Protein AF-0000000066041985 (afdb_homodimer)

Organism: Streptomyces clavuligerus (NCBI:txid1901)

Secondary structure (DSSP, 8-state):
--------------------SSB----SS--TT--GGGGS-EEEEEEEEE-TTT--EEEEEEEEEEETTS-HHHHHHIIIII--S-TTSTTS--BHHHHHHHHHHHHHHHHHHTT-BSSHHHHHHHHHHHHHHHHTTSEEE-HHHHHHTTSSS-----SEEEE---SSHHHHHHHHHHHHHHHHTT-EEEEEGGGSPPTTSBPTTSSB---HHHHHHHHHHHHHH-EETTTTEEPPEEEEEETTSTTHHHHHHHHHHHHHHHHHHHHTT---STT-SSGGGSSS-SSEEEEEE-HHHHHHHHHT-EEEEE-TTT--EEEEEEHHHHHHHHHHHHHHHS--EEEEHHHHHHT-S-GGG----EE-TTS--EESSSEEE-EEEEEGGGGEEE-SSS-EEE-HHHHHHHHHHHHHHHHHHHHH---SSHHHHHHHHHH---EEEEE-HHHHHHHTT--TTSHHHHHHHHHHHHHHHHHHHHHHHHHHHHH---TTHHHHHHHHHHHHHHHHHHHHTPPP-STTHHHHHHHHHHHHHHHHHHHHHH--S-S--B-B---HHHHHHTT-SS-TTPPPS-SEEEEEPTTS-EEEEE-THHHHHHHHTT--HHHHHHHHHHHHHHSS-TT-TT--GGGGGGG-BSSSSSB--HHHHHHHHHHHGGG-SS-B--EEEE-TT--HHHHHHHHHHHHHHT--EEEEEETT-S--S---STTSTTTHHHHTGGGGS-----------------PPPSS--EEEEEEEETTEEEEEEEEE-TTSSEEEEEEEESS--HHHHHHHHHHHHHHHHHHHTT--HHHHHHHHTT---SS-EEEEETTEEEESSHHHHHHHHHHHHHS-HHHHHHTT---HHHHHHHHHHS-SS----------SSTTS------------------------SHHHHHHHHH-----PPBPTTT-PBPEEETTEEE-TTT--EE---/---------------------SB----SS--TT--GGGGS-EEEEEEEEE-TTT--EEEEEEEEEEETTS-HHHHHHIIIII--S-TTSTTS--BHHHHHHHHHHHHHHHHHHTT-BSSHHHHHHHHHHHHHHHHTTSEEE-HHHHHHTTSSS-----SEEEE---SSHHHHHHHHHHHHHHHHTT-EEEEE-TTSPPTTSBPTTSSB---HHHHHHHHHHHHHH-EETTTTEEPPEEEEEETTSTTHHHHHHHHHHHHHHHHHHHHTT---STT-SSGGGSSS-SSEEEEEE-HHHHHHHHHT-EEEEE-TTT--EEEEEEHHHHHHHHHHHHHHHS--EEEEHHHHHHT-S-GGG----EE-TTS--EESSSEEE-EEEEEGGGGEEE-SSS-EEE-HHHHHHHHHHHHHHHHHHHHH---SSHHHHHHHHHH---EEEEE-HHHHHHHTT--TTSHHHHHHHHHHHHHHHHHHHHHHHHHHHHH---TTHHHHHHHHHHHHHHHHHHHHTPPP-STTHHHHHHHHHHHHHHHHHHHHHH--S-S--B-B---HHHHHHTT-SS-TTPPPS-SEEEEEPTTS-EEEEE-THHHHHHHHTT--HHHHHHHHHHHHHHSS-TT-TT--GGGGGGG-BSSSSSB--HHHHHHHHHHHGGG-SS-B--EEEE-TT--HHHHHHHHHHHHHHT--EEEEEETT-S--S---STTTTTTTTTTTGGGGSTT---------------PPPSS--EEEEEEEETTEEEEEEEEE-TTSSEEEEEEEESS--HHHHHHHHHHHHHHHHHHHTT--HHHHHHHHTT---SS-EEEEETTEEEESSHHHHHHHHHHHHHS-HHHHHHTT---HHHHHHHHHHS-SS----------SGGGS------------------------SHHHHHHHHH-----PPBPTTT-PBPEEETTEEE-TTT--EE---

Radius of gyration: 41.11 Å; Cα contacts (8 Å, |Δi|>4): 3952; chains: 2; bounding box: 99×155×157 Å

pLDDT: mean 83.38, std 21.24, range [18.97, 98.88]

Nearest PDB structures (foldseek):
  5d1y-assembly1_A  TM=8.605E-01  e=2.138E-34  Homo sapiens
  3k8t-assembly1_A-2  TM=8.482E-01  e=7.968E-34  Saccharomyces cerevisiae
  6l3r-assembly2_E  TM=8.520E-01  e=1.618E-33  Homo sapiens
  5tus-assembly3_A  TM=8.478E-01  e=5.734E-33  Homo sapiens
  6l7l-assembly1_A  TM=8.584E-01  e=3.203E-32  Homo sapiens

Sequence (1922 aa):
MTETTSGPARGSRTKGTKATKGLRIERVHTTPGVHPYDEVVWERRDVVMTNWRDGSVNFEQRGVEFPDFWSVNAVNIVTSKYFRGAVGTPQRETGLKQLIDRIVKTYRKAGEEYKYFASPADAEIFEHELAYALLHQIFSFNSPVWFNVGTPQPQQVSACFILSVDDSMESILDWYKEEGMIFKGGSGAGLNLSRIRSSKELLSSGGNASGPVSFMRGADASAGTIKSGGATRRAAKMVILDVDHPDIEGFIETKVKEEEKIRALRDAGFDMDLGGDDITSVQYQNANNSVRVNDEFMRAVESGSAFGLRARMTGEIIEQVDAKALFRKMAQAAWACADPGIQYDDTINRWHTCPESGRINGSNPCSEYMHLDNTSCNLASLNLMKFLTDDGEGNQSFDVERFAKVVELVITAMDISICFADFPTQKIGENTRAFRQLGIGYANLGALLMATGHAYDSDGGRAIAGAISSLMTGTSYRRSAELAAVVGPYDGYARNAAPHNQVMRQHADANDTAVRMDDLDTPIWAAATETWQDVLRLGEKNGFRNAQASVIAPTGTIGLAMSCDTTGLEPDLALVKFKKLVGGGSMQIVNGTVPQALRRLGYQAEQIEAIVEHIAEHGNVLDAPGLKTEHYKVFDCAMGERSISAMGHVRMMAAIQPWISGALSKTVNMPESATVEEVEEIYFEAWKMGVKALAIYRDNCKVGQPLSAKTKEKEQDGIAEKTEDTIRAAVEKVIEYRPVRKRLPKGRPGITTSFTVGGAEGYMTANSYPDDGLGEVFLKMSKQGSTLAGMMDAFSIAVSVGLQYGVPLETYVSKFTNMRFEPAGMTDDPDVRMAQSIVDNIFRRLALDFLPFETRSALGIHSAEERQRHLDTGSYEQVIEEDELDVEGLAQSAPRQQIPAVPAAPAEIPAPKQAHTSAELVEMQLGISADAPLCFSCGTKMQRAGSCYICEGCGSTSGCSMTETTSGPARGSRTKGTKATKGLRIERVHTTPGVHPYDEVVWERRDVVMTNWRDGSVNFEQRGVEFPDFWSVNAVNIVTSKYFRGAVGTPQRETGLKQLIDRIVKTYRKAGEEYKYFASPADAEIFEHELAYALLHQIFSFNSPVWFNVGTPQPQQVSACFILSVDDSMESILDWYKEEGMIFKGGSGAGLNLSRIRSSKELLSSGGNASGPVSFMRGADASAGTIKSGGATRRAAKMVILDVDHPDIEGFIETKVKEEEKIRALRDAGFDMDLGGDDITSVQYQNANNSVRVNDEFMRAVESGSAFGLRARMTGEIIEQVDAKALFRKMAQAAWACADPGIQYDDTINRWHTCPESGRINGSNPCSEYMHLDNTSCNLASLNLMKFLTDDGEGNQSFDVERFAKVVELVITAMDISICFADFPTQKIGENTRAFRQLGIGYANLGALLMATGHAYDSDGGRAIAGAISSLMTGTSYRRSAELAAVVGPYDGYARNAAPHNQVMRQHADANDTAVRMDDLDTPIWAAATETWQDVLRLGEKNGFRNAQASVIAPTGTIGLAMSCDTTGLEPDLALVKFKKLVGGGSMQIVNGTVPQALRRLGYQAEQIEAIVEHIAEHGNVLDAPGLKTEHYKVFDCAMGERSISAMGHVRMMAAIQPWISGALSKTVNMPESATVEEVEEIYFEAWKMGVKALAIYRDNCKVGQPLSAKTKEKEQDGIAEKTEDTIRAAVEKVIEYRPVRKRLPKGRPGITTSFTVGGAEGYMTANSYPDDGLGEVFLKMSKQGSTLAGMMDAFSIAVSVGLQYGVPLETYVSKFTNMRFEPAGMTDDPDVRMAQSIVDNIFRRLALDFLPFETRSALGIHSAEERQRHLDTGSYEQVIEEDELDVEGLAQSAPRQQIPAVPAAPAEIPAPKQAHTSAELVEMQLGISADAPLCFSCGTKMQRAGSCYICEGCGSTSGCS

Foldseek 3Di:
DDPPPPPDPDPDPPDPPPQQQADAADAQPDDPPDFLVNVFDKDFAWAWFAFPVVRHTLDTDGGAIATPPFANLLCLQCQQQQFDDDHPDPNTHRYPCVLLCLLLVLLLVLCVVLQHHSDVVRSVSLSRVSSNCVNQLQKDWDRLSSHAGNDPDAFAQFAEAEAEAAQDPVRLVVVLVLQLLQQQSQHEYEYEQANHWAQVDADPVGHGDPGDVNSVQVSFLSQQVRQGPVDNFGYQYEYEYECLAPCNLVLLCQVVVLLVVLVVVLLLVAQCAFLGPCVSVTTDLRAAYEYEYEPVLLVQLVVQHKDFRAGNVPRDGPDIDGSVVSLLSNLVSCLQALDHWYFYQVLQQLLALQPLVHGFRIATRLQFGIDDHLEGEIEMAGEQVVQWDDPPQQDIAGNQVSLLSVLLSVLSSLQSSLSRHDDSDPSHNVVCQQAVAYAYYYWQLQLVCLLLLHFLLDLQSLLQLQLSLLSSLLSSLLSQLVSCSRSNAHNSCVVRVVSNLVSLVLSLVVLVPRDDDDDHNVVSSVNSNVSSVSSNVSCVVRNGRHSFGHTFALCQSSCSSSVHQHGGNAHHQFQWWWGADRPGAIDIAGDPSNLSSCSNVPDDPVLSVQQRVVCSQQRANVPGPPDDPVSRSSRAHCDFPRHQDLVSQLVSLLSHASSHSGAYRDEREAEQPDDSVVSSVSVSVSVVSSHRIYIYDYFPSGQHDNDDPVVPPVPPPPPPPPPPDPPDDPDDCPSPSDQDFADADPDFDWDWDWKAFLRWIWIKIFTAHPVADTQFIQIGTPDDDPVVRVVSRVVRVVVNRCVRSPNDLLVQLLVQAPDADPPWAAMPAQFDGTGRYPSNVVSLVVCVVGPDPVSCVVSVRAGNVQVVCCVVPVHSDDDPDPPPPPVPPPPDDDDPPCPDDDDDDDPDDPDDPRAPTRQSVCCVSRVRPRSFHADSSNRHGWDDRRCWTADSSNGHIDSSD/DDPPVPPDDPPPPPDPPPQQLADAADAQPDDPPDFLVNVFAKDFAWAWFAFPVVRHTLDTDGGAIATPPFANLLCLQCQQQQWDDDHPDPNTHRYPCVLLCLLLVLLLVLCVVLRRHSDVVRSVSLSRRSSNCVNQLQKDWDRLSSHAGNDPDAFAQFAEAEAEAAQDPVRLVVVLVLQLLQQQSQHEYEYEQANHWAQVDADPVGHGDPGDVNSVQVSFLSQQVRHGPVDNFGYQYEYEYECLAPCNLVLLCQVVVLLVVLVVVLLLVAQCAFLGPCVSVTTDLRAAYEYEYEPVLLVQLVVQHKDFRAGNVPRDGPDIDGSVVSLLSNLVSCLQALDHWYFYQVLQQLLALQPLVHGFRIATRLQFGIHDHLEGEIEMAGEQVVQWDDPPQQDIAGNQVSLLSVLLSVLSSLQSSLSRHDDSDPSHNVVCQQAVAYAYYYWQLQLVCLLLLHFLLDLQSLLQLQLSLLSSLLSSLLSQLSSCSRSRAHNSCVVRVVSNLVSLVLSLVVLVPRDDDDDHNVVSSVNSNVSSVSSNVSCVVRNGNHSFGHTFALCQSSCSSSVHQHGGNAHHQFQKWWGADRPGAIDIAGDPSNLSNCSNVPDDPVLSVQQRVVCSQQRANVPGPPDDPVSRSSRAHCDFPRHQDLVSQLVSLLSHASSHSGAYRDEREAEQPDDSVVSSVSVSVSVVSSHRIYIYDYFPSGQHDNDDPVVPPVPPPPPPPPPPDPPPDPDDCPSPSDQDFADADPDFDWDWDWKAFLRWIWIKIFTAHPVADTQFIQIGTPDDPPVVRVVSRVVRVVVNRCVRSPNDLLVQLLVQAPDADPPWAAMPAQFDGTGRYPSNVVSLVVCVVGPDPVSCVVSVRAGNVQVVCCVVPVHSDDPPDPPPPPVPPPPDDDPPPCPDDDDDDDPDDPDDPRAPTRQSVCCVSRVRPRSFHADSSNRHGWDDRRCWTADSSNGHIDSSD

Structure (mmCIF, N/CA/C/O backbone):
data_AF-0000000066041985-model_v1
#
loop_
_entity.id
_entity.type
_entity.pdbx_description
1 polymer 'Vitamin B12-dependent ribonucleotide reductase'
#
loop_
_atom_site.group_PDB
_atom_site.id
_atom_site.type_symbol
_atom_site.label_atom_id
_atom_site.label_alt_id
_atom_site.label_comp_id
_atom_site.label_asym_id
_atom_site.label_entity_id
_atom_site.label_seq_id
_atom_site.pdbx_PDB_ins_code
_atom_site.Cartn_x
_atom_site.Cartn_y
_atom_site.Cartn_z
_atom_site.occupancy
_atom_site.B_iso_or_equiv
_atom_site.auth_seq_id
_atom_site.auth_comp_id
_atom_site.auth_asym_id
_atom_site.auth_atom_id
_atom_site.pdbx_PDB_model_num
ATOM 1 N N . MET A 1 1 ? 45.812 -94.812 27.578 1 25.88 1 MET A N 1
ATOM 2 C CA . MET A 1 1 ? 46.562 -93.75 27.016 1 25.88 1 MET A CA 1
ATOM 3 C C . MET A 1 1 ? 45.688 -92.938 26.031 1 25.88 1 MET A C 1
ATOM 5 O O . MET A 1 1 ? 45.406 -93.375 24.922 1 25.88 1 MET A O 1
ATOM 9 N N . THR A 1 2 ? 44.656 -92.125 26.547 1 24.53 2 THR A N 1
ATOM 10 C CA . THR A 1 2 ? 43.281 -91.688 26.266 1 24.53 2 THR A CA 1
ATOM 11 C C . THR A 1 2 ? 43.281 -90.5 25.312 1 24.53 2 THR A C 1
ATOM 13 O O . THR A 1 2 ? 43.906 -89.5 25.578 1 24.53 2 THR A O 1
ATOM 16 N N . GLU A 1 3 ? 43.25 -90.812 23.969 1 24.3 3 GLU A N 1
ATOM 17 C CA . GLU A 1 3 ? 43.344 -90.062 22.734 1 24.3 3 GLU A CA 1
ATOM 18 C C . GLU A 1 3 ? 42.312 -88.938 22.688 1 24.3 3 GLU A C 1
ATOM 20 O O . GLU A 1 3 ? 41.125 -89.25 22.609 1 24.3 3 GLU A O 1
ATOM 25 N N . THR A 1 4 ? 42.5 -87.938 23.531 1 25.27 4 THR A N 1
ATOM 26 C CA . THR A 1 4 ? 41.562 -86.812 23.859 1 25.27 4 THR A CA 1
ATOM 27 C C . THR A 1 4 ? 41.25 -86 22.625 1 25.27 4 THR A C 1
ATOM 29 O O . THR A 1 4 ? 42.125 -85.438 21.984 1 25.27 4 THR A O 1
ATOM 32 N N . THR A 1 5 ? 40.188 -86.375 21.828 1 24.75 5 THR A N 1
ATOM 33 C CA . THR A 1 5 ? 39.656 -85.938 20.531 1 24.75 5 THR A CA 1
ATOM 34 C C . THR A 1 5 ? 39.281 -84.5 20.578 1 24.75 5 THR A C 1
ATOM 36 O O . THR A 1 5 ? 38.5 -84.062 21.406 1 24.75 5 THR A O 1
ATOM 39 N N . SER A 1 6 ? 40.281 -83.562 20.406 1 26.12 6 SER A N 1
ATOM 40 C CA . SER A 1 6 ? 40.25 -82.125 20.547 1 26.12 6 SER A CA 1
ATOM 41 C C . SER A 1 6 ? 39.25 -81.438 19.594 1 26.12 6 SER A C 1
ATOM 43 O O . SER A 1 6 ? 39.375 -81.625 18.375 1 26.12 6 SER A O 1
ATOM 45 N N . GLY A 1 7 ? 37.906 -81.5 19.891 1 25.25 7 GLY A N 1
ATOM 46 C CA . GLY A 1 7 ? 36.781 -81.188 19.047 1 25.25 7 GLY A CA 1
ATOM 47 C C . GLY A 1 7 ? 36.812 -79.75 18.547 1 25.25 7 GLY A C 1
ATOM 48 O O . GLY A 1 7 ? 37.406 -78.875 19.172 1 25.25 7 GLY A O 1
ATOM 49 N N . PRO A 1 8 ? 36.812 -79.5 17.219 1 23.41 8 PRO A N 1
ATOM 50 C CA . PRO A 1 8 ? 37.062 -78.25 16.516 1 23.41 8 PRO A CA 1
ATOM 51 C C . PRO A 1 8 ? 36.125 -77.125 16.953 1 23.41 8 PRO A C 1
ATOM 53 O O . PRO A 1 8 ? 34.938 -77.375 17.25 1 23.41 8 PRO A O 1
ATOM 56 N N . ALA A 1 9 ? 36.562 -76.125 17.75 1 24.44 9 ALA A N 1
ATOM 57 C CA . ALA A 1 9 ? 35.812 -75 18.344 1 24.44 9 ALA A CA 1
ATOM 58 C C . ALA A 1 9 ? 35 -74.312 17.281 1 24.44 9 ALA A C 1
ATOM 60 O O . ALA A 1 9 ? 35.5 -73.938 16.219 1 24.44 9 ALA A O 1
ATOM 61 N N . ARG A 1 10 ? 33.688 -74.5 17.25 1 25.53 10 ARG A N 1
ATOM 62 C CA . ARG A 1 10 ? 32.625 -73.938 16.422 1 25.53 10 ARG A CA 1
ATOM 63 C C . ARG A 1 10 ? 32.75 -72.438 16.312 1 25.53 10 ARG A C 1
ATOM 65 O O . ARG A 1 10 ? 32.969 -71.75 17.312 1 25.53 10 ARG A O 1
ATOM 72 N N . GLY A 1 11 ? 33.219 -71.938 15.164 1 22.83 11 GLY A N 1
ATOM 73 C CA . GLY A 1 11 ? 33.438 -70.562 14.727 1 22.83 11 GLY A CA 1
ATOM 74 C C . GLY A 1 11 ? 32.344 -69.625 15.117 1 22.83 11 GLY A C 1
ATOM 75 O O . GLY A 1 11 ? 31.172 -70 15.172 1 22.83 11 GLY A O 1
ATOM 76 N N . SER A 1 12 ? 32.656 -68.75 16.125 1 25.27 12 SER A N 1
ATOM 77 C CA . SER A 1 12 ? 31.859 -67.688 16.734 1 25.27 12 SER A CA 1
ATOM 78 C C . SER A 1 12 ? 31.141 -66.875 15.672 1 25.27 12 SER A C 1
ATOM 80 O O . SER A 1 12 ? 31.781 -66.375 14.742 1 25.27 12 SER A O 1
ATOM 82 N N . ARG A 1 13 ? 29.922 -67.25 15.344 1 28.88 13 ARG A N 1
ATOM 83 C CA . ARG A 1 13 ? 29 -66.5 14.492 1 28.88 13 ARG A CA 1
ATOM 84 C C . ARG A 1 13 ? 28.969 -65 14.914 1 28.88 13 ARG A C 1
ATOM 86 O O . ARG A 1 13 ? 28.547 -64.688 16.031 1 28.88 13 ARG A O 1
ATOM 93 N N . THR A 1 14 ? 30.031 -64.375 14.57 1 25.62 14 THR A N 1
ATOM 94 C CA . THR A 1 14 ? 30.125 -62.938 14.789 1 25.62 14 THR A CA 1
ATOM 95 C C . THR A 1 14 ? 28.766 -62.281 14.578 1 25.62 14 THR A C 1
ATOM 97 O O . THR A 1 14 ? 27.984 -62.688 13.727 1 25.62 14 THR A O 1
ATOM 100 N N . LYS A 1 15 ? 28.344 -61.531 15.609 1 31.03 15 LYS A N 1
ATOM 101 C CA . LYS A 1 15 ? 27.156 -60.688 15.805 1 31.03 15 LYS A CA 1
ATOM 102 C C . LYS A 1 15 ? 26.859 -59.875 14.547 1 31.03 15 LYS A C 1
ATOM 104 O O . LYS A 1 15 ? 27.734 -59.219 13.984 1 31.03 15 LYS A O 1
ATOM 109 N N . GLY A 1 16 ? 26 -60.375 13.711 1 25.14 16 GLY A N 1
ATOM 110 C CA . GLY A 1 16 ? 25.5 -59.75 12.508 1 25.14 16 GLY A CA 1
ATOM 111 C C . GLY A 1 16 ? 25.453 -58.25 12.602 1 25.14 16 GLY A C 1
ATOM 112 O O . GLY A 1 16 ? 25.266 -57.688 13.695 1 25.14 16 GLY A O 1
ATOM 113 N N . THR A 1 17 ? 26.359 -57.531 11.82 1 29.48 17 THR A N 1
ATOM 114 C CA . THR A 1 17 ? 26.375 -56.062 11.719 1 29.48 17 THR A CA 1
ATOM 115 C C . THR A 1 17 ? 24.969 -55.5 11.914 1 29.48 17 THR A C 1
ATOM 117 O O . THR A 1 17 ? 24 -56 11.352 1 29.48 17 THR A O 1
ATOM 120 N N . LYS A 1 18 ? 24.781 -54.906 13.039 1 37.28 18 LYS A N 1
ATOM 121 C CA . LYS A 1 18 ? 23.594 -54.094 13.305 1 37.28 18 LYS A CA 1
ATOM 122 C C . LYS A 1 18 ? 23.031 -53.469 12.023 1 37.28 18 LYS A C 1
ATOM 124 O O . LYS A 1 18 ? 23.766 -52.812 11.281 1 37.28 18 LYS A O 1
ATOM 129 N N . ALA A 1 19 ? 22.078 -54.094 11.281 1 40.88 19 ALA A N 1
ATOM 130 C CA . ALA A 1 19 ? 21.328 -53.625 10.125 1 40.88 19 ALA A CA 1
ATOM 131 C C . ALA A 1 19 ? 21.312 -52.094 10.094 1 40.88 19 ALA A C 1
ATOM 133 O O . ALA A 1 19 ? 20.781 -51.438 11.008 1 40.88 19 ALA A O 1
ATOM 134 N N . THR A 1 20 ? 22.344 -51.312 9.57 1 49.66 20 THR A N 1
ATOM 135 C CA . THR A 1 20 ? 22.531 -49.844 9.531 1 49.66 20 THR A CA 1
ATOM 136 C C . THR A 1 20 ? 21.25 -49.156 9.078 1 49.66 20 THR A C 1
ATOM 138 O O . THR A 1 20 ? 20.641 -49.562 8.086 1 49.66 20 THR A O 1
ATOM 141 N N . LYS A 1 21 ? 20.484 -48.344 9.867 1 74.25 21 LYS A N 1
ATOM 142 C CA . LYS A 1 21 ? 19.266 -47.562 9.961 1 74.25 21 LYS A CA 1
ATOM 143 C C . LYS A 1 21 ? 19.281 -46.375 8.977 1 74.25 21 LYS A C 1
ATOM 145 O O . LYS A 1 21 ? 19.969 -45.375 9.211 1 74.25 21 LYS A O 1
ATOM 150 N N . GLY A 1 22 ? 19.25 -46.562 7.57 1 89.56 22 GLY A N 1
ATOM 151 C CA . GLY A 1 22 ? 19.141 -45.594 6.508 1 89.56 22 GLY A CA 1
ATOM 152 C C . GLY A 1 22 ? 18.547 -46.156 5.227 1 89.56 22 GLY A C 1
ATOM 153 O O . GLY A 1 22 ? 18.297 -47.344 5.133 1 89.56 22 GLY A O 1
ATOM 154 N N . LEU A 1 23 ? 18.406 -45.312 4.281 1 95.06 23 LEU A N 1
ATOM 155 C CA . LEU A 1 23 ? 17.812 -45.688 3.002 1 95.06 23 LEU A CA 1
ATOM 156 C C . LEU A 1 23 ? 18.859 -46.281 2.061 1 95.06 23 LEU A C 1
ATOM 158 O O . LEU A 1 23 ? 19.938 -45.688 1.9 1 95.06 23 LEU A O 1
ATOM 162 N N . ARG A 1 24 ? 18.594 -47.375 1.548 1 94.38 24 ARG A N 1
ATOM 163 C CA . ARG A 1 24 ? 19.375 -47.875 0.428 1 94.38 24 ARG A CA 1
ATOM 164 C C . ARG A 1 24 ? 18.953 -47.219 -0.88 1 94.38 24 ARG A C 1
ATOM 166 O O . ARG A 1 24 ? 17.766 -47.156 -1.184 1 94.38 24 ARG A O 1
ATOM 173 N N . ILE A 1 25 ? 19.922 -46.656 -1.63 1 95.44 25 ILE A N 1
ATOM 174 C CA . ILE A 1 25 ? 19.625 -45.938 -2.871 1 95.44 25 ILE A CA 1
ATOM 175 C C . ILE A 1 25 ? 20.062 -46.812 -4.066 1 95.44 25 ILE A C 1
ATOM 177 O O . ILE A 1 25 ? 21.203 -47.281 -4.117 1 95.44 25 ILE A O 1
ATOM 181 N N . GLU A 1 26 ? 19.156 -47 -4.953 1 91.38 26 GLU A N 1
ATOM 182 C CA . GLU A 1 26 ? 19.453 -47.781 -6.16 1 91.38 26 GLU A CA 1
ATOM 183 C C . GLU A 1 26 ? 19.922 -46.875 -7.293 1 91.38 26 GLU A C 1
ATOM 185 O O . GLU A 1 26 ? 19.469 -45.75 -7.422 1 91.38 26 GLU A O 1
ATOM 190 N N . ARG A 1 27 ? 20.828 -47.406 -8.102 1 94.94 27 ARG A N 1
ATOM 191 C CA . ARG A 1 27 ? 21.25 -46.688 -9.297 1 94.94 27 ARG A CA 1
ATOM 192 C C . ARG A 1 27 ? 20.234 -46.844 -10.43 1 94.94 27 ARG A C 1
ATOM 194 O O . ARG A 1 27 ? 19.797 -47.969 -10.711 1 94.94 27 ARG A O 1
ATOM 201 N N . VAL A 1 28 ? 19.875 -45.812 -11.062 1 95.94 28 VAL A N 1
ATOM 202 C CA . VAL A 1 28 ? 18.859 -45.781 -12.117 1 95.94 28 VAL A CA 1
ATOM 203 C C . VAL A 1 28 ? 19.516 -45.5 -13.461 1 95.94 28 VAL A C 1
ATOM 205 O O . VAL A 1 28 ? 19.375 -46.25 -14.422 1 95.94 28 VAL A O 1
ATOM 208 N N . HIS A 1 29 ? 20.297 -44.375 -13.586 1 97.19 29 HIS A N 1
ATOM 209 C CA . HIS A 1 29 ? 20.828 -43.906 -14.859 1 97.19 29 HIS A CA 1
ATOM 210 C C . HIS A 1 29 ? 22.359 -44.031 -14.898 1 97.19 29 HIS A C 1
ATOM 212 O O . HIS A 1 29 ? 22.938 -44.156 -15.969 1 97.19 29 HIS A O 1
ATOM 218 N N . THR A 1 30 ? 22.938 -44.031 -13.719 1 96.94 30 THR A N 1
ATOM 219 C CA . THR A 1 30 ? 24.359 -43.781 -13.648 1 96.94 30 THR A CA 1
ATOM 220 C C . THR A 1 30 ? 25.156 -45.094 -13.586 1 96.94 30 THR A C 1
ATOM 222 O O . THR A 1 30 ? 24.578 -46.156 -13.344 1 96.94 30 THR A O 1
ATOM 225 N N . THR A 1 31 ? 26.422 -44.938 -13.867 1 95.31 31 THR A N 1
ATOM 226 C CA . THR A 1 31 ? 27.359 -46.062 -13.852 1 95.31 31 THR A CA 1
ATOM 227 C C . THR A 1 31 ? 28.375 -45.875 -12.719 1 95.31 31 THR A C 1
ATOM 229 O O . THR A 1 31 ? 28.938 -44.812 -12.531 1 95.31 31 THR A O 1
ATOM 232 N N . PRO A 1 32 ? 28.578 -47.031 -12.008 1 93.81 32 PRO A N 1
ATOM 233 C CA . PRO A 1 32 ? 29.562 -46.938 -10.93 1 93.81 32 PRO A CA 1
ATOM 234 C C . PRO A 1 32 ? 30.938 -46.438 -11.422 1 93.81 32 PRO A C 1
ATOM 236 O O . PRO A 1 32 ? 31.438 -46.938 -12.438 1 93.81 32 PRO A O 1
ATOM 239 N N . GLY A 1 33 ? 31.5 -45.5 -10.781 1 92.12 33 GLY A N 1
ATOM 240 C CA . GLY A 1 33 ? 32.844 -45 -11.078 1 92.12 33 GLY A CA 1
ATOM 241 C C . GLY A 1 33 ? 32.844 -43.906 -12.125 1 92.12 33 GLY A C 1
ATOM 242 O O . GLY A 1 33 ? 33.906 -43.312 -12.398 1 92.12 33 GLY A O 1
ATOM 243 N N . VAL A 1 34 ? 31.734 -43.594 -12.695 1 95.5 34 VAL A N 1
ATOM 244 C CA . VAL A 1 34 ? 31.656 -42.531 -13.719 1 95.5 34 VAL A CA 1
ATOM 245 C C . VAL A 1 34 ? 30.766 -41.406 -13.242 1 95.5 34 VAL A C 1
ATOM 247 O O . VAL A 1 34 ? 29.594 -41.625 -12.906 1 95.5 34 VAL A O 1
ATOM 250 N N . HIS A 1 35 ? 31.375 -40.281 -13.211 1 95.62 35 HIS A N 1
ATOM 251 C CA . HIS A 1 35 ? 30.562 -39.156 -12.844 1 95.62 35 HIS A CA 1
ATOM 252 C C . HIS A 1 35 ? 29.641 -38.719 -13.992 1 95.62 35 HIS A C 1
ATOM 254 O O . HIS A 1 35 ? 30.047 -38.781 -15.156 1 95.62 35 HIS A O 1
ATOM 260 N N . PRO A 1 36 ? 28.375 -38.281 -13.711 1 96.81 36 PRO A N 1
ATOM 261 C CA . PRO A 1 36 ? 27.438 -37.906 -14.766 1 96.81 36 PRO A CA 1
ATOM 262 C C . PRO A 1 36 ? 27.984 -36.844 -15.711 1 96.81 36 PRO A C 1
ATOM 264 O O . PRO A 1 36 ? 27.641 -36.844 -16.906 1 96.81 36 PRO A O 1
ATOM 267 N N . TYR A 1 37 ? 28.875 -35.969 -15.242 1 96.94 37 TYR A N 1
ATOM 268 C CA . TYR A 1 37 ? 29.438 -34.906 -16.047 1 96.94 37 TYR A CA 1
ATOM 269 C C . TYR A 1 37 ? 30.344 -35.469 -17.156 1 96.94 37 TYR A C 1
ATOM 271 O O . TYR A 1 37 ? 30.578 -34.812 -18.156 1 96.94 37 TYR A O 1
ATOM 279 N N . ASP A 1 38 ? 30.828 -36.594 -16.922 1 96.75 38 ASP A N 1
ATOM 280 C CA . ASP A 1 38 ? 31.828 -37.188 -17.828 1 96.75 38 ASP A CA 1
ATOM 281 C C . ASP A 1 38 ? 31.156 -37.938 -18.984 1 96.75 38 ASP A C 1
ATOM 283 O O . ASP A 1 38 ? 31.828 -38.344 -19.922 1 96.75 38 ASP A O 1
ATOM 287 N N . GLU A 1 39 ? 29.922 -38 -18.906 1 95.81 39 GLU A N 1
ATOM 288 C CA . GLU A 1 39 ? 29.203 -38.781 -19.922 1 95.81 39 GLU A CA 1
ATOM 289 C C . GLU A 1 39 ? 28.547 -37.844 -20.953 1 95.81 39 GLU A C 1
ATOM 291 O O . GLU A 1 39 ? 27.781 -38.312 -21.797 1 95.81 39 GLU A O 1
ATOM 296 N N . VAL A 1 40 ? 28.844 -36.562 -20.875 1 96.81 40 VAL A N 1
ATOM 297 C CA . VAL A 1 40 ? 28.219 -35.625 -21.812 1 96.81 40 VAL A CA 1
ATOM 298 C C . VAL A 1 40 ? 29.297 -34.781 -22.469 1 96.81 40 VAL A C 1
ATOM 300 O O . VAL A 1 40 ? 30.422 -34.688 -21.984 1 96.81 40 VAL A O 1
ATOM 303 N N . VAL A 1 41 ? 28.969 -34.188 -23.594 1 97.56 41 VAL A N 1
ATOM 304 C CA . VAL A 1 41 ? 29.859 -33.281 -24.297 1 97.56 41 VAL A CA 1
ATOM 305 C C . VAL A 1 41 ? 29.531 -31.828 -23.938 1 97.56 41 VAL A C 1
ATOM 307 O O . VAL A 1 41 ? 28.391 -31.391 -24.109 1 97.56 41 VAL A O 1
ATOM 310 N N . TRP A 1 42 ? 30.547 -31.188 -23.391 1 97.44 42 TRP A N 1
ATOM 311 C CA . TRP A 1 42 ? 30.359 -29.812 -22.938 1 97.44 42 TRP A CA 1
ATOM 312 C C . TRP A 1 42 ? 30.766 -28.828 -24.016 1 97.44 42 TRP A C 1
ATOM 314 O O . TRP A 1 42 ? 31.75 -29.047 -24.734 1 97.44 42 TRP A O 1
ATOM 324 N N . GLU A 1 43 ? 30.016 -27.781 -24.156 1 96.69 43 GLU A N 1
ATOM 325 C CA . GLU A 1 43 ? 30.328 -26.719 -25.109 1 96.69 43 GLU A CA 1
ATOM 326 C C . GLU A 1 43 ? 30.172 -25.344 -24.469 1 96.69 43 GLU A C 1
ATOM 328 O O . GLU A 1 43 ? 29.406 -25.172 -23.516 1 96.69 43 GLU A O 1
ATOM 333 N N . ARG A 1 44 ? 30.938 -24.422 -24.984 1 96.5 44 ARG A N 1
ATOM 334 C CA . ARG A 1 44 ? 30.797 -23.016 -24.578 1 96.5 44 ARG A CA 1
ATOM 335 C C . ARG A 1 44 ? 29.891 -22.266 -25.531 1 96.5 44 ARG A C 1
ATOM 337 O O . ARG A 1 44 ? 29.938 -22.469 -26.734 1 96.5 44 ARG A O 1
ATOM 344 N N . ARG A 1 45 ? 29.031 -21.516 -24.938 1 94.5 45 ARG A N 1
ATOM 345 C CA . ARG A 1 45 ? 28.047 -20.766 -25.703 1 94.5 45 ARG A CA 1
ATOM 346 C C . ARG A 1 45 ? 27.969 -19.328 -25.219 1 94.5 45 ARG A C 1
ATOM 348 O O . ARG A 1 45 ? 28.266 -19.031 -24.047 1 94.5 45 ARG A O 1
ATOM 355 N N . ASP A 1 46 ? 27.5 -18.406 -26.141 1 92.75 46 ASP A N 1
ATOM 356 C CA . ASP A 1 46 ? 27.266 -17 -25.797 1 92.75 46 ASP A CA 1
ATOM 357 C C . ASP A 1 46 ? 25.781 -16.719 -25.625 1 92.75 46 ASP A C 1
ATOM 359 O O . ASP A 1 46 ? 24.969 -17.141 -26.438 1 92.75 46 ASP A O 1
ATOM 363 N N . VAL A 1 47 ? 25.484 -16.141 -24.5 1 92 47 VAL A N 1
ATOM 364 C CA . VAL A 1 47 ? 24.109 -15.742 -24.219 1 92 47 VAL A CA 1
ATOM 365 C C . VAL A 1 47 ? 23.969 -14.234 -24.406 1 92 47 VAL A C 1
ATOM 367 O O . VAL A 1 47 ? 24.578 -13.453 -23.688 1 92 47 VAL A O 1
ATOM 370 N N . VAL A 1 48 ? 23.234 -13.836 -25.422 1 86.69 48 VAL A N 1
ATOM 371 C CA . VAL A 1 48 ? 22.938 -12.438 -25.703 1 86.69 48 VAL A CA 1
ATOM 372 C C . VAL A 1 48 ? 21.422 -12.258 -25.875 1 86.69 48 VAL A C 1
ATOM 374 O O . VAL A 1 48 ? 20.828 -12.797 -26.812 1 86.69 48 VAL A O 1
ATOM 377 N N . MET A 1 49 ? 20.859 -11.625 -24.906 1 82.44 49 MET A N 1
ATOM 378 C CA . MET A 1 49 ? 19.422 -11.359 -24.969 1 82.44 49 MET A CA 1
ATOM 379 C C . MET A 1 49 ? 19.156 -9.891 -25.312 1 82.44 49 MET A C 1
ATOM 381 O O . MET A 1 49 ? 19.641 -8.992 -24.625 1 82.44 49 MET A O 1
ATOM 385 N N . THR A 1 50 ? 18.422 -9.617 -26.297 1 73.88 50 THR A N 1
ATOM 386 C CA . THR A 1 50 ? 18.188 -8.266 -26.781 1 73.88 50 THR A CA 1
ATOM 387 C C . THR A 1 50 ? 16.703 -7.906 -26.656 1 73.88 50 THR A C 1
ATOM 389 O O . THR A 1 50 ? 15.836 -8.773 -26.766 1 73.88 50 THR A O 1
ATOM 392 N N . ASN A 1 51 ? 16.531 -6.688 -26.203 1 71.06 51 ASN A N 1
ATOM 393 C CA . ASN A 1 51 ? 15.172 -6.145 -26.25 1 71.06 51 ASN A CA 1
ATOM 394 C C . ASN A 1 51 ? 14.672 -5.992 -27.688 1 71.06 51 ASN A C 1
ATOM 396 O O . ASN A 1 51 ? 15.258 -5.25 -28.469 1 71.06 51 ASN A O 1
ATOM 400 N N . TRP A 1 52 ? 13.656 -6.633 -27.969 1 62.84 52 TRP A N 1
ATOM 401 C CA . TRP A 1 52 ? 13.203 -6.684 -29.359 1 62.84 52 TRP A CA 1
ATOM 402 C C . TRP A 1 52 ? 12.625 -5.34 -29.797 1 62.84 52 TRP A C 1
ATOM 404 O O . TRP A 1 52 ? 12.578 -5.039 -30.984 1 62.84 52 TRP A O 1
ATOM 414 N N . ARG A 1 53 ? 12.18 -4.566 -28.781 1 56.59 53 ARG A N 1
ATOM 415 C CA . ARG A 1 53 ? 11.555 -3.289 -29.094 1 56.59 53 ARG A CA 1
ATOM 416 C C . ARG A 1 53 ? 12.594 -2.264 -29.531 1 56.59 53 ARG A C 1
ATOM 418 O O . ARG A 1 53 ? 12.375 -1.528 -30.5 1 56.59 53 ARG A O 1
ATOM 425 N N . ASP A 1 54 ? 13.633 -2.219 -28.875 1 58.03 54 ASP A N 1
ATOM 426 C CA . ASP A 1 54 ? 14.57 -1.133 -29.141 1 58.03 54 ASP A CA 1
ATOM 427 C C . ASP A 1 54 ? 15.945 -1.677 -29.531 1 58.03 54 ASP A C 1
ATOM 429 O O . ASP A 1 54 ? 16.859 -0.908 -29.828 1 58.03 54 ASP A O 1
ATOM 433 N N . GLY A 1 55 ? 16.031 -2.967 -29.562 1 67.38 55 GLY A N 1
ATOM 434 C CA . GLY A 1 55 ? 17.266 -3.59 -30 1 67.38 55 GLY A CA 1
ATOM 435 C C . GLY A 1 55 ? 18.375 -3.527 -28.984 1 67.38 55 GLY A C 1
ATOM 436 O O . GLY A 1 55 ? 19.469 -4.031 -29.203 1 67.38 55 GLY A O 1
ATOM 437 N N . SER A 1 56 ? 18.047 -3.021 -27.906 1 75 56 SER A N 1
ATOM 438 C CA . SER A 1 56 ? 19.062 -2.916 -26.859 1 75 56 SER A CA 1
ATOM 439 C C . SER A 1 56 ? 19.344 -4.27 -26.219 1 75 56 SER A C 1
ATOM 441 O O . SER A 1 56 ? 18.484 -5.152 -26.219 1 75 56 SER A O 1
ATOM 443 N N . VAL A 1 57 ? 20.625 -4.422 -25.797 1 78.62 57 VAL A N 1
ATOM 444 C CA . VAL A 1 57 ? 21.016 -5.652 -25.109 1 78.62 57 VAL A CA 1
ATOM 445 C C . VAL A 1 57 ? 20.547 -5.598 -23.656 1 78.62 57 VAL A C 1
ATOM 447 O O . VAL A 1 57 ? 21.016 -4.762 -22.875 1 78.62 57 VAL A O 1
ATOM 450 N N . ASN A 1 58 ? 19.656 -6.52 -23.328 1 74.12 58 ASN A N 1
ATOM 451 C CA . ASN A 1 58 ? 19.141 -6.586 -21.969 1 74.12 58 ASN A CA 1
ATOM 452 C C . ASN A 1 58 ? 20.062 -7.379 -21.047 1 74.12 58 ASN A C 1
ATOM 454 O O . ASN A 1 58 ? 20.109 -7.141 -19.844 1 74.12 58 ASN A O 1
ATOM 458 N N . PHE A 1 59 ? 20.719 -8.445 -21.641 1 83.88 59 PHE A N 1
ATOM 459 C CA . PHE A 1 59 ? 21.594 -9.328 -20.875 1 83.88 59 PHE A CA 1
ATOM 460 C C . PHE A 1 59 ? 22.625 -9.969 -21.797 1 83.88 59 PHE A C 1
ATOM 462 O O . PHE A 1 59 ? 22.312 -10.359 -22.922 1 83.88 59 PHE A O 1
ATOM 469 N N . GLU A 1 60 ? 23.812 -9.938 -21.266 1 89.31 60 GLU A N 1
ATOM 470 C CA . GLU A 1 60 ? 24.875 -10.57 -22.047 1 89.31 60 GLU A CA 1
ATOM 471 C C . GLU A 1 60 ? 25.891 -11.258 -21.125 1 89.31 60 GLU A C 1
ATOM 473 O O . GLU A 1 60 ? 26.375 -10.656 -20.156 1 89.31 60 GLU A O 1
ATOM 478 N N . GLN A 1 61 ? 26.094 -12.539 -21.406 1 93.25 61 GLN A N 1
ATOM 479 C CA . GLN A 1 61 ? 27.172 -13.297 -20.797 1 93.25 61 GLN A CA 1
ATOM 480 C C . GLN A 1 61 ? 27.766 -14.305 -21.781 1 93.25 61 GLN A C 1
ATOM 482 O O . GLN A 1 61 ? 27.062 -15.195 -22.266 1 93.25 61 GLN A O 1
ATOM 487 N N . ARG A 1 62 ? 29.016 -14.172 -22.016 1 94.06 62 ARG A N 1
ATOM 488 C CA . ARG A 1 62 ? 29.656 -14.969 -23.047 1 94.06 62 ARG A CA 1
ATOM 489 C C . ARG A 1 62 ? 30.453 -16.125 -22.453 1 94.06 62 ARG A C 1
ATOM 491 O O . ARG A 1 62 ? 30.906 -16.047 -21.312 1 94.06 62 ARG A O 1
ATOM 498 N N . GLY A 1 63 ? 30.5 -17.188 -23.203 1 95.19 63 GLY A N 1
ATOM 499 C CA . GLY A 1 63 ? 31.359 -18.312 -22.891 1 95.19 63 GLY A CA 1
ATOM 500 C C . GLY A 1 63 ? 30.828 -19.188 -21.781 1 95.19 63 GLY A C 1
ATOM 501 O O . GLY A 1 63 ? 31.594 -19.75 -21 1 95.19 63 GLY A O 1
ATOM 502 N N . VAL A 1 64 ? 29.594 -19.312 -21.688 1 97.38 64 VAL A N 1
ATOM 503 C CA . VAL A 1 64 ? 29.031 -20.156 -20.625 1 97.38 64 VAL A CA 1
ATOM 504 C C . VAL A 1 64 ? 29.062 -21.609 -21.078 1 97.38 64 VAL A C 1
ATOM 506 O O . VAL A 1 64 ? 28.875 -21.922 -22.25 1 97.38 64 VAL A O 1
ATOM 509 N N . GLU A 1 65 ? 29.25 -22.5 -20.141 1 98.19 65 GLU A N 1
ATOM 510 C CA . GLU A 1 65 ? 29.453 -23.906 -20.484 1 98.19 65 GLU A CA 1
ATOM 511 C C . GLU A 1 65 ? 28.203 -24.719 -20.219 1 98.19 65 GLU A C 1
ATOM 513 O O . GLU A 1 65 ? 27.688 -24.75 -19.094 1 98.19 65 GLU A O 1
ATOM 518 N N . PHE A 1 66 ? 27.672 -25.422 -21.25 1 98.19 66 PHE A N 1
ATOM 519 C CA . PHE A 1 66 ? 26.516 -26.297 -21.188 1 98.19 66 PHE A CA 1
ATOM 520 C C . PHE A 1 66 ? 26.734 -27.547 -22.031 1 98.19 66 PHE A C 1
ATOM 522 O O . PHE A 1 66 ? 27.562 -27.547 -22.953 1 98.19 66 PHE A O 1
ATOM 529 N N . PRO A 1 67 ? 26.047 -28.641 -21.625 1 97.88 67 PRO A N 1
ATOM 530 C CA . PRO A 1 67 ? 26.047 -29.766 -22.562 1 97.88 67 PRO A CA 1
ATOM 531 C C . PRO A 1 67 ? 25.5 -29.391 -23.938 1 97.88 67 PRO A C 1
ATOM 533 O O . PRO A 1 67 ? 24.625 -28.531 -24.047 1 97.88 67 PRO A O 1
ATOM 536 N N . ASP A 1 68 ? 25.875 -30.109 -24.953 1 95.94 68 ASP A N 1
ATOM 537 C CA . ASP A 1 68 ? 25.531 -29.766 -26.344 1 95.94 68 ASP A CA 1
ATOM 538 C C . ASP A 1 68 ? 24.062 -30 -26.609 1 95.94 68 ASP A C 1
ATOM 540 O O . ASP A 1 68 ? 23.484 -29.391 -27.531 1 95.94 68 ASP A O 1
ATOM 544 N N . PHE A 1 69 ? 23.438 -30.828 -25.812 1 95.44 69 PHE A N 1
ATOM 545 C CA . PHE A 1 69 ? 22.062 -31.172 -26.109 1 95.44 69 PHE A CA 1
ATOM 546 C C . PHE A 1 69 ? 21.094 -30.188 -25.469 1 95.44 69 PHE A C 1
ATOM 548 O O . PHE A 1 69 ? 19.891 -30.25 -25.688 1 95.44 69 PHE A O 1
ATOM 555 N N . TRP A 1 70 ? 21.547 -29.219 -24.672 1 96.31 70 TRP A N 1
ATOM 556 C CA . TRP A 1 70 ? 20.672 -28.188 -24.109 1 96.31 70 TRP A CA 1
ATOM 557 C C . TRP A 1 70 ? 20.25 -27.203 -25.188 1 96.31 70 TRP A C 1
ATOM 559 O O . TRP A 1 70 ? 21.047 -26.797 -26.031 1 96.31 70 TRP A O 1
ATOM 569 N N . SER A 1 71 ? 18.953 -26.844 -25.188 1 91.44 71 SER A N 1
ATOM 570 C CA . SER A 1 71 ? 18.453 -25.906 -26.172 1 91.44 71 SER A CA 1
ATOM 571 C C . SER A 1 71 ? 18.984 -24.5 -25.906 1 91.44 71 SER A C 1
ATOM 573 O O . SER A 1 71 ? 19.391 -24.172 -24.797 1 91.44 71 SER A O 1
ATOM 575 N N . VAL A 1 72 ? 18.938 -23.656 -26.875 1 89.56 72 VAL A N 1
ATOM 576 C CA . VAL A 1 72 ? 19.391 -22.281 -26.766 1 89.56 72 VAL A CA 1
ATOM 577 C C . VAL A 1 72 ? 18.531 -21.547 -25.719 1 89.56 72 VAL A C 1
ATOM 579 O O . VAL A 1 72 ? 19.062 -20.781 -24.906 1 89.56 72 VAL A O 1
ATOM 582 N N . ASN A 1 73 ? 17.266 -21.766 -25.734 1 88.12 73 ASN A N 1
ATOM 583 C CA . ASN A 1 73 ? 16.359 -21.094 -24.812 1 88.12 73 ASN A CA 1
ATOM 584 C C . ASN A 1 73 ? 16.641 -21.5 -23.359 1 88.12 73 ASN A C 1
ATOM 586 O O . ASN A 1 73 ? 16.609 -20.656 -22.453 1 88.12 73 ASN A O 1
ATOM 590 N N . ALA A 1 74 ? 16.844 -22.75 -23.156 1 93.75 74 ALA A N 1
ATOM 591 C CA . ALA A 1 74 ? 17.141 -23.234 -21.812 1 93.75 74 ALA A CA 1
ATOM 592 C C . ALA A 1 74 ? 18.438 -22.609 -21.281 1 93.75 74 ALA A C 1
ATOM 594 O O . ALA A 1 74 ? 18.516 -22.219 -20.109 1 93.75 74 ALA A O 1
ATOM 595 N N . VAL A 1 75 ? 19.438 -22.516 -22.156 1 94.88 75 VAL A N 1
ATOM 596 C CA . VAL A 1 75 ? 20.719 -21.938 -21.781 1 94.88 75 VAL A CA 1
ATOM 597 C C . VAL A 1 75 ? 20.531 -20.469 -21.422 1 94.88 75 VAL A C 1
ATOM 599 O O . VAL A 1 75 ? 21.078 -19.984 -20.422 1 94.88 75 VAL A O 1
ATOM 602 N N . ASN A 1 76 ? 19.75 -19.797 -22.203 1 89.88 76 ASN A N 1
ATOM 603 C CA . ASN A 1 76 ? 19.469 -18.391 -21.938 1 89.88 76 ASN A CA 1
ATOM 604 C C . ASN A 1 76 ? 18.797 -18.188 -20.594 1 89.88 76 ASN A C 1
ATOM 606 O O . ASN A 1 76 ? 19.188 -17.312 -19.812 1 89.88 76 ASN A O 1
ATOM 610 N N . ILE A 1 77 ? 17.859 -19.016 -20.297 1 89.44 77 ILE A N 1
ATOM 611 C CA . ILE A 1 77 ? 17.047 -18.891 -19.078 1 89.44 77 ILE A CA 1
ATOM 612 C C . ILE A 1 77 ? 17.906 -19.219 -17.859 1 89.44 77 ILE A C 1
ATOM 614 O O . ILE A 1 77 ? 17.938 -18.453 -16.891 1 89.44 77 ILE A O 1
ATOM 618 N N . VAL A 1 78 ? 18.625 -20.25 -17.906 1 94.94 78 VAL A N 1
ATOM 619 C CA . VAL A 1 78 ? 19.406 -20.703 -16.75 1 94.94 78 VAL A CA 1
ATOM 620 C C . VAL A 1 78 ? 20.531 -19.703 -16.484 1 94.94 78 VAL A C 1
ATOM 622 O O . VAL A 1 78 ? 20.781 -19.359 -15.32 1 94.94 78 VAL A O 1
ATOM 625 N N . THR A 1 79 ? 21.141 -19.203 -17.531 1 93.94 79 THR A N 1
ATOM 626 C CA . THR A 1 79 ? 22.25 -18.266 -17.375 1 93.94 79 THR A CA 1
ATOM 627 C C . THR A 1 79 ? 21.766 -16.938 -16.797 1 93.94 79 THR A C 1
ATOM 629 O O . THR A 1 79 ? 22.375 -16.391 -15.883 1 93.94 79 THR A O 1
ATOM 632 N N . SER A 1 80 ? 20.688 -16.469 -17.297 1 87.25 80 SER A N 1
ATOM 633 C CA . SER A 1 80 ? 20.219 -15.141 -16.922 1 87.25 80 SER A CA 1
ATOM 634 C C . SER A 1 80 ? 19.5 -15.164 -15.578 1 87.25 80 SER A C 1
ATOM 636 O O . SER A 1 80 ? 19.578 -14.195 -14.812 1 87.25 80 SER A O 1
ATOM 638 N N . LYS A 1 81 ? 18.891 -16.281 -15.211 1 85.19 81 LYS A N 1
ATOM 639 C CA . LYS A 1 81 ? 18.016 -16.266 -14.047 1 85.19 81 LYS A CA 1
ATOM 640 C C . LYS A 1 81 ? 18.656 -17 -12.867 1 85.19 81 LYS A C 1
ATOM 642 O O . LYS A 1 81 ? 18.375 -16.688 -11.711 1 85.19 81 LYS A O 1
ATOM 647 N N . TYR A 1 82 ? 19.453 -17.984 -13.156 1 91.12 82 TYR A N 1
ATOM 648 C CA . TYR A 1 82 ? 19.797 -18.875 -12.062 1 91.12 82 TYR A CA 1
ATOM 649 C C . TYR A 1 82 ? 21.281 -18.781 -11.742 1 91.12 82 TYR A C 1
ATOM 651 O O . TYR A 1 82 ? 21.703 -19.125 -10.633 1 91.12 82 TYR A O 1
ATOM 659 N N . PHE A 1 83 ? 22.062 -18.312 -12.711 1 92.56 83 PHE A N 1
ATOM 660 C CA . PHE A 1 83 ? 23.469 -18.125 -12.383 1 92.56 83 PHE A CA 1
ATOM 661 C C . PHE A 1 83 ? 23.625 -17.047 -11.312 1 92.56 83 PHE A C 1
ATOM 663 O O . PHE A 1 83 ? 22.922 -16.047 -11.328 1 92.56 83 PHE A O 1
ATOM 670 N N . ARG A 1 84 ? 24.547 -17.203 -10.438 1 88.69 84 ARG A N 1
ATOM 671 C CA . ARG A 1 84 ? 24.75 -16.266 -9.328 1 88.69 84 ARG A CA 1
ATOM 672 C C . ARG A 1 84 ? 26.062 -15.508 -9.477 1 88.69 84 ARG A C 1
ATOM 674 O O . ARG A 1 84 ? 27 -15.992 -10.102 1 88.69 84 ARG A O 1
ATOM 681 N N . GLY A 1 85 ? 26.062 -14.281 -8.844 1 83.62 85 GLY A N 1
ATOM 682 C CA . GLY A 1 85 ? 27.188 -13.352 -8.984 1 83.62 85 GLY A CA 1
ATOM 683 C C . GLY A 1 85 ? 26.938 -12.289 -10.047 1 83.62 85 GLY A C 1
ATOM 684 O O . GLY A 1 85 ? 26.297 -12.555 -11.062 1 83.62 85 GLY A O 1
ATOM 685 N N . ALA A 1 86 ? 27.406 -11.117 -9.836 1 79.19 86 ALA A N 1
ATOM 686 C CA . ALA A 1 86 ? 27.25 -10.039 -10.797 1 79.19 86 ALA A CA 1
ATOM 687 C C . ALA A 1 86 ? 28.016 -10.32 -12.086 1 79.19 86 ALA A C 1
ATOM 689 O O . ALA A 1 86 ? 29.156 -10.781 -12.039 1 79.19 86 ALA A O 1
ATOM 690 N N . VAL A 1 87 ? 27.391 -10.062 -13.148 1 84.94 87 VAL A N 1
ATOM 691 C CA . VAL A 1 87 ? 28.031 -10.297 -14.445 1 84.94 87 VAL A CA 1
ATOM 692 C C . VAL A 1 87 ? 29.312 -9.484 -14.539 1 84.94 87 VAL A C 1
ATOM 694 O O . VAL A 1 87 ? 29.344 -8.312 -14.156 1 84.94 87 VAL A O 1
ATOM 697 N N . GLY A 1 88 ? 30.281 -10.031 -14.969 1 83.56 88 GLY A N 1
ATOM 698 C CA . GLY A 1 88 ? 31.562 -9.352 -15.156 1 83.56 88 GLY A CA 1
ATOM 699 C C . GLY A 1 88 ? 32.5 -9.492 -13.961 1 83.56 88 GLY A C 1
ATOM 700 O O . GLY A 1 88 ? 33.625 -9.039 -14.008 1 83.56 88 GLY A O 1
ATOM 701 N N . THR A 1 89 ? 31.984 -10.117 -12.93 1 85.75 89 THR A N 1
ATOM 702 C CA . THR A 1 89 ? 32.812 -10.328 -11.75 1 85.75 89 THR A CA 1
ATOM 703 C C . THR A 1 89 ? 33.281 -11.773 -11.68 1 85.75 89 THR A C 1
ATOM 705 O O . THR A 1 89 ? 32.719 -12.656 -12.305 1 85.75 89 THR A O 1
ATOM 708 N N . PRO A 1 90 ? 34.312 -11.898 -10.883 1 88.88 90 PRO A N 1
ATOM 709 C CA . PRO A 1 90 ? 34.844 -13.258 -10.75 1 88.88 90 PRO A CA 1
ATOM 710 C C . PRO A 1 90 ? 33.875 -14.188 -10 1 88.88 90 PRO A C 1
ATOM 712 O O . PRO A 1 90 ? 34 -15.406 -10.109 1 88.88 90 PRO A O 1
ATOM 715 N N . GLN A 1 91 ? 33 -13.688 -9.273 1 87.5 91 GLN A N 1
ATOM 716 C CA . GLN A 1 91 ? 32.062 -14.477 -8.477 1 87.5 91 GLN A CA 1
ATOM 717 C C . GLN A 1 91 ? 30.938 -15.008 -9.336 1 87.5 91 GLN A C 1
ATOM 719 O O . GLN A 1 91 ? 30.203 -15.906 -8.906 1 87.5 91 GLN A O 1
ATOM 724 N N . ARG A 1 92 ? 30.844 -14.5 -10.609 1 92.31 92 ARG A N 1
ATOM 725 C CA . ARG A 1 92 ? 29.75 -14.906 -11.484 1 92.31 92 ARG A CA 1
ATOM 726 C C . ARG A 1 92 ? 29.938 -16.344 -11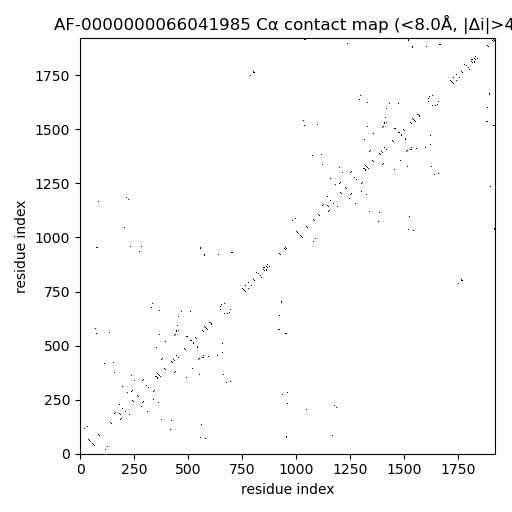.969 1 92.31 92 ARG A C 1
ATOM 728 O O . ARG A 1 92 ? 31.016 -16.688 -12.461 1 92.31 92 ARG A O 1
ATOM 735 N N . GLU A 1 93 ? 28.922 -17.203 -11.836 1 94.44 93 GLU A N 1
ATOM 736 C CA . GLU A 1 93 ? 28.953 -18.547 -12.383 1 94.44 93 GLU A CA 1
ATOM 737 C C . GLU A 1 93 ? 29.078 -18.531 -13.906 1 94.44 93 GLU A C 1
ATOM 739 O O . GLU A 1 93 ? 28.5 -17.656 -14.57 1 94.44 93 GLU A O 1
ATOM 744 N N . THR A 1 94 ? 29.781 -19.531 -14.422 1 96.69 94 THR A N 1
ATOM 745 C CA . THR A 1 94 ? 30.078 -19.516 -15.852 1 96.69 94 THR A CA 1
ATOM 746 C C . THR A 1 94 ? 29.656 -20.828 -16.5 1 96.69 94 THR A C 1
ATOM 748 O O . THR A 1 94 ? 29.859 -21.031 -17.703 1 96.69 94 THR A O 1
ATOM 751 N N . GLY A 1 95 ? 29.062 -21.688 -15.758 1 97.25 95 GLY A N 1
ATOM 752 C CA . GLY A 1 95 ? 28.656 -22.938 -16.344 1 97.25 95 GLY A CA 1
ATOM 753 C C . GLY A 1 95 ? 27.609 -23.672 -15.523 1 97.25 95 GLY A C 1
ATOM 754 O O . GLY A 1 95 ? 27.469 -23.422 -14.328 1 97.25 95 GLY A O 1
ATOM 755 N N . LEU A 1 96 ? 26.984 -24.672 -16.203 1 98.12 96 LEU A N 1
ATOM 756 C CA . LEU A 1 96 ? 25.906 -25.453 -15.602 1 98.12 96 LEU A CA 1
ATOM 757 C C . LEU A 1 96 ? 26.438 -26.359 -14.492 1 98.12 96 LEU A C 1
ATOM 759 O O . LEU A 1 96 ? 25.766 -26.594 -13.5 1 98.12 96 LEU A O 1
ATOM 763 N N . LYS A 1 97 ? 27.719 -26.828 -14.57 1 97.94 97 LYS A N 1
ATOM 764 C CA . LYS A 1 97 ? 28.344 -27.688 -13.57 1 97.94 97 LYS A CA 1
ATOM 765 C C . LYS A 1 97 ? 28.344 -27.031 -12.195 1 97.94 97 LYS A C 1
ATOM 767 O O . LYS A 1 97 ? 28.031 -27.656 -11.188 1 97.94 97 LYS A O 1
ATOM 772 N N . GLN A 1 98 ? 28.703 -25.797 -12.242 1 97.19 98 GLN A N 1
ATOM 773 C CA . GLN A 1 98 ? 28.781 -25.062 -10.992 1 97.19 98 GLN A CA 1
ATOM 774 C C . GLN A 1 98 ? 27.422 -24.969 -10.312 1 97.19 98 GLN A C 1
ATOM 776 O O . GLN A 1 98 ? 27.312 -25.141 -9.094 1 97.19 98 GLN A O 1
ATOM 781 N N . LEU A 1 99 ? 26.453 -24.703 -11.133 1 97.44 99 LEU A N 1
ATOM 782 C CA . LEU A 1 99 ? 25.094 -24.547 -10.625 1 97.44 99 LEU A CA 1
ATOM 783 C C . LEU A 1 99 ? 24.578 -25.859 -10.039 1 97.44 99 LEU A C 1
ATOM 785 O O . LEU A 1 99 ? 24.125 -25.891 -8.898 1 97.44 99 LEU A O 1
ATOM 789 N N . ILE A 1 100 ? 24.672 -26.922 -10.773 1 98.31 100 ILE A N 1
ATOM 790 C CA . ILE A 1 100 ? 24.172 -28.219 -10.32 1 98.31 100 ILE A CA 1
ATOM 791 C C . ILE A 1 100 ? 24.969 -28.688 -9.109 1 98.31 100 ILE A C 1
ATOM 793 O O . ILE A 1 100 ? 24.391 -29.219 -8.148 1 98.31 100 ILE A O 1
ATOM 797 N N . ASP A 1 101 ? 26.234 -28.438 -9.117 1 97.62 101 ASP A N 1
ATOM 798 C CA . ASP A 1 101 ? 27.109 -28.891 -8.039 1 97.62 101 ASP A CA 1
ATOM 799 C C . ASP A 1 101 ? 26.734 -28.234 -6.715 1 97.62 101 ASP A C 1
ATOM 801 O O . ASP A 1 101 ? 26.672 -28.906 -5.684 1 97.62 101 ASP A O 1
ATOM 805 N N . ARG A 1 102 ? 26.578 -27 -6.73 1 96.69 102 ARG A N 1
ATOM 806 C CA . ARG A 1 102 ? 26.297 -26.375 -5.445 1 96.69 102 ARG A CA 1
ATOM 807 C C . ARG A 1 102 ? 24.969 -26.875 -4.867 1 96.69 102 ARG A C 1
ATOM 809 O O . ARG A 1 102 ? 24.828 -26.984 -3.648 1 96.69 102 ARG A O 1
ATOM 816 N N . ILE A 1 103 ? 24.062 -27.188 -5.707 1 98 103 ILE A N 1
ATOM 817 C CA . ILE A 1 103 ? 22.766 -27.703 -5.246 1 98 103 ILE A CA 1
ATOM 818 C C . ILE A 1 103 ? 22.938 -29.141 -4.75 1 98 103 ILE A C 1
ATOM 820 O O . ILE A 1 103 ? 22.641 -29.438 -3.592 1 98 103 ILE A O 1
ATOM 824 N N . VAL A 1 104 ? 23.484 -30 -5.574 1 98.5 104 VAL A N 1
ATOM 825 C CA . VAL A 1 104 ? 23.516 -31.438 -5.332 1 98.5 104 VAL A CA 1
ATOM 826 C C . VAL A 1 104 ? 24.438 -31.734 -4.141 1 98.5 104 VAL A C 1
ATOM 828 O O . VAL A 1 104 ? 24.141 -32.625 -3.332 1 98.5 104 VAL A O 1
ATOM 831 N N . LYS A 1 105 ? 25.5 -31.031 -4.023 1 98.12 105 LYS A N 1
ATOM 832 C CA . LYS A 1 105 ? 26.422 -31.234 -2.91 1 98.12 105 LYS A CA 1
ATOM 833 C C . LYS A 1 105 ? 25.797 -30.812 -1.588 1 98.12 105 LYS A C 1
ATOM 835 O O . LYS A 1 105 ? 26.062 -31.406 -0.545 1 98.12 105 LYS A O 1
ATOM 840 N N . THR A 1 106 ? 25.016 -29.766 -1.658 1 98.31 106 THR A N 1
ATOM 841 C CA . THR A 1 106 ? 24.297 -29.344 -0.461 1 98.31 106 THR A CA 1
ATOM 842 C C . THR A 1 106 ? 23.312 -30.422 -0.025 1 98.31 106 THR A C 1
ATOM 844 O O . THR A 1 106 ? 23.203 -30.734 1.163 1 98.31 106 THR A O 1
ATOM 847 N N . TYR A 1 107 ? 22.641 -30.969 -0.949 1 98.5 107 TYR A N 1
ATOM 848 C CA . TYR A 1 107 ? 21.672 -32.031 -0.658 1 98.5 107 TYR A CA 1
ATOM 849 C C . TYR A 1 107 ? 22.359 -33.281 -0.116 1 98.5 107 TYR A C 1
ATOM 851 O O . TYR A 1 107 ? 21.875 -33.906 0.833 1 98.5 107 TYR A O 1
ATOM 859 N N . ARG A 1 108 ? 23.422 -33.656 -0.718 1 98.25 108 ARG A N 1
ATOM 860 C CA . ARG A 1 108 ? 24.188 -34.812 -0.265 1 98.25 108 ARG A CA 1
ATOM 861 C C . ARG A 1 108 ? 24.672 -34.625 1.167 1 98.25 108 ARG A C 1
ATOM 863 O O . ARG A 1 108 ? 24.5 -35.5 2.014 1 98.25 108 ARG A O 1
ATOM 870 N N . LYS A 1 109 ? 25.25 -33.438 1.387 1 98.25 109 LYS A N 1
ATOM 871 C CA . LYS A 1 109 ? 25.781 -33.156 2.715 1 98.25 109 LYS A CA 1
ATOM 872 C C . LYS A 1 109 ? 24.672 -33.188 3.768 1 98.25 109 LYS A C 1
ATOM 874 O O . LYS A 1 109 ? 24.859 -33.812 4.828 1 98.25 109 LYS A O 1
ATOM 879 N N . ALA A 1 110 ? 23.594 -32.625 3.473 1 98.25 110 ALA A N 1
ATOM 880 C CA . ALA A 1 110 ? 22.469 -32.594 4.406 1 98.25 110 ALA A CA 1
ATOM 881 C C . ALA A 1 110 ? 21.922 -34 4.633 1 98.25 110 ALA A C 1
ATOM 883 O O . ALA A 1 110 ? 21.594 -34.375 5.762 1 98.25 110 ALA A O 1
ATOM 884 N N . GLY A 1 111 ? 21.766 -34.781 3.549 1 98.12 111 GLY A N 1
ATOM 885 C CA . GLY A 1 111 ? 21.297 -36.156 3.688 1 98.12 111 GLY A CA 1
ATOM 886 C C . GLY A 1 111 ? 22.172 -37 4.598 1 98.12 111 GLY A C 1
ATOM 887 O O . GLY A 1 111 ? 21.672 -37.844 5.352 1 98.12 111 GLY A O 1
ATOM 888 N N . GLU A 1 112 ? 23.422 -36.75 4.496 1 97.75 112 GLU A N 1
ATOM 889 C CA . GLU A 1 112 ? 24.359 -37.469 5.367 1 97.75 112 GLU A CA 1
ATOM 890 C C . GLU A 1 112 ? 24.25 -36.969 6.809 1 97.75 112 GLU A C 1
ATOM 892 O O . GLU A 1 112 ? 24.188 -37.781 7.742 1 97.75 112 GLU A O 1
ATOM 897 N N . GLU A 1 113 ? 24.203 -35.719 6.949 1 97.56 113 GLU A N 1
ATOM 898 C CA . GLU A 1 113 ? 24.125 -35.094 8.273 1 97.56 113 GLU A CA 1
ATOM 899 C C . GLU A 1 113 ? 22.875 -35.531 9.023 1 97.56 113 GLU A C 1
ATOM 901 O O . GLU A 1 113 ? 22.922 -35.75 10.234 1 97.56 113 GLU A O 1
ATOM 906 N N . TYR A 1 114 ? 21.812 -35.688 8.297 1 97.56 114 TYR A N 1
ATOM 907 C CA . TYR A 1 114 ? 20.547 -36 8.938 1 97.56 114 TYR A CA 1
ATOM 908 C C . TYR A 1 114 ? 20.203 -37.469 8.812 1 97.56 114 TYR A C 1
ATOM 910 O O . TYR A 1 114 ? 19.047 -37.875 8.977 1 97.56 114 TYR A O 1
ATOM 918 N N . LYS A 1 115 ? 21.125 -38.312 8.359 1 97.06 115 LYS A N 1
ATOM 919 C CA . LYS A 1 115 ? 21.141 -39.781 8.469 1 97.06 115 LYS A CA 1
ATOM 920 C C . LYS A 1 115 ? 20.094 -40.406 7.535 1 97.06 115 LYS A C 1
ATOM 922 O O . LYS A 1 115 ? 19.406 -41.344 7.914 1 97.06 115 LYS A O 1
ATOM 927 N N . TYR A 1 116 ? 20 -39.875 6.367 1 98.19 116 TYR A N 1
ATOM 928 C CA . TYR A 1 116 ? 19.062 -40.406 5.391 1 98.19 116 TYR A CA 1
ATOM 929 C C . TYR A 1 116 ? 19.625 -41.656 4.738 1 98.19 116 TYR A C 1
ATOM 931 O O . TYR A 1 116 ? 18.875 -42.531 4.293 1 98.19 116 TYR A O 1
ATOM 939 N N . PHE A 1 117 ? 20.938 -41.75 4.676 1 98.06 117 PHE A N 1
ATOM 940 C CA . PHE A 1 117 ? 21.547 -42.781 3.844 1 98.06 117 PHE A CA 1
ATOM 941 C C . PHE A 1 117 ? 22.109 -43.906 4.707 1 98.06 117 PHE A C 1
ATOM 943 O O . PHE A 1 117 ? 22.672 -43.656 5.777 1 98.06 117 PHE A O 1
ATOM 950 N N . ALA A 1 118 ? 22.016 -45.156 4.172 1 96.81 118 ALA A N 1
ATOM 951 C CA . ALA A 1 118 ? 22.5 -46.344 4.898 1 96.81 118 ALA A CA 1
ATOM 952 C C . ALA A 1 118 ? 24.016 -46.375 4.902 1 96.81 118 ALA A C 1
ATOM 954 O O . ALA A 1 118 ? 24.625 -46.906 5.836 1 96.81 118 ALA A O 1
ATOM 955 N N . SER A 1 119 ? 24.703 -45.844 3.818 1 95.75 119 SER A N 1
ATOM 956 C CA . SER A 1 119 ? 26.156 -45.875 3.682 1 95.75 119 SER A CA 1
ATOM 957 C C . SER A 1 119 ? 26.641 -44.688 2.826 1 95.75 119 SER A C 1
ATOM 959 O O . SER A 1 119 ? 25.844 -44.062 2.109 1 95.75 119 SER A O 1
ATOM 961 N N . PRO A 1 120 ? 27.891 -44.375 2.922 1 95.38 120 PRO A N 1
ATOM 962 C CA . PRO A 1 120 ? 28.453 -43.344 2.039 1 95.38 120 PRO A CA 1
ATOM 963 C C . PRO A 1 120 ? 28.25 -43.688 0.559 1 95.38 120 PRO A C 1
ATOM 965 O O . PRO A 1 120 ? 28.141 -42.781 -0.266 1 95.38 120 PRO A O 1
ATOM 968 N N . ALA A 1 121 ? 28.219 -44.969 0.284 1 95.38 121 ALA A N 1
ATOM 969 C CA . ALA A 1 121 ? 27.984 -45.375 -1.099 1 95.38 121 ALA A CA 1
ATOM 970 C C . ALA A 1 121 ? 26.594 -44.969 -1.562 1 95.38 121 ALA A C 1
ATOM 972 O O . ALA A 1 121 ? 26.406 -44.562 -2.709 1 95.38 121 ALA A O 1
ATOM 973 N N . ASP A 1 122 ? 25.688 -45.156 -0.665 1 97.19 122 ASP A N 1
ATOM 974 C CA . ASP A 1 122 ? 24.328 -44.719 -0.985 1 97.19 122 ASP A CA 1
ATOM 975 C C . ASP A 1 122 ? 24.25 -43.219 -1.2 1 97.19 122 ASP A C 1
ATOM 977 O O . ASP A 1 122 ? 23.531 -42.75 -2.08 1 97.19 122 ASP A O 1
ATOM 981 N N . ALA A 1 123 ? 24.984 -42.469 -0.398 1 97.56 123 ALA A N 1
ATOM 982 C CA . ALA A 1 123 ? 25.016 -41.031 -0.533 1 97.56 123 ALA A CA 1
ATOM 983 C C . ALA A 1 123 ? 25.625 -40.625 -1.875 1 97.56 123 ALA A C 1
ATOM 985 O O . ALA A 1 123 ? 25.156 -39.656 -2.502 1 97.56 123 ALA A O 1
ATOM 986 N N . GLU A 1 124 ? 26.609 -41.281 -2.281 1 97.06 124 GLU A N 1
ATOM 987 C CA . GLU A 1 124 ? 27.25 -41 -3.564 1 97.06 124 GLU A CA 1
ATOM 988 C C . GLU A 1 124 ? 26.297 -41.281 -4.727 1 97.06 124 GLU A C 1
ATOM 990 O O . GLU A 1 124 ? 26.234 -40.531 -5.684 1 97.06 124 GLU A O 1
ATOM 995 N N . ILE A 1 125 ? 25.656 -42.438 -4.637 1 97.88 125 ILE A N 1
ATOM 996 C CA . ILE A 1 125 ? 24.688 -42.781 -5.68 1 97.88 125 ILE A CA 1
ATOM 997 C C . ILE A 1 125 ? 23.609 -41.719 -5.754 1 97.88 125 ILE A C 1
ATOM 999 O O . ILE A 1 125 ? 23.219 -41.281 -6.844 1 97.88 125 ILE A O 1
ATOM 1003 N N . PHE A 1 126 ? 23.172 -41.281 -4.586 1 98 126 PHE A N 1
ATOM 1004 C CA . PHE A 1 126 ? 22.156 -40.219 -4.52 1 98 126 PHE A CA 1
ATOM 1005 C C . PHE A 1 126 ? 22.656 -38.969 -5.227 1 98 126 PHE A C 1
ATOM 1007 O O . PHE A 1 126 ? 21.922 -38.375 -6.035 1 98 126 PHE A O 1
ATOM 1014 N N . GLU A 1 127 ? 23.828 -38.562 -4.945 1 98.25 127 GLU A N 1
ATOM 1015 C CA . GLU A 1 127 ? 24.438 -37.406 -5.547 1 98.25 127 GLU A CA 1
ATOM 1016 C C . GLU A 1 127 ? 24.5 -37.531 -7.066 1 98.25 127 GLU A C 1
ATOM 1018 O O . GLU A 1 127 ? 24.125 -36.594 -7.789 1 98.25 127 GLU A O 1
ATOM 1023 N N . HIS A 1 128 ? 24.938 -38.656 -7.551 1 98.38 128 HIS A N 1
ATOM 1024 C CA . HIS A 1 128 ? 25.109 -38.875 -8.984 1 98.38 128 HIS A CA 1
ATOM 1025 C C . HIS A 1 128 ? 23.781 -38.938 -9.711 1 98.38 128 HIS A C 1
ATOM 1027 O O . HIS A 1 128 ? 23.641 -38.344 -10.789 1 98.38 128 HIS A O 1
ATOM 1033 N N . GLU A 1 129 ? 22.875 -39.625 -9.109 1 98.56 129 GLU A N 1
ATOM 1034 C CA . GLU A 1 129 ? 21.562 -39.719 -9.742 1 98.56 129 GLU A CA 1
ATOM 1035 C C . GLU A 1 129 ? 20.859 -38.375 -9.789 1 98.56 129 GLU A C 1
ATOM 1037 O O . GLU A 1 129 ? 20.172 -38.062 -10.766 1 98.56 129 GLU A O 1
ATOM 1042 N N . LEU A 1 130 ? 21.016 -37.625 -8.68 1 98.62 130 LEU A N 1
ATOM 1043 C CA . LEU A 1 130 ? 20.422 -36.281 -8.641 1 98.62 130 LEU A CA 1
ATOM 1044 C C . LEU A 1 130 ? 21.062 -35.375 -9.68 1 98.62 130 LEU A C 1
ATOM 1046 O O . LEU A 1 130 ? 20.375 -34.656 -10.383 1 98.62 130 LEU A O 1
ATOM 1050 N N . ALA A 1 131 ? 22.344 -35.406 -9.797 1 98.56 131 ALA A N 1
ATOM 1051 C CA . ALA A 1 131 ? 23.062 -34.625 -10.797 1 98.56 131 ALA A CA 1
ATOM 1052 C C . ALA A 1 131 ? 22.641 -35 -12.211 1 98.56 131 ALA A C 1
ATOM 1054 O O . ALA A 1 131 ? 22.438 -34.125 -13.062 1 98.56 131 ALA A O 1
ATOM 1055 N N . TYR A 1 132 ? 22.578 -36.281 -12.414 1 98.44 132 TYR A N 1
ATOM 1056 C CA . TYR A 1 132 ? 22.188 -36.781 -13.727 1 98.44 132 TYR A CA 1
ATOM 1057 C C . TYR A 1 132 ? 20.797 -36.281 -14.109 1 98.44 132 TYR A C 1
ATOM 1059 O O . TYR A 1 132 ? 20.578 -35.812 -15.234 1 98.44 132 TYR A O 1
ATOM 1067 N N . ALA A 1 133 ? 19.891 -36.438 -13.195 1 98.62 133 ALA A N 1
ATOM 1068 C CA . ALA A 1 133 ? 18.5 -36.094 -13.461 1 98.62 133 ALA A CA 1
ATOM 1069 C C . ALA A 1 133 ? 18.391 -34.594 -13.789 1 98.62 133 ALA A C 1
ATOM 1071 O O . ALA A 1 133 ? 17.625 -34.219 -14.68 1 98.62 133 ALA A O 1
ATOM 1072 N N . LEU A 1 134 ? 19.109 -33.719 -13.047 1 98.56 134 LEU A N 1
ATOM 1073 C CA . LEU A 1 134 ? 19.094 -32.281 -13.305 1 98.56 134 LEU A CA 1
ATOM 1074 C C . LEU A 1 134 ? 19.797 -31.953 -14.617 1 98.56 134 LEU A C 1
ATOM 1076 O O . LEU A 1 134 ? 19.297 -31.141 -15.406 1 98.56 134 LEU A O 1
ATOM 1080 N N . LEU A 1 135 ? 20.891 -32.594 -14.844 1 98.44 135 LEU A N 1
ATOM 1081 C CA . LEU A 1 135 ? 21.703 -32.375 -16.031 1 98.44 135 LEU A CA 1
ATOM 1082 C C . LEU A 1 135 ? 20.922 -32.719 -17.297 1 98.44 135 LEU A C 1
ATOM 1084 O O . LEU A 1 135 ? 21.047 -32.031 -18.312 1 98.44 135 LEU A O 1
ATOM 1088 N N . HIS A 1 136 ? 20.156 -33.719 -17.219 1 98.38 136 HIS A N 1
ATOM 1089 C CA . HIS A 1 136 ? 19.438 -34.219 -18.375 1 98.38 136 HIS A CA 1
ATOM 1090 C C . HIS A 1 136 ? 17.984 -33.719 -18.391 1 98.38 136 HIS A C 1
ATOM 1092 O O . HIS A 1 136 ? 17.156 -34.219 -19.156 1 98.38 136 HIS A O 1
ATOM 1098 N N . GLN A 1 137 ? 17.641 -32.812 -17.547 1 98.25 137 GLN A N 1
ATOM 1099 C CA . GLN A 1 137 ? 16.359 -32.125 -17.516 1 98.25 137 GLN A CA 1
ATOM 1100 C C . GLN A 1 137 ? 15.211 -33.125 -17.344 1 98.25 137 GLN A C 1
ATOM 1102 O O . GLN A 1 137 ? 14.18 -33 -18.016 1 98.25 137 GLN A O 1
ATOM 1107 N N . ILE A 1 138 ? 15.469 -34.125 -16.469 1 98.62 138 ILE A N 1
ATOM 1108 C CA . ILE A 1 138 ? 14.461 -35.125 -16.188 1 98.62 138 ILE A CA 1
ATOM 1109 C C . ILE A 1 138 ? 13.43 -34.594 -15.203 1 98.62 138 ILE A C 1
ATOM 1111 O O . ILE A 1 138 ? 12.266 -34.969 -15.234 1 98.62 138 ILE A O 1
ATOM 1115 N N . PHE A 1 139 ? 13.875 -33.781 -14.352 1 98.38 139 PHE A N 1
ATOM 1116 C CA . PHE A 1 139 ? 13.039 -33 -13.43 1 98.38 139 PHE A CA 1
ATOM 1117 C C . PHE A 1 139 ? 13.703 -31.688 -13.07 1 98.38 139 PHE A C 1
ATOM 1119 O O . PHE A 1 139 ? 14.852 -31.438 -13.43 1 98.38 139 PHE A O 1
ATOM 1126 N N . SER A 1 140 ? 12.891 -30.875 -12.438 1 98.44 140 SER A N 1
ATOM 1127 C CA . SER A 1 140 ? 13.445 -29.641 -11.891 1 98.44 140 SER A CA 1
ATOM 1128 C C . SER A 1 140 ? 12.836 -29.312 -10.539 1 98.44 140 SER A C 1
ATOM 1130 O O . SER A 1 140 ? 11.648 -29.547 -10.312 1 98.44 140 SER A O 1
ATOM 1132 N N . PHE A 1 141 ? 13.711 -28.75 -9.648 1 97.88 141 PHE A N 1
ATOM 1133 C CA . PHE A 1 141 ? 13.188 -28.094 -8.461 1 97.88 141 PHE A CA 1
ATOM 1134 C C . PHE A 1 141 ? 12.531 -26.766 -8.82 1 97.88 141 PHE A C 1
ATOM 1136 O O . PHE A 1 141 ? 12.688 -26.266 -9.938 1 97.88 141 PHE A O 1
ATOM 1143 N N . ASN A 1 142 ? 11.797 -26.234 -7.848 1 94.62 142 ASN A N 1
ATOM 1144 C CA . ASN A 1 142 ? 11.305 -24.875 -8.031 1 94.62 142 ASN A CA 1
ATOM 1145 C C . ASN A 1 142 ? 12.438 -23.844 -8.016 1 94.62 142 ASN A C 1
ATOM 1147 O O . ASN A 1 142 ? 13.523 -24.141 -7.516 1 94.62 142 ASN A O 1
ATOM 1151 N N . SER A 1 143 ? 12.203 -22.656 -8.477 1 90.75 143 SER A N 1
ATOM 1152 C CA . SER A 1 143 ? 13.203 -21.641 -8.805 1 90.75 143 SER A CA 1
ATOM 1153 C C . SER A 1 143 ? 14.031 -21.266 -7.578 1 90.75 143 SER A C 1
ATOM 1155 O O . SER A 1 143 ? 15.25 -21.094 -7.672 1 90.75 143 SER A O 1
ATOM 1157 N N . PRO A 1 144 ? 13.484 -21.125 -6.375 1 90.44 144 PRO A N 1
ATOM 1158 C CA . PRO A 1 144 ? 14.289 -20.688 -5.223 1 90.44 144 PRO A CA 1
ATOM 1159 C C . PRO A 1 144 ? 15.438 -21.656 -4.914 1 90.44 144 PRO A C 1
ATOM 1161 O O . PRO A 1 144 ? 16.484 -21.234 -4.414 1 90.44 144 PRO A O 1
ATOM 1164 N N . VAL A 1 145 ? 15.266 -22.891 -5.23 1 95.12 145 VAL A N 1
ATOM 1165 C CA . VAL A 1 145 ? 16.359 -23.828 -5.035 1 95.12 145 VAL A CA 1
ATOM 1166 C C . VAL A 1 145 ? 17.531 -23.453 -5.93 1 95.12 145 VAL A C 1
ATOM 1168 O O . VAL A 1 145 ? 18.688 -23.438 -5.484 1 95.12 145 VAL A O 1
ATOM 1171 N N . TRP A 1 146 ? 17.219 -23.109 -7.145 1 93.56 146 TRP A N 1
ATOM 1172 C CA . TRP A 1 146 ? 18.25 -22.734 -8.109 1 93.56 146 TRP A CA 1
ATOM 1173 C C . TRP A 1 146 ? 18.922 -21.422 -7.703 1 93.56 146 TRP A C 1
ATOM 1175 O O . TRP A 1 146 ? 20.109 -21.234 -7.926 1 93.56 146 TRP A O 1
ATOM 1185 N N . PHE A 1 147 ? 18.203 -20.531 -7 1 84.94 147 PHE A N 1
ATOM 1186 C CA . PHE A 1 147 ? 18.688 -19.219 -6.621 1 84.94 147 PHE A CA 1
ATOM 1187 C C . PHE A 1 147 ? 19.594 -19.312 -5.395 1 84.94 147 PHE A C 1
ATOM 1189 O O . PHE A 1 147 ? 20.625 -18.641 -5.328 1 84.94 147 PHE A O 1
ATOM 1196 N N . ASN A 1 148 ? 19.109 -20.109 -4.488 1 88.75 148 ASN A N 1
ATOM 1197 C CA . ASN A 1 148 ? 19.594 -19.875 -3.135 1 88.75 148 ASN A CA 1
ATOM 1198 C C . ASN A 1 148 ? 20.5 -21 -2.656 1 88.75 148 ASN A C 1
ATOM 1200 O O . ASN A 1 148 ? 21.391 -20.766 -1.829 1 88.75 148 ASN A O 1
ATOM 1204 N N . VAL A 1 149 ? 20.312 -22.156 -3.078 1 95.25 149 VAL A N 1
ATOM 1205 C CA . VAL A 1 149 ? 20.953 -23.312 -2.439 1 95.25 149 VAL A CA 1
ATOM 1206 C C . VAL A 1 149 ? 22.438 -23.328 -2.793 1 95.25 149 VAL A C 1
ATOM 1208 O O . VAL A 1 149 ? 22.797 -23.219 -3.963 1 95.25 149 VAL A O 1
ATOM 1211 N N . GLY A 1 150 ? 23.188 -23.422 -1.795 1 95.06 150 GLY A N 1
ATOM 1212 C CA . GLY A 1 150 ? 24.625 -23.516 -1.953 1 95.06 150 GLY A CA 1
ATOM 1213 C C . GLY A 1 150 ? 25.312 -22.172 -2.076 1 95.06 150 GLY A C 1
ATOM 1214 O O . GLY A 1 150 ? 26.516 -22.094 -2.326 1 95.06 150 GLY A O 1
ATOM 1215 N N . THR A 1 151 ? 24.594 -21.109 -1.962 1 90.88 151 THR A N 1
ATOM 1216 C CA . THR A 1 151 ? 25.125 -19.75 -1.978 1 90.88 151 THR A CA 1
ATOM 1217 C C . THR A 1 151 ? 25.25 -19.203 -0.559 1 90.88 151 THR A C 1
ATOM 1219 O O . THR A 1 151 ? 24.797 -19.828 0.398 1 90.88 151 THR A O 1
ATOM 1222 N N . PRO A 1 152 ? 25.844 -17.969 -0.373 1 86.06 152 PRO A N 1
ATOM 1223 C CA . PRO A 1 152 ? 25.969 -17.375 0.962 1 86.06 152 PRO A CA 1
ATOM 1224 C C . PRO A 1 152 ? 24.641 -16.797 1.467 1 86.06 152 PRO A C 1
ATOM 1226 O O . PRO A 1 152 ? 24.516 -16.484 2.652 1 86.06 152 PRO A O 1
ATOM 1229 N N . GLN A 1 153 ? 23.719 -16.75 0.675 1 81.56 153 GLN A N 1
ATOM 1230 C CA . GLN A 1 153 ? 22.406 -16.234 1.065 1 81.56 153 GLN A CA 1
ATOM 1231 C C . GLN A 1 153 ? 21.641 -17.25 1.905 1 81.56 153 GLN A C 1
ATOM 1233 O O . GLN A 1 153 ? 21.984 -18.422 1.936 1 81.56 153 GLN A O 1
ATOM 1238 N N . PRO A 1 154 ? 20.594 -16.688 2.607 1 86.62 154 PRO A N 1
ATOM 1239 C CA . PRO A 1 154 ? 19.734 -17.656 3.291 1 86.62 154 PRO A CA 1
ATOM 1240 C C . PRO A 1 154 ? 19.234 -18.766 2.361 1 86.62 154 PRO A C 1
ATOM 1242 O O . PRO A 1 154 ? 18.875 -18.484 1.215 1 86.62 154 PRO A O 1
ATOM 1245 N N . GLN A 1 155 ? 19.266 -20 2.805 1 92.19 155 GLN A N 1
ATOM 1246 C CA . GLN A 1 155 ? 18.906 -21.172 2.004 1 92.19 155 GLN A CA 1
ATOM 1247 C C . GLN A 1 155 ? 17.391 -21.328 1.926 1 92.19 155 GLN A C 1
ATOM 1249 O O . GLN A 1 155 ? 16.844 -22.359 2.352 1 92.19 155 GLN A O 1
ATOM 1254 N N . GLN A 1 156 ? 16.734 -20.391 1.364 1 90.38 156 GLN A N 1
ATOM 1255 C CA . GLN A 1 156 ? 15.297 -20.484 1.153 1 90.38 156 GLN A CA 1
ATOM 1256 C C . GLN A 1 156 ? 14.977 -21.344 -0.059 1 90.38 156 GLN A C 1
ATOM 1258 O O . GLN A 1 156 ? 15.312 -20.984 -1.191 1 90.38 156 GLN A O 1
ATOM 1263 N N . VAL A 1 157 ? 14.273 -22.406 0.189 1 94.75 157 VAL A N 1
ATOM 1264 C CA . VAL A 1 157 ? 14.039 -23.375 -0.889 1 94.75 157 VAL A CA 1
ATOM 1265 C C . VAL A 1 157 ? 12.578 -23.312 -1.329 1 94.75 157 VAL A C 1
ATOM 1267 O O . VAL A 1 157 ? 12.227 -23.797 -2.408 1 94.75 157 VAL A O 1
ATOM 1270 N N . SER A 1 158 ? 11.75 -22.625 -0.526 1 94.38 158 SER A N 1
ATOM 1271 C CA . SER A 1 158 ? 10.305 -22.688 -0.75 1 94.38 158 SER A CA 1
ATOM 1272 C C . SER A 1 158 ? 9.875 -21.703 -1.826 1 94.38 158 SER A C 1
ATOM 1274 O O . SER A 1 158 ? 10.359 -20.562 -1.868 1 94.38 158 SER A O 1
ATOM 1276 N N . ALA A 1 159 ? 8.914 -22.141 -2.633 1 89.5 159 ALA A N 1
ATOM 1277 C CA . ALA A 1 159 ? 8.406 -21.328 -3.738 1 89.5 159 ALA A CA 1
ATOM 1278 C C . ALA A 1 159 ? 7.301 -20.391 -3.266 1 89.5 159 ALA A C 1
ATOM 1280 O O . ALA A 1 159 ? 7.137 -19.297 -3.812 1 89.5 159 ALA A O 1
ATOM 1281 N N . CYS A 1 160 ? 6.543 -20.828 -2.375 1 92.56 160 CYS A N 1
ATOM 1282 C CA . CYS A 1 160 ? 5.387 -20.062 -1.935 1 92.56 160 CYS A CA 1
ATOM 1283 C C . CYS A 1 160 ? 5.078 -20.328 -0.466 1 92.56 160 CYS A C 1
ATOM 1285 O O . CYS A 1 160 ? 5.598 -21.297 0.115 1 92.56 160 CYS A O 1
ATOM 1287 N N . PHE A 1 161 ? 4.27 -19.516 0.107 1 95.81 161 PHE A N 1
ATOM 1288 C CA . PHE A 1 161 ? 3.889 -19.594 1.513 1 95.81 161 PHE A CA 1
ATOM 1289 C C . PHE A 1 161 ? 2.398 -19.328 1.688 1 95.81 161 PHE A C 1
ATOM 1291 O O . PHE A 1 161 ? 1.785 -18.641 0.869 1 95.81 161 PHE A O 1
ATOM 1298 N N . ILE A 1 162 ? 1.812 -19.953 2.662 1 97.38 162 ILE A N 1
ATOM 1299 C CA . ILE A 1 162 ? 0.484 -19.609 3.152 1 97.38 162 ILE A CA 1
ATOM 1300 C C . ILE A 1 162 ? 0.603 -18.859 4.473 1 97.38 162 ILE A C 1
ATOM 1302 O O . ILE A 1 162 ? 1.258 -19.328 5.406 1 97.38 162 ILE A O 1
ATOM 1306 N N . LEU A 1 163 ? 0.025 -17.688 4.496 1 96.81 163 LEU A N 1
ATOM 1307 C CA . LEU A 1 163 ? 0.051 -16.859 5.695 1 96.81 163 LEU A CA 1
ATOM 1308 C C . LEU A 1 163 ? -1.325 -16.812 6.352 1 96.81 163 LEU A C 1
ATOM 1310 O O . LEU A 1 163 ? -2.285 -17.391 5.836 1 96.81 163 LEU A O 1
ATOM 1314 N N . SER A 1 164 ? -1.34 -16.219 7.555 1 96.06 164 SER A N 1
ATOM 1315 C CA . SER A 1 164 ? -2.594 -15.961 8.258 1 96.06 164 SER A CA 1
ATOM 1316 C C . SER A 1 164 ? -2.627 -14.555 8.844 1 96.06 164 SER A C 1
ATOM 1318 O O . SER A 1 164 ? -1.578 -13.938 9.055 1 96.06 164 SER A O 1
ATOM 1320 N N . VAL A 1 165 ? -3.82 -14.008 8.984 1 96.75 165 VAL A N 1
ATOM 1321 C CA . VAL A 1 165 ? -4.012 -12.688 9.57 1 96.75 165 VAL A CA 1
ATOM 1322 C C . VAL A 1 165 ? -5.191 -12.711 10.531 1 96.75 165 VAL A C 1
ATOM 1324 O O . VAL A 1 165 ? -6.199 -13.375 10.273 1 96.75 165 VAL A O 1
ATOM 1327 N N . ASP A 1 166 ? -5.051 -12.055 11.68 1 96.12 166 ASP A N 1
ATOM 1328 C CA . ASP A 1 166 ? -6.125 -11.914 12.656 1 96.12 166 ASP A CA 1
ATOM 1329 C C . ASP A 1 166 ? -6.762 -10.531 12.57 1 96.12 166 ASP A C 1
ATOM 1331 O O . ASP A 1 166 ? -6.266 -9.656 11.859 1 96.12 166 ASP A O 1
ATOM 1335 N N . ASP A 1 167 ? -7.844 -10.406 13.281 1 94.56 167 ASP A N 1
ATOM 1336 C CA . ASP A 1 167 ? -8.586 -9.156 13.25 1 94.56 167 ASP A CA 1
ATOM 1337 C C . ASP A 1 167 ? -8.008 -8.148 14.242 1 94.56 167 ASP A C 1
ATOM 1339 O O . ASP A 1 167 ? -8.672 -7.758 15.203 1 94.56 167 ASP A O 1
ATOM 1343 N N . SER A 1 168 ? -6.84 -7.668 14.008 1 92.69 168 SER A N 1
ATOM 1344 C CA . SER A 1 168 ? -6.176 -6.605 14.758 1 92.69 168 SER A CA 1
ATOM 1345 C C . SER A 1 168 ? -5.207 -5.828 13.875 1 92.69 168 SER A C 1
ATOM 1347 O O . SER A 1 168 ? -4.613 -6.391 12.945 1 92.69 168 SER A O 1
ATOM 1349 N N . MET A 1 169 ? -5.035 -4.629 14.172 1 89.06 169 MET A N 1
ATOM 1350 C CA . MET A 1 169 ? -4.145 -3.789 13.375 1 89.06 169 MET A CA 1
ATOM 1351 C C . MET A 1 169 ? -2.713 -4.312 13.43 1 89.06 169 MET A C 1
ATOM 1353 O O . MET A 1 169 ? -1.996 -4.281 12.43 1 89.06 169 MET A O 1
ATOM 1357 N N . GLU A 1 170 ? -2.289 -4.75 14.578 1 90.62 170 GLU A N 1
ATOM 1358 C CA . GLU A 1 170 ? -0.95 -5.312 14.719 1 90.62 170 GLU A CA 1
ATOM 1359 C C . GLU A 1 170 ? -0.749 -6.5 13.781 1 90.62 170 GLU A C 1
ATOM 1361 O O . GLU A 1 170 ? 0.267 -6.586 13.086 1 90.62 170 GLU A O 1
ATOM 1366 N N . SER A 1 171 ? -1.707 -7.391 13.758 1 95.12 171 SER A N 1
ATOM 1367 C CA . SER A 1 171 ? -1.615 -8.57 12.906 1 95.12 171 SER A CA 1
ATOM 1368 C C . SER A 1 171 ? -1.643 -8.195 11.43 1 95.12 171 SER A C 1
ATOM 1370 O O . SER A 1 171 ? -0.932 -8.789 10.617 1 95.12 171 SER A O 1
ATOM 1372 N N . ILE A 1 172 ? -2.473 -7.289 11.062 1 94.69 172 ILE A N 1
ATOM 1373 C CA . ILE A 1 172 ? -2.604 -6.836 9.688 1 94.69 172 ILE A CA 1
ATOM 1374 C C . ILE A 1 172 ? -1.293 -6.203 9.219 1 94.69 172 ILE A C 1
ATOM 1376 O O . ILE A 1 172 ? -0.807 -6.496 8.125 1 94.69 172 ILE A O 1
ATOM 1380 N N . LEU A 1 173 ? -0.715 -5.379 10.031 1 92.88 173 LEU A N 1
ATOM 1381 C CA . LEU A 1 173 ? 0.537 -4.727 9.664 1 92.88 173 LEU A CA 1
ATOM 1382 C C . LEU A 1 173 ? 1.691 -5.723 9.672 1 92.88 173 LEU A C 1
ATOM 1384 O O . LEU A 1 173 ? 2.629 -5.598 8.875 1 92.88 173 LEU A O 1
ATOM 1388 N N . ASP A 1 174 ? 1.665 -6.691 10.508 1 93.25 174 ASP A N 1
ATOM 1389 C CA . ASP A 1 174 ? 2.631 -7.785 10.461 1 93.25 174 ASP A CA 1
ATOM 1390 C C . ASP A 1 174 ? 2.527 -8.555 9.148 1 93.25 174 ASP A C 1
ATOM 1392 O O . ASP A 1 174 ? 3.539 -8.984 8.594 1 93.25 174 ASP A O 1
ATOM 1396 N N . TRP A 1 175 ? 1.305 -8.789 8.766 1 94.38 175 TRP A N 1
ATOM 1397 C CA . TRP A 1 175 ? 1.077 -9.445 7.477 1 94.38 175 TRP A CA 1
ATOM 1398 C C . TRP A 1 175 ? 1.776 -8.688 6.355 1 94.38 175 TRP A C 1
ATOM 1400 O O . TRP A 1 175 ? 2.457 -9.289 5.52 1 94.38 175 TRP A O 1
ATOM 1410 N N . TYR A 1 176 ? 1.657 -7.336 6.348 1 92.19 176 TYR A N 1
ATOM 1411 C CA . TYR A 1 176 ? 2.322 -6.527 5.332 1 92.19 176 TYR A CA 1
ATOM 1412 C C . TYR A 1 176 ? 3.83 -6.75 5.359 1 92.19 176 TYR A C 1
ATOM 1414 O O . TYR A 1 176 ? 4.453 -6.945 4.312 1 92.19 176 TYR A O 1
ATOM 1422 N N . LYS A 1 177 ? 4.395 -6.742 6.508 1 91.75 177 LYS A N 1
ATOM 1423 C CA . LYS A 1 177 ? 5.836 -6.879 6.672 1 91.75 177 LYS A CA 1
ATOM 1424 C C . LYS A 1 177 ? 6.309 -8.273 6.258 1 91.75 177 LYS A C 1
ATOM 1426 O O . LYS A 1 177 ? 7.277 -8.406 5.512 1 91.75 177 LYS A O 1
ATOM 1431 N N . GLU A 1 178 ? 5.613 -9.273 6.699 1 91.75 178 GLU A N 1
ATOM 1432 C CA . GLU A 1 178 ? 5.98 -10.648 6.395 1 91.75 178 GLU A CA 1
ATOM 1433 C C . GLU A 1 178 ? 5.922 -10.922 4.895 1 91.75 178 GLU A C 1
ATOM 1435 O O . GLU A 1 178 ? 6.828 -11.539 4.332 1 91.75 178 GLU A O 1
ATOM 1440 N N . GLU A 1 179 ? 4.898 -10.539 4.363 1 91.94 179 GLU A N 1
ATOM 1441 C CA . GLU A 1 179 ? 4.738 -10.719 2.924 1 91.94 179 GLU A CA 1
ATOM 1442 C C . GLU A 1 179 ? 5.84 -10 2.152 1 91.94 179 GLU A C 1
ATOM 1444 O O . GLU A 1 179 ? 6.371 -10.531 1.173 1 91.94 179 GLU A O 1
ATOM 1449 N N . GLY A 1 180 ? 6.125 -8.773 2.559 1 88.62 180 GLY A N 1
ATOM 1450 C CA . GLY A 1 180 ? 7.211 -8.047 1.922 1 88.62 180 GLY A CA 1
ATOM 1451 C C . GLY A 1 180 ? 8.531 -8.789 1.964 1 88.62 180 GLY A C 1
ATOM 1452 O O . GLY A 1 180 ? 9.258 -8.828 0.97 1 88.62 180 GLY A O 1
ATOM 1453 N N . MET A 1 181 ? 8.852 -9.391 3.061 1 87.88 181 MET A N 1
ATOM 1454 C CA . MET A 1 181 ? 10.094 -10.148 3.205 1 87.88 181 MET A CA 1
ATOM 1455 C C . MET A 1 181 ? 10.078 -11.391 2.318 1 87.88 181 MET A C 1
ATOM 1457 O O . MET A 1 181 ? 11.117 -11.781 1.777 1 87.88 181 MET A O 1
ATOM 1461 N N . ILE A 1 182 ? 8.945 -11.977 2.195 1 88.75 182 ILE A N 1
ATOM 1462 C CA . ILE A 1 182 ? 8.789 -13.148 1.346 1 88.75 182 ILE A CA 1
ATOM 1463 C C . ILE A 1 182 ? 9.016 -12.766 -0.114 1 88.75 182 ILE A C 1
ATOM 1465 O O . ILE A 1 182 ? 9.719 -13.469 -0.846 1 88.75 182 ILE A O 1
ATOM 1469 N N . PHE A 1 183 ? 8.477 -11.664 -0.499 1 84.88 183 PHE A N 1
ATOM 1470 C CA . PHE A 1 183 ? 8.641 -11.195 -1.869 1 84.88 183 PHE A CA 1
ATOM 1471 C C . PHE A 1 183 ? 10.102 -10.867 -2.158 1 84.88 183 PHE A C 1
ATOM 1473 O O . PHE A 1 183 ? 10.602 -11.141 -3.252 1 84.88 183 PHE A O 1
ATOM 1480 N N . LYS A 1 184 ? 10.766 -10.281 -1.193 1 80.12 184 LYS A N 1
ATOM 1481 C CA . LYS A 1 184 ? 12.18 -9.977 -1.34 1 80.12 184 LYS A CA 1
ATOM 1482 C C . LYS A 1 184 ? 12.984 -11.234 -1.661 1 80.12 184 LYS A C 1
ATOM 1484 O O . LYS A 1 184 ? 13.945 -11.188 -2.434 1 80.12 184 LYS A O 1
ATOM 1489 N N . GLY A 1 185 ? 12.531 -12.344 -1.085 1 77.44 185 GLY A N 1
ATOM 1490 C CA . GLY A 1 185 ? 13.211 -13.609 -1.3 1 77.44 185 GLY A CA 1
ATOM 1491 C C . GLY A 1 185 ? 12.828 -14.273 -2.607 1 77.44 185 GLY A C 1
ATOM 1492 O O . GLY A 1 185 ? 13.367 -15.336 -2.947 1 77.44 185 GLY A O 1
ATOM 1493 N N . GLY A 1 186 ? 11.906 -13.695 -3.32 1 77.62 186 GLY A N 1
ATOM 1494 C CA . GLY A 1 186 ? 11.523 -14.234 -4.617 1 77.62 186 GLY A CA 1
ATOM 1495 C C . GLY A 1 186 ? 10.383 -15.227 -4.535 1 77.62 186 GLY A C 1
ATOM 1496 O O . GLY A 1 186 ? 10.148 -15.984 -5.48 1 77.62 186 GLY A O 1
ATOM 1497 N N . SER A 1 187 ? 9.703 -15.281 -3.42 1 86.69 187 SER A N 1
ATOM 1498 C CA . SER A 1 187 ? 8.602 -16.219 -3.232 1 86.69 187 SER A CA 1
ATOM 1499 C C . SER A 1 187 ? 7.254 -15.508 -3.223 1 86.69 187 SER A C 1
ATOM 1501 O O . SER A 1 187 ? 7.199 -14.281 -3.148 1 86.69 187 SER A O 1
ATOM 1503 N N . GLY A 1 188 ? 6.207 -16.328 -3.426 1 88.5 188 GLY A N 1
ATOM 1504 C CA . GLY A 1 188 ? 4.855 -15.797 -3.361 1 88.5 188 GLY A CA 1
ATOM 1505 C C . GLY A 1 188 ? 4.125 -16.172 -2.086 1 88.5 188 GLY A C 1
ATOM 1506 O O . GLY A 1 188 ? 4.59 -17.031 -1.331 1 88.5 188 GLY A O 1
ATOM 1507 N N . ALA A 1 189 ? 3.051 -15.492 -1.872 1 93.06 189 ALA A N 1
ATOM 1508 C CA . ALA A 1 189 ? 2.299 -15.781 -0.654 1 93.06 189 ALA A CA 1
ATOM 1509 C C . ALA A 1 189 ? 0.795 -15.711 -0.908 1 93.06 189 ALA A C 1
ATOM 1511 O O . ALA A 1 189 ? 0.343 -14.961 -1.78 1 93.06 189 ALA A O 1
ATOM 1512 N N . GLY A 1 190 ? 0.066 -16.562 -0.201 1 95.06 190 GLY A N 1
ATOM 1513 C CA . GLY A 1 190 ? -1.388 -16.516 -0.18 1 95.06 190 GLY A CA 1
ATOM 1514 C C . GLY A 1 190 ? -1.962 -16.453 1.224 1 95.06 190 GLY A C 1
ATOM 1515 O O . GLY A 1 190 ? -1.347 -16.953 2.172 1 95.06 190 GLY A O 1
ATOM 1516 N N . LEU A 1 191 ? -3.109 -15.852 1.372 1 96.38 191 LEU A N 1
ATOM 1517 C CA . LEU A 1 191 ? -3.76 -15.828 2.678 1 96.38 191 LEU A CA 1
ATOM 1518 C C . LEU A 1 191 ? -5.262 -15.609 2.533 1 96.38 191 LEU A C 1
ATOM 1520 O O . LEU A 1 191 ? -5.715 -15.016 1.55 1 96.38 191 LEU A O 1
ATOM 1524 N N . ASN A 1 192 ? -5.988 -16.094 3.443 1 98.31 192 ASN A N 1
ATOM 1525 C CA . ASN A 1 192 ? -7.422 -15.883 3.588 1 98.31 192 ASN A CA 1
ATOM 1526 C C . ASN A 1 192 ? -7.727 -14.758 4.57 1 98.31 192 ASN A C 1
ATOM 1528 O O . ASN A 1 192 ? -7.379 -14.844 5.746 1 98.31 192 ASN A O 1
ATOM 1532 N N . LEU A 1 193 ? -8.398 -13.695 4.117 1 98 193 LEU A N 1
ATOM 1533 C CA . LEU A 1 193 ? -8.594 -12.484 4.906 1 98 193 LEU A CA 1
ATOM 1534 C C . LEU A 1 193 ? -9.883 -12.562 5.719 1 98 193 LEU A C 1
ATOM 1536 O O . LEU A 1 193 ? -10.242 -11.602 6.402 1 98 193 LEU A O 1
ATOM 1540 N N . SER A 1 194 ? -10.539 -13.656 5.77 1 98.12 194 SER A N 1
ATOM 1541 C CA . SER A 1 194 ? -11.906 -13.773 6.254 1 98.12 194 SER A CA 1
ATOM 1542 C C . SER A 1 194 ? -11.969 -13.633 7.77 1 98.12 194 SER A C 1
ATOM 1544 O O . SER A 1 194 ? -13.055 -13.453 8.336 1 98.12 194 SER A O 1
ATOM 1546 N N . ARG A 1 195 ? -10.828 -13.695 8.453 1 96.94 195 ARG A N 1
ATOM 1547 C CA . ARG A 1 195 ? -10.828 -13.492 9.898 1 96.94 195 ARG A CA 1
ATOM 1548 C C . ARG A 1 195 ? -10.953 -12.016 10.242 1 96.94 195 ARG A C 1
ATOM 1550 O O . ARG A 1 195 ? -11.273 -11.664 11.383 1 96.94 195 ARG A O 1
ATOM 1557 N N . ILE A 1 196 ? -10.633 -11.109 9.297 1 96.62 196 ILE A N 1
ATOM 1558 C CA . ILE A 1 196 ? -10.797 -9.672 9.5 1 96.62 196 ILE A CA 1
ATOM 1559 C C . ILE A 1 196 ? -12.281 -9.312 9.508 1 96.62 196 ILE A C 1
ATOM 1561 O O . ILE A 1 196 ? -13.023 -9.695 8.602 1 96.62 196 ILE A O 1
ATOM 1565 N N . ARG A 1 197 ? -12.695 -8.594 10.531 1 95.94 197 ARG A N 1
ATOM 1566 C CA . ARG A 1 197 ? -14.102 -8.227 10.617 1 95.94 197 ARG A CA 1
ATOM 1567 C C . ARG A 1 197 ? -14.531 -7.398 9.414 1 95.94 197 ARG A C 1
ATOM 1569 O O . ARG A 1 197 ? -13.711 -6.73 8.789 1 95.94 197 ARG A O 1
ATOM 1576 N N . SER A 1 198 ? -15.773 -7.488 9.07 1 96 198 SER A N 1
ATOM 1577 C CA . SER A 1 198 ? -16.297 -6.832 7.875 1 96 198 SER A CA 1
ATOM 1578 C C . SER A 1 198 ? -16.469 -5.332 8.094 1 96 198 SER A C 1
ATOM 1580 O O . SER A 1 198 ? -16.5 -4.867 9.234 1 96 198 SER A O 1
ATOM 1582 N N . SER A 1 199 ? -16.578 -4.566 7.055 1 91.44 199 SER A N 1
ATOM 1583 C CA . SER A 1 199 ? -16.812 -3.125 7.074 1 91.44 199 SER A CA 1
ATOM 1584 C C . SER A 1 199 ? -18.203 -2.801 7.605 1 91.44 199 SER A C 1
ATOM 1586 O O . SER A 1 199 ? -18.516 -1.638 7.867 1 91.44 199 SER A O 1
ATOM 1588 N N . LYS A 1 200 ? -19.016 -3.797 7.766 1 90.88 200 LYS A N 1
ATOM 1589 C CA . LYS A 1 200 ? -20.375 -3.609 8.273 1 90.88 200 LYS A CA 1
ATOM 1590 C C . LYS A 1 200 ? -20.422 -3.807 9.789 1 90.88 200 LYS A C 1
ATOM 1592 O O . LYS A 1 200 ? -21.469 -3.615 10.406 1 90.88 200 LYS A O 1
ATOM 1597 N N . GLU A 1 201 ? -19.328 -4.168 10.352 1 89.44 201 GLU A N 1
ATOM 1598 C CA . GLU A 1 201 ? -19.234 -4.395 11.789 1 89.44 201 GLU A CA 1
ATOM 1599 C C . GLU A 1 201 ? -18.625 -3.191 12.5 1 89.44 201 GLU A C 1
ATOM 1601 O O . GLU A 1 201 ? -17.828 -2.459 11.914 1 89.44 201 GLU A O 1
ATOM 1606 N N . LEU A 1 202 ? -18.953 -2.99 13.758 1 77.62 202 LEU A N 1
ATOM 1607 C CA . LEU A 1 202 ? -18.578 -1.807 14.516 1 77.62 202 LEU A CA 1
ATOM 1608 C C . LEU A 1 202 ? -17.234 -2.027 15.227 1 77.62 202 LEU A C 1
ATOM 1610 O O . LEU A 1 202 ? -16.906 -3.154 15.609 1 77.62 202 LEU A O 1
ATOM 1614 N N . LEU A 1 203 ? -16.5 -0.891 15.414 1 75.12 203 LEU A N 1
ATOM 1615 C CA . LEU A 1 203 ? -15.312 -0.873 16.266 1 75.12 203 LEU A CA 1
ATOM 1616 C C . LEU A 1 203 ? -15.695 -0.6 17.719 1 75.12 203 LEU A C 1
ATOM 1618 O O . LEU A 1 203 ? -16.766 -0.053 17.984 1 75.12 203 LEU A O 1
ATOM 1622 N N . SER A 1 204 ? -14.836 -0.991 18.625 1 68.88 204 SER A N 1
ATOM 1623 C CA . SER A 1 204 ? -15.086 -0.734 20.031 1 68.88 204 SER A CA 1
ATOM 1624 C C . SER A 1 204 ? -15.109 0.762 20.328 1 68.88 204 SER A C 1
ATOM 1626 O O . SER A 1 204 ? -15.82 1.213 21.234 1 68.88 204 SER A O 1
ATOM 1628 N N . SER A 1 205 ? -14.273 1.583 19.609 1 63.41 205 SER A N 1
ATOM 1629 C CA . SER A 1 205 ? -14.156 3.023 19.812 1 63.41 205 SER A CA 1
ATOM 1630 C C . SER A 1 205 ? -15.32 3.766 19.156 1 63.41 205 SER A C 1
ATOM 1632 O O . SER A 1 205 ? -15.531 4.949 19.422 1 63.41 205 SER A O 1
ATOM 1634 N N . GLY A 1 206 ? -16.141 2.975 18.391 1 63.97 206 GLY A N 1
ATOM 1635 C CA . GLY A 1 206 ? -17.203 3.6 17.609 1 63.97 206 GLY A CA 1
ATOM 1636 C C . GLY A 1 206 ? -16.875 3.709 16.141 1 63.97 206 GLY A C 1
ATOM 1637 O O . GLY A 1 206 ? -15.719 3.611 15.742 1 63.97 206 GLY A O 1
ATOM 1638 N N . GLY A 1 207 ? -17.766 3.686 15.234 1 68.44 207 GLY A N 1
ATOM 1639 C CA . GLY A 1 207 ? -17.578 3.734 13.797 1 68.44 207 GLY A CA 1
ATOM 1640 C C . GLY A 1 207 ? -17.484 2.359 13.156 1 68.44 207 GLY A C 1
ATOM 1641 O O . GLY A 1 207 ? -17.469 1.346 13.859 1 68.44 207 GLY A O 1
ATOM 1642 N N . ASN A 1 208 ? -17.328 2.32 11.945 1 75.44 208 ASN A N 1
ATOM 1643 C CA . ASN A 1 208 ? -17.25 1.055 11.227 1 75.44 208 ASN A CA 1
ATOM 1644 C C . ASN A 1 208 ? -15.805 0.658 10.93 1 75.44 208 ASN A C 1
ATOM 1646 O O . ASN A 1 208 ? -14.945 1.521 10.75 1 75.44 208 ASN A O 1
ATOM 1650 N N . ALA A 1 209 ? -15.578 -0.604 10.945 1 85.25 209 ALA A N 1
ATOM 1651 C CA . ALA A 1 209 ? -14.273 -1.132 10.57 1 85.25 209 ALA A CA 1
ATOM 1652 C C . ALA A 1 209 ? -14.008 -0.92 9.078 1 85.25 209 ALA A C 1
ATOM 1654 O O . ALA A 1 209 ? -14.938 -0.727 8.297 1 85.25 209 ALA A O 1
ATOM 1655 N N . SER A 1 210 ? -12.773 -0.873 8.672 1 85.38 210 SER A N 1
ATOM 1656 C CA . SER A 1 210 ? -12.398 -0.695 7.277 1 85.38 210 SER A CA 1
ATOM 1657 C C . SER A 1 210 ? -12.734 -1.933 6.453 1 85.38 210 SER A C 1
ATOM 1659 O O . SER A 1 210 ? -13.156 -1.821 5.297 1 85.38 210 SER A O 1
ATOM 1661 N N . GLY A 1 211 ? -12.562 -3.188 7.117 1 93.12 211 GLY A N 1
ATOM 1662 C CA . GLY A 1 211 ? -12.844 -4.438 6.43 1 93.12 211 GLY A CA 1
ATOM 1663 C C . GLY A 1 211 ? -11.664 -4.949 5.617 1 93.12 211 GLY A C 1
ATOM 1664 O O . GLY A 1 211 ? -10.711 -4.215 5.375 1 93.12 211 GLY A O 1
ATOM 1665 N N . PRO A 1 212 ? -11.719 -6.184 5.133 1 96.25 212 PRO A N 1
ATOM 1666 C CA . PRO A 1 212 ? -10.594 -6.82 4.441 1 96.25 212 PRO A CA 1
ATOM 1667 C C . PRO A 1 212 ? -10.328 -6.219 3.064 1 96.25 212 PRO A C 1
ATOM 1669 O O . PRO A 1 212 ? -9.18 -6.168 2.619 1 96.25 212 PRO A O 1
ATOM 1672 N N . VAL A 1 213 ? -11.336 -5.789 2.371 1 94 213 VAL A N 1
ATOM 1673 C CA . VAL A 1 213 ? -11.18 -5.262 1.021 1 94 213 VAL A CA 1
ATOM 1674 C C . VAL A 1 213 ? -10.344 -3.98 1.061 1 94 213 VAL A C 1
ATOM 1676 O O . VAL A 1 213 ? -9.531 -3.732 0.166 1 94 213 VAL A O 1
ATOM 1679 N N . SER A 1 214 ? -10.523 -3.168 2.059 1 91.06 214 SER A N 1
ATOM 1680 C CA . SER A 1 214 ? -9.719 -1.962 2.244 1 91.06 214 SER A CA 1
ATOM 1681 C C . SER A 1 214 ? -8.273 -2.307 2.555 1 91.06 214 SER A C 1
ATOM 1683 O O . SER A 1 214 ? -7.352 -1.726 1.973 1 91.06 214 SER A O 1
ATOM 1685 N N . PHE A 1 215 ? -8.047 -3.277 3.414 1 92.94 215 PHE A N 1
ATOM 1686 C CA . PHE A 1 215 ? -6.691 -3.633 3.828 1 92.94 215 PHE A CA 1
ATOM 1687 C C . PHE A 1 215 ? -5.938 -4.305 2.688 1 92.94 215 PHE A C 1
ATOM 1689 O O . PHE A 1 215 ? -4.715 -4.188 2.592 1 92.94 215 PHE A O 1
ATOM 1696 N N . MET A 1 216 ? -6.676 -4.984 1.845 1 93.25 216 MET A N 1
ATOM 1697 C CA . MET A 1 216 ? -6.027 -5.629 0.707 1 93.25 216 MET A CA 1
ATOM 1698 C C . MET A 1 216 ? -5.41 -4.594 -0.227 1 93.25 216 MET A C 1
ATOM 1700 O O . MET A 1 216 ? -4.426 -4.879 -0.913 1 93.25 216 MET A O 1
ATOM 1704 N N . ARG A 1 217 ? -5.93 -3.402 -0.261 1 89.12 217 ARG A N 1
ATOM 1705 C CA . ARG A 1 217 ? -5.387 -2.33 -1.092 1 89.12 217 ARG A CA 1
ATOM 1706 C C . ARG A 1 217 ? -3.977 -1.958 -0.655 1 89.12 217 ARG A C 1
ATOM 1708 O O . ARG A 1 217 ? -3.08 -1.813 -1.489 1 89.12 217 ARG A O 1
ATOM 1715 N N . GLY A 1 218 ? -3.844 -1.745 0.572 1 88.62 218 GLY A N 1
ATOM 1716 C CA . GLY A 1 218 ? -2.521 -1.442 1.099 1 88.62 218 GLY A CA 1
ATOM 1717 C C . GLY A 1 218 ? -1.503 -2.529 0.814 1 88.62 218 GLY A C 1
ATOM 1718 O O . GLY A 1 218 ? -0.38 -2.242 0.397 1 88.62 218 GLY A O 1
ATOM 1719 N N . ALA A 1 219 ? -1.938 -3.689 1.023 1 90.88 219 ALA A N 1
ATOM 1720 C CA . ALA A 1 219 ? -1.059 -4.832 0.783 1 90.88 219 ALA A CA 1
ATOM 1721 C C . ALA A 1 219 ? -0.701 -4.949 -0.696 1 90.88 219 ALA A C 1
ATOM 1723 O O . ALA A 1 219 ? 0.43 -5.297 -1.042 1 90.88 219 ALA A O 1
ATOM 1724 N N . ASP A 1 220 ? -1.616 -4.707 -1.532 1 89.88 220 ASP A N 1
ATOM 1725 C CA . ASP A 1 220 ? -1.424 -4.781 -2.977 1 89.88 220 ASP A CA 1
ATOM 1726 C C . ASP A 1 220 ? -0.384 -3.766 -3.445 1 89.88 220 ASP A C 1
ATOM 1728 O O . ASP A 1 220 ? 0.5 -4.094 -4.238 1 89.88 220 ASP A O 1
ATOM 1732 N N . ALA A 1 221 ? -0.532 -2.602 -2.994 1 86.12 221 ALA A N 1
ATOM 1733 C CA . ALA A 1 221 ? 0.402 -1.547 -3.381 1 86.12 221 ALA A CA 1
ATOM 1734 C C . ALA A 1 221 ? 1.812 -1.854 -2.883 1 86.12 221 ALA A C 1
ATOM 1736 O O . ALA A 1 221 ? 2.793 -1.603 -3.586 1 86.12 221 ALA A O 1
ATOM 1737 N N . SER A 1 222 ? 1.872 -2.309 -1.72 1 85.94 222 SER A N 1
ATOM 1738 C CA . SER A 1 222 ? 3.168 -2.707 -1.18 1 85.94 222 SER A CA 1
ATOM 1739 C C . SER A 1 222 ? 3.809 -3.799 -2.029 1 85.94 222 SER A C 1
ATOM 1741 O O . SER A 1 222 ? 5.008 -3.746 -2.318 1 85.94 222 SER A O 1
ATOM 1743 N N . ALA A 1 223 ? 2.998 -4.719 -2.424 1 84.44 223 ALA A N 1
ATOM 1744 C CA . ALA A 1 223 ? 3.488 -5.812 -3.256 1 84.44 223 ALA A CA 1
ATOM 1745 C C . ALA A 1 223 ? 4.012 -5.297 -4.594 1 84.44 223 ALA A C 1
ATOM 1747 O O . ALA A 1 223 ? 5.016 -5.797 -5.109 1 84.44 223 ALA A O 1
ATOM 1748 N N . GLY A 1 224 ? 3.412 -4.379 -5.129 1 81.25 224 GLY A N 1
ATOM 1749 C CA . GLY A 1 224 ? 3.779 -3.828 -6.426 1 81.25 224 GLY A CA 1
ATOM 1750 C C . GLY A 1 224 ? 5.113 -3.105 -6.41 1 81.25 224 GLY A C 1
ATOM 1751 O O . GLY A 1 224 ? 5.738 -2.926 -7.457 1 81.25 224 GLY A O 1
ATOM 1752 N N . THR A 1 225 ? 5.547 -2.738 -5.25 1 79.81 225 THR A N 1
ATOM 1753 C CA . THR A 1 225 ? 6.773 -1.956 -5.156 1 79.81 225 THR A CA 1
ATOM 1754 C C . THR A 1 225 ? 7.98 -2.867 -4.953 1 79.81 225 THR A C 1
ATOM 1756 O O . THR A 1 225 ? 9.125 -2.451 -5.164 1 79.81 225 THR A O 1
ATOM 1759 N N . ILE A 1 226 ? 7.75 -4.039 -4.508 1 77.44 226 ILE A N 1
ATOM 1760 C CA . ILE A 1 226 ? 8.852 -4.93 -4.145 1 77.44 226 ILE A CA 1
ATOM 1761 C C . ILE A 1 226 ? 9.211 -5.82 -5.332 1 77.44 226 ILE A C 1
ATOM 1763 O O . ILE A 1 226 ? 8.352 -6.527 -5.867 1 77.44 226 ILE A O 1
ATOM 1767 N N . LYS A 1 227 ? 10.367 -5.602 -5.871 1 60.97 227 LYS A N 1
ATOM 1768 C CA . LYS A 1 227 ? 10.891 -6.438 -6.949 1 60.97 227 LYS A CA 1
ATOM 1769 C C . LYS A 1 227 ? 11.445 -7.75 -6.402 1 60.97 227 LYS A C 1
ATOM 1771 O O . LYS A 1 227 ? 12.289 -7.746 -5.508 1 60.97 227 LYS A O 1
ATOM 1776 N N . SER A 1 228 ? 10.766 -8.719 -6.703 1 54.03 228 SER A N 1
ATOM 1777 C CA . SER A 1 228 ? 11.102 -10.047 -6.199 1 54.03 228 SER A CA 1
ATOM 1778 C C . SER A 1 228 ? 12.508 -10.461 -6.617 1 54.03 228 SER A C 1
ATOM 1780 O O . SER A 1 228 ? 12.852 -10.414 -7.801 1 54.03 228 SER A O 1
ATOM 1782 N N . GLY A 1 229 ? 13.367 -10.93 -5.609 1 49.16 229 GLY A N 1
ATOM 1783 C CA . GLY A 1 229 ? 14.664 -11.57 -5.781 1 49.16 229 GLY A CA 1
ATOM 1784 C C . GLY A 1 229 ? 15.695 -10.656 -6.406 1 49.16 229 GLY A C 1
ATOM 1785 O O . GLY A 1 229 ? 16.656 -11.125 -7.023 1 49.16 229 GLY A O 1
ATOM 1786 N N . GLY A 1 230 ? 15.516 -9.25 -6.027 1 46.25 230 GLY A N 1
ATOM 1787 C CA . GLY A 1 230 ? 16.5 -8.359 -6.613 1 46.25 230 GLY A CA 1
ATOM 1788 C C . GLY A 1 230 ? 16.469 -8.328 -8.133 1 46.25 230 GLY A C 1
ATOM 1789 O O . GLY A 1 230 ? 17.156 -7.535 -8.766 1 46.25 230 GLY A O 1
ATOM 1790 N N . ALA A 1 231 ? 15.844 -9.367 -8.555 1 50.69 231 ALA A N 1
ATOM 1791 C CA . ALA A 1 231 ? 15.742 -9.516 -10 1 50.69 231 ALA A CA 1
ATOM 1792 C C . ALA A 1 231 ? 14.352 -9.117 -10.5 1 50.69 231 ALA A C 1
ATOM 1794 O O . ALA A 1 231 ? 13.492 -8.727 -9.703 1 50.69 231 ALA A O 1
ATOM 1795 N N . THR A 1 232 ? 14.094 -9.141 -11.75 1 49.66 232 THR A N 1
ATOM 1796 C CA . THR A 1 232 ? 13.047 -8.57 -12.586 1 49.66 232 THR A CA 1
ATOM 1797 C C . THR A 1 232 ? 11.711 -9.266 -12.328 1 49.66 232 THR A C 1
ATOM 1799 O O . THR A 1 232 ? 10.766 -9.117 -13.102 1 49.66 232 THR A O 1
ATOM 1802 N N . ARG A 1 233 ? 11.633 -10.047 -11.039 1 53.06 233 ARG A N 1
ATOM 1803 C CA . ARG A 1 233 ? 10.328 -10.695 -10.969 1 53.06 233 ARG A CA 1
ATOM 1804 C C . ARG A 1 233 ? 9.391 -9.938 -10.039 1 53.06 233 ARG A C 1
ATOM 1806 O O . ARG A 1 233 ? 9.828 -9.383 -9.023 1 53.06 233 ARG A O 1
ATOM 1813 N N . ARG A 1 234 ? 8.148 -9.766 -10.484 1 60.84 234 ARG A N 1
ATOM 1814 C CA . ARG A 1 234 ? 7.145 -9.125 -9.641 1 60.84 234 ARG A CA 1
ATOM 1815 C C . ARG A 1 234 ? 6.562 -10.117 -8.633 1 60.84 234 ARG A C 1
ATOM 1817 O O . ARG A 1 234 ? 6.547 -11.32 -8.883 1 60.84 234 ARG A O 1
ATOM 1824 N N . ALA A 1 235 ? 6.16 -9.734 -7.441 1 69.12 235 ALA A N 1
ATOM 1825 C CA . ALA A 1 235 ? 5.602 -10.516 -6.34 1 69.12 235 ALA A CA 1
ATOM 1826 C C . ALA A 1 235 ? 4.305 -11.203 -6.762 1 69.12 235 ALA A C 1
ATOM 1828 O O . ALA A 1 235 ? 3.539 -10.664 -7.562 1 69.12 235 ALA A O 1
ATOM 1829 N N . ALA A 1 236 ? 4.156 -12.539 -6.488 1 79.38 236 ALA A N 1
ATOM 1830 C CA . ALA A 1 236 ? 2.908 -13.281 -6.68 1 79.38 236 ALA A CA 1
ATOM 1831 C C . ALA A 1 236 ? 2.109 -13.352 -5.383 1 79.38 236 ALA A C 1
ATOM 1833 O O . ALA A 1 236 ? 2.629 -13.773 -4.348 1 79.38 236 ALA A O 1
ATOM 1834 N N . LYS A 1 237 ? 0.886 -12.859 -5.441 1 90.06 237 LYS A N 1
ATOM 1835 C CA . LYS A 1 237 ? 0.059 -12.773 -4.242 1 90.06 237 LYS A CA 1
ATOM 1836 C C . LYS A 1 237 ? -1.336 -13.336 -4.492 1 90.06 237 LYS A C 1
ATOM 1838 O O . LYS A 1 237 ? -1.919 -13.117 -5.555 1 90.06 237 LYS A O 1
ATOM 1843 N N . MET A 1 238 ? -1.808 -14.164 -3.479 1 93.88 238 MET A N 1
ATOM 1844 C CA . MET A 1 238 ? -3.184 -14.648 -3.455 1 93.88 238 MET A CA 1
ATOM 1845 C C . MET A 1 238 ? -3.936 -14.102 -2.248 1 93.88 238 MET A C 1
ATOM 1847 O O . MET A 1 238 ? -3.412 -14.094 -1.133 1 93.88 238 MET A O 1
ATOM 1851 N N . VAL A 1 239 ? -5.102 -13.531 -2.543 1 96.38 239 VAL A N 1
ATOM 1852 C CA . VAL A 1 239 ? -6.004 -13.133 -1.471 1 96.38 239 VAL A CA 1
ATOM 1853 C C . VAL A 1 239 ? -7.32 -13.898 -1.588 1 96.38 239 VAL A C 1
ATOM 1855 O O . VAL A 1 239 ? -7.891 -14 -2.676 1 96.38 239 VAL A O 1
ATOM 1858 N N . ILE A 1 240 ? -7.77 -14.484 -0.46 1 98.19 240 ILE A N 1
ATOM 1859 C CA . ILE A 1 240 ? -8.977 -15.312 -0.432 1 98.19 240 ILE A CA 1
ATOM 1860 C C . ILE A 1 240 ? -9.992 -14.703 0.529 1 98.19 240 ILE A C 1
ATOM 1862 O O . ILE A 1 240 ? -9.625 -14.18 1.583 1 98.19 240 ILE A O 1
ATOM 1866 N N . LEU A 1 241 ? -11.242 -14.703 0.162 1 98.69 241 LEU A N 1
ATOM 1867 C CA . LEU A 1 241 ? -12.336 -14.328 1.055 1 98.69 241 LEU A CA 1
ATOM 1868 C C . LEU A 1 241 ? -13.43 -15.383 1.046 1 98.69 241 LEU A C 1
ATOM 1870 O O . LEU A 1 241 ? -13.836 -15.859 -0.02 1 98.69 241 LEU A O 1
ATOM 1874 N N . ASP A 1 242 ? -13.906 -15.75 2.223 1 98.69 242 ASP A N 1
ATOM 1875 C CA . ASP A 1 242 ? -15 -16.719 2.336 1 98.69 242 ASP A CA 1
ATOM 1876 C C . ASP A 1 242 ? -16.297 -16.125 1.779 1 98.69 242 ASP A C 1
ATOM 1878 O O . ASP A 1 242 ? -16.594 -14.953 1.977 1 98.69 242 ASP A O 1
ATOM 1882 N N . VAL A 1 243 ? -17.078 -16.953 1.195 1 98.75 243 VAL A N 1
ATOM 1883 C CA . VAL A 1 243 ? -18.281 -16.531 0.49 1 98.75 243 VAL A CA 1
ATOM 1884 C C . VAL A 1 243 ? -19.281 -15.961 1.485 1 98.75 243 VAL A C 1
ATOM 1886 O O . VAL A 1 243 ? -20.125 -15.133 1.123 1 98.75 243 VAL A O 1
ATOM 1889 N N . ASP A 1 244 ? -19.219 -16.375 2.744 1 98.62 244 ASP A N 1
ATOM 1890 C CA . ASP A 1 244 ? -20.219 -15.93 3.717 1 98.62 244 ASP A CA 1
ATOM 1891 C C . ASP A 1 244 ? -19.75 -14.656 4.418 1 98.62 244 ASP A C 1
ATOM 1893 O O . ASP A 1 244 ? -20.406 -14.18 5.352 1 98.62 244 ASP A O 1
ATOM 1897 N N . HIS A 1 245 ? -18.594 -14.125 4.082 1 98.62 245 HIS A N 1
ATOM 1898 C CA . HIS A 1 245 ? -18.141 -12.859 4.645 1 98.62 245 HIS A CA 1
ATOM 1899 C C . HIS A 1 245 ? -19.031 -11.703 4.203 1 98.62 245 HIS A C 1
ATOM 1901 O O . HIS A 1 245 ? -19.359 -11.594 3.025 1 98.62 245 HIS A O 1
ATOM 1907 N N . PRO A 1 246 ? -19.344 -10.789 4.992 1 98.19 246 PRO A N 1
ATOM 1908 C CA . PRO A 1 246 ? -20.281 -9.727 4.625 1 98.19 246 PRO A CA 1
ATOM 1909 C C . PRO A 1 246 ? -19.719 -8.766 3.582 1 98.19 246 PRO A C 1
ATOM 1911 O O . PRO A 1 246 ? -20.469 -8.016 2.947 1 98.19 246 PRO A O 1
ATOM 1914 N N . ASP A 1 247 ? -18.406 -8.734 3.369 1 97.88 247 ASP A N 1
ATOM 1915 C CA . ASP A 1 247 ? -17.797 -7.879 2.361 1 97.88 247 ASP A CA 1
ATOM 1916 C C . ASP A 1 247 ? -17.641 -8.617 1.032 1 97.88 247 ASP A C 1
ATOM 1918 O O . ASP A 1 247 ? -16.938 -8.148 0.135 1 97.88 247 ASP A O 1
ATOM 1922 N N . ILE A 1 248 ? -18.266 -9.727 0.794 1 98.62 248 ILE A N 1
ATOM 1923 C CA . ILE A 1 248 ? -18.031 -10.633 -0.322 1 98.62 248 ILE A CA 1
ATOM 1924 C C . ILE A 1 248 ? -18.375 -9.938 -1.637 1 98.62 248 ILE A C 1
ATOM 1926 O O . ILE A 1 248 ? -17.688 -10.117 -2.641 1 98.62 248 ILE A O 1
ATOM 1930 N N . GLU A 1 249 ? -19.438 -9.188 -1.686 1 97.69 249 GLU A N 1
ATOM 1931 C CA . GLU A 1 249 ? -19.828 -8.523 -2.924 1 97.69 249 GLU A CA 1
ATOM 1932 C C . GLU A 1 249 ? -18.797 -7.496 -3.352 1 97.69 249 GLU A C 1
ATOM 1934 O O . GLU A 1 249 ? -18.453 -7.402 -4.531 1 97.69 249 GLU A O 1
ATOM 1939 N N . GLY A 1 250 ? -18.328 -6.707 -2.383 1 95.88 250 GLY A N 1
ATOM 1940 C CA . GLY A 1 250 ? -17.25 -5.77 -2.676 1 95.88 250 GLY A CA 1
ATOM 1941 C C . GLY A 1 250 ? -15.984 -6.445 -3.17 1 95.88 250 GLY A C 1
ATOM 1942 O O . GLY A 1 250 ? -15.344 -5.965 -4.105 1 95.88 250 GLY A O 1
ATOM 1943 N N . PHE A 1 251 ? -15.68 -7.578 -2.551 1 97.69 251 PHE A N 1
ATOM 1944 C CA . PHE A 1 251 ? -14.508 -8.359 -2.928 1 97.69 251 PHE A CA 1
ATOM 1945 C C . PHE A 1 251 ? -14.609 -8.828 -4.375 1 97.69 251 PHE A C 1
ATOM 1947 O O . PHE A 1 251 ? -13.648 -8.727 -5.137 1 97.69 251 PHE A O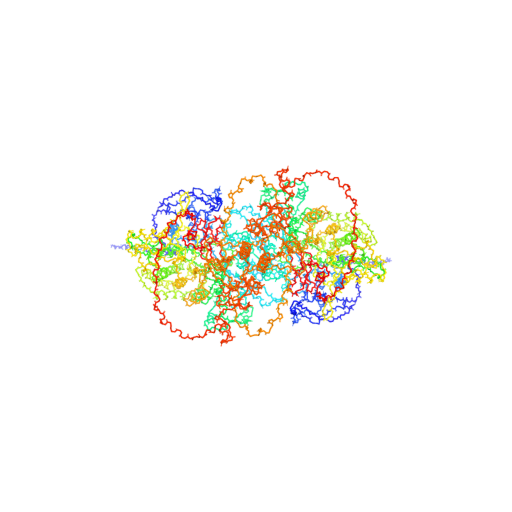 1
ATOM 1954 N N . ILE A 1 252 ? -15.75 -9.273 -4.773 1 98 252 ILE A N 1
ATOM 1955 C CA . ILE A 1 252 ? -16.016 -9.805 -6.105 1 98 252 ILE A CA 1
ATOM 1956 C C . ILE A 1 252 ? -15.883 -8.695 -7.141 1 98 252 ILE A C 1
ATOM 1958 O O . ILE A 1 252 ? -15.328 -8.906 -8.227 1 98 252 ILE A O 1
ATOM 1962 N N . GLU A 1 253 ? -16.203 -7.531 -6.816 1 95.38 253 GLU A N 1
ATOM 1963 C CA . GLU A 1 253 ? -16.328 -6.453 -7.793 1 95.38 253 GLU A CA 1
ATOM 1964 C C . GLU A 1 253 ? -15.055 -5.629 -7.875 1 95.38 253 GLU A C 1
ATOM 1966 O O . GLU A 1 253 ? -14.875 -4.844 -8.812 1 95.38 253 GLU A O 1
ATOM 1971 N N . THR A 1 254 ? -14.219 -5.766 -6.961 1 93 254 THR A N 1
ATOM 1972 C CA . THR A 1 254 ? -13.102 -4.852 -6.797 1 93 254 THR A CA 1
ATOM 1973 C C . THR A 1 254 ? -12.281 -4.766 -8.086 1 93 254 THR A C 1
ATOM 1975 O O . THR A 1 254 ? -11.992 -3.668 -8.57 1 93 254 THR A O 1
ATOM 1978 N N . LYS A 1 255 ? -11.906 -5.891 -8.703 1 93.19 255 LYS A N 1
ATOM 1979 C CA . LYS A 1 255 ? -11.016 -5.871 -9.859 1 93.19 255 LYS A CA 1
ATOM 1980 C C . LYS A 1 255 ? -11.773 -5.477 -11.125 1 93.19 255 LYS A C 1
ATOM 1982 O O . LYS A 1 255 ? -11.18 -4.945 -12.07 1 93.19 255 LYS A O 1
ATOM 1987 N N . VAL A 1 256 ? -13.109 -5.762 -11.18 1 93.88 256 VAL A N 1
ATOM 1988 C CA . VAL A 1 256 ? -13.922 -5.316 -12.312 1 93.88 256 VAL A CA 1
ATOM 1989 C C . VAL A 1 256 ? -13.891 -3.793 -12.398 1 93.88 256 VAL A C 1
ATOM 1991 O O . VAL A 1 256 ? -13.68 -3.23 -13.477 1 93.88 256 VAL A O 1
ATOM 1994 N N . LYS A 1 257 ? -14.07 -3.213 -11.266 1 92.12 257 LYS A N 1
ATOM 1995 C CA . LYS A 1 257 ? -14.078 -1.755 -11.211 1 92.12 257 LYS A CA 1
ATOM 1996 C C . LYS A 1 257 ? -12.719 -1.183 -11.602 1 92.12 257 LYS A C 1
ATOM 1998 O O . LYS A 1 257 ? -12.641 -0.172 -12.305 1 92.12 257 LYS A O 1
ATOM 2003 N N . GLU A 1 258 ? -11.703 -1.76 -11.141 1 92.12 258 GLU A N 1
ATOM 2004 C CA . GLU A 1 258 ? -10.359 -1.278 -11.453 1 92.12 258 GLU A CA 1
ATOM 2005 C C . GLU A 1 258 ? -10.039 -1.473 -12.938 1 92.12 258 GLU A C 1
ATOM 2007 O O . GLU A 1 258 ? -9.352 -0.647 -13.539 1 92.12 258 GLU A O 1
ATOM 2012 N N . GLU A 1 259 ? -10.484 -2.623 -13.484 1 90.88 259 GLU A N 1
ATOM 2013 C CA . GLU A 1 259 ? -10.281 -2.846 -14.914 1 90.88 259 GLU A CA 1
ATOM 2014 C C . GLU A 1 259 ? -10.977 -1.771 -15.742 1 90.88 259 GLU A C 1
ATOM 2016 O O . GLU A 1 259 ? -10.484 -1.38 -16.797 1 90.88 259 GLU A O 1
ATOM 2021 N N . GLU A 1 260 ? -12.094 -1.351 -15.266 1 91.44 260 GLU A N 1
ATOM 2022 C CA . GLU A 1 260 ? -12.789 -0.249 -15.922 1 91.44 260 GLU A CA 1
ATOM 2023 C C . GLU A 1 260 ? -11.961 1.029 -15.891 1 91.44 260 GLU A C 1
ATOM 2025 O O . GLU A 1 260 ? -11.914 1.774 -16.875 1 91.44 260 GLU A O 1
ATOM 2030 N N . LYS A 1 261 ? -11.383 1.257 -14.836 1 92.06 261 LYS A N 1
ATOM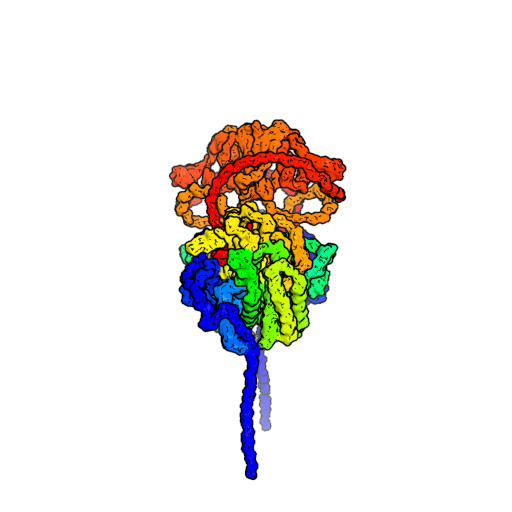 2031 C CA . LYS A 1 261 ? -10.523 2.432 -14.719 1 92.06 261 LYS A CA 1
ATOM 2032 C C . LYS A 1 261 ? -9.305 2.32 -15.625 1 92.06 261 LYS A C 1
ATOM 2034 O O . LYS A 1 261 ? -8.852 3.318 -16.188 1 92.06 261 LYS A O 1
ATOM 2039 N N . ILE A 1 262 ? -8.742 1.146 -15.727 1 90.94 262 ILE A N 1
ATOM 2040 C CA . ILE A 1 262 ? -7.609 0.9 -16.609 1 90.94 262 ILE A CA 1
ATOM 2041 C C . ILE A 1 262 ? -7.988 1.244 -18.047 1 90.94 262 ILE A C 1
ATOM 2043 O O . ILE A 1 262 ? -7.234 1.914 -18.75 1 90.94 262 ILE A O 1
ATOM 2047 N N . ARG A 1 263 ? -9.078 0.806 -18.422 1 89.75 263 ARG A N 1
ATOM 2048 C CA . ARG A 1 263 ? -9.555 1.097 -19.766 1 89.75 263 ARG A CA 1
ATOM 2049 C C . ARG A 1 263 ? -9.742 2.596 -19.984 1 89.75 263 ARG A C 1
ATOM 2051 O O . ARG A 1 263 ? -9.367 3.137 -21.016 1 89.75 263 ARG A O 1
ATOM 2058 N N . ALA A 1 264 ? -10.289 3.217 -18.891 1 91.69 264 ALA A N 1
ATOM 2059 C CA . ALA A 1 264 ? -10.508 4.66 -18.953 1 91.69 264 ALA A CA 1
ATOM 2060 C C . ALA A 1 264 ? -9.188 5.41 -19.078 1 91.69 264 ALA A C 1
ATOM 2062 O O . ALA A 1 264 ? -9.062 6.352 -19.859 1 91.69 264 ALA A O 1
ATOM 2063 N N . LEU A 1 265 ? -8.25 5.078 -18.344 1 92.75 265 LEU A N 1
ATOM 2064 C CA . LEU A 1 265 ? -6.945 5.734 -18.344 1 92.75 265 LEU A CA 1
ATOM 2065 C C . LEU A 1 265 ? -6.188 5.449 -19.641 1 92.75 265 LEU A C 1
ATOM 2067 O O . LEU A 1 265 ? -5.527 6.332 -20.188 1 92.75 265 LEU A O 1
ATOM 2071 N N . ARG A 1 266 ? -6.207 4.18 -20.094 1 88.06 266 ARG A N 1
ATOM 2072 C CA . ARG A 1 266 ? -5.617 3.84 -21.375 1 88.06 266 ARG A CA 1
ATOM 2073 C C . ARG A 1 266 ? -6.195 4.711 -22.5 1 88.06 266 ARG A C 1
ATOM 2075 O O . ARG A 1 266 ? -5.449 5.266 -23.297 1 88.06 266 ARG A O 1
ATOM 2082 N N . ASP A 1 267 ? -7.48 4.82 -22.391 1 86.75 267 ASP A N 1
ATOM 2083 C CA . ASP A 1 267 ? -8.188 5.594 -23.406 1 86.75 267 ASP A CA 1
ATOM 2084 C C . ASP A 1 267 ? -7.832 7.078 -23.312 1 86.75 267 ASP A C 1
ATOM 2086 O O . ASP A 1 267 ? -7.895 7.801 -24.312 1 86.75 267 ASP A O 1
ATOM 2090 N N . ALA A 1 268 ? -7.465 7.504 -22.078 1 90.62 268 ALA A N 1
ATOM 2091 C CA . ALA A 1 268 ? -7.062 8.891 -21.859 1 90.62 268 ALA A CA 1
ATOM 2092 C C . ALA A 1 268 ? -5.602 9.109 -22.234 1 90.62 268 ALA A C 1
ATOM 2094 O O . ALA A 1 268 ? -5.074 10.211 -22.109 1 90.62 268 ALA A O 1
ATOM 2095 N N . GLY A 1 269 ? -4.879 8.047 -22.656 1 88.56 269 GLY A N 1
ATOM 2096 C CA . GLY A 1 269 ? -3.533 8.203 -23.188 1 88.56 269 GLY A CA 1
ATOM 2097 C C . GLY A 1 269 ? -2.451 7.797 -22.203 1 88.56 269 GLY A C 1
ATOM 2098 O O . GLY A 1 269 ? -1.261 7.949 -22.484 1 88.56 269 GLY A O 1
ATOM 2099 N N . PHE A 1 270 ? -2.869 7.332 -21.094 1 90.62 270 PHE A N 1
ATOM 2100 C CA . PHE A 1 270 ? -1.872 6.895 -20.125 1 90.62 270 PHE A CA 1
ATOM 2101 C C . PHE A 1 270 ? -1.334 5.516 -20.484 1 90.62 270 PHE A C 1
ATOM 2103 O O . PHE A 1 270 ? -2.043 4.707 -21.094 1 90.62 270 PHE A O 1
ATOM 2110 N N . ASP A 1 271 ? -0.109 5.23 -20.156 1 87.06 271 ASP A N 1
ATOM 2111 C CA . ASP A 1 271 ? 0.531 3.943 -20.406 1 87.06 271 ASP A CA 1
ATOM 2112 C C . ASP A 1 271 ? 0.094 2.898 -19.391 1 87.06 271 ASP A C 1
ATOM 2114 O O . ASP A 1 271 ? 0.761 2.701 -18.375 1 87.06 271 ASP A O 1
ATOM 2118 N N . MET A 1 272 ? -0.935 2.127 -19.766 1 85 272 MET A N 1
ATOM 2119 C CA . MET A 1 272 ? -1.533 1.202 -18.812 1 85 272 MET A CA 1
ATOM 2120 C C . MET A 1 272 ? -1.153 -0.239 -19.141 1 85 272 MET A C 1
ATOM 2122 O O . MET A 1 272 ? -1.758 -1.177 -18.609 1 85 272 MET A O 1
ATOM 2126 N N . ASP A 1 273 ? -0.134 -0.443 -19.922 1 73.75 273 ASP A N 1
ATOM 2127 C CA . ASP A 1 273 ? 0.36 -1.784 -20.219 1 73.75 273 ASP A CA 1
ATOM 2128 C C . ASP A 1 273 ? 1.055 -2.395 -19 1 73.75 273 ASP A C 1
ATOM 2130 O O . ASP A 1 273 ? 1.425 -1.681 -18.078 1 73.75 273 ASP A O 1
ATOM 2134 N N . LEU A 1 274 ? 1.183 -3.715 -19.234 1 69.94 274 LEU A N 1
ATOM 2135 C CA . LEU A 1 274 ? 1.917 -4.375 -18.156 1 69.94 274 LEU A CA 1
ATOM 2136 C C . LEU A 1 274 ? 3.326 -3.805 -18.031 1 69.94 274 LEU A C 1
ATOM 2138 O O . LEU A 1 274 ? 4.078 -3.777 -19 1 69.94 274 LEU A O 1
ATOM 2142 N N . GLY A 1 275 ? 3.682 -3.104 -17.156 1 65.12 275 GLY A N 1
ATOM 2143 C CA . GLY A 1 275 ? 4.977 -2.479 -16.938 1 65.12 275 GLY A CA 1
ATOM 2144 C C . GLY A 1 275 ? 5.004 -1.01 -17.312 1 65.12 275 GLY A C 1
ATOM 2145 O O . GLY A 1 275 ? 6.066 -0.385 -17.328 1 65.12 275 GLY A O 1
ATOM 2146 N N . GLY A 1 276 ? 3.822 -0.646 -17.797 1 73.12 276 GLY A N 1
ATOM 2147 C CA . GLY A 1 276 ? 3.732 0.761 -18.156 1 73.12 276 GLY A CA 1
ATOM 2148 C C . GLY A 1 276 ? 3.938 1.691 -16.984 1 73.12 276 GLY A C 1
ATOM 2149 O O . GLY A 1 276 ? 3.83 1.271 -15.828 1 73.12 276 GLY A O 1
ATOM 2150 N N . ASP A 1 277 ? 4.125 2.891 -17.312 1 78.56 277 ASP A N 1
ATOM 2151 C CA . ASP A 1 277 ? 4.477 3.879 -16.297 1 78.56 277 ASP A CA 1
ATOM 2152 C C . ASP A 1 277 ? 3.277 4.219 -15.414 1 78.56 277 ASP A C 1
ATOM 2154 O O . ASP A 1 277 ? 3.439 4.672 -14.273 1 78.56 277 ASP A O 1
ATOM 2158 N N . ASP A 1 278 ? 2.111 3.945 -15.977 1 86.44 278 ASP A N 1
ATOM 2159 C CA . ASP A 1 278 ? 0.938 4.465 -15.273 1 86.44 278 ASP A CA 1
ATOM 2160 C C . ASP A 1 278 ? 0.129 3.336 -14.641 1 86.44 278 ASP A C 1
ATOM 2162 O O . ASP A 1 278 ? -0.82 3.588 -13.898 1 86.44 278 ASP A O 1
ATOM 2166 N N . ILE A 1 279 ? 0.491 2.113 -14.852 1 82.56 279 ILE A N 1
ATOM 2167 C CA . ILE A 1 279 ? -0.316 0.974 -14.43 1 82.56 279 ILE A CA 1
ATOM 2168 C C . ILE A 1 279 ? -0.324 0.882 -12.906 1 82.56 279 ILE A C 1
ATOM 2170 O O . ILE A 1 279 ? -1.272 0.36 -12.312 1 82.56 279 ILE A O 1
ATOM 2174 N N . THR A 1 280 ? 0.639 1.495 -12.273 1 80.19 280 THR A N 1
ATOM 2175 C CA . THR A 1 280 ? 0.781 1.382 -10.828 1 80.19 280 THR A CA 1
ATOM 2176 C C . THR A 1 280 ? -0.274 2.221 -10.109 1 80.19 280 THR A C 1
ATOM 2178 O O . THR A 1 280 ? -0.481 2.072 -8.906 1 80.19 280 THR A O 1
ATOM 2181 N N . SER A 1 281 ? -1.012 2.992 -10.867 1 81.62 281 SER A N 1
ATOM 2182 C CA . SER A 1 281 ? -2.004 3.873 -10.258 1 81.62 281 SER A CA 1
ATOM 2183 C C . SER A 1 281 ? -3.303 3.129 -9.969 1 81.62 281 SER A C 1
ATOM 2185 O O . SER A 1 281 ? -4.133 3.596 -9.188 1 81.62 281 SER A O 1
ATOM 2187 N N . VAL A 1 282 ? -3.443 1.992 -10.625 1 83 282 VAL A N 1
ATOM 2188 C CA . VAL A 1 282 ? -4.664 1.231 -10.391 1 83 282 VAL A CA 1
ATOM 2189 C C . VAL A 1 282 ? -4.414 0.18 -9.312 1 83 282 VAL A C 1
ATOM 2191 O O . VAL A 1 282 ? -3.281 -0.271 -9.125 1 83 282 VAL A O 1
ATOM 2194 N N . GLN A 1 283 ? -5.508 -0.194 -8.672 1 86.69 283 GLN A N 1
ATOM 2195 C CA . GLN A 1 283 ? -5.383 -1.007 -7.465 1 86.69 283 GLN A CA 1
ATOM 2196 C C . GLN A 1 283 ? -5.668 -2.477 -7.758 1 86.69 283 GLN A C 1
ATOM 2198 O O . GLN A 1 283 ? -6.223 -2.809 -8.812 1 86.69 283 GLN A O 1
ATOM 2203 N N . TYR A 1 284 ? -5.215 -3.365 -6.902 1 88.69 284 TYR A N 1
ATOM 2204 C CA . TYR A 1 284 ? -5.535 -4.785 -6.816 1 88.69 284 TYR A CA 1
ATOM 2205 C C . TYR A 1 284 ? -4.977 -5.543 -8.016 1 88.69 284 TYR A C 1
ATOM 2207 O O . TYR A 1 284 ? -5.539 -6.559 -8.43 1 88.69 284 TYR A O 1
ATOM 2215 N N . GLN A 1 285 ? -3.934 -5.094 -8.633 1 81.69 285 GLN A N 1
ATOM 2216 C CA . GLN A 1 285 ? -3.4 -5.727 -9.836 1 81.69 285 GLN A CA 1
ATOM 2217 C C . GLN A 1 285 ? -2.227 -6.645 -9.5 1 81.69 285 GLN A C 1
ATOM 2219 O O . GLN A 1 285 ? -1.696 -7.328 -10.375 1 81.69 285 GLN A O 1
ATOM 2224 N N . ASN A 1 286 ? -1.882 -6.707 -8.273 1 83.56 286 ASN A N 1
ATOM 2225 C CA . ASN A 1 286 ? -0.709 -7.488 -7.902 1 83.56 286 ASN A CA 1
ATOM 2226 C C . ASN A 1 286 ? -1.099 -8.75 -7.133 1 83.56 286 ASN A C 1
ATOM 2228 O O . ASN A 1 286 ? -0.25 -9.383 -6.504 1 83.56 286 ASN A O 1
ATOM 2232 N N . ALA A 1 287 ? -2.393 -9.086 -7.145 1 89.5 287 ALA A N 1
ATOM 2233 C CA . ALA A 1 287 ? -2.877 -10.266 -6.438 1 89.5 287 ALA A CA 1
ATOM 2234 C C . ALA A 1 287 ? -3.938 -11 -7.254 1 89.5 287 ALA A C 1
ATOM 2236 O O . ALA A 1 287 ? -4.691 -10.375 -8 1 89.5 287 ALA A O 1
ATOM 2237 N N . ASN A 1 288 ? -3.943 -12.305 -7.113 1 89.94 288 ASN A N 1
ATOM 2238 C CA . ASN A 1 288 ? -5.09 -13.102 -7.535 1 89.94 288 ASN A CA 1
ATOM 2239 C C . ASN A 1 288 ? -6.152 -13.18 -6.441 1 89.94 288 ASN A C 1
ATOM 2241 O O . ASN A 1 288 ? -5.836 -13.414 -5.273 1 89.94 288 ASN A O 1
ATOM 2245 N N . ASN A 1 289 ? -7.352 -12.875 -6.84 1 95.44 289 ASN A N 1
ATOM 2246 C CA . ASN A 1 289 ? -8.461 -13.008 -5.898 1 95.44 289 ASN A CA 1
ATOM 2247 C C . ASN A 1 289 ? -9.203 -14.32 -6.086 1 95.44 289 ASN A C 1
ATOM 2249 O O . ASN A 1 289 ? -9.438 -14.75 -7.215 1 95.44 289 ASN A O 1
ATOM 2253 N N . SER A 1 290 ? -9.492 -14.969 -5.02 1 97.25 290 SER A N 1
ATOM 2254 C CA . SER A 1 290 ? -10.328 -16.156 -5.066 1 97.25 290 SER A CA 1
ATOM 2255 C C . SER A 1 290 ? -11.414 -16.109 -3.998 1 97.25 290 SER A C 1
ATOM 2257 O O . SER A 1 290 ? -11.172 -15.656 -2.879 1 97.25 290 SER A O 1
ATOM 2259 N N . VAL A 1 291 ? -12.617 -16.547 -4.359 1 98.62 291 VAL A N 1
ATOM 2260 C CA . VAL A 1 291 ? -13.688 -16.719 -3.385 1 98.62 291 VAL A CA 1
ATOM 2261 C C . VAL A 1 291 ? -13.703 -18.172 -2.898 1 98.62 291 VAL A C 1
ATOM 2263 O O . VAL A 1 291 ? -13.703 -19.109 -3.703 1 98.62 291 VAL A O 1
ATOM 2266 N N . ARG A 1 292 ? -13.641 -18.359 -1.621 1 98.75 292 ARG A N 1
ATOM 2267 C CA . ARG A 1 292 ? -13.781 -19.688 -1.022 1 98.75 292 ARG A CA 1
ATOM 2268 C C . ARG A 1 292 ? -15.25 -20 -0.726 1 98.75 292 ARG A C 1
ATOM 2270 O O . ARG A 1 292 ? -15.805 -19.516 0.262 1 98.75 292 ARG A O 1
ATOM 2277 N N . VAL A 1 293 ? -15.836 -20.859 -1.511 1 98.69 293 VAL A N 1
ATOM 2278 C CA . VAL A 1 293 ? -17.234 -21.234 -1.334 1 98.69 293 VAL A CA 1
ATOM 2279 C C . VAL A 1 293 ? -17.328 -22.531 -0.544 1 98.69 293 VAL A C 1
ATOM 2281 O O . VAL A 1 293 ? -16.359 -23.297 -0.476 1 98.69 293 VAL A O 1
ATOM 2284 N N . ASN A 1 294 ? -18.422 -22.797 0.108 1 98.44 294 ASN A N 1
ATOM 2285 C CA . ASN A 1 294 ? -18.672 -24.047 0.828 1 98.44 294 ASN A CA 1
ATOM 2286 C C . ASN A 1 294 ? -19.891 -24.781 0.289 1 98.44 294 ASN A C 1
ATOM 2288 O O . ASN A 1 294 ? -20.609 -24.25 -0.552 1 98.44 294 ASN A O 1
ATOM 2292 N N . ASP A 1 295 ? -20.125 -25.984 0.74 1 98.5 295 ASP A N 1
ATOM 2293 C CA . ASP A 1 295 ? -21.219 -26.812 0.253 1 98.5 295 ASP A CA 1
ATOM 2294 C C . ASP A 1 295 ? -22.562 -26.188 0.57 1 98.5 295 ASP A C 1
ATOM 2296 O O . ASP A 1 295 ? -23.516 -26.328 -0.201 1 98.5 295 ASP A O 1
ATOM 2300 N N . GLU A 1 296 ? -22.656 -25.516 1.729 1 98.19 296 GLU A N 1
ATOM 2301 C CA . GLU A 1 296 ? -23.906 -24.844 2.082 1 98.19 296 GLU A CA 1
ATOM 2302 C C . GLU A 1 296 ? -24.312 -23.828 1.016 1 98.19 296 GLU A C 1
ATOM 2304 O O . GLU A 1 296 ? -25.469 -23.797 0.582 1 98.19 296 GLU A O 1
ATOM 2309 N N . PHE A 1 297 ? -23.469 -23.016 0.615 1 98.44 297 PHE A N 1
ATOM 2310 C CA . PHE A 1 297 ? -23.703 -22.016 -0.417 1 98.44 297 PHE A CA 1
ATOM 2311 C C . PHE A 1 297 ? -24.031 -22.672 -1.75 1 98.44 297 PHE A C 1
ATOM 2313 O O . PHE A 1 297 ? -25 -22.297 -2.42 1 98.44 297 PHE A O 1
ATOM 2320 N N . MET A 1 298 ? -23.141 -23.672 -2.211 1 98.69 298 MET A N 1
ATOM 2321 C CA . MET A 1 298 ? -23.328 -24.312 -3.51 1 98.69 298 MET A CA 1
ATOM 2322 C C . MET A 1 298 ? -24.688 -25.016 -3.582 1 98.69 298 MET A C 1
ATOM 2324 O O . MET A 1 298 ? -25.328 -25.016 -4.629 1 98.69 298 MET A O 1
ATOM 2328 N N . ARG A 1 299 ? -25.125 -25.594 -2.529 1 98.38 299 ARG A N 1
ATOM 2329 C CA . ARG A 1 299 ? -26.438 -26.219 -2.48 1 98.38 299 ARG A CA 1
ATOM 2330 C C . ARG A 1 299 ? -27.547 -25.156 -2.551 1 98.38 299 ARG A C 1
ATOM 2332 O O . ARG A 1 299 ? -28.594 -25.391 -3.141 1 98.38 299 ARG A O 1
ATOM 2339 N N . ALA A 1 300 ? -27.266 -24.016 -1.853 1 98.44 300 ALA A N 1
ATOM 2340 C CA . ALA A 1 300 ? -28.203 -22.906 -1.943 1 98.44 300 ALA A CA 1
ATOM 2341 C C . ALA A 1 300 ? -28.312 -22.391 -3.377 1 98.44 300 ALA A C 1
ATOM 2343 O O . ALA A 1 300 ? -29.391 -22 -3.824 1 98.44 300 ALA A O 1
ATOM 2344 N N . VAL A 1 301 ? -27.219 -22.297 -4.078 1 98.38 301 VAL A N 1
ATOM 2345 C CA . VAL A 1 301 ? -27.219 -21.922 -5.488 1 98.38 301 VAL A CA 1
ATOM 2346 C C . VAL A 1 301 ? -28.062 -22.922 -6.281 1 98.38 301 VAL A C 1
ATOM 2348 O O . VAL A 1 301 ? -28.891 -22.531 -7.109 1 98.38 301 VAL A O 1
ATOM 2351 N N . GLU A 1 302 ? -27.828 -24.203 -6.047 1 97.38 302 GLU A N 1
ATOM 2352 C CA . GLU A 1 302 ? -28.531 -25.266 -6.746 1 97.38 302 GLU A CA 1
ATOM 2353 C C . GLU A 1 302 ? -30.031 -25.188 -6.496 1 97.38 302 GLU A C 1
ATOM 2355 O O . GLU A 1 302 ? -30.844 -25.359 -7.422 1 97.38 302 GLU A O 1
ATOM 2360 N N . SER A 1 303 ? -30.469 -24.859 -5.305 1 96.94 303 SER A N 1
ATOM 2361 C CA . SER A 1 303 ? -31.875 -24.859 -4.918 1 96.94 303 SER A CA 1
ATOM 2362 C C . SER A 1 303 ? -32.5 -23.484 -5.113 1 96.94 303 SER A C 1
ATOM 2364 O O . SER A 1 303 ? -33.719 -23.344 -5.086 1 96.94 303 SER A O 1
ATOM 2366 N N . GLY A 1 304 ? -31.672 -22.469 -5.27 1 94.38 304 GLY A N 1
ATOM 2367 C CA . GLY A 1 304 ? -32.188 -21.109 -5.398 1 94.38 304 GLY A CA 1
ATOM 2368 C C . GLY A 1 304 ? -32.625 -20.516 -4.082 1 94.38 304 GLY A C 1
ATOM 2369 O O . GLY A 1 304 ? -33.562 -19.719 -4.047 1 94.38 304 GLY A O 1
ATOM 2370 N N . SER A 1 305 ? -32.031 -20.859 -2.955 1 96 305 SER A N 1
ATOM 2371 C CA . SER A 1 305 ? -32.438 -20.406 -1.628 1 96 305 SER A CA 1
ATOM 2372 C C . SER A 1 305 ? -31.578 -19.219 -1.177 1 96 305 SER A C 1
ATOM 2374 O O . SER A 1 305 ? -30.609 -18.859 -1.846 1 96 305 SER A O 1
ATOM 2376 N N . ALA A 1 306 ? -31.969 -18.656 -0.049 1 97 306 ALA A N 1
ATOM 2377 C CA . ALA A 1 306 ? -31.219 -17.562 0.555 1 97 306 ALA A CA 1
ATOM 2378 C C . ALA A 1 306 ? -29.969 -18.078 1.26 1 97 306 ALA A C 1
ATOM 2380 O O . ALA A 1 306 ? -29.906 -19.25 1.653 1 97 306 ALA A O 1
ATOM 2381 N N . PHE A 1 307 ? -29 -17.234 1.335 1 98.12 307 PHE A N 1
ATOM 2382 C CA . PHE A 1 307 ? -27.734 -17.547 1.984 1 98.12 307 PHE A CA 1
ATOM 2383 C C . PHE A 1 307 ? -27.328 -16.438 2.943 1 98.12 307 PHE A C 1
ATOM 2385 O O . PHE A 1 307 ? -27.453 -15.25 2.619 1 98.12 307 PHE A O 1
ATOM 2392 N N . GLY A 1 308 ? -26.891 -16.797 4.141 1 98.19 308 GLY A N 1
ATOM 2393 C CA . GLY A 1 308 ? -26.562 -15.812 5.164 1 98.19 308 GLY A CA 1
ATOM 2394 C C . GLY A 1 308 ? -25.109 -15.414 5.172 1 98.19 308 GLY A C 1
ATOM 2395 O O . GLY A 1 308 ? -24.219 -16.266 5.062 1 98.19 308 GLY A O 1
ATOM 2396 N N . LEU A 1 309 ? -24.828 -14.109 5.184 1 98.44 309 LEU A N 1
ATOM 2397 C CA . LEU A 1 309 ? -23.5 -13.578 5.434 1 98.44 309 LEU A CA 1
ATOM 2398 C C . LEU A 1 309 ? -23.25 -13.383 6.926 1 98.44 309 LEU A C 1
ATOM 2400 O O . LEU A 1 309 ? -24.109 -12.844 7.633 1 98.44 309 LEU A O 1
ATOM 2404 N N . ARG A 1 310 ? -22.141 -13.789 7.418 1 98.06 310 ARG A N 1
ATOM 2405 C CA . ARG A 1 310 ? -21.953 -13.945 8.859 1 98.06 310 ARG A CA 1
ATOM 2406 C C . ARG A 1 310 ? -20.891 -12.969 9.375 1 98.06 310 ARG A C 1
ATOM 2408 O O . ARG A 1 310 ? -19.797 -12.875 8.812 1 98.06 310 ARG A O 1
ATOM 2415 N N . ALA A 1 311 ? -21.25 -12.289 10.469 1 96.62 311 ALA A N 1
ATOM 2416 C CA . ALA A 1 311 ? -20.281 -11.445 11.164 1 96.62 311 ALA A CA 1
ATOM 2417 C C . ALA A 1 311 ? -19.125 -12.281 11.727 1 96.62 311 ALA A C 1
ATOM 2419 O O . ALA A 1 311 ? -19.344 -13.398 12.211 1 96.62 311 ALA A O 1
ATOM 2420 N N . ARG A 1 312 ? -17.969 -11.781 11.734 1 95.75 312 ARG A N 1
ATOM 2421 C CA . ARG A 1 312 ? -16.797 -12.547 12.148 1 95.75 312 ARG A CA 1
ATOM 2422 C C . ARG A 1 312 ? -16.578 -12.461 13.656 1 95.75 312 ARG A C 1
ATOM 2424 O O . ARG A 1 312 ? -16.047 -13.391 14.266 1 95.75 312 ARG A O 1
ATOM 2431 N N . MET A 1 313 ? -17.062 -11.414 14.258 1 92 313 MET A N 1
ATOM 2432 C CA . MET A 1 313 ? -16.891 -11.266 15.703 1 92 313 MET A CA 1
ATOM 2433 C C . MET A 1 313 ? -17.938 -12.062 16.469 1 92 313 MET A C 1
ATOM 2435 O O . MET A 1 313 ? -17.656 -12.648 17.5 1 92 313 MET A O 1
ATOM 2439 N N . THR A 1 314 ? -19.234 -12.148 15.914 1 93.31 314 THR A N 1
ATOM 2440 C CA . THR A 1 314 ? -20.328 -12.75 16.672 1 93.31 314 THR A CA 1
ATOM 2441 C C . THR A 1 314 ? -20.766 -14.062 16.016 1 93.31 314 THR A C 1
ATOM 2443 O O . THR A 1 314 ? -21.422 -14.883 16.656 1 93.31 314 THR A O 1
ATOM 2446 N N . GLY A 1 315 ? -20.484 -14.258 14.734 1 95.44 315 GLY A N 1
ATOM 2447 C CA . GLY A 1 315 ? -20.922 -15.445 14.031 1 95.44 315 GLY A CA 1
ATOM 2448 C C . GLY A 1 315 ? -22.375 -15.367 13.57 1 95.44 315 GLY A C 1
ATOM 2449 O O . GLY A 1 315 ? -22.859 -16.266 12.883 1 95.44 315 GLY A O 1
ATOM 2450 N N . GLU A 1 316 ? -23.016 -14.273 13.859 1 96.44 316 GLU A N 1
ATOM 2451 C CA . GLU A 1 316 ? -24.438 -14.109 13.523 1 96.44 316 GLU A CA 1
ATOM 2452 C C . GLU A 1 316 ? -24.609 -13.703 12.062 1 96.44 316 GLU A C 1
ATOM 2454 O O . GLU A 1 316 ? -23.734 -13.047 11.484 1 96.44 316 GLU A O 1
ATOM 2459 N N . ILE A 1 317 ? -25.75 -14.18 11.5 1 97.31 317 ILE A N 1
ATOM 2460 C CA . ILE A 1 317 ? -26.094 -13.727 10.156 1 97.31 317 ILE A CA 1
ATOM 2461 C C . ILE A 1 317 ? -26.562 -12.273 10.203 1 97.31 317 ILE A C 1
ATOM 2463 O O . ILE A 1 317 ? -27.562 -11.953 10.852 1 97.31 317 ILE A O 1
ATOM 2467 N N . ILE A 1 318 ? -25.906 -11.414 9.547 1 96 318 ILE A N 1
ATOM 2468 C CA . ILE A 1 318 ? -26.25 -10 9.633 1 96 318 ILE A CA 1
ATOM 2469 C C . ILE A 1 318 ? -26.828 -9.531 8.305 1 96 318 ILE A C 1
ATOM 2471 O O . ILE A 1 318 ? -27.359 -8.414 8.211 1 96 318 ILE A O 1
ATOM 2475 N N . GLU A 1 319 ? -26.719 -10.297 7.273 1 96.56 319 GLU A N 1
ATOM 2476 C CA . GLU A 1 319 ? -27.281 -9.992 5.965 1 96.56 319 GLU A CA 1
ATOM 2477 C C . GLU A 1 319 ? -27.672 -11.266 5.219 1 96.56 319 GLU A C 1
ATOM 2479 O O . GLU A 1 319 ? -26.969 -12.273 5.293 1 96.56 319 GLU A O 1
ATOM 2484 N N . GLN A 1 320 ? -28.797 -11.328 4.594 1 97.31 320 GLN A N 1
ATOM 2485 C CA . GLN A 1 320 ? -29.234 -12.414 3.725 1 97.31 320 GLN A CA 1
ATOM 2486 C C . GLN A 1 320 ? -29.141 -12.023 2.254 1 97.31 320 GLN A C 1
ATOM 2488 O O . GLN A 1 320 ? -29.469 -10.898 1.884 1 97.31 320 GLN A O 1
ATOM 2493 N N . VAL A 1 321 ? -28.594 -12.945 1.469 1 97.56 321 VAL A N 1
ATOM 2494 C CA . VAL A 1 321 ? -28.484 -12.672 0.039 1 97.56 321 VAL A CA 1
ATOM 2495 C C . VAL A 1 321 ? -29.094 -13.82 -0.755 1 97.56 321 VAL A C 1
ATOM 2497 O O . VAL A 1 321 ? -29.312 -14.914 -0.216 1 97.56 321 VAL A O 1
ATOM 2500 N N . ASP A 1 322 ? -29.469 -13.5 -2.021 1 97.44 322 ASP A N 1
ATOM 2501 C CA . ASP A 1 322 ? -29.844 -14.547 -2.969 1 97.44 322 ASP A CA 1
ATOM 2502 C C . ASP A 1 322 ? -28.609 -15.289 -3.484 1 97.44 322 ASP A C 1
ATOM 2504 O O . ASP A 1 322 ? -27.766 -14.711 -4.168 1 97.44 322 ASP A O 1
ATOM 2508 N N . ALA A 1 323 ? -28.531 -16.594 -3.201 1 98.19 323 ALA A N 1
ATOM 2509 C CA . ALA A 1 323 ? -27.344 -17.375 -3.525 1 98.19 323 ALA A CA 1
ATOM 2510 C C . ALA A 1 323 ? -27.094 -17.391 -5.027 1 98.19 323 ALA A C 1
ATOM 2512 O O . ALA A 1 323 ? -25.938 -17.281 -5.469 1 98.19 323 ALA A O 1
ATOM 2513 N N . LYS A 1 324 ? -28.078 -17.531 -5.82 1 97.81 324 LYS A N 1
ATOM 2514 C CA . LYS A 1 324 ? -27.938 -17.562 -7.273 1 97.81 324 LYS A CA 1
ATOM 2515 C C . LYS A 1 324 ? -27.422 -16.234 -7.805 1 97.81 324 LYS A C 1
ATOM 2517 O O . LYS A 1 324 ? -26.625 -16.188 -8.734 1 97.81 324 LYS A O 1
ATOM 2522 N N . ALA A 1 325 ? -28 -15.203 -7.238 1 97.69 325 ALA A N 1
ATOM 2523 C CA . ALA A 1 325 ? -27.578 -13.867 -7.66 1 97.69 325 ALA A CA 1
ATOM 2524 C C . ALA A 1 325 ? -26.109 -13.625 -7.336 1 97.69 325 ALA A C 1
ATOM 2526 O O . ALA A 1 325 ? -25.375 -13.047 -8.141 1 97.69 325 ALA A O 1
ATOM 2527 N N . LEU A 1 326 ? -25.719 -14.047 -6.148 1 98.44 326 LEU A N 1
ATOM 2528 C CA . LEU A 1 326 ? -24.312 -13.875 -5.754 1 98.44 326 LEU A CA 1
ATOM 2529 C C . LEU A 1 326 ? -23.391 -14.719 -6.633 1 98.44 326 LEU A C 1
ATOM 2531 O O . LEU A 1 326 ? -22.328 -14.266 -7.031 1 98.44 326 LEU A O 1
ATOM 2535 N N . PHE A 1 327 ? -23.828 -15.938 -6.914 1 98.56 327 PHE A N 1
ATOM 2536 C CA . PHE A 1 327 ? -23.062 -16.828 -7.773 1 98.56 327 PHE A CA 1
ATOM 2537 C C . PHE A 1 327 ? -22.906 -16.25 -9.172 1 98.56 327 PHE A C 1
ATOM 2539 O O . PHE A 1 327 ? -21.828 -16.312 -9.766 1 98.56 327 PHE A O 1
ATOM 2546 N N . ARG A 1 328 ? -23.891 -15.664 -9.688 1 97.75 328 ARG A N 1
ATOM 2547 C CA . ARG A 1 328 ? -23.859 -15.016 -10.992 1 97.75 328 ARG A CA 1
ATOM 2548 C C . ARG A 1 328 ? -22.906 -13.812 -10.984 1 97.75 328 ARG A C 1
ATOM 2550 O O . ARG A 1 328 ? -22.188 -13.57 -11.953 1 97.75 328 ARG A O 1
ATOM 2557 N N . LYS A 1 329 ? -22.953 -13.07 -9.922 1 97.94 329 LYS A N 1
ATOM 2558 C CA . LYS A 1 329 ? -22.031 -11.938 -9.797 1 97.94 329 LYS A CA 1
ATOM 2559 C C . LYS A 1 329 ? -20.578 -12.398 -9.875 1 97.94 329 LYS A C 1
ATOM 2561 O O . LYS A 1 329 ? -19.75 -11.719 -10.469 1 97.94 329 LYS A O 1
ATOM 2566 N N . MET A 1 330 ? -20.297 -13.477 -9.258 1 98.31 330 MET A N 1
ATOM 2567 C CA . MET A 1 330 ? -18.953 -14.047 -9.312 1 98.31 330 MET A CA 1
ATOM 2568 C C . MET A 1 330 ? -18.562 -14.398 -10.742 1 98.31 330 MET A C 1
ATOM 2570 O O . MET A 1 330 ? -17.469 -14.078 -11.195 1 98.31 330 MET A O 1
ATOM 2574 N N . ALA A 1 331 ? -19.469 -15.047 -11.414 1 98.06 331 ALA A N 1
ATOM 2575 C CA . ALA A 1 331 ? -19.234 -15.469 -12.789 1 98.06 331 ALA A CA 1
ATOM 2576 C C . ALA A 1 331 ? -19.062 -14.258 -13.703 1 98.06 331 ALA A C 1
ATOM 2578 O O . ALA A 1 331 ? -18.219 -14.266 -14.602 1 98.06 331 ALA A O 1
ATOM 2579 N N . GLN A 1 332 ? -19.875 -13.273 -13.453 1 97.81 332 GLN A N 1
ATOM 2580 C CA . GLN A 1 332 ? -19.797 -12.055 -14.242 1 97.81 332 GLN A CA 1
ATOM 2581 C C . GLN A 1 332 ? -18.438 -11.375 -14.07 1 97.81 332 GLN A C 1
ATOM 2583 O O . GLN A 1 332 ? -17.859 -10.898 -15.047 1 97.81 332 GLN A O 1
ATOM 2588 N N . ALA A 1 333 ? -18.047 -11.312 -12.867 1 97.62 333 ALA A N 1
ATOM 2589 C CA . ALA A 1 333 ? -16.75 -10.703 -12.609 1 97.62 333 ALA A CA 1
ATOM 2590 C C . ALA A 1 333 ? -15.625 -11.484 -13.281 1 97.62 333 ALA A C 1
ATOM 2592 O O . ALA A 1 333 ? -14.758 -10.898 -13.93 1 97.62 333 ALA A O 1
ATOM 2593 N N . ALA A 1 334 ? -15.633 -12.773 -13.102 1 96.56 334 ALA A N 1
ATOM 2594 C CA . ALA A 1 334 ? -14.625 -13.625 -13.719 1 96.56 334 ALA A CA 1
ATOM 2595 C C . ALA A 1 334 ? -14.641 -13.484 -15.242 1 96.56 334 ALA A C 1
ATOM 2597 O O . ALA A 1 334 ? -13.594 -13.477 -15.883 1 96.56 334 ALA A O 1
ATOM 2598 N N . TRP A 1 335 ? -15.812 -13.461 -15.75 1 95.56 335 TRP A N 1
ATOM 2599 C CA . TRP A 1 335 ? -16 -13.281 -17.188 1 95.56 335 TRP A CA 1
ATOM 2600 C C . TRP A 1 335 ? -15.398 -11.953 -17.641 1 95.56 335 TRP A C 1
ATOM 2602 O O . TRP A 1 335 ? -14.781 -11.883 -18.719 1 95.56 335 TRP A O 1
ATOM 2612 N N . ALA A 1 336 ? -15.492 -10.969 -16.797 1 94.19 336 ALA A N 1
ATOM 2613 C CA . ALA A 1 336 ? -15.109 -9.609 -17.172 1 94.19 336 ALA A CA 1
ATOM 2614 C C . ALA A 1 336 ? -13.602 -9.414 -17.047 1 94.19 336 ALA A C 1
ATOM 2616 O O . ALA A 1 336 ? -13.008 -8.648 -17.812 1 94.19 336 ALA A O 1
ATOM 2617 N N . CYS A 1 337 ? -13.008 -10.109 -16.094 1 91.75 337 CYS A N 1
ATOM 2618 C CA . CYS A 1 337 ? -11.609 -9.758 -15.859 1 91.75 337 CYS A CA 1
ATOM 2619 C C . CYS A 1 337 ? -10.828 -10.961 -15.328 1 91.75 337 CYS A C 1
ATOM 2621 O O . CYS A 1 337 ? -9.773 -10.797 -14.719 1 91.75 337 CYS A O 1
ATOM 2623 N N . ALA A 1 338 ? -11.344 -12.156 -15.367 1 92.56 338 ALA A N 1
ATOM 2624 C CA . ALA A 1 338 ? -10.695 -13.414 -15.023 1 92.56 338 ALA A CA 1
ATOM 2625 C C . ALA A 1 338 ? -10.648 -13.609 -13.508 1 92.56 338 ALA A C 1
ATOM 2627 O O . ALA A 1 338 ? -10.172 -14.633 -13.023 1 92.56 338 ALA A O 1
ATOM 2628 N N . ASP A 1 339 ? -11.078 -12.672 -12.695 1 93.81 339 ASP A N 1
ATOM 2629 C CA . ASP A 1 339 ? -11.18 -12.758 -11.242 1 93.81 339 ASP A CA 1
ATOM 2630 C C . ASP A 1 339 ? -12.633 -12.602 -10.781 1 93.81 339 ASP A C 1
ATOM 2632 O O . ASP A 1 339 ? -13.414 -11.883 -11.406 1 93.81 339 ASP A O 1
ATOM 2636 N N . PRO A 1 340 ? -12.969 -13.219 -9.734 1 96 340 PRO A N 1
ATOM 2637 C CA . PRO A 1 340 ? -12.188 -14.094 -8.859 1 96 340 PRO A CA 1
ATOM 2638 C C . PRO A 1 340 ? -12.133 -15.531 -9.352 1 96 340 PRO A C 1
ATOM 2640 O O . PRO A 1 340 ? -13.023 -15.969 -10.078 1 96 340 PRO A O 1
ATOM 2643 N N . GLY A 1 341 ? -11.031 -16.203 -8.961 1 96.31 341 GLY A N 1
ATOM 2644 C CA . GLY A 1 341 ? -11.102 -17.656 -8.977 1 96.31 341 GLY A CA 1
ATOM 2645 C C . GLY A 1 341 ? -12.023 -18.234 -7.918 1 96.31 341 GLY A C 1
ATOM 2646 O O . GLY A 1 341 ? -12.648 -17.484 -7.168 1 96.31 341 GLY A O 1
ATOM 2647 N N . ILE A 1 342 ? -12.156 -19.516 -7.914 1 98 342 ILE A N 1
ATOM 2648 C CA . ILE A 1 342 ? -13.07 -20.141 -6.965 1 98 342 ILE A CA 1
ATOM 2649 C C . ILE A 1 342 ? -12.383 -21.328 -6.285 1 98 342 ILE A C 1
ATOM 2651 O O . ILE A 1 342 ? -11.617 -22.062 -6.922 1 98 342 ILE A O 1
ATOM 2655 N N . GLN A 1 343 ? -12.523 -21.484 -5 1 98.56 343 GLN A N 1
ATOM 2656 C CA . GLN A 1 343 ? -12.055 -22.609 -4.203 1 98.56 343 GLN A CA 1
ATOM 2657 C C . GLN A 1 343 ? -13.211 -23.281 -3.461 1 98.56 343 GLN A C 1
ATOM 2659 O O . GLN A 1 343 ? -14.094 -22.594 -2.939 1 98.56 343 GLN A O 1
ATOM 2664 N N . TYR A 1 344 ? -13.25 -24.547 -3.434 1 98.75 344 TYR A N 1
ATOM 2665 C CA . TYR A 1 344 ? -14.336 -25.281 -2.803 1 98.75 344 TYR A CA 1
ATOM 2666 C C . TYR A 1 344 ? -13.906 -25.844 -1.452 1 98.75 344 TYR A C 1
ATOM 2668 O O . TYR A 1 344 ? -13.297 -26.906 -1.382 1 98.75 344 TYR A O 1
ATOM 2676 N N . ASP A 1 345 ? -14.305 -25.234 -0.448 1 98.56 345 ASP A N 1
ATOM 2677 C CA . ASP A 1 345 ? -13.805 -25.406 0.912 1 98.56 345 ASP A CA 1
ATOM 2678 C C . ASP A 1 345 ? -13.992 -26.844 1.386 1 98.56 345 ASP A C 1
ATOM 2680 O O . ASP A 1 345 ? -13.055 -27.469 1.901 1 98.56 345 ASP A O 1
ATOM 2684 N N . ASP A 1 346 ? -15.203 -27.359 1.265 1 98.38 346 ASP A N 1
ATOM 2685 C CA . ASP A 1 346 ? -15.516 -28.688 1.788 1 98.38 346 ASP A CA 1
ATOM 2686 C C . ASP A 1 346 ? -14.781 -29.781 1.001 1 98.38 346 ASP A C 1
ATOM 2688 O O . ASP A 1 346 ? -14.336 -30.766 1.575 1 98.38 346 ASP A O 1
ATOM 2692 N N . THR A 1 347 ? -14.656 -29.578 -0.292 1 97.94 347 THR A N 1
ATOM 2693 C CA . THR A 1 347 ? -13.891 -30.531 -1.104 1 97.94 347 THR A CA 1
ATOM 2694 C C . THR A 1 347 ? -12.43 -30.562 -0.662 1 97.94 347 THR A C 1
ATOM 2696 O O . THR A 1 347 ? -11.852 -31.641 -0.51 1 97.94 347 THR A O 1
ATOM 2699 N N . ILE A 1 348 ? -11.844 -29.422 -0.458 1 98.5 348 ILE A N 1
ATOM 2700 C CA . ILE A 1 348 ? -10.453 -29.297 -0.036 1 98.5 348 ILE A CA 1
ATOM 2701 C C . ILE A 1 348 ? -10.25 -30 1.304 1 98.5 348 ILE A C 1
ATOM 2703 O O . ILE A 1 348 ? -9.336 -30.812 1.453 1 98.5 348 ILE A O 1
ATOM 2707 N N . ASN A 1 349 ? -11.117 -29.734 2.234 1 98.31 349 ASN A N 1
ATOM 2708 C CA . ASN A 1 349 ? -10.914 -30.219 3.6 1 98.31 349 ASN A CA 1
ATOM 2709 C C . ASN A 1 349 ? -11.305 -31.672 3.75 1 98.31 349 ASN A C 1
ATOM 2711 O O . ASN A 1 349 ? -10.914 -32.344 4.719 1 98.31 349 ASN A O 1
ATOM 2715 N N . ARG A 1 350 ? -12.039 -32.25 2.793 1 97.19 350 ARG A N 1
ATOM 2716 C CA . ARG A 1 350 ? -12.336 -33.688 2.768 1 97.19 350 ARG A CA 1
ATOM 2717 C C . ARG A 1 350 ? -11.07 -34.5 2.531 1 97.19 350 ARG A C 1
ATOM 2719 O O . ARG A 1 350 ? -10.969 -35.625 2.973 1 97.19 350 ARG A O 1
ATOM 2726 N N . TRP A 1 351 ? -10.102 -33.938 1.915 1 97.44 351 TRP A N 1
ATOM 2727 C CA . TRP A 1 351 ? -8.859 -34.594 1.574 1 97.44 351 TRP A CA 1
ATOM 2728 C C . TRP A 1 351 ? -7.723 -34.156 2.484 1 97.44 351 TRP A C 1
ATOM 2730 O O . TRP A 1 351 ? -6.547 -34.312 2.145 1 97.44 351 TRP A O 1
ATOM 2740 N N . HIS A 1 352 ? -8.055 -33.594 3.648 1 97.75 352 HIS A N 1
ATOM 2741 C CA . HIS A 1 352 ? -7.051 -33.062 4.547 1 97.75 352 HIS A CA 1
ATOM 2742 C C . HIS A 1 352 ? -6.41 -34.156 5.395 1 97.75 352 HIS A C 1
ATOM 2744 O O . HIS A 1 352 ? -7.098 -34.844 6.16 1 97.75 352 HIS A O 1
ATOM 2750 N N . THR A 1 353 ? -5.109 -34.25 5.43 1 98.31 353 THR A N 1
ATOM 2751 C CA . THR A 1 353 ? -4.387 -35.281 6.16 1 98.31 353 THR A CA 1
ATOM 2752 C C . THR A 1 353 ? -4.18 -34.875 7.613 1 98.31 353 THR A C 1
ATOM 2754 O O . THR A 1 353 ? -3.902 -35.719 8.469 1 98.31 353 THR A O 1
ATOM 2757 N N . CYS A 1 354 ? -4.324 -33.531 7.914 1 98.31 354 CYS A N 1
ATOM 2758 C CA . CYS A 1 354 ? -3.979 -33.062 9.25 1 98.31 354 CYS A CA 1
ATOM 2759 C C . CYS A 1 354 ? -5.082 -32.188 9.82 1 98.31 354 CYS A C 1
ATOM 2761 O O . CYS A 1 354 ? -4.816 -31.094 10.305 1 98.31 354 CYS A O 1
ATOM 2763 N N . PRO A 1 355 ? -6.289 -32.594 9.797 1 98 355 PRO A N 1
ATOM 2764 C CA . PRO A 1 355 ? -7.379 -31.75 10.281 1 98 355 PRO A CA 1
ATOM 2765 C C . PRO A 1 355 ? -7.312 -31.5 11.789 1 98 355 PRO A C 1
ATOM 2767 O O . PRO A 1 355 ? -7.875 -30.531 12.289 1 98 355 PRO A O 1
ATOM 2770 N N . GLU A 1 356 ? -6.602 -32.375 12.555 1 98.12 356 GLU A N 1
ATOM 2771 C CA . GLU A 1 356 ? -6.52 -32.25 14.008 1 98.12 356 GLU A CA 1
ATOM 2772 C C . GLU A 1 356 ? -5.551 -31.141 14.406 1 98.12 356 GLU A C 1
ATOM 2774 O O . GLU A 1 356 ? -5.484 -30.766 15.578 1 98.12 356 GLU A O 1
ATOM 2779 N N . SER A 1 357 ? -4.871 -30.641 13.453 1 97.94 357 SER A N 1
ATOM 2780 C CA . SER A 1 357 ? -3.904 -29.578 13.719 1 97.94 357 SER A CA 1
ATOM 2781 C C . SER A 1 357 ? -4.383 -28.25 13.172 1 97.94 357 SER A C 1
ATOM 2783 O O . SER A 1 357 ? -3.664 -27.25 13.242 1 97.94 357 SER A O 1
ATOM 2785 N N . GLY A 1 358 ? -5.531 -28.203 12.625 1 96.88 358 GLY A N 1
ATOM 2786 C CA . GLY A 1 358 ? -6.129 -27 12.055 1 96.88 358 GLY A CA 1
ATOM 2787 C C . GLY A 1 358 ? -6.785 -27.234 10.711 1 96.88 358 GLY A C 1
ATOM 2788 O O . GLY A 1 358 ? -6.496 -28.234 10.039 1 96.88 358 GLY A O 1
ATOM 2789 N N . ARG A 1 359 ? -7.578 -26.359 10.297 1 97.19 359 ARG A N 1
ATOM 2790 C CA . ARG A 1 359 ? -8.234 -26.469 9 1 97.19 359 ARG A CA 1
ATOM 2791 C C . ARG A 1 359 ? -7.375 -25.875 7.891 1 97.19 359 ARG A C 1
ATOM 2793 O O . ARG A 1 359 ? -6.48 -25.062 8.164 1 97.19 359 ARG A O 1
ATOM 2800 N N . ILE A 1 360 ? -7.605 -26.281 6.68 1 98.38 360 ILE A N 1
ATOM 2801 C CA . ILE A 1 360 ? -7.027 -25.609 5.523 1 98.38 360 ILE A CA 1
ATOM 2802 C C . ILE A 1 360 ? -7.871 -24.391 5.164 1 98.38 360 ILE A C 1
ATOM 2804 O O . ILE A 1 360 ? -9.016 -24.516 4.715 1 98.38 360 ILE A O 1
ATOM 2808 N N . ASN A 1 361 ? -7.273 -23.203 5.266 1 97.62 361 ASN A N 1
ATOM 2809 C CA . ASN A 1 361 ? -8.016 -21.953 5.062 1 97.62 361 ASN A CA 1
ATOM 2810 C C . ASN A 1 361 ? -7.633 -21.281 3.752 1 97.62 361 ASN A C 1
ATOM 2812 O O . ASN A 1 361 ? -8.391 -20.453 3.23 1 97.62 361 ASN A O 1
ATOM 2816 N N . GLY A 1 362 ? -6.539 -21.656 3.289 1 96.38 362 GLY A N 1
ATOM 2817 C CA . GLY A 1 362 ? -6.078 -20.922 2.121 1 96.38 362 GLY A CA 1
ATOM 2818 C C . GLY A 1 362 ? -5.113 -21.719 1.259 1 96.38 362 GLY A C 1
ATOM 2819 O O . GLY A 1 362 ? -4.922 -22.906 1.478 1 96.38 362 GLY A O 1
ATOM 2820 N N . SER A 1 363 ? -4.551 -21.031 0.25 1 97 363 SER A N 1
ATOM 2821 C CA . SER A 1 363 ? -3.648 -21.641 -0.724 1 97 363 SER A CA 1
ATOM 2822 C C . SER A 1 363 ? -2.512 -20.688 -1.087 1 97 363 SER A C 1
ATOM 2824 O O . SER A 1 363 ? -2.51 -19.516 -0.671 1 97 363 SER A O 1
ATOM 2826 N N . ASN A 1 364 ? -1.576 -21.188 -1.78 1 94.88 364 ASN A N 1
ATOM 2827 C CA . ASN A 1 364 ? -0.553 -20.344 -2.371 1 94.88 364 ASN A CA 1
ATOM 2828 C C . ASN A 1 364 ? -1.096 -19.562 -3.57 1 94.88 364 ASN A C 1
ATOM 2830 O O . ASN A 1 364 ? -2.271 -19.688 -3.912 1 94.88 364 ASN A O 1
ATOM 2834 N N . PRO A 1 365 ? -0.392 -18.719 -4.184 1 91.06 365 PRO A N 1
ATOM 2835 C CA . PRO A 1 365 ? -0.88 -17.812 -5.219 1 91.06 365 PRO A CA 1
ATOM 2836 C C . PRO A 1 365 ? -1.494 -18.547 -6.41 1 91.06 365 PRO A C 1
ATOM 2838 O O . PRO A 1 365 ? -2.477 -18.078 -6.988 1 91.06 365 PRO A O 1
ATOM 2841 N N . CYS A 1 366 ? -0.96 -19.688 -6.777 1 90.81 366 CYS A N 1
ATOM 2842 C CA . CYS A 1 366 ? -1.458 -20.422 -7.938 1 90.81 366 CYS A CA 1
ATOM 2843 C C . CYS A 1 366 ? -2.475 -21.469 -7.523 1 90.81 366 CYS A C 1
ATOM 2845 O O . CYS A 1 366 ? -2.994 -22.203 -8.367 1 90.81 366 CYS A O 1
ATOM 2847 N N . SER A 1 367 ? -2.752 -21.609 -6.293 1 94.25 367 SER A N 1
ATOM 2848 C CA . SER A 1 367 ? -3.818 -22.391 -5.68 1 94.25 367 SER A CA 1
ATOM 2849 C C . SER A 1 367 ? -3.543 -23.891 -5.793 1 94.25 367 SER A C 1
ATOM 2851 O O . SER A 1 367 ? -4.461 -24.703 -5.688 1 94.25 367 SER A O 1
ATOM 2853 N N . GLU A 1 368 ? -2.34 -24.344 -6.059 1 95 368 GLU A N 1
ATOM 2854 C CA . GLU A 1 368 ? -2.055 -25.766 -6.09 1 95 368 GLU A CA 1
ATOM 2855 C C . GLU A 1 368 ? -1.646 -26.281 -4.711 1 95 368 GLU A C 1
ATOM 2857 O O . GLU A 1 368 ? -1.813 -27.469 -4.406 1 95 368 GLU A O 1
ATOM 2862 N N . TYR A 1 369 ? -1.028 -25.422 -3.975 1 97.19 369 TYR A N 1
ATOM 2863 C CA . TYR A 1 369 ? -0.625 -25.797 -2.623 1 97.19 369 TYR A CA 1
ATOM 2864 C C . TYR A 1 369 ? -1.665 -25.359 -1.602 1 97.19 369 TYR A C 1
ATOM 2866 O O . TYR A 1 369 ? -1.949 -24.156 -1.478 1 97.19 369 TYR A O 1
ATOM 2874 N N . MET A 1 370 ? -2.234 -26.266 -0.951 1 97.56 370 MET A N 1
ATOM 2875 C CA . MET A 1 370 ? -3.244 -26.047 0.08 1 97.56 370 MET A CA 1
ATOM 2876 C C . MET A 1 370 ? -2.918 -26.828 1.341 1 97.56 370 MET A C 1
ATOM 2878 O O . MET A 1 370 ? -2.863 -28.062 1.309 1 97.56 370 MET A O 1
ATOM 2882 N N . HIS A 1 371 ? -2.697 -26.172 2.441 1 97.75 371 HIS A N 1
ATOM 2883 C CA . HIS A 1 371 ? -2.377 -26.797 3.721 1 97.75 371 HIS A CA 1
ATOM 2884 C C . HIS A 1 371 ? -2.574 -25.828 4.875 1 97.75 371 HIS A C 1
ATOM 2886 O O . HIS A 1 371 ? -3.289 -24.828 4.738 1 97.75 371 HIS A O 1
ATOM 2892 N N . LEU A 1 372 ? -1.956 -26.125 6.035 1 97.81 372 LEU A N 1
ATOM 2893 C CA . LEU A 1 372 ? -2.119 -25.328 7.246 1 97.81 372 LEU A CA 1
ATOM 2894 C C . LEU A 1 372 ? -1.564 -23.922 7.055 1 97.81 372 LEU A C 1
ATOM 2896 O O . LEU A 1 372 ? -0.678 -23.703 6.227 1 97.81 372 LEU A O 1
ATOM 2900 N N . ASP A 1 373 ? -2.09 -22.953 7.793 1 96.56 373 ASP A N 1
ATOM 2901 C CA . ASP A 1 373 ? -1.561 -21.594 7.824 1 96.56 373 ASP A CA 1
ATOM 2902 C C . ASP A 1 373 ? -0.093 -21.594 8.25 1 96.56 373 ASP A C 1
ATOM 2904 O O . ASP A 1 373 ? 0.35 -22.469 8.992 1 96.56 373 ASP A O 1
ATOM 2908 N N . ASN A 1 374 ? 0.622 -20.594 7.707 1 96.62 374 ASN A N 1
ATOM 2909 C CA . ASN A 1 374 ? 2.016 -20.359 8.07 1 96.62 374 ASN A CA 1
ATOM 2910 C C . ASN A 1 374 ? 2.889 -21.578 7.746 1 96.62 374 ASN A C 1
ATOM 2912 O O . ASN A 1 374 ? 3.633 -22.062 8.602 1 96.62 374 ASN A O 1
ATOM 2916 N N . THR A 1 375 ? 2.736 -22.062 6.566 1 97.06 375 THR A N 1
ATOM 2917 C CA . THR A 1 375 ? 3.553 -23.156 6.039 1 97.06 375 THR A CA 1
ATOM 2918 C C . THR A 1 375 ? 4.129 -22.797 4.676 1 97.06 375 THR A C 1
ATOM 2920 O O . THR A 1 375 ? 3.746 -21.781 4.086 1 97.06 375 THR A O 1
ATOM 2923 N N . SER A 1 376 ? 5.074 -23.594 4.215 1 95.81 376 SER A N 1
ATOM 2924 C CA . SER A 1 376 ? 5.746 -23.312 2.951 1 95.81 376 SER A CA 1
ATOM 2925 C C . SER A 1 376 ? 5.523 -24.438 1.945 1 95.81 376 SER A C 1
ATOM 2927 O O . SER A 1 376 ? 5.211 -25.578 2.328 1 95.81 376 SER A O 1
ATOM 2929 N N . CYS A 1 377 ? 5.625 -24.078 0.751 1 90.69 377 CYS A N 1
ATOM 2930 C CA . CYS A 1 377 ? 5.48 -25 -0.368 1 90.69 377 CYS A CA 1
ATOM 2931 C C . CYS A 1 377 ? 6.836 -25.344 -0.972 1 90.69 377 CYS A C 1
ATOM 2933 O O . CYS A 1 377 ? 7.512 -24.469 -1.523 1 90.69 377 CYS A O 1
ATOM 2935 N N . ASN A 1 378 ? 7.262 -26.562 -0.93 1 94.44 378 ASN A N 1
ATOM 2936 C CA . ASN A 1 378 ? 8.461 -27.078 -1.582 1 94.44 378 ASN A CA 1
ATOM 2937 C C . ASN A 1 378 ? 8.109 -27.938 -2.791 1 94.44 378 ASN A C 1
ATOM 2939 O O . ASN A 1 378 ? 7.531 -29.016 -2.645 1 94.44 378 ASN A O 1
ATOM 2943 N N . LEU A 1 379 ? 8.547 -27.516 -3.977 1 97.31 379 LEU A N 1
ATOM 2944 C CA . LEU A 1 379 ? 7.996 -28.109 -5.184 1 97.31 379 LEU A CA 1
ATOM 2945 C C . LEU A 1 379 ? 9.102 -28.734 -6.039 1 97.31 379 LEU A C 1
ATOM 2947 O O . LEU A 1 379 ? 10.266 -28.359 -5.906 1 97.31 379 LEU A O 1
ATOM 2951 N N . ALA A 1 380 ? 8.75 -29.641 -6.832 1 98.44 380 ALA A N 1
ATOM 2952 C CA . ALA A 1 380 ? 9.523 -30.219 -7.922 1 98.44 380 ALA A CA 1
ATOM 2953 C C . ALA A 1 380 ? 8.602 -30.734 -9.031 1 98.44 380 ALA A C 1
ATOM 2955 O O . ALA A 1 380 ? 7.457 -31.109 -8.773 1 98.44 380 ALA A O 1
ATOM 2956 N N . SER A 1 381 ? 9.062 -30.719 -10.242 1 98.56 381 SER A N 1
ATOM 2957 C CA . SER A 1 381 ? 8.242 -31.141 -11.367 1 98.56 381 SER A CA 1
ATOM 2958 C C . SER A 1 381 ? 9.016 -32.062 -12.305 1 98.56 381 SER A C 1
ATOM 2960 O O . SER A 1 381 ? 10.117 -31.734 -12.734 1 98.56 381 SER A O 1
ATOM 2962 N N . LEU A 1 382 ? 8.453 -33.188 -12.633 1 98.81 382 LEU A N 1
ATOM 2963 C CA . LEU A 1 382 ? 9.047 -34.125 -13.555 1 98.81 382 LEU A CA 1
ATOM 2964 C C . LEU A 1 382 ? 8.68 -33.781 -15 1 98.81 382 LEU A C 1
ATOM 2966 O O . LEU A 1 382 ? 7.566 -33.344 -15.266 1 98.81 382 LEU A O 1
ATOM 2970 N N . ASN A 1 383 ? 9.594 -34 -15.898 1 98.56 383 ASN A N 1
ATOM 2971 C CA . ASN A 1 383 ? 9.367 -33.844 -17.328 1 98.56 383 ASN A CA 1
ATOM 2972 C C . ASN A 1 383 ? 8.812 -35.156 -17.938 1 98.56 383 ASN A C 1
ATOM 2974 O O . ASN A 1 383 ? 9.578 -36.062 -18.281 1 98.56 383 ASN A O 1
ATOM 2978 N N . LEU A 1 384 ? 7.578 -35.219 -18.234 1 98.62 384 LEU A N 1
ATOM 2979 C CA . LEU A 1 384 ? 6.906 -36.438 -18.594 1 98.62 384 LEU A CA 1
ATOM 2980 C C . LEU A 1 384 ? 7.426 -37 -19.922 1 98.62 384 LEU A C 1
ATOM 2982 O O . LEU A 1 384 ? 7.453 -38.188 -20.141 1 98.62 384 LEU A O 1
ATOM 2986 N N . MET A 1 385 ? 7.836 -36.125 -20.844 1 97.88 385 MET A N 1
ATOM 2987 C CA . MET A 1 385 ? 8.297 -36.562 -22.156 1 97.88 385 MET A CA 1
ATOM 2988 C C . MET A 1 385 ? 9.578 -37.375 -22.047 1 97.88 385 MET A C 1
ATOM 2990 O O . MET A 1 385 ? 9.891 -38.156 -22.938 1 97.88 385 MET A O 1
ATOM 2994 N N . LYS A 1 386 ? 10.297 -37.25 -20.984 1 98.19 386 LYS A N 1
ATOM 2995 C CA . LYS A 1 386 ? 11.547 -37.969 -20.766 1 98.19 386 LYS A CA 1
ATOM 2996 C C . LYS A 1 386 ? 11.289 -39.438 -20.438 1 98.19 386 LYS A C 1
ATOM 2998 O O . LYS A 1 386 ? 12.203 -40.25 -20.484 1 98.19 386 LYS A O 1
ATOM 3003 N N . PHE A 1 387 ? 10.07 -39.812 -20.219 1 98.56 387 PHE A N 1
ATOM 3004 C CA . PHE A 1 387 ? 9.734 -41.188 -19.812 1 98.56 387 PHE A CA 1
ATOM 3005 C C . PHE A 1 387 ? 8.977 -41.906 -20.922 1 98.56 387 PHE A C 1
ATOM 3007 O O . PHE A 1 387 ? 8.508 -43.031 -20.734 1 98.56 387 PHE A O 1
ATOM 3014 N N . LEU A 1 388 ? 8.719 -41.281 -22 1 97.75 388 LEU A N 1
ATOM 3015 C CA . LEU A 1 388 ? 8.086 -41.875 -23.156 1 97.75 388 LEU A CA 1
ATOM 3016 C C . LEU A 1 388 ? 9.125 -42.531 -24.062 1 97.75 388 LEU A C 1
ATOM 3018 O O . LEU A 1 388 ? 10.016 -41.844 -24.578 1 97.75 388 LEU A O 1
ATOM 3022 N N . THR A 1 389 ? 9.055 -43.812 -24.234 1 96.44 389 THR A N 1
ATOM 3023 C CA . THR A 1 389 ? 9.883 -44.531 -25.203 1 96.44 389 THR A CA 1
ATOM 3024 C C . THR A 1 389 ? 9.195 -44.562 -26.562 1 96.44 389 THR A C 1
ATOM 3026 O O . THR A 1 389 ? 8.016 -44.906 -26.672 1 96.44 389 THR A O 1
ATOM 3029 N N . ASP A 1 390 ? 9.828 -44.125 -27.5 1 93.88 390 ASP A N 1
ATOM 3030 C CA . ASP A 1 390 ? 9.344 -44.062 -28.875 1 93.88 390 ASP A CA 1
ATOM 3031 C C . ASP A 1 390 ? 10.367 -44.625 -29.859 1 93.88 390 ASP A C 1
ATOM 3033 O O . ASP A 1 390 ? 11.492 -44.156 -29.938 1 93.88 390 ASP A O 1
ATOM 3037 N N . ASP A 1 391 ? 10.039 -45.719 -30.672 1 92.31 391 ASP A N 1
ATOM 3038 C CA . ASP A 1 391 ? 10.992 -46.375 -31.562 1 92.31 391 ASP A CA 1
ATOM 3039 C C . ASP A 1 391 ? 11.047 -45.656 -32.906 1 92.31 391 ASP A C 1
ATOM 3041 O O . ASP A 1 391 ? 11.734 -46.125 -33.844 1 92.31 391 ASP A O 1
ATOM 3045 N N . GLY A 1 392 ? 10.273 -44.656 -33.125 1 89.44 392 GLY A N 1
ATOM 3046 C CA . GLY A 1 392 ? 10.25 -43.938 -34.375 1 89.44 392 GLY A CA 1
ATOM 3047 C C . GLY A 1 392 ? 9.375 -44.562 -35.438 1 89.44 392 GLY A C 1
ATOM 3048 O O . GLY A 1 392 ? 9.289 -44.062 -36.562 1 89.44 392 GLY A O 1
ATOM 3049 N N . GLU A 1 393 ? 8.766 -45.688 -35.062 1 90.69 393 GLU A N 1
ATOM 3050 C CA . GLU A 1 393 ? 7.93 -46.406 -36.031 1 90.69 393 GLU A CA 1
ATOM 3051 C C . GLU A 1 393 ? 6.484 -46.5 -35.531 1 90.69 393 GLU A C 1
ATOM 3053 O O . GLU A 1 393 ? 5.711 -47.312 -36.031 1 90.69 393 GLU A O 1
ATOM 3058 N N . GLY A 1 394 ? 6.18 -45.656 -34.5 1 89.38 394 GLY A N 1
ATOM 3059 C CA . GLY A 1 394 ? 4.805 -45.594 -34.031 1 89.38 394 GLY A CA 1
ATOM 3060 C C . GLY A 1 394 ? 4.57 -46.438 -32.781 1 89.38 394 GLY A C 1
ATOM 3061 O O . GLY A 1 394 ? 3.502 -46.344 -32.188 1 89.38 394 GLY A O 1
ATOM 3062 N N . ASN A 1 395 ? 5.543 -47.25 -32.406 1 93.5 395 ASN A N 1
ATOM 3063 C CA . ASN A 1 395 ? 5.449 -47.969 -31.156 1 93.5 395 ASN A CA 1
ATOM 3064 C C . ASN A 1 395 ? 5.977 -47.156 -29.984 1 93.5 395 ASN A C 1
ATOM 3066 O O . ASN A 1 395 ? 7.113 -46.688 -30.016 1 93.5 395 ASN A O 1
ATOM 3070 N N . GLN A 1 396 ? 5.062 -47.031 -2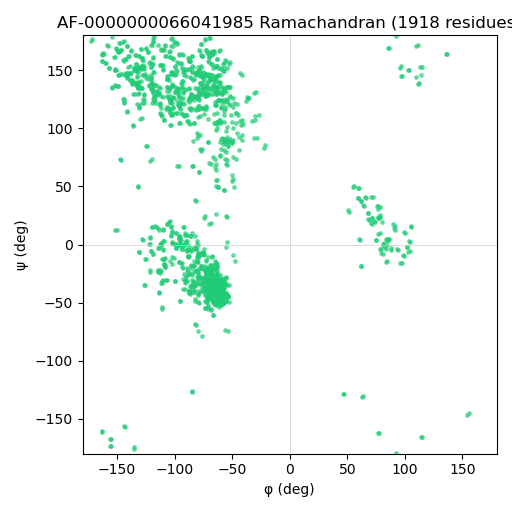9.031 1 95.94 396 GLN A N 1
ATOM 3071 C CA . GLN A 1 396 ? 5.422 -46.188 -27.891 1 95.94 396 GLN A CA 1
ATOM 3072 C C . GLN A 1 396 ? 5.078 -46.906 -26.578 1 95.94 396 GLN A C 1
ATOM 3074 O O . GLN A 1 396 ? 4.23 -47.781 -26.547 1 95.94 396 GLN A O 1
ATOM 3079 N N . SER A 1 397 ? 5.812 -46.656 -25.547 1 96.12 397 SER A N 1
ATOM 3080 C CA . SER A 1 397 ? 5.52 -47.094 -24.203 1 96.12 397 SER A CA 1
ATOM 3081 C C . SER A 1 397 ? 6.004 -46.094 -23.156 1 96.12 397 SER A C 1
ATOM 3083 O O . SER A 1 397 ? 6.945 -45.344 -23.406 1 96.12 397 SER A O 1
ATOM 3085 N N . PHE A 1 398 ? 5.266 -46.031 -22.094 1 97.62 398 PHE A N 1
ATOM 3086 C CA . PHE A 1 398 ? 5.684 -45.219 -20.969 1 97.62 398 PHE A CA 1
ATOM 3087 C C . PHE A 1 398 ? 6.598 -46 -20.031 1 97.62 398 PHE A C 1
ATOM 3089 O O . PHE A 1 398 ? 6.258 -47.125 -19.625 1 97.62 398 PHE A O 1
ATOM 3096 N N . ASP A 1 399 ? 7.781 -45.5 -19.703 1 98.06 399 ASP A N 1
ATOM 3097 C CA . ASP A 1 399 ? 8.758 -46.188 -18.859 1 98.06 399 ASP A CA 1
ATOM 3098 C C . ASP A 1 399 ? 8.359 -46.125 -17.391 1 98.06 399 ASP A C 1
ATOM 3100 O O . ASP A 1 399 ? 8.922 -45.344 -16.609 1 98.06 399 ASP A O 1
ATOM 3104 N N . VAL A 1 400 ? 7.488 -47 -16.969 1 98.38 400 VAL A N 1
ATOM 3105 C CA . VAL A 1 400 ? 6.82 -47 -15.68 1 98.38 400 VAL A CA 1
ATOM 3106 C C . VAL A 1 400 ? 7.855 -47.188 -14.57 1 98.38 400 VAL A C 1
ATOM 3108 O O . VAL A 1 400 ? 7.816 -46.469 -13.562 1 98.38 400 VAL A O 1
ATOM 3111 N N . GLU A 1 401 ? 8.812 -48.062 -14.68 1 97.69 401 GLU A N 1
ATOM 3112 C CA . GLU A 1 401 ? 9.805 -48.344 -13.656 1 97.69 401 GLU A CA 1
ATOM 3113 C C . GLU A 1 401 ? 10.727 -47.156 -13.43 1 97.69 401 GLU A C 1
ATOM 3115 O O . GLU A 1 401 ? 10.977 -46.75 -12.289 1 97.69 401 GLU A O 1
ATOM 3120 N N . ARG A 1 402 ? 11.25 -46.625 -14.516 1 98.06 402 ARG A N 1
ATOM 3121 C CA . ARG A 1 402 ? 12.125 -45.469 -14.422 1 98.06 402 ARG A CA 1
ATOM 3122 C C . ARG A 1 402 ? 11.398 -44.281 -13.789 1 98.06 402 ARG A C 1
ATOM 3124 O O . ARG A 1 402 ? 11.977 -43.531 -12.984 1 98.06 402 ARG A O 1
ATOM 3131 N N . PHE A 1 403 ? 10.172 -44.094 -14.203 1 98.56 403 PHE A N 1
ATOM 3132 C CA . PHE A 1 403 ? 9.367 -43 -13.656 1 98.56 403 PHE A CA 1
ATOM 3133 C C . PHE A 1 403 ? 9.242 -43.125 -12.148 1 98.56 403 PHE A C 1
ATOM 3135 O O . PHE A 1 403 ? 9.484 -42.156 -11.414 1 98.56 403 PHE A O 1
ATOM 3142 N N . ALA A 1 404 ? 8.867 -44.281 -11.617 1 98.62 404 ALA A N 1
ATOM 3143 C CA . ALA A 1 404 ? 8.703 -44.5 -10.188 1 98.62 404 ALA A CA 1
ATOM 3144 C C . ALA A 1 404 ? 10.008 -44.281 -9.438 1 98.62 404 ALA A C 1
ATOM 3146 O O . ALA A 1 404 ? 10.016 -43.688 -8.352 1 98.62 404 ALA A O 1
ATOM 3147 N N . LYS A 1 405 ? 11.117 -44.688 -10.016 1 98.5 405 LYS A N 1
ATOM 3148 C CA . LYS A 1 405 ? 12.422 -44.562 -9.375 1 98.5 405 LYS A CA 1
ATOM 3149 C C . LYS A 1 405 ? 12.844 -43.094 -9.281 1 98.5 405 LYS A C 1
ATOM 3151 O O . LYS A 1 405 ? 13.445 -42.688 -8.289 1 98.5 405 LYS A O 1
ATOM 3156 N N . VAL A 1 406 ? 12.57 -42.375 -10.297 1 98.69 406 VAL A N 1
ATOM 3157 C CA . VAL A 1 406 ? 12.906 -40.969 -10.281 1 98.69 406 VAL A CA 1
ATOM 3158 C C . VAL A 1 406 ? 12.031 -40.25 -9.266 1 98.69 406 VAL A C 1
ATOM 3160 O O . VAL A 1 406 ? 12.5 -39.344 -8.57 1 98.69 406 VAL A O 1
ATOM 3163 N N . VAL A 1 407 ? 10.742 -40.625 -9.172 1 98.81 407 VAL A N 1
ATOM 3164 C CA . VAL A 1 407 ? 9.859 -40.031 -8.172 1 98.81 407 VAL A CA 1
ATOM 3165 C C . VAL A 1 407 ? 10.43 -40.281 -6.773 1 98.81 407 VAL A C 1
ATOM 3167 O O . VAL A 1 407 ? 10.438 -39.375 -5.938 1 98.81 407 VAL A O 1
ATOM 3170 N N . GLU A 1 408 ? 10.969 -41.469 -6.504 1 98.44 408 GLU A N 1
ATOM 3171 C CA . GLU A 1 408 ? 11.578 -41.781 -5.215 1 98.44 408 GLU A CA 1
ATOM 3172 C C . GLU A 1 408 ? 12.781 -40.906 -4.93 1 98.44 408 GLU A C 1
ATOM 3174 O O . GLU A 1 408 ? 12.938 -40.406 -3.811 1 98.44 408 GLU A O 1
ATOM 3179 N N . LEU A 1 409 ? 13.562 -40.719 -5.945 1 98.56 409 LEU A N 1
ATOM 3180 C CA . LEU A 1 409 ? 14.75 -39.875 -5.824 1 98.56 409 LEU A CA 1
ATOM 3181 C C . LEU A 1 409 ? 14.359 -38.438 -5.48 1 98.56 409 LEU A C 1
ATOM 3183 O O . LEU A 1 409 ? 14.922 -37.844 -4.559 1 98.56 409 LEU A O 1
ATOM 3187 N N . VAL A 1 410 ? 13.391 -37.969 -6.176 1 98.62 410 VAL A N 1
ATOM 3188 C CA . VAL A 1 410 ? 13.008 -36.562 -6.074 1 98.62 410 VAL A CA 1
ATOM 3189 C C . VAL A 1 410 ? 12.344 -36.312 -4.727 1 98.62 410 VAL A C 1
ATOM 3191 O O . VAL A 1 410 ? 12.641 -35.312 -4.059 1 98.62 410 VAL A O 1
ATOM 3194 N N . ILE A 1 411 ? 11.461 -37.188 -4.273 1 98.38 411 ILE A N 1
ATOM 3195 C CA . ILE A 1 411 ? 10.773 -37 -3.002 1 98.38 411 ILE A CA 1
ATOM 3196 C C . ILE A 1 411 ? 11.781 -37.031 -1.855 1 98.38 411 ILE A C 1
ATOM 3198 O O . ILE A 1 411 ? 11.641 -36.281 -0.888 1 98.38 411 ILE A O 1
ATOM 3202 N N . THR A 1 412 ? 12.781 -37.875 -1.948 1 98.62 412 THR A N 1
ATOM 3203 C CA . THR A 1 412 ? 13.828 -37.938 -0.936 1 98.62 412 THR A CA 1
ATOM 3204 C C . THR A 1 412 ? 14.602 -36.625 -0.873 1 98.62 412 THR A C 1
ATOM 3206 O O . THR A 1 412 ? 14.836 -36.094 0.212 1 98.62 412 THR A O 1
ATOM 3209 N N . ALA A 1 413 ? 14.953 -36.156 -2.035 1 98.69 413 ALA A N 1
ATOM 3210 C CA . ALA A 1 413 ? 15.664 -34.875 -2.096 1 98.69 413 ALA A CA 1
ATOM 3211 C C . ALA A 1 413 ? 14.82 -33.75 -1.512 1 98.69 413 ALA A C 1
ATOM 3213 O O . ALA A 1 413 ? 15.328 -32.906 -0.758 1 98.69 413 ALA A O 1
ATOM 3214 N N . MET A 1 414 ? 13.555 -33.75 -1.859 1 98.56 414 MET A N 1
ATOM 3215 C CA . MET A 1 414 ? 12.664 -32.688 -1.376 1 98.56 414 MET A CA 1
ATOM 3216 C C . MET A 1 414 ? 12.547 -32.75 0.145 1 98.56 414 MET A C 1
ATOM 3218 O O . MET A 1 414 ? 12.547 -31.688 0.799 1 98.56 414 MET A O 1
ATOM 3222 N N . ASP A 1 415 ? 12.445 -33.875 0.717 1 98.5 415 ASP A N 1
ATOM 3223 C CA . ASP A 1 415 ? 12.359 -33.969 2.17 1 98.5 415 ASP A CA 1
ATOM 3224 C C . ASP A 1 415 ? 13.641 -33.5 2.834 1 98.5 415 ASP A C 1
ATOM 3226 O O . ASP A 1 415 ? 13.594 -32.812 3.875 1 98.5 415 ASP A O 1
ATOM 3230 N N . ILE A 1 416 ? 14.812 -33.812 2.273 1 98.5 416 ILE A N 1
ATOM 3231 C CA . ILE A 1 416 ? 16.109 -33.406 2.801 1 98.5 416 ILE A CA 1
ATOM 3232 C C . ILE A 1 416 ? 16.188 -31.875 2.812 1 98.5 416 ILE A C 1
ATOM 3234 O O . ILE A 1 416 ? 16.766 -31.297 3.734 1 98.5 416 ILE A O 1
ATOM 3238 N N . SER A 1 417 ? 15.586 -31.281 1.87 1 97.81 417 SER A N 1
ATOM 3239 C CA . SER A 1 417 ? 15.688 -29.828 1.776 1 97.81 417 SER A CA 1
ATOM 3240 C C . SER A 1 417 ? 15.055 -29.156 2.992 1 97.81 417 SER A C 1
ATOM 3242 O O . SER A 1 417 ? 15.5 -28.078 3.412 1 97.81 417 SER A O 1
ATOM 3244 N N . ILE A 1 418 ? 14.055 -29.719 3.598 1 97.69 418 ILE A N 1
ATOM 3245 C CA . ILE A 1 418 ? 13.383 -29.156 4.758 1 97.69 418 ILE A CA 1
ATOM 3246 C C . ILE A 1 418 ? 14.344 -29.078 5.938 1 97.69 418 ILE A C 1
ATOM 3248 O O . ILE A 1 418 ? 14.227 -28.203 6.793 1 97.69 418 ILE A O 1
ATOM 3252 N N . CYS A 1 419 ? 15.344 -29.969 5.953 1 97.5 419 CYS A N 1
ATOM 3253 C CA . CYS A 1 419 ? 16.281 -30.047 7.062 1 97.5 419 CYS A CA 1
ATOM 3254 C C . CYS A 1 419 ? 17.203 -28.828 7.086 1 97.5 419 CYS A C 1
ATOM 3256 O O . CYS A 1 419 ? 17.547 -28.328 8.156 1 97.5 419 CYS A O 1
ATOM 3258 N N . PHE A 1 420 ? 17.562 -28.281 5.965 1 97 420 PHE A N 1
ATOM 3259 C CA . PHE A 1 420 ? 18.578 -27.219 5.969 1 97 420 PHE A CA 1
ATOM 3260 C C . PHE A 1 420 ? 17.953 -25.891 5.527 1 97 420 PHE A C 1
ATOM 3262 O O . PHE A 1 420 ? 18.609 -24.844 5.586 1 97 420 PHE A O 1
ATOM 3269 N N . ALA A 1 421 ? 16.688 -25.875 5.156 1 96.25 421 ALA A N 1
ATOM 3270 C CA . ALA A 1 421 ? 16.062 -24.703 4.555 1 96.25 421 ALA A CA 1
ATOM 3271 C C . ALA A 1 421 ? 15.914 -23.578 5.578 1 96.25 421 ALA A C 1
ATOM 3273 O O . ALA A 1 421 ? 15.633 -23.828 6.75 1 96.25 421 ALA A O 1
ATOM 3274 N N . ASP A 1 422 ? 16.094 -22.344 5.125 1 93.88 422 ASP A N 1
ATOM 3275 C CA . ASP A 1 422 ? 15.742 -21.141 5.879 1 93.88 422 ASP A CA 1
ATOM 3276 C C . ASP A 1 422 ? 14.336 -20.656 5.543 1 93.88 422 ASP A C 1
ATOM 3278 O O . ASP A 1 422 ? 13.82 -20.938 4.461 1 93.88 422 ASP A O 1
ATOM 3282 N N . PHE A 1 423 ? 13.773 -20.031 6.535 1 93 423 PHE A N 1
ATOM 3283 C CA . PHE A 1 423 ? 12.406 -19.547 6.371 1 93 423 PHE A CA 1
ATOM 3284 C C . PHE A 1 423 ? 12.305 -18.078 6.742 1 93 423 PHE A C 1
ATOM 3286 O O . PHE A 1 423 ? 13.094 -17.578 7.539 1 93 423 PHE A O 1
ATOM 3293 N N . PRO A 1 424 ? 11.352 -17.344 6.18 1 86.56 424 PRO A N 1
ATOM 3294 C CA . PRO A 1 424 ? 11.227 -15.898 6.414 1 86.56 424 PRO A CA 1
ATOM 3295 C C . PRO A 1 424 ? 10.789 -15.562 7.836 1 86.56 424 PRO A C 1
ATOM 3297 O O . PRO A 1 424 ? 11.102 -14.484 8.344 1 86.56 424 PRO A O 1
ATOM 3300 N N . THR A 1 425 ? 9.984 -16.422 8.414 1 88.06 425 THR A N 1
ATOM 3301 C CA . THR A 1 425 ? 9.555 -16.188 9.789 1 88.06 425 THR A CA 1
ATOM 3302 C C . THR A 1 425 ? 9.75 -17.453 10.633 1 88.06 425 THR A C 1
ATOM 3304 O O . THR A 1 425 ? 9.836 -18.562 10.094 1 88.06 425 THR A O 1
ATOM 3307 N N . GLN A 1 426 ? 9.75 -17.25 11.938 1 91.56 426 GLN A N 1
ATOM 3308 C CA . GLN A 1 426 ? 9.914 -18.359 12.859 1 91.56 426 GLN A CA 1
ATOM 3309 C C . GLN A 1 426 ? 8.719 -19.312 12.812 1 91.56 426 GLN A C 1
ATOM 3311 O O . GLN A 1 426 ? 8.883 -20.531 12.789 1 91.56 426 GLN A O 1
ATOM 3316 N N . LYS A 1 427 ? 7.566 -18.75 12.727 1 93.12 427 LYS A N 1
ATOM 3317 C CA . LYS A 1 427 ? 6.34 -19.547 12.727 1 93.12 427 LYS A CA 1
ATOM 3318 C C . LYS A 1 427 ? 6.27 -20.438 11.492 1 93.12 427 LYS A C 1
ATOM 3320 O O . LYS A 1 427 ? 5.887 -21.609 11.578 1 93.12 427 LYS A O 1
ATOM 3325 N N . ILE A 1 428 ? 6.617 -20.031 10.312 1 95.25 428 ILE A N 1
ATOM 3326 C CA . ILE A 1 428 ? 6.625 -20.797 9.07 1 95.25 428 ILE A CA 1
ATOM 3327 C C . ILE A 1 428 ? 7.641 -21.938 9.18 1 95.25 428 ILE A C 1
ATOM 3329 O O . ILE A 1 428 ? 7.359 -23.062 8.773 1 95.25 428 ILE A O 1
ATOM 3333 N N . GLY A 1 429 ? 8.836 -21.578 9.734 1 96.25 429 GLY A N 1
ATOM 3334 C CA . GLY A 1 429 ? 9.859 -22.594 9.906 1 96.25 429 GLY A CA 1
ATOM 3335 C C . GLY A 1 429 ? 9.422 -23.734 10.805 1 96.25 429 GLY A C 1
ATOM 3336 O O . GLY A 1 429 ? 9.617 -24.906 10.477 1 96.25 429 GLY A O 1
ATOM 3337 N N . GLU A 1 430 ? 8.812 -23.375 11.922 1 97.19 430 GLU A N 1
ATOM 3338 C CA . GLU A 1 430 ? 8.352 -24.375 12.883 1 97.19 430 GLU A CA 1
ATOM 3339 C C . GLU A 1 430 ? 7.266 -25.266 12.289 1 97.19 430 GLU A C 1
ATOM 3341 O O . GLU A 1 430 ? 7.332 -26.5 12.391 1 97.19 430 GLU A O 1
ATOM 3346 N N . ASN A 1 431 ? 6.328 -24.703 11.586 1 97.25 431 ASN A N 1
ATOM 3347 C CA . ASN A 1 431 ? 5.227 -25.484 11.016 1 97.25 431 ASN A CA 1
ATOM 3348 C C . ASN A 1 431 ? 5.684 -26.328 9.836 1 97.25 431 ASN A C 1
ATOM 3350 O O . ASN A 1 431 ? 5.234 -27.469 9.672 1 97.25 431 ASN A O 1
ATOM 3354 N N . THR A 1 432 ? 6.531 -25.781 9 1 97.69 432 THR A N 1
ATOM 3355 C CA . THR A 1 432 ? 7.023 -26.531 7.848 1 97.69 432 THR A CA 1
ATOM 3356 C C . THR A 1 432 ? 7.816 -27.766 8.297 1 97.69 432 THR A C 1
ATOM 3358 O O . THR A 1 432 ? 7.688 -28.844 7.711 1 97.69 432 THR A O 1
ATOM 3361 N N . ARG A 1 433 ? 8.555 -27.625 9.336 1 97.75 433 ARG A N 1
ATOM 3362 C CA . ARG A 1 433 ? 9.336 -28.75 9.844 1 97.75 433 ARG A CA 1
ATOM 3363 C C . ARG A 1 433 ? 8.445 -29.75 10.578 1 97.75 433 ARG A C 1
ATOM 3365 O O . ARG A 1 433 ? 8.703 -30.953 10.547 1 97.75 433 ARG A O 1
ATOM 3372 N N . ALA A 1 434 ? 7.406 -29.25 11.148 1 98.25 434 ALA A N 1
ATOM 3373 C CA . ALA A 1 434 ? 6.5 -30.094 11.914 1 98.25 434 ALA A CA 1
ATOM 3374 C C . ALA A 1 434 ? 5.645 -30.953 10.992 1 98.25 434 ALA A C 1
ATOM 3376 O O . ALA A 1 434 ? 5.262 -32.062 11.344 1 98.25 434 ALA A O 1
ATOM 3377 N N . PHE A 1 435 ? 5.355 -30.516 9.742 1 98.31 435 PHE A N 1
ATOM 3378 C CA . PHE A 1 435 ? 4.406 -31.219 8.898 1 98.31 435 PHE A CA 1
ATOM 3379 C C . PHE A 1 435 ? 5.062 -31.672 7.598 1 98.31 435 PHE A C 1
ATOM 3381 O O . PHE A 1 435 ? 4.551 -32.562 6.91 1 98.31 435 PHE A O 1
ATOM 3388 N N . ARG A 1 436 ? 6.121 -31.031 7.176 1 98.19 436 ARG A N 1
ATOM 3389 C CA . ARG A 1 436 ? 6.996 -31.422 6.078 1 98.19 436 ARG A CA 1
ATOM 3390 C C . ARG A 1 436 ? 6.203 -31.609 4.785 1 98.19 436 ARG A C 1
ATOM 3392 O O . ARG A 1 436 ? 6.289 -32.656 4.133 1 98.19 436 ARG A O 1
ATOM 3399 N N . GLN A 1 437 ? 5.414 -30.609 4.469 1 97.31 437 GLN A N 1
ATOM 3400 C CA . GLN A 1 437 ? 4.609 -30.625 3.252 1 97.31 437 GLN A CA 1
ATOM 3401 C C . GLN A 1 437 ? 5.488 -30.5 2.012 1 97.31 437 GLN A C 1
ATOM 3403 O O . GLN A 1 437 ? 6.391 -29.672 1.96 1 97.31 437 GLN A O 1
ATOM 3408 N N . LEU A 1 438 ? 5.23 -31.328 1.003 1 98.25 438 LEU A N 1
ATOM 3409 C CA . LEU A 1 438 ? 5.922 -31.297 -0.281 1 98.25 438 LEU A CA 1
ATOM 3410 C C . LEU A 1 438 ? 4.93 -31.156 -1.43 1 98.25 438 LEU A C 1
ATOM 3412 O O . LEU A 1 438 ? 3.717 -31.234 -1.22 1 98.25 438 LEU A O 1
ATOM 3416 N N . GLY A 1 439 ? 5.414 -30.891 -2.615 1 98.12 439 GLY A N 1
ATOM 3417 C CA . GLY A 1 439 ? 4.582 -30.781 -3.805 1 98.12 439 GLY A CA 1
ATOM 3418 C C . GLY A 1 439 ? 5.281 -31.234 -5.066 1 98.12 439 GLY A C 1
ATOM 3419 O O . GLY A 1 439 ? 5.656 -30.422 -5.91 1 98.12 439 GLY A O 1
ATOM 3420 N N . ILE A 1 440 ? 5.445 -32.531 -5.191 1 98.62 440 ILE A N 1
ATOM 3421 C CA . ILE A 1 440 ? 5.977 -33.094 -6.43 1 98.62 440 ILE A CA 1
ATOM 3422 C C . ILE A 1 440 ? 4.898 -33.062 -7.508 1 98.62 440 ILE A C 1
ATOM 3424 O O . ILE A 1 440 ? 3.719 -33.281 -7.223 1 98.62 440 ILE A O 1
ATOM 3428 N N . GLY A 1 441 ? 5.188 -32.656 -8.664 1 98.56 441 GLY A N 1
ATOM 3429 C CA . GLY A 1 441 ? 4.301 -32.656 -9.82 1 98.56 441 GLY A CA 1
ATOM 3430 C C . GLY A 1 441 ? 5.02 -32.969 -11.117 1 98.56 441 GLY A C 1
ATOM 3431 O O . GLY A 1 441 ? 5.973 -33.75 -11.141 1 98.56 441 GLY A O 1
ATOM 3432 N N . TYR A 1 442 ? 4.418 -32.531 -12.211 1 98.69 442 TYR A N 1
ATOM 3433 C CA . TYR A 1 442 ? 5.043 -32.75 -13.508 1 98.69 442 TYR A CA 1
ATOM 3434 C C . TYR A 1 442 ? 4.727 -31.625 -14.477 1 98.69 442 TYR A C 1
ATOM 3436 O O . TYR A 1 442 ? 3.887 -30.766 -14.188 1 98.69 442 TYR A O 1
ATOM 3444 N N . ALA A 1 443 ? 5.453 -31.609 -15.523 1 97.06 443 ALA A N 1
ATOM 3445 C CA . ALA A 1 443 ? 5.211 -30.766 -16.703 1 97.06 443 ALA A CA 1
ATOM 3446 C C . ALA A 1 443 ? 5.074 -31.625 -17.953 1 97.06 443 ALA A C 1
ATOM 3448 O O . ALA A 1 443 ? 5.273 -32.844 -17.922 1 97.06 443 ALA A O 1
ATOM 3449 N N . ASN A 1 444 ? 4.543 -31.047 -19.094 1 96.88 444 ASN A N 1
ATOM 3450 C CA . ASN A 1 444 ? 4.496 -31.641 -20.422 1 96.88 444 ASN A CA 1
ATOM 3451 C C . ASN A 1 444 ? 3.365 -32.656 -20.547 1 96.88 444 ASN A C 1
ATOM 3453 O O . ASN A 1 444 ? 3.443 -33.594 -21.344 1 96.88 444 ASN A O 1
ATOM 3457 N N . LEU A 1 445 ? 2.373 -32.531 -19.734 1 97.94 445 LEU A N 1
ATOM 3458 C CA . LEU A 1 445 ? 1.262 -33.438 -19.906 1 97.94 445 LEU A CA 1
ATOM 3459 C C . LEU A 1 445 ? 0.623 -33.281 -21.281 1 97.94 445 LEU A C 1
ATOM 3461 O O . LEU A 1 445 ? 0.348 -34.281 -21.953 1 97.94 445 LEU A O 1
ATOM 3465 N N . GLY A 1 446 ? 0.318 -32.031 -21.656 1 96.81 446 GLY A N 1
ATOM 3466 C CA . GLY A 1 446 ? -0.264 -31.781 -22.969 1 96.81 446 GLY A CA 1
ATOM 3467 C C . GLY A 1 446 ? 0.559 -32.375 -24.109 1 96.81 446 GLY A C 1
ATOM 3468 O O . GLY A 1 446 ? 0.016 -33 -25.016 1 96.81 446 GLY A O 1
ATOM 3469 N N . ALA A 1 447 ? 1.793 -32.188 -24.062 1 96.44 447 ALA A N 1
ATOM 3470 C CA . ALA A 1 447 ? 2.701 -32.688 -25.078 1 96.44 447 ALA A CA 1
ATOM 3471 C C . ALA A 1 447 ? 2.682 -34.219 -25.109 1 96.44 447 ALA A C 1
ATOM 3473 O O . ALA A 1 447 ? 2.701 -34.812 -26.188 1 96.44 447 ALA A O 1
ATOM 3474 N N . LEU A 1 448 ? 2.762 -34.812 -23.969 1 98.25 448 LEU A N 1
ATOM 3475 C CA . LEU A 1 448 ? 2.74 -36.25 -23.891 1 98.25 448 LEU A CA 1
ATOM 3476 C C . LEU A 1 448 ? 1.474 -36.812 -24.516 1 98.25 448 LEU A C 1
ATOM 3478 O O . LEU A 1 448 ? 1.531 -37.812 -25.281 1 98.25 448 LEU A O 1
ATOM 3482 N N . LEU A 1 449 ? 0.318 -36.219 -24.188 1 98.12 449 LEU A N 1
ATOM 3483 C CA . LEU A 1 449 ? -0.95 -36.719 -24.734 1 98.12 449 LEU A CA 1
ATOM 3484 C C . LEU A 1 449 ? -0.975 -36.594 -26.25 1 98.12 449 LEU A C 1
ATOM 3486 O O . LEU A 1 449 ? -1.388 -37.5 -26.953 1 98.12 449 LEU A O 1
ATOM 3490 N N . MET A 1 450 ? -0.526 -35.469 -26.766 1 97.25 450 MET A N 1
ATOM 3491 C CA . MET A 1 450 ? -0.489 -35.281 -28.219 1 97.25 450 MET A CA 1
ATOM 3492 C C . MET A 1 450 ? 0.475 -36.281 -28.859 1 97.25 450 MET A C 1
ATOM 3494 O O . MET A 1 450 ? 0.125 -36.969 -29.828 1 97.25 450 MET A O 1
ATOM 3498 N N . ALA A 1 451 ? 1.635 -36.438 -28.312 1 97.25 451 ALA A N 1
ATOM 3499 C CA . ALA A 1 451 ? 2.66 -37.312 -28.844 1 97.25 451 ALA A CA 1
ATOM 3500 C C . ALA A 1 451 ? 2.152 -38.75 -28.922 1 97.25 451 ALA A C 1
ATOM 3502 O O . ALA A 1 451 ? 2.537 -39.531 -29.812 1 97.25 451 ALA A O 1
ATOM 3503 N N . THR A 1 452 ? 1.306 -39.156 -28.062 1 97.62 452 THR A N 1
ATOM 3504 C CA . THR A 1 452 ? 0.832 -40.531 -27.969 1 97.62 452 THR A CA 1
ATOM 3505 C C . THR A 1 452 ? -0.494 -40.688 -28.719 1 97.62 452 THR A C 1
ATOM 3507 O O . THR A 1 452 ? -1.179 -41.688 -28.562 1 97.62 452 THR A O 1
ATOM 3510 N N . GLY A 1 453 ? -0.91 -39.625 -29.375 1 96.5 453 GLY A N 1
ATOM 3511 C CA . GLY A 1 453 ? -2.098 -39.719 -30.203 1 96.5 453 GLY A CA 1
ATOM 3512 C C . GLY A 1 453 ? -3.391 -39.625 -29.422 1 96.5 453 GLY A C 1
ATOM 3513 O O . GLY A 1 453 ? -4.418 -40.156 -29.844 1 96.5 453 GLY A O 1
ATOM 3514 N N . HIS A 1 454 ? -3.359 -39.125 -28.297 1 97.06 454 HIS A N 1
ATOM 3515 C CA . HIS A 1 454 ? -4.559 -38.969 -27.469 1 97.06 454 HIS A CA 1
ATOM 3516 C C . HIS A 1 454 ? -4.996 -37.5 -27.453 1 97.06 454 HIS A C 1
ATOM 3518 O O . HIS A 1 454 ? -4.176 -36.594 -27.234 1 97.06 454 HIS A O 1
ATOM 3524 N N . ALA A 1 455 ? -6.281 -37.281 -27.688 1 97.12 455 ALA A N 1
ATOM 3525 C CA . ALA A 1 455 ? -6.824 -35.938 -27.516 1 97.12 455 ALA A CA 1
ATOM 3526 C C . ALA A 1 455 ? -6.848 -35.531 -26.047 1 97.12 455 ALA A C 1
ATOM 3528 O O . ALA A 1 455 ? -7.117 -36.375 -25.172 1 97.12 455 ALA A O 1
ATOM 3529 N N . TYR A 1 456 ? -6.547 -34.281 -25.797 1 97.06 456 TYR A N 1
ATOM 3530 C CA . TYR A 1 456 ? -6.582 -33.75 -24.438 1 97.06 456 TYR A CA 1
ATOM 3531 C C . TYR A 1 456 ? -7.953 -33.938 -23.812 1 97.06 456 TYR A C 1
ATOM 3533 O O . TYR A 1 456 ? -8.062 -34.312 -22.641 1 97.06 456 TYR A O 1
ATOM 3541 N N . ASP A 1 457 ? -9.016 -33.688 -24.562 1 96.69 457 ASP A N 1
ATOM 3542 C CA . ASP A 1 457 ? -10.383 -33.875 -24.109 1 96.69 457 ASP A CA 1
ATOM 3543 C C . ASP A 1 457 ? -10.922 -35.219 -24.594 1 96.69 457 ASP A C 1
ATOM 3545 O O . ASP A 1 457 ? -11.852 -35.281 -25.406 1 96.69 457 ASP A O 1
ATOM 3549 N N . SER A 1 458 ? -10.398 -36.281 -24.109 1 97 458 SER A N 1
ATOM 3550 C CA . SER A 1 458 ? -10.797 -37.656 -24.438 1 97 458 SER A CA 1
ATOM 3551 C C . SER A 1 458 ? -10.695 -38.562 -23.234 1 97 458 SER A C 1
ATOM 3553 O O . SER A 1 458 ? -9.961 -38.281 -22.281 1 97 458 SER A O 1
ATOM 3555 N N . ASP A 1 459 ? -11.414 -39.656 -23.266 1 96.56 459 ASP A N 1
ATOM 3556 C CA . ASP A 1 459 ? -11.344 -40.656 -22.188 1 96.56 459 ASP A CA 1
ATOM 3557 C C . ASP A 1 459 ? -9.953 -41.25 -22.094 1 96.56 459 ASP A C 1
ATOM 3559 O O . ASP A 1 459 ? -9.445 -41.5 -21 1 96.56 459 ASP A O 1
ATOM 3563 N N . GLY A 1 460 ? -9.367 -41.531 -23.219 1 97.06 460 GLY A N 1
ATOM 3564 C CA . GLY A 1 460 ? -8.016 -42.062 -23.234 1 97.06 460 GLY A CA 1
ATOM 3565 C C . GLY A 1 460 ? -6.992 -41.125 -22.625 1 97.06 460 GLY A C 1
ATOM 3566 O O . GLY A 1 460 ? -6.125 -41.531 -21.859 1 97.06 460 GLY A O 1
ATOM 3567 N N . GLY A 1 461 ? -7.066 -39.875 -23.062 1 97.5 461 GLY A N 1
ATOM 3568 C CA . GLY A 1 461 ? -6.176 -38.875 -22.484 1 97.5 461 GLY A CA 1
ATOM 3569 C C . GLY A 1 461 ? -6.328 -38.719 -20.984 1 97.5 461 GLY A C 1
ATOM 3570 O O . GLY A 1 461 ? -5.336 -38.625 -20.266 1 97.5 461 GLY A O 1
ATOM 3571 N N . ARG A 1 462 ? -7.508 -38.688 -20.5 1 97.81 462 ARG A N 1
ATOM 3572 C CA . ARG A 1 462 ? -7.793 -38.562 -19.062 1 97.81 462 ARG A CA 1
ATOM 3573 C C . ARG A 1 462 ? -7.328 -39.781 -18.297 1 97.81 462 ARG A C 1
ATOM 3575 O O . ARG A 1 462 ? -6.875 -39.688 -17.156 1 97.81 462 ARG A O 1
ATOM 3582 N N . ALA A 1 463 ? -7.422 -40.906 -18.922 1 97.81 463 ALA A N 1
ATOM 3583 C CA . ALA A 1 463 ? -6.957 -42.156 -18.281 1 97.81 463 ALA A CA 1
ATOM 3584 C C . ALA A 1 463 ? -5.441 -42.125 -18.094 1 97.81 463 ALA A C 1
ATOM 3586 O O . ALA A 1 463 ? -4.938 -42.5 -17.031 1 97.81 463 ALA A O 1
ATOM 3587 N N . ILE A 1 464 ? -4.727 -41.688 -19.078 1 98 464 ILE A N 1
ATOM 3588 C CA . ILE A 1 464 ? -3.271 -41.594 -19 1 98 464 ILE A CA 1
ATOM 3589 C C . ILE A 1 464 ? -2.871 -40.594 -17.922 1 98 464 ILE A C 1
ATOM 3591 O O . ILE A 1 464 ? -2.008 -40.875 -17.078 1 98 464 ILE A O 1
ATOM 3595 N N . ALA A 1 465 ? -3.523 -39.469 -17.984 1 98.38 465 ALA A N 1
ATOM 3596 C CA . ALA A 1 465 ? -3.225 -38.438 -17.016 1 98.38 465 ALA A CA 1
ATOM 3597 C C . ALA A 1 465 ? -3.49 -38.906 -15.586 1 98.38 465 ALA A C 1
ATOM 3599 O O . ALA A 1 465 ? -2.676 -38.688 -14.688 1 98.38 465 ALA A O 1
ATOM 3600 N N . GLY A 1 466 ? -4.629 -39.531 -15.359 1 98.19 466 GLY A N 1
ATOM 3601 C CA . GLY A 1 466 ? -4.961 -40.094 -14.055 1 98.19 466 GLY A CA 1
ATOM 3602 C C . GLY A 1 466 ? -3.982 -41.156 -13.602 1 98.19 466 GLY A C 1
ATOM 3603 O O . GLY A 1 466 ? -3.564 -41.156 -12.438 1 98.19 466 GLY A O 1
ATOM 3604 N N . ALA A 1 467 ? -3.588 -42.031 -14.477 1 98.62 467 ALA A N 1
ATOM 3605 C CA . ALA A 1 467 ? -2.689 -43.156 -14.148 1 98.62 467 ALA A CA 1
ATOM 3606 C C . ALA A 1 467 ? -1.324 -42.625 -13.711 1 98.62 467 ALA A C 1
ATOM 3608 O O . ALA A 1 467 ? -0.772 -43.094 -12.703 1 98.62 467 ALA A O 1
ATOM 3609 N N . ILE A 1 468 ? -0.806 -41.688 -14.453 1 98.69 468 ILE A N 1
ATOM 3610 C CA . ILE A 1 468 ? 0.5 -41.125 -14.148 1 98.69 468 ILE A CA 1
ATOM 3611 C C . ILE A 1 468 ? 0.451 -40.438 -12.789 1 98.69 468 ILE A C 1
ATOM 3613 O O . ILE A 1 468 ? 1.364 -40.562 -11.977 1 98.69 468 ILE A O 1
ATOM 3617 N N . SER A 1 469 ? -0.631 -39.719 -12.578 1 98.75 469 SER A N 1
ATOM 3618 C CA . SER A 1 469 ? -0.786 -38.969 -11.32 1 98.75 469 SER A CA 1
ATOM 3619 C C . SER A 1 469 ? -0.92 -39.938 -10.141 1 98.75 469 SER A C 1
ATOM 3621 O O . SER A 1 469 ? -0.36 -39.688 -9.07 1 98.75 469 SER A O 1
ATOM 3623 N N . SER A 1 470 ? -1.668 -40.969 -10.336 1 98.75 470 SER A N 1
ATOM 3624 C CA . SER A 1 470 ? -1.848 -41.969 -9.297 1 98.75 470 SER A CA 1
ATOM 3625 C C . SER A 1 470 ? -0.525 -42.656 -8.945 1 98.75 470 SER A C 1
ATOM 3627 O O . SER A 1 470 ? -0.197 -42.812 -7.77 1 98.75 470 SER A O 1
ATOM 3629 N N . LEU A 1 471 ? 0.228 -43.031 -9.945 1 98.81 471 LEU A N 1
ATOM 3630 C CA . LEU A 1 471 ? 1.515 -43.688 -9.711 1 98.81 471 LEU A CA 1
ATOM 3631 C C . LEU A 1 471 ? 2.482 -42.719 -9.016 1 98.81 471 LEU A C 1
ATOM 3633 O O . LEU A 1 471 ? 3.195 -43.125 -8.094 1 98.81 471 LEU A O 1
ATOM 3637 N N . MET A 1 472 ? 2.533 -41.5 -9.453 1 98.88 472 MET A N 1
ATOM 3638 C CA . MET A 1 472 ? 3.43 -40.5 -8.875 1 98.88 472 MET A CA 1
ATOM 3639 C C . MET A 1 472 ? 3.135 -40.281 -7.391 1 98.88 472 MET A C 1
ATOM 3641 O O . MET A 1 472 ? 4.039 -40.375 -6.555 1 98.88 472 MET A O 1
ATOM 3645 N N . THR A 1 473 ? 1.884 -40.062 -7.086 1 98.81 473 THR A N 1
ATOM 3646 C CA . THR A 1 473 ? 1.5 -39.781 -5.711 1 98.81 473 THR A CA 1
ATOM 3647 C C . THR A 1 473 ? 1.644 -41 -4.832 1 98.81 473 THR A C 1
ATOM 3649 O O . THR A 1 473 ? 2.125 -40.938 -3.701 1 98.81 473 THR A O 1
ATOM 3652 N N . GLY A 1 474 ? 1.23 -42.156 -5.348 1 98.81 474 GLY A N 1
ATOM 3653 C CA . GLY A 1 474 ? 1.432 -43.375 -4.613 1 98.81 474 GLY A CA 1
ATOM 3654 C C . GLY A 1 474 ? 2.889 -43.656 -4.297 1 98.81 474 GLY A C 1
ATOM 3655 O O . GLY A 1 474 ? 3.23 -44 -3.164 1 98.81 474 GLY A O 1
ATOM 3656 N N . THR A 1 475 ? 3.744 -43.531 -5.293 1 98.88 475 THR A N 1
ATOM 3657 C CA . THR A 1 475 ? 5.176 -43.75 -5.109 1 98.88 475 THR A CA 1
ATOM 3658 C C . THR A 1 475 ? 5.746 -42.75 -4.098 1 98.88 475 THR A C 1
ATOM 3660 O O . THR A 1 475 ? 6.613 -43.094 -3.295 1 98.88 475 THR A O 1
ATOM 3663 N N . SER A 1 476 ? 5.254 -41.531 -4.141 1 98.88 476 SER A N 1
ATOM 3664 C CA . SER A 1 476 ? 5.707 -40.5 -3.209 1 98.88 476 SER A CA 1
ATOM 3665 C C . SER A 1 476 ? 5.367 -40.875 -1.77 1 98.88 476 SER A C 1
ATOM 3667 O O . SER A 1 476 ? 6.219 -40.781 -0.883 1 98.88 476 SER A O 1
ATOM 3669 N N . TYR A 1 477 ? 4.141 -41.312 -1.505 1 98.81 477 TYR A N 1
ATOM 3670 C CA . TYR A 1 477 ? 3.73 -41.656 -0.148 1 98.81 477 TYR A CA 1
ATOM 3671 C C . TYR A 1 477 ? 4.371 -42.969 0.303 1 98.81 477 TYR A C 1
ATOM 3673 O O . TYR A 1 477 ? 4.676 -43.125 1.485 1 98.81 477 TYR A O 1
ATOM 3681 N N . ARG A 1 478 ? 4.543 -43.906 -0.64 1 98.75 478 ARG A N 1
ATOM 3682 C CA . ARG A 1 478 ? 5.293 -45.125 -0.284 1 98.75 478 ARG A CA 1
ATOM 3683 C C . ARG A 1 478 ? 6.691 -44.75 0.211 1 98.75 478 ARG A C 1
ATOM 3685 O O . ARG A 1 478 ? 7.137 -45.281 1.246 1 98.75 478 ARG A O 1
ATOM 3692 N N . ARG A 1 479 ? 7.379 -43.938 -0.561 1 98.5 479 ARG A N 1
ATOM 3693 C CA . ARG A 1 479 ? 8.703 -43.469 -0.154 1 98.5 479 ARG A CA 1
ATOM 3694 C C . ARG A 1 479 ? 8.648 -42.719 1.171 1 98.5 479 ARG A C 1
ATOM 3696 O O . ARG A 1 479 ? 9.539 -42.875 2.012 1 98.5 479 ARG A O 1
ATOM 3703 N N . SER A 1 480 ? 7.633 -41.906 1.348 1 98.62 480 SER A N 1
ATOM 3704 C CA . SER A 1 480 ? 7.422 -41.188 2.604 1 98.62 480 SER A CA 1
ATOM 3705 C C . SER A 1 480 ? 7.344 -42.156 3.781 1 98.62 480 SER A C 1
ATOM 3707 O O . SER A 1 480 ? 7.887 -41.875 4.852 1 98.62 480 SER A O 1
ATOM 3709 N N . ALA A 1 481 ? 6.617 -43.219 3.6 1 98.69 481 ALA A N 1
ATOM 3710 C CA . ALA A 1 481 ? 6.5 -44.25 4.641 1 98.69 481 ALA A CA 1
ATOM 3711 C C . ALA A 1 481 ? 7.848 -44.906 4.902 1 98.69 481 ALA A C 1
ATOM 3713 O O . ALA A 1 481 ? 8.172 -45.25 6.047 1 98.69 481 ALA A O 1
ATOM 3714 N N . GLU A 1 482 ? 8.594 -45.125 3.869 1 98.38 482 GLU A N 1
ATOM 3715 C CA . GLU A 1 482 ? 9.938 -45.688 4.027 1 98.38 482 GLU A CA 1
ATOM 3716 C C . GLU A 1 482 ? 10.844 -44.75 4.801 1 98.38 482 GLU A C 1
ATOM 3718 O O . GLU A 1 482 ? 11.609 -45.156 5.66 1 98.38 482 GLU A O 1
ATOM 3723 N N . LEU A 1 483 ? 10.727 -43.469 4.477 1 98.44 483 LEU A N 1
ATOM 3724 C CA . LEU A 1 483 ? 11.516 -42.469 5.164 1 98.44 483 LEU A CA 1
ATOM 3725 C C . LEU A 1 483 ? 11.117 -42.375 6.633 1 98.44 483 LEU A C 1
ATOM 3727 O O . LEU A 1 483 ? 11.969 -42.125 7.492 1 98.44 483 LEU A O 1
ATOM 3731 N N . ALA A 1 484 ? 9.828 -42.531 6.855 1 98.38 484 ALA A N 1
ATOM 3732 C CA . ALA A 1 484 ? 9.352 -42.5 8.234 1 98.38 484 ALA A CA 1
ATOM 3733 C C . ALA A 1 484 ? 10.031 -43.594 9.062 1 98.38 484 ALA A C 1
ATOM 3735 O O . ALA A 1 484 ? 10.289 -43.406 10.258 1 98.38 484 ALA A O 1
ATOM 3736 N N . ALA A 1 485 ? 10.352 -44.688 8.477 1 97.56 485 ALA A N 1
ATOM 3737 C CA . ALA A 1 485 ? 11.008 -45.781 9.164 1 97.56 485 ALA A CA 1
ATOM 3738 C C . ALA A 1 485 ? 12.461 -45.438 9.477 1 97.56 485 ALA A C 1
ATOM 3740 O O . ALA A 1 485 ? 13.031 -45.969 10.438 1 97.56 485 ALA A O 1
ATOM 3741 N N . VAL A 1 486 ? 13.039 -44.594 8.703 1 97.19 486 VAL A N 1
ATOM 3742 C CA . VAL A 1 486 ? 14.477 -44.312 8.781 1 97.19 486 VAL A CA 1
ATOM 3743 C C . VAL A 1 486 ? 14.711 -43.094 9.656 1 97.19 486 VAL A C 1
ATOM 3745 O O . VAL A 1 486 ? 15.523 -43.125 10.586 1 97.19 486 VAL A O 1
ATOM 3748 N N . VAL A 1 487 ? 13.953 -42.031 9.375 1 97.56 487 VAL A N 1
ATOM 3749 C CA . VAL A 1 487 ? 14.227 -40.781 10.055 1 97.56 487 VAL A CA 1
ATOM 3750 C C . VAL A 1 487 ? 12.992 -40.312 10.828 1 97.56 487 VAL A C 1
ATOM 3752 O O . VAL A 1 487 ? 12.977 -39.219 11.406 1 97.56 487 VAL A O 1
ATOM 3755 N N . GLY A 1 488 ? 11.953 -41.094 10.898 1 97.62 488 GLY A N 1
ATOM 3756 C CA . GLY A 1 488 ? 10.773 -40.812 11.703 1 97.62 488 GLY A CA 1
ATOM 3757 C C . GLY A 1 488 ? 9.656 -40.156 10.914 1 97.62 488 GLY A C 1
ATOM 3758 O O . GLY A 1 488 ? 9.914 -39.5 9.906 1 97.62 488 GLY A O 1
ATOM 3759 N N . PRO A 1 489 ? 8.406 -40.375 11.336 1 98.5 489 PRO A N 1
ATOM 3760 C CA . PRO A 1 489 ? 7.285 -39.625 10.75 1 98.5 489 PRO A CA 1
ATOM 3761 C C . PRO A 1 489 ? 7.332 -38.156 11.062 1 98.5 489 PRO A C 1
ATOM 3763 O O . PRO A 1 489 ? 8.156 -37.719 11.875 1 98.5 489 PRO A O 1
ATOM 3766 N N . TYR A 1 490 ? 6.59 -37.406 10.359 1 98.44 490 TYR A N 1
ATOM 3767 C CA . TYR A 1 490 ? 6.566 -35.969 10.68 1 98.44 490 TYR A CA 1
ATOM 3768 C C . TYR A 1 490 ? 6.016 -35.75 12.078 1 98.44 490 TYR A C 1
ATOM 3770 O O . TYR A 1 490 ? 5.246 -36.562 12.594 1 98.44 490 TYR A O 1
ATOM 3778 N N . ASP A 1 491 ? 6.277 -34.625 12.688 1 98 491 ASP A N 1
ATOM 3779 C CA . ASP A 1 491 ? 6 -34.344 14.094 1 98 491 ASP A CA 1
ATOM 3780 C C . ASP A 1 491 ? 4.5 -34.375 14.375 1 98 491 ASP A C 1
ATOM 3782 O O . ASP A 1 491 ? 4.074 -34.844 15.438 1 98 491 ASP A O 1
ATOM 3786 N N . GLY A 1 492 ? 3.65 -33.938 13.492 1 97.75 492 GLY A N 1
ATOM 3787 C CA . GLY A 1 492 ? 2.213 -33.844 13.688 1 97.75 492 GLY A CA 1
ATOM 3788 C C . GLY A 1 492 ? 1.493 -35.156 13.344 1 97.75 492 GLY A C 1
ATOM 3789 O O . GLY A 1 492 ? 0.266 -35.219 13.43 1 97.75 492 GLY A O 1
ATOM 3790 N N . TYR A 1 493 ? 2.221 -36.219 13.062 1 98.38 493 TYR A N 1
ATOM 3791 C CA . TYR A 1 493 ? 1.601 -37.438 12.531 1 98.38 493 TYR A CA 1
ATOM 3792 C C . TYR A 1 493 ? 0.788 -38.156 13.609 1 98.38 493 TYR A C 1
ATOM 3794 O O . TYR A 1 493 ? -0.338 -38.594 13.359 1 98.38 493 TYR A O 1
ATOM 3802 N N . ALA A 1 494 ? 1.377 -38.25 14.742 1 97.88 494 ALA A N 1
ATOM 3803 C CA . ALA A 1 494 ? 0.701 -39 15.805 1 97.88 494 ALA A CA 1
ATOM 3804 C C . ALA A 1 494 ? -0.706 -38.469 16.047 1 97.88 494 ALA A C 1
ATOM 3806 O O . ALA A 1 494 ? -1.658 -39.25 16.172 1 97.88 494 ALA A O 1
ATOM 3807 N N . ARG A 1 495 ? -0.787 -37.156 16.078 1 97.81 495 ARG A N 1
ATOM 3808 C CA . ARG A 1 495 ? -2.062 -36.5 16.312 1 97.81 495 ARG A CA 1
ATOM 3809 C C . ARG A 1 495 ? -3.008 -36.688 15.141 1 97.81 495 ARG A C 1
ATOM 3811 O O . ARG A 1 495 ? -4.227 -36.719 15.312 1 97.81 495 ARG A O 1
ATOM 3818 N N . ASN A 1 496 ? -2.465 -36.906 13.914 1 98.56 496 ASN A N 1
ATOM 3819 C CA . ASN A 1 496 ? -3.26 -36.906 12.695 1 98.56 496 ASN A CA 1
ATOM 3820 C C . ASN A 1 496 ? -3.23 -38.281 12.031 1 98.56 496 ASN A C 1
ATOM 3822 O O . ASN A 1 496 ? -3.6 -38.438 10.859 1 98.56 496 ASN A O 1
ATOM 3826 N N . ALA A 1 497 ? -2.834 -39.344 12.664 1 98.38 497 ALA A N 1
ATOM 3827 C CA . ALA A 1 497 ? -2.629 -40.656 12.07 1 98.38 497 ALA A CA 1
ATOM 3828 C C . ALA A 1 497 ? -3.91 -41.156 11.422 1 98.38 497 ALA A C 1
ATOM 3830 O O . ALA A 1 497 ? -3.887 -41.656 10.297 1 98.38 497 ALA A O 1
ATOM 3831 N N . ALA A 1 498 ? -4.992 -41.062 12.102 1 98.06 498 ALA A N 1
ATOM 3832 C CA . ALA A 1 498 ? -6.254 -41.625 11.609 1 98.06 498 ALA A CA 1
ATOM 3833 C C . ALA A 1 498 ? -6.703 -40.875 10.344 1 98.06 498 ALA A C 1
ATOM 3835 O O . ALA A 1 498 ? -6.965 -41.5 9.312 1 98.06 498 ALA A O 1
ATOM 3836 N N . PRO A 1 499 ? -6.766 -39.562 10.375 1 98.19 499 PRO A N 1
ATOM 3837 C CA . PRO A 1 499 ? -7.188 -38.875 9.148 1 98.19 499 PRO A CA 1
ATOM 3838 C C . PRO A 1 499 ? -6.191 -39.062 8 1 98.19 499 PRO A C 1
ATOM 3840 O O . PRO A 1 499 ? -6.59 -39.125 6.84 1 98.19 499 PRO A O 1
ATOM 3843 N N . HIS A 1 500 ? -4.914 -39.062 8.281 1 98.5 500 HIS A N 1
ATOM 3844 C CA . HIS A 1 500 ? -3.928 -39.281 7.234 1 98.5 500 HIS A CA 1
ATOM 3845 C C . HIS A 1 500 ? -4.141 -40.625 6.559 1 98.5 500 HIS A C 1
ATOM 3847 O O . HIS A 1 500 ? -4.129 -40.719 5.328 1 98.5 500 HIS A O 1
ATOM 3853 N N . ASN A 1 501 ? -4.316 -41.656 7.336 1 98.31 501 ASN A N 1
ATOM 3854 C CA . ASN A 1 501 ? -4.551 -43 6.797 1 98.31 501 ASN A CA 1
ATOM 3855 C C . ASN A 1 501 ? -5.863 -43.062 6.02 1 98.31 501 ASN A C 1
ATOM 3857 O O . ASN A 1 501 ? -5.969 -43.812 5.039 1 98.31 501 ASN A O 1
ATOM 3861 N N . GLN A 1 502 ? -6.832 -42.344 6.5 1 97.94 502 GLN A N 1
ATOM 3862 C CA . GLN A 1 502 ? -8.102 -42.281 5.777 1 97.94 502 GLN A CA 1
ATOM 3863 C C . GLN A 1 502 ? -7.914 -41.719 4.383 1 97.94 502 GLN A C 1
ATOM 3865 O O . GLN A 1 502 ? -8.484 -42.219 3.412 1 97.94 502 GLN A O 1
ATOM 3870 N N . VAL A 1 503 ? -7.152 -40.656 4.25 1 98.25 503 VAL A N 1
ATOM 3871 C CA . VAL A 1 503 ? -6.895 -40.031 2.963 1 98.25 503 VAL A CA 1
ATOM 3872 C C . VAL A 1 503 ? -6.133 -41 2.055 1 98.25 503 VAL A C 1
ATOM 3874 O O . VAL A 1 503 ? -6.398 -41.062 0.852 1 98.25 503 VAL A O 1
ATOM 3877 N N . MET A 1 504 ? -5.16 -41.781 2.594 1 98.56 504 MET A N 1
ATOM 3878 C CA . MET A 1 504 ? -4.457 -42.812 1.811 1 98.56 504 MET A CA 1
ATOM 3879 C C . MET A 1 504 ? -5.43 -43.844 1.255 1 98.56 504 MET A C 1
ATOM 3881 O O . MET A 1 504 ? -5.316 -44.25 0.097 1 98.56 504 MET A O 1
ATOM 3885 N N . ARG A 1 505 ? -6.355 -44.219 2.041 1 98.12 505 ARG A N 1
ATOM 3886 C CA . ARG A 1 505 ? -7.359 -45.188 1.597 1 98.12 505 ARG A CA 1
ATOM 3887 C C . ARG A 1 505 ? -8.242 -44.562 0.507 1 98.12 505 ARG A C 1
ATOM 3889 O O . ARG A 1 505 ? -8.648 -45.281 -0.426 1 98.12 505 ARG A O 1
ATOM 3896 N N . GLN A 1 506 ? -8.586 -43.344 0.652 1 97.44 506 GLN A N 1
ATOM 3897 C CA . GLN A 1 506 ? -9.391 -42.656 -0.354 1 97.44 506 GLN A CA 1
ATOM 3898 C C . GLN A 1 506 ? -8.695 -42.656 -1.709 1 97.44 506 GLN A C 1
ATOM 3900 O O . GLN A 1 506 ? -9.32 -42.875 -2.742 1 97.44 506 GLN A O 1
ATOM 3905 N N . HIS A 1 507 ? -7.398 -42.344 -1.697 1 97.81 507 HIS A N 1
ATOM 3906 C CA . HIS A 1 507 ? -6.617 -42.406 -2.928 1 97.81 507 HIS A CA 1
ATOM 3907 C C . HIS A 1 507 ? -6.613 -43.812 -3.52 1 97.81 507 HIS A C 1
ATOM 3909 O O . HIS A 1 507 ? -6.801 -43.969 -4.727 1 97.81 507 HIS A O 1
ATOM 3915 N N . ALA A 1 508 ? -6.379 -44.781 -2.695 1 97.75 508 ALA A N 1
ATOM 3916 C CA . ALA A 1 508 ? -6.328 -46.156 -3.125 1 97.75 508 ALA A CA 1
ATOM 3917 C C . ALA A 1 508 ? -7.672 -46.594 -3.701 1 97.75 508 ALA A C 1
ATOM 3919 O O . ALA A 1 508 ? -7.715 -47.312 -4.719 1 97.75 508 ALA A O 1
ATOM 3920 N N . ASP A 1 509 ? -8.758 -46.219 -3.037 1 97.19 509 ASP A N 1
ATOM 3921 C CA . ASP A 1 509 ? -10.094 -46.562 -3.502 1 97.19 509 ASP A CA 1
ATOM 3922 C C . ASP A 1 509 ? -10.375 -45.938 -4.875 1 97.19 509 ASP A C 1
ATOM 3924 O O . ASP A 1 509 ? -10.977 -46.594 -5.734 1 97.19 509 ASP A O 1
ATOM 3928 N N . ALA A 1 510 ? -9.961 -44.75 -5.027 1 96.25 510 ALA A N 1
ATOM 3929 C CA . ALA A 1 510 ? -10.125 -44.094 -6.324 1 96.25 510 ALA A CA 1
ATOM 3930 C C . ALA A 1 510 ? -9.352 -44.844 -7.41 1 96.25 510 ALA A C 1
ATOM 3932 O O . ALA A 1 510 ? -9.828 -44.969 -8.539 1 96.25 510 ALA A O 1
ATOM 3933 N N . ASN A 1 511 ? -8.117 -45.25 -7.113 1 96.5 511 ASN A N 1
ATOM 3934 C CA . ASN A 1 511 ? -7.301 -46.031 -8.047 1 96.5 511 ASN A CA 1
ATOM 3935 C C . ASN A 1 511 ? -7.984 -47.344 -8.445 1 96.5 511 ASN A C 1
ATOM 3937 O O . ASN A 1 511 ? -7.914 -47.75 -9.602 1 96.5 511 ASN A O 1
ATOM 3941 N N . ASP A 1 512 ? -8.688 -47.969 -7.551 1 94.31 512 ASP A N 1
ATOM 3942 C CA . ASP A 1 512 ? -9.336 -49.25 -7.781 1 94.31 512 ASP A CA 1
ATOM 3943 C C . ASP A 1 512 ? -10.492 -49.125 -8.766 1 94.31 512 ASP A C 1
ATOM 3945 O O . ASP A 1 512 ? -10.836 -50.094 -9.461 1 94.31 512 ASP A O 1
ATOM 3949 N N . THR A 1 513 ? -11.031 -47.969 -8.875 1 92.69 513 THR A N 1
ATOM 3950 C CA . THR A 1 513 ? -12.211 -47.781 -9.719 1 92.69 513 THR A CA 1
ATOM 3951 C C . THR A 1 513 ? -11.828 -47.156 -11.055 1 92.69 513 THR A C 1
ATOM 3953 O O . THR A 1 513 ? -12.688 -46.938 -11.914 1 92.69 513 THR A O 1
ATOM 3956 N N . ALA A 1 514 ? -10.555 -46.906 -11.227 1 91.81 514 ALA A N 1
ATOM 3957 C CA . ALA A 1 514 ? -10.117 -46.25 -12.461 1 91.81 514 ALA A CA 1
ATOM 3958 C C . ALA A 1 514 ? -10.281 -47.156 -13.664 1 91.81 514 ALA A C 1
ATOM 3960 O O . ALA A 1 514 ? -10.055 -48.375 -13.555 1 91.81 514 ALA A O 1
ATOM 3961 N N . VAL A 1 515 ? -10.672 -46.625 -14.836 1 90.56 515 VAL A N 1
ATOM 3962 C CA . VAL A 1 515 ? -10.93 -47.406 -16.047 1 90.56 515 VAL A CA 1
ATOM 3963 C C . VAL A 1 515 ? -9.688 -47.406 -16.938 1 90.56 515 VAL A C 1
ATOM 3965 O O . VAL A 1 515 ? -9.141 -46.344 -17.25 1 90.56 515 VAL A O 1
ATOM 3968 N N . ARG A 1 516 ? -9.289 -48.562 -17.312 1 93.56 516 ARG A N 1
ATOM 3969 C CA . ARG A 1 516 ? -8.188 -48.75 -18.25 1 93.56 516 ARG A CA 1
ATOM 3970 C C . ARG A 1 516 ? -8.672 -48.594 -19.688 1 93.56 516 ARG A C 1
ATOM 3972 O O . ARG A 1 516 ? -9.742 -49.094 -20.047 1 93.56 516 ARG A O 1
ATOM 3979 N N . MET A 1 517 ? -7.941 -47.875 -20.484 1 94.31 517 MET A N 1
ATOM 3980 C CA . MET A 1 517 ? -8.461 -47.531 -21.812 1 94.31 517 MET A CA 1
ATOM 3981 C C . MET A 1 517 ? -7.633 -48.219 -22.906 1 94.31 517 MET A C 1
ATOM 3983 O O . MET A 1 517 ? -8.18 -48.656 -23.922 1 94.31 517 MET A O 1
ATOM 3987 N N . ASP A 1 518 ? -6.242 -48.219 -22.703 1 92.75 518 ASP A N 1
ATOM 3988 C CA . ASP A 1 518 ? -5.449 -48.75 -23.797 1 92.75 518 ASP A CA 1
ATOM 3989 C C . ASP A 1 518 ? -4.102 -49.25 -23.297 1 92.75 518 ASP A C 1
ATOM 3991 O O . ASP A 1 518 ? -3.92 -49.469 -22.109 1 92.75 518 ASP A O 1
ATOM 3995 N N . ASP A 1 519 ? -3.16 -49.531 -24.219 1 92.88 519 ASP A N 1
ATOM 3996 C CA . ASP A 1 519 ? -1.892 -50.188 -23.953 1 92.88 519 ASP A CA 1
ATOM 3997 C C . ASP A 1 519 ? -0.926 -49.281 -23.219 1 92.88 519 ASP A C 1
ATOM 3999 O O . ASP A 1 519 ? 0.041 -49.719 -22.609 1 92.88 519 ASP A O 1
ATOM 4003 N N . LEU A 1 520 ? -1.158 -48.031 -23.266 1 94.56 520 LEU A N 1
ATOM 4004 C CA . LEU A 1 520 ? -0.231 -47.094 -22.656 1 94.56 520 LEU A CA 1
ATOM 4005 C C . LEU A 1 520 ? -0.565 -46.875 -21.188 1 94.56 520 LEU A C 1
ATOM 4007 O O . LEU A 1 520 ? 0.333 -46.812 -20.344 1 94.56 520 LEU A O 1
ATOM 4011 N N . ASP A 1 521 ? -1.9 -46.75 -20.828 1 96 521 ASP A N 1
ATOM 4012 C CA . ASP A 1 521 ? -2.275 -46.438 -19.453 1 96 521 ASP A CA 1
ATOM 4013 C C . ASP A 1 521 ? -2.344 -47.688 -18.594 1 96 521 ASP A C 1
ATOM 4015 O O . ASP A 1 521 ? -2.121 -47.656 -17.391 1 96 521 ASP A O 1
ATOM 4019 N N . THR A 1 522 ? -2.588 -48.812 -19.172 1 96.69 522 THR A N 1
ATOM 4020 C CA . THR A 1 522 ? -2.84 -50.062 -18.438 1 96.69 522 THR A CA 1
ATOM 4021 C C . THR A 1 522 ? -1.631 -50.438 -17.594 1 96.69 522 THR A C 1
ATOM 4023 O O . THR A 1 522 ? -1.769 -50.781 -16.406 1 96.69 522 THR A O 1
ATOM 4026 N N . PRO A 1 523 ? -0.401 -50.438 -18.188 1 97.56 523 PRO A N 1
ATOM 4027 C CA . PRO A 1 523 ? 0.75 -50.781 -17.344 1 97.56 523 PRO A CA 1
ATOM 4028 C C . PRO A 1 523 ? 0.977 -49.75 -16.219 1 97.56 523 PRO A C 1
ATOM 4030 O O . PRO A 1 523 ? 1.471 -50.125 -15.148 1 97.56 523 PRO A O 1
ATOM 4033 N N . ILE A 1 524 ? 0.634 -48.562 -16.469 1 98.44 524 ILE A N 1
ATOM 4034 C CA . ILE A 1 524 ? 0.799 -47.531 -15.461 1 98.44 524 ILE A CA 1
ATOM 4035 C C . ILE A 1 524 ? -0.184 -47.781 -14.312 1 98.44 524 ILE A C 1
ATOM 4037 O O . ILE A 1 524 ? 0.191 -47.688 -13.141 1 98.44 524 ILE A O 1
ATOM 4041 N N . TRP A 1 525 ? -1.466 -48.062 -14.672 1 97.81 525 TRP A N 1
ATOM 4042 C CA . TRP A 1 525 ? -2.48 -48.375 -13.664 1 97.81 525 TRP A CA 1
ATOM 4043 C C . TRP A 1 525 ? -2.092 -49.594 -12.836 1 97.81 525 TRP A C 1
ATOM 4045 O O . TRP A 1 525 ? -2.334 -49.625 -11.625 1 97.81 525 TRP A O 1
ATOM 4055 N N . ALA A 1 526 ? -1.528 -50.531 -13.469 1 97.44 526 ALA A N 1
ATOM 4056 C CA . ALA A 1 526 ? -1.104 -51.75 -12.758 1 97.44 526 ALA A CA 1
ATOM 4057 C C . ALA A 1 526 ? -0.033 -51.406 -11.719 1 97.44 526 ALA A C 1
ATOM 4059 O O . ALA A 1 526 ? -0.097 -51.906 -10.586 1 97.44 526 ALA A O 1
ATOM 4060 N N . ALA A 1 527 ? 0.934 -50.656 -12.148 1 98.38 527 ALA A N 1
ATOM 4061 C CA . ALA A 1 527 ? 1.996 -50.25 -11.234 1 98.38 527 ALA A CA 1
ATOM 4062 C C . ALA A 1 527 ? 1.44 -49.406 -10.094 1 98.38 527 ALA A C 1
ATOM 4064 O O . ALA A 1 527 ? 1.875 -49.531 -8.945 1 98.38 527 ALA A O 1
ATOM 4065 N N . ALA A 1 528 ? 0.497 -48.562 -10.398 1 98.56 528 ALA A N 1
ATOM 4066 C CA . ALA A 1 528 ? -0.117 -47.688 -9.383 1 98.56 528 ALA A CA 1
ATOM 4067 C C . ALA A 1 528 ? -0.867 -48.531 -8.344 1 98.56 528 ALA A C 1
ATOM 4069 O O . ALA A 1 528 ? -0.799 -48.25 -7.145 1 98.56 528 ALA A O 1
ATOM 4070 N N . THR A 1 529 ? -1.573 -49.5 -8.781 1 98.06 529 THR A N 1
ATOM 4071 C CA . THR A 1 529 ? -2.338 -50.375 -7.891 1 98.06 529 THR A CA 1
ATOM 4072 C C . THR A 1 529 ? -1.417 -51.062 -6.898 1 98.06 529 THR A C 1
ATOM 4074 O O . THR A 1 529 ? -1.697 -51.094 -5.699 1 98.06 529 THR A O 1
ATOM 4077 N N . GLU A 1 530 ? -0.349 -51.562 -7.422 1 98.25 530 GLU A N 1
ATOM 4078 C CA . GLU A 1 530 ? 0.63 -52.219 -6.559 1 98.25 530 GLU A CA 1
ATOM 4079 C C . GLU A 1 530 ? 1.237 -51.219 -5.566 1 98.25 530 GLU A C 1
ATOM 4081 O O . GLU A 1 530 ? 1.447 -51.562 -4.398 1 98.25 530 GLU A O 1
ATOM 4086 N N . THR A 1 531 ? 1.508 -50.125 -6.074 1 98.62 531 THR A N 1
ATOM 4087 C CA . THR A 1 531 ? 2.125 -49.094 -5.242 1 98.62 531 THR A CA 1
ATOM 4088 C C . THR A 1 531 ? 1.197 -48.688 -4.098 1 98.62 531 THR A C 1
ATOM 4090 O O . THR A 1 531 ? 1.643 -48.531 -2.959 1 98.62 531 THR A O 1
ATOM 4093 N N . TRP A 1 532 ? -0.1 -48.5 -4.332 1 98.5 532 TRP A N 1
ATOM 4094 C CA . TRP A 1 532 ? -1.041 -48.094 -3.299 1 98.5 532 TRP A CA 1
ATOM 4095 C C . TRP A 1 532 ? -1.211 -49.188 -2.244 1 98.5 532 TRP A C 1
ATOM 4097 O O . TRP A 1 532 ? -1.443 -48.875 -1.07 1 98.5 532 TRP A O 1
ATOM 4107 N N . GLN A 1 533 ? -1.036 -50.438 -2.625 1 98.25 533 GLN A N 1
ATOM 4108 C CA . GLN A 1 533 ? -1.01 -51.5 -1.639 1 98.25 533 GLN A CA 1
ATOM 4109 C C . GLN A 1 533 ? 0.177 -51.344 -0.691 1 98.25 533 GLN A C 1
ATOM 4111 O O . GLN A 1 533 ? 0.04 -51.531 0.519 1 98.25 533 GLN A O 1
ATOM 4116 N N . ASP A 1 534 ? 1.258 -51.031 -1.246 1 98.56 534 ASP A N 1
ATOM 4117 C CA . ASP A 1 534 ? 2.455 -50.812 -0.442 1 98.56 534 ASP A CA 1
ATOM 4118 C C . ASP A 1 534 ? 2.279 -49.594 0.477 1 98.56 534 ASP A C 1
ATOM 4120 O O . ASP A 1 534 ? 2.752 -49.594 1.615 1 98.56 534 ASP A O 1
ATOM 4124 N N . VAL A 1 535 ? 1.629 -48.562 -0.036 1 98.75 535 VAL A N 1
ATOM 4125 C CA . VAL A 1 535 ? 1.399 -47.344 0.755 1 98.75 535 VAL A CA 1
ATOM 4126 C C . VAL A 1 535 ? 0.603 -47.688 2.01 1 98.75 535 VAL A C 1
ATOM 4128 O O . VAL A 1 535 ? 0.957 -47.281 3.115 1 98.75 535 VAL A O 1
ATOM 4131 N N . LEU A 1 536 ? -0.469 -48.438 1.816 1 98.31 536 LEU A N 1
ATOM 4132 C CA . LEU A 1 536 ? -1.331 -48.812 2.936 1 98.31 536 LEU A CA 1
ATOM 4133 C C . LEU A 1 536 ? -0.592 -49.719 3.92 1 98.31 536 LEU A C 1
ATOM 4135 O O . LEU A 1 536 ? -0.671 -49.5 5.133 1 98.31 536 LEU A O 1
ATOM 4139 N N . ARG A 1 537 ? 0.205 -50.625 3.426 1 98.19 537 ARG A N 1
ATOM 4140 C CA . ARG A 1 537 ? 0.929 -51.562 4.266 1 98.19 537 ARG A CA 1
ATOM 4141 C C . ARG A 1 537 ? 2.047 -50.875 5.035 1 98.19 537 ARG A C 1
ATOM 4143 O O . ARG A 1 537 ? 2.127 -51 6.262 1 98.19 537 ARG A O 1
ATOM 4150 N N . LEU A 1 538 ? 2.895 -50.188 4.359 1 98.19 538 LEU A N 1
ATOM 4151 C CA . LEU A 1 538 ? 4.039 -49.531 4.98 1 98.19 538 LEU A CA 1
ATOM 4152 C C . LEU A 1 538 ? 3.588 -48.344 5.855 1 98.19 538 LEU A C 1
ATOM 4154 O O . LEU A 1 538 ? 4.188 -48.094 6.902 1 98.19 538 LEU A O 1
ATOM 4158 N N . GLY A 1 539 ? 2.523 -47.656 5.363 1 98.06 539 GLY A N 1
ATOM 4159 C CA . GLY A 1 539 ? 1.993 -46.531 6.137 1 98.06 539 GLY A CA 1
ATOM 4160 C C . GLY A 1 539 ? 1.451 -46.969 7.488 1 98.06 539 GLY A C 1
ATOM 4161 O O . GLY A 1 539 ? 1.639 -46.25 8.484 1 98.06 539 GLY A O 1
ATOM 4162 N N . GLU A 1 540 ? 0.775 -48.062 7.477 1 96.62 540 GLU A N 1
ATOM 4163 C CA . GLU A 1 540 ? 0.242 -48.594 8.727 1 96.62 540 GLU A CA 1
ATOM 4164 C C . GLU A 1 540 ? 1.365 -48.938 9.695 1 96.62 540 GLU A C 1
ATOM 4166 O O . GLU A 1 540 ? 1.229 -48.781 10.906 1 96.62 540 GLU A O 1
ATOM 4171 N N . LYS A 1 541 ? 2.412 -49.375 9.18 1 97.31 541 LYS A N 1
ATOM 4172 C CA . LYS A 1 541 ? 3.527 -49.844 9.992 1 97.31 541 LYS A CA 1
ATOM 4173 C C . LYS A 1 541 ? 4.398 -48.688 10.469 1 97.31 541 LYS A C 1
ATOM 4175 O O . LYS A 1 541 ? 4.77 -48.625 11.641 1 97.31 541 LYS A O 1
ATOM 4180 N N . ASN A 1 542 ? 4.754 -47.781 9.602 1 97.94 542 ASN A N 1
ATOM 4181 C CA . ASN A 1 542 ? 5.824 -46.812 9.867 1 97.94 542 ASN A CA 1
ATOM 4182 C C . ASN A 1 542 ? 5.277 -45.406 10.055 1 97.94 542 ASN A C 1
ATOM 4184 O O . ASN A 1 542 ? 5.977 -44.531 10.57 1 97.94 542 ASN A O 1
ATOM 4188 N N . GLY A 1 543 ? 4.031 -45.188 9.617 1 98.38 543 GLY A N 1
ATOM 4189 C CA . GLY A 1 543 ? 3.576 -43.812 9.461 1 98.38 543 GLY A CA 1
ATOM 4190 C C . GLY A 1 543 ? 4.102 -43.125 8.203 1 98.38 543 GLY A C 1
ATOM 4191 O O . GLY A 1 543 ? 4.531 -43.812 7.266 1 98.38 543 GLY A O 1
ATOM 4192 N N . PHE A 1 544 ? 4.027 -41.875 8.234 1 98.81 544 PHE A N 1
ATOM 4193 C CA . PHE A 1 544 ? 4.457 -41.125 7.055 1 98.81 544 PHE A CA 1
ATOM 4194 C C . PHE A 1 544 ? 5.363 -39.969 7.453 1 98.81 544 PHE A C 1
ATOM 4196 O O . PHE A 1 544 ? 5.156 -39.344 8.492 1 98.81 544 PHE A O 1
ATOM 4203 N N . ARG A 1 545 ? 6.367 -39.656 6.621 1 98.62 545 ARG A N 1
ATOM 4204 C CA . ARG A 1 545 ? 7.34 -38.594 6.828 1 98.62 545 ARG A CA 1
ATOM 4205 C C . ARG A 1 545 ? 6.777 -37.25 6.398 1 98.62 545 ARG A C 1
ATOM 4207 O O . ARG A 1 545 ? 7.223 -36.188 6.875 1 98.62 545 ARG A O 1
ATOM 4214 N N . ASN A 1 546 ? 5.781 -37.25 5.516 1 98.62 546 ASN A N 1
ATOM 4215 C CA . ASN A 1 546 ? 5.281 -36 4.91 1 98.62 546 ASN A CA 1
ATOM 4216 C C . ASN A 1 546 ? 3.76 -35.938 4.988 1 98.62 546 ASN A C 1
ATOM 4218 O O . ASN A 1 546 ? 3.064 -36.875 4.641 1 98.62 546 ASN A O 1
ATOM 4222 N N . ALA A 1 547 ? 3.25 -34.781 5.344 1 98.56 547 ALA A N 1
ATOM 4223 C CA . ALA A 1 547 ? 1.808 -34.562 5.473 1 98.56 547 ALA A CA 1
ATOM 4224 C C . ALA A 1 547 ? 1.157 -34.344 4.113 1 98.56 547 ALA A C 1
ATOM 4226 O O . ALA A 1 547 ? -0.046 -34.562 3.949 1 98.56 547 ALA A O 1
ATOM 4227 N N . GLN A 1 548 ? 1.847 -33.906 3.145 1 98.19 548 GLN A N 1
ATOM 4228 C CA . GLN A 1 548 ? 1.449 -33.719 1.754 1 98.19 548 GLN A CA 1
ATOM 4229 C C . GLN A 1 548 ? 2.576 -34.094 0.801 1 98.19 548 GLN A C 1
ATOM 4231 O O . GLN A 1 548 ? 3.75 -33.875 1.094 1 98.19 548 GLN A O 1
ATOM 4236 N N . ALA A 1 549 ? 2.195 -34.625 -0.414 1 98.25 549 ALA A N 1
ATOM 4237 C CA . ALA A 1 549 ? 3.266 -35.156 -1.249 1 98.25 549 ALA A CA 1
ATOM 4238 C C . ALA A 1 549 ? 3.234 -34.531 -2.645 1 98.25 549 ALA A C 1
ATOM 4240 O O . ALA A 1 549 ? 4.277 -34.406 -3.289 1 98.25 549 ALA A O 1
ATOM 4241 N N . SER A 1 550 ? 2.021 -34.25 -3.121 1 98.44 550 SER A N 1
ATOM 4242 C CA . SER A 1 550 ? 1.987 -33.906 -4.543 1 98.44 550 SER A CA 1
ATOM 4243 C C . SER A 1 550 ? 1.05 -32.75 -4.816 1 98.44 550 SER A C 1
ATOM 4245 O O . SER A 1 550 ? 0.029 -32.594 -4.141 1 98.44 550 SER A O 1
ATOM 4247 N N . VAL A 1 551 ? 1.43 -31.875 -5.723 1 98.06 551 VAL A N 1
ATOM 4248 C CA . VAL A 1 551 ? 0.647 -30.812 -6.34 1 98.06 551 VAL A CA 1
ATOM 4249 C C . VAL A 1 551 ? 1.03 -30.672 -7.812 1 98.06 551 VAL A C 1
ATOM 4251 O O . VAL A 1 551 ? 2.08 -31.172 -8.234 1 98.06 551 VAL A O 1
ATOM 4254 N N . ILE A 1 552 ? 0.186 -30.078 -8.641 1 97.81 552 ILE A N 1
ATOM 4255 C CA . ILE A 1 552 ? 0.601 -29.719 -10 1 97.81 552 ILE A CA 1
ATOM 4256 C C . ILE A 1 552 ? 0.734 -28.203 -10.125 1 97.81 552 ILE A C 1
ATOM 4258 O O . ILE A 1 552 ? -0.269 -27.5 -10.211 1 97.81 552 ILE A O 1
ATOM 4262 N N . ALA A 1 553 ? 1.977 -27.781 -10.188 1 94.88 553 ALA A N 1
ATOM 4263 C CA . ALA A 1 553 ? 2.283 -26.359 -10.305 1 94.88 553 ALA A CA 1
ATOM 4264 C C . ALA A 1 553 ? 2.312 -25.922 -11.773 1 94.88 553 ALA A C 1
ATOM 4266 O O . ALA A 1 553 ? 2.387 -26.766 -12.672 1 94.88 553 ALA A O 1
ATOM 4267 N N . PRO A 1 554 ? 2.195 -24.672 -12.133 1 89.31 554 PRO A N 1
ATOM 4268 C CA . PRO A 1 554 ? 2.232 -24.203 -13.523 1 89.31 554 PRO A CA 1
ATOM 4269 C C . PRO A 1 554 ? 3.588 -24.438 -14.188 1 89.31 554 PRO A C 1
ATOM 4271 O O . PRO A 1 554 ? 3.658 -24.641 -15.398 1 89.31 554 PRO A O 1
ATOM 4274 N N . THR A 1 555 ? 4.652 -24.344 -13.547 1 90.94 555 THR A N 1
ATOM 4275 C CA . THR A 1 555 ? 6.02 -24.641 -13.961 1 90.94 555 THR A CA 1
ATOM 4276 C C . THR A 1 555 ? 6.469 -23.672 -15.055 1 90.94 555 THR A C 1
ATOM 4278 O O . THR A 1 555 ? 7.086 -24.094 -16.047 1 90.94 555 THR A O 1
ATOM 4281 N N . GLY A 1 556 ? 6.184 -22.422 -15.047 1 87.12 556 GLY A N 1
ATOM 4282 C CA . GLY A 1 556 ? 6.508 -21.438 -16.062 1 87.12 556 GLY A CA 1
ATOM 4283 C C . GLY A 1 556 ? 7.988 -21.391 -16.406 1 87.12 556 GLY A C 1
ATOM 4284 O O . GLY A 1 556 ? 8.438 -22.031 -17.344 1 87.12 556 GLY A O 1
ATOM 4285 N N . THR A 1 557 ? 8.82 -20.844 -15.586 1 86.38 557 THR A N 1
ATOM 4286 C CA . THR A 1 557 ? 10.242 -20.625 -15.859 1 86.38 557 THR A CA 1
ATOM 4287 C C . THR A 1 557 ? 10.992 -21.953 -15.852 1 86.38 557 THR A C 1
ATOM 4289 O O . THR A 1 557 ? 11.867 -22.188 -16.688 1 86.38 557 THR A O 1
ATOM 4292 N N . ILE A 1 558 ? 10.672 -22.812 -15 1 93.19 558 ILE A N 1
ATOM 4293 C CA . ILE A 1 558 ? 11.398 -24.078 -14.93 1 93.19 558 ILE A CA 1
ATOM 4294 C C . ILE A 1 558 ? 11.031 -24.953 -16.125 1 93.19 558 ILE A C 1
ATOM 4296 O O . ILE A 1 558 ? 11.844 -25.766 -16.578 1 93.19 558 ILE A O 1
ATOM 4300 N N . GLY A 1 559 ? 9.789 -24.781 -16.625 1 93 559 GLY A N 1
ATOM 4301 C CA . GLY A 1 559 ? 9.43 -25.5 -17.844 1 93 559 GLY A CA 1
ATOM 4302 C C . GLY A 1 559 ? 10.297 -25.109 -19.031 1 93 559 GLY A C 1
ATOM 4303 O O . GLY A 1 559 ? 10.672 -25.969 -19.828 1 93 559 GLY A O 1
ATOM 4304 N N . LEU A 1 560 ? 10.578 -23.844 -19.125 1 89.25 560 LEU A N 1
ATOM 4305 C CA . LEU A 1 560 ? 11.461 -23.359 -20.172 1 89.25 560 LEU A CA 1
ATOM 4306 C C . LEU A 1 560 ? 12.883 -23.875 -19.969 1 89.25 560 LEU A C 1
ATOM 4308 O O . LEU A 1 560 ? 13.547 -24.266 -20.938 1 89.25 560 LEU A O 1
ATOM 4312 N N . ALA A 1 561 ? 13.281 -23.906 -18.766 1 93.75 561 ALA A N 1
ATOM 4313 C CA . ALA A 1 561 ? 14.609 -24.406 -18.438 1 93.75 561 ALA A CA 1
ATOM 4314 C C . ALA A 1 561 ? 14.75 -25.875 -18.797 1 93.75 561 ALA A C 1
ATOM 4316 O O . ALA A 1 561 ? 15.828 -26.344 -19.172 1 93.75 561 ALA A O 1
ATOM 4317 N N . MET A 1 562 ? 13.656 -26.578 -18.734 1 95.88 562 MET A N 1
ATOM 4318 C CA . MET A 1 562 ? 13.648 -28.016 -19.047 1 95.88 562 MET A CA 1
ATOM 4319 C C . MET A 1 562 ? 13.328 -28.25 -20.516 1 95.88 562 MET A C 1
ATOM 4321 O O . MET A 1 562 ? 13.242 -29.391 -20.953 1 95.88 562 MET A O 1
ATOM 4325 N N . SER A 1 563 ? 13.117 -27.156 -21.203 1 93.06 563 SER A N 1
ATOM 4326 C CA . SER A 1 563 ? 12.758 -27.234 -22.609 1 93.06 563 SER A CA 1
ATOM 4327 C C . SER A 1 563 ? 11.438 -27.969 -22.812 1 93.06 563 SER A C 1
ATOM 4329 O O . SER A 1 563 ? 11.281 -28.75 -23.75 1 93.06 563 SER A O 1
ATOM 4331 N N . CYS A 1 564 ? 10.523 -27.75 -21.906 1 93 564 CYS A N 1
ATOM 4332 C CA . CYS A 1 564 ? 9.203 -28.344 -22 1 93 564 CYS A CA 1
ATOM 4333 C C . CYS A 1 564 ? 8.383 -27.672 -23.094 1 93 564 CYS A C 1
ATOM 4335 O O . CYS A 1 564 ? 8.508 -26.469 -23.328 1 93 564 CYS A O 1
ATOM 4337 N N . ASP A 1 565 ? 7.535 -28.469 -23.75 1 89.81 565 ASP A N 1
ATOM 4338 C CA . ASP A 1 565 ? 6.629 -27.922 -24.75 1 89.81 565 ASP A CA 1
ATOM 4339 C C . ASP A 1 565 ? 5.379 -27.328 -24.109 1 89.81 565 ASP A C 1
ATOM 4341 O O . ASP A 1 565 ? 4.805 -26.375 -24.625 1 89.81 565 ASP A O 1
ATOM 4345 N N . THR A 1 566 ? 4.926 -28 -23.141 1 92.12 566 THR A N 1
ATOM 4346 C CA . THR A 1 566 ? 3.795 -27.5 -22.359 1 92.12 566 THR A CA 1
ATOM 4347 C C . THR A 1 566 ? 4.137 -27.469 -20.859 1 92.12 566 THR A C 1
ATOM 4349 O O . THR A 1 566 ? 5.008 -28.219 -20.406 1 92.12 566 THR A O 1
ATOM 4352 N N . THR A 1 567 ? 3.482 -26.594 -20.141 1 90.62 567 THR A N 1
ATOM 4353 C CA . THR A 1 567 ? 3.74 -26.453 -18.719 1 90.62 567 THR A CA 1
ATOM 4354 C C . THR A 1 567 ? 2.654 -27.156 -17.906 1 90.62 567 THR A C 1
ATOM 4356 O O . THR A 1 567 ? 1.506 -27.25 -18.344 1 90.62 567 THR A O 1
ATOM 4359 N N . GLY A 1 568 ? 3.064 -27.703 -16.766 1 93.88 568 GLY A N 1
ATOM 4360 C CA . GLY A 1 568 ? 2.104 -28.359 -15.898 1 93.88 568 GLY A CA 1
ATOM 4361 C C . GLY A 1 568 ? 1.183 -29.312 -16.641 1 93.88 568 GLY A C 1
ATOM 4362 O O . GLY A 1 568 ? 1.646 -30.188 -17.391 1 93.88 568 GLY A O 1
ATOM 4363 N N . LEU A 1 569 ? -0.073 -29.141 -16.422 1 95.38 569 LEU A N 1
ATOM 4364 C CA . LEU A 1 569 ? -1.046 -30 -17.094 1 95.38 569 LEU A CA 1
ATOM 4365 C C . LEU A 1 569 ? -1.704 -29.266 -18.25 1 95.38 569 LEU A C 1
ATOM 4367 O O . LEU A 1 569 ? -2.734 -29.703 -18.766 1 95.38 569 LEU A O 1
ATOM 4371 N N . GLU A 1 570 ? -1.085 -28.125 -18.656 1 93.31 570 GLU A N 1
ATOM 4372 C CA . GLU A 1 570 ? -1.641 -27.328 -19.734 1 93.31 570 GLU A CA 1
ATOM 4373 C C . GLU A 1 570 ? -1.46 -28 -21.094 1 93.31 570 GLU A C 1
ATOM 4375 O O . GLU A 1 570 ? -0.457 -28.688 -21.328 1 93.31 570 GLU A O 1
ATOM 4380 N N . PRO A 1 571 ? -2.434 -27.812 -22.016 1 93.56 571 PRO A N 1
ATOM 4381 C CA . PRO A 1 571 ? -2.223 -28.25 -23.391 1 93.56 571 PRO A CA 1
ATOM 4382 C C . PRO A 1 571 ? -1.333 -27.312 -24.188 1 93.56 571 PRO A C 1
ATOM 4384 O O . PRO A 1 571 ? -0.937 -26.25 -23.688 1 93.56 571 PRO A O 1
ATOM 4387 N N . ASP A 1 572 ? -1.011 -27.75 -25.359 1 90 572 ASP A N 1
ATOM 4388 C CA . ASP A 1 572 ? -0.296 -26.828 -26.25 1 90 572 ASP A CA 1
ATOM 4389 C C . ASP A 1 572 ? -1.124 -25.578 -26.547 1 90 572 ASP A C 1
ATOM 4391 O O . ASP A 1 572 ? -2.342 -25.672 -26.703 1 90 572 ASP A O 1
ATOM 4395 N N . LEU A 1 573 ? -0.417 -24.531 -26.531 1 83 573 LEU A N 1
ATOM 4396 C CA . LEU A 1 573 ? -1.097 -23.297 -26.875 1 83 573 LEU A CA 1
ATOM 4397 C C . LEU A 1 573 ? -1.537 -23.297 -28.344 1 83 573 LEU A C 1
ATOM 4399 O O . LEU A 1 573 ? -2.654 -22.891 -28.656 1 83 573 LEU A O 1
ATOM 4403 N N . ALA A 1 574 ? -0.64 -23.672 -29.219 1 84.19 574 ALA A N 1
ATOM 4404 C CA . ALA A 1 574 ? -0.833 -23.781 -30.672 1 84.19 574 ALA A CA 1
ATOM 4405 C C . ALA A 1 574 ? 0.028 -24.906 -31.25 1 84.19 574 ALA A C 1
ATOM 4407 O O . ALA A 1 574 ? 0.874 -25.469 -30.547 1 84.19 574 ALA A O 1
ATOM 4408 N N . LEU A 1 575 ? -0.191 -25.156 -32.5 1 90.5 575 LEU A N 1
ATOM 4409 C CA . LEU A 1 575 ? 0.533 -26.25 -33.125 1 90.5 575 LEU A CA 1
ATOM 4410 C C . LEU A 1 575 ? 1.865 -25.766 -33.688 1 90.5 575 LEU A C 1
ATOM 4412 O O . LEU A 1 575 ? 2.725 -26.578 -34.031 1 90.5 575 LEU A O 1
ATOM 4416 N N . VAL A 1 576 ? 1.989 -24.5 -33.688 1 84.12 576 VAL A N 1
ATOM 4417 C CA . VAL A 1 576 ? 3.23 -23.906 -34.188 1 84.12 576 VAL A CA 1
ATOM 4418 C C . VAL A 1 576 ? 3.877 -23.078 -33.062 1 84.12 576 VAL A C 1
ATOM 4420 O O . VAL A 1 576 ? 3.182 -22.531 -32.219 1 84.12 576 VAL A O 1
ATOM 4423 N N . LYS A 1 577 ? 5.168 -23.141 -33.031 1 79.94 577 LYS A N 1
ATOM 4424 C CA . LYS A 1 577 ? 5.887 -22.328 -32.062 1 79.94 577 LYS A CA 1
ATOM 4425 C C . LYS A 1 577 ? 7.129 -21.703 -32.688 1 79.94 577 LYS A C 1
ATOM 4427 O O . LYS A 1 577 ? 7.52 -22.031 -33.781 1 79.94 577 LYS A O 1
ATOM 4432 N N . PHE A 1 578 ? 7.633 -20.719 -31.859 1 71.44 578 PHE A N 1
ATOM 4433 C CA . PHE A 1 578 ? 8.859 -20.047 -32.281 1 71.44 578 PHE A CA 1
ATOM 4434 C C . PHE A 1 578 ? 10.07 -20.672 -31.609 1 71.44 578 PHE A C 1
ATOM 4436 O O . PHE A 1 578 ? 10.031 -21.016 -30.422 1 71.44 578 PHE A O 1
ATOM 4443 N N . LYS A 1 579 ? 11.07 -20.906 -32.469 1 67.88 579 LYS A N 1
ATOM 4444 C CA . LYS A 1 579 ? 12.336 -21.422 -31.938 1 67.88 579 LYS A CA 1
ATOM 4445 C C . LYS A 1 579 ? 13.477 -20.438 -32.188 1 67.88 579 LYS A C 1
ATOM 4447 O O . LYS A 1 579 ? 13.641 -19.922 -33.281 1 67.88 579 LYS A O 1
ATOM 4452 N N . LYS A 1 580 ? 14.164 -20.141 -31.094 1 67.62 580 LYS A N 1
ATOM 4453 C CA . LYS A 1 580 ? 15.336 -19.281 -31.203 1 67.62 580 LYS A CA 1
ATOM 4454 C C . LYS A 1 580 ? 16.516 -20.047 -31.812 1 67.62 580 LYS A C 1
ATOM 4456 O O . LYS A 1 580 ? 16.734 -21.219 -31.5 1 67.62 580 LYS A O 1
ATOM 4461 N N . LEU A 1 581 ? 17.203 -19.375 -32.812 1 60.69 581 LEU A N 1
ATOM 4462 C CA . LEU A 1 581 ? 18.328 -19.984 -33.469 1 60.69 581 LEU A CA 1
ATOM 4463 C C . LEU A 1 581 ? 19.656 -19.516 -32.875 1 60.69 581 LEU A C 1
ATOM 4465 O O . LEU A 1 581 ? 19.719 -18.406 -32.312 1 60.69 581 LEU A O 1
ATOM 4469 N N . VAL A 1 582 ? 20.547 -20.5 -33 1 57.22 582 VAL A N 1
ATOM 4470 C CA . VAL A 1 582 ? 21.906 -20.156 -32.625 1 57.22 582 VAL A CA 1
ATOM 4471 C C . VAL A 1 582 ? 22.438 -19.031 -33.5 1 57.22 582 VAL A C 1
ATOM 4473 O O . VAL A 1 582 ? 22.312 -19.109 -34.75 1 57.22 582 VAL A O 1
ATOM 4476 N N . GLY A 1 583 ? 22.891 -17.938 -33.062 1 52.91 583 GLY A N 1
ATOM 4477 C CA . GLY A 1 583 ? 23.422 -16.812 -33.844 1 52.91 583 GLY A CA 1
ATOM 4478 C C . GLY A 1 583 ? 22.453 -15.664 -33.969 1 52.91 583 GLY A C 1
ATOM 4479 O O . GLY A 1 583 ? 22.75 -14.656 -34.625 1 52.91 583 GLY A O 1
ATOM 4480 N N . GLY A 1 584 ? 21.359 -15.844 -33.531 1 58.75 584 GLY A N 1
ATOM 4481 C CA . GLY A 1 584 ? 20.422 -14.727 -33.562 1 58.75 584 GLY A CA 1
ATOM 4482 C C . GLY A 1 584 ? 19.266 -14.945 -34.531 1 58.75 584 GLY A C 1
ATOM 4483 O O . GLY A 1 584 ? 19.375 -15.727 -35.469 1 58.75 584 GLY A O 1
ATOM 4484 N N . GLY A 1 585 ? 18.031 -14.617 -34.219 1 60.25 585 GLY A N 1
ATOM 4485 C CA . GLY A 1 585 ? 16.844 -14.734 -35.062 1 60.25 585 GLY A CA 1
ATOM 4486 C C . GLY A 1 585 ? 15.883 -15.805 -34.562 1 60.25 585 GLY A C 1
ATOM 4487 O O . GLY A 1 585 ? 16.078 -16.375 -33.5 1 60.25 585 GLY A O 1
ATOM 4488 N N . SER A 1 586 ? 14.711 -15.922 -35.094 1 66.56 586 SER A N 1
ATOM 4489 C CA . SER A 1 586 ? 13.688 -16.891 -34.719 1 66.56 586 SER A CA 1
ATOM 4490 C C . SER A 1 586 ? 13.023 -17.5 -35.938 1 66.56 586 SER A C 1
ATOM 4492 O O . SER A 1 586 ? 13.078 -16.922 -37.031 1 66.56 586 SER A O 1
ATOM 4494 N N . MET A 1 587 ? 12.805 -18.828 -35.812 1 66.5 587 MET A N 1
ATOM 4495 C CA . MET A 1 587 ? 12.102 -19.516 -36.906 1 66.5 587 MET A CA 1
ATOM 4496 C C . MET A 1 587 ? 10.82 -20.172 -36.406 1 66.5 587 MET A C 1
ATOM 4498 O O . MET A 1 587 ? 10.758 -20.594 -35.25 1 66.5 587 MET A O 1
ATOM 4502 N N . GLN A 1 588 ? 9.828 -20.156 -37.25 1 74.62 588 GLN A N 1
ATOM 4503 C CA . GLN A 1 588 ? 8.586 -20.859 -36.969 1 74.62 588 GLN A CA 1
ATOM 4504 C C . GLN A 1 588 ? 8.742 -22.359 -37.188 1 74.62 588 GLN A C 1
ATOM 4506 O O . GLN A 1 588 ? 9.312 -22.781 -38.188 1 74.62 588 GLN A O 1
ATOM 4511 N N . ILE A 1 589 ? 8.336 -23.062 -36.188 1 74.25 589 ILE A N 1
ATOM 4512 C CA . ILE A 1 589 ? 8.391 -24.516 -36.375 1 74.25 589 ILE A CA 1
ATOM 4513 C C . ILE A 1 589 ? 7.086 -25.141 -35.906 1 74.25 589 ILE A C 1
ATOM 4515 O O . ILE A 1 589 ? 6.398 -24.594 -35.031 1 74.25 589 ILE A O 1
ATOM 4519 N N . VAL A 1 590 ? 6.742 -26.234 -36.531 1 84.38 590 VAL A N 1
ATOM 4520 C CA . VAL A 1 590 ? 5.637 -27.047 -36.031 1 84.38 590 VAL A CA 1
ATOM 4521 C C . VAL A 1 590 ? 6.086 -27.844 -34.812 1 84.38 590 VAL A C 1
ATOM 4523 O O . VAL A 1 590 ? 7.215 -28.328 -34.75 1 84.38 590 VAL A O 1
ATOM 4526 N N . ASN A 1 591 ? 5.16 -28.016 -33.875 1 88.56 591 ASN A N 1
ATOM 4527 C CA . ASN A 1 591 ? 5.477 -28.766 -32.656 1 88.56 591 ASN A CA 1
ATOM 4528 C C . ASN A 1 591 ? 5.969 -30.172 -32.969 1 88.56 591 ASN A C 1
ATOM 4530 O O . ASN A 1 591 ? 5.348 -30.891 -33.75 1 88.56 591 ASN A O 1
ATOM 4534 N N . GLY A 1 592 ? 7.008 -30.562 -32.375 1 88.25 592 GLY A N 1
ATOM 4535 C CA . GLY A 1 592 ? 7.605 -31.875 -32.625 1 88.25 592 GLY A CA 1
ATOM 4536 C C . GLY A 1 592 ? 6.699 -33.031 -32.219 1 88.25 592 GLY A C 1
ATOM 4537 O O . GLY A 1 592 ? 6.887 -34.156 -32.688 1 88.25 592 GLY A O 1
ATOM 4538 N N . THR A 1 593 ? 5.727 -32.781 -31.469 1 93.81 593 THR A N 1
ATOM 4539 C CA . THR A 1 593 ? 4.805 -33.812 -31.016 1 93.81 593 THR A CA 1
ATOM 4540 C C . THR A 1 593 ? 3.828 -34.188 -32.125 1 93.81 593 THR A C 1
ATOM 4542 O O . THR A 1 593 ? 3.234 -35.25 -32.094 1 93.81 593 THR A O 1
ATOM 4545 N N . VAL A 1 594 ? 3.674 -33.312 -33.156 1 94.56 594 VAL A N 1
ATOM 4546 C CA . VAL A 1 594 ? 2.701 -33.562 -34.219 1 94.56 594 VAL A CA 1
ATOM 4547 C C . VAL A 1 594 ? 3.141 -34.75 -35.062 1 94.56 594 VAL A C 1
ATOM 4549 O O . VAL A 1 594 ? 2.412 -35.719 -35.188 1 94.56 594 VAL A O 1
ATOM 4552 N N . PRO A 1 595 ? 4.355 -34.719 -35.625 1 94.75 595 PRO A N 1
ATOM 4553 C CA . PRO A 1 595 ? 4.773 -35.875 -36.406 1 94.75 595 PRO A CA 1
ATOM 4554 C C . PRO A 1 595 ? 4.816 -37.156 -35.562 1 94.75 595 PRO A C 1
ATOM 4556 O O . PRO A 1 595 ? 4.551 -38.25 -36.062 1 94.75 595 PRO A O 1
ATOM 4559 N N . GLN A 1 596 ? 5.16 -37.062 -34.344 1 95.5 596 GLN A N 1
ATOM 4560 C CA . GLN A 1 596 ? 5.176 -38.188 -33.469 1 95.5 596 GLN A CA 1
ATOM 4561 C C . GLN A 1 596 ? 3.781 -38.812 -33.312 1 95.5 596 GLN A C 1
ATOM 4563 O O . GLN A 1 596 ? 3.617 -40.031 -33.344 1 95.5 596 GLN A O 1
ATOM 4568 N N . ALA A 1 597 ? 2.789 -37.969 -33.125 1 96.88 597 ALA A N 1
ATOM 4569 C CA . ALA A 1 597 ? 1.397 -38.406 -32.969 1 96.88 597 ALA A CA 1
ATOM 4570 C C . ALA A 1 597 ? 0.912 -39.094 -34.25 1 96.88 597 ALA A C 1
ATOM 4572 O O . ALA A 1 597 ? 0.229 -40.125 -34.188 1 96.88 597 ALA A O 1
ATOM 4573 N N . LEU A 1 598 ? 1.255 -38.469 -35.375 1 97 598 LEU A N 1
ATOM 4574 C CA . LEU A 1 598 ? 0.811 -39 -36.656 1 97 598 LEU A CA 1
ATOM 4575 C C . LEU A 1 598 ? 1.403 -40.406 -36.906 1 97 598 LEU A C 1
ATOM 4577 O O . LEU A 1 598 ? 0.725 -41.281 -37.438 1 97 598 LEU A O 1
ATOM 4581 N N . ARG A 1 599 ? 2.662 -40.594 -36.531 1 96.31 599 ARG A N 1
ATOM 4582 C CA . ARG A 1 599 ? 3.271 -41.906 -36.656 1 96.31 599 ARG A CA 1
ATOM 4583 C C . ARG A 1 599 ? 2.551 -42.906 -35.781 1 96.31 599 ARG A C 1
ATOM 4585 O O . ARG A 1 599 ? 2.277 -44.031 -36.219 1 96.31 599 ARG A O 1
ATOM 4592 N N . ARG A 1 600 ? 2.277 -42.562 -34.594 1 96 600 ARG A N 1
ATOM 4593 C CA . ARG A 1 600 ? 1.567 -43.406 -33.656 1 96 600 ARG A CA 1
ATOM 4594 C C . ARG A 1 600 ? 0.189 -43.781 -34.188 1 96 600 ARG A C 1
ATOM 4596 O O . ARG A 1 600 ? -0.294 -44.906 -33.938 1 96 600 ARG A O 1
ATOM 4603 N N . LEU A 1 601 ? -0.435 -42.844 -34.875 1 96.31 601 LEU A N 1
ATOM 4604 C CA . LEU A 1 601 ? -1.781 -43.062 -35.406 1 96.31 601 LEU A CA 1
ATOM 4605 C C . LEU A 1 601 ? -1.749 -43.844 -36.688 1 96.31 601 LEU A C 1
ATOM 4607 O O . LEU A 1 601 ? -2.799 -44.219 -37.25 1 96.31 601 LEU A O 1
ATOM 4611 N N . GLY A 1 602 ? -0.569 -44.062 -37.281 1 94.88 602 GLY A N 1
ATOM 4612 C CA . GLY A 1 602 ? -0.431 -45 -38.375 1 94.88 602 GLY A CA 1
ATOM 4613 C C . GLY A 1 602 ? -0.266 -44.312 -39.719 1 94.88 602 GLY A C 1
ATOM 4614 O O . GLY A 1 602 ? -0.35 -44.969 -40.75 1 94.88 602 GLY A O 1
ATOM 4615 N N . TYR A 1 603 ? 0.033 -43.094 -39.688 1 96.44 603 TYR A N 1
ATOM 4616 C CA . TYR A 1 603 ? 0.21 -42.406 -40.969 1 96.44 603 TYR A CA 1
ATOM 4617 C C . TYR A 1 603 ? 1.588 -42.688 -41.562 1 96.44 603 TYR A C 1
ATOM 4619 O O . TYR A 1 603 ? 2.568 -42.812 -40.812 1 96.44 603 TYR A O 1
ATOM 4627 N N . GLN A 1 604 ? 1.659 -42.625 -42.844 1 94.69 604 GLN A N 1
ATOM 4628 C CA . GLN A 1 604 ? 2.916 -42.875 -43.562 1 94.69 604 GLN A CA 1
ATOM 4629 C C . GLN A 1 604 ? 3.762 -41.594 -43.625 1 94.69 604 GLN A C 1
ATOM 4631 O O . GLN A 1 604 ? 3.246 -40.5 -43.469 1 94.69 604 GLN A O 1
ATOM 4636 N N . ALA A 1 605 ? 5.016 -41.844 -43.906 1 94.19 605 ALA A N 1
ATOM 4637 C CA . ALA A 1 605 ? 5.992 -40.75 -43.875 1 94.19 605 ALA A CA 1
ATOM 4638 C C . ALA A 1 605 ? 5.586 -39.625 -44.844 1 94.19 605 ALA A C 1
ATOM 4640 O O . ALA A 1 605 ? 5.715 -38.438 -44.5 1 94.19 605 ALA A O 1
ATOM 4641 N N . GLU A 1 606 ? 5.094 -39.969 -45.969 1 93.88 606 GLU A N 1
ATOM 4642 C CA . GLU A 1 606 ? 4.719 -38.969 -46.969 1 93.88 606 GLU A CA 1
ATOM 4643 C C . GLU A 1 606 ? 3.494 -38.188 -46.5 1 93.88 606 GLU A C 1
ATOM 4645 O O . GLU A 1 606 ? 3.41 -36.969 -46.75 1 93.88 606 GLU A O 1
ATOM 4650 N N . GLN A 1 607 ? 2.598 -38.906 -45.938 1 95.5 607 GLN A N 1
ATOM 4651 C CA . GLN A 1 607 ? 1.406 -38.25 -45.406 1 95.5 607 GLN A CA 1
ATOM 4652 C C . GLN A 1 607 ? 1.761 -37.281 -44.281 1 95.5 607 GLN A C 1
ATOM 4654 O O . GLN A 1 607 ? 1.216 -36.188 -44.188 1 95.5 607 GLN A O 1
ATOM 4659 N N . ILE A 1 608 ? 2.658 -37.75 -43.469 1 96.25 608 ILE A N 1
ATOM 4660 C CA . ILE A 1 608 ? 3.09 -36.938 -42.312 1 96.25 608 ILE A CA 1
ATOM 4661 C C . ILE A 1 608 ? 3.729 -35.656 -42.812 1 96.25 608 ILE A C 1
ATOM 4663 O O . ILE A 1 608 ? 3.436 -34.562 -42.281 1 96.25 608 ILE A O 1
ATOM 4667 N N . GLU A 1 609 ? 4.555 -35.719 -43.719 1 95 609 GLU A N 1
ATOM 4668 C CA . GLU A 1 609 ? 5.215 -34.562 -44.281 1 95 609 GLU A CA 1
ATOM 4669 C C . GLU A 1 609 ? 4.199 -33.562 -44.844 1 95 609 GLU A C 1
ATOM 4671 O O . GLU A 1 609 ? 4.34 -32.344 -44.656 1 95 609 GLU A O 1
ATOM 4676 N N . ALA A 1 610 ? 3.223 -34.094 -45.469 1 94.94 610 ALA A N 1
ATOM 4677 C CA . ALA A 1 610 ? 2.199 -33.25 -46.062 1 94.94 610 ALA A CA 1
ATOM 4678 C C . ALA A 1 610 ? 1.375 -32.531 -45 1 94.94 610 ALA A C 1
ATOM 4680 O O . ALA A 1 610 ? 1.019 -31.359 -45.156 1 94.94 610 ALA A O 1
ATOM 4681 N N . ILE A 1 611 ? 1.035 -33.25 -44.031 1 96 611 ILE A N 1
ATOM 4682 C CA . ILE A 1 611 ? 0.237 -32.688 -42.938 1 96 611 ILE A CA 1
ATOM 4683 C C . ILE A 1 611 ? 1.048 -31.641 -42.219 1 96 611 ILE A C 1
ATOM 4685 O O . ILE A 1 611 ? 0.528 -30.578 -41.875 1 96 611 ILE A O 1
ATOM 4689 N N . VAL A 1 612 ? 2.307 -31.922 -41.875 1 95.12 612 VAL A N 1
ATOM 4690 C CA . VAL A 1 612 ? 3.188 -31 -41.188 1 95.12 612 VAL A CA 1
ATOM 4691 C C . VAL A 1 612 ? 3.365 -29.734 -42 1 95.12 612 VAL A C 1
ATOM 4693 O O . VAL A 1 612 ? 3.393 -28.625 -41.438 1 95.12 612 VAL A O 1
ATOM 4696 N N . GLU A 1 613 ? 3.465 -29.875 -43.25 1 92.94 613 GLU A N 1
ATOM 4697 C CA . GLU A 1 613 ? 3.578 -28.719 -44.125 1 92.94 613 GLU A CA 1
ATOM 4698 C C . GLU A 1 613 ? 2.309 -27.875 -44.094 1 92.94 613 GLU A C 1
ATOM 4700 O O . GLU A 1 613 ? 2.373 -26.641 -44.156 1 92.94 613 GLU A O 1
ATOM 4705 N N . HIS A 1 614 ? 1.241 -28.562 -44.125 1 94 614 HIS A N 1
ATOM 4706 C CA . HIS A 1 614 ? -0.037 -27.875 -44.031 1 94 614 HIS A CA 1
ATOM 4707 C C . HIS A 1 614 ? -0.131 -27.062 -42.75 1 94 614 HIS A C 1
ATOM 4709 O O . HIS A 1 614 ? -0.555 -25.906 -42.781 1 94 614 HIS A O 1
ATOM 4715 N N . ILE A 1 615 ? 0.229 -27.641 -41.656 1 93.06 615 ILE A N 1
ATOM 4716 C CA . ILE A 1 615 ? 0.174 -26.984 -40.375 1 93.06 615 ILE A CA 1
ATOM 4717 C C . ILE A 1 615 ? 1.136 -25.797 -40.344 1 93.06 615 ILE A C 1
ATOM 4719 O O . ILE A 1 615 ? 0.825 -24.75 -39.781 1 93.06 615 ILE A O 1
ATOM 4723 N N . ALA A 1 616 ? 2.283 -25.984 -40.844 1 89.31 616 ALA A N 1
ATOM 4724 C CA . ALA A 1 616 ? 3.262 -24.906 -40.906 1 89.31 616 ALA A CA 1
ATOM 4725 C C . ALA A 1 616 ? 2.695 -23.688 -41.656 1 89.31 616 ALA A C 1
ATOM 4727 O O . ALA A 1 616 ? 3 -22.547 -41.312 1 89.31 616 ALA A O 1
ATOM 4728 N N . GLU A 1 617 ? 1.904 -23.969 -42.562 1 85.44 617 GLU A N 1
ATOM 4729 C CA . GLU A 1 617 ? 1.366 -22.906 -43.406 1 85.44 617 GLU A CA 1
ATOM 4730 C C . GLU A 1 617 ? 0.117 -22.297 -42.812 1 85.44 617 GLU A C 1
ATOM 4732 O O . GLU A 1 617 ? -0.086 -21.078 -42.875 1 85.44 617 GLU A O 1
ATOM 4737 N N . HIS A 1 618 ? -0.698 -23.172 -42.25 1 85.56 618 HIS A N 1
ATOM 4738 C CA . HIS A 1 618 ? -2.021 -22.688 -41.875 1 85.56 618 HIS A CA 1
ATOM 4739 C C . HIS A 1 618 ? -2.152 -22.578 -40.375 1 85.56 618 HIS A C 1
ATOM 4741 O O . HIS A 1 618 ? -3.09 -21.969 -39.844 1 85.56 618 HIS A O 1
ATOM 4747 N N . GLY A 1 619 ? -1.32 -23.203 -39.688 1 86.62 619 GLY A N 1
ATOM 4748 C CA . GLY A 1 619 ? -1.321 -23.125 -38.25 1 86.62 619 GLY A CA 1
ATOM 4749 C C . GLY A 1 619 ? -2.307 -24.094 -37.594 1 86.62 619 GLY A C 1
ATOM 4750 O O . GLY A 1 619 ? -2.463 -24.094 -36.375 1 86.62 619 GLY A O 1
ATOM 4751 N N . ASN A 1 620 ? -3.092 -24.828 -38.375 1 89 620 ASN A N 1
ATOM 4752 C CA . ASN A 1 620 ? -4.07 -25.797 -37.875 1 89 620 ASN A CA 1
ATOM 4753 C C . ASN A 1 620 ? -4.172 -27.016 -38.781 1 89 620 ASN A C 1
ATOM 4755 O O . ASN A 1 620 ? -3.539 -27.062 -39.844 1 89 620 ASN A O 1
ATOM 4759 N N . VAL A 1 621 ? -4.934 -27.984 -38.375 1 93.56 621 VAL A N 1
ATOM 4760 C CA . VAL A 1 621 ? -4.973 -29.25 -39.094 1 93.56 621 VAL A CA 1
ATOM 4761 C C . VAL A 1 621 ? -6.191 -29.281 -40 1 93.56 621 VAL A C 1
ATOM 4763 O O . VAL A 1 621 ? -6.391 -30.25 -40.75 1 93.56 621 VAL A O 1
ATOM 4766 N N . LEU A 1 622 ? -7.004 -28.281 -39.969 1 92.31 622 LEU A N 1
ATOM 4767 C CA . LEU A 1 622 ? -8.234 -28.297 -40.75 1 92.31 622 LEU A CA 1
ATOM 4768 C C . LEU A 1 622 ? -7.926 -28.469 -42.25 1 92.31 622 LEU A C 1
ATOM 4770 O O . LEU A 1 622 ? -7.121 -27.734 -42.812 1 92.31 622 LEU A O 1
ATOM 4774 N N . ASP A 1 623 ? -8.477 -29.422 -42.812 1 91.62 623 ASP A N 1
ATOM 4775 C CA . ASP A 1 623 ? -8.383 -29.719 -44.25 1 91.62 623 ASP A CA 1
ATOM 4776 C C . ASP A 1 623 ? -6.969 -30.172 -44.625 1 91.62 623 ASP A C 1
ATOM 4778 O O . ASP A 1 623 ? -6.566 -30.078 -45.781 1 91.62 623 ASP A O 1
ATOM 4782 N N . ALA A 1 624 ? -6.254 -30.609 -43.688 1 94.94 624 ALA A N 1
ATOM 4783 C CA . ALA A 1 624 ? -4.934 -31.156 -44 1 94.94 624 ALA A CA 1
ATOM 4784 C C . ALA A 1 624 ? -5.039 -32.406 -44.875 1 94.94 624 ALA A C 1
ATOM 4786 O O . ALA A 1 624 ? -5.848 -33.281 -44.594 1 94.94 624 ALA A O 1
ATOM 4787 N N . PRO A 1 625 ? -4.207 -32.406 -45.844 1 94.75 625 PRO A N 1
ATOM 4788 C CA . PRO A 1 625 ? -4.316 -33.531 -46.781 1 94.75 625 PRO A CA 1
ATOM 4789 C C . PRO A 1 625 ? -4.035 -34.875 -46.094 1 94.75 625 PRO A C 1
ATOM 4791 O O . PRO A 1 625 ? -2.998 -35.062 -45.469 1 94.75 625 PRO A O 1
ATOM 4794 N N . GLY A 1 626 ? -4.969 -35.812 -46.312 1 93.81 626 GLY A N 1
ATOM 4795 C CA . GLY A 1 626 ? -4.738 -37.188 -45.875 1 93.81 626 GLY A CA 1
ATOM 4796 C C . GLY A 1 626 ? -5.094 -37.406 -44.438 1 93.81 626 GLY A C 1
ATOM 4797 O O . GLY A 1 626 ? -5.148 -38.531 -43.969 1 93.81 626 GLY A O 1
ATOM 4798 N N . LEU A 1 627 ? -5.281 -36.344 -43.656 1 96.62 627 LEU A N 1
ATOM 4799 C CA . LEU A 1 627 ? -5.605 -36.5 -42.25 1 96.62 627 LEU A CA 1
ATOM 4800 C C . LEU A 1 627 ? -7.078 -36.844 -42.062 1 96.62 627 LEU A C 1
ATOM 4802 O O . LEU A 1 627 ? -7.953 -36.125 -42.531 1 96.62 627 LEU A O 1
ATOM 4806 N N . LYS A 1 628 ? -7.316 -37.906 -41.406 1 96.12 628 LYS A N 1
ATOM 4807 C CA . LYS A 1 628 ? -8.688 -38.312 -41.156 1 96.12 628 LYS A CA 1
ATOM 4808 C C . LYS A 1 628 ? -9.359 -37.375 -40.156 1 96.12 628 LYS A C 1
ATOM 4810 O O . LYS A 1 628 ? -8.734 -36.969 -39.156 1 96.12 628 LYS A O 1
ATOM 4815 N N . THR A 1 629 ? -10.594 -37.125 -40.25 1 94.44 629 THR A N 1
ATOM 4816 C CA . THR A 1 629 ? -11.336 -36.156 -39.438 1 94.44 629 THR A CA 1
ATOM 4817 C C . THR A 1 629 ? -11.445 -36.688 -38 1 94.44 629 THR A C 1
ATOM 4819 O O . THR A 1 629 ? -11.492 -35.875 -37.062 1 94.44 629 THR A O 1
ATOM 4822 N N . GLU A 1 630 ? -11.492 -37.969 -37.844 1 93.44 630 GLU A N 1
ATOM 4823 C CA . GLU A 1 630 ? -11.609 -38.531 -36.5 1 93.44 630 GLU A CA 1
ATOM 4824 C C . GLU A 1 630 ? -10.383 -38.219 -35.656 1 93.44 630 GLU A C 1
ATOM 4826 O O . GLU A 1 630 ? -10.438 -38.281 -34.438 1 93.44 630 GLU A O 1
ATOM 4831 N N . HIS A 1 631 ? -9.273 -37.844 -36.344 1 96.31 631 HIS A N 1
ATOM 4832 C CA . HIS A 1 631 ? -8.031 -37.594 -35.625 1 96.31 631 HIS A CA 1
ATOM 4833 C C . HIS A 1 631 ? -7.82 -36.125 -35.375 1 96.31 631 HIS A C 1
ATOM 4835 O O . HIS A 1 631 ? -6.855 -35.719 -34.719 1 96.31 631 HIS A O 1
ATOM 4841 N N . TYR A 1 632 ? -8.742 -35.281 -35.812 1 95.94 632 TYR A N 1
ATOM 4842 C CA . TYR A 1 632 ? -8.609 -33.812 -35.625 1 95.94 632 TYR A CA 1
ATOM 4843 C C . TYR A 1 632 ? -8.469 -33.469 -34.156 1 95.94 632 TYR A C 1
ATOM 4845 O O . TYR A 1 632 ? -7.668 -32.594 -33.781 1 95.94 632 TYR A O 1
ATOM 4853 N N . LYS A 1 633 ? -9.117 -34.125 -33.281 1 95.81 633 LYS A N 1
ATOM 4854 C CA . LYS A 1 633 ? -9.203 -33.781 -31.859 1 95.81 633 LYS A CA 1
ATOM 4855 C C . LYS A 1 633 ? -7.859 -33.969 -31.156 1 95.81 633 LYS A C 1
ATOM 4857 O O . LYS A 1 633 ? -7.586 -33.344 -30.141 1 95.81 633 LYS A O 1
ATOM 4862 N N . VAL A 1 634 ? -6.996 -34.812 -31.703 1 96.81 634 VAL A N 1
ATOM 4863 C CA . VAL A 1 634 ? -5.676 -35.094 -31.141 1 96.81 634 VAL A CA 1
ATOM 4864 C C . VAL A 1 634 ? -4.84 -33.812 -31.156 1 96.81 634 VAL A C 1
ATOM 4866 O O . VAL A 1 634 ? -3.971 -33.625 -30.312 1 96.81 634 VAL A O 1
ATOM 4869 N N . PHE A 1 635 ? -5.223 -32.906 -32.031 1 96.19 635 PHE A N 1
ATOM 4870 C CA . PHE A 1 635 ? -4.379 -31.75 -32.281 1 96.19 635 PHE A CA 1
ATOM 4871 C C . PHE A 1 635 ? -5.07 -30.484 -31.828 1 96.19 635 PHE A C 1
ATOM 4873 O O . PHE A 1 635 ? -4.648 -29.375 -32.188 1 96.19 635 PHE A O 1
ATOM 4880 N N . ASP A 1 636 ? -6.137 -30.656 -31.047 1 94.56 636 ASP A N 1
ATOM 4881 C CA . ASP A 1 636 ? -6.773 -29.484 -30.453 1 94.56 636 ASP A CA 1
ATOM 4882 C C . ASP A 1 636 ? -5.848 -28.812 -29.438 1 94.56 636 ASP A C 1
ATOM 4884 O O . ASP A 1 636 ? -5.152 -29.5 -28.672 1 94.56 636 ASP A O 1
ATOM 4888 N N . CYS A 1 637 ? -5.797 -27.516 -29.484 1 91.56 637 CYS A N 1
ATOM 4889 C CA . CYS A 1 637 ? -4.934 -26.734 -28.609 1 91.56 637 CYS A CA 1
ATOM 4890 C C . CYS A 1 637 ? -5.758 -25.797 -27.719 1 91.56 637 CYS A C 1
ATOM 4892 O O . CYS A 1 637 ? -6.988 -25.844 -27.734 1 91.56 637 CYS A O 1
ATOM 4894 N N . ALA A 1 638 ? -5.133 -25.062 -26.859 1 86.19 638 ALA A N 1
ATOM 4895 C CA . ALA A 1 638 ? -5.809 -24.156 -25.922 1 86.19 638 ALA A CA 1
ATOM 4896 C C . ALA A 1 638 ? -6.473 -23.016 -26.672 1 86.19 638 ALA A C 1
ATOM 4898 O O . ALA A 1 638 ? -7.508 -22.5 -26.234 1 86.19 638 ALA A O 1
ATOM 4899 N N . MET A 1 639 ? -5.887 -22.594 -27.766 1 78.88 639 MET A N 1
ATOM 4900 C CA . MET A 1 639 ? -6.402 -21.484 -28.547 1 78.88 639 MET A CA 1
ATOM 4901 C C . MET A 1 639 ? -6.418 -21.812 -30.031 1 78.88 639 MET A C 1
ATOM 4903 O O . MET A 1 639 ? -5.746 -22.75 -30.469 1 78.88 639 MET A O 1
ATOM 4907 N N . GLY A 1 640 ? -7.258 -20.938 -30.812 1 75.94 640 GLY A N 1
ATOM 4908 C CA . GLY A 1 640 ? -7.262 -21.094 -32.25 1 75.94 640 GLY A CA 1
ATOM 4909 C C . GLY A 1 640 ? -8.602 -21.547 -32.812 1 75.94 640 GLY A C 1
ATOM 4910 O O . GLY A 1 640 ? -9.609 -21.531 -32.094 1 75.94 640 GLY A O 1
ATOM 4911 N N . GLU A 1 641 ? -8.539 -21.969 -34.062 1 79.44 641 GLU A N 1
ATOM 4912 C CA . GLU A 1 641 ? -9.758 -22.359 -34.75 1 79.44 641 GLU A CA 1
ATOM 4913 C C . GLU A 1 641 ? -10.352 -23.641 -34.156 1 79.44 641 GLU A C 1
ATOM 4915 O O . GLU A 1 641 ? -11.57 -23.781 -34.094 1 79.44 641 GLU A O 1
ATOM 4920 N N . ARG A 1 642 ? -9.438 -24.531 -33.844 1 86.56 642 ARG A N 1
ATOM 4921 C CA . ARG A 1 642 ? -9.828 -25.719 -33.094 1 86.56 642 ARG A CA 1
ATOM 4922 C C . ARG A 1 642 ? -9.25 -25.688 -31.672 1 86.56 642 ARG A C 1
ATOM 4924 O O . ARG A 1 642 ? -8.031 -25.703 -31.5 1 86.56 642 ARG A O 1
ATOM 4931 N N . SER A 1 643 ? -10.141 -25.516 -30.75 1 89.5 643 SER A N 1
ATOM 4932 C CA . SER A 1 643 ? -9.672 -25.391 -29.375 1 89.5 643 SER A CA 1
ATOM 4933 C C . SER A 1 643 ? -10.414 -26.344 -28.438 1 89.5 643 SER A C 1
ATOM 4935 O O . SER A 1 643 ? -11.547 -26.734 -28.734 1 89.5 643 SER A O 1
ATOM 4937 N N . ILE A 1 644 ? -9.75 -26.703 -27.422 1 94 644 ILE A N 1
ATOM 4938 C CA . ILE A 1 644 ? -10.336 -27.547 -26.391 1 94 644 ILE A CA 1
ATOM 4939 C C . ILE A 1 644 ? -11.5 -26.812 -25.734 1 94 644 ILE A C 1
ATOM 4941 O O . ILE A 1 644 ? -11.398 -25.609 -25.438 1 94 644 ILE A O 1
ATOM 4945 N N . SER A 1 645 ? -12.57 -27.516 -25.547 1 93.19 645 SER A N 1
ATOM 4946 C CA . SER A 1 645 ? -13.727 -26.891 -24.906 1 93.19 645 SER A CA 1
ATOM 4947 C C . SER A 1 645 ? -13.43 -26.547 -23.453 1 93.19 645 SER A C 1
ATOM 4949 O O . SER A 1 645 ? -12.617 -27.188 -22.797 1 93.19 645 SER A O 1
ATOM 4951 N N . ALA A 1 646 ? -14.117 -25.516 -22.969 1 94.12 646 ALA A N 1
ATOM 4952 C CA . ALA A 1 646 ? -13.945 -25.125 -21.562 1 94.12 646 ALA A CA 1
ATOM 4953 C C . ALA A 1 646 ? -14.188 -26.297 -20.625 1 94.12 646 ALA A C 1
ATOM 4955 O O . ALA A 1 646 ? -13.422 -26.516 -19.688 1 94.12 646 ALA A O 1
ATOM 4956 N N . MET A 1 647 ? -15.188 -27.031 -20.891 1 96.19 647 MET A N 1
ATOM 4957 C CA . MET A 1 647 ? -15.508 -28.172 -20.047 1 96.19 647 MET A CA 1
ATOM 4958 C C . MET A 1 647 ? -14.484 -29.297 -20.219 1 96.19 647 MET A C 1
ATOM 4960 O O . MET A 1 647 ? -14.312 -30.125 -19.328 1 96.19 647 MET A O 1
ATOM 4964 N N . GLY A 1 648 ? -13.828 -29.344 -21.344 1 96.56 648 GLY A N 1
ATOM 4965 C CA . GLY A 1 648 ? -12.727 -30.281 -21.531 1 96.56 648 GLY A CA 1
ATOM 4966 C C . GLY A 1 648 ? -11.594 -30.078 -20.547 1 96.56 648 GLY A C 1
ATOM 4967 O O . GLY A 1 648 ? -11 -31.047 -20.062 1 96.56 648 GLY A O 1
ATOM 4968 N N . HIS A 1 649 ? -11.305 -28.812 -20.281 1 96.12 649 HIS A N 1
ATOM 4969 C CA . HIS A 1 649 ? -10.312 -28.484 -19.266 1 96.12 649 HIS A CA 1
ATOM 4970 C C . HIS A 1 649 ? -10.75 -28.969 -17.891 1 96.12 649 HIS A C 1
ATOM 4972 O O . HIS A 1 649 ? -9.961 -29.547 -17.141 1 96.12 649 HIS A O 1
ATOM 4978 N N . VAL A 1 650 ? -12 -28.734 -17.562 1 97.5 650 VAL A N 1
ATOM 4979 C CA . VAL A 1 650 ? -12.547 -29.078 -16.25 1 97.5 650 VAL A CA 1
ATOM 4980 C C . VAL A 1 650 ? -12.539 -30.594 -16.062 1 97.5 650 VAL A C 1
ATOM 4982 O O . VAL A 1 650 ? -12.188 -31.094 -15 1 97.5 650 VAL A O 1
ATOM 4985 N N . ARG A 1 651 ? -12.898 -31.328 -17.094 1 97.81 651 ARG A N 1
ATOM 4986 C CA . ARG A 1 651 ? -12.914 -32.781 -17.031 1 97.81 651 ARG A CA 1
ATOM 4987 C C . ARG A 1 651 ? -11.516 -33.344 -16.812 1 97.81 651 ARG A C 1
ATOM 4989 O O . ARG A 1 651 ? -11.336 -34.344 -16.109 1 97.81 651 ARG A O 1
ATOM 4996 N N . MET A 1 652 ? -10.547 -32.75 -17.453 1 97.94 652 MET A N 1
ATOM 4997 C CA . MET A 1 652 ? -9.172 -33.188 -17.25 1 97.94 652 MET A CA 1
ATOM 4998 C C . MET A 1 652 ? -8.75 -32.969 -15.797 1 97.94 652 MET A C 1
ATOM 5000 O O . MET A 1 652 ? -8.125 -33.812 -15.188 1 97.94 652 MET A O 1
ATOM 5004 N N . MET A 1 653 ? -9.086 -31.797 -15.266 1 97.88 653 MET A N 1
ATOM 5005 C CA . MET A 1 653 ? -8.773 -31.516 -13.867 1 97.88 653 MET A CA 1
ATOM 5006 C C . MET A 1 653 ? -9.422 -32.531 -12.945 1 97.88 653 MET A C 1
ATOM 5008 O O . MET A 1 653 ? -8.789 -33.031 -12.023 1 97.88 653 MET A O 1
ATOM 5012 N N . ALA A 1 654 ? -10.672 -32.844 -13.227 1 97.62 654 ALA A N 1
ATOM 5013 C CA . ALA A 1 654 ? -11.43 -33.781 -12.414 1 97.62 654 ALA A CA 1
ATOM 5014 C C . ALA A 1 654 ? -10.82 -35.188 -12.484 1 97.62 654 ALA A C 1
ATOM 5016 O O . ALA A 1 654 ? -10.859 -35.938 -11.508 1 97.62 654 ALA A O 1
ATOM 5017 N N . ALA A 1 655 ? -10.219 -35.531 -13.602 1 97.25 655 ALA A N 1
ATOM 5018 C CA . ALA A 1 655 ? -9.633 -36.844 -13.805 1 97.25 655 ALA A CA 1
ATOM 5019 C C . ALA A 1 655 ? -8.352 -37 -13 1 97.25 655 ALA A C 1
ATOM 5021 O O . ALA A 1 655 ? -7.996 -38.125 -12.602 1 97.25 655 ALA A O 1
ATOM 5022 N N . ILE A 1 656 ? -7.703 -35.938 -12.703 1 97.81 656 ILE A N 1
ATOM 5023 C CA . ILE A 1 656 ? -6.395 -35.969 -12.062 1 97.81 656 ILE A CA 1
ATOM 5024 C C . ILE A 1 656 ? -6.547 -35.719 -10.562 1 97.81 656 ILE A C 1
ATOM 5026 O O . ILE A 1 656 ? -5.789 -36.281 -9.766 1 97.81 656 ILE A O 1
ATOM 5030 N N . GLN A 1 657 ? -7.527 -34.938 -10.125 1 97.5 657 GLN A N 1
ATOM 5031 C CA . GLN A 1 657 ? -7.656 -34.344 -8.797 1 97.5 657 GLN A CA 1
ATOM 5032 C C . GLN A 1 657 ? -7.688 -35.438 -7.715 1 97.5 657 GLN A C 1
ATOM 5034 O O . GLN A 1 657 ? -7.09 -35.281 -6.652 1 97.5 657 GLN A O 1
ATOM 5039 N N . PRO A 1 658 ? -8.297 -36.594 -7.918 1 96.56 658 PRO A N 1
ATOM 5040 C CA . PRO A 1 658 ? -8.375 -37.594 -6.852 1 96.56 658 PRO A CA 1
ATOM 5041 C C . PRO A 1 658 ? -7 -38.125 -6.449 1 96.56 658 PRO A C 1
ATOM 5043 O O . PRO A 1 658 ? -6.852 -38.719 -5.371 1 96.56 658 PRO A O 1
ATOM 5046 N N . TRP A 1 659 ? -6.031 -37.906 -7.242 1 96.81 659 TRP A N 1
ATOM 5047 C CA . TRP A 1 659 ? -4.742 -38.531 -6.973 1 96.81 659 TRP A CA 1
ATOM 5048 C C . TRP A 1 659 ? -3.697 -37.5 -6.59 1 96.81 659 TRP A C 1
ATOM 5050 O O . TRP A 1 659 ? -2.541 -37.844 -6.332 1 96.81 659 TRP A O 1
ATOM 5060 N N . ILE A 1 660 ? -4.09 -36.281 -6.531 1 98.06 660 ILE A N 1
ATOM 5061 C CA . ILE A 1 660 ? -3.176 -35.219 -6.129 1 98.06 660 ILE A CA 1
ATOM 5062 C C . ILE A 1 660 ? -3.475 -34.812 -4.688 1 98.06 660 ILE A C 1
ATOM 5064 O O . ILE A 1 660 ? -4.609 -34.438 -4.363 1 98.06 660 ILE A O 1
ATOM 5068 N N . SER A 1 661 ? -2.467 -34.906 -3.82 1 96.38 661 SER A N 1
ATOM 5069 C CA . SER A 1 661 ? -2.637 -34.562 -2.408 1 96.38 661 SER A CA 1
ATOM 5070 C C . SER A 1 661 ? -3.047 -33.125 -2.221 1 96.38 661 SER A C 1
ATOM 5072 O O . SER A 1 661 ? -3.924 -32.812 -1.412 1 96.38 661 SER A O 1
ATOM 5074 N N . GLY A 1 662 ? -2.412 -32.188 -2.873 1 97.25 662 GLY A N 1
ATOM 5075 C CA . GLY A 1 662 ? -2.834 -30.797 -2.885 1 97.25 662 GLY A CA 1
ATOM 5076 C C . GLY A 1 662 ? -3.879 -30.5 -3.943 1 97.25 662 GLY A C 1
ATOM 5077 O O . GLY A 1 662 ? -4.914 -31.156 -4.004 1 97.25 662 GLY A O 1
ATOM 5078 N N . ALA A 1 663 ? -3.537 -29.5 -4.742 1 97.94 663 ALA A N 1
ATOM 5079 C CA . ALA A 1 663 ? -4.477 -29.109 -5.793 1 97.94 663 ALA A CA 1
ATOM 5080 C C . ALA A 1 663 ? -3.754 -28.891 -7.121 1 97.94 663 ALA A C 1
ATOM 5082 O O . ALA A 1 663 ? -2.607 -29.312 -7.285 1 97.94 663 ALA A O 1
ATOM 5083 N N . LEU A 1 664 ? -4.535 -28.453 -8.07 1 97.31 664 LEU A N 1
ATOM 5084 C CA . LEU A 1 664 ? -4.062 -28.266 -9.438 1 97.31 664 LEU A CA 1
ATOM 5085 C C . LEU A 1 664 ? -4.051 -26.797 -9.82 1 97.31 664 LEU A C 1
ATOM 5087 O O . LEU A 1 664 ? -5.02 -26.078 -9.578 1 97.31 664 LEU A O 1
ATOM 5091 N N . SER A 1 665 ? -2.949 -26.406 -10.344 1 93.94 665 SER A N 1
ATOM 5092 C CA . SER A 1 665 ? -2.932 -25.094 -10.984 1 93.94 665 SER A CA 1
ATOM 5093 C C . SER A 1 665 ? -3.273 -25.188 -12.469 1 93.94 665 SER A C 1
ATOM 5095 O O . SER A 1 665 ? -2.533 -25.797 -13.242 1 93.94 665 SER A O 1
ATOM 5097 N N . LYS A 1 666 ? -4.402 -24.672 -12.805 1 90.69 666 LYS A N 1
ATOM 5098 C CA . LYS A 1 666 ? -4.879 -24.766 -14.18 1 90.69 666 LYS A CA 1
ATOM 5099 C C . LYS A 1 666 ? -5.785 -23.578 -14.523 1 90.69 666 LYS A C 1
ATOM 5101 O O . LYS A 1 666 ? -6.625 -23.172 -13.711 1 90.69 666 LYS A O 1
ATOM 5106 N N . THR A 1 667 ? -5.586 -23.047 -15.68 1 87.44 667 THR A N 1
ATOM 5107 C CA . THR A 1 667 ? -6.488 -22.031 -16.203 1 87.44 667 THR A CA 1
ATOM 5108 C C . THR A 1 667 ? -7.449 -22.625 -17.219 1 87.44 667 THR A C 1
ATOM 5110 O O . THR A 1 667 ? -7.023 -23.297 -18.156 1 87.44 667 THR A O 1
ATOM 5113 N N . VAL A 1 668 ? -8.672 -22.422 -17.016 1 94.12 668 VAL A N 1
ATOM 5114 C CA . VAL A 1 668 ? -9.672 -22.812 -18.016 1 94.12 668 VAL A CA 1
ATOM 5115 C C . VAL A 1 668 ? -9.781 -21.719 -19.062 1 94.12 668 VAL A C 1
ATOM 5117 O O . VAL A 1 668 ? -10.422 -20.688 -18.844 1 94.12 668 VAL A O 1
ATOM 5120 N N . ASN A 1 669 ? -9.219 -21.969 -20.219 1 89.06 669 ASN A N 1
ATOM 5121 C CA . ASN A 1 669 ? -9.242 -21 -21.312 1 89.06 669 ASN A CA 1
ATOM 5122 C C . ASN A 1 669 ? -10.586 -20.984 -22.031 1 89.06 669 ASN A C 1
ATOM 5124 O O . ASN A 1 669 ? -11.156 -22.031 -22.312 1 89.06 669 ASN A O 1
ATOM 5128 N N . MET A 1 670 ? -11.055 -19.844 -22.156 1 90.44 670 MET A N 1
ATOM 5129 C CA . MET A 1 670 ? -12.328 -19.641 -22.844 1 90.44 670 MET A CA 1
ATOM 5130 C C . MET A 1 670 ? -12.172 -18.672 -24 1 90.44 670 MET A C 1
ATOM 5132 O O . MET A 1 670 ? -11.406 -17.703 -23.906 1 90.44 670 MET A O 1
ATOM 5136 N N . PRO A 1 671 ? -12.852 -18.906 -25.094 1 86.62 671 PRO A N 1
ATOM 5137 C CA . PRO A 1 671 ? -12.805 -17.953 -26.203 1 86.62 671 PRO A CA 1
ATOM 5138 C C . PRO A 1 671 ? -13.492 -16.625 -25.859 1 86.62 671 PRO A C 1
ATOM 5140 O O . PRO A 1 671 ? -14.273 -16.562 -24.906 1 86.62 671 PRO A O 1
ATOM 5143 N N . GLU A 1 672 ? -13.273 -15.688 -26.594 1 86.44 672 GLU A N 1
ATOM 5144 C CA . GLU A 1 672 ? -13.844 -14.359 -26.391 1 86.44 672 GLU A CA 1
ATOM 5145 C C . GLU A 1 672 ? -15.367 -14.406 -26.422 1 86.44 672 GLU A C 1
ATOM 5147 O O . GLU A 1 672 ? -16.031 -13.633 -25.719 1 86.44 672 GLU A O 1
ATOM 5152 N N . SER A 1 673 ? -15.914 -15.344 -27.203 1 89.62 673 SER A N 1
ATOM 5153 C CA . SER A 1 673 ? -17.344 -15.43 -27.422 1 89.62 673 SER A CA 1
ATOM 5154 C C . SER A 1 673 ? -18.047 -16.125 -26.25 1 89.62 673 SER A C 1
ATOM 5156 O O . SER A 1 673 ? -19.266 -16.188 -26.188 1 89.62 673 SER A O 1
ATOM 5158 N N . ALA A 1 674 ? -17.219 -16.641 -25.344 1 93.31 674 ALA A N 1
ATOM 5159 C CA . ALA A 1 674 ? -17.797 -17.344 -24.203 1 93.31 674 ALA A CA 1
ATOM 5160 C C . ALA A 1 674 ? -18.766 -16.438 -23.438 1 93.31 674 ALA A C 1
ATOM 5162 O O . ALA A 1 674 ? -18.578 -15.227 -23.375 1 93.31 674 ALA A O 1
ATOM 5163 N N . THR A 1 675 ? -19.75 -17 -22.797 1 96.25 675 THR A N 1
ATOM 5164 C CA . THR A 1 675 ? -20.781 -16.266 -22.078 1 96.25 675 THR A CA 1
ATOM 5165 C C . THR A 1 675 ? -20.625 -16.422 -20.578 1 96.25 675 THR A C 1
ATOM 5167 O O . THR A 1 675 ? -19.875 -17.281 -20.109 1 96.25 675 THR A O 1
ATOM 5170 N N . VAL A 1 676 ? -21.344 -15.586 -19.859 1 97.56 676 VAL A N 1
ATOM 5171 C CA . VAL A 1 676 ? -21.344 -15.641 -18.391 1 97.56 676 VAL A CA 1
ATOM 5172 C C . VAL A 1 676 ? -21.938 -16.969 -17.922 1 97.56 676 VAL A C 1
ATOM 5174 O O . VAL A 1 676 ? -21.5 -17.531 -16.938 1 97.56 676 VAL A O 1
ATOM 5177 N N . GLU A 1 677 ? -22.953 -17.406 -18.625 1 96.81 677 GLU A N 1
ATOM 5178 C CA . GLU A 1 677 ? -23.609 -18.672 -18.281 1 96.81 677 GLU A CA 1
ATOM 5179 C C . GLU A 1 677 ? -22.625 -19.844 -18.375 1 96.81 677 GLU A C 1
ATOM 5181 O O . GLU A 1 677 ? -22.703 -20.781 -17.578 1 96.81 677 GLU A O 1
ATOM 5186 N N . GLU A 1 678 ? -21.734 -19.781 -19.328 1 96.81 678 GLU A N 1
ATOM 5187 C CA . GLU A 1 678 ? -20.734 -20.828 -19.453 1 96.81 678 GLU A CA 1
ATOM 5188 C C . GLU A 1 678 ? -19.781 -20.812 -18.25 1 96.81 678 GLU A C 1
ATOM 5190 O O . GLU A 1 678 ? -19.344 -21.875 -17.797 1 96.81 678 GLU A O 1
ATOM 5195 N N . VAL A 1 679 ? -19.453 -19.625 -17.781 1 97.75 679 VAL A N 1
ATOM 5196 C CA . VAL A 1 679 ? -18.609 -19.516 -16.594 1 97.75 679 VAL A CA 1
ATOM 5197 C C . VAL A 1 679 ? -19.344 -20.125 -15.398 1 97.75 679 VAL A C 1
ATOM 5199 O O . VAL A 1 679 ? -18.734 -20.828 -14.594 1 97.75 679 VAL A O 1
ATOM 5202 N N . GLU A 1 680 ? -20.625 -19.812 -15.242 1 97.88 680 GLU A N 1
ATOM 5203 C CA . GLU A 1 680 ? -21.438 -20.406 -14.172 1 97.88 680 GLU A CA 1
ATOM 5204 C C . GLU A 1 680 ? -21.422 -21.922 -14.242 1 97.88 680 GLU A C 1
ATOM 5206 O O . GLU A 1 680 ? -21.281 -22.594 -13.211 1 97.88 680 GLU A O 1
ATOM 5211 N N . GLU A 1 681 ? -21.531 -22.391 -15.422 1 97.56 681 GLU A N 1
ATOM 5212 C CA . GLU A 1 681 ? -21.516 -23.844 -15.617 1 97.56 681 GLU A CA 1
ATOM 5213 C C . GLU A 1 681 ? -20.188 -24.438 -15.195 1 97.56 681 GLU A C 1
ATOM 5215 O O . GLU A 1 681 ? -20.156 -25.484 -14.516 1 97.56 681 GLU A O 1
ATOM 5220 N N . ILE A 1 682 ? -19.141 -23.859 -15.602 1 98 682 ILE A N 1
ATOM 5221 C CA . ILE A 1 682 ? -17.812 -24.328 -15.258 1 98 682 ILE A CA 1
ATOM 5222 C C . ILE A 1 682 ? -17.656 -24.375 -13.742 1 98 682 ILE A C 1
ATOM 5224 O O . ILE A 1 682 ? -17.234 -25.406 -13.188 1 98 682 ILE A O 1
ATOM 5228 N N . TYR A 1 683 ? -18 -23.266 -13.055 1 98.12 683 TYR A N 1
ATOM 5229 C CA . TYR A 1 683 ? -17.875 -23.188 -11.602 1 98.12 683 TYR A CA 1
ATOM 5230 C C . TYR A 1 683 ? -18.734 -24.25 -10.922 1 98.12 683 TYR A C 1
ATOM 5232 O O . TYR A 1 683 ? -18.297 -24.891 -9.961 1 98.12 683 TYR A O 1
ATOM 5240 N N . PHE A 1 684 ? -19.953 -24.406 -11.43 1 98.31 684 PHE A N 1
ATOM 5241 C CA . PHE A 1 684 ? -20.891 -25.328 -10.805 1 98.31 684 PHE A CA 1
ATOM 5242 C C . PHE A 1 684 ? -20.484 -26.781 -11.047 1 98.31 684 PHE A C 1
ATOM 5244 O O . PHE A 1 684 ? -20.453 -27.578 -10.109 1 98.31 684 PHE A O 1
ATOM 5251 N N . GLU A 1 685 ? -20.125 -27.156 -12.258 1 98.25 685 GLU A N 1
ATOM 5252 C CA . GLU A 1 685 ? -19.766 -28.531 -12.602 1 98.25 685 GLU A CA 1
ATOM 5253 C C . GLU A 1 685 ? -18.438 -28.938 -11.961 1 98.25 685 GLU A C 1
ATOM 5255 O O . GLU A 1 685 ? -18.25 -30.094 -11.594 1 98.25 685 GLU A O 1
ATOM 5260 N N . ALA A 1 686 ? -17.547 -28.031 -11.922 1 98.31 686 ALA A N 1
ATOM 5261 C CA . ALA A 1 686 ? -16.297 -28.344 -11.25 1 98.31 686 ALA A CA 1
ATOM 5262 C C . ALA A 1 686 ? -16.531 -28.781 -9.812 1 98.31 686 ALA A C 1
ATOM 5264 O O . ALA A 1 686 ? -15.875 -29.703 -9.32 1 98.31 686 ALA A O 1
ATOM 5265 N N . TRP A 1 687 ? -17.438 -28.062 -9.117 1 98.44 687 TRP A N 1
ATOM 5266 C CA . TRP A 1 687 ? -17.812 -28.422 -7.758 1 98.44 687 TRP A CA 1
ATOM 5267 C C . TRP A 1 687 ? -18.375 -29.844 -7.703 1 98.44 687 TRP A C 1
ATOM 5269 O O . TRP A 1 687 ? -17.953 -30.641 -6.871 1 98.44 687 TRP A O 1
ATOM 5279 N N . LYS A 1 688 ? -19.203 -30.141 -8.602 1 98.06 688 LYS A N 1
ATOM 5280 C CA . LYS A 1 688 ? -19.844 -31.453 -8.633 1 98.06 688 LYS A CA 1
ATOM 5281 C C . LYS A 1 688 ? -18.828 -32.562 -8.938 1 98.06 688 LYS A C 1
ATOM 5283 O O . LYS A 1 688 ? -18.969 -33.688 -8.461 1 98.06 688 LYS A O 1
ATOM 5288 N N . MET A 1 689 ? -17.812 -32.219 -9.688 1 97.75 689 MET A N 1
ATOM 5289 C CA . MET A 1 689 ? -16.828 -33.219 -10.141 1 97.75 689 MET A CA 1
ATOM 5290 C C . MET A 1 689 ? -15.703 -33.344 -9.133 1 97.75 689 MET A C 1
ATOM 5292 O O . MET A 1 689 ? -14.82 -34.188 -9.305 1 97.75 689 MET A O 1
ATOM 5296 N N . GLY A 1 690 ? -15.641 -32.562 -8.109 1 97.31 690 GLY A N 1
ATOM 5297 C CA . GLY A 1 690 ? -14.688 -32.75 -7.023 1 97.31 690 GLY A CA 1
ATOM 5298 C C . GLY A 1 690 ? -13.391 -32 -7.238 1 97.31 690 GLY A C 1
ATOM 5299 O O . GLY A 1 690 ? -12.375 -32.312 -6.602 1 97.31 690 GLY A O 1
ATOM 5300 N N . VAL A 1 691 ? -13.359 -31.031 -8.156 1 98 691 VAL A N 1
ATOM 5301 C CA . VAL A 1 691 ? -12.195 -30.172 -8.328 1 98 691 VAL A CA 1
ATOM 5302 C C . VAL A 1 691 ? -12.047 -29.25 -7.113 1 98 691 VAL A C 1
ATOM 5304 O O . VAL A 1 691 ? -13.039 -28.828 -6.52 1 98 691 VAL A O 1
ATOM 5307 N N . LYS A 1 692 ? -10.844 -28.984 -6.691 1 98.31 692 LYS A N 1
ATOM 5308 C CA . LYS A 1 692 ? -10.625 -28.234 -5.457 1 98.31 692 LYS A CA 1
ATOM 5309 C C . LYS A 1 692 ? -10.641 -26.734 -5.715 1 98.31 692 LYS A C 1
ATOM 5311 O O . LYS A 1 692 ? -11.055 -25.953 -4.852 1 98.31 692 LYS A O 1
ATOM 5316 N N . ALA A 1 693 ? -10.133 -26.297 -6.859 1 97.56 693 ALA A N 1
ATOM 5317 C CA . ALA A 1 693 ? -10.07 -24.891 -7.219 1 97.56 693 ALA A CA 1
ATOM 5318 C C . ALA A 1 693 ? -9.906 -24.703 -8.727 1 97.56 693 ALA A C 1
ATOM 5320 O O . ALA A 1 693 ? -9.406 -25.609 -9.406 1 97.56 693 ALA A O 1
ATOM 5321 N N . LEU A 1 694 ? -10.305 -23.562 -9.211 1 94.56 694 LEU A N 1
ATOM 5322 C CA . LEU A 1 694 ? -10.039 -23.281 -10.617 1 94.56 694 LEU A CA 1
ATOM 5323 C C . LEU A 1 694 ? -10.18 -21.797 -10.898 1 94.56 694 LEU A C 1
ATOM 5325 O O . LEU A 1 694 ? -10.734 -21.047 -10.094 1 94.56 694 LEU A O 1
ATOM 5329 N N . ALA A 1 695 ? -9.594 -21.375 -11.906 1 93.44 695 ALA A N 1
ATOM 5330 C CA . ALA A 1 695 ? -9.672 -20.031 -12.469 1 93.44 695 ALA A CA 1
ATOM 5331 C C . ALA A 1 695 ? -9.914 -20.094 -13.977 1 93.44 695 ALA A C 1
ATOM 5333 O O . ALA A 1 695 ? -9.578 -21.078 -14.633 1 93.44 695 ALA A O 1
ATOM 5334 N N . ILE A 1 696 ? -10.523 -19.078 -14.461 1 94 696 ILE A N 1
ATOM 5335 C CA . ILE A 1 696 ? -10.789 -19.031 -15.898 1 94 696 ILE A CA 1
ATOM 5336 C C . ILE A 1 696 ? -10.078 -17.828 -16.516 1 94 696 ILE A C 1
ATOM 5338 O O . ILE A 1 696 ? -9.672 -16.906 -15.797 1 94 696 ILE A O 1
ATOM 5342 N N . TYR A 1 697 ? -9.922 -17.891 -17.75 1 90.19 697 TYR A N 1
ATOM 5343 C CA . TYR A 1 697 ? -9.469 -16.75 -18.531 1 90.19 697 TYR A CA 1
ATOM 5344 C C . TYR A 1 697 ? -10.188 -16.688 -19.875 1 90.19 697 TYR A C 1
ATOM 5346 O O . TYR A 1 697 ? -10.047 -17.594 -20.703 1 90.19 697 TYR A O 1
ATOM 5354 N N . ARG A 1 698 ? -10.938 -15.695 -20.016 1 89.56 698 ARG A N 1
ATOM 5355 C CA . ARG A 1 698 ? -11.594 -15.438 -21.297 1 89.56 698 ARG A CA 1
ATOM 5356 C C . ARG A 1 698 ? -10.734 -14.539 -22.188 1 89.56 698 ARG A C 1
ATOM 5358 O O . ARG A 1 698 ? -10.258 -13.5 -21.734 1 89.56 698 ARG A O 1
ATOM 5365 N N . ASP A 1 699 ? -10.602 -14.891 -23.359 1 82 699 ASP A N 1
ATOM 5366 C CA . ASP A 1 699 ? -9.75 -14.164 -24.297 1 82 699 ASP A CA 1
ATOM 5367 C C . ASP A 1 699 ? -10.141 -12.695 -24.359 1 82 699 ASP A C 1
ATOM 5369 O O . ASP A 1 699 ? -11.312 -12.359 -24.516 1 82 699 ASP A O 1
ATOM 5373 N N . ASN A 1 700 ? -9.133 -11.781 -24.094 1 78 700 ASN A N 1
ATOM 5374 C CA . ASN A 1 700 ? -9.242 -10.336 -24.266 1 78 700 ASN A CA 1
ATOM 5375 C C . ASN A 1 700 ? -10.086 -9.703 -23.172 1 78 700 ASN A C 1
ATOM 5377 O O . ASN A 1 700 ? -10.664 -8.633 -23.359 1 78 700 ASN A O 1
ATOM 5381 N N . CYS A 1 701 ? -10.211 -10.406 -22.156 1 85.44 701 CYS A N 1
ATOM 5382 C CA . CYS A 1 701 ? -11.023 -9.812 -21.094 1 85.44 701 CYS A CA 1
ATOM 5383 C C . CYS A 1 701 ? -10.227 -8.781 -20.297 1 85.44 701 CYS A C 1
ATOM 5385 O O . CYS A 1 701 ? -10.812 -7.945 -19.609 1 85.44 701 CYS A O 1
ATOM 5387 N N . LYS A 1 702 ? -8.914 -8.812 -20.297 1 82.38 702 LYS A N 1
ATOM 5388 C CA . LYS A 1 702 ? -8.078 -7.805 -19.656 1 82.38 702 LYS A CA 1
ATOM 5389 C C . LYS A 1 702 ? -7.352 -6.953 -20.703 1 82.38 702 LYS A C 1
ATOM 5391 O O . LYS A 1 702 ? -7.074 -7.418 -21.812 1 82.38 702 LYS A O 1
ATOM 5396 N N . VAL A 1 703 ? -7.043 -5.59 -20.281 1 65.12 703 VAL A N 1
ATOM 5397 C CA . VAL A 1 703 ? -6.34 -4.684 -21.172 1 65.12 703 VAL A CA 1
ATOM 5398 C C . VAL A 1 703 ? -4.879 -5.113 -21.312 1 65.12 703 VAL A C 1
ATOM 5400 O O . VAL A 1 703 ? -4.168 -5.23 -20.312 1 65.12 703 VAL A O 1
ATOM 5403 N N . GLY A 1 704 ? -4.449 -5.953 -22.188 1 54.94 704 GLY A N 1
ATOM 5404 C CA . GLY A 1 704 ? -3.096 -6.449 -22.375 1 54.94 704 GLY A CA 1
ATOM 5405 C C . GLY A 1 704 ? -2.213 -5.5 -23.172 1 54.94 704 GLY A C 1
ATOM 5406 O O . GLY A 1 704 ? -1.009 -5.414 -22.922 1 54.94 704 GLY A O 1
ATOM 5407 N N . GLN A 1 705 ? -2.227 -5.125 -24.531 1 47.19 705 GLN A N 1
ATOM 5408 C CA . GLN A 1 705 ? -1.362 -4.531 -25.547 1 47.19 705 GLN A CA 1
ATOM 5409 C C . GLN A 1 705 ? -1.661 -3.047 -25.734 1 47.19 705 GLN A C 1
ATOM 5411 O O . GLN A 1 705 ? -2.816 -2.625 -25.641 1 47.19 705 GLN A O 1
ATOM 5416 N N . PRO A 1 706 ? -0.342 -2.254 -25.703 1 37.75 706 PRO A N 1
ATOM 5417 C CA . PRO A 1 706 ? -0.528 -0.889 -26.203 1 37.75 706 PRO A CA 1
ATOM 5418 C C . PRO A 1 706 ? -1.219 -0.846 -27.562 1 37.75 706 PRO A C 1
ATOM 5420 O O . PRO A 1 706 ? -1.124 -1.802 -28.344 1 37.75 706 PRO A O 1
ATOM 5423 N N . LEU A 1 707 ? -1.809 0.094 -27.953 1 32.97 707 LEU A N 1
ATOM 5424 C CA . LEU A 1 707 ? -2.336 0.34 -29.297 1 32.97 707 LEU A CA 1
ATOM 5425 C C . LEU A 1 707 ? -1.209 0.411 -30.312 1 32.97 707 LEU A C 1
ATOM 5427 O O . LEU A 1 707 ? -0.15 0.981 -30.047 1 32.97 707 LEU A O 1
ATOM 5431 N N . SER A 1 708 ? -0.827 -0.52 -31.266 1 30.45 708 SER A N 1
ATOM 5432 C CA . SER A 1 708 ? 0.147 -0.485 -32.344 1 30.45 708 SER A CA 1
ATOM 5433 C C . SER A 1 708 ? 0.292 0.923 -32.906 1 30.45 708 SER A C 1
ATOM 5435 O O . SER A 1 708 ? -0.705 1.615 -33.125 1 30.45 708 SER A O 1
ATOM 5437 N N . ALA A 1 709 ? 1.594 1.492 -33.062 1 31.06 709 ALA A N 1
ATOM 5438 C CA . ALA A 1 709 ? 2.084 2.686 -33.75 1 31.06 709 ALA A CA 1
ATOM 5439 C C . ALA A 1 709 ? 1.716 2.662 -35.219 1 31.06 709 ALA A C 1
ATOM 5441 O O . ALA A 1 709 ? 1.955 3.633 -35.969 1 31.06 709 ALA A O 1
ATOM 5442 N N . LYS A 1 710 ? 1.644 1.636 -36.094 1 28.11 710 LYS A N 1
ATOM 5443 C CA . LYS A 1 710 ? 1.598 1.778 -37.531 1 28.11 710 LYS A CA 1
ATOM 5444 C C . LYS A 1 710 ? 0.542 2.797 -37.969 1 28.11 710 LYS A C 1
ATOM 5446 O O . LYS A 1 710 ? 0.396 3.096 -39.156 1 28.11 710 LYS A O 1
ATOM 5451 N N . THR A 1 711 ? -0.246 3.312 -37.406 1 26.77 711 THR A N 1
ATOM 5452 C CA . THR A 1 711 ? -0.971 4.328 -38.156 1 26.77 711 THR A CA 1
ATOM 5453 C C . THR A 1 711 ? -0.181 5.633 -38.219 1 26.77 711 THR A C 1
ATOM 5455 O O . THR A 1 711 ? -0.619 6.605 -38.844 1 26.77 711 THR A O 1
ATOM 5458 N N . LYS A 1 712 ? 1.125 5.688 -37.562 1 28.66 712 LYS A N 1
ATOM 5459 C CA . LYS A 1 712 ? 1.834 6.941 -37.781 1 28.66 712 LYS A CA 1
ATOM 5460 C C . LYS A 1 712 ? 2.686 6.855 -39.062 1 28.66 712 LYS A C 1
ATOM 5462 O O . LYS A 1 712 ? 3.299 7.844 -39.469 1 28.66 712 LYS A O 1
ATOM 5467 N N . GLU A 1 713 ? 3.145 5.824 -39.688 1 26.28 713 GLU A N 1
ATOM 5468 C CA . GLU A 1 713 ? 4.109 5.965 -40.75 1 26.28 713 GLU A CA 1
ATOM 5469 C C . GLU A 1 713 ? 3.453 6.562 -42 1 26.28 713 GLU A C 1
ATOM 5471 O O . GLU A 1 713 ? 4.141 6.914 -42.969 1 26.28 713 GLU A O 1
ATOM 5476 N N . LYS A 1 714 ? 2.277 6.512 -42.344 1 27.58 714 LYS A N 1
ATOM 5477 C CA . LYS A 1 714 ? 2.115 7.223 -43.625 1 27.58 714 LYS A CA 1
ATOM 5478 C C . LYS A 1 714 ? 2.443 8.703 -43.469 1 27.58 714 LYS A C 1
ATOM 5480 O O . LYS A 1 714 ? 2.717 9.391 -44.438 1 27.58 714 LYS A O 1
ATOM 5485 N N . GLU A 1 715 ? 2.342 9.414 -42.375 1 26.14 715 GLU A N 1
ATOM 5486 C CA . GLU A 1 715 ? 2.527 10.844 -42.625 1 26.14 715 GLU A CA 1
ATOM 5487 C C . GLU A 1 715 ? 4.004 11.219 -42.625 1 26.14 715 GLU A C 1
ATOM 5489 O O . GLU A 1 715 ? 4.375 12.328 -43 1 26.14 715 GLU A O 1
ATOM 5494 N N . GLN A 1 716 ? 4.984 10.484 -42.062 1 27.95 716 GLN A N 1
ATOM 5495 C CA . GLN A 1 716 ? 6.293 11.133 -42 1 27.95 716 GLN A CA 1
ATOM 5496 C C . GLN A 1 716 ? 7.012 11.047 -43.344 1 27.95 716 GLN A C 1
ATOM 5498 O O . GLN A 1 716 ? 8.117 11.57 -43.5 1 27.95 716 GLN A O 1
ATOM 5503 N N . ASP A 1 717 ? 6.625 10.516 -44.406 1 27.3 717 ASP A N 1
ATOM 5504 C CA . ASP A 1 717 ? 7.605 10.664 -45.5 1 27.3 717 ASP A CA 1
ATOM 5505 C C . ASP A 1 717 ? 7.809 12.141 -45.844 1 27.3 717 ASP A C 1
ATOM 5507 O O . ASP A 1 717 ? 8.758 12.484 -46.562 1 27.3 717 ASP A O 1
ATOM 5511 N N . GLY A 1 718 ? 6.84 13.016 -45.812 1 25.34 718 GLY A N 1
ATOM 5512 C CA . GLY A 1 718 ? 7.215 14.312 -46.312 1 25.34 718 GLY A CA 1
ATOM 5513 C C . GLY A 1 718 ? 8.133 15.094 -45.406 1 25.34 718 GLY A C 1
ATOM 5514 O O . GLY A 1 718 ? 8.883 15.961 -45.844 1 25.34 718 GLY A O 1
ATOM 5515 N N . ILE A 1 719 ? 7.922 15.086 -44.062 1 25 719 ILE A N 1
ATOM 5516 C CA . ILE A 1 719 ? 8.508 16.188 -43.281 1 25 719 ILE A CA 1
ATOM 5517 C C . ILE A 1 719 ? 9.922 15.797 -42.844 1 25 719 ILE A C 1
ATOM 5519 O O . ILE A 1 719 ? 10.453 16.375 -41.875 1 25 719 ILE A O 1
ATOM 5523 N N . ALA A 1 720 ? 10.531 14.711 -43.281 1 25.27 720 ALA A N 1
ATOM 5524 C CA . ALA A 1 720 ? 11.812 14.375 -42.656 1 25.27 720 ALA A CA 1
ATOM 5525 C C . ALA A 1 720 ? 12.844 15.469 -42.906 1 25.27 720 ALA A C 1
ATOM 5527 O O . ALA A 1 720 ? 13.938 15.438 -42.344 1 25.27 720 ALA A O 1
ATOM 5528 N N . GLU A 1 721 ? 12.742 16.219 -43.906 1 23.83 721 GLU A N 1
ATOM 5529 C CA . GLU A 1 721 ? 13.992 16.922 -44.156 1 23.83 721 GLU A CA 1
ATOM 5530 C C . GLU A 1 721 ? 14.297 17.922 -43.031 1 23.83 721 GLU A C 1
ATOM 5532 O O . GLU A 1 721 ? 15.453 18.109 -42.656 1 23.83 721 GLU A O 1
ATOM 5537 N N . LYS A 1 722 ? 13.297 18.734 -42.594 1 25.2 722 LYS A N 1
ATOM 5538 C CA . LYS A 1 722 ? 13.742 19.984 -41.938 1 25.2 722 LYS A CA 1
ATOM 5539 C C . LYS A 1 722 ? 14.094 19.75 -40.469 1 25.2 722 LYS A C 1
ATOM 5541 O O . LYS A 1 722 ? 14.305 20.703 -39.719 1 25.2 722 LYS A O 1
ATOM 5546 N N . THR A 1 723 ? 14.133 18.547 -39.938 1 24.17 723 THR A N 1
ATOM 5547 C CA . THR A 1 723 ? 14.094 18.406 -38.469 1 24.17 723 THR A CA 1
ATOM 5548 C C . THR A 1 723 ? 15.43 18.797 -37.844 1 24.17 723 THR A C 1
ATOM 5550 O O . THR A 1 723 ? 15.625 18.656 -36.656 1 24.17 723 THR A O 1
ATOM 5553 N N . GLU A 1 724 ? 16.516 19.141 -38.594 1 22.88 724 GLU A N 1
ATOM 5554 C CA . GLU A 1 724 ? 17.766 19.297 -37.844 1 22.88 724 GLU A CA 1
ATOM 5555 C C . GLU A 1 724 ? 17.656 20.406 -36.812 1 22.88 724 GLU A C 1
ATOM 5557 O O . GLU A 1 724 ? 18.188 20.266 -35.688 1 22.88 724 GLU A O 1
ATOM 5562 N N . ASP A 1 725 ? 17.25 21.609 -37.25 1 22.22 725 ASP A N 1
ATOM 5563 C CA . ASP A 1 725 ? 17.766 22.781 -36.531 1 22.22 725 ASP A CA 1
ATOM 5564 C C . ASP A 1 725 ? 17.016 23 -35.219 1 22.22 725 ASP A C 1
ATOM 5566 O O . ASP A 1 725 ? 17.547 23.625 -34.312 1 22.22 725 ASP A O 1
ATOM 5570 N N . THR A 1 726 ? 15.695 22.812 -35.219 1 21.09 726 THR A N 1
ATOM 5571 C CA . THR A 1 726 ? 14.945 23.516 -34.188 1 21.09 726 THR A CA 1
ATOM 5572 C C . THR A 1 726 ? 15.008 22.75 -32.875 1 21.09 726 THR A C 1
ATOM 5574 O O . THR A 1 726 ? 14.266 21.781 -32.656 1 21.09 726 THR A O 1
ATOM 5577 N N . ILE A 1 727 ? 16.094 22.078 -32.406 1 21.55 727 ILE A N 1
ATOM 5578 C CA . ILE A 1 727 ? 16.266 21.266 -31.203 1 21.55 727 ILE A CA 1
ATOM 5579 C C . ILE A 1 727 ? 15.891 22.109 -29.984 1 21.55 727 ILE A C 1
ATOM 5581 O O . ILE A 1 727 ? 15.664 21.562 -28.906 1 21.55 727 ILE A O 1
ATOM 5585 N N . ARG A 1 728 ? 16.266 23.359 -29.828 1 23.06 728 ARG A N 1
ATOM 5586 C CA . ARG A 1 728 ? 16.562 23.938 -28.516 1 23.06 728 ARG A CA 1
ATOM 5587 C C . ARG A 1 728 ? 15.297 24.109 -27.703 1 23.06 728 ARG A C 1
ATOM 5589 O O . ARG A 1 728 ? 15.344 24.094 -26.469 1 23.06 728 ARG A O 1
ATOM 5596 N N . ALA A 1 729 ? 14.227 24.812 -28.156 1 22.39 729 ALA A N 1
ATOM 5597 C CA . ALA A 1 729 ? 13.406 25.562 -27.219 1 22.39 729 ALA A CA 1
ATOM 5598 C C . ALA A 1 729 ? 12.422 24.641 -26.5 1 22.39 729 ALA A C 1
ATOM 5600 O O . ALA A 1 729 ? 11.656 23.922 -27.141 1 22.39 729 ALA A O 1
ATOM 5601 N N . ALA A 1 730 ? 12.719 24.109 -25.219 1 23.59 730 ALA A N 1
ATOM 5602 C CA . ALA A 1 730 ? 12.109 23.234 -24.234 1 23.59 730 ALA A CA 1
ATOM 5603 C C . ALA A 1 730 ? 10.656 23.625 -23.969 1 23.59 730 ALA A C 1
ATOM 5605 O O . ALA A 1 730 ? 10.398 24.578 -23.219 1 23.59 730 ALA A O 1
ATOM 5606 N N . VAL A 1 731 ? 9.766 23.828 -24.938 1 23.62 731 VAL A N 1
ATOM 5607 C CA . VAL A 1 731 ? 8.43 24.359 -24.672 1 23.62 731 VAL A CA 1
ATOM 5608 C C . VAL A 1 731 ? 7.66 23.406 -23.766 1 23.62 731 VAL A C 1
ATOM 5610 O O . VAL A 1 731 ? 7.891 22.188 -23.797 1 23.62 731 VAL A O 1
ATOM 5613 N N . GLU A 1 732 ? 6.805 23.891 -22.703 1 23.33 732 GLU A N 1
ATOM 5614 C CA . GLU A 1 732 ? 5.902 23.531 -21.625 1 23.33 732 GLU A CA 1
ATOM 5615 C C . GLU A 1 732 ? 4.766 22.641 -22.125 1 23.33 732 GLU A C 1
ATOM 5617 O O . GLU A 1 732 ? 3.967 23.062 -22.953 1 23.33 732 GLU A O 1
ATOM 5622 N N . LYS A 1 733 ? 4.945 21.359 -22.172 1 25.61 733 LYS A N 1
ATOM 5623 C CA . LYS A 1 733 ? 4.004 20.375 -22.703 1 25.61 733 LYS A CA 1
ATOM 5624 C C . LYS A 1 733 ? 2.725 20.328 -21.875 1 25.61 733 LYS A C 1
ATOM 5626 O O . LYS A 1 733 ? 2.744 19.906 -20.719 1 25.61 733 LYS A O 1
ATOM 5631 N N . VAL A 1 734 ? 1.771 21.297 -21.922 1 23.42 734 VAL A N 1
ATOM 5632 C CA . VAL A 1 734 ? 0.408 21.312 -21.406 1 23.42 734 VAL A CA 1
ATOM 5633 C C . VAL A 1 734 ? -0.344 20.078 -21.906 1 23.42 734 VAL A C 1
ATOM 5635 O O . VAL A 1 734 ? -0.517 19.891 -23.109 1 23.42 734 VAL A O 1
ATOM 5638 N N . ILE A 1 735 ? -0.332 19.047 -21.219 1 25.66 735 ILE A N 1
ATOM 5639 C CA . ILE A 1 735 ? -0.96 17.781 -21.578 1 25.66 735 ILE A CA 1
ATOM 5640 C C . ILE A 1 735 ? -2.479 17.938 -21.562 1 25.66 735 ILE A C 1
ATOM 5642 O O . ILE A 1 735 ? -3.082 18.141 -20.5 1 25.66 735 ILE A O 1
ATOM 5646 N N . GLU A 1 736 ? -3.184 18.656 -22.438 1 29.92 736 GLU A N 1
ATOM 5647 C CA . GLU A 1 736 ? -4.617 18.781 -22.672 1 29.92 736 GLU A CA 1
ATOM 5648 C C . GLU A 1 736 ? -5.227 17.422 -23.031 1 29.92 736 GLU A C 1
ATOM 5650 O O . GLU A 1 736 ? -4.656 16.672 -23.828 1 29.92 736 GLU A O 1
ATOM 5655 N N . TYR A 1 737 ? -6.121 16.891 -22.297 1 31.64 737 TYR A N 1
ATOM 5656 C CA . TYR A 1 737 ? -6.973 15.727 -22.516 1 31.64 737 TYR A CA 1
ATOM 5657 C C . TYR A 1 737 ? -7.672 15.789 -23.859 1 31.64 737 TYR A C 1
ATOM 5659 O O . TYR A 1 737 ? -8.594 16.594 -24.062 1 31.64 737 TYR A O 1
ATOM 5667 N N . ARG A 1 738 ? -7.172 15.344 -24.984 1 42.91 738 ARG A N 1
ATOM 5668 C CA . ARG A 1 738 ? -7.707 15.484 -26.328 1 42.91 738 ARG A CA 1
ATOM 5669 C C . ARG A 1 738 ? -8.461 14.227 -26.75 1 42.91 738 ARG A C 1
ATOM 5671 O O . ARG A 1 738 ? -7.965 13.109 -26.578 1 42.91 738 ARG A O 1
ATOM 5678 N N . PRO A 1 739 ? -9.867 14.141 -26.984 1 52.41 739 PRO A N 1
ATOM 5679 C CA . PRO A 1 739 ? -10.617 13.023 -27.578 1 52.41 739 PRO A CA 1
ATOM 5680 C C . PRO A 1 739 ? -9.852 12.328 -28.703 1 52.41 739 PRO A C 1
ATOM 5682 O O . PRO A 1 739 ? -9.227 12.992 -29.531 1 52.41 739 PRO A O 1
ATOM 5685 N N . VAL A 1 740 ? -9.75 11.031 -28.547 1 56.22 740 VAL A N 1
ATOM 5686 C CA . VAL A 1 740 ? -8.969 10.336 -29.562 1 56.22 740 VAL A CA 1
ATOM 5687 C C . VAL A 1 740 ? -9.898 9.805 -30.656 1 56.22 740 VAL A C 1
ATOM 5689 O O . VAL A 1 740 ? -10.93 9.211 -30.359 1 56.22 740 VAL A O 1
ATOM 5692 N N . ARG A 1 741 ? -9.562 9.891 -31.781 1 72.38 741 ARG A N 1
ATOM 5693 C CA . ARG A 1 741 ? -10.328 9.469 -32.938 1 72.38 741 ARG A CA 1
ATOM 5694 C C . ARG A 1 741 ? -10.125 7.984 -33.219 1 72.38 741 ARG A C 1
ATOM 5696 O O . ARG A 1 741 ? -8.992 7.527 -33.375 1 72.38 741 ARG A O 1
ATOM 5703 N N . LYS A 1 742 ? -11.273 7.242 -33.312 1 70.94 742 LYS A N 1
ATOM 5704 C CA . LYS A 1 742 ? -11.281 5.855 -33.781 1 70.94 742 LYS A CA 1
ATOM 5705 C C . LYS A 1 742 ? -11.609 5.762 -35.25 1 70.94 742 LYS A C 1
ATOM 5707 O O . LYS A 1 742 ? -12.773 5.863 -35.656 1 70.94 742 LYS A O 1
ATOM 5712 N N . ARG A 1 743 ? -10.594 5.512 -36 1 71.12 743 ARG A N 1
ATOM 5713 C CA . ARG A 1 743 ? -10.828 5.449 -37.438 1 71.12 743 ARG A CA 1
ATOM 5714 C C . ARG A 1 743 ? -11.297 4.059 -37.875 1 71.12 743 ARG A C 1
ATOM 5716 O O . ARG A 1 743 ? -10.922 3.059 -37.25 1 71.12 743 ARG A O 1
ATOM 5723 N N . LEU A 1 744 ? -12.07 3.936 -38.844 1 71.56 744 LEU A N 1
ATOM 5724 C CA . LEU A 1 744 ? -12.547 2.68 -39.438 1 71.56 744 LEU A CA 1
ATOM 5725 C C . LEU A 1 744 ? -11.469 2.041 -40.312 1 71.56 744 LEU A C 1
ATOM 5727 O O . LEU A 1 744 ? -10.711 2.742 -40.969 1 71.56 744 LEU A O 1
ATOM 5731 N N . PRO A 1 745 ? -11.367 0.773 -40.375 1 67.44 745 PRO A N 1
ATOM 5732 C CA . PRO A 1 745 ? -10.414 0.1 -41.25 1 67.44 745 PRO A CA 1
ATOM 5733 C C . PRO A 1 745 ? -10.727 0.307 -42.719 1 67.44 745 PRO A C 1
ATOM 5735 O O . PRO A 1 745 ? -11.82 0.762 -43.062 1 67.44 745 PRO A O 1
ATOM 5738 N N . LYS A 1 746 ? -9.758 -0.034 -43.562 1 66 746 LYS A N 1
ATOM 5739 C CA . LYS A 1 746 ? -9.922 0.138 -45 1 66 746 LYS A CA 1
ATOM 5740 C C . LYS A 1 746 ? -11.078 -0.702 -45.531 1 66 746 LYS A C 1
ATOM 5742 O O . LYS A 1 746 ? -11.859 -0.24 -46.375 1 66 746 LYS A O 1
ATOM 5747 N N . GLY A 1 747 ? -11.008 -1.986 -45 1 64.31 747 GLY A N 1
ATOM 5748 C CA . GLY A 1 747 ? -12.195 -2.799 -45.25 1 64.31 747 GLY A CA 1
ATOM 5749 C C . GLY A 1 747 ? -13.117 -2.879 -44.031 1 64.31 747 GLY A C 1
ATOM 5750 O O . GLY A 1 747 ? -12.672 -3.152 -42.938 1 64.31 747 GLY A O 1
ATOM 5751 N N . ARG A 1 748 ? -14.383 -2.352 -44.219 1 66.12 748 ARG A N 1
ATOM 5752 C CA . ARG A 1 748 ? -15.336 -2.324 -43.125 1 66.12 748 ARG A CA 1
ATOM 5753 C C . ARG A 1 748 ? -16.719 -2.75 -43.594 1 66.12 748 ARG A C 1
ATOM 5755 O O . ARG A 1 748 ? -17.094 -2.527 -44.719 1 66.12 748 ARG A O 1
ATOM 5762 N N . PRO A 1 749 ? -17.359 -3.527 -42.656 1 72.31 749 PRO A N 1
ATOM 5763 C CA . PRO A 1 749 ? -18.734 -3.846 -43.031 1 72.31 749 PRO A CA 1
ATOM 5764 C C . PRO A 1 749 ? -19.625 -2.607 -43.094 1 72.31 749 PRO A C 1
ATOM 5766 O O . PRO A 1 749 ? -19.453 -1.668 -42.312 1 72.31 749 PRO A O 1
ATOM 5769 N N . GLY A 1 750 ? -20.391 -2.6 -44.156 1 75.12 750 GLY A N 1
ATOM 5770 C CA . GLY A 1 750 ? -21.297 -1.474 -44.312 1 75.12 750 GLY A CA 1
ATOM 5771 C C . GLY A 1 750 ? -22.641 -1.862 -44.906 1 75.12 750 GLY A C 1
ATOM 5772 O O . GLY A 1 750 ? -22.766 -2.902 -45.562 1 75.12 750 GLY A O 1
ATOM 5773 N N . ILE A 1 751 ? -23.688 -1.187 -44.5 1 78.69 751 ILE A N 1
ATOM 5774 C CA . ILE A 1 751 ? -25.031 -1.347 -45.062 1 78.69 751 ILE A CA 1
ATOM 5775 C C . ILE A 1 751 ? -25.438 -0.083 -45.812 1 78.69 751 ILE A C 1
ATOM 5777 O O . ILE A 1 751 ? -25.312 1.026 -45.281 1 78.69 751 ILE A O 1
ATOM 5781 N N . THR A 1 752 ? -25.703 -0.237 -47.094 1 80 752 THR A N 1
ATOM 5782 C CA . THR A 1 752 ? -26.25 0.869 -47.875 1 80 752 THR A CA 1
ATOM 5783 C C . THR A 1 752 ? -27.766 0.744 -48 1 80 752 THR A C 1
ATOM 5785 O O . THR A 1 752 ? -28.266 -0.3 -48.438 1 80 752 THR A O 1
ATOM 5788 N N . THR A 1 753 ? -28.469 1.712 -47.594 1 82.94 753 THR A N 1
ATOM 5789 C CA . THR A 1 753 ? -29.922 1.734 -47.656 1 82.94 753 THR A CA 1
ATOM 5790 C C . THR A 1 753 ? -30.406 2.881 -48.531 1 82.94 753 THR A C 1
ATOM 5792 O O . THR A 1 753 ? -29.984 4.023 -48.344 1 82.94 753 THR A O 1
ATOM 5795 N N . SER A 1 754 ? -31.188 2.506 -49.469 1 82.62 754 SER A N 1
ATOM 5796 C CA . SER A 1 754 ? -31.844 3.541 -50.25 1 82.62 754 SER A CA 1
ATOM 5797 C C . SER A 1 754 ? -33.031 4.137 -49.5 1 82.62 754 SER A C 1
ATOM 5799 O O . SER A 1 754 ? -33.719 3.43 -48.75 1 82.62 754 SER A O 1
ATOM 5801 N N . PHE A 1 755 ? -33.094 5.512 -49.562 1 85.44 755 PHE A N 1
ATOM 5802 C CA . PHE A 1 755 ? -34.25 6.133 -48.875 1 85.44 755 PHE A CA 1
ATOM 5803 C C . PHE A 1 755 ? -34.969 7.113 -49.812 1 85.44 755 PHE A C 1
ATOM 5805 O O . PHE A 1 755 ? -34.375 7.625 -50.75 1 85.44 755 PHE A O 1
ATOM 5812 N N . THR A 1 756 ? -36.281 7.27 -49.562 1 85.94 756 THR A N 1
ATOM 5813 C CA . THR A 1 756 ? -37.094 8.281 -50.219 1 85.94 756 THR A CA 1
ATOM 5814 C C . THR A 1 756 ? -37.844 9.117 -49.188 1 85.94 756 THR A C 1
ATOM 5816 O O . THR A 1 756 ? -38.438 8.57 -48.25 1 85.94 756 THR A O 1
ATOM 5819 N N . VAL A 1 757 ? -37.719 10.43 -49.188 1 87.19 757 VAL A N 1
ATOM 5820 C CA . VAL A 1 757 ? -38.469 11.336 -48.312 1 87.19 757 VAL A CA 1
ATOM 5821 C C . VAL A 1 757 ? -39.125 12.414 -49.156 1 87.19 757 VAL A C 1
ATOM 5823 O O . VAL A 1 757 ? -38.469 13.203 -49.812 1 87.19 757 VAL A O 1
ATOM 5826 N N . GLY A 1 758 ? -40.438 12.523 -49.094 1 84.25 758 GLY A N 1
ATOM 5827 C CA . GLY A 1 758 ? -41.156 13.531 -49.844 1 84.25 758 GLY A CA 1
ATOM 5828 C C . GLY A 1 758 ? -40.812 13.555 -51.344 1 84.25 758 GLY A C 1
ATOM 5829 O O . GLY A 1 758 ? -40.719 14.625 -51.938 1 84.25 758 GLY A O 1
ATOM 5830 N N . GLY A 1 759 ? -40.406 12.359 -51.844 1 79.25 759 GLY A N 1
ATOM 5831 C CA . GLY A 1 759 ? -40.094 12.258 -53.25 1 79.25 759 GLY A CA 1
ATOM 5832 C C . GLY A 1 759 ? -38.625 12.383 -53.531 1 79.25 759 GLY A C 1
ATOM 5833 O O . GLY A 1 759 ? -38.156 12.125 -54.656 1 79.25 759 GLY A O 1
ATOM 5834 N N . ALA A 1 760 ? -37.844 12.867 -52.625 1 82.62 760 ALA A N 1
ATOM 5835 C CA . ALA A 1 760 ? -36.375 12.945 -52.781 1 82.62 760 ALA A CA 1
ATOM 5836 C C . ALA A 1 760 ? -35.719 11.609 -52.469 1 82.62 760 ALA A C 1
ATOM 5838 O O . ALA A 1 760 ? -36.062 10.969 -51.469 1 82.62 760 ALA A O 1
ATOM 5839 N N . GLU A 1 761 ? -34.906 11.125 -53.406 1 83.5 761 GLU A N 1
ATOM 5840 C CA . GLU A 1 761 ? -34.25 9.828 -53.219 1 83.5 761 GLU A CA 1
ATOM 5841 C C . GLU A 1 761 ? -32.781 9.977 -52.875 1 83.5 761 GLU A C 1
ATOM 5843 O O . GLU A 1 761 ? -32.125 10.93 -53.344 1 83.5 761 GLU A O 1
ATOM 5848 N N . GLY A 1 762 ? -32.312 9.133 -52 1 83.69 762 GLY A N 1
ATOM 5849 C CA . GLY A 1 762 ? -30.891 9.109 -51.625 1 83.69 762 GLY A CA 1
ATOM 5850 C C . GLY A 1 762 ? -30.438 7.785 -51.031 1 83.69 762 GLY A C 1
ATOM 5851 O O . GLY A 1 762 ? -31.219 6.828 -51 1 83.69 762 GLY A O 1
ATOM 5852 N N . TYR A 1 763 ? -29.156 7.703 -50.875 1 82.25 763 TYR A N 1
ATOM 5853 C CA . TYR A 1 763 ? -28.531 6.527 -50.25 1 82.25 763 TYR A CA 1
ATOM 5854 C C . TYR A 1 763 ? -27.781 6.898 -49 1 82.25 763 TYR A C 1
ATOM 5856 O O . TYR A 1 763 ? -27.188 7.969 -48.906 1 82.25 763 TYR A O 1
ATOM 5864 N N . MET A 1 764 ? -27.969 6.113 -48 1 85.69 764 MET A N 1
ATOM 5865 C CA . MET A 1 764 ? -27.172 6.215 -46.75 1 85.69 764 MET A CA 1
ATOM 5866 C C . MET A 1 764 ? -26.297 4.98 -46.594 1 85.69 764 MET A C 1
ATOM 5868 O O . MET A 1 764 ? -26.797 3.852 -46.625 1 85.69 764 MET A O 1
ATOM 5872 N N . THR A 1 765 ? -25 5.129 -46.5 1 79.62 765 THR A N 1
ATOM 5873 C CA . THR A 1 765 ? -24.078 4.047 -46.156 1 79.62 765 THR A CA 1
ATOM 5874 C C . THR A 1 765 ? -23.594 4.168 -44.719 1 79.62 765 THR A C 1
ATOM 5876 O O . THR A 1 765 ? -23.062 5.199 -44.312 1 79.62 765 THR A O 1
ATOM 5879 N N . ALA A 1 766 ? -23.953 3.297 -43.969 1 85.81 766 ALA A N 1
ATOM 5880 C CA . ALA A 1 766 ? -23.5 3.207 -42.562 1 85.81 766 ALA A CA 1
ATOM 5881 C C . ALA A 1 766 ? -22.422 2.135 -42.406 1 85.81 766 ALA A C 1
ATOM 5883 O O . ALA A 1 766 ? -22.688 0.946 -42.594 1 85.81 766 ALA A O 1
ATOM 5884 N N . ASN A 1 767 ? -21.234 2.621 -42.125 1 79.25 767 ASN A N 1
ATOM 5885 C CA . ASN A 1 767 ? -20.125 1.692 -41.906 1 79.25 767 ASN A CA 1
ATOM 5886 C C . ASN A 1 767 ? -19.859 1.448 -40.438 1 79.25 767 ASN A C 1
ATOM 5888 O O . ASN A 1 767 ? -19.891 2.381 -39.625 1 79.25 767 ASN A O 1
ATOM 5892 N N . SER A 1 768 ? -19.734 0.251 -40.125 1 81 768 SER A N 1
ATOM 5893 C CA . SER A 1 768 ? -19.562 -0.135 -38.719 1 81 768 SER A CA 1
ATOM 5894 C C . SER A 1 768 ? -18.156 -0.668 -38.5 1 81 768 SER A C 1
ATOM 5896 O O . SER A 1 768 ? -17.469 -1.09 -39.406 1 81 768 SER A O 1
ATOM 5898 N N . TYR A 1 769 ? -17.781 -0.531 -37.312 1 77.38 769 TYR A N 1
ATOM 5899 C CA . TYR A 1 769 ? -16.578 -1.229 -36.875 1 77.38 769 TYR A CA 1
ATOM 5900 C C . TYR A 1 769 ? -16.75 -2.738 -36.969 1 77.38 769 TYR A C 1
ATOM 5902 O O . TYR A 1 769 ? -17.875 -3.242 -36.875 1 77.38 769 TYR A O 1
ATOM 5910 N N . PRO A 1 770 ? -15.805 -3.5 -37.156 1 67.62 770 PRO A N 1
ATOM 5911 C CA . PRO A 1 770 ? -15.961 -4.953 -37.25 1 67.62 770 PRO A CA 1
ATOM 5912 C C . PRO A 1 770 ? -16.578 -5.57 -36 1 67.62 770 PRO A C 1
ATOM 5914 O O . PRO A 1 770 ? -17.312 -6.555 -36.094 1 67.62 770 PRO A O 1
ATOM 5917 N N . ASP A 1 771 ? -16.438 -5.121 -34.781 1 58.97 771 ASP A N 1
ATOM 5918 C CA . ASP A 1 771 ? -16.953 -5.645 -33.531 1 58.97 771 ASP A CA 1
ATOM 5919 C C . ASP A 1 771 ? -18.266 -4.961 -33.156 1 58.97 771 ASP A C 1
ATOM 5921 O O . ASP A 1 771 ? -18.719 -5.078 -32 1 58.97 771 ASP A O 1
ATOM 5925 N N . ASP A 1 772 ? -18.844 -4.129 -33.844 1 61.25 772 ASP A N 1
ATOM 5926 C CA . ASP A 1 772 ? -20.188 -3.568 -33.75 1 61.25 772 ASP A CA 1
ATOM 5927 C C . ASP A 1 772 ? -20.141 -2.08 -33.406 1 61.25 772 ASP A C 1
ATOM 5929 O O . ASP A 1 772 ? -19.156 -1.599 -32.844 1 61.25 772 ASP A O 1
ATOM 5933 N N . GLY A 1 773 ? -21.016 -1.436 -33.906 1 73.94 773 GLY A N 1
ATOM 5934 C CA . GLY A 1 773 ? -21.219 -0.01 -33.719 1 73.94 773 GLY A CA 1
ATOM 5935 C C . GLY A 1 773 ? -20.984 0.802 -34.969 1 73.94 773 GLY A C 1
ATOM 5936 O O . GLY A 1 773 ? -20.156 0.436 -35.812 1 73.94 773 GLY A O 1
ATOM 5937 N N . LEU A 1 774 ? -21.594 1.776 -34.969 1 81.06 774 LEU A N 1
ATOM 5938 C CA . LEU A 1 774 ? -21.531 2.672 -36.125 1 81.06 774 LEU A CA 1
ATOM 5939 C C . LEU A 1 774 ? -20.328 3.59 -36.031 1 81.06 774 LEU A C 1
ATOM 5941 O O . LEU A 1 774 ? -20.078 4.195 -34.969 1 81.06 774 LEU A O 1
ATOM 5945 N N . GLY A 1 775 ? -19.562 3.58 -37.062 1 81.81 775 GLY A N 1
ATOM 5946 C CA . GLY A 1 775 ? -18.375 4.414 -37.062 1 81.81 775 GLY A CA 1
ATOM 5947 C C . GLY A 1 775 ? -18.453 5.574 -38.031 1 81.81 775 GLY A C 1
ATOM 5948 O O . GLY A 1 775 ? -17.797 6.602 -37.844 1 81.81 775 GLY A O 1
ATOM 5949 N N . GLU A 1 776 ? -19.141 5.309 -39.125 1 87.75 776 GLU A N 1
ATOM 5950 C CA . GLU A 1 776 ? -19.219 6.367 -40.156 1 87.75 776 GLU A CA 1
ATOM 5951 C C . GLU A 1 776 ? -20.547 6.301 -40.906 1 87.75 776 GLU A C 1
ATOM 5953 O O . GLU A 1 776 ? -21.141 5.23 -41.031 1 87.75 776 GLU A O 1
ATOM 5958 N N . VAL A 1 777 ? -20.984 7.492 -41.25 1 88.25 777 VAL A N 1
ATOM 5959 C CA . VAL A 1 777 ? -22.219 7.609 -42.031 1 88.25 777 VAL A CA 1
ATOM 5960 C C . VAL A 1 777 ? -21.938 8.453 -43.281 1 88.25 777 VAL A C 1
ATOM 5962 O O . VAL A 1 777 ? -21.297 9.5 -43.219 1 88.25 777 VAL A O 1
ATOM 5965 N N . PHE A 1 778 ? -22.328 7.914 -44.469 1 85.81 778 PHE A N 1
ATOM 5966 C CA . PHE A 1 778 ? -22.234 8.656 -45.719 1 85.81 778 PHE A CA 1
ATOM 5967 C C . PHE A 1 778 ? -23.609 8.859 -46.344 1 85.81 778 PHE A C 1
ATOM 5969 O O . PHE A 1 778 ? -24.391 7.906 -46.469 1 85.81 778 PHE A O 1
ATOM 5976 N N . LEU A 1 779 ? -23.906 10.109 -46.562 1 85.94 779 LEU A N 1
ATOM 5977 C CA . LEU A 1 779 ? -25.203 10.445 -47.156 1 85.94 779 LEU A CA 1
ATOM 5978 C C . LEU A 1 779 ? -25.031 10.961 -48.594 1 85.94 779 LEU A C 1
ATOM 5980 O O . LEU A 1 779 ? -24.141 11.773 -48.844 1 85.94 779 LEU A O 1
ATOM 5984 N N . LYS A 1 780 ? -25.734 10.367 -49.5 1 79.5 780 LYS A N 1
ATOM 5985 C CA . LYS A 1 780 ? -25.75 10.828 -50.875 1 79.5 780 LYS A CA 1
ATOM 5986 C C . LYS A 1 780 ? -27.172 10.953 -51.406 1 79.5 780 LYS A C 1
ATOM 5988 O O . LYS A 1 780 ? -28 10.062 -51.188 1 79.5 780 LYS A O 1
ATOM 5993 N N . MET A 1 781 ? -27.5 12.094 -52 1 78.38 781 MET A N 1
ATOM 5994 C CA . MET A 1 781 ? -28.797 12.25 -52.625 1 78.38 781 MET A CA 1
ATOM 5995 C C . MET A 1 781 ? -28.672 12.102 -54.156 1 78.38 781 MET A C 1
ATOM 5997 O O . MET A 1 781 ? -27.641 12.453 -54.719 1 78.38 781 MET A O 1
ATOM 6001 N N . SER A 1 782 ? -29.5 11.438 -54.969 1 68.19 782 SER A N 1
ATOM 6002 C CA . SER A 1 782 ? -29.453 11.148 -56.406 1 68.19 782 SER A CA 1
ATOM 6003 C C . SER A 1 782 ? -29.391 12.422 -57.25 1 68.19 782 SER A C 1
ATOM 6005 O O . SER A 1 782 ? -28.656 12.492 -58.219 1 68.19 782 SER A O 1
ATOM 6007 N N . LYS A 1 783 ? -30.266 13.57 -57.094 1 63.94 783 LYS A N 1
ATOM 6008 C CA . LYS A 1 783 ? -30.312 14.773 -57.906 1 63.94 783 LYS A CA 1
ATOM 6009 C C . LYS A 1 783 ? -30.016 16.016 -57.062 1 63.94 783 LYS A C 1
ATOM 6011 O O . LYS A 1 783 ? -30.922 16.594 -56.469 1 63.94 783 LYS A O 1
ATOM 6016 N N . GLN A 1 784 ? -28.75 16.234 -56.656 1 64.31 784 GLN A N 1
ATOM 6017 C CA . GLN A 1 784 ? -28.484 17.359 -55.781 1 64.31 784 GLN A CA 1
ATOM 6018 C C . GLN A 1 784 ? -27.5 18.328 -56.406 1 64.31 784 GLN A C 1
ATOM 6020 O O . GLN A 1 784 ? -26.656 17.938 -57.219 1 64.31 784 GLN A O 1
ATOM 6025 N N . GLY A 1 785 ? -27.812 19.578 -56.344 1 69.38 785 GLY A N 1
ATOM 6026 C CA . GLY A 1 785 ? -26.828 20.578 -56.719 1 69.38 785 GLY A CA 1
ATOM 6027 C C . GLY A 1 785 ? -25.531 20.469 -55.938 1 69.38 785 GLY A C 1
ATOM 6028 O O . GLY A 1 785 ? -25.484 19.812 -54.875 1 69.38 785 GLY A O 1
ATOM 6029 N N . SER A 1 786 ? -24.5 21 -56.469 1 70.44 786 SER A N 1
ATOM 6030 C CA . SER A 1 786 ? -23.156 20.906 -55.906 1 70.44 786 SER A CA 1
ATOM 6031 C C . SER A 1 786 ? -23.125 21.375 -54.469 1 70.44 786 SER A C 1
ATOM 6033 O O . SER A 1 786 ? -22.453 20.781 -53.625 1 70.44 786 SER A O 1
ATOM 6035 N N . THR A 1 787 ? -23.906 22.344 -54.156 1 77.06 787 THR A N 1
ATOM 6036 C CA . THR A 1 787 ? -23.875 22.922 -52.812 1 77.06 787 THR A CA 1
ATOM 6037 C C . THR A 1 787 ? -24.484 21.969 -51.812 1 77.06 787 THR A C 1
ATOM 6039 O O . THR A 1 787 ? -23.906 21.734 -50.75 1 77.06 787 THR A O 1
ATOM 6042 N N . LEU A 1 788 ? -25.609 21.484 -52.125 1 80.56 788 LEU A N 1
ATOM 6043 C CA . LEU A 1 788 ? -26.266 20.562 -51.188 1 80.56 788 LEU A CA 1
ATOM 6044 C C . LEU A 1 788 ? -25.453 19.297 -51.031 1 80.56 788 LEU A C 1
ATOM 6046 O O . LEU A 1 788 ? -25.312 18.781 -49.906 1 80.56 788 LEU A O 1
ATOM 6050 N N . ALA A 1 789 ? -24.906 18.812 -52.125 1 81.06 789 ALA A N 1
ATOM 6051 C CA . ALA A 1 789 ? -24.047 17.625 -52.062 1 81.06 789 ALA A CA 1
ATOM 6052 C C . ALA A 1 789 ? -22.844 17.875 -51.156 1 81.06 789 ALA A C 1
ATOM 6054 O O . ALA A 1 789 ? -22.484 17.016 -50.344 1 81.06 789 ALA A O 1
ATOM 6055 N N . GLY A 1 790 ? -22.25 19 -51.375 1 83.56 790 GLY A N 1
ATOM 6056 C CA . GLY A 1 790 ? -21.109 19.359 -50.531 1 83.56 790 GLY A CA 1
ATOM 6057 C C . GLY A 1 790 ? -21.453 19.453 -49.062 1 83.56 790 GLY A C 1
ATOM 6058 O O . GLY A 1 790 ? -20.703 18.969 -48.219 1 83.56 790 GLY A O 1
ATOM 6059 N N . MET A 1 791 ? -22.562 20.062 -48.75 1 86.62 791 MET A N 1
ATOM 6060 C CA . MET A 1 791 ? -22.984 20.219 -47.344 1 86.62 791 MET A CA 1
ATOM 6061 C C . MET A 1 791 ? -23.328 18.875 -46.75 1 86.62 791 MET A C 1
ATOM 6063 O O . MET A 1 791 ? -23.062 18.625 -45.562 1 86.62 791 MET A O 1
ATOM 6067 N N . MET A 1 792 ? -23.969 18 -47.5 1 85.38 792 MET A N 1
ATOM 6068 C CA . MET A 1 792 ? -24.281 16.672 -47 1 85.38 792 MET A CA 1
ATOM 6069 C C . MET A 1 792 ? -23.016 15.875 -46.719 1 85.38 792 MET A C 1
ATOM 6071 O O . MET A 1 792 ? -22.938 15.148 -45.719 1 85.38 792 MET A O 1
ATOM 6075 N N . ASP A 1 793 ? -22.078 16.016 -47.625 1 84.81 793 ASP A N 1
ATOM 6076 C CA . ASP A 1 793 ? -20.781 15.391 -47.375 1 84.81 793 ASP A CA 1
ATOM 6077 C C . ASP A 1 793 ? -20.141 15.93 -46.094 1 84.81 793 ASP A C 1
ATOM 6079 O O . ASP A 1 793 ? -19.594 15.164 -45.312 1 84.81 793 ASP A O 1
ATOM 6083 N N . ALA A 1 794 ? -20.172 17.266 -46 1 86.31 794 ALA A N 1
ATOM 6084 C CA . ALA A 1 794 ? -19.625 17.891 -44.781 1 86.31 794 ALA A CA 1
ATOM 6085 C C . ALA A 1 794 ? -20.344 17.391 -43.531 1 86.31 794 ALA A C 1
ATOM 6087 O O . ALA A 1 794 ? -19.703 17.109 -42.531 1 86.31 794 ALA A O 1
ATOM 6088 N N . PHE A 1 795 ? -21.625 17.266 -43.5 1 88.44 795 PHE A N 1
ATOM 6089 C CA . PHE A 1 795 ? -22.422 16.734 -42.406 1 88.44 795 PHE A CA 1
ATOM 6090 C C . PHE A 1 795 ? -22.016 15.305 -42.094 1 88.44 795 PHE A C 1
ATOM 6092 O O . PHE A 1 795 ? -21.828 14.961 -40.906 1 88.44 795 PHE A O 1
ATOM 6099 N N . SER A 1 796 ? -21.891 14.547 -43.188 1 89.56 796 SER A N 1
ATOM 6100 C CA . SER A 1 796 ? -21.469 13.156 -43 1 89.56 796 SER A CA 1
ATOM 6101 C C . SER A 1 796 ? -20.125 13.07 -42.312 1 89.56 796 SER A C 1
ATOM 6103 O O . SER A 1 796 ? -19.922 12.242 -41.438 1 89.56 796 SER A O 1
ATOM 6105 N N . ILE A 1 797 ? -19.25 13.859 -42.75 1 86.25 797 ILE A N 1
ATOM 6106 C CA . ILE A 1 797 ? -17.906 13.875 -42.188 1 86.25 797 ILE A CA 1
ATOM 6107 C C . ILE A 1 797 ? -17.984 14.305 -40.719 1 86.25 797 ILE A C 1
ATOM 6109 O O . ILE A 1 797 ? -17.328 13.703 -39.844 1 86.25 797 ILE A O 1
ATOM 6113 N N . ALA A 1 798 ? -18.75 15.352 -40.438 1 88.94 798 ALA A N 1
ATOM 6114 C CA . ALA A 1 798 ? -18.875 15.859 -39.094 1 88.94 798 ALA A CA 1
ATOM 6115 C C . ALA A 1 798 ? -19.406 14.781 -38.156 1 88.94 798 ALA A C 1
ATOM 6117 O O . ALA A 1 798 ? -18.875 14.586 -37.031 1 88.94 798 ALA A O 1
ATOM 6118 N N . VAL A 1 799 ? -20.469 14.102 -38.531 1 89.44 799 VAL A N 1
ATOM 6119 C CA . VAL A 1 799 ? -21.062 13.047 -37.719 1 89.44 799 VAL A CA 1
ATOM 6120 C C . VAL A 1 799 ? -20.078 11.898 -37.562 1 89.44 799 VAL A C 1
ATOM 6122 O O . VAL A 1 799 ? -19.891 11.367 -36.469 1 89.44 799 VAL A O 1
ATOM 6125 N N . SER A 1 800 ? -19.438 11.492 -38.656 1 87.25 800 SER A N 1
ATOM 6126 C CA . SER A 1 800 ? -18.484 10.391 -38.625 1 87.25 800 SER A CA 1
ATOM 6127 C C . SER A 1 800 ? -17.328 10.688 -37.688 1 87.25 800 SER A C 1
ATOM 6129 O O . SER A 1 800 ? -16.906 9.82 -36.906 1 87.25 800 SER A O 1
ATOM 6131 N N . VAL A 1 801 ? -16.828 11.93 -37.844 1 84.5 801 VAL A N 1
ATOM 6132 C CA . VAL A 1 801 ? -15.742 12.336 -36.969 1 84.5 801 VAL A CA 1
ATOM 6133 C C . VAL A 1 801 ? -16.219 12.289 -35.5 1 84.5 801 VAL A C 1
ATOM 6135 O O . VAL A 1 801 ? -15.484 11.812 -34.625 1 84.5 801 VAL A O 1
ATOM 6138 N N . GLY A 1 802 ? -17.375 12.797 -35.219 1 86.25 802 GLY A N 1
ATOM 6139 C CA . GLY A 1 802 ? -17.938 12.719 -33.906 1 86.25 802 GLY A CA 1
ATOM 6140 C C . GLY A 1 802 ? -18.062 11.305 -33.375 1 86.25 802 GLY A C 1
ATOM 6141 O O . GLY A 1 802 ? -17.672 11.016 -32.25 1 86.25 802 GLY A O 1
ATOM 6142 N N . LEU A 1 803 ? -18.609 10.477 -34.25 1 86.19 803 LEU A N 1
ATOM 6143 C CA . LEU A 1 803 ? -18.75 9.07 -33.875 1 86.19 803 LEU A CA 1
ATOM 6144 C C . LEU A 1 803 ? -17.391 8.43 -33.594 1 86.19 803 LEU A C 1
ATOM 6146 O O . LEU A 1 803 ? -17.25 7.664 -32.656 1 86.19 803 LEU A O 1
ATOM 6150 N N . GLN A 1 804 ? -16.484 8.82 -34.375 1 81.5 804 GLN A N 1
ATOM 6151 C CA . GLN A 1 804 ? -15.156 8.242 -34.281 1 81.5 804 GLN A CA 1
ATOM 6152 C C . GLN A 1 804 ? -14.414 8.758 -33.062 1 81.5 804 GLN A C 1
ATOM 6154 O O . GLN A 1 804 ? -13.508 8.094 -32.562 1 81.5 804 GLN A O 1
ATOM 6159 N N . TYR A 1 805 ? -14.898 9.922 -32.625 1 80.31 805 TYR A N 1
ATOM 6160 C CA . TYR A 1 805 ? -14.32 10.477 -31.406 1 80.31 805 TYR A CA 1
ATOM 6161 C C . TYR A 1 805 ? -15.148 10.086 -30.188 1 80.31 805 TYR A C 1
ATOM 6163 O O . TYR A 1 805 ? -14.938 10.609 -29.094 1 80.31 805 TYR A O 1
ATOM 6171 N N . GLY A 1 806 ? -16.25 9.172 -30.438 1 76.38 806 GLY A N 1
ATOM 6172 C CA . GLY A 1 806 ? -16.953 8.547 -29.344 1 76.38 806 GLY A CA 1
ATOM 6173 C C . GLY A 1 806 ? -18.266 9.234 -29.016 1 76.38 806 GLY A C 1
ATOM 6174 O O . GLY A 1 806 ? -18.875 8.969 -27.969 1 76.38 806 GLY A O 1
ATOM 6175 N N . VAL A 1 807 ? -18.719 10.102 -29.781 1 82.38 807 VAL A N 1
ATOM 6176 C CA . VAL A 1 807 ? -20.062 10.656 -29.594 1 82.38 807 VAL A CA 1
ATOM 6177 C C . VAL A 1 807 ? -21.109 9.547 -29.734 1 82.38 807 VAL A C 1
ATOM 6179 O O . VAL A 1 807 ? -21.141 8.852 -30.75 1 82.38 807 VAL A O 1
ATOM 6182 N N . PRO A 1 808 ? -21.906 9.375 -28.781 1 82.69 808 PRO A N 1
ATOM 6183 C CA . PRO A 1 808 ? -22.891 8.312 -28.906 1 82.69 808 PRO A CA 1
ATOM 6184 C C . PRO A 1 808 ? -23.906 8.578 -30.016 1 82.69 808 PRO A C 1
ATOM 6186 O O . PRO A 1 808 ? -24.375 9.711 -30.172 1 82.69 808 PRO A O 1
ATOM 6189 N N . LEU A 1 809 ? -24.188 7.562 -30.578 1 87.75 809 LEU A N 1
ATOM 6190 C CA . LEU A 1 809 ? -25.188 7.672 -31.625 1 87.75 809 LEU A CA 1
ATOM 6191 C C . LEU A 1 809 ? -26.516 8.188 -31.078 1 87.75 809 LEU A C 1
ATOM 6193 O O . LEU A 1 809 ? -27.203 8.969 -31.734 1 87.75 809 LEU A O 1
ATOM 6197 N N . GLU A 1 810 ? -26.781 7.785 -29.922 1 85.56 810 GLU A N 1
ATOM 6198 C CA . GLU A 1 810 ? -28.031 8.195 -29.281 1 85.56 810 GLU A CA 1
ATOM 6199 C C . GLU A 1 810 ? -28.125 9.711 -29.188 1 85.56 810 GLU A C 1
ATOM 6201 O O . GLU A 1 810 ? -29.219 10.273 -29.297 1 85.56 810 GLU A O 1
ATOM 6206 N N . THR A 1 811 ? -27.062 10.328 -29 1 85.69 811 THR A N 1
ATOM 6207 C CA . THR A 1 811 ? -27.047 11.781 -28.906 1 85.69 811 THR A CA 1
ATOM 6208 C C . THR A 1 811 ? -27.438 12.406 -30.25 1 85.69 811 THR A C 1
ATOM 6210 O O . THR A 1 811 ? -28.25 13.328 -30.297 1 85.69 811 THR A O 1
ATOM 6213 N N . TYR A 1 812 ? -26.906 11.898 -31.219 1 89.38 812 TYR A N 1
ATOM 6214 C CA . TYR A 1 812 ? -27.25 12.398 -32.562 1 89.38 812 TYR A CA 1
ATOM 6215 C C . TYR A 1 812 ? -28.688 12.086 -32.906 1 89.38 812 TYR A C 1
ATOM 6217 O O . TYR A 1 812 ? -29.406 12.93 -33.438 1 89.38 812 TYR A O 1
ATOM 6225 N N . VAL A 1 813 ? -29.047 10.953 -32.531 1 88.81 813 VAL A N 1
ATOM 6226 C CA . VAL A 1 813 ? -30.422 10.562 -32.812 1 88.81 813 VAL A CA 1
ATOM 6227 C C . VAL A 1 813 ? -31.391 11.477 -32.062 1 88.81 813 VAL A C 1
ATOM 6229 O O . VAL A 1 813 ? -32.375 11.953 -32.656 1 88.81 813 VAL A O 1
ATOM 6232 N N . SER A 1 814 ? -31.094 11.719 -30.828 1 86.5 814 SER A N 1
ATOM 6233 C CA . SER A 1 814 ? -31.938 12.578 -30.016 1 86.5 814 SER A CA 1
ATOM 6234 C C . SER A 1 814 ? -32.031 13.992 -30.594 1 86.5 814 SER A C 1
ATOM 6236 O O . SER A 1 814 ? -33.062 14.641 -30.516 1 86.5 814 SER A O 1
ATOM 6238 N N . LYS A 1 815 ? -31 14.414 -31.188 1 86.5 815 LYS A N 1
ATOM 6239 C CA . LYS A 1 815 ? -30.922 15.789 -31.688 1 86.5 815 LYS A CA 1
ATOM 6240 C C . LYS A 1 815 ? -31.578 15.914 -33.062 1 86.5 815 LYS A C 1
ATOM 6242 O O . LYS A 1 815 ? -32.188 16.938 -33.375 1 86.5 815 LYS A O 1
ATOM 6247 N N . PHE A 1 816 ? -31.5 14.828 -33.812 1 90.31 816 PHE A N 1
ATOM 6248 C CA . PHE A 1 816 ? -31.891 14.969 -35.219 1 90.31 816 PHE A CA 1
ATOM 6249 C C . PHE A 1 816 ? -33.281 14.398 -35.438 1 90.31 816 PHE A C 1
ATOM 6251 O O . PHE A 1 816 ? -33.906 14.695 -36.469 1 90.31 816 PHE A O 1
ATOM 6258 N N . THR A 1 817 ? -33.688 13.641 -34.5 1 86.31 817 THR A N 1
ATOM 6259 C CA . THR A 1 817 ? -35.062 13.133 -34.625 1 86.31 817 THR A CA 1
ATOM 6260 C C . THR A 1 817 ? -36.062 14.273 -34.5 1 86.31 817 THR A C 1
ATOM 6262 O O . THR A 1 817 ? -35.938 15.117 -33.594 1 86.31 817 THR A O 1
ATOM 6265 N N . ASN A 1 818 ? -37 14.43 -35.375 1 79.94 818 ASN A N 1
ATOM 6266 C CA . ASN A 1 818 ? -38.062 15.406 -35.438 1 79.94 818 ASN A CA 1
ATOM 6267 C C . ASN A 1 818 ? -37.594 16.766 -35.906 1 79.94 818 ASN A C 1
ATOM 6269 O O . ASN A 1 818 ? -38.281 17.766 -35.781 1 79.94 818 ASN A O 1
ATOM 6273 N N . MET A 1 819 ? -36.281 16.797 -36.375 1 85.12 819 MET A N 1
ATOM 6274 C CA . MET A 1 819 ? -35.844 18.031 -37 1 85.12 819 MET A CA 1
ATOM 6275 C C . MET A 1 819 ? -36.656 18.312 -38.281 1 85.12 819 MET A C 1
ATOM 6277 O O . MET A 1 819 ? -36.781 17.469 -39.156 1 85.12 819 MET A O 1
ATOM 6281 N N . ARG A 1 820 ? -37.156 19.516 -38.438 1 80.75 820 ARG A N 1
ATOM 6282 C CA . ARG A 1 820 ? -38.156 19.812 -39.469 1 80.75 820 ARG A CA 1
ATOM 6283 C C . ARG A 1 820 ? -37.562 20.734 -40.531 1 80.75 820 ARG A C 1
ATOM 6285 O O . ARG A 1 820 ? -37.156 21.859 -40.25 1 80.75 820 ARG A O 1
ATOM 6292 N N . PHE A 1 821 ? -37.438 20.156 -41.719 1 84.56 821 PHE A N 1
ATOM 6293 C CA . PHE A 1 821 ? -37.156 20.953 -42.938 1 84.56 821 PHE A CA 1
ATOM 6294 C C . PHE A 1 821 ? -37.469 20.156 -44.188 1 84.56 821 PHE A C 1
ATOM 6296 O O . PHE A 1 821 ? -37.625 18.938 -44.125 1 84.56 821 PHE A O 1
ATOM 6303 N N . GLU A 1 822 ? -37.594 20.75 -45.281 1 81.94 822 GLU A N 1
ATOM 6304 C CA . GLU A 1 822 ? -37.875 20.062 -46.531 1 81.94 822 GLU A CA 1
ATOM 6305 C C . GLU A 1 822 ? -36.625 19.406 -47.094 1 81.94 822 GLU A C 1
ATOM 6307 O O . GLU A 1 822 ? -35.5 19.922 -46.938 1 81.94 822 GLU A O 1
ATOM 6312 N N . PRO A 1 823 ? -36.906 18.438 -47.656 1 83.31 823 PRO A N 1
ATOM 6313 C CA . PRO A 1 823 ? -38.062 17.609 -47.938 1 83.31 823 PRO A CA 1
ATOM 6314 C C . PRO A 1 823 ? -38.562 16.844 -46.719 1 83.31 823 PRO A C 1
ATOM 6316 O O . PRO A 1 823 ? -37.75 16.328 -45.938 1 83.31 823 PRO A O 1
ATOM 6319 N N . ALA A 1 824 ? -39.781 16.875 -46.469 1 87.31 824 ALA A N 1
ATOM 6320 C CA . ALA A 1 824 ? -40.5 16.172 -45.375 1 87.31 824 ALA A CA 1
ATOM 6321 C C . ALA A 1 824 ? -41.719 15.445 -45.906 1 87.31 824 ALA A C 1
ATOM 6323 O O . ALA A 1 824 ? -42.312 15.859 -46.906 1 87.31 824 ALA A O 1
ATOM 6324 N N . GLY A 1 825 ? -42.062 14.211 -45.469 1 86.31 825 GLY A N 1
ATOM 6325 C CA . GLY A 1 825 ? -43.25 13.516 -45.906 1 86.31 825 GLY A CA 1
ATOM 6326 C C . GLY A 1 825 ? -43.156 12.008 -45.781 1 86.31 825 GLY A C 1
ATOM 6327 O O . GLY A 1 825 ? -42.438 11.5 -44.906 1 86.31 825 GLY A O 1
ATOM 6328 N N . MET A 1 826 ? -43.781 11.414 -46.75 1 82 826 MET A N 1
ATOM 6329 C CA . MET A 1 826 ? -43.875 9.961 -46.719 1 82 826 MET A CA 1
ATOM 6330 C C . MET A 1 826 ? -42.562 9.336 -47.156 1 82 826 MET A C 1
ATOM 6332 O O . MET A 1 826 ? -41.875 9.852 -48.031 1 82 826 MET A O 1
ATOM 6336 N N . THR A 1 827 ? -42.188 8.289 -46.469 1 87.38 827 THR A N 1
ATOM 6337 C CA . THR A 1 827 ? -40.938 7.566 -46.781 1 87.38 827 THR A CA 1
ATOM 6338 C C . THR A 1 827 ? -41.25 6.176 -47.344 1 87.38 827 THR A C 1
ATOM 6340 O O . THR A 1 827 ? -42.406 5.746 -47.344 1 87.38 827 THR A O 1
ATOM 6343 N N . ASP A 1 828 ? -40.344 5.461 -47.906 1 81.19 828 ASP A N 1
ATOM 6344 C CA . ASP A 1 828 ? -40.5 4.094 -48.406 1 81.19 828 ASP A CA 1
ATOM 6345 C C . ASP A 1 828 ? -40.062 3.082 -47.344 1 81.19 828 ASP A C 1
ATOM 6347 O O . ASP A 1 828 ? -40.031 1.878 -47.594 1 81.19 828 ASP A O 1
ATOM 6351 N N . ASP A 1 829 ? -39.719 3.492 -46.219 1 83 829 ASP A N 1
ATOM 6352 C CA . ASP A 1 829 ? -39.312 2.646 -45.094 1 83 829 ASP A CA 1
ATOM 6353 C C . ASP A 1 829 ? -40.5 2.176 -44.281 1 83 829 ASP A C 1
ATOM 6355 O O . ASP A 1 829 ? -41.25 2.99 -43.75 1 83 829 ASP A O 1
ATOM 6359 N N . PRO A 1 830 ? -40.781 0.888 -44.219 1 81.19 830 PRO A N 1
ATOM 6360 C CA . PRO A 1 830 ? -41.969 0.397 -43.531 1 81.19 830 PRO A CA 1
ATOM 6361 C C . PRO A 1 830 ? -41.938 0.716 -42.031 1 81.19 830 PRO A C 1
ATOM 6363 O O . PRO A 1 830 ? -42.969 0.785 -41.375 1 81.19 830 PRO A O 1
ATOM 6366 N N . ASP A 1 831 ? -40.812 0.971 -41.562 1 85.12 831 ASP A N 1
ATOM 6367 C CA . ASP A 1 831 ? -40.688 1.255 -40.125 1 85.12 831 ASP A CA 1
ATOM 6368 C C . ASP A 1 831 ? -40.812 2.752 -39.844 1 85.12 831 ASP A C 1
ATOM 6370 O O . ASP A 1 831 ? -41.156 3.156 -38.75 1 85.12 831 ASP A O 1
ATOM 6374 N N . VAL A 1 832 ? -40.5 3.617 -40.812 1 86.38 832 VAL A N 1
ATOM 6375 C CA . VAL A 1 832 ? -40.594 5.07 -40.719 1 86.38 832 VAL A CA 1
ATOM 6376 C C . VAL A 1 832 ? -41.469 5.617 -41.844 1 86.38 832 VAL A C 1
ATOM 6378 O O . VAL A 1 832 ? -40.969 6.023 -42.906 1 86.38 832 VAL A O 1
ATOM 6381 N N . ARG A 1 833 ? -42.625 5.633 -41.688 1 82.69 833 ARG A N 1
ATOM 6382 C CA . ARG A 1 833 ? -43.562 5.906 -42.781 1 82.69 833 ARG A CA 1
ATOM 6383 C C . ARG A 1 833 ? -43.594 7.395 -43.125 1 82.69 833 ARG A C 1
ATOM 6385 O O . ARG A 1 833 ? -43.844 7.77 -44.281 1 82.69 833 ARG A O 1
ATOM 6392 N N . MET A 1 834 ? -43.375 8.211 -42 1 85.06 834 MET A N 1
ATOM 6393 C CA . MET A 1 834 ? -43.344 9.656 -42.188 1 85.06 834 MET A CA 1
ATOM 6394 C C . MET A 1 834 ? -42.094 10.25 -41.531 1 85.06 834 MET A C 1
ATOM 6396 O O . MET A 1 834 ? -41.719 9.852 -40.438 1 85.06 834 MET A O 1
ATOM 6400 N N . ALA A 1 835 ? -41.469 11.125 -42.25 1 88.81 835 ALA A N 1
ATOM 6401 C CA . ALA A 1 835 ? -40.281 11.82 -41.719 1 88.81 835 ALA A CA 1
ATOM 6402 C C . ALA A 1 835 ? -40.438 13.328 -41.875 1 88.81 835 ALA A C 1
ATOM 6404 O O . ALA A 1 835 ? -41.031 13.812 -42.844 1 88.81 835 ALA A O 1
ATOM 6405 N N . GLN A 1 836 ? -39.938 14.078 -40.969 1 88.25 836 GLN A N 1
ATOM 6406 C CA . GLN A 1 836 ? -40.031 15.531 -40.938 1 88.25 836 GLN A CA 1
ATOM 6407 C C . GLN A 1 836 ? -38.875 16.172 -41.719 1 88.25 836 GLN A C 1
ATOM 6409 O O . GLN A 1 836 ? -38.875 17.391 -41.938 1 88.25 836 GLN A O 1
ATOM 6414 N N . SER A 1 837 ? -37.938 15.445 -42.094 1 89.12 837 SER A N 1
ATOM 6415 C CA . SER A 1 837 ? -36.812 15.844 -42.906 1 89.12 837 SER A CA 1
ATOM 6416 C C . SER A 1 837 ? -35.969 14.633 -43.312 1 89.12 837 SER A C 1
ATOM 6418 O O . SER A 1 837 ? -36.219 13.516 -42.875 1 89.12 837 SER A O 1
ATOM 6420 N N . ILE A 1 838 ? -35 14.883 -44.125 1 85.5 838 ILE A N 1
ATOM 6421 C CA . ILE A 1 838 ? -34.062 13.836 -44.531 1 85.5 838 ILE A CA 1
ATOM 6422 C C . ILE A 1 838 ? -33.25 13.359 -43.312 1 85.5 838 ILE A C 1
ATOM 6424 O O . ILE A 1 838 ? -33.062 12.156 -43.156 1 85.5 838 ILE A O 1
ATOM 6428 N N . VAL A 1 839 ? -32.812 14.281 -42.5 1 89.38 839 VAL A N 1
ATOM 6429 C CA . VAL A 1 839 ? -31.984 13.961 -41.344 1 89.38 839 VAL A CA 1
ATOM 6430 C C . VAL A 1 839 ? -32.812 13.211 -40.312 1 89.38 839 VAL A C 1
ATOM 6432 O O . VAL A 1 839 ? -32.344 12.266 -39.688 1 89.38 839 VAL A O 1
ATOM 6435 N N . ASP A 1 840 ? -34.031 13.57 -40.156 1 91.31 840 ASP A N 1
ATOM 6436 C CA . ASP A 1 840 ? -34.969 12.844 -39.281 1 91.31 840 ASP A CA 1
ATOM 6437 C C . ASP A 1 840 ? -35.094 11.391 -39.719 1 91.31 840 ASP A C 1
ATOM 6439 O O . ASP A 1 840 ? -35 10.469 -38.906 1 91.31 840 ASP A O 1
ATOM 6443 N N . ASN A 1 841 ? -35.312 11.188 -41 1 89.81 841 ASN A N 1
ATOM 6444 C CA . ASN A 1 841 ? -35.469 9.852 -41.562 1 89.81 841 ASN A CA 1
ATOM 6445 C C . ASN A 1 841 ? -34.219 8.992 -41.312 1 89.81 841 ASN A C 1
ATOM 6447 O O . ASN A 1 841 ? -34.344 7.848 -40.875 1 89.81 841 ASN A O 1
ATOM 6451 N N . ILE A 1 842 ? -33.125 9.594 -41.625 1 88.62 842 ILE A N 1
ATOM 6452 C CA . ILE A 1 842 ? -31.844 8.875 -41.562 1 88.62 842 ILE A CA 1
ATOM 6453 C C . ILE A 1 842 ? -31.562 8.453 -40.125 1 88.62 842 ILE A C 1
ATOM 6455 O O . ILE A 1 842 ? -31.203 7.305 -39.844 1 88.62 842 ILE A O 1
ATOM 6459 N N . PHE A 1 843 ? -31.719 9.281 -39.25 1 91 843 PHE A N 1
ATOM 6460 C CA . PHE A 1 843 ? -31.297 8.969 -37.875 1 91 843 PHE A CA 1
ATOM 6461 C C . PHE A 1 843 ? -32.344 8.086 -37.188 1 91 843 PHE A C 1
ATOM 6463 O O . PHE A 1 843 ? -31.984 7.297 -36.312 1 91 843 PHE A O 1
ATOM 6470 N N . ARG A 1 844 ? -33.562 8.141 -37.531 1 90.75 844 ARG A N 1
ATOM 6471 C CA . ARG A 1 844 ? -34.531 7.125 -37.094 1 90.75 844 ARG A CA 1
ATOM 6472 C C . ARG A 1 844 ? -34.125 5.742 -37.625 1 90.75 844 ARG A C 1
ATOM 6474 O O . ARG A 1 844 ? -34.188 4.758 -36.875 1 90.75 844 ARG A O 1
ATOM 6481 N N . ARG A 1 845 ? -33.719 5.746 -38.875 1 89.75 845 ARG A N 1
ATOM 6482 C CA . ARG A 1 845 ? -33.281 4.488 -39.438 1 89.75 845 ARG A CA 1
ATOM 6483 C C . ARG A 1 845 ? -32.031 3.975 -38.75 1 89.75 845 ARG A C 1
ATOM 6485 O O . ARG A 1 845 ? -31.922 2.785 -38.438 1 89.75 845 ARG A O 1
ATOM 6492 N N . LEU A 1 846 ? -31.094 4.852 -38.5 1 89.19 846 LEU A N 1
ATOM 6493 C CA . LEU A 1 846 ? -29.875 4.473 -37.781 1 89.19 846 LEU A CA 1
ATOM 6494 C C . LEU A 1 846 ? -30.203 3.955 -36.375 1 89.19 846 LEU A C 1
ATOM 6496 O O . LEU A 1 846 ? -29.594 2.994 -35.906 1 89.19 846 LEU A O 1
ATOM 6500 N N . ALA A 1 847 ? -31.141 4.586 -35.75 1 90.38 847 ALA A N 1
ATOM 6501 C CA . ALA A 1 847 ? -31.562 4.133 -34.438 1 90.38 847 ALA A CA 1
ATOM 6502 C C . ALA A 1 847 ? -32.125 2.717 -34.5 1 90.38 847 ALA A C 1
ATOM 6504 O O . ALA A 1 847 ? -31.797 1.869 -33.688 1 90.38 847 ALA A O 1
ATOM 6505 N N . LEU A 1 848 ? -32.938 2.432 -35.438 1 87.69 848 LEU A N 1
ATOM 6506 C CA . LEU A 1 848 ? -33.594 1.137 -35.594 1 87.69 848 LEU A CA 1
ATOM 6507 C C . LEU A 1 848 ? -32.562 0.056 -35.938 1 87.69 848 LEU A C 1
ATOM 6509 O O . LEU A 1 848 ? -32.719 -1.093 -35.531 1 87.69 848 LEU A O 1
ATOM 6513 N N . ASP A 1 849 ? -31.516 0.488 -36.531 1 84.56 849 ASP A N 1
ATOM 6514 C CA . ASP A 1 849 ? -30.531 -0.484 -37 1 84.56 849 ASP A CA 1
ATOM 6515 C C . ASP A 1 849 ? -29.453 -0.729 -35.969 1 84.56 849 ASP A C 1
ATOM 6517 O O . ASP A 1 849 ? -28.906 -1.829 -35.875 1 84.56 849 ASP A O 1
ATOM 6521 N N . PHE A 1 850 ? -29.172 0.318 -35.156 1 84.94 850 PHE A N 1
ATOM 6522 C CA . PHE A 1 850 ? -27.922 0.203 -34.406 1 84.94 850 PHE A CA 1
ATOM 6523 C C . PHE A 1 850 ? -28.172 0.381 -32.906 1 84.94 850 PHE A C 1
ATOM 6525 O O . PHE A 1 850 ? -27.297 0.115 -32.094 1 84.94 850 PHE A O 1
ATOM 6532 N N . LEU A 1 851 ? -29.359 0.85 -32.562 1 85.5 851 LEU A N 1
ATOM 6533 C CA . LEU A 1 851 ? -29.625 1.069 -31.141 1 85.5 851 LEU A CA 1
ATOM 6534 C C . LEU A 1 851 ? -30.5 -0.042 -30.578 1 85.5 851 LEU A C 1
ATOM 6536 O O . LEU A 1 851 ? -31.391 -0.551 -31.266 1 85.5 851 LEU A O 1
ATOM 6540 N N . PRO A 1 852 ? -30.297 -0.363 -29.375 1 80.5 852 PRO A N 1
ATOM 6541 C CA . PRO A 1 852 ? -31.156 -1.357 -28.75 1 80.5 852 PRO A CA 1
ATOM 6542 C C . PRO A 1 852 ? -32.594 -0.843 -28.516 1 80.5 852 PRO A C 1
ATOM 6544 O O . PRO A 1 852 ? -32.812 0.369 -28.469 1 80.5 852 PRO A O 1
ATOM 6547 N N . PHE A 1 853 ? -33.406 -1.696 -28.297 1 78.06 853 PHE A N 1
ATOM 6548 C CA . PHE A 1 853 ? -34.844 -1.399 -28.188 1 78.06 853 PHE A CA 1
ATOM 6549 C C . PHE A 1 853 ? -35.125 -0.438 -27.047 1 78.06 853 PHE A C 1
ATOM 6551 O O . PHE A 1 853 ? -35.875 0.521 -27.188 1 78.06 853 PHE A O 1
ATOM 6558 N N . GLU A 1 854 ? -34.469 -0.652 -26 1 76.38 854 GLU A N 1
ATOM 6559 C CA . GLU A 1 854 ? -34.719 0.172 -24.812 1 76.38 854 GLU A CA 1
ATOM 6560 C C . GLU A 1 854 ? -34.344 1.629 -25.062 1 76.38 854 GLU A C 1
ATOM 6562 O O . GLU A 1 854 ? -35.094 2.541 -24.703 1 76.38 854 GLU A O 1
ATOM 6567 N N . THR A 1 855 ? -33.344 1.786 -25.766 1 79.56 855 THR A N 1
ATOM 6568 C CA . THR A 1 855 ? -32.875 3.133 -26.062 1 79.56 855 THR A CA 1
ATOM 6569 C C . THR A 1 855 ? -33.75 3.805 -27.109 1 79.56 855 THR A C 1
ATOM 6571 O O . THR A 1 855 ? -34.094 4.98 -26.984 1 79.56 855 THR A O 1
ATOM 6574 N N . ARG A 1 856 ? -34.125 3.049 -27.953 1 81.81 856 ARG A N 1
ATOM 6575 C CA . ARG A 1 856 ? -34.938 3.578 -29.031 1 81.81 856 ARG A CA 1
ATOM 6576 C C . ARG A 1 856 ? -36.344 3.895 -28.531 1 81.81 856 ARG A C 1
ATOM 6578 O O . ARG A 1 856 ? -36.938 4.895 -28.938 1 81.81 856 ARG A O 1
ATOM 6585 N N . SER A 1 857 ? -36.75 3.047 -27.688 1 79.5 857 SER A N 1
ATOM 6586 C CA . SER A 1 857 ? -38.094 3.252 -27.156 1 79.5 857 SER A CA 1
ATOM 6587 C C . SER A 1 857 ? -38.156 4.523 -26.312 1 79.5 857 SER A C 1
ATOM 6589 O O . SER A 1 857 ? -39.156 5.25 -26.359 1 79.5 857 SER A O 1
ATOM 6591 N N . ALA A 1 858 ? -37.094 4.781 -25.641 1 77.44 858 ALA A N 1
ATOM 6592 C CA . ALA A 1 858 ? -37.031 6 -24.844 1 77.44 858 ALA A CA 1
ATOM 6593 C C . ALA A 1 858 ? -37.031 7.238 -25.734 1 77.44 858 ALA A C 1
ATOM 6595 O O . ALA A 1 858 ? -37.469 8.312 -25.312 1 77.44 858 ALA A O 1
ATOM 6596 N N . LEU A 1 859 ? -36.719 7.035 -26.984 1 80.25 859 LEU A N 1
ATOM 6597 C CA . LEU A 1 859 ? -36.656 8.133 -27.953 1 80.25 859 LEU A CA 1
ATOM 6598 C C . LEU A 1 859 ? -37.906 8.133 -28.828 1 80.25 859 LEU A C 1
ATOM 6600 O O . LEU A 1 859 ? -38.031 8.938 -29.75 1 80.25 859 LEU A O 1
ATOM 6604 N N . GLY A 1 860 ? -38.781 7.117 -28.469 1 80.69 860 GLY A N 1
ATOM 6605 C CA . GLY A 1 860 ? -40.031 7.043 -29.172 1 80.69 860 GLY A CA 1
ATOM 6606 C C . GLY A 1 860 ? -39.938 6.453 -30.562 1 80.69 860 GLY A C 1
ATOM 6607 O O . GLY A 1 860 ? -40.75 6.75 -31.438 1 80.69 860 GLY A O 1
ATOM 6608 N N . ILE A 1 861 ? -38.906 5.676 -30.781 1 86.5 861 ILE A N 1
ATOM 6609 C CA . ILE A 1 861 ? -38.656 5.102 -32.094 1 86.5 861 ILE A CA 1
ATOM 6610 C C . ILE A 1 861 ? -38.969 3.605 -32.094 1 86.5 861 ILE A C 1
ATOM 6612 O O . ILE A 1 861 ? -38.312 2.846 -31.375 1 86.5 861 ILE A O 1
ATOM 6616 N N . HIS A 1 862 ? -39.906 3.189 -32.844 1 87.56 862 HIS A N 1
ATOM 6617 C CA . HIS A 1 862 ? -40.344 1.802 -32.875 1 87.56 862 HIS A CA 1
ATOM 6618 C C . HIS A 1 862 ? -40.531 1.309 -34.281 1 87.56 862 HIS A C 1
ATOM 6620 O O . HIS A 1 862 ? -40.906 2.08 -35.188 1 87.56 862 HIS A O 1
ATOM 6626 N N . SER A 1 863 ? -40.344 0.079 -34.531 1 83.94 863 SER A N 1
ATOM 6627 C CA . SER A 1 863 ? -40.531 -0.531 -35.844 1 83.94 863 SER A CA 1
ATOM 6628 C C . SER A 1 863 ? -42.031 -0.766 -36.094 1 83.94 863 SER A C 1
ATOM 6630 O O . SER A 1 863 ? -42.844 -0.686 -35.188 1 83.94 863 SER A O 1
ATOM 6632 N N . ALA A 1 864 ? -42.344 -1.071 -37.344 1 81.25 864 ALA A N 1
ATOM 6633 C CA . ALA A 1 864 ? -43.719 -1.354 -37.719 1 81.25 864 ALA A CA 1
ATOM 6634 C C . ALA A 1 864 ? -44.25 -2.566 -36.969 1 81.25 864 ALA A C 1
ATOM 6636 O O . ALA A 1 864 ? -45.406 -2.562 -36.5 1 81.25 864 ALA A O 1
ATOM 6637 N N . GLU A 1 865 ? -43.375 -3.527 -36.75 1 79.12 865 GLU A N 1
ATOM 6638 C CA . GLU A 1 865 ? -43.781 -4.738 -36.062 1 79.12 865 GLU A CA 1
ATOM 6639 C C . GLU A 1 865 ? -44 -4.453 -34.562 1 79.12 865 GLU A C 1
ATOM 6641 O O . GLU A 1 865 ? -44.969 -4.973 -33.969 1 79.12 865 GLU A O 1
ATOM 6646 N N . GLU A 1 866 ? -43.281 -3.609 -34.062 1 82.5 866 GLU A N 1
ATOM 6647 C CA . GLU A 1 866 ? -43.406 -3.254 -32.656 1 82.5 866 GLU A CA 1
ATOM 6648 C C . GLU A 1 866 ? -44.625 -2.396 -32.406 1 82.5 866 GLU A C 1
ATOM 6650 O O . GLU A 1 866 ? -45.312 -2.574 -31.375 1 82.5 866 GLU A O 1
ATOM 6655 N N . ARG A 1 867 ? -44.906 -1.551 -33.188 1 80.12 867 ARG A N 1
ATOM 6656 C CA . ARG A 1 867 ? -46.094 -0.711 -33.094 1 80.12 867 ARG A CA 1
ATOM 6657 C C . ARG A 1 867 ? -47.375 -1.545 -33.25 1 80.12 867 ARG A C 1
ATOM 6659 O O . ARG A 1 867 ? -48.344 -1.329 -32.5 1 80.12 867 ARG A O 1
ATOM 6666 N N . GLN A 1 868 ? -47.312 -2.512 -34.156 1 78.5 868 GLN A N 1
ATOM 6667 C CA . GLN A 1 868 ? -48.438 -3.41 -34.312 1 78.5 868 GLN A CA 1
ATOM 6668 C C . GLN A 1 868 ? -48.656 -4.266 -33.062 1 78.5 868 GLN A C 1
ATOM 6670 O O . GLN A 1 868 ? -49.781 -4.457 -32.625 1 78.5 868 GLN A O 1
ATOM 6675 N N . ARG A 1 869 ? -47.656 -4.668 -32.469 1 76.81 869 ARG A N 1
ATOM 6676 C CA . ARG A 1 869 ? -47.719 -5.441 -31.234 1 76.81 869 ARG A CA 1
ATOM 6677 C C . ARG A 1 869 ? -48.281 -4.605 -30.094 1 76.81 869 ARG A C 1
ATOM 6679 O O . ARG A 1 869 ? -49.094 -5.105 -29.297 1 76.81 869 ARG A O 1
ATOM 6686 N N . HIS A 1 870 ? -47.938 -3.408 -30.094 1 76.75 870 HIS A N 1
ATOM 6687 C CA . HIS A 1 870 ? -48.469 -2.502 -29.078 1 76.75 870 HIS A CA 1
ATOM 6688 C C . HIS A 1 870 ? -49.969 -2.291 -29.25 1 76.75 870 HIS A C 1
ATOM 6690 O O . HIS A 1 870 ? -50.719 -2.229 -28.266 1 76.75 870 HIS A O 1
ATOM 6696 N N . LEU A 1 871 ? -50.406 -2.205 -30.422 1 73.31 871 LEU A N 1
ATOM 6697 C CA . LEU A 1 871 ? -51.812 -2.051 -30.719 1 73.31 871 LEU A CA 1
ATOM 6698 C C . LEU A 1 871 ? -52.594 -3.311 -30.328 1 73.31 871 LEU A C 1
ATOM 6700 O O . LEU A 1 871 ? -53.719 -3.23 -29.844 1 73.31 871 LEU A O 1
ATOM 6704 N N . ASP A 1 872 ? -51.875 -4.43 -30.391 1 69.12 872 ASP A N 1
ATOM 6705 C CA . ASP A 1 872 ? -52.531 -5.707 -30.156 1 69.12 872 ASP A CA 1
ATOM 6706 C C . ASP A 1 872 ? -52.469 -6.102 -28.688 1 69.12 872 ASP A C 1
ATOM 6708 O O . ASP A 1 872 ? -53.406 -6.699 -28.141 1 69.12 872 ASP A O 1
ATOM 6712 N N . THR A 1 873 ? -51.281 -5.785 -28.078 1 72.19 873 THR A N 1
ATOM 6713 C CA . THR A 1 873 ? -51.031 -6.359 -26.766 1 72.19 873 THR A CA 1
ATOM 6714 C C . THR A 1 873 ? -50.875 -5.262 -25.719 1 72.19 873 THR A C 1
ATOM 6716 O O . THR A 1 873 ? -50.875 -5.539 -24.516 1 72.19 873 THR A O 1
ATOM 6719 N N . GLY A 1 874 ? -50.812 -3.973 -26.109 1 69.5 874 GLY A N 1
ATOM 6720 C CA . GLY A 1 874 ? -50.594 -2.844 -25.219 1 69.5 874 GLY A CA 1
ATOM 6721 C C . GLY A 1 874 ? -49.156 -2.65 -24.812 1 69.5 874 GLY A C 1
ATOM 6722 O O . GLY A 1 874 ? -48.812 -1.708 -24.094 1 69.5 874 GLY A O 1
ATOM 6723 N N . SER A 1 875 ? -48.281 -3.551 -25.156 1 70.12 875 SER A N 1
ATOM 6724 C CA . SER A 1 875 ? -46.844 -3.441 -24.828 1 70.12 875 SER A CA 1
ATOM 6725 C C . SER A 1 875 ? -46 -3.562 -26.078 1 70.12 875 SER A C 1
ATOM 6727 O O . SER A 1 875 ? -46.312 -4.332 -26.984 1 70.12 875 SER A O 1
ATOM 6729 N N . TYR A 1 876 ? -44.875 -2.85 -26.078 1 68.69 876 TYR A N 1
ATOM 6730 C CA . TYR A 1 876 ? -43.969 -2.881 -27.219 1 68.69 876 TYR A CA 1
ATOM 6731 C C . TYR A 1 876 ? -43.031 -4.098 -27.141 1 68.69 876 TYR A C 1
ATOM 6733 O O . TYR A 1 876 ? -42.438 -4.477 -28.141 1 68.69 876 TYR A O 1
ATOM 6741 N N . GLU A 1 877 ? -42.938 -4.773 -26 1 63.72 877 GLU A N 1
ATOM 6742 C CA . GLU A 1 877 ? -42 -5.852 -25.75 1 63.72 877 GLU A CA 1
ATOM 6743 C C . GLU A 1 877 ? -42.594 -7.211 -26.078 1 63.72 877 GLU A C 1
ATOM 6745 O O . GLU A 1 877 ? -43.812 -7.402 -25.953 1 63.72 877 GLU A O 1
ATOM 6750 N N . GLN A 1 878 ? -41.938 -8.273 -26.516 1 50.69 878 GLN A N 1
ATOM 6751 C CA . GLN A 1 878 ? -42.375 -9.633 -26.812 1 50.69 878 GLN A CA 1
ATOM 6752 C C . GLN A 1 878 ? -42.625 -10.414 -25.531 1 50.69 878 GLN A C 1
ATOM 6754 O O . GLN A 1 878 ? -41.781 -10.461 -24.641 1 50.69 878 GLN A O 1
ATOM 6759 N N . VAL A 1 879 ? -43.719 -10.891 -24.969 1 41.19 879 VAL A N 1
ATOM 6760 C CA . VAL A 1 879 ? -44.031 -11.852 -23.922 1 41.19 879 VAL A CA 1
ATOM 6761 C C . VAL A 1 879 ? -43.594 -13.25 -24.375 1 41.19 879 VAL A C 1
ATOM 6763 O O . VAL A 1 879 ? -44.062 -13.75 -25.391 1 41.19 879 VAL A O 1
ATOM 6766 N N . ILE A 1 880 ? -42.469 -13.883 -23.906 1 36.12 880 ILE A N 1
ATOM 6767 C CA . ILE A 1 880 ? -42.031 -15.227 -24.234 1 36.12 880 ILE A CA 1
ATOM 6768 C C . ILE A 1 880 ? -43.031 -16.25 -23.734 1 36.12 880 ILE A C 1
ATOM 6770 O O . ILE A 1 880 ? -43.219 -16.391 -22.516 1 36.12 880 ILE A O 1
ATOM 6774 N N . GLU A 1 881 ? -44.156 -16.469 -24.125 1 30.31 881 GLU A N 1
ATOM 6775 C CA . GLU A 1 881 ? -44.875 -17.703 -23.828 1 30.31 881 GLU A CA 1
ATOM 6776 C C . GLU A 1 881 ? -44.031 -18.922 -24.094 1 30.31 881 GLU A C 1
ATOM 6778 O O . GLU A 1 881 ? -43.281 -18.969 -25.078 1 30.31 881 GLU A O 1
ATOM 6783 N N . GLU A 1 882 ? -43.812 -19.781 -23.016 1 30.47 882 GLU A N 1
ATOM 6784 C CA . GLU A 1 882 ? -43.094 -21.047 -22.953 1 30.47 882 GLU A CA 1
ATOM 6785 C C . GLU A 1 882 ? -43.625 -22.031 -24 1 30.47 882 GLU A C 1
ATOM 6787 O O . GLU A 1 882 ? -44.344 -22.969 -23.672 1 30.47 882 GLU A O 1
ATOM 6792 N N . ASP A 1 883 ? -44.219 -21.719 -25.047 1 27 883 ASP A N 1
ATOM 6793 C CA . ASP A 1 883 ? -44.75 -22.734 -25.938 1 27 883 ASP A CA 1
ATOM 6794 C C . ASP A 1 883 ? -43.656 -23.719 -26.359 1 27 883 ASP A C 1
ATOM 6796 O O . ASP A 1 883 ? -42.5 -23.375 -26.406 1 27 883 ASP A O 1
ATOM 6800 N N . GLU A 1 884 ? -44.062 -25.156 -26.312 1 30.75 884 GLU A N 1
ATOM 6801 C CA . GLU A 1 884 ? -43.469 -26.438 -26.656 1 30.75 884 GLU A CA 1
ATOM 6802 C C . GLU A 1 884 ? -42.906 -26.422 -28.062 1 30.75 884 GLU A C 1
ATOM 6804 O O . GLU A 1 884 ? -43.656 -26.516 -29.047 1 30.75 884 GLU A O 1
ATOM 6809 N N . LEU A 1 885 ? -42.062 -25.531 -28.391 1 24.83 885 LEU A N 1
ATOM 6810 C CA . LEU A 1 885 ? -41.594 -25.344 -29.766 1 24.83 885 LEU A CA 1
ATOM 6811 C C . LEU A 1 885 ? -41.062 -26.641 -30.344 1 24.83 885 LEU A C 1
ATOM 6813 O O . LEU A 1 885 ? -40.188 -27.281 -29.766 1 24.83 885 LEU A O 1
ATOM 6817 N N . ASP A 1 886 ? -42.062 -27.375 -30.984 1 24.58 886 ASP A N 1
ATOM 6818 C CA . ASP A 1 886 ? -41.875 -28.578 -31.797 1 24.58 886 ASP A CA 1
ATOM 6819 C C . ASP A 1 886 ? -40.781 -28.375 -32.844 1 24.58 886 ASP A C 1
ATOM 6821 O O . ASP A 1 886 ? -40.938 -27.578 -33.781 1 24.58 886 ASP A O 1
ATOM 6825 N N . VAL A 1 887 ? -39.531 -28.391 -32.438 1 24.48 887 VAL A N 1
ATOM 6826 C CA . VAL A 1 887 ? -38.281 -28.109 -33.125 1 24.48 887 VAL A CA 1
ATOM 6827 C C . VAL A 1 887 ? -38.188 -29 -34.375 1 24.48 887 VAL A C 1
ATOM 6829 O O . VAL A 1 887 ? -37.125 -29.047 -35.031 1 24.48 887 VAL A O 1
ATOM 6832 N N . GLU A 1 888 ? -39.25 -29.922 -34.594 1 23.09 888 GLU A N 1
ATOM 6833 C CA . GLU A 1 888 ? -38.906 -30.984 -35.562 1 23.09 888 GLU A CA 1
ATOM 6834 C C . GLU A 1 888 ? -38.719 -30.406 -36.969 1 23.09 888 GLU A C 1
ATOM 6836 O O . GLU A 1 888 ? -37.781 -30.828 -37.656 1 23.09 888 GLU A O 1
ATOM 6841 N N . GLY A 1 889 ? -39.781 -29.797 -37.5 1 22.03 889 GLY A N 1
ATOM 6842 C CA . GLY A 1 889 ? -40.031 -29.875 -38.938 1 22.03 889 GLY A CA 1
ATOM 6843 C C . GLY A 1 889 ? -39.125 -29 -39.75 1 22.03 889 GLY A C 1
ATOM 6844 O O . GLY A 1 889 ? -39.188 -29.031 -41 1 22.03 889 GLY A O 1
ATOM 6845 N N . LEU A 1 890 ? -38.75 -27.875 -39.219 1 20.66 890 LEU A N 1
ATOM 6846 C CA . LEU A 1 890 ? -38.5 -26.875 -40.25 1 20.66 890 LEU A CA 1
ATOM 6847 C C . LEU A 1 890 ? -37.188 -27.172 -41 1 20.66 890 LEU A C 1
ATOM 6849 O O . LEU A 1 890 ? -36.281 -26.312 -41.031 1 20.66 890 LEU A O 1
ATOM 6853 N N . ALA A 1 891 ? -36.656 -28.484 -41.062 1 21.05 891 ALA A N 1
ATOM 6854 C CA . ALA A 1 891 ? -35.344 -28.75 -41.594 1 21.05 891 ALA A CA 1
ATOM 6855 C C . ALA A 1 891 ? -35.281 -28.516 -43.094 1 21.05 891 ALA A C 1
ATOM 6857 O O . ALA A 1 891 ? -34.219 -28.438 -43.688 1 21.05 891 ALA A O 1
ATOM 6858 N N . GLN A 1 892 ? -36.406 -28.547 -43.812 1 19.59 892 GLN A N 1
ATOM 6859 C CA . GLN A 1 892 ? -36.219 -29.141 -45.125 1 19.59 892 GLN A CA 1
ATOM 6860 C C . GLN A 1 892 ? -35.531 -28.156 -46.062 1 19.59 892 GLN A C 1
ATOM 6862 O O . GLN A 1 892 ? -34.594 -28.516 -46.781 1 19.59 892 GLN A O 1
ATOM 6867 N N . SER A 1 893 ? -36.219 -27.156 -46.656 1 19.03 893 SER A N 1
ATOM 6868 C CA . SER A 1 893 ? -36.281 -27 -48.125 1 19.03 893 SER A CA 1
ATOM 6869 C C . SER A 1 893 ? -35.156 -26.109 -48.625 1 19.03 893 SER A C 1
ATOM 6871 O O . SER A 1 893 ? -34.938 -26.031 -49.844 1 19.03 893 SER A O 1
ATOM 6873 N N . ALA A 1 894 ? -34.625 -25.078 -47.969 1 20.98 894 ALA A N 1
ATOM 6874 C CA . ALA A 1 894 ? -34.312 -24 -48.906 1 20.98 894 ALA A CA 1
ATOM 6875 C C . ALA A 1 894 ? -33.094 -24.344 -49.781 1 20.98 894 ALA A C 1
ATOM 6877 O O . ALA A 1 894 ? -32.062 -24.797 -49.25 1 20.98 894 ALA A O 1
ATOM 6878 N N . PRO A 1 895 ? -33.219 -24.469 -51.062 1 20.38 895 PRO A N 1
ATOM 6879 C CA . PRO A 1 895 ? -32.312 -24.891 -52.094 1 20.38 895 PRO A CA 1
ATOM 6880 C C . PRO A 1 895 ? -31.109 -23.938 -52.25 1 20.38 895 PRO A C 1
ATOM 6882 O O . PRO A 1 895 ? -31.297 -22.719 -52.281 1 20.38 895 PRO A O 1
ATOM 6885 N N . ARG A 1 896 ? -30 -24.266 -51.688 1 23.31 896 ARG A N 1
ATOM 6886 C CA . ARG A 1 896 ? -28.75 -23.516 -51.656 1 23.31 896 ARG A CA 1
ATOM 6887 C C . ARG A 1 896 ? -28.25 -23.172 -53.031 1 23.31 896 ARG A C 1
ATOM 6889 O O . ARG A 1 896 ? -27.922 -24.062 -53.812 1 23.31 896 ARG A O 1
ATOM 6896 N N . GLN A 1 897 ? -28.953 -22.172 -53.688 1 20.2 897 GLN A N 1
ATOM 6897 C CA . GLN A 1 897 ? -28.484 -21.828 -55 1 20.2 897 GLN A CA 1
ATOM 6898 C C . GLN A 1 897 ? -26.969 -21.578 -55.031 1 20.2 897 GLN A C 1
ATOM 6900 O O . GLN A 1 897 ? -26.438 -20.953 -54.094 1 20.2 897 GLN A O 1
ATOM 6905 N N . GLN A 1 898 ? -26.172 -22.344 -55.781 1 21.58 898 GLN A N 1
ATOM 6906 C CA . GLN A 1 898 ? -24.766 -22.578 -56.062 1 21.58 898 GLN A CA 1
ATOM 6907 C C . GLN A 1 898 ? -24.109 -21.344 -56.656 1 21.58 898 GLN A C 1
ATOM 6909 O O . GLN A 1 898 ? -24.391 -20.984 -57.812 1 21.58 898 GLN A O 1
ATOM 6914 N N . ILE A 1 899 ? -24.281 -20.172 -56.062 1 23.84 899 ILE A N 1
ATOM 6915 C CA . ILE A 1 899 ? -23.719 -19.078 -56.844 1 23.84 899 ILE A CA 1
ATOM 6916 C C . ILE A 1 899 ? -22.25 -19.359 -57.156 1 23.84 899 ILE A C 1
ATOM 6918 O O . ILE A 1 899 ? -21.484 -19.719 -56.25 1 23.84 899 ILE A O 1
ATOM 6922 N N . PRO A 1 900 ? -21.781 -19.391 -58.344 1 23.38 900 PRO A N 1
ATOM 6923 C CA . PRO A 1 900 ? -20.484 -19.797 -58.906 1 23.38 900 PRO A CA 1
ATOM 6924 C C . PRO A 1 900 ? -19.328 -18.906 -58.438 1 23.38 900 PRO A C 1
ATOM 6926 O O . PRO A 1 900 ? -19.516 -17.703 -58.219 1 23.38 900 PRO A O 1
ATOM 6929 N N . ALA A 1 901 ? -18.281 -19.484 -57.812 1 23.72 901 ALA A N 1
ATOM 6930 C CA . ALA A 1 901 ? -17.094 -19.047 -57.094 1 23.72 901 ALA A CA 1
ATOM 6931 C C . ALA A 1 901 ? -16.188 -18.203 -58 1 23.72 901 ALA A C 1
ATOM 6933 O O . ALA A 1 901 ? -15.742 -18.672 -59.062 1 23.72 901 ALA A O 1
ATOM 6934 N N . VAL A 1 902 ? -16.609 -16.953 -58.188 1 25.41 902 VAL A N 1
ATOM 6935 C CA . VAL A 1 902 ? -15.758 -16.141 -59.062 1 25.41 902 VAL A CA 1
ATOM 6936 C C . VAL A 1 902 ? -14.305 -16.25 -58.625 1 25.41 902 VAL A C 1
ATOM 6938 O O . VAL A 1 902 ? -14.023 -16.25 -57.406 1 25.41 902 VAL A O 1
ATOM 6941 N N . PRO A 1 903 ? -13.289 -16.609 -59.438 1 22.73 903 PRO A N 1
ATOM 6942 C CA . PRO A 1 903 ? -11.883 -16.969 -59.219 1 22.73 903 PRO A CA 1
ATOM 6943 C C . PRO A 1 903 ? -11.07 -15.828 -58.625 1 22.73 903 PRO A C 1
ATOM 6945 O O . PRO A 1 903 ? -11.141 -14.688 -59.094 1 22.73 903 PRO A O 1
ATOM 6948 N N . ALA A 1 904 ? -10.82 -15.836 -57.375 1 23.58 904 ALA A N 1
ATOM 6949 C CA . ALA A 1 904 ? -10.156 -14.836 -56.531 1 23.58 904 ALA A CA 1
ATOM 6950 C C . ALA A 1 904 ? -8.758 -14.531 -57.062 1 23.58 904 ALA A C 1
ATOM 6952 O O . ALA A 1 904 ? -8.016 -15.445 -57.469 1 23.58 904 ALA A O 1
ATOM 6953 N N . ALA A 1 905 ? -8.555 -13.336 -57.5 1 26.5 905 ALA A N 1
ATOM 6954 C CA . ALA A 1 905 ? -7.289 -12.844 -58.031 1 26.5 905 ALA A CA 1
ATOM 6955 C C . ALA A 1 905 ? -6.152 -13.055 -57.031 1 26.5 905 ALA A C 1
ATOM 6957 O O . ALA A 1 905 ? -6.363 -12.992 -55.844 1 26.5 905 ALA A O 1
ATOM 6958 N N . PRO A 1 906 ? -4.926 -13.555 -57.469 1 22.44 906 PRO A N 1
ATOM 6959 C CA . PRO A 1 906 ? -3.797 -14.039 -56.656 1 22.44 906 PRO A CA 1
ATOM 6960 C C . PRO A 1 906 ? -3.256 -12.969 -55.719 1 22.44 906 PRO A C 1
ATOM 6962 O O . PRO A 1 906 ? -2.939 -11.859 -56.125 1 22.44 906 PRO A O 1
ATOM 6965 N N . ALA A 1 907 ? -3.709 -12.836 -54.5 1 27.52 907 ALA A N 1
ATOM 6966 C CA . ALA A 1 907 ? -3.365 -11.875 -53.469 1 27.52 907 ALA A CA 1
ATOM 6967 C C . ALA A 1 907 ? -1.862 -11.867 -53.219 1 27.52 907 ALA A C 1
ATOM 6969 O O . ALA A 1 907 ? -1.237 -12.922 -53.125 1 27.52 907 ALA A O 1
ATOM 6970 N N . GLU A 1 908 ? -1.188 -10.867 -53.781 1 27.06 908 GLU A N 1
ATOM 6971 C CA . GLU A 1 908 ? 0.249 -10.68 -53.594 1 27.06 908 GLU A CA 1
ATOM 6972 C C . GLU A 1 908 ? 0.635 -10.812 -52.094 1 27.06 908 GLU A C 1
ATOM 6974 O O . GLU A 1 908 ? -0.062 -10.297 -51.219 1 27.06 908 GLU A O 1
ATOM 6979 N N . ILE A 1 909 ? 1.386 -11.844 -51.75 1 27.47 909 ILE A N 1
ATOM 6980 C CA . ILE A 1 909 ? 1.854 -12.344 -50.469 1 27.47 909 ILE A CA 1
ATOM 6981 C C . ILE A 1 909 ? 2.559 -11.227 -49.719 1 27.47 909 ILE A C 1
ATOM 6983 O O . ILE A 1 909 ? 3.557 -10.68 -50.188 1 27.47 909 ILE A O 1
ATOM 6987 N N . PRO A 1 910 ? 1.83 -10.398 -49 1 28.52 910 PRO A N 1
ATOM 6988 C CA . PRO A 1 910 ? 2.5 -9.352 -48.219 1 28.52 910 PRO A CA 1
ATOM 6989 C C . PRO A 1 910 ? 3.764 -9.859 -47.531 1 28.52 910 PRO A C 1
ATOM 6991 O O . PRO A 1 910 ? 3.896 -11.055 -47.281 1 28.52 910 PRO A O 1
ATOM 6994 N N . ALA A 1 911 ? 4.809 -9.062 -47.375 1 28.66 911 ALA A N 1
ATOM 6995 C CA . ALA A 1 911 ? 6.117 -9.367 -46.812 1 28.66 911 ALA A CA 1
ATOM 6996 C C . ALA A 1 911 ? 5.98 -9.938 -45.375 1 28.66 911 ALA A C 1
ATOM 6998 O O . ALA A 1 911 ? 5.176 -9.445 -44.594 1 28.66 911 ALA A O 1
ATOM 6999 N N . PRO A 1 912 ? 6.359 -11.18 -45.062 1 28.86 912 PRO A N 1
ATOM 7000 C CA . PRO A 1 912 ? 6.16 -11.969 -43.844 1 28.86 912 PRO A CA 1
ATOM 7001 C C . PRO A 1 912 ? 6.57 -11.211 -42.562 1 28.86 912 PRO A C 1
ATOM 7003 O O . PRO A 1 912 ? 7.699 -10.727 -42.469 1 28.86 912 PRO A O 1
ATOM 7006 N N . LYS A 1 913 ? 5.824 -10.43 -41.844 1 38.34 913 LYS A N 1
ATOM 7007 C CA . LYS A 1 913 ? 6.062 -9.898 -40.5 1 38.34 913 LYS A CA 1
ATOM 7008 C C . LYS A 1 913 ? 6.645 -10.969 -39.562 1 38.34 913 LYS A C 1
ATOM 7010 O O . LYS A 1 913 ? 6.082 -12.055 -39.438 1 38.34 913 LYS A O 1
ATOM 7015 N N . GLN A 1 914 ? 7.938 -10.945 -39.281 1 42.88 914 GLN A N 1
ATOM 7016 C CA . GLN A 1 914 ? 8.688 -11.922 -38.5 1 42.88 914 GLN A CA 1
ATOM 7017 C C . GLN A 1 914 ? 8.203 -11.984 -37.062 1 42.88 914 GLN A C 1
ATOM 7019 O O . GLN A 1 914 ? 8.156 -10.961 -36.375 1 42.88 914 GLN A O 1
ATOM 7024 N N . ALA A 1 915 ? 7.598 -13.047 -36.562 1 53.66 915 ALA A N 1
ATOM 7025 C CA . ALA A 1 915 ? 7.184 -13.336 -35.188 1 53.66 915 ALA A CA 1
ATOM 7026 C C . ALA A 1 915 ? 8.391 -13.68 -34.312 1 53.66 915 ALA A C 1
ATOM 7028 O O . ALA A 1 915 ? 9.289 -14.398 -34.75 1 53.66 915 ALA A O 1
ATOM 7029 N N . HIS A 1 916 ? 8.445 -13 -33.188 1 54.47 916 HIS A N 1
ATOM 7030 C CA . HIS A 1 916 ? 9.57 -13.227 -32.312 1 54.47 916 HIS A CA 1
ATOM 7031 C C . HIS A 1 916 ? 9.188 -14.164 -31.156 1 54.47 916 HIS A C 1
ATOM 7033 O O . HIS A 1 916 ? 10.047 -14.578 -30.375 1 54.47 916 HIS A O 1
ATOM 7039 N N . THR A 1 917 ? 7.887 -14.484 -30.922 1 59.34 917 THR A N 1
ATOM 7040 C CA . THR A 1 917 ? 7.41 -15.398 -29.891 1 59.34 917 THR A CA 1
ATOM 7041 C C . THR A 1 917 ? 6.266 -16.266 -30.422 1 59.34 917 THR A C 1
ATOM 7043 O O . THR A 1 917 ? 5.695 -15.961 -31.469 1 59.34 917 THR A O 1
ATOM 7046 N N . SER A 1 918 ? 6.078 -17.328 -29.656 1 58.59 918 SER A N 1
ATOM 7047 C CA . SER A 1 918 ? 4.977 -18.188 -30.062 1 58.59 918 SER A CA 1
ATOM 7048 C C . SER A 1 918 ? 3.643 -17.453 -30 1 58.59 918 SER A C 1
ATOM 7050 O O . SER A 1 918 ? 2.781 -17.656 -30.859 1 58.59 918 SER A O 1
ATOM 7052 N N . ALA A 1 919 ? 3.521 -16.625 -29.062 1 59.19 919 ALA A N 1
ATOM 7053 C CA . ALA A 1 919 ? 2.279 -15.867 -28.906 1 59.19 919 ALA A CA 1
ATOM 7054 C C . ALA A 1 919 ? 2.053 -14.93 -30.094 1 59.19 919 ALA A C 1
ATOM 7056 O O . ALA A 1 919 ? 0.938 -14.836 -30.609 1 59.19 919 ALA A O 1
ATOM 7057 N N . GLU A 1 920 ? 3.08 -14.227 -30.484 1 61.94 920 GLU A N 1
ATOM 7058 C CA . GLU A 1 920 ? 3 -13.336 -31.641 1 61.94 920 GLU A CA 1
ATOM 7059 C C . GLU A 1 920 ? 2.666 -14.102 -32.906 1 61.94 920 GLU A C 1
ATOM 7061 O O . GLU A 1 920 ? 1.925 -13.609 -33.75 1 61.94 920 GLU A O 1
ATOM 7066 N N . LEU A 1 921 ? 3.281 -15.242 -32.969 1 59.75 921 LEU A N 1
ATOM 7067 C CA . LEU A 1 921 ? 3.055 -16.094 -34.125 1 59.75 921 LEU A CA 1
ATOM 7068 C C . LEU A 1 921 ? 1.588 -16.5 -34.25 1 59.75 921 LEU A C 1
ATOM 7070 O O . LEU A 1 921 ? 1.007 -16.469 -35.312 1 59.75 921 LEU A O 1
ATOM 7074 N N . VAL A 1 922 ? 1.101 -16.875 -33.125 1 61.12 922 VAL A N 1
ATOM 7075 C CA . VAL A 1 922 ? -0.298 -17.297 -33.094 1 61.12 922 VAL A CA 1
ATOM 7076 C C . VAL A 1 922 ? -1.193 -16.125 -33.531 1 61.12 922 VAL A C 1
ATOM 7078 O O . VAL A 1 922 ? -2.166 -16.312 -34.25 1 61.12 922 VAL A O 1
ATOM 7081 N N . GLU A 1 923 ? -0.822 -14.984 -33.031 1 62.72 923 GLU A N 1
ATOM 7082 C CA . GLU A 1 923 ? -1.582 -13.805 -33.438 1 62.72 923 GLU A CA 1
ATOM 7083 C C . GLU A 1 923 ? -1.54 -13.594 -34.938 1 62.72 923 GLU A C 1
ATOM 7085 O O . GLU A 1 923 ? -2.557 -13.266 -35.562 1 62.72 923 GLU A O 1
ATOM 7090 N N . MET A 1 924 ? -0.384 -13.727 -35.5 1 55.56 924 MET A N 1
ATOM 7091 C CA . MET A 1 924 ? -0.178 -13.492 -36.938 1 55.56 924 MET A CA 1
ATOM 7092 C C . MET A 1 924 ? -0.914 -14.531 -37.781 1 55.56 924 MET A C 1
ATOM 7094 O O . MET A 1 924 ? -1.517 -14.203 -38.781 1 55.56 924 MET A O 1
ATOM 7098 N N . GLN A 1 925 ? -0.814 -15.695 -37.219 1 52 925 GLN A N 1
ATOM 7099 C CA . GLN A 1 925 ? -1.36 -16.781 -38.031 1 52 925 GLN A CA 1
ATOM 7100 C C . GLN A 1 925 ? -2.867 -16.906 -37.812 1 52 925 GLN A C 1
ATOM 7102 O O . GLN A 1 925 ? -3.605 -17.188 -38.781 1 52 925 GLN A O 1
ATOM 7107 N N . LEU A 1 926 ? -3.141 -16.75 -36.5 1 54.5 926 LEU A N 1
ATOM 7108 C CA . LEU A 1 926 ? -4.543 -17.031 -36.219 1 54.5 926 LEU A CA 1
ATOM 7109 C C . LEU A 1 926 ? -5.363 -15.75 -36.219 1 54.5 926 LEU A C 1
ATOM 7111 O O . LEU A 1 926 ? -6.594 -15.789 -36.188 1 54.5 926 LEU A O 1
ATOM 7115 N N . GLY A 1 927 ? -4.738 -14.625 -36.469 1 45.66 927 GLY A N 1
ATOM 7116 C CA . GLY A 1 927 ? -5.434 -13.352 -36.5 1 45.66 927 GLY A CA 1
ATOM 7117 C C . GLY A 1 927 ? -6.078 -13.008 -35.156 1 45.66 927 GLY A C 1
ATOM 7118 O O . GLY A 1 927 ? -7.031 -12.227 -35.094 1 45.66 927 GLY A O 1
ATOM 7119 N N . ILE A 1 928 ? -5.812 -13.867 -34.219 1 45.41 928 ILE A N 1
ATOM 7120 C CA . ILE A 1 928 ? -6.438 -13.633 -32.906 1 45.41 928 ILE A CA 1
ATOM 7121 C C . ILE A 1 928 ? -5.527 -12.758 -32.062 1 45.41 928 ILE A C 1
ATOM 7123 O O . ILE A 1 928 ? -4.316 -12.977 -32 1 45.41 928 ILE A O 1
ATOM 7127 N N . SER A 1 929 ? -5.984 -11.547 -31.828 1 44.59 929 SER A N 1
ATOM 7128 C CA . SER A 1 929 ? -5.223 -10.688 -30.938 1 44.59 929 SER A CA 1
ATOM 7129 C C . SER A 1 929 ? -5.039 -11.344 -29.562 1 44.59 929 SER A C 1
ATOM 7131 O O . SER A 1 929 ? -6.016 -11.633 -28.875 1 44.59 929 SER A O 1
ATOM 7133 N N . ALA A 1 930 ? -3.975 -12.062 -29.422 1 49.44 930 ALA A N 1
ATOM 7134 C CA . ALA A 1 930 ? -3.701 -12.594 -28.094 1 49.44 930 ALA A CA 1
ATOM 7135 C C . ALA A 1 930 ? -3.463 -11.461 -27.094 1 49.44 930 ALA A C 1
ATOM 7137 O O . ALA A 1 930 ? -2.627 -10.586 -27.328 1 49.44 930 ALA A O 1
ATOM 7138 N N . ASP A 1 931 ? -4.328 -11.117 -26.203 1 56.69 931 ASP A N 1
ATOM 7139 C CA . ASP A 1 931 ? -4.191 -10.133 -25.125 1 56.69 931 ASP A CA 1
ATOM 7140 C C . ASP A 1 931 ? -3.01 -10.477 -24.219 1 56.69 931 ASP A C 1
ATOM 7142 O O . ASP A 1 931 ? -3.184 -10.703 -23.016 1 56.69 931 ASP A O 1
ATOM 7146 N N . ALA A 1 932 ? -1.889 -10.773 -24.891 1 64.12 932 ALA A N 1
ATOM 7147 C CA . ALA A 1 932 ? -0.713 -11.008 -24.062 1 64.12 932 ALA A CA 1
ATOM 7148 C C . ALA A 1 932 ? 0.144 -9.75 -23.953 1 64.12 932 ALA A C 1
ATOM 7150 O O . ALA A 1 932 ? 0.419 -9.094 -24.969 1 64.12 932 ALA A O 1
ATOM 7151 N N . PRO A 1 933 ? 0.444 -9.453 -22.75 1 68.38 933 PRO A N 1
ATOM 7152 C CA . PRO A 1 933 ? 1.258 -8.25 -22.562 1 68.38 933 PRO A CA 1
ATOM 7153 C C . PRO A 1 933 ? 2.693 -8.43 -23.047 1 68.38 933 PRO A C 1
ATOM 7155 O O . PRO A 1 933 ? 3.127 -9.555 -23.312 1 68.38 933 PRO A O 1
ATOM 7158 N N . LEU A 1 934 ? 3.301 -7.285 -23.344 1 69.69 934 LEU A N 1
ATOM 7159 C CA . LEU A 1 934 ? 4.73 -7.305 -23.641 1 69.69 934 LEU A CA 1
ATOM 7160 C C . LEU A 1 934 ? 5.551 -7.438 -22.359 1 69.69 934 LEU A C 1
ATOM 7162 O O . LEU A 1 934 ? 5.207 -6.848 -21.328 1 69.69 934 LEU A O 1
ATOM 7166 N N . CYS A 1 935 ? 6.516 -8.219 -22.484 1 73.81 935 CYS A N 1
ATOM 7167 C CA . CYS A 1 935 ? 7.426 -8.422 -21.359 1 73.81 935 CYS A CA 1
ATOM 7168 C C . CYS A 1 935 ? 8.133 -7.121 -21 1 73.81 935 CYS A C 1
ATOM 7170 O O . CYS A 1 935 ? 8.688 -6.445 -21.875 1 73.81 935 CYS A O 1
ATOM 7172 N N . PHE A 1 936 ? 8.141 -6.785 -19.781 1 66.25 936 PHE A N 1
ATOM 7173 C CA . PHE A 1 936 ? 8.773 -5.555 -19.312 1 66.25 936 PHE A CA 1
ATOM 7174 C C . PHE A 1 936 ? 10.289 -5.652 -19.422 1 66.25 936 PHE A C 1
ATOM 7176 O O . PHE A 1 936 ? 10.977 -4.637 -19.578 1 66.25 936 PHE A O 1
ATOM 7183 N N . SER A 1 937 ? 10.805 -6.863 -19.422 1 66.88 937 SER A N 1
ATOM 7184 C CA . SER A 1 937 ? 12.25 -7.066 -19.406 1 66.88 937 SER A CA 1
ATOM 7185 C C . SER A 1 937 ? 12.828 -7.074 -20.812 1 66.88 937 SER A C 1
ATOM 7187 O O . SER A 1 937 ? 13.898 -6.516 -21.062 1 66.88 937 SER A O 1
ATOM 7189 N N . CYS A 1 938 ? 12.078 -7.746 -21.797 1 69.62 938 CYS A N 1
ATOM 7190 C CA . CYS A 1 938 ? 12.734 -7.887 -23.094 1 69.62 938 CYS A CA 1
ATOM 7191 C C . CYS A 1 938 ? 11.805 -7.449 -24.234 1 69.62 938 CYS A C 1
ATOM 7193 O O . CYS A 1 938 ? 12.188 -7.484 -25.406 1 69.62 938 CYS A O 1
ATOM 7195 N N . GLY A 1 939 ? 10.539 -7.156 -23.828 1 66.31 939 GLY A N 1
ATOM 7196 C CA . GLY A 1 939 ? 9.648 -6.547 -24.797 1 66.31 939 GLY A CA 1
ATOM 7197 C C . GLY A 1 939 ? 8.938 -7.562 -25.672 1 66.31 939 GLY A C 1
ATOM 7198 O O . GLY A 1 939 ? 8.234 -7.191 -26.609 1 66.31 939 GLY A O 1
ATOM 7199 N N . THR A 1 940 ? 9.125 -8.859 -25.391 1 69.62 940 THR A N 1
ATOM 7200 C CA . THR A 1 940 ? 8.477 -9.898 -26.188 1 69.62 940 THR A CA 1
ATOM 7201 C C . THR A 1 940 ? 7.086 -10.203 -25.641 1 69.62 940 THR A C 1
ATOM 7203 O O . THR A 1 940 ? 6.832 -10.047 -24.453 1 69.62 940 THR A O 1
ATOM 7206 N N . LYS A 1 941 ? 6.219 -10.609 -26.5 1 71.62 941 LYS A N 1
ATOM 7207 C CA . LYS A 1 941 ? 4.867 -10.961 -26.078 1 71.62 941 LYS A CA 1
ATOM 7208 C C . LYS A 1 941 ? 4.875 -12.188 -25.172 1 71.62 941 LYS A C 1
ATOM 7210 O O . LYS A 1 941 ? 5.5 -13.195 -25.5 1 71.62 941 LYS A O 1
ATOM 7215 N N . MET A 1 942 ? 4.203 -12.125 -24.125 1 75.88 942 MET A N 1
ATOM 7216 C CA . MET A 1 942 ? 4.215 -13.188 -23.125 1 75.88 942 MET A CA 1
ATOM 7217 C C . MET A 1 942 ? 3.078 -14.172 -23.359 1 75.88 942 MET A C 1
ATOM 7219 O O . MET A 1 942 ? 2.232 -13.961 -24.234 1 75.88 942 MET A O 1
ATOM 7223 N N . GLN A 1 943 ? 3.246 -15.305 -22.703 1 71.75 943 GLN A N 1
ATOM 7224 C CA . GLN A 1 943 ? 2.199 -16.312 -22.75 1 71.75 943 GLN A CA 1
ATOM 7225 C C . GLN A 1 943 ? 1.686 -16.625 -21.344 1 71.75 943 GLN A C 1
ATOM 7227 O O . GLN A 1 943 ? 2.42 -16.484 -20.359 1 71.75 943 GLN A O 1
ATOM 7232 N N . ARG A 1 944 ? 0.546 -17.016 -21.25 1 68.88 944 ARG A N 1
ATOM 7233 C CA . ARG A 1 944 ? -0.065 -17.312 -19.969 1 68.88 944 ARG A CA 1
ATOM 7234 C C . ARG A 1 944 ? 0.513 -18.594 -19.359 1 68.88 944 ARG A C 1
ATOM 7236 O O . ARG A 1 944 ? 0.762 -19.562 -20.078 1 68.88 944 ARG A O 1
ATOM 7243 N N . ALA A 1 945 ? 0.799 -18.562 -18.188 1 67.19 945 ALA A N 1
ATOM 7244 C CA . ALA A 1 945 ? 1.195 -19.703 -17.359 1 67.19 945 ALA A CA 1
ATOM 7245 C C . ALA A 1 945 ? 0.491 -19.641 -16 1 67.19 945 ALA A C 1
ATOM 7247 O O . ALA A 1 945 ? 0.937 -18.953 -15.086 1 67.19 945 ALA A O 1
ATOM 7248 N N . GLY A 1 946 ? -0.451 -20.422 -15.906 1 62 946 GLY A N 1
ATOM 7249 C CA . GLY A 1 946 ? -1.285 -20.25 -14.727 1 62 946 GLY A CA 1
ATOM 7250 C C . GLY A 1 946 ? -1.985 -18.906 -14.68 1 62 946 GLY A C 1
ATOM 7251 O O . GLY A 1 946 ? -2.67 -18.516 -15.625 1 62 946 GLY A O 1
ATOM 7252 N N . SER A 1 947 ? -1.826 -18.328 -13.484 1 62.66 947 SER A N 1
ATOM 7253 C CA . SER A 1 947 ? -2.477 -17.031 -13.305 1 62.66 947 SER A CA 1
ATOM 7254 C C . SER A 1 947 ? -1.556 -15.883 -13.719 1 62.66 947 SER A C 1
ATOM 7256 O O . SER A 1 947 ? -1.95 -14.719 -13.672 1 62.66 947 SER A O 1
ATOM 7258 N N . CYS A 1 948 ? -0.367 -16.328 -14.219 1 70.5 948 CYS A N 1
ATOM 7259 C CA . CYS A 1 948 ? 0.626 -15.336 -14.594 1 70.5 948 CYS A CA 1
ATOM 7260 C C . CYS A 1 948 ? 0.95 -15.422 -16.078 1 70.5 948 CYS A C 1
ATOM 7262 O O . CYS A 1 948 ? 0.321 -16.188 -16.812 1 70.5 948 CYS A O 1
ATOM 7264 N N . TYR A 1 949 ? 1.756 -14.484 -16.516 1 72.81 949 TYR A N 1
ATOM 7265 C CA . TYR A 1 949 ? 2.342 -14.547 -17.844 1 72.81 949 TYR A CA 1
ATOM 7266 C C . TYR A 1 949 ? 3.822 -14.906 -17.766 1 72.81 949 TYR A C 1
ATOM 7268 O O . TYR A 1 949 ? 4.52 -14.508 -16.844 1 72.81 949 TYR A O 1
ATOM 7276 N N . ILE A 1 950 ? 4.242 -15.68 -18.688 1 75.62 950 ILE A N 1
ATOM 7277 C CA . ILE A 1 950 ? 5.652 -16.031 -18.797 1 75.62 950 ILE A CA 1
ATOM 7278 C C . ILE A 1 950 ? 6.203 -15.586 -20.141 1 75.62 950 ILE A C 1
ATOM 7280 O O . ILE A 1 950 ? 5.508 -15.656 -21.156 1 75.62 950 ILE A O 1
ATOM 7284 N N . CYS A 1 951 ? 7.379 -15.055 -20.078 1 76.5 951 CYS A N 1
ATOM 7285 C CA . CYS A 1 951 ? 8.055 -14.633 -21.297 1 76.5 951 CYS A CA 1
ATOM 7286 C C . CYS A 1 951 ? 8.938 -15.742 -21.844 1 76.5 951 CYS A C 1
ATOM 7288 O O . CYS A 1 951 ? 9.891 -16.172 -21.188 1 76.5 951 CYS A O 1
ATOM 7290 N N . GLU A 1 952 ? 8.672 -16.125 -23.016 1 75.06 952 GLU A N 1
ATOM 7291 C CA . GLU A 1 952 ? 9.453 -17.188 -23.625 1 75.06 952 GLU A CA 1
ATOM 7292 C C . GLU A 1 952 ? 10.867 -16.719 -23.953 1 75.06 952 GLU A C 1
ATOM 7294 O O . GLU A 1 952 ? 11.789 -17.531 -24.094 1 75.06 952 GLU A O 1
ATOM 7299 N N . GLY A 1 953 ? 10.906 -15.469 -24.031 1 70.44 953 GLY A N 1
ATOM 7300 C CA . GLY A 1 953 ? 12.195 -14.906 -24.406 1 70.44 953 GLY A CA 1
ATOM 7301 C C . GLY A 1 953 ? 13.18 -14.852 -23.25 1 70.44 953 GLY A C 1
ATOM 7302 O O . GLY A 1 953 ? 14.312 -15.32 -23.359 1 70.44 953 GLY A O 1
ATOM 7303 N N . CYS A 1 954 ? 12.68 -14.305 -22.172 1 74.25 954 CYS A N 1
ATOM 7304 C CA . CYS A 1 954 ? 13.641 -14.07 -21.109 1 74.25 954 CYS A CA 1
ATOM 7305 C C . CYS A 1 954 ? 13.234 -14.82 -19.844 1 74.25 954 CYS A C 1
ATOM 7307 O O . CYS A 1 954 ? 13.977 -14.82 -18.859 1 74.25 954 CYS A O 1
ATOM 7309 N N . GLY A 1 955 ? 12.078 -15.445 -19.828 1 72.62 955 GLY A N 1
ATOM 7310 C CA . GLY A 1 955 ? 11.68 -16.266 -18.688 1 72.62 955 GLY A CA 1
ATOM 7311 C C . GLY A 1 955 ? 11.047 -15.453 -17.578 1 72.62 955 GLY A C 1
ATOM 7312 O O . GLY A 1 955 ? 10.688 -16 -16.531 1 72.62 955 GLY A O 1
ATOM 7313 N N . SER A 1 956 ? 10.852 -14.18 -17.75 1 73.25 956 SER A N 1
ATOM 7314 C CA . SER A 1 956 ? 10.242 -13.336 -16.719 1 73.25 956 SER A CA 1
ATOM 7315 C C . SER A 1 956 ? 8.758 -13.648 -16.562 1 73.25 956 SER A C 1
ATOM 7317 O O . SER A 1 956 ? 8.078 -13.984 -17.531 1 73.25 956 SER A O 1
ATOM 7319 N N . THR A 1 957 ? 8.375 -13.656 -15.367 1 71.88 957 THR A N 1
ATOM 7320 C CA . THR A 1 957 ? 6.961 -13.836 -15.055 1 71.88 957 THR A CA 1
ATOM 7321 C C . THR A 1 957 ? 6.336 -12.516 -14.594 1 71.88 957 THR A C 1
ATOM 7323 O O . THR A 1 957 ? 6.977 -11.742 -13.883 1 71.88 957 THR A O 1
ATOM 7326 N N . SER A 1 958 ? 5.195 -12.18 -15.07 1 67.75 958 SER A N 1
ATOM 7327 C CA . SER A 1 958 ? 4.508 -10.961 -14.664 1 67.75 958 SER A CA 1
ATOM 7328 C C . SER A 1 958 ? 2.994 -11.156 -14.664 1 67.75 958 SER A C 1
ATOM 7330 O O . SER A 1 958 ? 2.496 -12.188 -15.109 1 67.75 958 SER A O 1
ATOM 7332 N N . GLY A 1 959 ? 2.316 -10.273 -14.117 1 58.53 959 GLY A N 1
ATOM 7333 C CA . GLY A 1 959 ? 0.867 -10.227 -14.203 1 58.53 959 GLY A CA 1
ATOM 7334 C C . GLY A 1 959 ? 0.183 -11.32 -13.406 1 58.53 959 GLY A C 1
ATOM 7335 O O . GLY A 1 959 ? -0.842 -11.859 -13.836 1 58.53 959 GLY A O 1
ATOM 7336 N N . CYS A 1 960 ? 0.938 -11.75 -12.469 1 59.75 960 CYS A N 1
ATOM 7337 C CA . CYS A 1 960 ? 0.288 -12.773 -11.656 1 59.75 960 CYS A CA 1
ATOM 7338 C C . CYS A 1 960 ? -0.92 -12.195 -10.922 1 59.75 960 CYS A C 1
ATOM 7340 O O . CYS A 1 960 ? -0.823 -11.828 -9.75 1 59.75 960 CYS A O 1
ATOM 7342 N N . SER A 1 961 ? -1.978 -11.523 -11.688 1 56.75 961 SER A N 1
ATOM 7343 C CA . SER A 1 961 ? -3.199 -10.906 -11.188 1 56.75 961 SER A CA 1
ATOM 7344 C C . SER A 1 961 ? -4.438 -11.516 -11.836 1 56.75 961 SER A C 1
ATOM 7346 O O . SER A 1 961 ? -4.395 -11.93 -12.992 1 56.75 961 SER A O 1
ATOM 7348 N N . MET B 1 1 ? 31.688 29.641 97.812 1 25.72 1 MET B N 1
ATOM 7349 C CA . MET B 1 1 ? 30.328 29.156 97.688 1 25.72 1 MET B CA 1
ATOM 7350 C C . MET B 1 1 ? 29.672 29.672 96.438 1 25.72 1 MET B C 1
ATOM 7352 O O . MET B 1 1 ? 29.344 30.859 96.312 1 25.72 1 MET B O 1
ATOM 7356 N N . THR B 1 2 ? 30.188 29.203 95.25 1 25.2 2 THR B N 1
ATOM 7357 C CA . THR B 1 2 ? 30.469 29.547 93.875 1 25.2 2 THR B CA 1
ATOM 7358 C C . THR B 1 2 ? 29.203 29.531 93 1 25.2 2 THR B C 1
ATOM 7360 O O . THR B 1 2 ? 28.516 28.5 92.938 1 25.2 2 THR B O 1
ATOM 7363 N N . GLU B 1 3 ? 28.453 30.672 93.125 1 24.19 3 GLU B N 1
ATOM 7364 C CA . GLU B 1 3 ? 27.125 30.984 92.625 1 24.19 3 GLU B CA 1
ATOM 7365 C C . GLU B 1 3 ? 27.031 30.625 91.125 1 24.19 3 GLU B C 1
ATOM 7367 O O . GLU B 1 3 ? 27.828 31.109 90.312 1 24.19 3 GLU B O 1
ATOM 7372 N N . THR B 1 4 ? 26.625 29.391 90.812 1 24.92 4 THR B N 1
ATOM 7373 C CA . THR B 1 4 ? 26.516 28.562 89.625 1 24.92 4 THR B CA 1
ATOM 7374 C C . THR B 1 4 ? 25.547 29.172 88.625 1 24.92 4 THR B C 1
ATOM 7376 O O . THR B 1 4 ? 24.328 29.094 88.812 1 24.92 4 THR B O 1
ATOM 7379 N N . THR B 1 5 ? 25.719 30.5 88.312 1 25.44 5 THR B N 1
ATOM 7380 C CA . THR B 1 5 ? 24.719 31.234 87.625 1 25.44 5 THR B CA 1
ATOM 7381 C C . THR B 1 5 ? 24.406 30.547 86.25 1 25.44 5 THR B C 1
ATOM 7383 O O . THR B 1 5 ? 25.312 30.328 85.438 1 25.44 5 THR B O 1
ATOM 7386 N N . SER B 1 6 ? 23.469 29.562 86.312 1 26.16 6 SER B N 1
ATOM 7387 C CA . SER B 1 6 ? 23.078 28.656 85.25 1 26.16 6 SER B CA 1
ATOM 7388 C C . SER B 1 6 ? 22.594 29.422 84 1 26.16 6 SER B C 1
ATOM 7390 O O . SER B 1 6 ? 21.734 30.281 84.062 1 26.16 6 SER B O 1
ATOM 7392 N N . GLY B 1 7 ? 23.516 29.797 83.062 1 25.52 7 GLY B N 1
ATOM 7393 C CA . GLY B 1 7 ? 23.422 30.609 81.875 1 25.52 7 GLY B CA 1
ATOM 7394 C C . GLY B 1 7 ? 22.328 30.156 80.938 1 25.52 7 GLY B C 1
ATOM 7395 O O . GLY B 1 7 ? 21.906 29 80.938 1 25.52 7 GLY B O 1
ATOM 7396 N N . PRO B 1 8 ? 21.359 31.016 80.625 1 23.06 8 PRO B N 1
ATOM 7397 C CA . PRO B 1 8 ? 20.109 30.734 79.938 1 23.06 8 PRO B CA 1
ATOM 7398 C C . PRO B 1 8 ? 20.328 29.969 78.625 1 23.06 8 PRO B C 1
ATOM 7400 O O . PRO B 1 8 ? 21.391 30.047 78.062 1 23.06 8 PRO B O 1
ATOM 7403 N N . ALA B 1 9 ? 19.609 28.797 78.438 1 23.97 9 ALA B N 1
ATOM 7404 C CA . ALA B 1 9 ? 19.516 27.766 77.375 1 23.97 9 ALA B CA 1
ATOM 7405 C C . ALA B 1 9 ? 19.188 28.375 76.062 1 23.97 9 ALA B C 1
ATOM 7407 O O . ALA B 1 9 ? 18.109 28.953 75.875 1 23.97 9 ALA B O 1
ATOM 7408 N N . ARG B 1 10 ? 20.141 28.969 75.312 1 25.42 10 ARG B N 1
ATOM 7409 C CA . ARG B 1 10 ? 19.984 29.609 74.062 1 25.42 10 ARG B CA 1
ATOM 7410 C C . ARG B 1 10 ? 19.203 28.734 73.062 1 25.42 10 ARG B C 1
ATOM 7412 O O . ARG B 1 10 ? 19.516 27.547 72.938 1 25.42 10 ARG B O 1
ATOM 7419 N N . GLY B 1 11 ? 17.922 29 72.875 1 23.47 11 GLY B N 1
ATOM 7420 C CA . GLY B 1 11 ? 16.938 28.359 72.062 1 23.47 11 GLY B CA 1
ATOM 7421 C C . GLY B 1 11 ? 17.484 28 70.688 1 23.47 11 GLY B C 1
ATOM 7422 O O . GLY B 1 11 ? 18.312 28.734 70.125 1 23.47 11 GLY B O 1
ATOM 7423 N N . SER B 1 12 ? 17.719 26.672 70.5 1 25.55 12 SER B N 1
ATOM 7424 C CA . SER B 1 12 ? 18.219 26 69.25 1 25.55 12 SER B CA 1
ATOM 7425 C C . SER B 1 12 ? 17.484 26.484 68 1 25.55 12 SER B C 1
ATOM 7427 O O . SER B 1 12 ? 16.25 26.516 68 1 25.55 12 SER B O 1
ATOM 7429 N N . ARG B 1 13 ? 18.047 27.438 67.312 1 29.08 13 ARG B N 1
ATOM 7430 C CA . ARG B 1 13 ? 17.641 27.891 66 1 29.08 13 ARG B CA 1
ATOM 7431 C C . ARG B 1 13 ? 17.344 26.703 65.062 1 29.08 13 ARG B C 1
ATOM 7433 O O . ARG B 1 13 ? 18.234 25.891 64.812 1 29.08 13 ARG B O 1
ATOM 7440 N N . THR B 1 14 ? 16.172 26.219 65.25 1 25.47 14 THR B N 1
ATOM 7441 C CA . THR B 1 14 ? 15.656 25.141 64.438 1 25.47 14 THR B CA 1
ATOM 7442 C C . THR B 1 14 ? 16.109 25.328 62.969 1 25.47 14 THR B C 1
ATOM 7444 O O . THR B 1 14 ? 16.188 26.469 62.469 1 25.47 14 THR B O 1
ATOM 7447 N N . LYS B 1 15 ? 16.781 24.312 62.438 1 31.23 15 LYS B N 1
ATOM 7448 C CA . LYS B 1 15 ? 17.297 24.047 61.094 1 31.23 15 LYS B CA 1
ATOM 7449 C C . LYS B 1 15 ? 16.297 24.469 60.031 1 31.23 15 LYS B C 1
ATOM 7451 O O . LYS B 1 15 ? 15.117 24.094 60.094 1 31.23 15 LYS B O 1
ATOM 7456 N N . GLY B 1 16 ? 16.359 25.688 59.562 1 25.52 16 GLY B N 1
ATOM 7457 C CA . GLY B 1 16 ? 15.555 26.219 58.469 1 25.52 16 GLY B CA 1
ATOM 7458 C C . GLY B 1 16 ? 15.102 25.156 57.5 1 25.52 16 GLY B C 1
ATOM 7459 O O . GLY B 1 16 ? 15.789 24.156 57.281 1 25.52 16 GLY B O 1
ATOM 7460 N N . THR B 1 17 ? 13.734 24.859 57.469 1 29.55 17 THR B N 1
ATOM 7461 C CA . THR B 1 17 ? 13.133 23.938 56.531 1 29.55 17 THR B CA 1
ATOM 7462 C C . THR B 1 17 ? 13.883 23.969 55.188 1 29.55 17 THR B C 1
ATOM 7464 O O . THR B 1 17 ? 14.195 25.047 54.688 1 29.55 17 THR B O 1
ATOM 7467 N N . LYS B 1 18 ? 14.609 22.969 54.938 1 37.09 18 LYS B N 1
ATOM 7468 C CA . LYS B 1 18 ? 15.219 22.719 53.656 1 37.09 18 LYS B CA 1
ATOM 7469 C C . LYS B 1 18 ? 14.352 23.266 52.5 1 37.09 18 LYS B C 1
ATOM 7471 O O . LYS B 1 18 ? 13.156 22.969 52.438 1 37.09 18 LYS B O 1
ATOM 7476 N N . ALA B 1 19 ? 14.531 24.531 52 1 41 19 ALA B N 1
ATOM 7477 C CA . ALA B 1 19 ? 13.922 25.141 50.844 1 41 19 ALA B CA 1
ATOM 7478 C C . ALA B 1 19 ? 13.406 24.094 49.844 1 41 19 ALA B C 1
ATOM 7480 O O . ALA B 1 19 ? 14.188 23.297 49.312 1 41 19 ALA B O 1
ATOM 7481 N N . THR B 1 20 ? 12.172 23.531 49.969 1 50.44 20 THR B N 1
ATOM 7482 C CA . THR B 1 20 ? 11.57 22.453 49.219 1 50.44 20 THR B CA 1
ATOM 7483 C C . THR B 1 20 ? 11.695 22.719 47.719 1 50.44 20 THR B C 1
ATOM 7485 O O . THR B 1 20 ? 11.367 23.812 47.25 1 50.44 20 THR B O 1
ATOM 7488 N N . LYS B 1 21 ? 12.484 21.984 46.875 1 75 21 LYS B N 1
ATOM 7489 C CA . LYS B 1 21 ? 13.086 21.938 45.531 1 75 21 LYS B CA 1
ATOM 7490 C C . LYS B 1 21 ? 12.016 21.859 44.438 1 75 21 LYS B C 1
ATOM 7492 O O . LYS B 1 21 ? 12.328 21.703 43.281 1 75 21 LYS B O 1
ATOM 7497 N N . GLY B 1 22 ? 10.75 22.344 44.594 1 90.12 22 GLY B N 1
ATOM 7498 C CA . GLY B 1 22 ? 9.695 22.297 43.625 1 90.12 22 GLY B CA 1
ATOM 7499 C C . GLY B 1 22 ? 9.281 23.672 43.125 1 90.12 22 GLY B C 1
ATOM 7500 O O . GLY B 1 22 ? 9.766 24.688 43.625 1 90.12 22 GLY B O 1
ATOM 7501 N N . LEU B 1 23 ? 8.438 23.766 42.125 1 95.25 23 LEU B N 1
ATOM 7502 C CA . LEU B 1 23 ? 7.953 25.016 41.531 1 95.25 23 LEU B CA 1
ATOM 7503 C C . LEU B 1 23 ? 6.844 25.625 42.375 1 95.25 23 LEU B C 1
ATOM 7505 O O . LEU B 1 23 ? 5.906 24.938 42.781 1 95.25 23 LEU B O 1
ATOM 7509 N N . ARG B 1 24 ? 7.004 26.844 42.688 1 94.5 24 ARG B N 1
ATOM 7510 C CA . ARG B 1 24 ? 5.887 27.609 43.219 1 94.5 24 ARG B CA 1
ATOM 7511 C C . ARG B 1 24 ? 4.941 28.078 42.125 1 94.5 24 ARG B C 1
ATOM 7513 O O . ARG B 1 24 ? 5.387 28.625 41.125 1 94.5 24 ARG B O 1
ATOM 7520 N N . ILE B 1 25 ? 3.631 27.781 42.281 1 95.5 25 ILE B N 1
ATOM 7521 C CA . ILE B 1 25 ? 2.646 28.125 41.25 1 95.5 25 ILE B CA 1
ATOM 7522 C C . ILE B 1 25 ? 1.804 29.312 41.719 1 95.5 25 ILE B C 1
ATOM 7524 O O . ILE B 1 25 ? 1.273 29.297 42.844 1 95.5 25 ILE B O 1
ATOM 7528 N N . GLU B 1 26 ? 1.733 30.312 40.938 1 91.56 26 GLU B N 1
ATOM 7529 C CA . GLU B 1 26 ? 0.939 31.484 41.25 1 91.56 26 GLU B CA 1
ATOM 7530 C C . GLU B 1 26 ? -0.484 31.359 40.719 1 91.56 26 GLU B C 1
ATOM 7532 O O . GLU B 1 26 ? -0.703 30.781 39.656 1 91.56 26 GLU B O 1
ATOM 7537 N N . ARG B 1 27 ? -1.429 31.906 41.469 1 94.94 27 ARG B N 1
ATOM 7538 C CA . ARG B 1 27 ? -2.811 31.969 41 1 94.94 27 ARG B CA 1
ATOM 7539 C C . ARG B 1 27 ? -3.006 33.125 40 1 94.94 27 ARG B C 1
ATOM 7541 O O . ARG B 1 27 ? -2.582 34.25 40.281 1 94.94 27 ARG B O 1
ATOM 7548 N N . VAL B 1 28 ? -3.627 32.875 38.906 1 96 28 VAL B N 1
ATOM 7549 C CA . VAL B 1 28 ? -3.824 33.844 37.844 1 96 28 VAL B CA 1
ATOM 7550 C C . VAL B 1 28 ? -5.305 34.219 37.75 1 96 28 VAL B C 1
ATOM 7552 O O . VAL B 1 28 ? -5.668 35.375 37.812 1 96 28 VAL B O 1
ATOM 7555 N N . HIS B 1 29 ? -6.219 33.219 37.625 1 97.19 29 HIS B N 1
ATOM 7556 C CA . HIS B 1 29 ? -7.633 33.469 37.344 1 97.19 29 HIS B CA 1
ATOM 7557 C C . HIS B 1 29 ? -8.5 33.031 38.531 1 97.19 29 HIS B C 1
ATOM 7559 O O . HIS B 1 29 ? -9.594 33.594 38.719 1 97.19 29 HIS B O 1
ATOM 7565 N N . THR B 1 30 ? -7.965 32.125 39.312 1 96.94 30 THR B N 1
ATOM 7566 C CA . THR B 1 30 ? -8.828 31.406 40.219 1 96.94 30 THR B CA 1
ATOM 7567 C C . THR B 1 30 ? -8.797 32.062 41.625 1 96.94 30 THR B C 1
ATOM 7569 O O . THR B 1 30 ? -7.918 32.875 41.906 1 96.94 30 THR B O 1
ATOM 7572 N N . THR B 1 31 ? -9.789 31.672 42.375 1 95.31 31 THR B N 1
ATOM 7573 C CA . THR B 1 31 ? -9.938 32.125 43.75 1 95.31 31 THR B CA 1
ATOM 7574 C C . THR B 1 31 ? -9.742 31 44.75 1 95.31 31 THR B C 1
ATOM 7576 O O . THR B 1 31 ? -10.289 29.906 44.562 1 95.31 31 THR B O 1
ATOM 7579 N N . PRO B 1 32 ? -8.945 31.312 45.812 1 93.88 32 PRO B N 1
ATOM 7580 C CA . PRO B 1 32 ? -8.75 30.25 46.781 1 93.88 32 PRO B CA 1
ATOM 7581 C C . PRO B 1 32 ? -10.062 29.734 47.375 1 93.88 32 PRO B C 1
ATOM 7583 O O . PRO B 1 32 ? -10.945 30.531 47.719 1 93.88 32 PRO B O 1
ATOM 7586 N N . GLY B 1 33 ? -10.242 28.484 47.406 1 92.25 33 GLY B N 1
ATOM 7587 C CA . GLY B 1 33 ? -11.406 27.844 48 1 92.25 33 GLY B CA 1
ATOM 7588 C C . GLY B 1 33 ? -12.562 27.672 47.062 1 92.25 33 GLY B C 1
ATOM 7589 O O . GLY B 1 33 ? -13.57 27.047 47.375 1 92.25 33 GLY B O 1
ATOM 7590 N N . VAL B 1 34 ? -12.445 28.156 45.844 1 95.5 34 VAL B N 1
ATOM 7591 C CA . VAL B 1 34 ? -13.516 28.047 44.875 1 95.5 34 VAL B CA 1
ATOM 7592 C C . VAL B 1 34 ? -13.031 27.25 43.656 1 95.5 34 VAL B C 1
ATOM 7594 O O . VAL B 1 34 ? -12.039 27.609 43.031 1 95.5 34 VAL B O 1
ATOM 7597 N N . HIS B 1 35 ? -13.766 26.219 43.469 1 95.62 35 HIS B N 1
ATOM 7598 C CA . HIS B 1 35 ? -13.414 25.453 42.281 1 95.62 35 HIS B CA 1
ATOM 7599 C C . HIS B 1 35 ? -13.867 26.156 41 1 95.62 35 HIS B C 1
ATOM 7601 O O . HIS B 1 35 ? -14.953 26.75 40.969 1 95.62 35 HIS B O 1
ATOM 7607 N N . PRO B 1 36 ? -13.07 26.109 39.875 1 96.88 36 PRO B N 1
ATOM 7608 C CA . PRO B 1 36 ? -13.43 26.812 38.656 1 96.88 36 PRO B CA 1
ATOM 7609 C C . PRO B 1 36 ? -14.812 26.438 38.125 1 96.88 36 PRO B C 1
ATOM 7611 O O . PRO B 1 36 ? -15.492 27.266 37.5 1 96.88 36 PRO B O 1
ATOM 7614 N N . TYR B 1 37 ? -15.281 25.219 38.406 1 96.94 37 TYR B N 1
ATOM 7615 C CA . TYR B 1 37 ? -16.578 24.734 37.906 1 96.94 37 TYR B CA 1
ATOM 7616 C C . TYR B 1 37 ? -17.719 25.484 38.594 1 96.94 37 TYR B C 1
ATOM 7618 O O . TYR B 1 37 ? -18.828 25.547 38.062 1 96.94 37 TYR B O 1
ATOM 7626 N N . ASP B 1 38 ? -17.453 26 39.719 1 96.75 38 ASP B N 1
ATOM 7627 C CA . ASP B 1 38 ? -18.5 26.625 40.531 1 96.75 38 ASP B CA 1
ATOM 7628 C C . ASP B 1 38 ? -18.703 28.078 40.125 1 96.75 38 ASP B C 1
ATOM 7630 O O . ASP B 1 38 ? -19.656 28.719 40.594 1 96.75 38 ASP B O 1
ATOM 7634 N N . GLU B 1 39 ? -17.906 28.516 39.281 1 95.81 39 GLU B N 1
ATOM 7635 C CA . GLU B 1 39 ? -17.984 29.922 38.938 1 95.81 39 GLU B CA 1
ATOM 7636 C C . GLU B 1 39 ? -18.672 30.109 37.594 1 95.81 39 GLU B C 1
ATOM 7638 O O . GLU B 1 39 ? -18.703 31.219 37.031 1 95.81 39 GLU B O 1
ATOM 7643 N N . VAL B 1 40 ? -19.234 29.031 37.031 1 96.81 40 VAL B N 1
ATOM 7644 C CA . VAL B 1 40 ? -19.891 29.141 35.719 1 96.81 40 VAL B CA 1
ATOM 7645 C C . VAL B 1 40 ? -21.297 28.547 35.812 1 96.81 40 VAL B C 1
ATOM 7647 O O . VAL B 1 40 ? -21.609 27.812 36.75 1 96.81 40 VAL B O 1
ATOM 7650 N N . VAL B 1 41 ? -22.125 28.922 34.875 1 97.56 41 VAL B N 1
ATOM 7651 C CA . VAL B 1 41 ? -23.484 28.391 34.781 1 97.56 41 VAL B CA 1
ATOM 7652 C C . VAL B 1 41 ? -23.516 27.25 33.781 1 97.56 41 VAL B C 1
ATOM 7654 O O . VAL B 1 41 ? -23.125 27.422 32.594 1 97.56 41 VAL B O 1
ATOM 7657 N N . TRP B 1 42 ? -23.922 26.094 34.312 1 97.44 42 TRP B N 1
ATOM 7658 C CA . TRP B 1 42 ? -23.953 24.891 33.469 1 97.44 42 TRP B CA 1
ATOM 7659 C C . TRP B 1 42 ? -25.328 24.703 32.844 1 97.44 42 TRP B C 1
ATOM 7661 O O . TRP B 1 42 ? -26.344 24.953 33.5 1 97.44 42 TRP B O 1
ATOM 7671 N N . GLU B 1 43 ? -25.344 24.297 31.625 1 96.62 43 GLU B N 1
ATOM 7672 C CA . GLU B 1 43 ? -26.594 24 30.922 1 96.62 43 GLU B CA 1
ATOM 7673 C C . GLU B 1 43 ? -26.5 22.672 30.172 1 96.62 43 GLU B C 1
ATOM 7675 O O . GLU B 1 43 ? -25.406 22.234 29.781 1 96.62 43 GLU B O 1
ATOM 7680 N N . ARG B 1 44 ? -27.641 22.031 30.031 1 96.5 44 ARG B N 1
ATOM 7681 C CA . ARG B 1 44 ? -27.734 20.844 29.203 1 96.5 44 ARG B CA 1
ATOM 7682 C C . ARG B 1 44 ? -28.172 21.172 27.797 1 96.5 44 ARG B C 1
ATOM 7684 O O . ARG B 1 44 ? -29.031 22.047 27.594 1 96.5 44 ARG B O 1
ATOM 7691 N N . ARG B 1 45 ? -27.5 20.578 26.891 1 94.5 45 ARG B N 1
ATOM 7692 C CA . ARG B 1 45 ? -27.766 20.844 25.469 1 94.5 45 ARG B CA 1
ATOM 7693 C C . ARG B 1 45 ? -27.844 19.547 24.688 1 94.5 45 ARG B C 1
ATOM 7695 O O . ARG B 1 45 ? -27.25 18.531 25.078 1 94.5 45 ARG B O 1
ATOM 7702 N N . ASP B 1 46 ? -28.578 19.578 23.516 1 92.75 46 ASP B N 1
ATOM 7703 C CA . ASP B 1 46 ? -28.672 18.453 22.594 1 92.75 46 ASP B CA 1
ATOM 7704 C C . ASP B 1 46 ? -27.781 18.656 21.375 1 92.75 46 ASP B C 1
ATOM 7706 O O . ASP B 1 46 ? -27.766 19.75 20.781 1 92.75 46 ASP B O 1
ATOM 7710 N N . VAL B 1 47 ? -26.969 17.688 21.156 1 92.12 47 VAL B N 1
ATOM 7711 C CA . VAL B 1 47 ? -26.109 17.703 19.969 1 92.12 47 VAL B CA 1
ATOM 7712 C C . VAL B 1 47 ? -26.688 16.781 18.906 1 92.12 47 VAL B C 1
ATOM 7714 O O . VAL B 1 47 ? -26.766 15.57 19.094 1 92.12 47 VAL B O 1
ATOM 7717 N N . VAL B 1 48 ? -27.125 17.359 17.812 1 86.69 48 VAL B N 1
ATOM 7718 C CA . VAL B 1 48 ? -27.656 16.625 16.672 1 86.69 48 VAL B CA 1
ATOM 7719 C C . VAL B 1 48 ? -26.969 17.109 15.391 1 86.69 48 VAL B C 1
ATOM 7721 O O . VAL B 1 48 ? -27.141 18.281 15 1 86.69 48 VAL B O 1
ATOM 7724 N N . MET B 1 49 ? -26.156 16.281 14.883 1 82.44 49 MET B N 1
ATOM 7725 C CA . MET B 1 49 ? -25.453 16.609 13.641 1 82.44 49 MET B CA 1
ATOM 7726 C C . MET B 1 49 ? -26.062 15.859 12.461 1 82.44 49 MET B C 1
ATOM 7728 O O . MET B 1 49 ? -26.156 14.633 12.484 1 82.44 49 MET B O 1
ATOM 7732 N N . THR B 1 50 ? -26.469 16.531 11.453 1 73.62 50 THR B N 1
ATOM 7733 C CA . THR B 1 50 ? -27.156 15.938 10.312 1 73.62 50 THR B CA 1
ATOM 7734 C C . THR B 1 50 ? -26.328 16.094 9.039 1 73.62 50 THR B C 1
ATOM 7736 O O . THR B 1 50 ? -25.609 17.094 8.883 1 73.62 50 THR B O 1
ATOM 7739 N N . ASN B 1 51 ? -26.312 15.008 8.312 1 70.94 51 ASN B N 1
ATOM 7740 C CA . ASN B 1 51 ? -25.734 15.102 6.969 1 70.94 51 ASN B CA 1
ATOM 7741 C C . ASN B 1 51 ? -26.562 16.031 6.074 1 70.94 51 ASN B C 1
ATOM 7743 O O . ASN B 1 51 ? -27.75 15.766 5.828 1 70.94 51 ASN B O 1
ATOM 7747 N N . TRP B 1 52 ? -25.984 17.016 5.621 1 62.69 52 TRP B N 1
ATOM 7748 C CA . TRP B 1 52 ? -26.719 18.031 4.902 1 62.69 52 TRP B CA 1
ATOM 7749 C C . TRP B 1 52 ? -27.172 17.531 3.533 1 62.69 52 TRP B C 1
ATOM 7751 O O . TRP B 1 52 ? -28.125 18.047 2.955 1 62.69 52 TRP B O 1
ATOM 7761 N N . ARG B 1 53 ? -26.391 16.516 3.043 1 56.56 53 ARG B N 1
ATOM 7762 C CA . ARG B 1 53 ? -26.703 16 1.711 1 56.56 53 ARG B CA 1
ATOM 7763 C C . ARG B 1 53 ? -27.984 15.172 1.724 1 56.56 53 ARG B C 1
ATOM 7765 O O . ARG B 1 53 ? -28.812 15.289 0.824 1 56.56 53 ARG B O 1
ATOM 7772 N N . ASP B 1 54 ? -28.109 14.383 2.664 1 58.09 54 ASP B N 1
ATOM 7773 C CA . ASP B 1 54 ? -29.219 13.445 2.619 1 58.09 54 ASP B CA 1
ATOM 7774 C C . ASP B 1 54 ? -30.125 13.602 3.842 1 58.09 54 ASP B C 1
ATOM 7776 O O . ASP B 1 54 ? -31.125 12.898 3.973 1 58.09 54 ASP B O 1
ATOM 7780 N N . GLY B 1 55 ? -29.766 14.516 4.672 1 67.31 55 GLY B N 1
ATOM 7781 C CA . GLY B 1 55 ? -30.594 14.812 5.824 1 67.31 55 GLY B CA 1
ATOM 7782 C C . GLY B 1 55 ? -30.5 13.766 6.918 1 67.31 55 GLY B C 1
ATOM 7783 O O . GLY B 1 55 ? -31.141 13.891 7.965 1 67.31 55 GLY B O 1
ATOM 7784 N N . SER B 1 56 ? -29.688 12.859 6.711 1 74.94 56 SER B N 1
ATOM 7785 C CA . SER B 1 56 ? -29.547 11.812 7.711 1 74.94 56 SER B CA 1
ATOM 7786 C C . SER B 1 56 ? -28.766 12.305 8.922 1 74.94 56 SER B C 1
ATOM 7788 O O . SER B 1 56 ? -27.953 13.234 8.82 1 74.94 56 SER B O 1
ATOM 7790 N N . VAL B 1 57 ? -29.141 11.711 10.094 1 78.75 57 VAL B N 1
ATOM 7791 C CA . VAL B 1 57 ? -28.438 12.055 11.32 1 78.75 57 VAL B CA 1
ATOM 7792 C C . VAL B 1 57 ? -27.109 11.297 11.383 1 78.75 57 VAL B C 1
ATOM 7794 O O . VAL B 1 57 ? -27.094 10.062 11.453 1 78.75 57 VAL B O 1
ATOM 7797 N N . ASN B 1 58 ? -26.031 12.07 11.375 1 74.12 58 ASN B N 1
ATOM 7798 C CA . ASN B 1 58 ? -24.703 11.477 11.438 1 74.12 58 ASN B CA 1
ATOM 7799 C C . ASN B 1 58 ? -24.281 11.18 12.875 1 74.12 58 ASN B C 1
ATOM 7801 O O . ASN B 1 58 ? -23.484 10.273 13.125 1 74.12 58 ASN B O 1
ATOM 7805 N N . PHE B 1 59 ? -24.734 12.07 13.82 1 83.94 59 PHE B N 1
ATOM 7806 C CA . PHE B 1 59 ? -24.375 11.953 15.227 1 83.94 59 PHE B CA 1
ATOM 7807 C C . PHE B 1 59 ? -25.422 12.602 16.109 1 83.94 59 PHE B C 1
ATOM 7809 O O . PHE B 1 59 ? -25.953 13.672 15.781 1 83.94 59 PHE B O 1
ATOM 7816 N N . GLU B 1 60 ? -25.734 11.852 17.141 1 89.44 60 GLU B N 1
ATOM 7817 C CA . GLU B 1 60 ? -26.703 12.406 18.078 1 89.44 60 GLU B CA 1
ATOM 7818 C C . GLU B 1 60 ? -26.391 12 19.5 1 89.44 60 GLU B C 1
ATOM 7820 O O . GLU B 1 60 ? -26.156 10.82 19.781 1 89.44 60 GLU B O 1
ATOM 7825 N N . GLN B 1 61 ? -26.266 13.008 20.344 1 93.31 61 GLN B N 1
ATOM 7826 C CA . GLN B 1 61 ? -26.188 12.812 21.781 1 93.31 61 GLN B CA 1
ATOM 7827 C C . GLN B 1 61 ? -26.906 13.93 22.531 1 93.31 61 GLN B C 1
ATOM 7829 O O . GLN B 1 61 ? -26.547 15.102 22.406 1 93.31 61 GLN B O 1
ATOM 7834 N N . ARG B 1 62 ? -27.844 13.531 23.312 1 94.12 62 ARG B N 1
ATOM 7835 C CA . ARG B 1 62 ? -28.719 14.516 23.953 1 94.12 62 ARG B CA 1
ATOM 7836 C C . ARG B 1 62 ? -28.328 14.719 25.422 1 94.12 62 ARG B C 1
ATOM 7838 O O . ARG B 1 62 ? -27.781 13.812 26.047 1 94.12 62 ARG B O 1
ATOM 7845 N N . GLY B 1 63 ? -28.547 15.914 25.859 1 95.25 63 GLY B N 1
ATOM 7846 C CA . GLY B 1 63 ? -28.438 16.234 27.281 1 95.25 63 GLY B CA 1
ATOM 7847 C C . GLY B 1 63 ? -27 16.391 27.734 1 95.25 63 GLY B C 1
ATOM 7848 O O . GLY B 1 63 ? -26.672 16.078 28.891 1 95.25 63 GLY B O 1
ATOM 7849 N N . VAL B 1 64 ? -26.172 16.844 26.922 1 97.38 64 VAL B N 1
ATOM 7850 C CA . VAL B 1 64 ? -24.781 17.016 27.328 1 97.38 64 VAL B CA 1
ATOM 7851 C C . VAL B 1 64 ? -24.609 18.328 28.109 1 97.38 64 VAL B C 1
ATOM 7853 O O . VAL B 1 64 ? -25.281 19.312 27.797 1 97.38 64 VAL B O 1
ATOM 7856 N N . GLU B 1 65 ? -23.734 18.344 29.062 1 98.19 65 GLU B N 1
ATOM 7857 C CA . GLU B 1 65 ? -23.625 19.484 29.953 1 98.19 65 GLU B CA 1
ATOM 7858 C C . GLU B 1 65 ? -22.422 20.344 29.609 1 98.19 65 GLU B C 1
ATOM 7860 O O . GLU B 1 65 ? -21.281 19.859 29.578 1 98.19 65 GLU B O 1
ATOM 7865 N N . PHE B 1 66 ? -22.656 21.641 29.312 1 98.19 66 PHE B N 1
ATOM 7866 C CA . PHE B 1 66 ? -21.625 22.641 29.016 1 98.19 66 PHE B CA 1
ATOM 7867 C C . PHE B 1 66 ? -21.953 23.969 29.688 1 98.19 66 PHE B C 1
ATOM 7869 O O . PHE B 1 66 ? -23.109 24.234 30.016 1 98.19 66 PHE B O 1
ATOM 7876 N N . PRO B 1 67 ? -20.875 24.75 29.953 1 97.94 67 PRO B N 1
ATOM 7877 C CA . PRO B 1 67 ? -21.188 26.125 30.359 1 97.94 67 PRO B CA 1
ATOM 7878 C C . PRO B 1 67 ? -22.016 26.875 29.328 1 97.94 67 PRO B C 1
ATOM 7880 O O . PRO B 1 67 ? -21.875 26.625 28.125 1 97.94 67 PRO B O 1
ATOM 7883 N N . ASP B 1 68 ? -22.766 27.875 29.719 1 95.94 68 ASP B N 1
ATOM 7884 C CA . ASP B 1 68 ? -23.703 28.562 28.859 1 95.94 68 ASP B CA 1
ATOM 7885 C C . ASP B 1 68 ? -22.969 29.422 27.812 1 95.94 68 ASP B C 1
ATOM 7887 O O . ASP B 1 68 ? -23.516 29.734 26.766 1 95.94 68 ASP B O 1
ATOM 7891 N N . PHE B 1 69 ? -21.719 29.75 28.109 1 95.44 69 PHE B N 1
ATOM 7892 C CA . PHE B 1 69 ? -21.031 30.656 27.203 1 95.44 69 PHE B CA 1
ATOM 7893 C C . PHE B 1 69 ? -20.344 29.891 26.094 1 95.44 69 PHE B C 1
ATOM 7895 O O . PHE B 1 69 ? -19.781 30.484 25.172 1 95.44 69 PHE B O 1
ATOM 7902 N N . TRP B 1 70 ? -20.344 28.562 26.078 1 96.31 70 TRP B N 1
ATOM 7903 C CA . TRP B 1 70 ? -19.781 27.781 24.969 1 96.31 70 TRP B CA 1
ATOM 7904 C C . TRP B 1 70 ? -20.672 27.875 23.734 1 96.31 70 TRP B C 1
ATOM 7906 O O . TRP B 1 70 ? -21.906 27.812 23.844 1 96.31 70 TRP B O 1
ATOM 7916 N N . SER B 1 71 ? -20.031 28.062 22.578 1 91.5 71 SER B N 1
ATOM 7917 C CA . SER B 1 71 ? -20.797 28.141 21.344 1 91.5 71 SER B CA 1
ATOM 7918 C C . SER B 1 71 ? -21.391 26.797 20.953 1 91.5 71 SER B C 1
ATOM 7920 O O . SER B 1 71 ? -20.906 25.75 21.391 1 91.5 71 SER B O 1
ATOM 7922 N N . VAL B 1 72 ? -22.359 26.781 20.125 1 89.56 72 VAL B N 1
ATOM 7923 C CA . VAL B 1 72 ? -23.016 25.562 19.656 1 89.56 72 VAL B CA 1
ATOM 7924 C C . VAL B 1 72 ? -22.016 24.703 18.891 1 89.56 72 VAL B C 1
ATOM 7926 O O . VAL B 1 72 ? -21.969 23.484 19.078 1 89.56 72 VAL B O 1
ATOM 7929 N N . ASN B 1 73 ? -21.203 25.312 18.078 1 88.19 73 ASN B N 1
ATOM 7930 C CA . ASN B 1 73 ? -20.219 24.578 17.297 1 88.19 73 ASN B CA 1
ATOM 7931 C C . ASN B 1 73 ? -19.188 23.906 18.188 1 88.19 73 ASN B C 1
ATOM 7933 O O . ASN B 1 73 ? -18.781 22.766 17.922 1 88.19 73 ASN B O 1
ATOM 7937 N N . ALA B 1 74 ? -18.703 24.609 19.141 1 93.75 74 ALA B N 1
ATOM 7938 C CA . ALA B 1 74 ? -17.719 24.047 20.062 1 93.75 74 ALA B CA 1
ATOM 7939 C C . ALA B 1 74 ? -18.297 22.844 20.797 1 93.75 74 ALA B C 1
ATOM 7941 O O . ALA B 1 74 ? -17.609 21.828 20.969 1 93.75 74 ALA B O 1
ATOM 7942 N N . VAL B 1 75 ? -19.547 22.953 21.234 1 94.88 75 VAL B N 1
ATOM 7943 C CA . VAL B 1 75 ? -20.219 21.859 21.938 1 94.88 75 VAL B CA 1
ATOM 7944 C C . VAL B 1 75 ? -20.344 20.656 21.016 1 94.88 75 VAL B C 1
ATOM 7946 O O . VAL B 1 75 ? -20.078 19.516 21.438 1 94.88 75 VAL B O 1
ATOM 7949 N N . ASN B 1 76 ? -20.688 20.906 19.797 1 89.88 76 ASN B N 1
ATOM 7950 C CA . ASN B 1 76 ? -20.828 19.844 18.828 1 89.88 76 ASN B CA 1
ATOM 7951 C C . ASN B 1 76 ? -19.5 19.109 18.594 1 89.88 76 ASN B C 1
ATOM 7953 O O . ASN B 1 76 ? -19.453 17.891 18.578 1 89.88 76 ASN B O 1
ATOM 7957 N N . ILE B 1 77 ? -18.453 19.859 18.5 1 89.5 77 ILE B N 1
ATOM 7958 C CA . ILE B 1 77 ? -17.141 19.328 18.188 1 89.5 77 ILE B CA 1
ATOM 7959 C C . ILE B 1 77 ? -16.609 18.516 19.391 1 89.5 77 ILE B C 1
ATOM 7961 O O . ILE B 1 77 ? -16.172 17.375 19.234 1 89.5 77 ILE B O 1
ATOM 7965 N N . VAL B 1 78 ? -16.719 19.047 20.531 1 95 78 VAL B N 1
ATOM 7966 C CA . VAL B 1 78 ? -16.156 18.406 21.719 1 95 78 VAL B CA 1
ATOM 7967 C C . VAL B 1 78 ? -16.953 17.141 22.016 1 95 78 VAL B C 1
ATOM 7969 O O . VAL B 1 78 ? -16.359 16.109 22.359 1 95 78 VAL B O 1
ATOM 7972 N N . THR B 1 79 ? -18.25 17.203 21.859 1 94 79 THR B N 1
ATOM 7973 C CA . THR B 1 79 ? -19.094 16.047 22.156 1 94 79 THR B CA 1
ATOM 7974 C C . THR B 1 79 ? -18.844 14.922 21.172 1 94 79 THR B C 1
ATOM 7976 O O . THR B 1 79 ? -18.703 13.758 21.562 1 94 79 THR B O 1
ATOM 7979 N N . SER B 1 80 ? -18.75 15.258 19.953 1 87.38 80 SER B N 1
ATOM 7980 C CA . SER B 1 80 ? -18.656 14.234 18.906 1 87.38 80 SER B CA 1
ATOM 7981 C C . SER B 1 80 ? -17.234 13.688 18.797 1 87.38 80 SER B C 1
ATOM 7983 O O . SER B 1 80 ? -17.047 12.508 18.5 1 87.38 80 SER B O 1
ATOM 7985 N N . LYS B 1 81 ? -16.219 14.484 19.109 1 85.31 81 LYS B N 1
ATOM 7986 C CA . LYS B 1 81 ? -14.859 14.07 18.812 1 85.31 81 LYS B CA 1
ATOM 7987 C C . LYS B 1 81 ? -14.109 13.672 20.078 1 85.31 81 LYS B C 1
ATOM 7989 O O . LYS B 1 81 ? -13.195 12.844 20.031 1 85.31 81 LYS B O 1
ATOM 7994 N N . TYR B 1 82 ? -14.445 14.273 21.172 1 91.25 82 TYR B N 1
ATOM 7995 C CA . TYR B 1 82 ? -13.531 14.133 22.312 1 91.25 82 TYR B CA 1
ATOM 7996 C C . TYR B 1 82 ? -14.18 13.359 23.438 1 91.25 82 TYR B C 1
ATOM 7998 O O . TYR B 1 82 ? -13.492 12.789 24.297 1 91.25 82 TYR B O 1
ATOM 8006 N N . PHE B 1 83 ? -15.508 13.344 23.453 1 92.69 83 PHE B N 1
ATOM 8007 C CA . PHE B 1 83 ? -16.141 12.516 24.469 1 92.69 83 PHE B CA 1
ATOM 8008 C C . PHE B 1 83 ? -15.812 11.047 24.25 1 92.69 83 PHE B C 1
ATOM 8010 O O . PHE B 1 83 ? -15.758 10.578 23.125 1 92.69 83 PHE B O 1
ATOM 8017 N N . ARG B 1 84 ? -15.648 10.305 25.297 1 88.81 84 ARG B N 1
ATOM 8018 C CA . ARG B 1 84 ? -15.258 8.898 25.203 1 88.81 84 ARG B CA 1
ATOM 8019 C C . ARG B 1 84 ? -16.391 7.988 25.672 1 88.81 84 ARG B C 1
ATOM 8021 O O . ARG B 1 84 ? -17.234 8.391 26.469 1 88.81 84 ARG B O 1
ATOM 8028 N N . GLY B 1 85 ? -16.344 6.727 25.125 1 84.06 85 GLY B N 1
ATOM 8029 C CA . GLY B 1 85 ? -17.406 5.762 25.344 1 84.06 85 GLY B CA 1
ATOM 8030 C C . GLY B 1 85 ? -18.422 5.723 24.219 1 84.06 85 GLY B C 1
ATOM 8031 O O . GLY B 1 85 ? -18.703 6.746 23.594 1 84.06 85 GLY B O 1
ATOM 8032 N N . ALA B 1 86 ? -18.953 4.582 23.906 1 79.38 86 ALA B N 1
ATOM 8033 C CA . ALA B 1 86 ? -19.938 4.441 22.844 1 79.38 86 ALA B CA 1
ATOM 8034 C C . ALA B 1 86 ? -21.234 5.156 23.203 1 79.38 86 ALA B C 1
ATOM 8036 O O . ALA B 1 86 ? -21.703 5.07 24.344 1 79.38 86 ALA B O 1
ATOM 8037 N N . VAL B 1 87 ? -21.75 5.832 22.266 1 85 87 VAL B N 1
ATOM 8038 C CA . VAL B 1 87 ? -23 6.559 22.484 1 85 87 VAL B CA 1
ATOM 8039 C C . VAL B 1 87 ? -24.094 5.586 22.922 1 85 87 VAL B C 1
ATOM 8041 O O . VAL B 1 87 ? -24.219 4.496 22.359 1 85 87 VAL B O 1
ATOM 8044 N N . GLY B 1 88 ? -24.781 5.906 23.844 1 83.88 88 GLY B N 1
ATOM 8045 C CA . GLY B 1 88 ? -25.891 5.086 24.312 1 83.88 88 GLY B CA 1
ATOM 8046 C C . GLY B 1 88 ? -25.5 4.156 25.453 1 83.88 88 GLY B C 1
ATOM 8047 O O . GLY B 1 88 ? -26.344 3.459 26.016 1 83.88 88 GLY B O 1
ATOM 8048 N N . THR B 1 89 ? -24.219 4.156 25.766 1 85.88 89 THR B N 1
ATOM 8049 C CA . THR B 1 89 ? -23.766 3.307 26.859 1 85.88 89 THR B CA 1
ATOM 8050 C C . THR B 1 89 ? -23.484 4.137 28.109 1 85.88 89 THR B C 1
ATOM 8052 O O . THR B 1 89 ? -23.312 5.352 28.031 1 85.88 89 THR B O 1
ATOM 8055 N N . PRO B 1 90 ? -23.453 3.396 29.172 1 89 90 PRO B N 1
ATOM 8056 C CA . PRO B 1 90 ? -23.188 4.109 30.422 1 89 90 PRO B CA 1
ATOM 8057 C C . PRO B 1 90 ? -21.766 4.648 30.5 1 89 90 PRO B C 1
ATOM 8059 O O . PRO B 1 90 ? -21.484 5.559 31.297 1 89 90 PRO B O 1
ATOM 8062 N N . GLN B 1 91 ? -20.891 4.156 29.766 1 87.62 91 GLN B N 1
ATOM 8063 C CA . GLN B 1 91 ? -19.5 4.562 29.797 1 87.62 91 GLN B CA 1
ATOM 8064 C C . GLN B 1 91 ? -19.281 5.855 29.016 1 87.62 91 GLN B C 1
ATOM 8066 O O . GLN B 1 91 ? -18.234 6.5 29.141 1 87.62 91 GLN B O 1
ATOM 8071 N N . ARG B 1 92 ? -20.344 6.289 28.25 1 92.5 92 ARG B N 1
ATOM 8072 C CA . ARG B 1 92 ? -20.219 7.484 27.438 1 92.5 92 ARG B CA 1
ATOM 8073 C C . ARG B 1 92 ? -20.203 8.742 28.297 1 92.5 92 ARG B C 1
ATOM 8075 O O . ARG B 1 92 ? -21.062 8.922 29.156 1 92.5 92 ARG B O 1
ATOM 8082 N N . GLU B 1 93 ? -19.219 9.633 28.109 1 94.5 93 GLU B N 1
ATOM 8083 C CA . GLU B 1 93 ? -19.172 10.922 28.766 1 94.5 93 GLU B CA 1
ATOM 8084 C C . GLU B 1 93 ? -20.375 11.781 28.406 1 94.5 93 GLU B C 1
ATOM 8086 O O . GLU B 1 93 ? -20.828 11.758 27.25 1 94.5 93 GLU B O 1
ATOM 8091 N N . THR B 1 94 ? -20.828 12.578 29.359 1 96.69 94 THR B N 1
ATOM 8092 C CA . THR B 1 94 ? -22.062 13.32 29.156 1 96.69 94 THR B CA 1
ATOM 8093 C C . THR B 1 94 ? -21.859 14.805 29.453 1 96.69 94 THR B C 1
ATOM 8095 O O . THR B 1 94 ? -22.797 15.594 29.359 1 96.69 94 THR B O 1
ATOM 8098 N N . GLY B 1 95 ? -20.656 15.172 29.734 1 97.31 95 GLY B N 1
ATOM 8099 C CA . GLY B 1 95 ? -20.438 16.578 30.031 1 97.31 95 GLY B CA 1
ATOM 8100 C C . GLY B 1 95 ? -18.969 16.969 29.938 1 97.31 95 GLY B C 1
ATOM 8101 O O . GLY B 1 95 ? -18.078 16.125 30.047 1 97.31 95 GLY B O 1
ATOM 8102 N N . LEU B 1 96 ? -18.766 18.312 29.875 1 98.12 96 LEU B N 1
ATOM 8103 C CA . LEU B 1 96 ? -17.438 18.875 29.719 1 98.12 96 LEU B CA 1
ATOM 8104 C C . LEU B 1 96 ? -16.609 18.672 31 1 98.12 96 LEU B C 1
ATOM 8106 O O . LEU B 1 96 ? -15.398 18.5 30.938 1 98.12 96 LEU B O 1
ATOM 8110 N N . LYS B 1 97 ? -17.25 18.625 32.219 1 97.94 97 LYS B N 1
ATOM 8111 C CA . LYS B 1 97 ? -16.562 18.438 33.5 1 97.94 97 LYS B CA 1
ATOM 8112 C C . LYS B 1 97 ? -15.789 17.125 33.5 1 97.94 97 LYS B C 1
ATOM 8114 O O . LYS B 1 97 ? -14.641 17.078 33.938 1 97.94 97 LYS B O 1
ATOM 8119 N N . GLN B 1 98 ? -16.438 16.141 33.031 1 97.19 98 GLN B N 1
ATOM 8120 C CA . GLN B 1 98 ? -15.82 14.828 33 1 97.19 98 GLN B CA 1
ATOM 8121 C C . GLN B 1 98 ? -14.562 14.82 32.125 1 97.19 98 GLN B C 1
ATOM 8123 O O . GLN B 1 98 ? -13.539 14.258 32.531 1 97.19 98 GLN B O 1
ATOM 8128 N N . LEU B 1 99 ? -14.703 15.453 31.016 1 97.5 99 LEU B N 1
ATOM 8129 C CA . LEU B 1 99 ? -13.594 15.508 30.062 1 97.5 99 LEU B CA 1
ATOM 8130 C C . LEU B 1 99 ? -12.414 16.266 30.656 1 97.5 99 LEU B C 1
ATOM 8132 O O . LEU B 1 99 ? -11.289 15.766 30.656 1 97.5 99 LEU B O 1
ATOM 8136 N N . ILE B 1 100 ? -12.648 17.453 31.156 1 98.31 100 ILE B N 1
ATOM 8137 C CA . ILE B 1 100 ? -11.578 18.297 31.688 1 98.31 100 ILE B CA 1
ATOM 8138 C C . ILE B 1 100 ? -10.977 17.625 32.938 1 98.31 100 ILE B C 1
ATOM 8140 O O . ILE B 1 100 ? -9.758 17.625 33.094 1 98.31 100 ILE B O 1
ATOM 8144 N N . ASP B 1 101 ? -11.797 17.016 33.719 1 97.62 101 ASP B N 1
ATOM 8145 C CA . ASP B 1 101 ? -11.344 16.391 34.969 1 97.62 101 ASP B CA 1
ATOM 8146 C C . ASP B 1 101 ? -10.367 15.25 34.688 1 97.62 101 ASP B C 1
ATOM 8148 O O . ASP B 1 101 ? -9.336 15.133 35.344 1 97.62 101 ASP B O 1
ATOM 8152 N N . ARG B 1 102 ? -10.719 14.438 33.812 1 96.69 102 ARG B N 1
ATOM 8153 C CA . ARG B 1 102 ? -9.82 13.305 33.594 1 96.69 102 ARG B CA 1
ATOM 8154 C C . ARG B 1 102 ? -8.461 13.773 33.094 1 96.69 102 ARG B C 1
ATOM 8156 O O . ARG B 1 102 ? -7.434 13.164 33.406 1 96.69 102 ARG B O 1
ATOM 8163 N N . ILE B 1 103 ? -8.445 14.812 32.375 1 98 103 ILE B N 1
ATOM 8164 C CA . ILE B 1 103 ? -7.188 15.344 31.859 1 98 103 ILE B CA 1
ATOM 8165 C C . ILE B 1 103 ? -6.418 16.016 33 1 98 103 ILE B C 1
ATOM 8167 O O . ILE B 1 103 ? -5.285 15.641 33.281 1 98 103 ILE B O 1
ATOM 8171 N N . VAL B 1 104 ? -7.059 16.938 33.656 1 98.5 104 VAL B N 1
ATOM 8172 C CA . VAL B 1 104 ? -6.406 17.812 34.625 1 98.5 104 VAL B CA 1
ATOM 8173 C C . VAL B 1 104 ? -5.949 17 35.844 1 98.5 104 VAL B C 1
ATOM 8175 O O . VAL B 1 104 ? -4.875 17.25 36.406 1 98.5 104 VAL B O 1
ATOM 8178 N N . LYS B 1 105 ? -6.715 16.047 36.25 1 98.12 105 LYS B N 1
ATOM 8179 C CA . LYS B 1 105 ? -6.348 15.219 37.375 1 98.12 105 LYS B CA 1
ATOM 8180 C C . LYS B 1 105 ? -5.152 14.328 37.062 1 98.12 105 LYS B C 1
ATOM 8182 O O . LYS B 1 105 ? -4.324 14.047 37.938 1 98.12 105 LYS B O 1
ATOM 8187 N N . THR B 1 106 ? -5.117 13.891 35.844 1 98.31 106 THR B N 1
ATOM 8188 C CA . THR B 1 106 ? -3.957 13.117 35.406 1 98.31 106 THR B CA 1
ATOM 8189 C C . THR B 1 106 ? -2.693 13.969 35.438 1 98.31 106 THR B C 1
ATOM 8191 O O . THR B 1 106 ? -1.646 13.516 35.906 1 98.31 106 THR B O 1
ATOM 8194 N N . TYR B 1 107 ? -2.811 15.156 35 1 98.5 107 TYR B N 1
ATOM 8195 C CA . TYR B 1 107 ? -1.674 16.062 35 1 98.5 107 TYR B CA 1
ATOM 8196 C C . TYR B 1 107 ? -1.241 16.406 36.438 1 98.5 107 TYR B C 1
ATOM 8198 O O . TYR B 1 107 ? -0.045 16.438 36.719 1 98.5 107 TYR B O 1
ATOM 8206 N N . ARG B 1 108 ? -2.16 16.672 37.281 1 98.31 108 ARG B N 1
ATOM 8207 C CA . ARG B 1 108 ? -1.866 16.969 38.688 1 98.31 108 ARG B CA 1
ATOM 8208 C C . ARG B 1 108 ? -1.154 15.797 39.344 1 98.31 108 ARG B C 1
ATOM 8210 O O . ARG B 1 108 ? -0.124 15.984 40 1 98.31 108 ARG B O 1
ATOM 8217 N N . LYS B 1 109 ? -1.734 14.625 39.125 1 98.25 109 LYS B N 1
ATOM 8218 C CA . LYS B 1 109 ? -1.159 13.422 39.719 1 98.25 109 LYS B CA 1
ATOM 8219 C C . LYS B 1 109 ? 0.277 13.203 39.25 1 98.25 109 LYS B C 1
ATOM 8221 O O . LYS B 1 109 ? 1.167 12.938 40.062 1 98.25 109 LYS B O 1
ATOM 8226 N N . ALA B 1 110 ? 0.488 13.352 38 1 98.25 110 ALA B N 1
ATOM 8227 C CA . ALA B 1 110 ? 1.823 13.164 37.438 1 98.25 110 ALA B CA 1
ATOM 8228 C C . ALA B 1 110 ? 2.787 14.227 37.969 1 98.25 110 ALA B C 1
ATOM 8230 O O . ALA B 1 110 ? 3.941 13.93 38.281 1 98.25 110 ALA B O 1
ATOM 8231 N N . GLY B 1 111 ? 2.328 15.484 38 1 98.12 111 GLY B N 1
ATOM 8232 C CA . GLY B 1 111 ? 3.172 16.547 38.531 1 98.12 111 GLY B CA 1
ATOM 8233 C C . GLY B 1 111 ? 3.631 16.312 39.969 1 98.12 111 GLY B C 1
ATOM 8234 O O . GLY B 1 111 ? 4.766 16.625 40.312 1 98.12 111 GLY B O 1
ATOM 8235 N N . GLU B 1 112 ? 2.756 15.766 40.688 1 97.75 112 GLU B N 1
ATOM 8236 C CA . GLU B 1 112 ? 3.105 15.422 42.062 1 97.75 112 GLU B CA 1
ATOM 8237 C C . GLU B 1 112 ? 4.066 14.242 42.125 1 97.75 112 GLU B C 1
ATOM 8239 O O . GLU B 1 112 ? 5.062 14.273 42.844 1 97.75 112 GLU B O 1
ATOM 8244 N N . GLU B 1 113 ? 3.76 13.273 41.375 1 97.56 113 GLU B N 1
ATOM 8245 C CA . GLU B 1 113 ? 4.566 12.055 41.344 1 97.56 113 GLU B CA 1
ATOM 8246 C C . GLU B 1 113 ? 5.996 12.352 40.906 1 97.56 113 GLU B C 1
ATOM 8248 O O . GLU B 1 113 ? 6.945 11.758 41.406 1 97.56 113 GLU B O 1
ATOM 8253 N N . TYR B 1 114 ? 6.133 13.273 40 1 97.56 114 TYR B N 1
ATOM 8254 C CA . TYR B 1 114 ? 7.449 13.539 39.438 1 97.56 114 TYR B CA 1
ATOM 8255 C C . TYR B 1 114 ? 8.062 14.797 40.031 1 97.56 114 TYR B C 1
ATOM 8257 O O . TYR B 1 114 ? 8.984 15.383 39.469 1 97.56 114 TYR B O 1
ATOM 8265 N N . LYS B 1 115 ? 7.477 15.352 41.125 1 97.06 115 LYS B N 1
ATOM 8266 C CA . LYS B 1 115 ? 8.047 16.344 42.031 1 97.06 115 LYS B CA 1
ATOM 8267 C C . LYS B 1 115 ? 8.172 17.703 41.344 1 97.06 115 LYS B C 1
ATOM 8269 O O . LYS B 1 115 ? 9.18 18.406 41.531 1 97.06 115 LYS B O 1
ATOM 8274 N N . TYR B 1 116 ? 7.172 18.047 40.594 1 98.19 116 TYR B N 1
ATOM 8275 C CA . TYR B 1 116 ? 7.172 19.359 39.938 1 98.19 116 TYR B CA 1
ATOM 8276 C C . TYR B 1 116 ? 6.797 20.453 40.938 1 98.19 116 TYR B C 1
ATOM 8278 O O . TYR B 1 116 ? 7.203 21.609 40.781 1 98.19 116 TYR B O 1
ATOM 8286 N N . PHE B 1 117 ? 6.031 20.109 41.938 1 98.06 117 PHE B N 1
ATOM 8287 C CA . PHE B 1 117 ? 5.418 21.141 42.75 1 98.06 117 PHE B CA 1
ATOM 8288 C C . PHE B 1 117 ? 6.113 21.234 44.125 1 98.06 117 PHE B C 1
ATOM 8290 O O . PHE B 1 117 ? 6.504 20.203 44.688 1 98.06 117 PHE B O 1
ATOM 8297 N N . ALA B 1 118 ? 6.195 22.469 44.625 1 96.75 118 ALA B N 1
ATOM 8298 C CA . ALA B 1 118 ? 6.852 22.703 45.906 1 96.75 118 ALA B CA 1
ATOM 8299 C C . ALA B 1 118 ? 5.988 22.203 47.062 1 96.75 118 ALA B C 1
ATOM 8301 O O . ALA B 1 118 ? 6.512 21.797 48.125 1 96.75 118 ALA B O 1
ATOM 8302 N N . SER B 1 119 ? 4.629 22.25 46.938 1 95.81 119 SER B N 1
ATOM 8303 C CA . SER B 1 119 ? 3.691 21.844 47.969 1 95.81 119 SER B CA 1
ATOM 8304 C C . SER B 1 119 ? 2.377 21.359 47.375 1 95.81 119 SER B C 1
ATOM 8306 O O . SER B 1 119 ? 2.086 21.625 46.188 1 95.81 119 SER B O 1
ATOM 8308 N N . PRO B 1 120 ? 1.612 20.641 48.125 1 95.38 120 PRO B N 1
ATOM 8309 C CA . PRO B 1 120 ? 0.281 20.25 47.656 1 95.38 120 PRO B CA 1
ATOM 8310 C C . PRO B 1 120 ? -0.587 21.438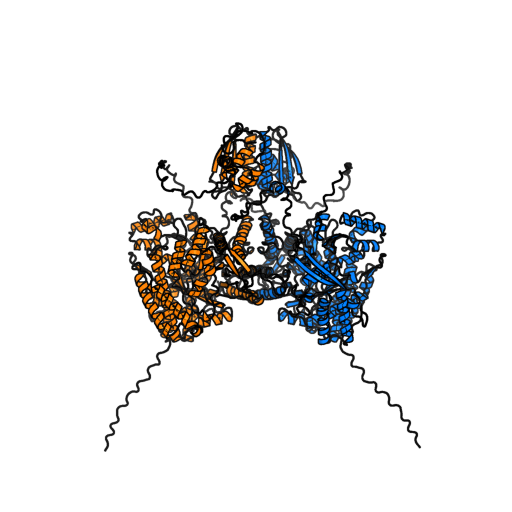 47.281 1 95.38 120 PRO B C 1
ATOM 8312 O O . PRO B 1 120 ? -1.444 21.328 46.406 1 95.38 120 PRO B O 1
ATOM 8315 N N . ALA B 1 121 ? -0.327 22.531 47.938 1 95.38 121 ALA B N 1
ATOM 8316 C CA . ALA B 1 121 ? -1.074 23.75 47.625 1 95.38 121 ALA B CA 1
ATOM 8317 C C . ALA B 1 121 ? -0.75 24.219 46.219 1 95.38 121 ALA B C 1
ATOM 8319 O O . ALA B 1 121 ? -1.634 24.688 45.469 1 95.38 121 ALA B O 1
ATOM 8320 N N . ASP B 1 122 ? 0.502 24.125 45.906 1 97.19 122 ASP B N 1
ATOM 8321 C CA . ASP B 1 122 ? 0.909 24.484 44.562 1 97.19 122 ASP B CA 1
ATOM 8322 C C . ASP B 1 122 ? 0.278 23.562 43.531 1 97.19 122 ASP B C 1
ATOM 8324 O O . ASP B 1 122 ? -0.118 24 42.438 1 97.19 122 ASP B O 1
ATOM 8328 N N . ALA B 1 123 ? 0.193 22.297 43.844 1 97.56 123 ALA B N 1
ATOM 8329 C CA . ALA B 1 123 ? -0.43 21.312 42.969 1 97.56 123 ALA B CA 1
ATOM 8330 C C . ALA B 1 123 ? -1.91 21.625 42.75 1 97.56 123 ALA B C 1
ATOM 8332 O O . ALA B 1 123 ? -2.438 21.469 41.656 1 97.56 123 ALA B O 1
ATOM 8333 N N . GLU B 1 124 ? -2.549 22.016 43.781 1 97.06 124 GLU B N 1
ATOM 8334 C CA . GLU B 1 124 ? -3.965 22.375 43.688 1 97.06 124 GLU B CA 1
ATOM 8335 C C . GLU B 1 124 ? -4.18 23.594 42.812 1 97.06 124 GLU B C 1
ATOM 8337 O O . GLU B 1 124 ? -5.113 23.641 42.031 1 97.06 124 GLU B O 1
ATOM 8342 N N . ILE B 1 125 ? -3.34 24.594 43.062 1 97.94 125 ILE B N 1
ATOM 8343 C CA . ILE B 1 125 ? -3.438 25.797 42.25 1 97.94 125 ILE B CA 1
ATOM 8344 C C . ILE B 1 125 ? -3.236 25.453 40.781 1 97.94 125 ILE B C 1
ATOM 8346 O O . ILE B 1 125 ? -3.965 25.938 39.906 1 97.94 125 ILE B O 1
ATOM 8350 N N . PHE B 1 126 ? -2.268 24.578 40.531 1 98 126 PHE B N 1
ATOM 8351 C CA . PHE B 1 126 ? -2 24.125 39.188 1 98 126 PHE B CA 1
ATOM 8352 C C . PHE B 1 126 ? -3.24 23.484 38.562 1 98 126 PHE B C 1
ATOM 8354 O O . PHE B 1 126 ? -3.617 23.797 37.438 1 98 126 PHE B O 1
ATOM 8361 N N . GLU B 1 127 ? -3.844 22.625 39.281 1 98.25 127 GLU B N 1
ATOM 8362 C CA . GLU B 1 127 ? -5.047 21.938 38.844 1 98.25 127 GLU B CA 1
ATOM 8363 C C . GLU B 1 127 ? -6.164 22.922 38.531 1 98.25 127 GLU B C 1
ATOM 8365 O O . GLU B 1 127 ? -6.797 22.812 37.469 1 98.25 127 GLU B O 1
ATOM 8370 N N . HIS B 1 128 ? -6.387 23.875 39.375 1 98.38 128 HIS B N 1
ATOM 8371 C CA . HIS B 1 128 ? -7.477 24.828 39.219 1 98.38 128 HIS B CA 1
ATOM 8372 C C . HIS B 1 128 ? -7.227 25.766 38.031 1 98.38 128 HIS B C 1
ATOM 8374 O O . HIS B 1 128 ? -8.141 26.047 37.25 1 98.38 128 HIS B O 1
ATOM 8380 N N . GLU B 1 129 ? -6.023 26.219 37.969 1 98.56 129 GLU B N 1
ATOM 8381 C CA . GLU B 1 129 ? -5.691 27.125 36.875 1 98.56 129 GLU B CA 1
ATOM 8382 C C . GLU B 1 129 ? -5.789 26.422 35.531 1 98.56 129 GLU B C 1
ATOM 8384 O O . GLU B 1 129 ? -6.219 27.016 34.531 1 98.56 129 GLU B O 1
ATOM 8389 N N . LEU B 1 130 ? -5.312 25.156 35.531 1 98.62 130 LEU B N 1
ATOM 8390 C CA . LEU B 1 130 ? -5.398 24.375 34.281 1 98.62 130 LEU B CA 1
ATOM 8391 C C . LEU B 1 130 ? -6.852 24.125 33.906 1 98.62 130 LEU B C 1
ATOM 8393 O O . LEU B 1 130 ? -7.223 24.266 32.75 1 98.62 130 LEU B O 1
ATOM 8397 N N . ALA B 1 131 ? -7.668 23.766 34.812 1 98.5 131 ALA B N 1
ATOM 8398 C CA . ALA B 1 131 ? -9.094 23.562 34.594 1 98.5 131 ALA B CA 1
ATOM 8399 C C . ALA B 1 131 ? -9.766 24.828 34.094 1 98.5 131 ALA B C 1
ATOM 8401 O O . ALA B 1 131 ? -10.578 24.797 33.156 1 98.5 131 ALA B O 1
ATOM 8402 N N . TYR B 1 132 ? -9.445 25.906 34.75 1 98.44 132 TYR B N 1
ATOM 8403 C CA . TYR B 1 132 ? -10.016 27.188 34.375 1 98.44 132 TYR B CA 1
ATOM 8404 C C . TYR B 1 132 ? -9.664 27.547 32.938 1 98.44 132 TYR B C 1
ATOM 8406 O O . TYR B 1 132 ? -10.531 27.969 32.156 1 98.44 132 TYR B O 1
ATOM 8414 N N . ALA B 1 133 ? -8.414 27.422 32.625 1 98.62 133 ALA B N 1
ATOM 8415 C CA . ALA B 1 133 ? -7.934 27.797 31.312 1 98.62 133 ALA B CA 1
ATOM 8416 C C . ALA B 1 133 ? -8.609 26.969 30.219 1 98.62 133 ALA B C 1
ATOM 8418 O O . ALA B 1 133 ? -8.961 27.484 29.156 1 98.62 133 ALA B O 1
ATOM 8419 N N . LEU B 1 134 ? -8.781 25.641 30.453 1 98.56 134 LEU B N 1
ATOM 8420 C CA . LEU B 1 134 ? -9.445 24.766 29.5 1 98.56 134 LEU B CA 1
ATOM 8421 C C . LEU B 1 134 ? -10.938 25.078 29.438 1 98.56 134 LEU B C 1
ATOM 8423 O O . LEU B 1 134 ? -11.516 25.141 28.344 1 98.56 134 LEU B O 1
ATOM 8427 N N . LEU B 1 135 ? -11.523 25.297 30.547 1 98.44 135 LEU B N 1
ATOM 8428 C CA . LEU B 1 135 ? -12.953 25.578 30.672 1 98.44 135 LEU B CA 1
ATOM 8429 C C . LEU B 1 135 ? -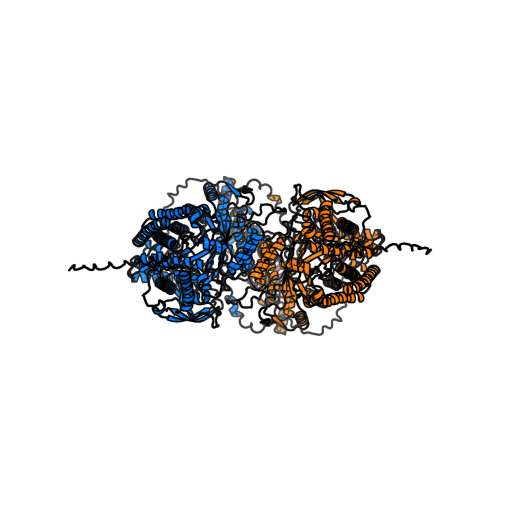13.32 26.844 29.922 1 98.44 135 LEU B C 1
ATOM 8431 O O . LEU B 1 135 ? -14.375 26.922 29.297 1 98.44 135 LEU B O 1
ATOM 8435 N N . HIS B 1 136 ? -12.469 27.797 29.984 1 98.38 136 HIS B N 1
ATOM 8436 C CA . HIS B 1 136 ? -12.742 29.109 29.406 1 98.38 136 HIS B CA 1
ATOM 8437 C C . HIS B 1 136 ? -12.086 29.25 28.031 1 98.38 136 HIS B C 1
ATOM 8439 O O . HIS B 1 136 ? -12 30.344 27.484 1 98.38 136 HIS B O 1
ATOM 8445 N N . GLN B 1 137 ? -11.578 28.203 27.484 1 98.25 137 GLN B N 1
ATOM 8446 C CA . GLN B 1 137 ? -11.047 28.141 26.125 1 98.25 137 GLN B CA 1
ATOM 8447 C C . GLN B 1 137 ? -9.914 29.141 25.938 1 98.25 137 GLN B C 1
ATOM 8449 O O . GLN B 1 137 ? -9.859 29.812 24.906 1 98.25 137 GLN B O 1
ATOM 8454 N N . ILE B 1 138 ? -9.07 29.25 26.984 1 98.62 138 ILE B N 1
ATOM 8455 C CA . ILE B 1 138 ? -7.934 30.156 26.953 1 98.62 138 ILE B CA 1
ATOM 8456 C C . ILE B 1 138 ? -6.797 29.531 26.141 1 98.62 138 ILE B C 1
ATOM 8458 O O . ILE B 1 138 ? -6.008 30.234 25.516 1 98.62 138 ILE B O 1
ATOM 8462 N N . PHE B 1 139 ? -6.707 28.266 26.234 1 98.38 139 PHE B N 1
ATOM 8463 C CA . PHE B 1 139 ? -5.805 27.453 25.438 1 98.38 139 PHE B CA 1
ATOM 8464 C C . PHE B 1 139 ? -6.371 26.062 25.234 1 98.38 139 PHE B C 1
ATOM 8466 O O . PHE B 1 139 ? -7.391 25.703 25.828 1 98.38 139 PHE B O 1
ATOM 8473 N N . SER B 1 140 ? -5.711 25.375 24.328 1 98.44 140 SER B N 1
ATOM 8474 C CA . SER B 1 140 ? -6.051 23.969 24.156 1 98.44 140 SER B CA 1
ATOM 8475 C C . SER B 1 140 ? -4.801 23.125 23.906 1 98.44 140 SER B C 1
ATOM 8477 O O . SER B 1 140 ? -3.865 23.578 23.234 1 98.44 140 SER B O 1
ATOM 8479 N N . PHE B 1 141 ? -4.852 21.875 24.484 1 97.88 141 PHE B N 1
ATOM 8480 C CA . PHE B 1 141 ? -3.893 20.859 24.047 1 97.88 141 PHE B CA 1
ATOM 8481 C C . PHE B 1 141 ? -4.234 20.359 22.656 1 97.88 141 PHE B C 1
ATOM 8483 O O . PHE B 1 141 ? -5.316 20.625 22.141 1 97.88 141 PHE B O 1
ATOM 8490 N N . ASN B 1 142 ? -3.275 19.641 22.078 1 94.56 142 ASN B N 1
ATOM 8491 C CA . ASN B 1 142 ? -3.586 18.938 20.844 1 94.56 142 ASN B CA 1
ATOM 8492 C C . ASN B 1 142 ? -4.578 17.797 21.062 1 94.56 142 ASN B C 1
ATOM 8494 O O . ASN B 1 142 ? -4.742 17.328 22.188 1 94.56 142 ASN B O 1
ATOM 8498 N N . SER B 1 143 ? -5.195 17.312 20.031 1 90.81 143 SER B N 1
ATOM 8499 C CA . SER B 1 143 ? -6.359 16.438 20.062 1 90.81 143 SER B CA 1
ATOM 8500 C C . SER B 1 143 ? -6.055 15.141 20.812 1 90.81 143 SER B C 1
ATOM 8502 O O . SER B 1 143 ? -6.891 14.648 21.578 1 90.81 143 SER B O 1
ATOM 8504 N N . PRO B 1 144 ? -4.902 14.492 20.688 1 90.44 144 PRO B N 1
ATOM 8505 C CA . PRO B 1 144 ? -4.66 13.219 21.359 1 90.44 144 PRO B CA 1
ATOM 8506 C C . PRO B 1 144 ? -4.77 13.328 22.875 1 90.44 144 PRO B C 1
ATOM 8508 O O . PRO B 1 144 ? -5.145 12.359 23.547 1 90.44 144 PRO B O 1
ATOM 8511 N N . VAL B 1 145 ? -4.477 14.461 23.406 1 95.12 145 VAL B N 1
ATOM 8512 C CA . VAL B 1 145 ? -4.645 14.641 24.844 1 95.12 145 VAL B CA 1
ATOM 8513 C C . VAL B 1 145 ? -6.117 14.5 25.219 1 95.12 145 VAL B C 1
ATOM 8515 O O . VAL B 1 145 ? -6.457 13.82 26.188 1 95.12 145 VAL B O 1
ATOM 8518 N N . TRP B 1 146 ? -6.949 15.102 24.406 1 93.62 146 TRP B N 1
ATOM 8519 C CA . TRP B 1 146 ? -8.383 15.047 24.656 1 93.62 146 TRP B CA 1
ATOM 8520 C C . TRP B 1 146 ? -8.922 13.633 24.484 1 93.62 146 TRP B C 1
ATOM 8522 O O . TRP B 1 146 ? -9.836 13.219 25.188 1 93.62 146 TRP B O 1
ATOM 8532 N N . PHE B 1 147 ? -8.289 12.828 23.625 1 85.12 147 PHE B N 1
ATOM 8533 C CA . PHE B 1 147 ? -8.742 11.477 23.297 1 85.12 147 PHE B CA 1
ATOM 8534 C C . PHE B 1 147 ? -8.328 10.492 24.391 1 85.12 147 PHE B C 1
ATOM 8536 O O . PHE B 1 147 ? -9.102 9.602 24.75 1 85.12 147 PHE B O 1
ATOM 8543 N N . ASN B 1 148 ? -7.102 10.695 24.797 1 88.88 148 ASN B N 1
ATOM 8544 C CA . ASN B 1 148 ? -6.461 9.539 25.406 1 88.88 148 ASN B CA 1
ATOM 8545 C C . ASN B 1 148 ? -6.25 9.75 26.906 1 88.88 148 ASN B C 1
ATOM 8547 O O . ASN B 1 148 ? -6.227 8.789 27.672 1 88.88 148 ASN B O 1
ATOM 8551 N N . VAL B 1 149 ? -6.043 10.906 27.344 1 95.25 149 VAL B N 1
ATOM 8552 C CA . VAL B 1 149 ? -5.551 11.133 28.703 1 95.25 149 VAL B CA 1
ATOM 8553 C C . VAL B 1 149 ? -6.668 10.844 29.703 1 95.25 149 VAL B C 1
ATOM 8555 O O . VAL B 1 149 ? -7.785 11.344 29.547 1 95.25 149 VAL B O 1
ATOM 8558 N N . GLY B 1 150 ? -6.34 10.055 30.609 1 95.12 150 GLY B N 1
ATOM 8559 C CA . GLY B 1 150 ? -7.258 9.719 31.688 1 95.12 150 GLY B CA 1
ATOM 8560 C C . GLY B 1 150 ? -8.203 8.586 31.328 1 95.12 150 GLY B C 1
ATOM 8561 O O . GLY B 1 150 ? -9.117 8.273 32.094 1 95.12 150 GLY B O 1
ATOM 8562 N N . THR B 1 151 ? -8.062 8 30.203 1 91 151 THR B N 1
ATOM 8563 C CA . THR B 1 151 ? -8.852 6.848 29.766 1 91 151 THR B CA 1
ATOM 8564 C C . THR B 1 151 ? -8.062 5.555 29.953 1 91 151 THR B C 1
ATOM 8566 O O . THR B 1 151 ? -6.875 5.586 30.297 1 91 151 THR B O 1
ATOM 8569 N N . PRO B 1 152 ? -8.68 4.352 29.719 1 86.12 152 PRO B N 1
ATOM 8570 C CA . PRO B 1 152 ? -7.965 3.08 29.844 1 86.12 152 PRO B CA 1
ATOM 8571 C C . PRO B 1 152 ? -7.027 2.811 28.672 1 86.12 152 PRO B C 1
ATOM 8573 O O . PRO B 1 152 ? -6.191 1.909 28.734 1 86.12 152 PRO B O 1
ATOM 8576 N N . GLN B 1 153 ? -7.09 3.582 27.719 1 81.69 153 GLN B N 1
ATOM 8577 C CA . GLN B 1 153 ? -6.227 3.42 26.547 1 81.69 153 GLN B CA 1
ATOM 8578 C C . GLN B 1 153 ? -4.812 3.91 26.844 1 81.69 153 GLN B C 1
ATOM 8580 O O . GLN B 1 153 ? -4.586 4.625 27.828 1 81.69 153 GLN B O 1
ATOM 8585 N N . PRO B 1 154 ? -3.883 3.443 25.938 1 86.69 154 PRO B N 1
ATOM 8586 C CA . PRO B 1 154 ? -2.547 4.023 26.094 1 86.69 154 PRO B CA 1
ATOM 8587 C C . PRO B 1 154 ? -2.566 5.551 26.109 1 86.69 154 PRO B C 1
ATOM 8589 O O . PRO B 1 154 ? -3.299 6.172 25.328 1 86.69 154 PRO B O 1
ATOM 8592 N N . GLN B 1 155 ? -1.833 6.172 27.016 1 92.25 155 GLN B N 1
ATOM 8593 C CA . GLN B 1 155 ? -1.817 7.617 27.203 1 92.25 155 GLN B CA 1
ATOM 8594 C C . GLN B 1 155 ? -0.94 8.305 26.156 1 92.25 155 GLN B C 1
ATOM 8596 O O . GLN B 1 155 ? 0.036 8.977 26.516 1 92.25 155 GLN B O 1
ATOM 8601 N N . GLN B 1 156 ? -1.304 8.18 24.938 1 90.44 156 GLN B N 1
ATOM 8602 C CA . GLN B 1 156 ? -0.59 8.875 23.875 1 90.44 156 GLN B CA 1
ATOM 8603 C C . GLN B 1 156 ? -1.005 10.344 23.797 1 90.44 156 GLN B C 1
ATOM 8605 O O . GLN B 1 156 ? -2.156 10.648 23.484 1 90.44 156 GLN B O 1
ATOM 8610 N N . VAL B 1 157 ? -0.051 11.203 24 1 94.75 157 VAL B N 1
ATOM 8611 C CA . VAL B 1 157 ? -0.389 12.625 24.094 1 94.75 157 VAL B CA 1
ATOM 8612 C C . VAL B 1 157 ? 0.112 13.352 22.844 1 94.75 157 VAL B C 1
ATOM 8614 O O . VAL B 1 157 ? -0.317 14.469 22.547 1 94.75 157 VAL B O 1
ATOM 8617 N N . SER B 1 158 ? 0.942 12.656 22.047 1 94.38 158 SER B N 1
ATOM 8618 C CA . SER B 1 158 ? 1.632 13.336 20.953 1 94.38 158 SER B CA 1
ATOM 8619 C C . SER B 1 158 ? 0.749 13.422 19.719 1 94.38 158 SER B C 1
ATOM 8621 O O . SER B 1 158 ? 0.051 12.469 19.375 1 94.38 158 SER B O 1
ATOM 8623 N N . ALA B 1 159 ? 0.86 14.57 19.047 1 89.44 159 ALA B N 1
ATOM 8624 C CA . ALA B 1 159 ? 0.061 14.828 17.844 1 89.44 159 ALA B CA 1
ATOM 8625 C C . ALA B 1 159 ? 0.724 14.242 16.609 1 89.44 159 ALA B C 1
ATOM 8627 O O . ALA B 1 159 ? 0.04 13.844 15.656 1 89.44 159 ALA B O 1
ATOM 8628 N N . CYS B 1 160 ? 1.975 14.297 16.578 1 92.62 160 CYS B N 1
ATOM 8629 C CA . CYS B 1 160 ? 2.705 13.867 15.383 1 92.62 160 CYS B CA 1
ATOM 8630 C C . CYS B 1 160 ? 4.062 13.281 15.758 1 92.62 160 CYS B C 1
ATOM 8632 O O . CYS B 1 160 ? 4.516 13.438 16.891 1 92.62 160 CYS B O 1
ATOM 8634 N N . PHE B 1 161 ? 4.66 12.617 14.836 1 95.81 161 PHE B N 1
ATOM 8635 C CA . PHE B 1 161 ? 5.949 11.961 15.023 1 95.81 161 PHE B CA 1
ATOM 8636 C C . PHE B 1 161 ? 6.848 12.172 13.812 1 95.81 161 PHE B C 1
ATOM 8638 O O . PHE B 1 161 ? 6.359 12.391 12.703 1 95.81 161 PHE B O 1
ATOM 8645 N N . ILE B 1 162 ? 8.125 12.242 14.047 1 97.38 162 ILE B N 1
ATOM 8646 C CA . ILE B 1 162 ? 9.133 12.148 12.992 1 97.38 162 ILE B CA 1
ATOM 8647 C C . ILE B 1 162 ? 9.781 10.766 13.023 1 97.38 162 ILE B C 1
ATOM 8649 O O . ILE B 1 162 ? 10.266 10.32 14.062 1 97.38 162 ILE B O 1
ATOM 8653 N N . LEU B 1 163 ? 9.734 10.125 11.898 1 96.88 163 LEU B N 1
ATOM 8654 C CA . LEU B 1 163 ? 10.32 8.797 11.766 1 96.88 163 LEU B CA 1
ATOM 8655 C C . LEU B 1 163 ? 11.586 8.836 10.914 1 96.88 163 LEU B C 1
ATOM 8657 O O . LEU B 1 163 ? 11.953 9.898 10.398 1 96.88 163 LEU B O 1
ATOM 8661 N N . SER B 1 164 ? 12.289 7.688 10.914 1 96.12 164 SER B N 1
ATOM 8662 C CA . SER B 1 164 ? 13.445 7.516 10.039 1 96.12 164 SER B CA 1
ATOM 8663 C C . SER B 1 164 ? 13.414 6.164 9.344 1 96.12 164 SER B C 1
ATOM 8665 O O . SER B 1 164 ? 12.75 5.23 9.805 1 96.12 164 SER B O 1
ATOM 8667 N N . VAL B 1 165 ? 14.016 6.098 8.164 1 96.81 165 VAL B N 1
ATOM 8668 C CA . VAL B 1 165 ? 14.109 4.859 7.395 1 96.81 165 VAL B CA 1
ATOM 8669 C C . VAL B 1 165 ? 15.516 4.707 6.828 1 96.81 165 VAL B C 1
ATOM 8671 O O . VAL B 1 165 ? 16.141 5.688 6.414 1 96.81 165 VAL B O 1
ATOM 8674 N N . ASP B 1 166 ? 16.047 3.494 6.871 1 96.19 166 ASP B N 1
ATOM 8675 C CA . ASP B 1 166 ? 17.344 3.176 6.281 1 96.19 166 ASP B CA 1
ATOM 8676 C C . ASP B 1 166 ? 17.188 2.443 4.953 1 96.19 166 ASP B C 1
ATOM 8678 O O . ASP B 1 166 ? 16.062 2.068 4.578 1 96.19 166 ASP B O 1
ATOM 8682 N N . ASP B 1 167 ? 18.281 2.307 4.293 1 94.62 167 ASP B N 1
ATOM 8683 C CA . ASP B 1 167 ? 18.266 1.674 2.977 1 94.62 167 ASP B CA 1
ATOM 8684 C C . ASP B 1 167 ? 18.312 0.153 3.098 1 94.62 167 ASP B C 1
ATOM 8686 O O . ASP B 1 167 ? 19.281 -0.477 2.666 1 94.62 167 ASP B O 1
ATOM 8690 N N . SER B 1 168 ? 17.312 -0.459 3.594 1 92.69 168 SER B N 1
ATOM 8691 C CA . SER B 1 168 ? 17.109 -1.903 3.664 1 92.69 168 SER B CA 1
ATOM 8692 C C . SER B 1 168 ? 15.625 -2.26 3.648 1 92.69 168 SER B C 1
ATOM 8694 O O . SER B 1 168 ? 14.797 -1.501 4.148 1 92.69 168 SER B O 1
ATOM 8696 N N . MET B 1 169 ? 15.344 -3.367 3.141 1 89.06 169 MET B N 1
ATOM 8697 C CA . MET B 1 169 ? 13.953 -3.799 3.059 1 89.06 169 MET B CA 1
ATOM 8698 C C . MET B 1 169 ? 13.344 -3.945 4.449 1 89.06 169 MET B C 1
ATOM 8700 O O . MET B 1 169 ? 12.172 -3.609 4.66 1 89.06 169 MET B O 1
ATOM 8704 N N . GLU B 1 170 ? 14.094 -4.461 5.371 1 90.62 170 GLU B N 1
ATOM 8705 C CA . GLU B 1 170 ? 13.617 -4.602 6.742 1 90.62 170 GLU B CA 1
ATOM 8706 C C . GLU B 1 170 ? 13.211 -3.248 7.328 1 90.62 170 GLU B C 1
ATOM 8708 O O . GLU B 1 170 ? 12.141 -3.119 7.922 1 90.62 170 GLU B O 1
ATOM 8713 N N . SER B 1 171 ? 14.055 -2.268 7.152 1 95.25 171 SER B N 1
ATOM 8714 C CA . SER B 1 171 ? 13.781 -0.934 7.676 1 95.25 171 SER B CA 1
ATOM 8715 C C . SER B 1 171 ? 12.578 -0.308 6.988 1 95.25 171 SER B C 1
ATOM 8717 O O . SER B 1 171 ? 11.766 0.366 7.629 1 95.25 171 SER B O 1
ATOM 8719 N N . ILE B 1 172 ? 12.477 -0.461 5.715 1 94.69 172 ILE B N 1
ATOM 8720 C CA . ILE B 1 172 ? 11.375 0.09 4.934 1 94.69 172 ILE B CA 1
ATOM 8721 C C . ILE B 1 172 ? 10.055 -0.538 5.383 1 94.69 172 ILE B C 1
ATOM 8723 O O . ILE B 1 172 ? 9.062 0.167 5.598 1 94.69 172 ILE B O 1
ATOM 8727 N N . LEU B 1 173 ? 10.039 -1.813 5.559 1 93 173 LEU B N 1
ATOM 8728 C CA . LEU B 1 173 ? 8.82 -2.494 5.984 1 93 173 LEU B CA 1
ATOM 8729 C C . LEU B 1 173 ? 8.5 -2.178 7.441 1 93 173 LEU B C 1
ATOM 8731 O O . LEU B 1 173 ? 7.328 -2.113 7.824 1 93 173 LEU B O 1
ATOM 8735 N N . ASP B 1 174 ? 9.469 -1.968 8.25 1 93.38 174 ASP B N 1
ATOM 8736 C CA . ASP B 1 174 ? 9.25 -1.488 9.617 1 93.38 174 ASP B CA 1
ATOM 8737 C C . ASP B 1 174 ? 8.602 -0.106 9.617 1 93.38 174 ASP B C 1
ATOM 8739 O O . ASP B 1 174 ? 7.754 0.188 10.461 1 93.38 174 ASP B O 1
ATOM 8743 N N . TRP B 1 175 ? 9.109 0.722 8.742 1 94.44 175 TRP B N 1
ATOM 8744 C CA . TRP B 1 175 ? 8.508 2.043 8.578 1 94.44 175 TRP B CA 1
ATOM 8745 C C . TRP B 1 175 ? 7.012 1.933 8.305 1 94.44 175 TRP B C 1
ATOM 8747 O O . TRP B 1 175 ? 6.207 2.633 8.922 1 94.44 175 TRP B O 1
ATOM 8757 N N . TYR B 1 176 ? 6.613 0.998 7.406 1 92.25 176 TYR B N 1
ATOM 8758 C CA . TYR B 1 176 ? 5.199 0.797 7.105 1 92.25 176 TYR B CA 1
ATOM 8759 C C . TYR B 1 176 ? 4.426 0.425 8.367 1 92.25 176 TYR B C 1
ATOM 8761 O O . TYR B 1 176 ? 3.357 0.981 8.633 1 92.25 176 TYR B O 1
ATOM 8769 N N . LYS B 1 177 ? 4.938 -0.46 9.117 1 91.81 177 LYS B N 1
ATOM 8770 C CA . LYS B 1 177 ? 4.277 -0.958 10.32 1 91.81 177 LYS B CA 1
ATOM 8771 C C . LYS B 1 177 ? 4.172 0.131 11.383 1 91.81 177 LYS B C 1
ATOM 8773 O O . LYS B 1 177 ? 3.105 0.342 11.961 1 91.81 177 LYS B O 1
ATOM 8778 N N . GLU B 1 178 ? 5.254 0.829 11.602 1 91.81 178 GLU B N 1
ATOM 8779 C CA . GLU B 1 178 ? 5.289 1.88 12.617 1 91.81 178 GLU B CA 1
ATOM 8780 C C . GLU B 1 178 ? 4.301 2.998 12.289 1 91.81 178 GLU B C 1
ATOM 8782 O O . GLU B 1 178 ? 3.576 3.469 13.164 1 91.81 178 GLU B O 1
ATOM 8787 N N . GLU B 1 179 ? 4.371 3.393 11.133 1 92 179 GLU B N 1
ATOM 8788 C CA . GLU B 1 179 ? 3.457 4.445 10.695 1 92 179 GLU B CA 1
ATOM 8789 C C . GLU B 1 179 ? 2.002 4.012 10.852 1 92 179 GLU B C 1
ATOM 8791 O O . GLU B 1 179 ? 1.152 4.797 11.273 1 92 179 GLU B O 1
ATOM 8796 N N . GLY B 1 180 ? 1.72 2.787 10.445 1 88.75 180 GLY B N 1
ATOM 8797 C CA . GLY B 1 180 ? 0.371 2.273 10.625 1 88.75 180 GLY B CA 1
ATOM 8798 C C . GLY B 1 180 ? -0.107 2.328 12.062 1 88.75 180 GLY B C 1
ATOM 8799 O O . GLY B 1 180 ? -1.251 2.701 12.328 1 88.75 180 GLY B O 1
ATOM 8800 N N . MET B 1 181 ? 0.731 1.984 12.984 1 87.88 181 MET B N 1
ATOM 8801 C CA . MET B 1 181 ? 0.381 2.012 14.406 1 87.88 181 MET B CA 1
ATOM 8802 C C . MET B 1 181 ? 0.157 3.441 14.883 1 87.88 181 MET B C 1
ATOM 8804 O O . MET B 1 181 ? -0.708 3.691 15.727 1 87.88 181 MET B O 1
ATOM 8808 N N . ILE B 1 182 ? 0.922 4.332 14.359 1 88.75 182 ILE B N 1
ATOM 8809 C CA . ILE B 1 182 ? 0.788 5.746 14.695 1 88.75 182 ILE B CA 1
ATOM 8810 C C . ILE B 1 182 ? -0.558 6.27 14.203 1 88.75 182 ILE B C 1
ATOM 8812 O O . ILE B 1 182 ? -1.261 6.977 14.922 1 88.75 182 ILE B O 1
ATOM 8816 N N . PHE B 1 183 ? -0.907 5.895 13.023 1 84.88 183 PHE B N 1
ATOM 8817 C CA . PHE B 1 183 ? -2.176 6.328 12.453 1 84.88 183 PHE B CA 1
ATOM 8818 C C . PHE B 1 183 ? -3.35 5.762 13.242 1 84.88 183 PHE B C 1
ATOM 8820 O O . PHE B 1 183 ? -4.352 6.445 13.453 1 84.88 183 PHE B O 1
ATOM 8827 N N . LYS B 1 184 ? -3.219 4.535 13.672 1 80.19 184 LYS B N 1
ATOM 8828 C CA . LYS B 1 184 ? -4.25 3.916 14.492 1 80.19 184 LYS B CA 1
ATOM 8829 C C . LYS B 1 184 ? -4.52 4.738 15.75 1 80.19 184 LYS B C 1
ATOM 8831 O O . LYS B 1 184 ? -5.664 4.836 16.203 1 80.19 184 LYS B O 1
ATOM 8836 N N . GLY B 1 185 ? -3.451 5.344 16.25 1 77.56 185 GLY B N 1
ATOM 8837 C CA . GLY B 1 185 ? -3.572 6.148 17.453 1 77.56 185 GLY B CA 1
ATOM 8838 C C . GLY B 1 185 ? -4.09 7.551 17.188 1 77.56 185 GLY B C 1
ATOM 8839 O O . GLY B 1 185 ? -4.277 8.336 18.125 1 77.56 185 GLY B O 1
ATOM 8840 N N . GLY B 1 186 ? -4.285 7.875 15.938 1 77.75 186 GLY B N 1
ATOM 8841 C CA . GLY B 1 186 ? -4.836 9.18 15.602 1 77.75 186 GLY B CA 1
ATOM 8842 C C . GLY B 1 186 ? -3.771 10.234 15.375 1 77.75 186 GLY B C 1
ATOM 8843 O O . GLY B 1 186 ? -4.07 11.43 15.367 1 77.75 186 GLY B O 1
ATOM 8844 N N . SER B 1 187 ? -2.531 9.836 15.25 1 86.81 187 SER B N 1
ATOM 8845 C CA . SER B 1 187 ? -1.433 10.773 15.062 1 86.81 187 SER B CA 1
ATOM 8846 C C . SER B 1 187 ? -0.892 10.719 13.641 1 86.81 187 SER B C 1
ATOM 8848 O O . SER B 1 187 ? -1.224 9.812 12.875 1 86.81 187 SER B O 1
ATOM 8850 N N . GLY B 1 188 ? -0.161 11.797 13.297 1 88.5 188 GLY B N 1
ATOM 8851 C CA . GLY B 1 188 ? 0.488 11.844 11.992 1 88.5 188 GLY B CA 1
ATOM 8852 C C . GLY B 1 188 ? 1.981 11.594 12.062 1 88.5 188 GLY B C 1
ATOM 8853 O O . GLY B 1 188 ? 2.566 11.586 13.148 1 88.5 188 GLY B O 1
ATOM 8854 N N . ALA B 1 189 ? 2.531 11.352 10.922 1 93.19 189 ALA B N 1
ATOM 8855 C CA . ALA B 1 189 ? 3.967 11.086 10.898 1 93.19 189 ALA B CA 1
ATOM 8856 C C . ALA B 1 189 ? 4.621 11.695 9.664 1 93.19 189 ALA B C 1
ATOM 8858 O O . ALA B 1 189 ? 3.98 11.836 8.617 1 93.19 189 ALA B O 1
ATOM 8859 N N . GLY B 1 190 ? 5.852 12.133 9.844 1 95.12 190 GLY B N 1
ATOM 8860 C CA . GLY B 1 190 ? 6.691 12.586 8.742 1 95.12 190 GLY B CA 1
ATOM 8861 C C . GLY B 1 190 ? 8.047 11.898 8.703 1 95.12 190 GLY B C 1
ATOM 8862 O O . GLY B 1 190 ? 8.562 11.477 9.742 1 95.12 190 GLY B O 1
ATOM 8863 N N . LEU B 1 191 ? 8.617 11.773 7.535 1 96.38 191 LEU B N 1
ATOM 8864 C CA . LEU B 1 191 ? 9.953 11.195 7.43 1 96.38 191 LEU B CA 1
ATOM 8865 C C . LEU B 1 191 ? 10.633 11.641 6.141 1 96.38 191 LEU B C 1
ATOM 8867 O O . LEU B 1 191 ? 9.969 11.969 5.16 1 96.38 191 LEU B O 1
ATOM 8871 N N . ASN B 1 192 ? 11.891 11.688 6.172 1 98.31 192 ASN B N 1
ATOM 8872 C CA . ASN B 1 192 ? 12.758 11.945 5.02 1 98.31 192 ASN B CA 1
ATOM 8873 C C . ASN B 1 192 ? 13.266 10.641 4.41 1 98.31 192 ASN B C 1
ATOM 8875 O O . ASN B 1 192 ? 13.961 9.875 5.07 1 98.31 192 ASN B O 1
ATOM 8879 N N . LEU B 1 193 ? 12.961 10.391 3.131 1 98 193 LEU B N 1
ATOM 8880 C CA . LEU B 1 193 ? 13.234 9.109 2.49 1 98 193 LEU B CA 1
ATOM 8881 C C . LEU B 1 193 ? 14.609 9.109 1.826 1 98 193 LEU B C 1
ATOM 8883 O O . LEU B 1 193 ? 14.992 8.141 1.177 1 98 193 LEU B O 1
ATOM 8887 N N . SER B 1 194 ? 15.406 10.094 2.014 1 98.19 194 SER B N 1
ATOM 8888 C CA . SER B 1 194 ? 16.594 10.359 1.217 1 98.19 194 SER B CA 1
ATOM 8889 C C . SER B 1 194 ? 17.703 9.359 1.536 1 98.19 194 SER B C 1
ATOM 8891 O O . SER B 1 194 ? 18.688 9.266 0.798 1 98.19 194 SER B O 1
ATOM 8893 N N . ARG B 1 195 ? 17.578 8.609 2.625 1 96.94 195 ARG B N 1
ATOM 8894 C CA . ARG B 1 195 ? 18.578 7.594 2.932 1 96.94 195 ARG B CA 1
ATOM 8895 C C . ARG B 1 195 ? 18.391 6.363 2.049 1 96.94 195 ARG B C 1
ATOM 8897 O O . ARG B 1 195 ? 19.297 5.539 1.932 1 96.94 195 ARG B O 1
ATOM 8904 N N . ILE B 1 196 ? 17.203 6.168 1.46 1 96.62 196 ILE B N 1
ATOM 8905 C CA . ILE B 1 196 ? 16.953 5.066 0.536 1 96.62 196 ILE B CA 1
ATOM 8906 C C . ILE B 1 196 ? 17.688 5.316 -0.775 1 96.62 196 ILE B C 1
ATOM 8908 O O . ILE B 1 196 ? 17.578 6.395 -1.364 1 96.62 196 ILE B O 1
ATOM 8912 N N . ARG B 1 197 ? 18.438 4.324 -1.221 1 95.94 197 ARG B N 1
ATOM 8913 C CA . ARG B 1 197 ? 19.188 4.492 -2.457 1 95.94 197 ARG B CA 1
ATOM 8914 C C . ARG B 1 197 ? 18.266 4.777 -3.633 1 95.94 197 ARG B C 1
ATOM 8916 O O . ARG B 1 197 ? 17.094 4.391 -3.611 1 95.94 197 ARG B O 1
ATOM 8923 N N . SER B 1 198 ? 18.75 5.48 -4.602 1 96.06 198 SER B N 1
ATOM 8924 C CA . SER B 1 198 ? 17.938 5.906 -5.734 1 96.06 198 SER B CA 1
ATOM 8925 C C . SER B 1 198 ? 17.688 4.75 -6.695 1 96.06 198 SER B C 1
ATOM 8927 O O . SER B 1 198 ? 18.391 3.738 -6.66 1 96.06 198 SER B O 1
ATOM 8929 N N . SER B 1 199 ? 16.719 4.859 -7.555 1 91.44 199 SER B N 1
ATOM 8930 C CA . SER B 1 199 ? 16.375 3.893 -8.594 1 91.44 199 SER B CA 1
ATOM 8931 C C . SER B 1 199 ? 17.469 3.816 -9.656 1 91.44 199 SER B C 1
ATOM 8933 O O . SER B 1 199 ? 17.438 2.93 -10.516 1 91.44 199 SER B O 1
ATOM 8935 N N . LYS B 1 200 ? 18.406 4.723 -9.617 1 90.81 200 LYS B N 1
ATOM 8936 C CA . LYS B 1 200 ? 19.5 4.746 -10.578 1 90.81 200 LYS B CA 1
ATOM 8937 C C . LYS B 1 200 ? 20.703 3.99 -10.047 1 90.81 200 LYS B C 1
ATOM 8939 O O . LYS B 1 200 ? 21.703 3.836 -10.758 1 90.81 200 LYS B O 1
ATOM 8944 N N . GLU B 1 201 ? 20.609 3.533 -8.852 1 89.44 201 GLU B N 1
ATOM 8945 C CA . GLU B 1 201 ? 21.703 2.797 -8.219 1 89.44 201 GLU B CA 1
ATOM 8946 C C . GLU B 1 201 ? 21.469 1.291 -8.273 1 89.44 201 GLU B C 1
ATOM 8948 O O . GLU B 1 201 ? 20.312 0.844 -8.305 1 89.44 201 GLU B O 1
ATOM 8953 N N . LEU B 1 202 ? 22.516 0.497 -8.258 1 77.5 202 LEU B N 1
ATOM 8954 C CA . LEU B 1 202 ? 22.438 -0.946 -8.461 1 77.5 202 LEU B CA 1
ATOM 8955 C C . LEU B 1 202 ? 22.281 -1.676 -7.133 1 77.5 202 LEU B C 1
ATOM 8957 O O . LEU B 1 202 ? 22.75 -1.21 -6.098 1 77.5 202 LEU B O 1
ATOM 8961 N N . LEU B 1 203 ? 21.594 -2.871 -7.23 1 75.38 203 LEU B N 1
ATOM 8962 C CA . LEU B 1 203 ? 21.531 -3.807 -6.113 1 75.38 203 LEU B CA 1
ATOM 8963 C C . LEU B 1 203 ? 22.734 -4.75 -6.133 1 75.38 203 LEU B C 1
ATOM 8965 O O . LEU B 1 203 ? 23.359 -4.938 -7.176 1 75.38 203 LEU B O 1
ATOM 8969 N N . SER B 1 204 ? 23.047 -5.312 -4.988 1 68.94 204 SER B N 1
ATOM 8970 C CA . SER B 1 204 ? 24.141 -6.266 -4.91 1 68.94 204 SER B CA 1
ATOM 8971 C C . SER B 1 204 ? 23.859 -7.512 -5.742 1 68.94 204 SER B C 1
ATOM 8973 O O . SER B 1 204 ? 24.766 -8.133 -6.277 1 68.94 204 SER B O 1
ATOM 8975 N N . SER B 1 205 ? 22.562 -7.953 -5.832 1 63.47 205 SER B N 1
ATOM 8976 C CA . SER B 1 205 ? 22.141 -9.148 -6.562 1 63.47 205 SER B CA 1
ATOM 8977 C C . SER B 1 205 ? 22.078 -8.891 -8.062 1 63.47 205 SER B C 1
ATOM 8979 O O . SER B 1 205 ? 22 -9.828 -8.859 1 63.47 205 SER B O 1
ATOM 8981 N N . GLY B 1 206 ? 22.25 -7.57 -8.406 1 63.94 206 GLY B N 1
ATOM 8982 C CA . GLY B 1 206 ? 22.078 -7.188 -9.797 1 63.94 206 GLY B CA 1
ATOM 8983 C C . GLY B 1 206 ? 20.766 -6.484 -10.062 1 63.94 206 GLY B C 1
ATOM 8984 O O . GLY B 1 206 ? 19.844 -6.566 -9.258 1 63.94 206 GLY B O 1
ATOM 8985 N N . GLY B 1 207 ? 20.609 -5.613 -10.984 1 68.38 207 GLY B N 1
ATOM 8986 C CA . GLY B 1 207 ? 19.422 -4.84 -11.305 1 68.38 207 GLY B CA 1
ATOM 8987 C C . GLY B 1 207 ? 19.375 -3.498 -10.602 1 68.38 207 GLY B C 1
ATOM 8988 O O . GLY B 1 207 ? 20.219 -3.203 -9.758 1 68.38 207 GLY B O 1
ATOM 8989 N N . ASN B 1 208 ? 18.406 -2.805 -10.812 1 75.25 208 ASN B N 1
ATOM 8990 C CA . ASN B 1 208 ? 18.266 -1.482 -10.211 1 75.25 208 ASN B CA 1
ATOM 8991 C C . ASN B 1 208 ? 17.359 -1.515 -8.992 1 75.25 208 ASN B C 1
ATOM 8993 O O . ASN B 1 208 ? 16.422 -2.318 -8.93 1 75.25 208 ASN B O 1
ATOM 8997 N N . ALA B 1 209 ? 17.672 -0.697 -8.062 1 85.38 209 ALA B N 1
ATOM 8998 C CA . ALA B 1 209 ? 16.812 -0.534 -6.887 1 85.38 209 ALA B CA 1
ATOM 8999 C C . ALA B 1 209 ? 15.484 0.122 -7.262 1 85.38 209 ALA B C 1
ATOM 9001 O O . ALA B 1 209 ? 15.383 0.777 -8.305 1 85.38 209 ALA B O 1
ATOM 9002 N N . SER B 1 210 ? 14.453 -0.089 -6.5 1 85.38 210 SER B N 1
ATOM 9003 C CA . SER B 1 210 ? 13.141 0.496 -6.75 1 85.38 210 SER B CA 1
ATOM 9004 C C . SER B 1 210 ? 13.148 2 -6.5 1 85.38 210 SER B C 1
ATOM 9006 O O . SER B 1 210 ? 12.508 2.758 -7.227 1 85.38 210 SER B O 1
ATOM 9008 N N . GLY B 1 211 ? 13.977 2.453 -5.406 1 93.25 211 GLY B N 1
ATOM 9009 C CA . GLY B 1 211 ? 14.055 3.863 -5.066 1 93.25 211 GLY B CA 1
ATOM 9010 C C . GLY B 1 211 ? 12.953 4.316 -4.125 1 93.25 211 GLY B C 1
ATOM 9011 O O . GLY B 1 211 ? 11.969 3.602 -3.93 1 93.25 211 GLY B O 1
ATOM 9012 N N . PRO B 1 212 ? 13.039 5.516 -3.566 1 96.38 212 PRO B N 1
ATOM 9013 C CA . PRO B 1 212 ? 12.102 6 -2.555 1 96.38 212 PRO B CA 1
ATOM 9014 C C . PRO B 1 212 ? 10.719 6.309 -3.133 1 96.38 212 PRO B C 1
ATOM 9016 O O . PRO B 1 212 ? 9.711 6.141 -2.447 1 96.38 212 PRO B O 1
ATOM 9019 N N . VAL B 1 213 ? 10.648 6.762 -4.34 1 94.12 213 VAL B N 1
ATOM 9020 C CA . VAL B 1 213 ? 9.375 7.141 -4.941 1 94.12 213 VAL B CA 1
ATOM 9021 C C . VAL B 1 213 ? 8.484 5.906 -5.086 1 94.12 213 VAL B C 1
ATOM 9023 O O . VAL B 1 213 ? 7.266 5.988 -4.906 1 94.12 213 VAL B O 1
ATOM 9026 N N . SER B 1 214 ? 9.039 4.785 -5.41 1 91.12 214 SER B N 1
ATOM 9027 C CA . SER B 1 214 ? 8.305 3.531 -5.488 1 91.12 214 SER B CA 1
ATOM 9028 C C . SER B 1 214 ? 7.809 3.09 -4.117 1 91.12 214 SER B C 1
ATOM 9030 O O . SER B 1 214 ? 6.648 2.703 -3.961 1 91.12 214 SER B O 1
ATOM 9032 N N . PHE B 1 215 ? 8.656 3.191 -3.111 1 93 215 PHE B N 1
ATOM 9033 C CA . PHE B 1 215 ? 8.305 2.732 -1.772 1 93 215 PHE B CA 1
ATOM 9034 C C . PHE B 1 215 ? 7.258 3.643 -1.146 1 93 215 PHE B C 1
ATOM 9036 O O . PHE B 1 215 ? 6.434 3.191 -0.345 1 93 215 PHE B O 1
ATOM 9043 N N . MET B 1 216 ? 7.301 4.898 -1.521 1 93.25 216 MET B N 1
ATOM 9044 C CA . MET B 1 216 ? 6.305 5.82 -0.98 1 93.25 216 MET B CA 1
ATOM 9045 C C . MET B 1 216 ? 4.902 5.434 -1.435 1 93.25 216 MET B C 1
ATOM 9047 O O . MET B 1 216 ? 3.922 5.715 -0.743 1 93.25 216 MET B O 1
ATOM 9051 N N . ARG B 1 217 ? 4.77 4.777 -2.557 1 89.25 217 ARG B N 1
ATOM 9052 C CA . ARG B 1 217 ? 3.473 4.32 -3.053 1 89.25 217 ARG B CA 1
ATOM 9053 C C . ARG B 1 217 ? 2.852 3.301 -2.105 1 89.25 217 ARG B C 1
ATOM 9055 O O . ARG B 1 217 ? 1.666 3.389 -1.778 1 89.25 217 ARG B O 1
ATOM 9062 N N . GLY B 1 218 ? 3.607 2.357 -1.779 1 88.81 218 GLY B N 1
ATOM 9063 C CA . GLY B 1 218 ? 3.129 1.362 -0.832 1 88.81 218 GLY B CA 1
ATOM 9064 C C . GLY B 1 218 ? 2.703 1.96 0.496 1 88.81 218 GLY B C 1
ATOM 9065 O O . GLY B 1 218 ? 1.647 1.612 1.028 1 88.81 218 GLY B O 1
ATOM 9066 N N . ALA B 1 219 ? 3.51 2.824 0.948 1 91 219 ALA B N 1
ATOM 9067 C CA . ALA B 1 219 ? 3.219 3.482 2.219 1 91 219 ALA B CA 1
ATOM 9068 C C . ALA B 1 219 ? 1.955 4.332 2.117 1 91 219 ALA B C 1
ATOM 9070 O O . ALA B 1 219 ? 1.17 4.406 3.066 1 91 219 ALA B O 1
ATOM 9071 N N . ASP B 1 220 ? 1.799 4.977 1.086 1 90.12 220 ASP B N 1
ATOM 9072 C CA . ASP B 1 220 ? 0.642 5.836 0.844 1 90.12 220 ASP B CA 1
ATOM 9073 C C . ASP B 1 220 ? -0.653 5.027 0.857 1 90.12 220 ASP B C 1
ATOM 9075 O O . ASP B 1 220 ? -1.639 5.434 1.475 1 90.12 220 ASP B O 1
ATOM 9079 N N . ALA B 1 221 ? -0.642 3.969 0.14 1 86.5 221 ALA B N 1
ATOM 9080 C CA . ALA B 1 221 ? -1.83 3.121 0.077 1 86.5 221 ALA B CA 1
ATOM 9081 C C . ALA B 1 221 ? -2.172 2.553 1.451 1 86.5 221 ALA B C 1
ATOM 9083 O O . ALA B 1 221 ? -3.348 2.457 1.814 1 86.5 221 ALA B O 1
ATOM 9084 N N . SER B 1 222 ? -1.194 2.156 2.115 1 86.19 222 SER B N 1
ATOM 9085 C CA . SER B 1 222 ? -1.406 1.666 3.473 1 86.19 222 SER B CA 1
ATOM 9086 C C . SER B 1 222 ? -2.033 2.74 4.355 1 86.19 222 SER B C 1
ATOM 9088 O O . SER B 1 222 ? -2.955 2.461 5.121 1 86.19 222 SER B O 1
ATOM 9090 N N . ALA B 1 223 ? -1.539 3.924 4.199 1 84.5 223 ALA B N 1
ATOM 9091 C CA . ALA B 1 223 ? -2.062 5.043 4.98 1 84.5 223 ALA B CA 1
ATOM 9092 C C . ALA B 1 223 ? -3.533 5.293 4.66 1 84.5 223 ALA B C 1
ATOM 9094 O O . ALA B 1 223 ? -4.324 5.609 5.555 1 84.5 223 ALA B O 1
ATOM 9095 N N . GLY B 1 224 ? -3.9 5.152 3.498 1 81.31 224 GLY B N 1
ATOM 9096 C CA . GLY B 1 224 ? -5.262 5.414 3.057 1 81.31 224 GLY B CA 1
ATOM 9097 C C . GLY B 1 224 ? -6.27 4.426 3.609 1 81.31 224 GLY B C 1
ATOM 9098 O O . GLY B 1 224 ? -7.469 4.707 3.648 1 81.31 224 GLY B O 1
ATOM 9099 N N . THR B 1 225 ? -5.793 3.314 4.066 1 80.06 225 THR B N 1
ATOM 9100 C CA . THR B 1 225 ? -6.699 2.271 4.527 1 80.06 225 THR B CA 1
ATOM 9101 C C . THR B 1 225 ? -6.934 2.389 6.031 1 80.06 225 THR B C 1
ATOM 9103 O O . THR B 1 225 ? -7.883 1.806 6.566 1 80.06 225 THR B O 1
ATOM 9106 N N . ILE B 1 226 ? -6.078 3.066 6.703 1 77.56 226 ILE B N 1
ATOM 9107 C CA . ILE B 1 226 ? -6.137 3.109 8.164 1 77.56 226 ILE B CA 1
ATOM 9108 C C . ILE B 1 226 ? -6.926 4.34 8.609 1 77.56 226 ILE B C 1
ATOM 9110 O O . ILE B 1 226 ? -6.594 5.465 8.234 1 77.56 226 ILE B O 1
ATOM 9114 N N . LYS B 1 227 ? -8.062 4.098 9.188 1 61.09 227 LYS B N 1
ATOM 9115 C CA . LYS B 1 227 ? -8.875 5.168 9.758 1 61.09 227 LYS B CA 1
ATOM 9116 C C . LYS B 1 227 ? -8.344 5.598 11.125 1 61.09 227 LYS B C 1
ATOM 9118 O O . LYS B 1 227 ? -8.156 4.766 12.016 1 61.09 227 LYS B O 1
ATOM 9123 N N . SER B 1 228 ? -7.848 6.715 11.086 1 54 228 SER B N 1
ATOM 9124 C CA . SER B 1 228 ? -7.211 7.254 12.289 1 54 228 SER B CA 1
ATOM 9125 C C . SER B 1 228 ? -8.195 7.328 13.453 1 54 228 SER B C 1
ATOM 9127 O O . SER B 1 228 ? -9.281 7.898 13.32 1 54 228 SER B O 1
ATOM 9129 N N . GLY B 1 229 ? -7.777 6.77 14.672 1 48.88 229 GLY B N 1
ATOM 9130 C CA . GLY B 1 229 ? -8.438 6.891 15.961 1 48.88 229 GLY B CA 1
ATOM 9131 C C . GLY B 1 229 ? -9.82 6.266 15.992 1 48.88 229 GLY B C 1
ATOM 9132 O O . GLY B 1 229 ? -10.664 6.66 16.797 1 48.88 229 GLY B O 1
ATOM 9133 N N . GLY B 1 230 ? -9.922 5.074 15.141 1 45.97 230 GLY B N 1
ATOM 9134 C CA . GLY B 1 230 ? -11.242 4.457 15.156 1 45.97 230 GLY B CA 1
ATOM 9135 C C . GLY B 1 230 ? -12.328 5.371 14.633 1 45.97 230 GLY B C 1
ATOM 9136 O O . GLY B 1 230 ? -13.477 4.945 14.469 1 45.97 230 GLY B O 1
ATOM 9137 N N . ALA B 1 231 ? -11.922 6.574 14.664 1 50.28 231 ALA B N 1
ATOM 9138 C CA . ALA B 1 231 ? -12.883 7.586 14.242 1 50.28 231 ALA B CA 1
ATOM 9139 C C . ALA B 1 231 ? -12.578 8.078 12.828 1 50.28 231 ALA B C 1
ATOM 9141 O O . ALA B 1 231 ? -11.617 7.621 12.203 1 50.28 231 ALA B O 1
ATOM 9142 N N . THR B 1 232 ? -13.359 8.922 12.266 1 49.38 232 THR B N 1
ATOM 9143 C CA . THR B 1 232 ? -13.555 9.375 10.898 1 49.38 232 THR B CA 1
ATOM 9144 C C . THR B 1 232 ? -12.344 10.172 10.414 1 49.38 232 THR B C 1
ATOM 9146 O O . THR B 1 232 ? -12.414 10.859 9.391 1 49.38 232 THR B O 1
ATOM 9149 N N . ARG B 1 233 ? -11.078 9.984 11.203 1 52.59 233 ARG B N 1
ATOM 9150 C CA . ARG B 1 233 ? -10.047 10.859 10.648 1 52.59 233 ARG B CA 1
ATOM 9151 C C . ARG B 1 233 ? -9.078 10.07 9.773 1 52.59 233 ARG B C 1
ATOM 9153 O O . ARG B 1 233 ? -8.766 8.914 10.07 1 52.59 233 ARG B O 1
ATOM 9160 N N . ARG B 1 234 ? -8.758 10.656 8.625 1 60.62 234 ARG B N 1
ATOM 9161 C CA . ARG B 1 234 ? -7.77 10.031 7.75 1 60.62 234 ARG B CA 1
ATOM 9162 C C . ARG B 1 234 ? -6.352 10.344 8.211 1 60.62 234 ARG B C 1
ATOM 9164 O O . ARG B 1 234 ? -6.113 11.367 8.859 1 60.62 234 ARG B O 1
ATOM 9171 N N . ALA B 1 235 ? -5.367 9.492 8.047 1 68.94 235 ALA B N 1
ATOM 9172 C CA . ALA B 1 235 ? -3.963 9.578 8.438 1 68.94 235 ALA B CA 1
ATOM 9173 C C . ALA B 1 235 ? -3.285 10.773 7.777 1 68.94 235 ALA B C 1
ATOM 9175 O O . ALA B 1 235 ? -3.615 11.141 6.645 1 68.94 235 ALA B O 1
ATOM 9176 N N . ALA B 1 236 ? -2.551 11.633 8.562 1 79.38 236 ALA B N 1
ATOM 9177 C CA . ALA B 1 236 ? -1.717 12.711 8.039 1 79.38 236 ALA B CA 1
ATOM 9178 C C . ALA B 1 236 ? -0.27 12.258 7.875 1 79.38 236 ALA B C 1
ATOM 9180 O O . ALA B 1 236 ? 0.344 11.766 8.828 1 79.38 236 ALA B O 1
ATOM 9181 N N . LYS B 1 237 ? 0.231 12.352 6.656 1 90.25 237 LYS B N 1
ATOM 9182 C CA . LYS B 1 237 ? 1.565 11.852 6.348 1 90.25 237 LYS B CA 1
ATOM 9183 C C . LYS B 1 237 ? 2.383 12.883 5.582 1 90.25 237 LYS B C 1
ATOM 9185 O O . LYS B 1 237 ? 1.856 13.57 4.707 1 90.25 237 LYS B O 1
ATOM 9190 N N . MET B 1 238 ? 3.686 13.031 6.035 1 94 238 MET B N 1
ATOM 9191 C CA . MET B 1 238 ? 4.664 13.844 5.316 1 94 238 MET B CA 1
ATOM 9192 C C . MET B 1 238 ? 5.801 12.977 4.785 1 94 238 MET B C 1
ATOM 9194 O O . MET B 1 238 ? 6.324 12.117 5.5 1 94 238 MET B O 1
ATOM 9198 N N . VAL B 1 239 ? 6.074 13.148 3.498 1 96.44 239 VAL B N 1
ATOM 9199 C CA . VAL B 1 239 ? 7.25 12.523 2.902 1 96.44 239 VAL B CA 1
ATOM 9200 C C . VAL B 1 239 ? 8.188 13.602 2.361 1 96.44 239 VAL B C 1
ATOM 9202 O O . VAL B 1 239 ? 7.746 14.531 1.677 1 96.44 239 VAL B O 1
ATOM 9205 N N . ILE B 1 240 ? 9.477 13.5 2.721 1 98.25 240 ILE B N 1
ATOM 9206 C CA . ILE B 1 240 ? 10.477 14.492 2.336 1 98.25 240 ILE B CA 1
ATOM 9207 C C . ILE B 1 240 ? 11.57 13.828 1.499 1 98.25 240 ILE B C 1
ATOM 9209 O O . ILE B 1 240 ? 11.953 12.688 1.767 1 98.25 240 ILE B O 1
ATOM 9213 N N . LEU B 1 241 ? 12.023 14.484 0.462 1 98.69 241 LEU B N 1
ATOM 9214 C CA . LEU B 1 241 ? 13.188 14.055 -0.307 1 98.69 241 LEU B CA 1
ATOM 9215 C C . LEU B 1 241 ? 14.18 15.195 -0.482 1 98.69 241 LEU B C 1
ATOM 9217 O O . LEU B 1 241 ? 13.781 16.312 -0.811 1 98.69 241 LEU B O 1
ATOM 9221 N N . ASP B 1 242 ? 15.445 14.906 -0.265 1 98.69 242 ASP B N 1
ATOM 9222 C CA . ASP B 1 242 ? 16.484 15.906 -0.461 1 98.69 242 ASP B CA 1
ATOM 9223 C C . ASP B 1 242 ? 16.625 16.266 -1.937 1 98.69 242 ASP B C 1
ATOM 9225 O O . ASP B 1 242 ? 16.547 15.406 -2.809 1 98.69 242 ASP B O 1
ATOM 9229 N N . VAL B 1 243 ? 16.938 17.484 -2.18 1 98.75 243 VAL B N 1
ATOM 9230 C CA . VAL B 1 243 ? 16.969 18.031 -3.535 1 98.75 243 VAL B CA 1
ATOM 9231 C C . VAL B 1 243 ? 18.094 17.359 -4.328 1 98.75 243 VAL B C 1
ATOM 9233 O O . VAL B 1 243 ? 18.016 17.266 -5.555 1 98.75 243 VAL B O 1
ATOM 9236 N N . ASP B 1 244 ? 19.125 16.875 -3.654 1 98.62 244 ASP B N 1
ATOM 9237 C CA . ASP B 1 244 ? 20.25 16.312 -4.367 1 98.62 244 ASP B CA 1
ATOM 9238 C C . ASP B 1 244 ? 20.062 14.812 -4.586 1 98.62 244 ASP B C 1
ATOM 9240 O O . ASP B 1 244 ? 20.969 14.133 -5.074 1 98.62 244 ASP B O 1
ATOM 9244 N N . HIS B 1 245 ? 18.969 14.227 -4.148 1 98.62 245 HIS B N 1
ATOM 9245 C CA . HIS B 1 245 ? 18.688 12.82 -4.406 1 98.62 245 HIS B CA 1
ATOM 9246 C C . HIS B 1 245 ? 18.484 12.562 -5.895 1 98.62 245 HIS B C 1
ATOM 9248 O O . HIS B 1 245 ? 17.781 13.312 -6.566 1 98.62 245 HIS B O 1
ATOM 9254 N N . PRO B 1 246 ? 18.953 11.531 -6.457 1 98.19 246 PRO B N 1
ATOM 9255 C CA . PRO B 1 246 ? 18.859 11.312 -7.902 1 98.19 246 PRO B CA 1
ATOM 9256 C C . PRO B 1 246 ? 17.422 11.055 -8.367 1 98.19 246 PRO B C 1
ATOM 9258 O O . PRO B 1 246 ? 17.125 11.164 -9.562 1 98.19 246 PRO B O 1
ATOM 9261 N N . ASP B 1 247 ? 16.5 10.711 -7.48 1 97.88 247 ASP B N 1
ATOM 9262 C CA . ASP B 1 247 ? 15.102 10.492 -7.848 1 97.88 247 ASP B CA 1
ATOM 9263 C C . ASP B 1 247 ? 14.289 11.773 -7.688 1 97.88 247 ASP B C 1
ATOM 9265 O O . ASP B 1 247 ? 13.055 11.734 -7.727 1 97.88 247 ASP B O 1
ATOM 9269 N N . ILE B 1 248 ? 14.852 12.938 -7.555 1 98.62 248 ILE B N 1
ATOM 9270 C CA . ILE B 1 248 ? 14.195 14.18 -7.164 1 98.62 248 ILE B CA 1
ATOM 9271 C C . ILE B 1 248 ? 13.188 14.594 -8.234 1 98.62 248 ILE B C 1
ATOM 9273 O O . ILE B 1 248 ? 12.102 15.086 -7.914 1 98.62 248 ILE B O 1
ATOM 9277 N N . GLU B 1 249 ? 13.508 14.445 -9.477 1 97.69 249 GLU B N 1
ATOM 9278 C CA . GLU B 1 249 ? 12.594 14.852 -10.539 1 97.69 249 GLU B CA 1
ATOM 9279 C C . GLU B 1 249 ? 11.32 14.016 -10.523 1 97.69 249 GLU B C 1
ATOM 9281 O O . GLU B 1 249 ? 10.219 14.547 -10.68 1 97.69 249 GLU B O 1
ATOM 9286 N N . GLY B 1 250 ? 11.492 12.695 -10.367 1 95.88 250 GLY B N 1
ATOM 9287 C CA . GLY B 1 250 ? 10.328 11.828 -10.227 1 95.88 250 GLY B CA 1
ATOM 9288 C C . GLY B 1 250 ? 9.461 12.18 -9.031 1 95.88 250 GLY B C 1
ATOM 9289 O O . GLY B 1 250 ? 8.234 12.172 -9.117 1 95.88 250 GLY B O 1
ATOM 9290 N N . PHE B 1 251 ? 10.133 12.508 -7.934 1 97.69 251 PHE B N 1
ATOM 9291 C CA . PHE B 1 251 ? 9.445 12.898 -6.707 1 97.69 251 PHE B CA 1
ATOM 9292 C C . PHE B 1 251 ? 8.594 14.141 -6.934 1 97.69 251 PHE B C 1
ATOM 9294 O O . PHE B 1 251 ? 7.441 14.195 -6.512 1 97.69 251 PHE B O 1
ATOM 9301 N N . ILE B 1 252 ? 9.117 15.102 -7.629 1 98.06 252 ILE B N 1
ATOM 9302 C CA . ILE B 1 252 ? 8.461 16.375 -7.898 1 98.06 252 ILE B CA 1
ATOM 9303 C C . ILE B 1 252 ? 7.238 16.156 -8.781 1 98.06 252 ILE B C 1
ATOM 9305 O O . ILE B 1 252 ? 6.191 16.766 -8.57 1 98.06 252 ILE B O 1
ATOM 9309 N N . GLU B 1 253 ? 7.266 15.234 -9.617 1 95.38 253 GLU B N 1
ATOM 9310 C CA . GLU B 1 253 ? 6.25 15.086 -10.656 1 95.38 253 GLU B CA 1
ATOM 9311 C C . GLU B 1 253 ? 5.164 14.102 -10.234 1 95.38 253 GLU B C 1
ATOM 9313 O O . GLU B 1 253 ? 4.098 14.039 -10.852 1 95.38 253 GLU B O 1
ATOM 9318 N N . THR B 1 254 ? 5.402 13.367 -9.266 1 93.06 254 THR B N 1
ATOM 9319 C CA . THR B 1 254 ? 4.559 12.227 -8.938 1 93.06 254 THR B CA 1
ATOM 9320 C C . THR B 1 254 ? 3.105 12.656 -8.766 1 93.06 254 THR B C 1
ATOM 9322 O O . THR B 1 254 ? 2.203 12.062 -9.359 1 93.06 254 THR B O 1
ATOM 9325 N N . LYS B 1 255 ? 2.822 13.711 -7.988 1 93.25 255 LYS B N 1
ATOM 9326 C CA . LYS B 1 255 ? 1.444 14.094 -7.691 1 93.25 255 LYS B CA 1
ATOM 9327 C C . LYS B 1 255 ? 0.812 14.828 -8.867 1 93.25 255 LYS B C 1
ATOM 9329 O O . LYS B 1 255 ? -0.41 14.812 -9.031 1 93.25 255 LYS B O 1
ATOM 9334 N N . VAL B 1 256 ? 1.638 15.539 -9.695 1 94 256 VAL B N 1
ATOM 9335 C CA . VAL B 1 256 ? 1.121 16.172 -10.898 1 94 256 VAL B CA 1
ATOM 9336 C C . VAL B 1 256 ? 0.516 15.125 -11.82 1 94 256 VAL B C 1
ATOM 9338 O O . VAL B 1 256 ? -0.598 15.297 -12.32 1 94 256 VAL B O 1
ATOM 9341 N N . LYS B 1 257 ? 1.253 14.078 -11.969 1 92.19 257 LYS B N 1
ATOM 9342 C CA . LYS B 1 257 ? 0.798 12.992 -12.836 1 92.19 257 LYS B CA 1
ATOM 9343 C C . LYS B 1 257 ? -0.474 12.352 -12.289 1 92.19 257 LYS B C 1
ATOM 9345 O O . LYS B 1 257 ? -1.386 12.023 -13.055 1 92.19 257 LYS B O 1
ATOM 9350 N N . GLU B 1 258 ? -0.521 12.141 -11.055 1 92.19 258 GLU B N 1
ATOM 9351 C CA . GLU B 1 258 ? -1.696 11.523 -10.453 1 92.19 258 GLU B CA 1
ATOM 9352 C C . GLU B 1 258 ? -2.91 12.445 -10.539 1 92.19 258 GLU B C 1
ATOM 9354 O O . GLU B 1 258 ? -4.039 11.977 -10.711 1 92.19 258 GLU B O 1
ATOM 9359 N N . GLU B 1 259 ? -2.666 13.75 -10.336 1 90.88 259 GLU B N 1
ATOM 9360 C CA . GLU B 1 259 ? -3.762 14.703 -10.477 1 90.88 259 GLU B CA 1
ATOM 9361 C C . GLU B 1 259 ? -4.344 14.672 -11.891 1 90.88 259 GLU B C 1
ATOM 9363 O O . GLU B 1 259 ? -5.547 14.859 -12.078 1 90.88 259 GLU B O 1
ATOM 9368 N N . GLU B 1 260 ? -3.486 14.469 -12.828 1 91.56 260 GLU B N 1
ATOM 9369 C CA . GLU B 1 260 ? -3.949 14.312 -14.203 1 91.56 260 GLU B CA 1
ATOM 9370 C C . GLU B 1 260 ? -4.844 13.086 -14.344 1 91.56 260 GLU B C 1
ATOM 9372 O O . GLU B 1 260 ? -5.852 13.125 -15.055 1 91.56 260 GLU B O 1
ATOM 9377 N N . LYS B 1 261 ? -4.48 12.086 -13.75 1 92.12 261 LYS B N 1
ATOM 9378 C CA . LYS B 1 261 ? -5.289 10.867 -13.789 1 92.12 261 LYS B CA 1
ATOM 9379 C C . LYS B 1 261 ? -6.629 11.078 -13.086 1 92.12 261 LYS B C 1
ATOM 9381 O O . LYS B 1 261 ? -7.652 10.539 -13.523 1 92.12 261 LYS B O 1
ATOM 9386 N N . ILE B 1 262 ? -6.629 11.789 -11.984 1 90.94 262 ILE B N 1
ATOM 9387 C CA . ILE B 1 262 ? -7.855 12.109 -11.258 1 90.94 262 ILE B CA 1
ATOM 9388 C C . ILE B 1 262 ? -8.812 12.859 -12.18 1 90.94 262 ILE B C 1
ATOM 9390 O O . ILE B 1 262 ? -10.008 12.539 -12.242 1 90.94 262 ILE B O 1
ATOM 9394 N N . ARG B 1 263 ? -8.305 13.781 -12.836 1 89.81 263 ARG B N 1
ATOM 9395 C CA . ARG B 1 263 ? -9.133 14.547 -13.766 1 89.81 263 ARG B CA 1
ATOM 9396 C C . ARG B 1 263 ? -9.688 13.656 -14.867 1 89.81 263 ARG B C 1
ATOM 9398 O O . ARG B 1 263 ? -10.859 13.773 -15.234 1 89.81 263 ARG B O 1
ATOM 9405 N N . ALA B 1 264 ? -8.781 12.734 -15.328 1 91.69 264 ALA B N 1
ATOM 9406 C CA . ALA B 1 264 ? -9.203 11.82 -16.375 1 91.69 264 ALA B CA 1
ATOM 9407 C C . ALA B 1 264 ? -10.312 10.891 -15.891 1 91.69 264 ALA B C 1
ATOM 9409 O O . ALA B 1 264 ? -11.289 10.648 -16.609 1 91.69 264 ALA B O 1
ATOM 9410 N N . LEU B 1 265 ? -10.203 10.375 -14.766 1 92.75 265 LEU B N 1
ATOM 9411 C CA . LEU B 1 265 ? -11.18 9.453 -14.203 1 92.75 265 LEU B CA 1
ATOM 9412 C C . LEU B 1 265 ? -12.477 10.18 -13.859 1 92.75 265 LEU B C 1
ATOM 9414 O O . LEU B 1 265 ? -13.562 9.641 -14.062 1 92.75 265 LEU B O 1
ATOM 9418 N N . ARG B 1 266 ? -12.352 11.375 -13.234 1 88.12 266 ARG B N 1
ATOM 9419 C CA . ARG B 1 266 ? -13.531 12.188 -12.984 1 88.12 266 ARG B CA 1
ATOM 9420 C C . ARG B 1 266 ? -14.32 12.43 -14.266 1 88.12 266 ARG B C 1
ATOM 9422 O O . ARG B 1 266 ? -15.539 12.266 -14.289 1 88.12 266 ARG B O 1
ATOM 9429 N N . ASP B 1 267 ? -13.539 12.734 -15.25 1 86.62 267 ASP B N 1
ATOM 9430 C CA . ASP B 1 267 ? -14.148 13.031 -16.547 1 86.62 267 ASP B CA 1
ATOM 9431 C C . ASP B 1 267 ? -14.797 11.789 -17.156 1 86.62 267 ASP B C 1
ATOM 9433 O O . ASP B 1 267 ? -15.742 11.891 -17.938 1 86.62 267 ASP B O 1
ATOM 9437 N N . ALA B 1 268 ? -14.25 10.602 -16.766 1 90.62 268 ALA B N 1
ATOM 9438 C CA . ALA B 1 268 ? -14.789 9.328 -17.234 1 90.62 268 ALA B CA 1
ATOM 9439 C C . ALA B 1 268 ? -16 8.906 -16.406 1 90.62 268 ALA B C 1
ATOM 9441 O O . ALA B 1 268 ? -16.578 7.848 -16.641 1 90.62 268 ALA B O 1
ATOM 9442 N N . GLY B 1 269 ? -16.359 9.672 -15.336 1 88.69 269 GLY B N 1
ATOM 9443 C CA . GLY B 1 269 ? -17.578 9.414 -14.602 1 88.69 269 GLY B CA 1
ATOM 9444 C C . GLY B 1 269 ? -17.344 8.742 -13.258 1 88.69 269 GLY B C 1
ATOM 9445 O O . GLY B 1 269 ? -18.297 8.398 -12.555 1 88.69 269 GLY B O 1
ATOM 9446 N N . PHE B 1 270 ? -16.125 8.555 -12.961 1 90.69 270 PHE B N 1
ATOM 9447 C CA . PHE B 1 270 ? -15.836 7.945 -11.672 1 90.69 270 PHE B CA 1
ATOM 9448 C C . PHE B 1 270 ? -15.938 8.969 -10.547 1 90.69 270 PHE B C 1
ATOM 9450 O O . PHE B 1 270 ? -15.695 10.156 -10.766 1 90.69 270 PHE B O 1
ATOM 9457 N N . ASP B 1 271 ? -16.297 8.547 -9.375 1 87.12 271 ASP B N 1
ATOM 9458 C CA . ASP B 1 271 ? -16.422 9.406 -8.203 1 87.12 271 ASP B CA 1
ATOM 9459 C C . ASP B 1 271 ? -15.047 9.688 -7.59 1 87.12 271 ASP B C 1
ATOM 9461 O O . ASP B 1 271 ? -14.617 8.984 -6.672 1 87.12 271 ASP B O 1
ATOM 9465 N N . MET B 1 272 ? -14.469 10.82 -8 1 84.94 272 MET B N 1
ATOM 9466 C CA . MET B 1 272 ? -13.102 11.109 -7.602 1 84.94 272 MET B CA 1
ATOM 9467 C C . MET B 1 272 ? -13.062 12.211 -6.543 1 84.94 272 MET B C 1
ATOM 9469 O O . MET B 1 272 ? -12 12.773 -6.262 1 84.94 272 MET B O 1
ATOM 9473 N N . ASP B 1 273 ? -14.164 12.492 -5.898 1 73.75 273 ASP B N 1
ATOM 9474 C CA . ASP B 1 273 ? -14.203 13.461 -4.809 1 73.75 273 ASP B CA 1
ATOM 9475 C C . ASP B 1 273 ? -13.492 12.93 -3.57 1 73.75 273 ASP B C 1
ATOM 9477 O O . ASP B 1 273 ? -13.258 11.727 -3.453 1 73.75 273 ASP B O 1
ATOM 9481 N N . LEU B 1 274 ? -13.281 13.953 -2.736 1 70 274 LEU B N 1
ATOM 9482 C CA . LEU B 1 274 ? -12.68 13.531 -1.479 1 70 274 LEU B CA 1
ATOM 9483 C C . LEU B 1 274 ? -13.586 12.555 -0.741 1 70 274 LEU B C 1
ATOM 9485 O O . LEU B 1 274 ? -14.758 12.859 -0.487 1 70 274 LEU B O 1
ATOM 9489 N N . GLY B 1 275 ? -13.383 11.406 -0.646 1 65.19 275 GLY B N 1
ATOM 9490 C CA . GLY B 1 275 ? -14.172 10.375 0.002 1 65.19 275 GLY B CA 1
ATOM 9491 C C . GLY B 1 275 ? -14.977 9.539 -0.976 1 65.19 275 GLY B C 1
ATOM 9492 O O . GLY B 1 275 ? -15.82 8.734 -0.568 1 65.19 275 GLY B O 1
ATOM 9493 N N . GLY B 1 276 ? -14.797 9.984 -2.209 1 73.19 276 GLY B N 1
ATOM 9494 C CA . GLY B 1 276 ? -15.492 9.219 -3.23 1 73.19 276 GLY B CA 1
ATOM 9495 C C . GLY B 1 276 ? -15.062 7.77 -3.291 1 73.19 276 GLY B C 1
ATOM 9496 O O . GLY B 1 276 ? -14 7.41 -2.77 1 73.19 276 GLY B O 1
ATOM 9497 N N . ASP B 1 277 ? -15.82 7.039 -3.977 1 78.38 277 ASP B N 1
ATOM 9498 C CA . ASP B 1 277 ? -15.617 5.594 -4.012 1 78.38 277 ASP B CA 1
ATOM 9499 C C . ASP B 1 277 ? -14.383 5.238 -4.844 1 78.38 277 ASP B C 1
ATOM 9501 O O . ASP B 1 277 ? -13.789 4.176 -4.66 1 78.38 277 ASP B O 1
ATOM 9505 N N . ASP B 1 278 ? -14.039 6.18 -5.711 1 86.5 278 ASP B N 1
ATOM 9506 C CA . ASP B 1 278 ? -13.031 5.789 -6.688 1 86.5 278 ASP B CA 1
ATOM 9507 C C . ASP B 1 278 ? -11.703 6.5 -6.418 1 86.5 278 ASP B C 1
ATOM 9509 O O . ASP B 1 278 ? -10.688 6.195 -7.051 1 86.5 278 ASP B O 1
ATOM 9513 N N . ILE B 1 279 ? -11.648 7.383 -5.477 1 82.56 279 ILE B N 1
ATOM 9514 C CA . ILE B 1 279 ? -10.477 8.227 -5.262 1 82.56 279 ILE B CA 1
ATOM 9515 C C . ILE B 1 279 ? -9.312 7.375 -4.762 1 82.56 279 ILE B C 1
ATOM 9517 O O . ILE B 1 279 ? -8.148 7.723 -4.973 1 82.56 279 ILE B O 1
ATOM 9521 N N . THR B 1 280 ? -9.617 6.223 -4.242 1 80.31 280 THR B N 1
ATOM 9522 C CA . THR B 1 280 ? -8.586 5.379 -3.641 1 80.31 280 THR B CA 1
ATOM 9523 C C . THR B 1 280 ? -7.742 4.707 -4.719 1 80.31 280 THR B C 1
ATOM 9525 O O . THR B 1 280 ? -6.684 4.145 -4.426 1 80.31 280 THR B O 1
ATOM 9528 N N . SER B 1 281 ? -8.141 4.867 -5.945 1 81.88 281 SER B N 1
ATOM 9529 C CA . SER B 1 281 ? -7.422 4.211 -7.035 1 81.88 281 SER B CA 1
ATOM 9530 C C . SER B 1 281 ? -6.199 5.016 -7.461 1 81.88 281 SER B C 1
ATOM 9532 O O . SER B 1 281 ? -5.301 4.492 -8.117 1 81.88 281 SER B O 1
ATOM 9534 N N . VAL B 1 282 ? -6.207 6.277 -7.078 1 83.19 282 VAL B N 1
ATOM 9535 C CA . VAL B 1 282 ? -5.055 7.098 -7.441 1 83.19 282 VAL B CA 1
ATOM 9536 C C . VAL B 1 282 ? -4.047 7.113 -6.297 1 83.19 282 VAL B C 1
ATOM 9538 O O . VAL B 1 282 ? -4.41 6.914 -5.137 1 83.19 282 VAL B O 1
ATOM 9541 N N . GLN B 1 283 ? -2.814 7.379 -6.688 1 86.88 283 GLN B N 1
ATOM 9542 C CA . GLN B 1 283 ? -1.717 7.191 -5.746 1 86.88 283 GLN B CA 1
ATOM 9543 C C . GLN B 1 283 ? -1.266 8.523 -5.152 1 86.88 283 GLN B C 1
ATOM 9545 O O . GLN B 1 283 ? -1.615 9.586 -5.668 1 86.88 283 GLN B O 1
ATOM 9550 N N . TYR B 1 284 ? -0.586 8.484 -4.031 1 88.88 284 TYR B N 1
ATOM 9551 C CA . TYR B 1 284 ? 0.15 9.57 -3.381 1 88.88 284 TYR B CA 1
ATOM 9552 C C . TYR B 1 284 ? -0.8 10.641 -2.861 1 88.88 284 TYR B C 1
ATOM 9554 O O . TYR B 1 284 ? -0.437 11.812 -2.789 1 88.88 284 TYR B O 1
ATOM 9562 N N . GLN B 1 285 ? -2.01 10.32 -2.543 1 81.69 285 GLN B N 1
ATOM 9563 C CA . GLN B 1 285 ? -2.992 11.32 -2.125 1 81.69 285 GLN B CA 1
ATOM 9564 C C . GLN B 1 285 ? -3.102 11.383 -0.605 1 81.69 285 GLN B C 1
ATOM 9566 O O . GLN B 1 285 ? -3.824 12.219 -0.063 1 81.69 285 GLN B O 1
ATOM 9571 N N . ASN B 1 286 ? -2.375 10.578 0.052 1 83.5 286 ASN B N 1
ATOM 9572 C CA . ASN B 1 286 ? -2.506 10.516 1.504 1 83.5 286 ASN B CA 1
ATOM 9573 C C . ASN B 1 286 ? -1.277 11.086 2.203 1 83.5 286 ASN B C 1
ATOM 9575 O O . ASN B 1 286 ? -1.081 10.867 3.4 1 83.5 286 ASN B O 1
ATOM 9579 N N . ALA B 1 287 ? -0.427 11.789 1.448 1 89.56 287 ALA B N 1
ATOM 9580 C CA . ALA B 1 287 ? 0.784 12.375 2.014 1 89.56 287 ALA B CA 1
ATOM 9581 C C . ALA B 1 287 ? 1.045 13.766 1.433 1 89.56 287 ALA B C 1
ATOM 9583 O O . ALA B 1 287 ? 0.713 14.031 0.275 1 89.56 287 ALA B O 1
ATOM 9584 N N . ASN B 1 288 ? 1.605 14.625 2.258 1 89.94 288 ASN B N 1
ATOM 9585 C CA . ASN B 1 288 ? 2.229 15.844 1.764 1 89.94 288 ASN B CA 1
ATOM 9586 C C . ASN B 1 288 ? 3.678 15.609 1.347 1 89.94 288 ASN B C 1
ATOM 9588 O O . ASN B 1 288 ? 4.438 14.961 2.068 1 89.94 288 ASN B O 1
ATOM 9592 N N . ASN B 1 289 ? 3.967 16.047 0.156 1 95.5 289 ASN B N 1
ATOM 9593 C CA . ASN B 1 289 ? 5.348 15.945 -0.306 1 95.5 289 ASN B CA 1
ATOM 9594 C C . ASN B 1 289 ? 6.094 17.266 -0.118 1 95.5 289 ASN B C 1
ATOM 9596 O O . ASN B 1 289 ? 5.539 18.344 -0.365 1 95.5 289 ASN B O 1
ATOM 9600 N N . SER B 1 290 ? 7.27 17.188 0.383 1 97.31 290 SER B N 1
ATOM 9601 C CA . SER B 1 290 ? 8.125 18.359 0.465 1 97.31 290 SER B CA 1
ATOM 9602 C C . SER B 1 290 ? 9.531 18.062 -0.044 1 97.31 290 SER B C 1
ATOM 9604 O O . SER B 1 290 ? 10.062 16.969 0.194 1 97.31 290 SER B O 1
ATOM 9606 N N . VAL B 1 291 ? 10.102 19 -0.791 1 98.69 291 VAL B N 1
ATOM 9607 C CA . VAL B 1 291 ? 11.508 18.906 -1.182 1 98.69 291 VAL B CA 1
ATOM 9608 C C . VAL B 1 291 ? 12.367 19.656 -0.172 1 98.69 291 VAL B C 1
ATOM 9610 O O . VAL B 1 291 ? 12.094 20.812 0.152 1 98.69 291 VAL B O 1
ATOM 9613 N N . ARG B 1 292 ? 13.336 19.016 0.37 1 98.75 292 ARG B N 1
ATOM 9614 C CA . ARG B 1 292 ? 14.32 19.656 1.24 1 98.75 292 ARG B CA 1
ATOM 9615 C C . ARG B 1 292 ? 15.492 20.203 0.434 1 98.75 292 ARG B C 1
ATOM 9617 O O . ARG B 1 292 ? 16.375 19.453 0.015 1 98.75 292 ARG B O 1
ATOM 9624 N N . VAL B 1 293 ? 15.555 21.5 0.284 1 98.69 293 VAL B N 1
ATOM 9625 C CA . VAL B 1 293 ? 16.625 22.141 -0.472 1 98.69 293 VAL B CA 1
ATOM 9626 C C . VAL B 1 293 ? 17.703 22.641 0.484 1 98.69 293 VAL B C 1
ATOM 9628 O O . VAL B 1 293 ? 17.453 22.797 1.681 1 98.69 293 VAL B O 1
ATOM 9631 N N . ASN B 1 294 ? 18.906 22.812 0.021 1 98.44 294 ASN B N 1
ATOM 9632 C CA . ASN B 1 294 ? 20.016 23.359 0.811 1 98.44 294 ASN B CA 1
ATOM 9633 C C . ASN B 1 294 ? 20.578 24.641 0.191 1 98.44 294 ASN B C 1
ATOM 9635 O O . ASN B 1 294 ? 20.188 25.016 -0.917 1 98.44 294 ASN B O 1
ATOM 9639 N N . ASP B 1 295 ? 21.453 25.297 0.881 1 98.5 295 ASP B N 1
ATOM 9640 C CA . ASP B 1 295 ? 22 26.578 0.433 1 98.5 295 ASP B CA 1
ATOM 9641 C C . ASP B 1 295 ? 22.812 26.406 -0.855 1 98.5 295 ASP B C 1
ATOM 9643 O O . ASP B 1 295 ? 22.828 27.297 -1.703 1 98.5 295 ASP B O 1
ATOM 9647 N N . GLU B 1 296 ? 23.484 25.234 -0.989 1 98.19 296 GLU B N 1
ATOM 9648 C CA . GLU B 1 296 ? 24.234 24.984 -2.211 1 98.19 296 GLU B CA 1
ATOM 9649 C C . GLU B 1 296 ? 23.328 25.031 -3.439 1 98.19 296 GLU B C 1
ATOM 9651 O O . GLU B 1 296 ? 23.672 25.672 -4.438 1 98.19 296 GLU B O 1
ATOM 9656 N N . PHE B 1 297 ? 22.266 24.391 -3.428 1 98.44 297 PHE B N 1
ATOM 9657 C CA . PHE B 1 297 ? 21.297 24.375 -4.52 1 98.44 297 PHE B CA 1
ATOM 9658 C C . PHE B 1 297 ? 20.719 25.766 -4.754 1 98.44 297 PHE B C 1
ATOM 9660 O O . PHE B 1 297 ? 20.656 26.234 -5.895 1 98.44 297 PHE B O 1
ATOM 9667 N N . MET B 1 298 ? 20.219 26.469 -3.619 1 98.69 298 MET B N 1
ATOM 9668 C CA . MET B 1 298 ? 19.578 27.781 -3.754 1 98.69 298 MET B CA 1
ATOM 9669 C C . MET B 1 298 ? 20.547 28.797 -4.352 1 98.69 298 MET B C 1
ATOM 9671 O O . MET B 1 298 ? 20.156 29.641 -5.145 1 98.69 298 MET B O 1
ATOM 9675 N N . ARG B 1 299 ? 21.781 28.734 -4.023 1 98.44 299 ARG B N 1
ATOM 9676 C CA . ARG B 1 299 ? 22.797 29.594 -4.617 1 98.44 299 ARG B CA 1
ATOM 9677 C C . ARG B 1 299 ? 23.016 29.25 -6.086 1 98.44 299 ARG B C 1
ATOM 9679 O O . ARG B 1 299 ? 23.266 30.141 -6.902 1 98.44 299 ARG B O 1
ATOM 9686 N N . ALA B 1 300 ? 22.984 27.922 -6.359 1 98.44 300 ALA B N 1
ATOM 9687 C CA . ALA B 1 300 ? 23.078 27.5 -7.754 1 98.44 300 ALA B CA 1
ATOM 9688 C C . ALA B 1 300 ? 21.906 28.031 -8.57 1 98.44 300 ALA B C 1
ATOM 9690 O O . ALA B 1 300 ? 22.062 28.406 -9.742 1 98.44 300 ALA B O 1
ATOM 9691 N N . VAL B 1 301 ? 20.719 28.016 -8.023 1 98.38 301 VAL B N 1
ATOM 9692 C CA . VAL B 1 301 ? 19.547 28.594 -8.672 1 98.38 301 VAL B CA 1
ATOM 9693 C C . VAL B 1 301 ? 19.797 30.078 -8.93 1 98.38 301 VAL B C 1
ATOM 9695 O O . VAL B 1 301 ? 19.516 30.578 -10.023 1 98.38 301 VAL B O 1
ATOM 9698 N N . GLU B 1 302 ? 20.266 30.781 -7.902 1 97.44 302 GLU B N 1
ATOM 9699 C CA . GLU B 1 302 ? 20.531 32.219 -7.992 1 97.44 302 GLU B CA 1
ATOM 9700 C C . GLU B 1 302 ? 21.547 32.531 -9.078 1 97.44 302 GLU B C 1
ATOM 9702 O O . GLU B 1 302 ? 21.391 33.469 -9.844 1 97.44 302 GLU B O 1
ATOM 9707 N N . SER B 1 303 ? 22.562 31.703 -9.258 1 97.06 303 SER B N 1
ATOM 9708 C CA . SER B 1 303 ? 23.672 31.969 -10.18 1 97.06 303 SER B CA 1
ATOM 9709 C C . SER B 1 303 ? 23.406 31.312 -11.531 1 97.06 303 SER B C 1
ATOM 9711 O O . SER B 1 303 ? 24.094 31.625 -12.516 1 97.06 303 SER B O 1
ATOM 9713 N N . GLY B 1 304 ? 22.469 30.391 -11.57 1 94.5 304 GLY B N 1
ATOM 9714 C CA . GLY B 1 304 ? 22.203 29.656 -12.805 1 94.5 304 GLY B CA 1
ATOM 9715 C C . GLY B 1 304 ? 23.25 28.594 -13.102 1 94.5 304 GLY B C 1
ATOM 9716 O O . GLY B 1 304 ? 23.531 28.312 -14.273 1 94.5 304 GLY B O 1
ATOM 9717 N N . SER B 1 305 ? 23.844 27.953 -12.125 1 96.12 305 SER B N 1
ATOM 9718 C CA . SER B 1 305 ? 24.891 26.969 -12.297 1 96.12 305 SER B CA 1
ATOM 9719 C C . SER B 1 305 ? 24.328 25.547 -12.25 1 96.12 305 SER B C 1
ATOM 9721 O O . SER B 1 305 ? 23.156 25.359 -11.953 1 96.12 305 SER B O 1
ATOM 9723 N N . ALA B 1 306 ? 25.203 24.594 -12.547 1 97 306 ALA B N 1
ATOM 9724 C CA . ALA B 1 306 ? 24.828 23.188 -12.469 1 97 306 ALA B CA 1
ATOM 9725 C C . ALA B 1 306 ? 24.812 22.703 -11.016 1 97 306 ALA B C 1
ATOM 9727 O O . ALA B 1 306 ? 25.469 23.281 -10.148 1 97 306 ALA B O 1
ATOM 9728 N N . PHE B 1 307 ? 24.016 21.719 -10.789 1 98.19 307 PHE B N 1
ATOM 9729 C CA . PHE B 1 307 ? 23.875 21.109 -9.469 1 98.19 307 PHE B CA 1
ATOM 9730 C C . PHE B 1 307 ? 23.969 19.594 -9.555 1 98.19 307 PHE B C 1
ATOM 9732 O O . PHE B 1 307 ? 23.406 18.984 -10.461 1 98.19 307 PHE B O 1
ATOM 9739 N N . GLY B 1 308 ? 24.734 18.984 -8.656 1 98.19 308 GLY B N 1
ATOM 9740 C CA . GLY B 1 308 ? 24.969 17.547 -8.703 1 98.19 308 GLY B CA 1
ATOM 9741 C C . GLY B 1 308 ? 23.984 16.75 -7.859 1 98.19 308 GLY B C 1
ATOM 9742 O O . GLY B 1 308 ? 23.688 17.125 -6.727 1 98.19 308 GLY B O 1
ATOM 9743 N N . LEU B 1 309 ? 23.391 15.703 -8.445 1 98.44 309 LEU B N 1
ATOM 9744 C CA . LEU B 1 309 ? 22.625 14.703 -7.707 1 98.44 309 LEU B CA 1
ATOM 9745 C C . LEU B 1 309 ? 23.531 13.586 -7.203 1 98.44 309 LEU B C 1
ATOM 9747 O O . LEU B 1 309 ? 24.359 13.07 -7.953 1 98.44 309 LEU B O 1
ATOM 9751 N N . ARG B 1 310 ? 23.375 13.195 -5.984 1 98.12 310 ARG B N 1
ATOM 9752 C CA . ARG B 1 310 ? 24.391 12.367 -5.324 1 98.12 310 ARG B CA 1
ATOM 9753 C C . ARG B 1 310 ? 23.828 10.992 -4.977 1 98.12 310 ARG B C 1
ATOM 9755 O O . ARG B 1 310 ? 22.75 10.883 -4.391 1 98.12 310 ARG B O 1
ATOM 9762 N N . ALA B 1 311 ? 24.609 9.969 -5.328 1 96.62 311 ALA B N 1
ATOM 9763 C CA . ALA B 1 311 ? 24.266 8.609 -4.91 1 96.62 311 ALA B CA 1
ATOM 9764 C C . ALA B 1 311 ? 24.312 8.477 -3.393 1 96.62 311 ALA B C 1
ATOM 9766 O O . ALA B 1 311 ? 25.172 9.062 -2.734 1 96.62 311 ALA B O 1
ATOM 9767 N N . ARG B 1 312 ? 23.469 7.707 -2.83 1 95.75 312 ARG B N 1
ATOM 9768 C CA . ARG B 1 312 ? 23.359 7.613 -1.379 1 95.75 312 ARG B CA 1
ATOM 9769 C C . ARG B 1 312 ? 24.328 6.57 -0.825 1 95.75 312 ARG B C 1
ATOM 9771 O O . ARG B 1 312 ? 24.797 6.691 0.307 1 95.75 312 ARG B O 1
ATOM 9778 N N . MET B 1 313 ? 24.688 5.617 -1.627 1 92 313 MET B N 1
ATOM 9779 C CA . MET B 1 313 ? 25.609 4.582 -1.158 1 92 313 MET B CA 1
ATOM 9780 C C . MET B 1 313 ? 27.062 5.059 -1.234 1 92 313 MET B C 1
ATOM 9782 O O . MET B 1 313 ? 27.859 4.746 -0.359 1 92 313 MET B O 1
ATOM 9786 N N . THR B 1 314 ? 27.422 5.902 -2.289 1 93.38 314 THR B N 1
ATOM 9787 C CA . THR B 1 314 ? 28.812 6.266 -2.514 1 93.38 314 THR B CA 1
ATOM 9788 C C . THR B 1 314 ? 29.047 7.746 -2.238 1 93.38 314 THR B C 1
ATOM 9790 O O . THR B 1 314 ? 30.172 8.18 -2.029 1 93.38 314 THR B O 1
ATOM 9793 N N . GLY B 1 315 ? 28 8.555 -2.301 1 95.5 315 GLY B N 1
ATOM 9794 C CA . GLY B 1 315 ? 28.141 9.992 -2.121 1 95.5 315 GLY B CA 1
ATOM 9795 C C . GLY B 1 315 ? 28.609 10.711 -3.373 1 95.5 315 GLY B C 1
ATOM 9796 O O . GLY B 1 315 ? 28.688 11.938 -3.4 1 95.5 315 GLY B O 1
ATOM 9797 N N . GLU B 1 316 ? 28.828 9.969 -4.422 1 96.5 316 GLU B N 1
ATOM 9798 C CA . GLU B 1 316 ? 29.328 10.539 -5.664 1 96.5 316 GLU B CA 1
ATOM 9799 C C . GLU B 1 316 ? 28.219 11.195 -6.473 1 96.5 316 GLU B C 1
ATOM 9801 O O . GLU B 1 316 ? 27.062 10.766 -6.402 1 96.5 316 GLU B O 1
ATOM 9806 N N . ILE B 1 317 ? 28.625 12.258 -7.207 1 97.38 317 ILE B N 1
ATOM 9807 C CA . ILE B 1 317 ? 27.688 12.867 -8.141 1 97.38 317 ILE B CA 1
ATOM 9808 C C . ILE B 1 317 ? 27.484 11.953 -9.352 1 97.38 317 ILE B C 1
ATOM 9810 O O . ILE B 1 317 ? 28.438 11.664 -10.078 1 97.38 317 ILE B O 1
ATOM 9814 N N . ILE B 1 318 ? 26.312 11.5 -9.57 1 96 318 ILE B N 1
ATOM 9815 C CA . ILE B 1 318 ? 26.094 10.547 -10.656 1 96 318 ILE B CA 1
ATOM 9816 C C . ILE B 1 318 ? 25.297 11.211 -11.766 1 96 318 ILE B C 1
ATOM 9818 O O . ILE B 1 318 ? 25.141 10.641 -12.852 1 96 318 ILE B O 1
ATOM 9822 N N . GLU B 1 319 ? 24.734 12.352 -11.523 1 96.62 319 GLU B N 1
ATOM 9823 C CA . GLU B 1 319 ? 23.984 13.117 -12.523 1 96.62 319 GLU B CA 1
ATOM 9824 C C . GLU B 1 319 ? 24.094 14.617 -12.258 1 96.62 319 GLU B C 1
ATOM 9826 O O . GLU B 1 319 ? 24.078 15.047 -11.102 1 96.62 319 GLU B O 1
ATOM 9831 N N . GLN B 1 320 ? 24.297 15.422 -13.234 1 97.31 320 GLN B N 1
ATOM 9832 C CA . GLN B 1 320 ? 24.281 16.875 -13.164 1 97.31 320 GLN B CA 1
ATOM 9833 C C . GLN B 1 320 ? 23 17.453 -13.766 1 97.31 320 GLN B C 1
ATOM 9835 O O . GLN B 1 320 ? 22.531 16.984 -14.805 1 97.31 320 GLN B O 1
ATOM 9840 N N . VAL B 1 321 ? 22.438 18.406 -13.039 1 97.56 321 VAL B N 1
ATOM 9841 C CA . VAL B 1 321 ? 21.219 19.031 -13.555 1 97.56 321 VAL B CA 1
ATOM 9842 C C . VAL B 1 321 ? 21.375 20.547 -13.547 1 97.56 321 VAL B C 1
ATOM 9844 O O . VAL B 1 321 ? 22.281 21.078 -12.898 1 97.56 321 VAL B O 1
ATOM 9847 N N . ASP B 1 322 ? 20.531 21.219 -14.375 1 97.5 322 ASP B N 1
ATOM 9848 C CA . ASP B 1 322 ? 20.406 22.672 -14.312 1 97.5 322 ASP B CA 1
ATOM 9849 C C . ASP B 1 322 ? 19.578 23.094 -13.102 1 97.5 322 ASP B C 1
ATOM 9851 O O . ASP B 1 322 ? 18.375 22.797 -13.039 1 97.5 322 ASP B O 1
ATOM 9855 N N . ALA B 1 323 ? 20.172 23.828 -12.18 1 98.25 323 ALA B N 1
ATOM 9856 C CA . ALA B 1 323 ? 19.516 24.172 -10.922 1 98.25 323 ALA B CA 1
ATOM 9857 C C . ALA B 1 323 ? 18.266 25 -11.172 1 98.25 323 ALA B C 1
ATOM 9859 O O . ALA B 1 323 ? 17.234 24.797 -10.523 1 98.25 323 ALA B O 1
ATOM 9860 N N . LYS B 1 324 ? 18.297 25.938 -12.055 1 97.81 324 LYS B N 1
ATOM 9861 C CA . LYS B 1 324 ? 17.156 26.781 -12.359 1 97.81 324 LYS B CA 1
ATOM 9862 C C . LYS B 1 324 ? 16 25.969 -12.953 1 97.81 324 LYS B C 1
ATOM 9864 O O . LYS B 1 324 ? 14.836 26.219 -12.648 1 97.81 324 LYS B O 1
ATOM 9869 N N . ALA B 1 325 ? 16.406 25.094 -13.828 1 97.75 325 ALA B N 1
ATOM 9870 C CA . ALA B 1 325 ? 15.398 24.234 -14.453 1 97.75 325 ALA B CA 1
ATOM 9871 C C . ALA B 1 325 ? 14.703 23.359 -13.414 1 97.75 325 ALA B C 1
ATOM 9873 O O . ALA B 1 325 ? 13.484 23.188 -13.461 1 97.75 325 ALA B O 1
ATOM 9874 N N . LEU B 1 326 ? 15.484 22.812 -12.508 1 98.44 326 LEU B N 1
ATOM 9875 C CA . LEU B 1 326 ? 14.914 21.969 -11.461 1 98.44 326 LEU B CA 1
ATOM 9876 C C . LEU B 1 326 ? 14.023 22.781 -10.531 1 98.44 326 LEU B C 1
ATOM 9878 O O . LEU B 1 326 ? 12.953 22.312 -10.125 1 98.44 326 LEU B O 1
ATOM 9882 N N . PHE B 1 327 ? 14.469 23.969 -10.219 1 98.62 327 PHE B N 1
ATOM 9883 C CA . PHE B 1 327 ? 13.695 24.859 -9.367 1 98.62 327 PHE B CA 1
ATOM 9884 C C . PHE B 1 327 ? 12.375 25.234 -10.031 1 98.62 327 PHE B C 1
ATOM 9886 O O . PHE B 1 327 ? 11.336 25.266 -9.367 1 98.62 327 PHE B O 1
ATOM 9893 N N . ARG B 1 328 ? 12.375 25.484 -11.25 1 97.75 328 ARG B N 1
ATOM 9894 C CA . ARG B 1 328 ? 11.164 25.781 -12 1 97.75 328 ARG B CA 1
ATOM 9895 C C . ARG B 1 328 ? 10.219 24.594 -12.023 1 97.75 328 ARG B C 1
ATOM 9897 O O . ARG B 1 328 ? 9 24.75 -11.93 1 97.75 328 ARG B O 1
ATOM 9904 N N . LYS B 1 329 ? 10.773 23.422 -12.18 1 97.94 329 LYS B N 1
ATOM 9905 C CA . LYS B 1 329 ? 9.953 22.219 -12.156 1 97.94 329 LYS B CA 1
ATOM 9906 C C . LYS B 1 329 ? 9.211 22.094 -10.828 1 97.94 329 LYS B C 1
ATOM 9908 O O . LYS B 1 329 ? 8.047 21.672 -10.797 1 97.94 329 LYS B O 1
ATOM 9913 N N . MET B 1 330 ? 9.867 22.391 -9.773 1 98.31 330 MET B N 1
ATOM 9914 C CA . MET B 1 330 ? 9.242 22.375 -8.453 1 98.31 330 MET B CA 1
ATOM 9915 C C . MET B 1 330 ? 8.078 23.359 -8.383 1 98.31 330 MET B C 1
ATOM 9917 O O . MET B 1 330 ? 7 23.016 -7.898 1 98.31 330 MET B O 1
ATOM 9921 N N . ALA B 1 331 ? 8.328 24.531 -8.852 1 98.12 331 ALA B N 1
ATOM 9922 C CA . ALA B 1 331 ? 7.316 25.594 -8.836 1 98.12 331 ALA B CA 1
ATOM 9923 C C . ALA B 1 331 ? 6.125 25.203 -9.711 1 98.12 331 ALA B C 1
ATOM 9925 O O . ALA B 1 331 ? 4.973 25.469 -9.352 1 98.12 331 ALA B O 1
ATOM 9926 N N . GLN B 1 332 ? 6.445 24.641 -10.836 1 97.81 332 GLN B N 1
ATOM 9927 C CA . GLN B 1 332 ? 5.395 24.203 -11.75 1 97.81 332 GLN B CA 1
ATOM 9928 C C . GLN B 1 332 ? 4.508 23.141 -11.109 1 97.81 332 GLN B C 1
ATOM 9930 O O . GLN B 1 332 ? 3.283 23.188 -11.258 1 97.81 332 GLN B O 1
ATOM 9935 N N . ALA B 1 333 ? 5.148 22.234 -10.5 1 97.62 333 ALA B N 1
ATOM 9936 C CA . ALA B 1 333 ? 4.383 21.188 -9.836 1 97.62 333 ALA B CA 1
ATOM 9937 C C . ALA B 1 333 ? 3.502 21.766 -8.727 1 97.62 333 ALA B C 1
ATOM 9939 O O . ALA B 1 333 ? 2.316 21.438 -8.633 1 97.62 333 ALA B O 1
ATOM 9940 N N . ALA B 1 334 ? 4.082 22.594 -7.898 1 96.56 334 ALA B N 1
ATOM 9941 C CA . ALA B 1 334 ? 3.326 23.234 -6.82 1 96.56 334 ALA B CA 1
ATOM 9942 C C . ALA B 1 334 ? 2.166 24.047 -7.375 1 96.56 334 ALA B C 1
ATOM 9944 O O . ALA B 1 334 ? 1.077 24.062 -6.797 1 96.56 334 ALA B O 1
ATOM 9945 N N . TRP B 1 335 ? 2.459 24.75 -8.406 1 95.62 335 TRP B N 1
ATOM 9946 C CA . TRP B 1 335 ? 1.439 25.547 -9.078 1 95.62 335 TRP B CA 1
ATOM 9947 C C . TRP B 1 335 ? 0.296 24.672 -9.57 1 95.62 335 TRP B C 1
ATOM 9949 O O . TRP B 1 335 ? -0.873 25.047 -9.477 1 95.62 335 TRP B O 1
ATOM 9959 N N . ALA B 1 336 ? 0.646 23.469 -9.984 1 94.19 336 ALA B N 1
ATOM 9960 C CA . ALA B 1 336 ? -0.319 22.578 -10.633 1 94.19 336 ALA B CA 1
ATOM 9961 C C . ALA B 1 336 ? -1.173 21.859 -9.602 1 94.19 336 ALA B C 1
ATOM 9963 O O . ALA B 1 336 ? -2.344 21.562 -9.852 1 94.19 336 ALA B O 1
ATOM 9964 N N . CYS B 1 337 ? -0.562 21.562 -8.461 1 91.75 337 CYS B N 1
ATOM 9965 C CA . CYS B 1 337 ? -1.319 20.688 -7.57 1 91.75 337 CYS B CA 1
ATOM 9966 C C . CYS B 1 337 ? -0.969 20.969 -6.113 1 91.75 337 CYS B C 1
ATOM 9968 O O . CYS B 1 337 ? -1.189 20.125 -5.246 1 91.75 337 CYS B O 1
ATOM 9970 N N . ALA B 1 338 ? -0.291 22.031 -5.773 1 92.62 338 ALA B N 1
ATOM 9971 C CA . ALA B 1 338 ? 0.024 22.5 -4.43 1 92.62 338 ALA B CA 1
ATOM 9972 C C . ALA B 1 338 ? 1.184 21.719 -3.826 1 92.62 338 ALA B C 1
ATOM 9974 O O . ALA B 1 338 ? 1.613 22 -2.703 1 92.62 338 ALA B O 1
ATOM 9975 N N . ASP B 1 339 ? 1.725 20.703 -4.477 1 93.81 339 ASP B N 1
ATOM 9976 C CA . ASP B 1 339 ? 2.889 19.938 -4.066 1 93.81 339 ASP B CA 1
ATOM 9977 C C . ASP B 1 339 ? 4.016 20.047 -5.09 1 93.81 339 ASP B C 1
ATOM 9979 O O . ASP B 1 339 ? 3.762 20.172 -6.289 1 93.81 339 ASP B O 1
ATOM 9983 N N . PRO B 1 340 ? 5.191 19.984 -4.66 1 96.06 340 PRO B N 1
ATOM 9984 C CA . PRO B 1 340 ? 5.68 19.812 -3.291 1 96.06 340 PRO B CA 1
ATOM 9985 C C . PRO B 1 340 ? 5.773 21.125 -2.523 1 96.06 340 PRO B C 1
ATOM 9987 O O . PRO B 1 340 ? 5.891 22.188 -3.135 1 96.06 340 PRO B O 1
ATOM 9990 N N . GLY B 1 341 ? 5.664 20.984 -1.188 1 96.44 341 GLY B N 1
ATOM 9991 C CA . GLY B 1 341 ? 6.188 22.062 -0.362 1 96.44 341 GLY B CA 1
ATOM 9992 C C . GLY B 1 341 ? 7.699 22.156 -0.384 1 96.44 341 GLY B C 1
ATOM 9993 O O . GLY B 1 341 ? 8.359 21.375 -1.079 1 96.44 341 GLY B O 1
ATOM 9994 N N . ILE B 1 342 ? 8.219 23.125 0.302 1 98 342 ILE B N 1
ATOM 9995 C CA . ILE B 1 342 ? 9.664 23.312 0.285 1 98 342 ILE B CA 1
ATOM 9996 C C . ILE B 1 342 ? 10.18 23.516 1.71 1 98 342 ILE B C 1
ATOM 9998 O O . ILE B 1 342 ? 9.516 24.172 2.527 1 98 342 ILE B O 1
ATOM 10002 N N . GLN B 1 343 ? 11.266 22.906 2.078 1 98.56 343 GLN B N 1
ATOM 10003 C CA . GLN B 1 343 ? 11.977 23.078 3.344 1 98.56 343 GLN B CA 1
ATOM 10004 C C . GLN B 1 343 ? 13.422 23.5 3.115 1 98.56 343 GLN B C 1
ATOM 10006 O O . GLN B 1 343 ? 14.086 23 2.205 1 98.56 343 GLN B O 1
ATOM 10011 N N . TYR B 1 344 ? 13.898 24.422 3.855 1 98.75 344 TYR B N 1
ATOM 10012 C CA . TYR B 1 344 ? 15.25 24.953 3.686 1 98.75 344 TYR B CA 1
ATOM 10013 C C . TYR B 1 344 ? 16.188 24.391 4.742 1 98.75 344 TYR B C 1
ATOM 10015 O O . TYR B 1 344 ? 16.25 24.906 5.863 1 98.75 344 TYR B O 1
ATOM 10023 N N . ASP B 1 345 ? 16.953 23.484 4.375 1 98.56 345 ASP B N 1
ATOM 10024 C CA . ASP B 1 345 ? 17.734 22.625 5.258 1 98.56 345 ASP B CA 1
ATOM 10025 C C . ASP B 1 345 ? 18.688 23.438 6.129 1 98.56 345 ASP B C 1
ATOM 10027 O O . ASP B 1 345 ? 18.734 23.234 7.344 1 98.56 345 ASP B O 1
ATOM 10031 N N . ASP B 1 346 ? 19.469 24.281 5.512 1 98.38 346 ASP B N 1
ATOM 10032 C CA . ASP B 1 346 ? 20.484 25.031 6.242 1 98.38 346 ASP B CA 1
ATOM 10033 C C . ASP B 1 346 ? 19.859 26.031 7.203 1 98.38 346 ASP B C 1
ATOM 10035 O O . ASP B 1 346 ? 20.359 26.25 8.312 1 98.38 346 ASP B O 1
ATOM 10039 N N . THR B 1 347 ? 18.766 26.641 6.793 1 97.94 347 THR B N 1
ATOM 10040 C CA . THR B 1 347 ? 18.031 27.547 7.684 1 97.94 347 THR B CA 1
ATOM 10041 C C . THR B 1 347 ? 17.531 26.797 8.914 1 97.94 347 THR B C 1
ATOM 10043 O O . THR B 1 347 ? 17.688 27.281 10.047 1 97.94 347 THR B O 1
ATOM 10046 N N . ILE B 1 348 ? 16.969 25.656 8.719 1 98.5 348 ILE B N 1
ATOM 10047 C CA . ILE B 1 348 ? 16.438 24.812 9.789 1 98.5 348 ILE B CA 1
ATOM 10048 C C . ILE B 1 348 ? 17.547 24.453 10.766 1 98.5 348 ILE B C 1
ATOM 10050 O O . ILE B 1 348 ? 17.406 24.625 11.977 1 98.5 348 ILE B O 1
ATOM 10054 N N . ASN B 1 349 ? 18.656 24 10.258 1 98.31 349 ASN B N 1
ATOM 10055 C CA . ASN B 1 349 ? 19.703 23.453 11.102 1 98.31 349 ASN B CA 1
ATOM 10056 C C . ASN B 1 349 ? 20.547 24.547 11.742 1 98.31 349 ASN B C 1
ATOM 10058 O O . ASN B 1 349 ? 21.266 24.297 12.711 1 98.31 349 ASN B O 1
ATOM 10062 N N . ARG B 1 350 ? 20.453 25.781 11.25 1 97.12 350 ARG B N 1
ATOM 10063 C CA . ARG B 1 350 ? 21.094 26.938 11.891 1 97.12 350 ARG B CA 1
ATOM 10064 C C . ARG B 1 350 ? 20.469 27.219 13.25 1 97.12 350 ARG B C 1
ATOM 10066 O O . ARG B 1 350 ? 21.125 27.75 14.148 1 97.12 350 ARG B O 1
ATOM 10073 N N . TRP B 1 351 ? 19.25 26.859 13.438 1 97.44 351 TRP B N 1
ATOM 10074 C CA . TRP B 1 351 ? 18.516 27.125 14.672 1 97.44 351 TRP B CA 1
ATOM 10075 C C . TRP B 1 351 ? 18.391 25.859 15.516 1 97.44 351 TRP B C 1
ATOM 10077 O O . TRP B 1 351 ? 17.516 25.766 16.375 1 97.44 351 TRP B O 1
ATOM 10087 N N . HIS B 1 352 ? 19.25 24.875 15.281 1 97.75 352 HIS B N 1
ATOM 10088 C CA . HIS B 1 352 ? 19.156 23.594 15.953 1 97.75 352 HIS B CA 1
ATOM 10089 C C . HIS B 1 352 ? 19.781 23.641 17.344 1 97.75 352 HIS B C 1
ATOM 10091 O O . HIS B 1 352 ? 20.984 23.906 17.469 1 97.75 352 HIS B O 1
ATOM 10097 N N . THR B 1 353 ? 19.094 23.25 18.375 1 98.31 353 THR B N 1
ATOM 10098 C CA . THR B 1 353 ? 19.578 23.312 19.75 1 98.31 353 THR B CA 1
ATOM 10099 C C . THR B 1 353 ? 20.391 22.062 20.094 1 98.31 353 THR B C 1
ATOM 10101 O O . THR B 1 353 ? 21.156 22.062 21.062 1 98.31 353 THR B O 1
ATOM 10104 N N . CYS B 1 354 ? 20.234 20.969 19.266 1 98.31 354 CYS B N 1
ATOM 10105 C CA . CYS B 1 354 ? 20.859 19.703 19.641 1 98.31 354 CYS B CA 1
ATOM 10106 C C . CYS B 1 354 ? 21.609 19.109 18.453 1 98.31 354 CYS B C 1
ATOM 10108 O O . CYS B 1 354 ? 21.438 17.938 18.141 1 98.31 354 CYS B O 1
ATOM 10110 N N . PRO B 1 355 ? 22.438 19.828 17.797 1 98.06 355 PRO B N 1
ATOM 10111 C CA . PRO B 1 355 ? 23.141 19.297 16.625 1 98.06 355 PRO B CA 1
ATOM 10112 C C . PRO B 1 355 ? 24.125 18.203 16.984 1 98.06 355 PRO B C 1
ATOM 10114 O O . PRO B 1 355 ? 24.5 17.391 16.125 1 98.06 355 PRO B O 1
ATOM 10117 N N . GLU B 1 356 ? 24.578 18.125 18.266 1 98.12 356 GLU B N 1
ATOM 10118 C CA . GLU B 1 356 ? 25.562 17.125 18.672 1 98.12 356 GLU B CA 1
ATOM 10119 C C . GLU B 1 356 ? 24.922 15.75 18.844 1 98.12 356 GLU B C 1
ATOM 10121 O O . GLU B 1 356 ? 25.609 14.75 19.016 1 98.12 356 GLU B O 1
ATOM 10126 N N . SER B 1 357 ? 23.641 15.734 18.75 1 97.94 357 SER B N 1
ATOM 10127 C CA . SER B 1 357 ? 22.922 14.469 18.906 1 97.94 357 SER B CA 1
ATOM 10128 C C . SER B 1 357 ? 22.328 14.008 17.578 1 97.94 357 SER B C 1
ATOM 10130 O O . SER B 1 357 ? 21.609 13.008 17.531 1 97.94 357 SER B O 1
ATOM 10132 N N . GLY B 1 358 ? 22.562 14.695 16.547 1 96.88 358 GLY B N 1
ATOM 10133 C CA . GLY B 1 358 ? 22.078 14.383 15.211 1 96.88 358 GLY B CA 1
ATOM 10134 C C . GLY B 1 358 ? 21.547 15.594 14.469 1 96.88 358 GLY B C 1
ATOM 10135 O O . GLY B 1 358 ? 21.219 16.609 15.078 1 96.88 358 GLY B O 1
ATOM 10136 N N . ARG B 1 359 ? 21.406 15.484 13.227 1 97.19 359 ARG B N 1
ATOM 10137 C CA . ARG B 1 359 ? 20.859 16.578 12.422 1 97.19 359 ARG B CA 1
ATOM 10138 C C . ARG B 1 359 ? 19.344 16.516 12.367 1 97.19 359 ARG B C 1
ATOM 10140 O O . ARG B 1 359 ? 18.75 15.461 12.617 1 97.19 359 ARG B O 1
ATOM 10147 N N . ILE B 1 360 ? 18.719 17.625 12.086 1 98.38 360 ILE B N 1
ATOM 10148 C CA . ILE B 1 360 ? 17.297 17.641 11.758 1 98.38 360 ILE B CA 1
ATOM 10149 C C . ILE B 1 360 ? 17.094 17.266 10.289 1 98.38 360 ILE B C 1
ATOM 10151 O O . ILE B 1 360 ? 17.484 18.016 9.398 1 98.38 360 ILE B O 1
ATOM 10155 N N . ASN B 1 361 ? 16.422 16.141 10.047 1 97.62 361 ASN B N 1
ATOM 10156 C CA . ASN B 1 361 ? 16.281 15.625 8.688 1 97.62 361 ASN B CA 1
ATOM 10157 C C . ASN B 1 361 ? 14.852 15.797 8.172 1 97.62 361 ASN B C 1
ATOM 10159 O O . ASN B 1 361 ? 14.617 15.781 6.965 1 97.62 361 ASN B O 1
ATOM 10163 N N . GLY B 1 362 ? 14 15.969 9.07 1 96.44 362 GLY B N 1
ATOM 10164 C CA . GLY B 1 362 ? 12.617 15.984 8.617 1 96.44 362 GLY B CA 1
ATOM 10165 C C . GLY B 1 362 ? 11.703 16.75 9.555 1 96.44 362 GLY B C 1
ATOM 10166 O O . GLY B 1 362 ? 12.164 17.406 10.492 1 96.44 362 GLY B O 1
ATOM 10167 N N . SER B 1 363 ? 10.398 16.672 9.266 1 97 363 SER B N 1
ATOM 10168 C CA . SER B 1 363 ? 9.359 17.375 10.008 1 97 363 SER B CA 1
ATOM 10169 C C . SER B 1 363 ? 8.109 16.516 10.164 1 97 363 SER B C 1
ATOM 10171 O O . SER B 1 363 ? 8.023 15.43 9.594 1 97 363 SER B O 1
ATOM 10173 N N . ASN B 1 364 ? 7.23 16.984 10.961 1 94.94 364 ASN B N 1
ATOM 10174 C CA . ASN B 1 364 ? 5.906 16.375 11.023 1 94.94 364 ASN B CA 1
ATOM 10175 C C . ASN B 1 364 ? 5.07 16.719 9.797 1 94.94 364 ASN B C 1
ATOM 10177 O O . ASN B 1 364 ? 5.539 17.422 8.898 1 94.94 364 ASN B O 1
ATOM 10181 N N . PRO B 1 365 ? 3.918 16.25 9.625 1 91.19 365 PRO B N 1
ATOM 10182 C CA . PRO B 1 365 ? 3.121 16.391 8.406 1 91.19 365 PRO B CA 1
ATOM 10183 C C . PRO B 1 365 ? 2.846 17.844 8.039 1 91.19 365 PRO B C 1
ATOM 10185 O O . PRO B 1 365 ? 2.818 18.188 6.855 1 91.19 365 PRO B O 1
ATOM 10188 N N . CYS B 1 366 ? 2.66 18.703 9.016 1 90.81 366 CYS B N 1
ATOM 10189 C CA . CYS B 1 366 ? 2.34 20.109 8.742 1 90.81 366 CYS B CA 1
ATOM 10190 C C . CYS B 1 366 ? 3.598 20.969 8.758 1 90.81 366 CYS B C 1
ATOM 10192 O O . CYS B 1 366 ? 3.525 22.172 8.57 1 90.81 366 CYS B O 1
ATOM 10194 N N . SER B 1 367 ? 4.715 20.406 8.992 1 94.38 367 SER B N 1
ATOM 10195 C CA . SER B 1 367 ? 6.055 20.969 8.859 1 94.38 367 SER B CA 1
ATOM 10196 C C . SER B 1 367 ? 6.32 22.016 9.938 1 94.38 367 SER B C 1
ATOM 10198 O O . SER B 1 367 ? 7.211 22.859 9.781 1 94.38 367 SER B O 1
ATOM 10200 N N . GLU B 1 368 ? 5.594 22.078 11.023 1 95.12 368 GLU B N 1
ATOM 10201 C CA . GLU B 1 368 ? 5.895 23.031 12.086 1 95.12 368 GLU B CA 1
ATOM 10202 C C . GLU B 1 368 ? 6.852 22.422 13.109 1 95.12 368 GLU B C 1
ATOM 10204 O O . GLU B 1 368 ? 7.57 23.156 13.797 1 95.12 368 GLU B O 1
ATOM 10209 N N . TYR B 1 369 ? 6.742 21.156 13.266 1 97.19 369 TYR B N 1
ATOM 10210 C CA . TYR B 1 369 ? 7.637 20.469 14.188 1 97.19 369 TYR B CA 1
ATOM 10211 C C . TYR B 1 369 ? 8.844 19.891 13.453 1 97.19 369 TYR B C 1
ATOM 10213 O O . TYR B 1 369 ? 8.688 19.062 12.562 1 97.19 369 TYR B O 1
ATOM 10221 N N . MET B 1 370 ? 9.961 20.359 13.773 1 97.56 370 MET B N 1
ATOM 10222 C CA . MET B 1 370 ? 11.234 19.922 13.211 1 97.56 370 MET B CA 1
ATOM 10223 C C . MET B 1 370 ? 12.25 19.625 14.305 1 97.56 370 MET B C 1
ATOM 10225 O O . MET B 1 370 ? 12.609 20.516 15.078 1 97.56 370 MET B O 1
ATOM 10229 N N . HIS B 1 371 ? 12.711 18.406 14.398 1 97.69 371 HIS B N 1
ATOM 10230 C CA . HIS B 1 371 ? 13.688 17.984 15.391 1 97.69 371 HIS B CA 1
ATOM 10231 C C . HIS B 1 371 ? 14.32 16.656 15 1 97.69 371 HIS B C 1
ATOM 10233 O O . HIS B 1 371 ? 14.289 16.266 13.828 1 97.69 371 HIS B O 1
ATOM 10239 N N . LEU B 1 372 ? 14.922 15.961 15.977 1 97.81 372 LEU B N 1
ATOM 10240 C CA . LEU B 1 372 ? 15.641 14.711 15.734 1 97.81 372 LEU B CA 1
ATOM 10241 C C . LEU B 1 372 ? 14.695 13.625 15.242 1 97.81 372 LEU B C 1
ATOM 10243 O O . LEU B 1 372 ? 13.492 13.664 15.516 1 97.81 372 LEU B O 1
ATOM 10247 N N . ASP B 1 373 ? 15.219 12.664 14.492 1 96.56 373 ASP B N 1
ATOM 10248 C CA . ASP B 1 373 ? 14.469 11.484 14.07 1 96.56 373 ASP B CA 1
ATOM 10249 C C . ASP B 1 373 ? 13.93 10.719 15.281 1 96.56 373 ASP B C 1
ATOM 10251 O O . ASP B 1 373 ? 14.531 10.742 16.359 1 96.56 373 ASP B O 1
ATOM 10255 N N . ASN B 1 374 ? 12.781 10.07 15.047 1 96.62 374 ASN B N 1
ATOM 10256 C CA . ASN B 1 374 ? 12.164 9.203 16.047 1 96.62 374 ASN B CA 1
ATOM 10257 C C . ASN B 1 374 ? 11.836 9.969 17.328 1 96.62 374 ASN B C 1
ATOM 10259 O O . ASN B 1 374 ? 12.211 9.547 18.422 1 96.62 374 ASN B O 1
ATOM 10263 N N . THR B 1 375 ? 11.211 11.086 17.156 1 97.12 375 THR B N 1
ATOM 10264 C CA . THR B 1 375 ? 10.727 11.906 18.266 1 97.12 375 THR B CA 1
ATOM 10265 C C . THR B 1 375 ? 9.258 12.273 18.062 1 97.12 375 THR B C 1
ATOM 10267 O O . THR B 1 375 ? 8.695 12.023 17 1 97.12 375 THR B O 1
ATOM 10270 N N . SER B 1 376 ? 8.648 12.812 19.109 1 95.81 376 SER B N 1
ATOM 10271 C CA . SER B 1 376 ? 7.23 13.148 19.062 1 95.81 376 SER B CA 1
ATOM 10272 C C . SER B 1 376 ? 7.004 14.641 19.281 1 95.81 376 SER B C 1
ATOM 10274 O O . SER B 1 376 ? 7.855 15.328 19.844 1 95.81 376 SER B O 1
ATOM 10276 N N . CYS B 1 377 ? 5.938 15.055 18.781 1 90.56 377 CYS B N 1
ATOM 10277 C CA . CYS B 1 377 ? 5.512 16.453 18.906 1 90.56 377 CYS B CA 1
ATOM 10278 C C . CYS B 1 377 ? 4.395 16.594 19.938 1 90.56 377 CYS B C 1
ATOM 10280 O O . CYS B 1 377 ? 3.297 16.062 19.734 1 90.56 377 CYS B O 1
ATOM 10282 N N . ASN B 1 378 ? 4.598 17.281 21 1 94.38 378 ASN B N 1
ATOM 10283 C CA . ASN B 1 378 ? 3.598 17.641 22 1 94.38 378 ASN B CA 1
ATOM 10284 C C . ASN B 1 378 ? 3.197 19.109 21.906 1 94.38 378 ASN B C 1
ATOM 10286 O O . ASN B 1 378 ? 4.012 20 22.172 1 94.38 378 ASN B O 1
ATOM 10290 N N . LEU B 1 379 ? 1.915 19.359 21.609 1 97.25 379 LEU B N 1
ATOM 10291 C CA . LEU B 1 379 ? 1.547 20.703 21.203 1 97.25 379 LEU B CA 1
ATOM 10292 C C . LEU B 1 379 ? 0.487 21.281 22.141 1 97.25 379 LEU B C 1
ATOM 10294 O O . LEU B 1 379 ? -0.217 20.531 22.812 1 97.25 379 LEU B O 1
ATOM 10298 N N . ALA B 1 380 ? 0.405 22.531 22.188 1 98.44 380 ALA B N 1
ATOM 10299 C CA . ALA B 1 380 ? -0.645 23.344 22.797 1 98.44 380 ALA B CA 1
ATOM 10300 C C . ALA B 1 380 ? -0.762 24.688 22.078 1 98.44 380 ALA B C 1
ATOM 10302 O O . ALA B 1 380 ? 0.221 25.203 21.547 1 98.44 380 ALA B O 1
ATOM 10303 N N . SER B 1 381 ? -1.931 25.266 22.062 1 98.56 381 SER B N 1
ATOM 10304 C CA . SER B 1 381 ? -2.139 26.531 21.375 1 98.56 381 SER B CA 1
ATOM 10305 C C . SER B 1 381 ? -2.969 27.484 22.219 1 98.56 381 SER B C 1
ATOM 10307 O O . SER B 1 381 ? -4.043 27.125 22.703 1 98.56 381 SER B O 1
ATOM 10309 N N . LEU B 1 382 ? -2.506 28.672 22.391 1 98.81 382 LEU B N 1
ATOM 10310 C CA . LEU B 1 382 ? -3.207 29.719 23.125 1 98.81 382 LEU B CA 1
ATOM 10311 C C . LEU B 1 382 ? -4.176 30.469 22.219 1 98.81 382 LEU B C 1
ATOM 10313 O O . LEU B 1 382 ? -3.891 30.688 21.047 1 98.81 382 LEU B O 1
ATOM 10317 N N . ASN B 1 383 ? -5.305 30.844 22.75 1 98.56 383 ASN B N 1
ATOM 10318 C CA . ASN B 1 383 ? -6.281 31.688 22.062 1 98.56 383 ASN B CA 1
ATOM 10319 C C . ASN B 1 383 ? -5.977 33.156 22.25 1 98.56 383 ASN B C 1
ATOM 10321 O O . ASN B 1 383 ? -6.355 33.75 23.266 1 98.56 383 ASN B O 1
ATOM 10325 N N . LEU B 1 384 ? -5.457 33.812 21.297 1 98.62 384 LEU B N 1
ATOM 10326 C CA . LEU B 1 384 ? -4.906 35.156 21.438 1 98.62 384 LEU B CA 1
ATOM 10327 C C . LEU B 1 384 ? -6.008 36.156 21.75 1 98.62 384 LEU B C 1
ATOM 10329 O O . LEU B 1 384 ? -5.77 37.156 22.438 1 98.62 384 LEU B O 1
ATOM 10333 N N . MET B 1 385 ? -7.215 35.969 21.266 1 97.88 385 MET B N 1
ATOM 10334 C CA . MET B 1 385 ? -8.312 36.906 21.469 1 97.88 385 MET B CA 1
ATOM 10335 C C . MET B 1 385 ? -8.695 37 22.938 1 97.88 385 MET B C 1
ATOM 10337 O O . MET B 1 385 ? -9.273 38 23.391 1 97.88 385 MET B O 1
ATOM 10341 N N . LYS B 1 386 ? -8.359 36 23.719 1 98.19 386 LYS B N 1
ATOM 10342 C CA . LYS B 1 386 ? -8.672 35.969 25.141 1 98.19 386 LYS B CA 1
ATOM 10343 C C . LYS B 1 386 ? -7.77 36.906 25.938 1 98.19 386 LYS B C 1
ATOM 10345 O O . LYS B 1 386 ? -8.047 37.219 27.094 1 98.19 386 LYS B O 1
ATOM 10350 N N . PHE B 1 387 ? -6.773 37.469 25.328 1 98.56 387 PHE B N 1
ATOM 10351 C CA . PHE B 1 387 ? -5.82 38.344 26.031 1 98.56 387 PHE B CA 1
ATOM 10352 C C . PHE B 1 387 ? -5.953 39.781 25.562 1 98.56 387 PHE B C 1
ATOM 10354 O O . PHE B 1 387 ? -5.164 40.625 25.969 1 98.56 387 PHE B O 1
ATOM 10361 N N . LEU B 1 388 ? -6.824 40.062 24.672 1 97.75 388 LEU B N 1
ATOM 10362 C CA . LEU B 1 388 ? -7.098 41.406 24.234 1 97.75 388 LEU B CA 1
ATOM 10363 C C . LEU B 1 388 ? -8.156 42.062 25.125 1 97.75 388 LEU B C 1
ATOM 10365 O O . LEU B 1 388 ? -9.281 41.594 25.219 1 97.75 388 LEU B O 1
ATOM 10369 N N . THR B 1 389 ? -7.777 43.125 25.797 1 96.44 389 THR B N 1
ATOM 10370 C CA . THR B 1 389 ? -8.727 43.938 26.547 1 96.44 389 THR B CA 1
ATOM 10371 C C . THR B 1 389 ? -9.336 45 25.656 1 96.44 389 THR B C 1
ATOM 10373 O O . THR B 1 389 ? -8.609 45.719 24.969 1 96.44 389 THR B O 1
ATOM 10376 N N . ASP B 1 390 ? -10.547 45.062 25.594 1 93.94 390 ASP B N 1
ATOM 10377 C CA . ASP B 1 390 ? -11.312 46 24.766 1 93.94 390 ASP B CA 1
ATOM 10378 C C . ASP B 1 390 ? -12.43 46.656 25.594 1 93.94 390 ASP B C 1
ATOM 10380 O O . ASP B 1 390 ? -13.312 45.938 26.109 1 93.94 390 ASP B O 1
ATOM 10384 N N . ASP B 1 391 ? -12.477 48 25.75 1 92.25 391 ASP B N 1
ATOM 10385 C CA . ASP B 1 391 ? -13.461 48.688 26.594 1 92.25 391 ASP B CA 1
ATOM 10386 C C . ASP B 1 391 ? -14.734 49 25.812 1 92.25 391 ASP B C 1
ATOM 10388 O O . ASP B 1 391 ? -15.648 49.656 26.328 1 92.25 391 ASP B O 1
ATOM 10392 N N . GLY B 1 392 ? -14.797 48.656 24.562 1 89.5 392 GLY B N 1
ATOM 10393 C CA . GLY B 1 392 ? -15.961 48.906 23.719 1 89.5 392 GLY B CA 1
ATOM 10394 C C . GLY B 1 392 ? -16.016 50.312 23.156 1 89.5 392 GLY B C 1
ATOM 10395 O O . GLY B 1 392 ? -16.969 50.656 22.469 1 89.5 392 GLY B O 1
ATOM 10396 N N . GLU B 1 393 ? -15 51.094 23.484 1 90.75 393 GLU B N 1
ATOM 10397 C CA . GLU B 1 393 ? -14.977 52.469 23.016 1 90.75 393 GLU B CA 1
ATOM 10398 C C . GLU B 1 393 ? -13.758 52.75 22.156 1 90.75 393 GLU B C 1
ATOM 10400 O O . GLU B 1 393 ? -13.391 53.906 21.938 1 90.75 393 GLU B O 1
ATOM 10405 N N . GLY B 1 394 ? -13.109 51.625 21.719 1 89.5 394 GLY B N 1
ATOM 10406 C CA . GLY B 1 394 ? -11.977 51.781 20.828 1 89.5 394 GLY B CA 1
ATOM 10407 C C . GLY B 1 394 ? -10.633 51.719 21.516 1 89.5 394 GLY B C 1
ATOM 10408 O O . GLY B 1 394 ? -9.594 51.656 20.859 1 89.5 394 GLY B O 1
ATOM 10409 N N . ASN B 1 395 ? -10.641 51.719 22.844 1 93.5 395 ASN B N 1
ATOM 10410 C CA . ASN B 1 395 ? -9.406 51.531 23.594 1 93.5 395 ASN B CA 1
ATOM 10411 C C . ASN B 1 395 ? -9.117 50.062 23.828 1 93.5 395 ASN B C 1
ATOM 10413 O O . ASN B 1 395 ? -9.969 49.344 24.375 1 93.5 395 ASN B O 1
ATOM 10417 N N . GLN B 1 396 ? -7.938 49.688 23.344 1 95.94 396 GLN B N 1
ATOM 10418 C CA . GLN B 1 396 ? -7.574 48.281 23.453 1 95.94 396 GLN B CA 1
ATOM 10419 C C . GLN B 1 396 ? -6.168 48.125 24.016 1 95.94 396 GLN B C 1
ATOM 10421 O O . GLN B 1 396 ? -5.348 49.031 23.938 1 95.94 396 GLN B O 1
ATOM 10426 N N . SER B 1 397 ? -5.922 47.094 24.719 1 96.19 397 SER B N 1
ATOM 10427 C CA . SER B 1 397 ? -4.594 46.688 25.188 1 96.19 397 SER B CA 1
ATOM 10428 C C . SER B 1 397 ? -4.449 45.188 25.234 1 96.19 397 SER B C 1
ATOM 10430 O O . SER B 1 397 ? -5.438 44.469 25.406 1 96.19 397 SER B O 1
ATOM 10432 N N . PHE B 1 398 ? -3.26 44.719 24.969 1 97.62 398 PHE B N 1
ATOM 10433 C CA . PHE B 1 398 ? -2.941 43.312 25.109 1 97.62 398 PHE B CA 1
ATOM 10434 C C . PHE B 1 398 ? -2.512 43 26.547 1 97.62 398 PHE B C 1
ATOM 10436 O O . PHE B 1 398 ? -1.622 43.656 27.094 1 97.62 398 PHE B O 1
ATOM 10443 N N . ASP B 1 399 ? -3.117 42.031 27.219 1 98.06 399 ASP B N 1
ATOM 10444 C CA . ASP B 1 399 ? -2.828 41.688 28.609 1 98.06 399 ASP B CA 1
ATOM 10445 C C . ASP B 1 399 ? -1.529 40.875 28.719 1 98.06 399 ASP B C 1
ATOM 10447 O O . ASP B 1 399 ? -1.555 39.656 28.891 1 98.06 399 ASP B O 1
ATOM 10451 N N . VAL B 1 400 ? -0.431 41.562 28.719 1 98.38 400 VAL B N 1
ATOM 10452 C CA . VAL B 1 400 ? 0.919 41.031 28.625 1 98.38 400 VAL B CA 1
ATOM 10453 C C . VAL B 1 400 ? 1.2 40.125 29.812 1 98.38 400 VAL B C 1
ATOM 10455 O O . VAL B 1 400 ? 1.727 39 29.656 1 98.38 400 VAL B O 1
ATOM 10458 N N . GLU B 1 401 ? 0.864 40.5 31.031 1 97.69 401 GLU B N 1
ATOM 10459 C CA . GLU B 1 401 ? 1.147 39.75 32.25 1 97.69 401 GLU B CA 1
ATOM 10460 C C . GLU B 1 401 ? 0.371 38.438 32.281 1 97.69 401 GLU B C 1
ATOM 10462 O O . GLU B 1 401 ? 0.941 37.375 32.562 1 97.69 401 GLU B O 1
ATOM 10467 N N . ARG B 1 402 ? -0.914 38.531 32 1 98.12 402 ARG B N 1
ATOM 10468 C CA . ARG B 1 402 ? -1.747 37.312 31.969 1 98.12 402 ARG B CA 1
ATOM 10469 C C . ARG B 1 402 ? -1.266 36.344 30.906 1 98.12 402 ARG B C 1
ATOM 10471 O O . ARG B 1 402 ? -1.258 35.125 31.141 1 98.12 402 ARG B O 1
ATOM 10478 N N . PHE B 1 403 ? -0.917 36.875 29.766 1 98.56 403 PHE B N 1
ATOM 10479 C CA . PHE B 1 403 ? -0.426 36.031 28.672 1 98.56 403 PHE B CA 1
ATOM 10480 C C . PHE B 1 403 ? 0.812 35.281 29.109 1 98.56 403 PHE B C 1
ATOM 10482 O O . PHE B 1 403 ? 0.88 34.062 28.922 1 98.56 403 PHE B O 1
ATOM 10489 N N . ALA B 1 404 ? 1.808 35.906 29.688 1 98.69 404 ALA B N 1
ATOM 10490 C CA . ALA B 1 404 ? 3.045 35.281 30.125 1 98.69 404 ALA B CA 1
ATOM 10491 C C . ALA B 1 404 ? 2.768 34.188 31.188 1 98.69 404 ALA B C 1
ATOM 10493 O O . ALA B 1 404 ? 3.367 33.125 31.156 1 98.69 404 ALA B O 1
ATOM 10494 N N . LYS B 1 405 ? 1.834 34.469 32.094 1 98.5 405 LYS B N 1
ATOM 10495 C CA . LYS B 1 405 ? 1.512 33.531 33.156 1 98.5 405 LYS B CA 1
ATOM 10496 C C . LYS B 1 405 ? 0.835 32.281 32.625 1 98.5 405 LYS B C 1
ATOM 10498 O O . LYS B 1 405 ? 1.08 31.172 33.094 1 98.5 405 LYS B O 1
ATOM 10503 N N . VAL B 1 406 ? -0.001 32.469 31.672 1 98.69 406 VAL B N 1
ATOM 10504 C CA . VAL B 1 406 ? -0.668 31.328 31.078 1 98.69 406 VAL B CA 1
ATOM 10505 C C . VAL B 1 406 ? 0.344 30.484 30.297 1 98.69 406 VAL B C 1
ATOM 10507 O O . VAL B 1 406 ? 0.276 29.266 30.297 1 98.69 406 VAL B O 1
ATOM 10510 N N . VAL B 1 407 ? 1.289 31.156 29.594 1 98.81 407 VAL B N 1
ATOM 10511 C CA . VAL B 1 407 ? 2.34 30.438 28.891 1 98.81 407 VAL B CA 1
ATOM 10512 C C . VAL B 1 407 ? 3.127 29.578 29.859 1 98.81 407 VAL B C 1
ATOM 10514 O O . VAL B 1 407 ? 3.432 28.406 29.578 1 98.81 407 VAL B O 1
ATOM 10517 N N . GLU B 1 408 ? 3.414 30.078 31.062 1 98.44 408 GLU B N 1
ATOM 10518 C CA . GLU B 1 408 ? 4.129 29.328 32.094 1 98.44 408 GLU B CA 1
ATOM 10519 C C . GLU B 1 408 ? 3.34 28.094 32.531 1 98.44 408 GLU B C 1
ATOM 10521 O O . GLU B 1 408 ? 3.906 27.016 32.688 1 98.44 408 GLU B O 1
ATOM 10526 N N . LEU B 1 409 ? 2.074 28.297 32.688 1 98.62 409 LEU B N 1
ATOM 10527 C CA . LEU B 1 409 ? 1.193 27.219 33.094 1 98.62 409 LEU B CA 1
ATOM 10528 C C . LEU B 1 409 ? 1.182 26.109 32.031 1 98.62 409 LEU B C 1
ATOM 10530 O O . LEU B 1 409 ? 1.337 24.922 32.375 1 98.62 409 LEU B O 1
ATOM 10534 N N . VAL B 1 410 ? 1.063 26.516 30.828 1 98.62 410 VAL B N 1
ATOM 10535 C CA . VAL B 1 410 ? 0.878 25.578 29.734 1 98.62 410 VAL B CA 1
ATOM 10536 C C . VAL B 1 410 ? 2.174 24.812 29.484 1 98.62 410 VAL B C 1
ATOM 10538 O O . VAL B 1 410 ? 2.154 23.594 29.297 1 98.62 410 VAL B O 1
ATOM 10541 N N . ILE B 1 411 ? 3.32 25.484 29.5 1 98.38 411 ILE B N 1
ATOM 10542 C CA . ILE B 1 411 ? 4.605 24.828 29.266 1 98.38 411 ILE B CA 1
ATOM 10543 C C . ILE B 1 411 ? 4.875 23.812 30.359 1 98.38 411 ILE B C 1
ATOM 10545 O O . ILE B 1 411 ? 5.414 22.734 30.094 1 98.38 411 ILE B O 1
ATOM 10549 N N . THR B 1 412 ? 4.516 24.125 31.578 1 98.62 412 THR B N 1
ATOM 10550 C CA . THR B 1 412 ? 4.68 23.203 32.688 1 98.62 412 THR B CA 1
ATOM 10551 C C . THR B 1 412 ? 3.828 21.953 32.5 1 98.62 412 THR B C 1
ATOM 10553 O O . THR B 1 412 ? 4.312 20.828 32.688 1 98.62 412 THR B O 1
ATOM 10556 N N . ALA B 1 413 ? 2.609 22.188 32.125 1 98.69 413 ALA B N 1
ATOM 10557 C CA . ALA B 1 413 ? 1.716 21.062 31.875 1 98.69 413 ALA B CA 1
ATOM 10558 C C . ALA B 1 413 ? 2.25 20.188 30.734 1 98.69 413 ALA B C 1
ATOM 10560 O O . ALA B 1 413 ? 2.229 18.969 30.828 1 98.69 413 ALA B O 1
ATOM 10561 N N . MET B 1 414 ? 2.723 20.828 29.688 1 98.56 414 MET B N 1
ATOM 10562 C CA . MET B 1 414 ? 3.238 20.094 28.547 1 98.56 414 MET B CA 1
ATOM 10563 C C . MET B 1 414 ? 4.441 19.25 28.938 1 98.56 414 MET B C 1
ATOM 10565 O O . MET B 1 414 ? 4.57 18.094 28.5 1 98.56 414 MET B O 1
ATOM 10569 N N . ASP B 1 415 ? 5.316 19.75 29.719 1 98.5 415 ASP B N 1
ATOM 10570 C CA . ASP B 1 415 ? 6.477 18.984 30.156 1 98.5 415 ASP B CA 1
ATOM 10571 C C . ASP B 1 415 ? 6.059 17.781 31 1 98.5 415 ASP B C 1
ATOM 10573 O O . ASP B 1 415 ? 6.629 16.703 30.891 1 98.5 415 ASP B O 1
ATOM 10577 N N . ILE B 1 416 ? 5.082 17.969 31.906 1 98.5 416 ILE B N 1
ATOM 10578 C CA . ILE B 1 416 ? 4.578 16.906 32.75 1 98.5 416 ILE B CA 1
ATOM 10579 C C . ILE B 1 416 ? 4.016 15.766 31.906 1 98.5 416 ILE B C 1
ATOM 10581 O O . ILE B 1 416 ? 4.164 14.586 32.25 1 98.5 416 ILE B O 1
ATOM 10585 N N . SER B 1 417 ? 3.465 16.094 30.828 1 97.81 417 SER B N 1
ATOM 10586 C CA . SER B 1 417 ? 2.844 15.078 29.984 1 97.81 417 SER B CA 1
ATOM 10587 C C . SER B 1 417 ? 3.875 14.078 29.484 1 97.81 417 SER B C 1
ATOM 10589 O O . SER B 1 417 ? 3.562 12.898 29.281 1 97.81 417 SER B O 1
ATOM 10591 N N . ILE B 1 418 ? 5.09 14.484 29.266 1 97.69 418 ILE B N 1
ATOM 10592 C CA . ILE B 1 418 ? 6.145 13.609 28.766 1 97.69 418 ILE B CA 1
ATOM 10593 C C . ILE B 1 418 ? 6.434 12.516 29.781 1 97.69 418 ILE B C 1
ATOM 10595 O O . ILE B 1 418 ? 6.836 11.406 29.422 1 97.69 418 ILE B O 1
ATOM 10599 N N . CYS B 1 419 ? 6.172 12.797 31.062 1 97.5 419 CYS B N 1
ATOM 10600 C CA . CYS B 1 419 ? 6.477 11.859 32.125 1 97.5 419 CYS B CA 1
ATOM 10601 C C . CYS B 1 419 ? 5.547 10.648 32.094 1 97.5 419 CYS B C 1
ATOM 10603 O O . CYS B 1 419 ? 5.973 9.523 32.344 1 97.5 419 CYS B O 1
ATOM 10605 N N . PHE B 1 420 ? 4.316 10.805 31.688 1 97 420 PHE B N 1
ATOM 10606 C CA . PHE B 1 420 ? 3.379 9.688 31.797 1 97 420 PHE B CA 1
ATOM 10607 C C . PHE B 1 420 ? 2.955 9.211 30.406 1 97 420 PHE B C 1
ATOM 10609 O O . PHE B 1 420 ? 2.262 8.203 30.281 1 97 420 PHE B O 1
ATOM 10616 N N . ALA B 1 421 ? 3.406 9.867 29.359 1 96.19 421 ALA B N 1
ATOM 10617 C CA . ALA B 1 421 ? 2.924 9.594 28 1 96.19 421 ALA B CA 1
ATOM 10618 C C . ALA B 1 421 ? 3.383 8.219 27.516 1 96.19 421 ALA B C 1
ATOM 10620 O O . ALA B 1 421 ? 4.5 7.793 27.828 1 96.19 421 ALA B O 1
ATOM 10621 N N . ASP B 1 422 ? 2.52 7.555 26.766 1 93.88 422 ASP B N 1
ATOM 10622 C CA . ASP B 1 422 ? 2.867 6.352 26.016 1 93.88 422 ASP B CA 1
ATOM 10623 C C . ASP B 1 422 ? 3.27 6.699 24.578 1 93.88 422 ASP B C 1
ATOM 10625 O O . ASP B 1 422 ? 2.857 7.73 24.047 1 93.88 422 ASP B O 1
ATOM 10629 N N . PHE B 1 423 ? 4.109 5.824 24.094 1 93.06 423 PHE B N 1
ATOM 10630 C CA . PHE B 1 423 ? 4.617 6.055 22.734 1 93.06 423 PHE B CA 1
ATOM 10631 C C . PHE B 1 423 ? 4.445 4.809 21.875 1 93.06 423 PHE B C 1
ATOM 10633 O O . PHE B 1 423 ? 4.41 3.689 22.391 1 93.06 423 PHE B O 1
ATOM 10640 N N . PRO B 1 424 ? 4.336 4.957 20.562 1 86.62 424 PRO B N 1
ATOM 10641 C CA . PRO B 1 424 ? 4.082 3.822 19.672 1 86.62 424 PRO B CA 1
ATOM 10642 C C . PRO B 1 424 ? 5.277 2.875 19.562 1 86.62 424 PRO B C 1
ATOM 10644 O O . PRO B 1 424 ? 5.105 1.685 19.297 1 86.62 424 PRO B O 1
ATOM 10647 N N . THR B 1 425 ? 6.461 3.414 19.656 1 88.19 425 THR B N 1
ATOM 10648 C CA . THR B 1 425 ? 7.652 2.57 19.609 1 88.19 425 THR B CA 1
ATOM 10649 C C . THR B 1 425 ? 8.594 2.904 20.766 1 88.19 425 THR B C 1
ATOM 10651 O O . THR B 1 425 ? 8.516 3.99 21.344 1 88.19 425 THR B O 1
ATOM 10654 N N . GLN B 1 426 ? 9.5 1.977 21.031 1 91.69 426 GLN B N 1
ATOM 10655 C CA . GLN B 1 426 ? 10.477 2.164 22.109 1 91.69 426 GLN B CA 1
ATOM 10656 C C . GLN B 1 426 ? 11.453 3.287 21.766 1 91.69 426 GLN B C 1
ATOM 10658 O O . GLN B 1 426 ? 11.766 4.117 22.625 1 91.69 426 GLN B O 1
ATOM 10663 N N . LYS B 1 427 ? 11.844 3.338 20.562 1 93.19 427 LYS B N 1
ATOM 10664 C CA . LYS B 1 427 ? 12.82 4.336 20.141 1 93.19 427 LYS B CA 1
ATOM 10665 C C . LYS B 1 427 ? 12.258 5.746 20.25 1 93.19 427 LYS B C 1
ATOM 10667 O O . LYS B 1 427 ? 12.945 6.664 20.703 1 93.19 427 LYS B O 1
ATOM 10672 N N . ILE B 1 428 ? 11.047 6.027 19.906 1 95.38 428 ILE B N 1
ATOM 10673 C CA . ILE B 1 428 ? 10.391 7.328 20.016 1 95.38 428 ILE B CA 1
ATOM 10674 C C . ILE B 1 428 ? 10.266 7.73 21.484 1 95.38 428 ILE B C 1
ATOM 10676 O O . ILE B 1 428 ? 10.523 8.883 21.844 1 95.38 428 ILE B O 1
ATOM 10680 N N . GLY B 1 429 ? 9.867 6.723 22.312 1 96.31 429 GLY B N 1
ATOM 10681 C CA . GLY B 1 429 ? 9.75 7.004 23.734 1 96.31 429 GLY B CA 1
ATOM 10682 C C . GLY B 1 429 ? 11.062 7.426 24.375 1 96.31 429 GLY B C 1
ATOM 10683 O O . GLY B 1 429 ? 11.109 8.398 25.125 1 96.31 429 GLY B O 1
ATOM 10684 N N . GLU B 1 430 ? 12.109 6.723 24.047 1 97.19 430 GLU B N 1
ATOM 10685 C CA . GLU B 1 430 ? 13.43 7.016 24.594 1 97.19 430 GLU B CA 1
ATOM 10686 C C . GLU B 1 430 ? 13.922 8.391 24.141 1 97.19 430 GLU B C 1
ATOM 10688 O O . GLU B 1 430 ? 14.383 9.188 24.969 1 97.19 430 GLU B O 1
ATOM 10693 N N . ASN B 1 431 ? 13.758 8.727 22.906 1 97.25 431 ASN B N 1
ATOM 10694 C CA . ASN B 1 431 ? 14.234 10 22.375 1 97.25 431 ASN B CA 1
ATOM 10695 C C . ASN B 1 431 ? 13.391 11.164 22.891 1 97.25 431 ASN B C 1
ATOM 10697 O O . ASN B 1 431 ? 13.922 12.234 23.188 1 97.25 431 ASN B O 1
ATOM 10701 N N . THR B 1 432 ? 12.094 10.984 22.938 1 97.69 432 THR B N 1
ATOM 10702 C CA . THR B 1 432 ? 11.211 12.047 23.406 1 97.69 432 THR B CA 1
ATOM 10703 C C . THR B 1 432 ? 11.508 12.391 24.859 1 97.69 432 THR B C 1
ATOM 10705 O O . THR B 1 432 ? 11.516 13.562 25.25 1 97.69 432 THR B O 1
ATOM 10708 N N . ARG B 1 433 ? 11.805 11.422 25.641 1 97.69 433 ARG B N 1
ATOM 10709 C CA . ARG B 1 433 ? 12.117 11.648 27.047 1 97.69 433 ARG B CA 1
ATOM 10710 C C . ARG B 1 433 ? 13.516 12.234 27.203 1 97.69 433 ARG B C 1
ATOM 10712 O O . ARG B 1 433 ? 13.766 13.023 28.125 1 97.69 433 ARG B O 1
ATOM 10719 N N . ALA B 1 434 ? 14.375 11.883 26.312 1 98.25 434 ALA B N 1
ATOM 10720 C CA . ALA B 1 434 ? 15.758 12.352 26.375 1 98.25 434 ALA B CA 1
ATOM 10721 C C . ALA B 1 434 ? 15.859 13.82 25.984 1 98.25 434 ALA B C 1
ATOM 10723 O O . ALA B 1 434 ? 16.719 14.547 26.484 1 98.25 434 ALA B O 1
ATOM 10724 N N . PHE B 1 435 ? 14.953 14.352 25.141 1 98.31 435 PHE B N 1
ATOM 10725 C CA . PHE B 1 435 ? 15.117 15.695 24.609 1 98.31 435 PHE B CA 1
ATOM 10726 C C . PHE B 1 435 ? 13.922 16.578 24.969 1 98.31 435 PHE B C 1
ATOM 10728 O O . PHE B 1 435 ? 14.008 17.797 24.922 1 98.31 435 PHE B O 1
ATOM 10735 N N . ARG B 1 436 ? 12.781 16 25.266 1 98.19 436 ARG B N 1
ATOM 10736 C CA . ARG B 1 436 ? 11.602 16.656 25.812 1 98.19 436 ARG B CA 1
ATOM 10737 C C . ARG B 1 436 ? 11.156 17.828 24.953 1 98.19 436 ARG B C 1
ATOM 10739 O O . ARG B 1 436 ? 10.984 18.938 25.453 1 98.19 436 ARG B O 1
ATOM 10746 N N . GLN B 1 437 ? 11.047 17.578 23.672 1 97.25 437 GLN B N 1
ATOM 10747 C CA . GLN B 1 437 ? 10.609 18.594 22.719 1 97.25 437 GLN B CA 1
ATOM 10748 C C . GLN B 1 437 ? 9.141 18.953 22.922 1 97.25 437 GLN B C 1
ATOM 10750 O O . GLN B 1 437 ? 8.297 18.062 23.062 1 97.25 437 GLN B O 1
ATOM 10755 N N . LEU B 1 438 ? 8.828 20.25 22.938 1 98.25 438 LEU B N 1
ATOM 10756 C CA . LEU B 1 438 ? 7.469 20.766 23.062 1 98.25 438 LEU B CA 1
ATOM 10757 C C . LEU B 1 438 ? 7.145 21.703 21.891 1 98.25 438 LEU B C 1
ATOM 10759 O O . LEU B 1 438 ? 8.031 22.047 21.109 1 98.25 438 LEU B O 1
ATOM 10763 N N . GLY B 1 439 ? 5.891 22.047 21.734 1 98.12 439 GLY B N 1
ATOM 10764 C CA . GLY B 1 439 ? 5.449 22.969 20.703 1 98.12 439 GLY B CA 1
ATOM 10765 C C . GLY B 1 439 ? 4.27 23.828 21.125 1 98.12 439 GLY B C 1
ATOM 10766 O O . GLY B 1 439 ? 3.145 23.609 20.672 1 98.12 439 GLY B O 1
ATOM 10767 N N . ILE B 1 440 ? 4.523 24.781 21.984 1 98.62 440 ILE B N 1
ATOM 10768 C CA . ILE B 1 440 ? 3.494 25.75 22.344 1 98.62 440 ILE B CA 1
ATOM 10769 C C . ILE B 1 440 ? 3.309 26.75 21.219 1 98.62 440 ILE B C 1
ATOM 10771 O O . ILE B 1 440 ? 4.277 27.141 20.562 1 98.62 440 ILE B O 1
ATOM 10775 N N . GLY B 1 441 ? 2.15 27.062 20.844 1 98.56 441 GLY B N 1
ATOM 10776 C CA . GLY B 1 441 ? 1.805 28.047 19.844 1 98.56 441 GLY B CA 1
ATOM 10777 C C . GLY B 1 441 ? 0.53 28.812 20.172 1 98.56 441 GLY B C 1
ATOM 10778 O O . GLY B 1 441 ? 0.235 29.062 21.344 1 98.56 441 GLY B O 1
ATOM 10779 N N . TYR B 1 442 ? -0.088 29.344 19.125 1 98.69 442 TYR B N 1
ATOM 10780 C CA . TYR B 1 442 ? -1.33 30.078 19.344 1 98.69 442 TYR B CA 1
ATOM 10781 C C . TYR B 1 442 ? -2.254 29.953 18.141 1 98.69 442 TYR B C 1
ATOM 10783 O O . TYR B 1 442 ? -1.848 29.453 17.094 1 98.69 442 TYR B O 1
ATOM 10791 N N . ALA B 1 443 ? -3.453 30.328 18.359 1 97.06 443 ALA B N 1
ATOM 10792 C CA . ALA B 1 443 ? -4.469 30.516 17.328 1 97.06 443 ALA B CA 1
ATOM 10793 C C . ALA B 1 443 ? -5.031 31.938 17.359 1 97.06 443 ALA B C 1
ATOM 10795 O O . ALA B 1 443 ? -4.707 32.719 18.25 1 97.06 443 ALA B O 1
ATOM 10796 N N . ASN B 1 444 ? -5.758 32.375 16.281 1 96.88 444 ASN B N 1
ATOM 10797 C CA . ASN B 1 444 ? -6.512 33.625 16.203 1 96.88 444 ASN B CA 1
ATOM 10798 C C . ASN B 1 444 ? -5.598 34.812 15.953 1 96.88 444 ASN B C 1
ATOM 10800 O O . ASN B 1 444 ? -5.926 35.969 16.328 1 96.88 444 ASN B O 1
ATOM 10804 N N . LEU B 1 445 ? -4.477 34.594 15.367 1 97.94 445 LEU B N 1
ATOM 10805 C CA . LEU B 1 445 ? -3.641 35.75 15.062 1 97.94 445 LEU B CA 1
ATOM 10806 C C . LEU B 1 445 ? -4.344 36.656 14.078 1 97.94 445 LEU B C 1
ATOM 10808 O O . LEU B 1 445 ? -4.348 37.875 14.273 1 97.94 445 LEU B O 1
ATOM 10812 N N . GLY B 1 446 ? -4.883 36.094 12.984 1 96.81 446 GLY B N 1
ATOM 10813 C CA . GLY B 1 446 ? -5.598 36.938 12.016 1 96.81 446 GLY B CA 1
ATOM 10814 C C . GLY B 1 446 ? -6.719 37.75 12.633 1 96.81 446 GLY B C 1
ATOM 10815 O O . GLY B 1 446 ? -6.859 38.938 12.344 1 96.81 446 GLY B O 1
ATOM 10816 N N . ALA B 1 447 ? -7.461 37.156 13.445 1 96.5 447 ALA B N 1
ATOM 10817 C CA . ALA B 1 447 ? -8.57 37.812 14.125 1 96.5 447 ALA B CA 1
ATOM 10818 C C . ALA B 1 447 ? -8.055 38.938 15.023 1 96.5 447 ALA B C 1
ATOM 10820 O O . ALA B 1 447 ? -8.656 40 15.086 1 96.5 447 ALA B O 1
ATOM 10821 N N . LEU B 1 448 ? -7.051 38.656 15.781 1 98.25 448 LEU B N 1
ATOM 10822 C CA . LEU B 1 448 ? -6.477 39.656 16.672 1 98.25 448 LEU B CA 1
ATOM 10823 C C . LEU B 1 448 ? -6.023 40.875 15.883 1 98.25 448 LEU B C 1
ATOM 10825 O O . LEU B 1 448 ? -6.277 42.031 16.297 1 98.25 448 LEU B O 1
ATOM 10829 N N . LEU B 1 449 ? -5.316 40.656 14.758 1 98.19 449 LEU B N 1
ATOM 10830 C CA . LEU B 1 449 ? -4.82 41.75 13.953 1 98.19 449 LEU B CA 1
ATOM 10831 C C . LEU B 1 449 ? -5.977 42.594 13.406 1 98.19 449 LEU B C 1
ATOM 10833 O O . LEU B 1 449 ? -5.934 43.812 13.461 1 98.19 449 LEU B O 1
ATOM 10837 N N . MET B 1 450 ? -6.996 41.938 12.914 1 97.25 450 MET B N 1
ATOM 10838 C CA . MET B 1 450 ? -8.148 42.688 12.406 1 97.25 450 MET B CA 1
ATOM 10839 C C . MET B 1 450 ? -8.836 43.438 13.531 1 97.25 450 MET B C 1
ATOM 10841 O O . MET B 1 450 ? -9.117 44.656 13.398 1 97.25 450 MET B O 1
ATOM 10845 N N . ALA B 1 451 ? -9.062 42.844 14.641 1 97.25 451 ALA B N 1
ATOM 10846 C CA . ALA B 1 451 ? -9.742 43.438 15.781 1 97.25 451 ALA B CA 1
ATOM 10847 C C . ALA B 1 451 ? -9.008 44.688 16.25 1 97.25 451 ALA B C 1
ATOM 10849 O O . ALA B 1 451 ? -9.633 45.656 16.734 1 97.25 451 ALA B O 1
ATOM 10850 N N . THR B 1 452 ? -7.746 44.719 16.109 1 97.62 452 THR B N 1
ATOM 10851 C CA . THR B 1 452 ? -6.938 45.844 16.609 1 97.62 452 THR B CA 1
ATOM 10852 C C . THR B 1 452 ? -6.66 46.844 15.508 1 97.62 452 THR B C 1
ATOM 10854 O O . THR B 1 452 ? -5.797 47.719 15.664 1 97.62 452 THR B O 1
ATOM 10857 N N . GLY B 1 453 ? -7.273 46.656 14.375 1 96.62 453 GLY B N 1
ATOM 10858 C CA . GLY B 1 453 ? -7.18 47.594 13.297 1 96.62 453 GLY B CA 1
ATOM 10859 C C . GLY B 1 453 ? -5.867 47.531 12.539 1 96.62 453 GLY B C 1
ATOM 10860 O O . GLY B 1 453 ? -5.406 48.531 11.977 1 96.62 453 GLY B O 1
ATOM 10861 N N . HIS B 1 454 ? -5.223 46.469 12.586 1 97.12 454 HIS B N 1
ATOM 10862 C CA . HIS B 1 454 ? -3.988 46.281 11.836 1 97.12 454 HIS B CA 1
ATOM 10863 C C . HIS B 1 454 ? -4.215 45.344 10.633 1 97.12 454 HIS B C 1
ATOM 10865 O O . HIS B 1 454 ? -4.844 44.312 10.766 1 97.12 454 HIS B O 1
ATOM 10871 N N . ALA B 1 455 ? -3.723 45.781 9.492 1 97.12 455 ALA B N 1
ATOM 10872 C CA . ALA B 1 455 ? -3.744 44.906 8.32 1 97.12 455 ALA B CA 1
ATOM 10873 C C . ALA B 1 455 ? -2.781 43.75 8.5 1 97.12 455 ALA B C 1
ATOM 10875 O O . ALA B 1 455 ? -1.693 43.906 9.055 1 97.12 455 ALA B O 1
ATOM 10876 N N . TYR B 1 456 ? -3.213 42.594 8.023 1 97.12 456 TYR B N 1
ATOM 10877 C CA . TYR B 1 456 ? -2.363 41.406 8.094 1 97.12 456 TYR B CA 1
ATOM 10878 C C . TYR B 1 456 ? -1.034 41.656 7.387 1 97.12 456 TYR B C 1
ATOM 10880 O O . TYR B 1 456 ? 0.022 41.25 7.879 1 97.12 456 TYR B O 1
ATOM 10888 N N . ASP B 1 457 ? -1.076 42.281 6.211 1 96.62 457 ASP B N 1
ATOM 10889 C CA . ASP B 1 457 ? 0.126 42.625 5.461 1 96.62 457 ASP B CA 1
ATOM 10890 C C . ASP B 1 457 ? 0.541 44.062 5.73 1 96.62 457 ASP B C 1
ATOM 10892 O O . ASP B 1 457 ? 0.49 44.906 4.832 1 96.62 457 ASP B O 1
ATOM 10896 N N . SER B 1 458 ? 0.967 44.344 6.91 1 97 458 SER B N 1
ATOM 10897 C CA . SER B 1 458 ? 1.42 45.656 7.34 1 97 458 SER B CA 1
ATOM 10898 C C . SER B 1 458 ? 2.57 45.562 8.336 1 97 458 SER B C 1
ATOM 10900 O O . SER B 1 458 ? 2.744 44.531 8.984 1 97 458 SER B O 1
ATOM 10902 N N . ASP B 1 459 ? 3.328 46.625 8.453 1 96.56 459 ASP B N 1
ATOM 10903 C CA . ASP B 1 459 ? 4.426 46.656 9.414 1 96.56 459 ASP B CA 1
ATOM 10904 C C . ASP B 1 459 ? 3.9 46.562 10.844 1 96.56 459 ASP B C 1
ATOM 10906 O O . ASP B 1 459 ? 4.5 45.906 11.688 1 96.56 459 ASP B O 1
ATOM 10910 N N . GLY B 1 460 ? 2.82 47.219 11.102 1 97.06 460 GLY B N 1
ATOM 10911 C CA . GLY B 1 460 ? 2.213 47.156 12.422 1 97.06 460 GLY B CA 1
ATOM 10912 C C . GLY B 1 460 ? 1.746 45.75 12.781 1 97.06 460 GLY B C 1
ATOM 10913 O O . GLY B 1 460 ? 1.959 45.281 13.906 1 97.06 460 GLY B O 1
ATOM 10914 N N . GLY B 1 461 ? 1.045 45.156 11.852 1 97.56 461 GLY B N 1
ATOM 10915 C CA . GLY B 1 461 ? 0.611 43.781 12.078 1 97.56 461 GLY B CA 1
ATOM 10916 C C . GLY B 1 461 ? 1.762 42.812 12.328 1 97.56 461 GLY B C 1
ATOM 10917 O O . GLY B 1 461 ? 1.69 41.969 13.219 1 97.56 461 GLY B O 1
ATOM 10918 N N . ARG B 1 462 ? 2.793 42.906 11.578 1 97.75 462 ARG B N 1
ATOM 10919 C CA . ARG B 1 462 ? 3.965 42.031 11.711 1 97.75 462 ARG B CA 1
ATOM 10920 C C . ARG B 1 462 ? 4.691 42.312 13.023 1 97.75 462 ARG B C 1
ATOM 10922 O O . ARG B 1 462 ? 5.234 41.375 13.633 1 97.75 462 ARG B O 1
ATOM 10929 N N . ALA B 1 463 ? 4.664 43.531 13.445 1 97.88 463 ALA B N 1
ATOM 10930 C CA . ALA B 1 463 ? 5.289 43.875 14.719 1 97.88 463 ALA B CA 1
ATOM 10931 C C . ALA B 1 463 ? 4.547 43.219 15.883 1 97.88 463 ALA B C 1
ATOM 10933 O O . ALA B 1 463 ? 5.168 42.688 16.812 1 97.88 463 ALA B O 1
ATOM 10934 N N . ILE B 1 464 ? 3.258 43.25 15.859 1 98 464 ILE B N 1
ATOM 10935 C CA . ILE B 1 464 ? 2.449 42.625 16.906 1 98 464 ILE B CA 1
ATOM 10936 C C . ILE B 1 464 ? 2.672 41.125 16.922 1 98 464 ILE B C 1
ATOM 10938 O O . ILE B 1 464 ? 2.881 40.531 17.984 1 98 464 ILE B O 1
ATOM 10942 N N . ALA B 1 465 ? 2.613 40.594 15.742 1 98.38 465 ALA B N 1
ATOM 10943 C CA . ALA B 1 465 ? 2.801 39.125 15.617 1 98.38 465 ALA B CA 1
ATOM 10944 C C . ALA B 1 465 ? 4.172 38.719 16.141 1 98.38 465 ALA B C 1
ATOM 10946 O O . ALA B 1 465 ? 4.293 37.719 16.875 1 98.38 465 ALA B O 1
ATOM 10947 N N . GLY B 1 466 ? 5.215 39.406 15.734 1 98.19 466 GLY B N 1
ATOM 10948 C CA . GLY B 1 466 ? 6.562 39.156 16.219 1 98.19 466 GLY B CA 1
ATOM 10949 C C . GLY B 1 466 ? 6.699 39.312 17.719 1 98.19 466 GLY B C 1
ATOM 10950 O O . GLY B 1 466 ? 7.324 38.469 18.375 1 98.19 466 GLY B O 1
ATOM 10951 N N . ALA B 1 467 ? 6.125 40.344 18.281 1 98.62 467 ALA B N 1
ATOM 10952 C CA . ALA B 1 467 ? 6.23 40.625 19.719 1 98.62 467 ALA B CA 1
ATOM 10953 C C . ALA B 1 467 ? 5.59 39.5 20.547 1 98.62 467 ALA B C 1
ATOM 10955 O O . ALA B 1 467 ? 6.172 39.062 21.531 1 98.62 467 ALA B O 1
ATOM 10956 N N . ILE B 1 468 ? 4.418 39.094 20.141 1 98.69 468 ILE B N 1
ATOM 10957 C CA . ILE B 1 468 ? 3.693 38.062 20.844 1 98.69 468 ILE B CA 1
ATOM 10958 C C . ILE B 1 468 ? 4.488 36.75 20.781 1 98.69 468 ILE B C 1
ATOM 10960 O O . ILE B 1 468 ? 4.613 36.062 21.797 1 98.69 468 ILE B O 1
ATOM 10964 N N . SER B 1 469 ? 5.02 36.469 19.625 1 98.75 469 SER B N 1
ATOM 10965 C CA . SER B 1 469 ? 5.793 35.25 19.438 1 98.75 469 SER B CA 1
ATOM 10966 C C . SER B 1 469 ? 7.07 35.281 20.266 1 98.75 469 SER B C 1
ATOM 10968 O O . SER B 1 469 ? 7.457 34.25 20.844 1 98.75 469 SER B O 1
ATOM 10970 N N . SER B 1 470 ? 7.715 36.406 20.281 1 98.75 470 SER B N 1
ATOM 10971 C CA . SER B 1 470 ? 8.93 36.562 21.078 1 98.75 470 SER B CA 1
ATOM 10972 C C . SER B 1 470 ? 8.656 36.375 22.562 1 98.75 470 SER B C 1
ATOM 10974 O O . SER B 1 470 ? 9.398 35.656 23.25 1 98.75 470 SER B O 1
ATOM 10976 N N . LEU B 1 471 ? 7.617 37 23.047 1 98.81 471 LEU B N 1
ATOM 10977 C CA . LEU B 1 471 ? 7.27 36.875 24.453 1 98.81 471 LEU B CA 1
ATOM 10978 C C . LEU B 1 471 ? 6.895 35.438 24.812 1 98.81 471 LEU B C 1
ATOM 10980 O O . LEU B 1 471 ? 7.305 34.906 25.844 1 98.81 471 LEU B O 1
ATOM 10984 N N . MET B 1 472 ? 6.129 34.781 23.969 1 98.88 472 MET B N 1
ATOM 10985 C CA . MET B 1 472 ? 5.695 33.406 24.203 1 98.88 472 MET B CA 1
ATOM 10986 C C . MET B 1 472 ? 6.895 32.469 24.312 1 98.88 472 MET B C 1
ATOM 10988 O O . MET B 1 472 ? 7.016 31.719 25.266 1 98.88 472 MET B O 1
ATOM 10992 N N . THR B 1 473 ? 7.762 32.562 23.328 1 98.81 473 THR B N 1
ATOM 10993 C CA . THR B 1 473 ? 8.906 31.656 23.281 1 98.81 473 THR B CA 1
ATOM 10994 C C . THR B 1 473 ? 9.891 31.969 24.391 1 98.81 473 THR B C 1
ATOM 10996 O O . THR B 1 473 ? 10.422 31.047 25.031 1 98.81 473 THR B O 1
ATOM 10999 N N . GLY B 1 474 ? 10.133 33.25 24.625 1 98.81 474 GLY B N 1
ATOM 11000 C CA . GLY B 1 474 ? 10.984 33.625 25.734 1 98.81 474 GLY B CA 1
ATOM 11001 C C . GLY B 1 474 ? 10.469 33.125 27.078 1 98.81 474 GLY B C 1
ATOM 11002 O O . GLY B 1 474 ? 11.234 32.562 27.875 1 98.81 474 GLY B O 1
ATOM 11003 N N . THR B 1 475 ? 9.195 33.312 27.328 1 98.88 475 THR B N 1
ATOM 11004 C CA . THR B 1 475 ? 8.57 32.875 28.578 1 98.88 475 THR B CA 1
ATOM 11005 C C . THR B 1 475 ? 8.656 31.359 28.703 1 98.88 475 THR B C 1
ATOM 11007 O O . THR B 1 475 ? 8.867 30.828 29.797 1 98.88 475 THR B O 1
ATOM 11010 N N . SER B 1 476 ? 8.5 30.688 27.594 1 98.88 476 SER B N 1
ATOM 11011 C CA . SER B 1 476 ? 8.57 29.219 27.578 1 98.88 476 SER B CA 1
ATOM 11012 C C . SER B 1 476 ? 9.961 28.734 27.984 1 98.88 476 SER B C 1
ATOM 11014 O O . SER B 1 476 ? 10.094 27.844 28.828 1 98.88 476 SER B O 1
ATOM 11016 N N . TYR B 1 477 ? 11.008 29.312 27.406 1 98.81 477 TYR B N 1
ATOM 11017 C CA . TYR B 1 477 ? 12.367 28.891 27.719 1 98.81 477 TYR B CA 1
ATOM 11018 C C . TYR B 1 477 ? 12.781 29.328 29.109 1 98.81 477 TYR B C 1
ATOM 11020 O O . TYR B 1 477 ? 13.531 28.641 29.797 1 98.81 477 TYR B O 1
ATOM 11028 N N . ARG B 1 478 ? 12.305 30.531 29.547 1 98.75 478 ARG B N 1
ATOM 11029 C CA . ARG B 1 478 ? 12.555 30.922 30.922 1 98.75 478 ARG B CA 1
ATOM 11030 C C . ARG B 1 478 ? 11.992 29.875 31.891 1 98.75 478 ARG B C 1
ATOM 11032 O O . ARG B 1 478 ? 12.672 29.469 32.844 1 98.75 478 ARG B O 1
ATOM 11039 N N . ARG B 1 479 ? 10.734 29.5 31.672 1 98.5 479 ARG B N 1
ATOM 11040 C CA . ARG B 1 479 ? 10.117 28.484 32.5 1 98.5 479 ARG B CA 1
ATOM 11041 C C . ARG B 1 479 ? 10.875 27.156 32.406 1 98.5 479 ARG B C 1
ATOM 11043 O O . ARG B 1 479 ? 11.031 26.453 33.375 1 98.5 479 ARG B O 1
ATOM 11050 N N . SER B 1 480 ? 11.305 26.812 31.188 1 98.69 480 SER B N 1
ATOM 11051 C CA . SER B 1 480 ? 12.117 25.609 30.984 1 98.69 480 SER B CA 1
ATOM 11052 C C . SER B 1 480 ? 13.367 25.625 31.859 1 98.69 480 SER B C 1
ATOM 11054 O O . SER B 1 480 ? 13.75 24.594 32.406 1 98.69 480 SER B O 1
ATOM 11056 N N . ALA B 1 481 ? 14.016 26.766 31.922 1 98.69 481 ALA B N 1
ATOM 11057 C CA . ALA B 1 481 ? 15.203 26.906 32.75 1 98.69 481 ALA B CA 1
ATOM 11058 C C . ALA B 1 481 ? 14.852 26.766 34.219 1 98.69 481 ALA B C 1
ATOM 11060 O O . ALA B 1 481 ? 15.625 26.203 35 1 98.69 481 ALA B O 1
ATOM 11061 N N . GLU B 1 482 ? 13.727 27.297 34.625 1 98.38 482 GLU B N 1
ATOM 11062 C CA . GLU B 1 482 ? 13.258 27.141 36 1 98.38 482 GLU B CA 1
ATOM 11063 C C . GLU B 1 482 ? 12.984 25.672 36.312 1 98.38 482 GLU B C 1
ATOM 11065 O O . GLU B 1 482 ? 13.32 25.188 37.406 1 98.38 482 GLU B O 1
ATOM 11070 N N . LEU B 1 483 ? 12.375 25 35.375 1 98.44 483 LEU B N 1
ATOM 11071 C CA . LEU B 1 483 ? 12.078 23.578 35.531 1 98.44 483 LEU B CA 1
ATOM 11072 C C . LEU B 1 483 ? 13.367 22.766 35.625 1 98.44 483 LEU B C 1
ATOM 11074 O O . LEU B 1 483 ? 13.43 21.766 36.375 1 98.44 483 LEU B O 1
ATOM 11078 N N . ALA B 1 484 ? 14.328 23.188 34.844 1 98.38 484 ALA B N 1
ATOM 11079 C CA . ALA B 1 484 ? 15.617 22.5 34.875 1 98.38 484 ALA B CA 1
ATOM 11080 C C . ALA B 1 484 ? 16.219 22.547 36.281 1 98.38 484 ALA B C 1
ATOM 11082 O O . ALA B 1 484 ? 16.875 21.609 36.719 1 98.38 484 ALA B O 1
ATOM 11083 N N . ALA B 1 485 ? 15.961 23.578 37 1 97.56 485 ALA B N 1
ATOM 11084 C CA . ALA B 1 485 ? 16.469 23.734 38.375 1 97.56 485 ALA B CA 1
ATOM 11085 C C . ALA B 1 485 ? 15.742 22.812 39.344 1 97.56 485 ALA B C 1
ATOM 11087 O O . ALA B 1 485 ? 16.297 22.406 40.344 1 97.56 485 ALA B O 1
ATOM 11088 N N . VAL B 1 486 ? 14.547 22.469 39.031 1 97.19 486 VAL B N 1
ATOM 11089 C CA . VAL B 1 486 ? 13.688 21.719 39.938 1 97.19 486 VAL B CA 1
ATOM 11090 C C . VAL B 1 486 ? 13.781 20.234 39.625 1 97.19 486 VAL B C 1
ATOM 11092 O O . VAL B 1 486 ? 14 19.422 40.531 1 97.19 486 VAL B O 1
ATOM 11095 N N . VAL B 1 487 ? 13.648 19.891 38.344 1 97.56 487 VAL B N 1
ATOM 11096 C CA . VAL B 1 487 ? 13.562 18.484 38 1 97.56 487 VAL B CA 1
ATOM 11097 C C . VAL B 1 487 ? 14.695 18.109 37.031 1 97.56 487 VAL B C 1
ATOM 11099 O O . VAL B 1 487 ? 14.758 16.984 36.531 1 97.56 487 VAL B O 1
ATOM 11102 N N . GLY B 1 488 ? 15.609 19 36.75 1 97.69 488 GLY B N 1
ATOM 11103 C CA . GLY B 1 488 ? 16.797 18.719 35.969 1 97.69 488 GLY B CA 1
ATOM 11104 C C . GLY B 1 488 ? 16.625 19.109 34.5 1 97.69 488 GLY B C 1
ATOM 11105 O O . GLY B 1 488 ? 15.508 19.141 34 1 97.69 488 GLY B O 1
ATOM 11106 N N . PRO B 1 489 ? 17.75 19.422 33.812 1 98.56 489 PRO B N 1
ATOM 11107 C CA . PRO B 1 489 ? 17.703 19.641 32.375 1 98.56 489 PRO B CA 1
ATOM 11108 C C . PRO B 1 489 ? 17.391 18.359 31.609 1 98.56 489 PRO B C 1
ATOM 11110 O O . PRO B 1 489 ? 17.359 17.266 32.188 1 98.56 489 PRO B O 1
ATOM 11113 N N . TYR B 1 490 ? 17.047 18.5 30.391 1 98.44 490 TYR B N 1
ATOM 11114 C CA . TYR B 1 490 ? 16.812 17.297 29.609 1 98.44 490 TYR B CA 1
ATOM 11115 C C . TYR B 1 490 ? 18.078 16.469 29.484 1 98.44 490 TYR B C 1
ATOM 11117 O O . TYR B 1 490 ? 19.188 17.016 29.547 1 98.44 490 TYR B O 1
ATOM 11125 N N . ASP B 1 491 ? 18 15.211 29.188 1 98 491 ASP B N 1
ATOM 11126 C CA . ASP B 1 491 ? 19.109 14.258 29.234 1 98 491 ASP B CA 1
ATOM 11127 C C . ASP B 1 491 ? 20.188 14.625 28.234 1 98 491 ASP B C 1
ATOM 11129 O O . ASP B 1 491 ? 21.375 14.477 28.516 1 98 491 ASP B O 1
ATOM 11133 N N . GLY B 1 492 ? 19.859 15.133 27.062 1 97.69 492 GLY B N 1
ATOM 11134 C CA . GLY B 1 492 ? 20.812 15.453 26.016 1 97.69 492 GLY B CA 1
ATOM 11135 C C . GLY B 1 492 ? 21.422 16.844 26.156 1 97.69 492 GLY B C 1
ATOM 11136 O O . GLY B 1 492 ? 22.219 17.266 25.312 1 97.69 492 GLY B O 1
ATOM 11137 N N . TYR B 1 493 ? 21.156 17.531 27.25 1 98.38 493 TYR B N 1
ATOM 11138 C CA . TYR B 1 493 ? 21.547 18.938 27.359 1 98.38 493 TYR B CA 1
ATOM 11139 C C . TYR B 1 493 ? 23.047 19.078 27.516 1 98.38 493 TYR B C 1
ATOM 11141 O O . TYR B 1 493 ? 23.672 19.938 26.875 1 98.38 493 TYR B O 1
ATOM 11149 N N . ALA B 1 494 ? 23.594 18.266 28.359 1 97.88 494 ALA B N 1
ATOM 11150 C CA . ALA B 1 494 ? 25.031 18.406 28.625 1 97.88 494 ALA B CA 1
ATOM 11151 C C . ALA B 1 494 ? 25.828 18.359 27.328 1 97.88 494 ALA B C 1
ATOM 11153 O O . ALA B 1 494 ? 26.75 19.172 27.141 1 97.88 494 ALA B O 1
ATOM 11154 N N . ARG B 1 495 ? 25.453 17.422 26.5 1 97.81 495 ARG B N 1
ATOM 11155 C CA . ARG B 1 495 ? 26.141 17.25 25.219 1 97.81 495 ARG B CA 1
ATOM 11156 C C . ARG B 1 495 ? 25.875 18.422 24.281 1 97.81 495 ARG B C 1
ATOM 11158 O O . ARG B 1 495 ? 26.734 18.766 23.453 1 97.81 495 ARG B O 1
ATOM 11165 N N . ASN B 1 496 ? 24.734 19.125 24.453 1 98.56 496 ASN B N 1
ATOM 11166 C CA . ASN B 1 496 ? 24.297 20.156 23.516 1 98.56 496 ASN B CA 1
ATOM 11167 C C . ASN B 1 496 ? 24.266 21.531 24.172 1 98.56 496 ASN B C 1
ATOM 11169 O O . ASN B 1 496 ? 23.656 22.469 23.625 1 98.56 496 ASN B O 1
ATOM 11173 N N . ALA B 1 497 ? 24.859 21.75 25.281 1 98.38 497 ALA B N 1
ATOM 11174 C CA . ALA B 1 497 ? 24.75 23 26.062 1 98.38 497 ALA B CA 1
ATOM 11175 C C . ALA B 1 497 ? 25.188 24.203 25.219 1 98.38 497 ALA B C 1
ATOM 11177 O O . ALA B 1 497 ? 24.516 25.234 25.219 1 98.38 497 ALA B O 1
ATOM 11178 N N . ALA B 1 498 ? 26.297 24.094 24.578 1 98.06 498 ALA B N 1
ATOM 11179 C CA . ALA B 1 498 ? 26.828 25.219 23.812 1 98.06 498 ALA B CA 1
ATOM 11180 C C . ALA B 1 498 ? 25.906 25.609 22.672 1 98.06 498 ALA B C 1
ATOM 11182 O O . ALA B 1 498 ? 25.516 26.766 22.547 1 98.06 498 ALA B O 1
ATOM 11183 N N . PRO B 1 499 ? 25.516 24.656 21.828 1 98.19 499 PRO B N 1
ATOM 11184 C CA . PRO B 1 499 ? 24.609 25.047 20.75 1 98.19 499 PRO B CA 1
ATOM 11185 C C . PRO B 1 499 ? 23.25 25.516 21.25 1 98.19 499 PRO B C 1
ATOM 11187 O O . PRO B 1 499 ? 22.656 26.422 20.656 1 98.19 499 PRO B O 1
ATOM 11190 N N . HIS B 1 500 ? 22.719 24.922 22.281 1 98.5 500 HIS B N 1
ATOM 11191 C CA . HIS B 1 500 ? 21.453 25.375 22.828 1 98.5 500 HIS B CA 1
ATOM 11192 C C . HIS B 1 500 ? 21.547 26.828 23.297 1 98.5 500 HIS B C 1
ATOM 11194 O O . HIS B 1 500 ? 20.656 27.625 22.984 1 98.5 500 HIS B O 1
ATOM 11200 N N . ASN B 1 501 ? 22.562 27.172 24.016 1 98.31 501 ASN B N 1
ATOM 11201 C CA . ASN B 1 501 ? 22.766 28.531 24.484 1 98.31 501 ASN B CA 1
ATOM 11202 C C . ASN B 1 501 ? 22.969 29.5 23.328 1 98.31 501 ASN B C 1
ATOM 11204 O O . ASN B 1 501 ? 22.562 30.656 23.406 1 98.31 501 ASN B O 1
ATOM 11208 N N . GLN B 1 502 ? 23.641 29.031 22.328 1 97.94 502 GLN B N 1
ATOM 11209 C CA . GLN B 1 502 ? 23.812 29.859 21.141 1 97.94 502 GLN B CA 1
ATOM 11210 C C . GLN B 1 502 ? 22.484 30.203 20.5 1 97.94 502 GLN B C 1
ATOM 11212 O O . GLN B 1 502 ? 22.25 31.344 20.094 1 97.94 502 GLN B O 1
ATOM 11217 N N . VAL B 1 503 ? 21.594 29.281 20.391 1 98.25 503 VAL B N 1
ATOM 11218 C CA . VAL B 1 503 ? 20.266 29.5 19.812 1 98.25 503 VAL B CA 1
ATOM 11219 C C . VAL B 1 503 ? 19.484 30.484 20.688 1 98.25 503 VAL B C 1
ATOM 11221 O O . VAL B 1 503 ? 18.766 31.344 20.172 1 98.25 503 VAL B O 1
ATOM 11224 N N . MET B 1 504 ? 19.594 30.391 22.062 1 98.5 504 MET B N 1
ATOM 11225 C CA . MET B 1 504 ? 18.953 31.359 22.969 1 98.5 504 MET B CA 1
ATOM 11226 C C . MET B 1 504 ? 19.453 32.781 22.703 1 98.5 504 MET B C 1
ATOM 11228 O O . MET B 1 504 ? 18.672 33.719 22.688 1 98.5 504 MET B O 1
ATOM 11232 N N . ARG B 1 505 ? 20.703 32.875 22.469 1 98.12 505 ARG B N 1
ATOM 11233 C CA . ARG B 1 505 ? 21.297 34.188 22.172 1 98.12 505 ARG B CA 1
ATOM 11234 C C . ARG B 1 505 ? 20.797 34.719 20.844 1 98.12 505 ARG B C 1
ATOM 11236 O O . ARG B 1 505 ? 20.578 35.938 20.688 1 98.12 505 ARG B O 1
ATOM 11243 N N . GLN B 1 506 ? 20.656 33.844 19.891 1 97.38 506 GLN B N 1
ATOM 11244 C CA . GLN B 1 506 ? 20.156 34.25 18.578 1 97.38 506 GLN B CA 1
ATOM 11245 C C . GLN B 1 506 ? 18.734 34.812 18.688 1 97.38 506 GLN B C 1
ATOM 11247 O O . GLN B 1 506 ? 18.422 35.812 18.047 1 97.38 506 GLN B O 1
ATOM 11252 N N . HIS B 1 507 ? 17.891 34.156 19.469 1 97.75 507 HIS B N 1
ATOM 11253 C CA . HIS B 1 507 ? 16.547 34.656 19.703 1 97.75 507 HIS B CA 1
ATOM 11254 C C . HIS B 1 507 ? 16.594 36.031 20.375 1 97.75 507 HIS B C 1
ATOM 11256 O O . HIS B 1 507 ? 15.859 36.938 19.984 1 97.75 507 HIS B O 1
ATOM 11262 N N . ALA B 1 508 ? 17.391 36.156 21.375 1 97.69 508 ALA B N 1
ATOM 11263 C CA . ALA B 1 508 ? 17.516 37.406 22.125 1 97.69 508 ALA B CA 1
ATOM 11264 C C . ALA B 1 508 ? 18.016 38.531 21.234 1 97.69 508 ALA B C 1
ATOM 11266 O O . ALA B 1 508 ? 17.531 39.656 21.312 1 97.69 508 ALA B O 1
ATOM 11267 N N . ASP B 1 509 ? 19 38.219 20.391 1 97.12 509 ASP B N 1
ATOM 11268 C CA . ASP B 1 509 ? 19.547 39.219 19.469 1 97.12 509 ASP B CA 1
ATOM 11269 C C . ASP B 1 509 ? 18.484 39.688 18.484 1 97.12 509 ASP B C 1
ATOM 11271 O O . ASP B 1 509 ? 18.422 40.875 18.172 1 97.12 509 ASP B O 1
ATOM 11275 N N . ALA B 1 510 ? 17.719 38.781 18.016 1 96.06 510 ALA B N 1
ATOM 11276 C CA . ALA B 1 510 ? 16.625 39.156 17.125 1 96.06 510 ALA B CA 1
ATOM 11277 C C . ALA B 1 510 ? 15.641 40.062 17.828 1 96.06 510 ALA B C 1
ATOM 11279 O O . ALA B 1 510 ? 15.117 41 17.219 1 96.06 510 ALA B O 1
ATOM 11280 N N . ASN B 1 511 ? 15.297 39.781 19.078 1 96.31 511 ASN B N 1
ATOM 11281 C CA . ASN B 1 511 ? 14.398 40.594 19.875 1 96.31 511 ASN B CA 1
ATOM 11282 C C . ASN B 1 511 ? 14.945 42.031 20.031 1 96.31 511 ASN B C 1
ATOM 11284 O O . ASN B 1 511 ? 14.188 43 20 1 96.31 511 ASN B O 1
ATOM 11288 N N . ASP B 1 512 ? 16.219 42.188 20.156 1 94.19 512 ASP B N 1
ATOM 11289 C CA . ASP B 1 512 ? 16.875 43.469 20.391 1 94.19 512 ASP B CA 1
ATOM 11290 C C . ASP B 1 512 ? 16.766 44.375 19.156 1 94.19 512 ASP B C 1
ATOM 11292 O O . ASP B 1 512 ? 16.766 45.594 19.281 1 94.19 512 ASP B O 1
ATOM 11296 N N . THR B 1 513 ? 16.594 43.781 18.016 1 92.62 513 THR B N 1
ATOM 11297 C CA . THR B 1 513 ? 16.594 44.562 16.797 1 92.62 513 THR B CA 1
ATOM 11298 C C . THR B 1 513 ? 15.164 44.781 16.297 1 92.62 513 THR B C 1
ATOM 11300 O O . THR B 1 513 ? 14.953 45.438 15.281 1 92.62 513 THR B O 1
ATOM 11303 N N . ALA B 1 514 ? 14.219 44.281 17.047 1 91.75 514 ALA B N 1
ATOM 11304 C CA . ALA B 1 514 ? 12.836 44.406 16.594 1 91.75 514 ALA B CA 1
ATOM 11305 C C . ALA B 1 514 ? 12.359 45.844 16.672 1 91.75 514 ALA B C 1
ATOM 11307 O O . ALA B 1 514 ? 12.719 46.562 17.609 1 91.75 514 ALA B O 1
ATOM 11308 N N . VAL B 1 515 ? 11.516 46.281 15.703 1 90.62 515 VAL B N 1
ATOM 11309 C CA . VAL B 1 515 ? 11.039 47.656 15.617 1 90.62 515 VAL B CA 1
ATOM 11310 C C . VAL B 1 515 ? 9.664 47.781 16.281 1 90.62 515 VAL B C 1
ATOM 11312 O O . VAL B 1 515 ? 8.75 47.031 15.961 1 90.62 515 VAL B O 1
ATOM 11315 N N . ARG B 1 516 ? 9.555 48.688 17.172 1 93.69 516 ARG B N 1
ATOM 11316 C CA . ARG B 1 516 ? 8.289 49.031 17.812 1 93.69 516 ARG B CA 1
ATOM 11317 C C . ARG B 1 516 ? 7.449 49.938 16.938 1 93.69 516 ARG B C 1
ATOM 11319 O O . ARG B 1 516 ? 7.977 50.875 16.344 1 93.69 516 ARG B O 1
ATOM 11326 N N . MET B 1 517 ? 6.195 49.656 16.812 1 94.62 517 MET B N 1
ATOM 11327 C CA . MET B 1 517 ? 5.398 50.375 15.828 1 94.62 517 MET B CA 1
ATOM 11328 C C . MET B 1 517 ? 4.332 51.25 16.516 1 94.62 517 MET B C 1
ATOM 11330 O O . MET B 1 517 ? 4.047 52.344 16.078 1 94.62 517 MET B O 1
ATOM 11334 N N . ASP B 1 518 ? 3.686 50.656 17.609 1 92.94 518 ASP B N 1
ATOM 11335 C CA . ASP B 1 518 ? 2.59 51.406 18.188 1 92.94 518 ASP B CA 1
ATOM 11336 C C . ASP B 1 518 ? 2.359 51.031 19.641 1 92.94 518 ASP B C 1
ATOM 11338 O O . ASP B 1 518 ? 3.219 50.406 20.266 1 92.94 518 ASP B O 1
ATOM 11342 N N . ASP B 1 519 ? 1.227 51.438 20.234 1 93.06 519 ASP B N 1
ATOM 11343 C CA . ASP B 1 519 ? 0.924 51.312 21.656 1 93.06 519 ASP B CA 1
ATOM 11344 C C . ASP B 1 519 ? 0.589 49.875 22.016 1 93.06 519 ASP B C 1
ATOM 11346 O O . ASP B 1 519 ? 0.633 49.5 23.188 1 93.06 519 ASP B O 1
ATOM 11350 N N . LEU B 1 520 ? 0.264 49.094 21.078 1 94.69 520 LEU B N 1
ATOM 11351 C CA . LEU B 1 520 ? -0.137 47.719 21.375 1 94.69 520 LEU B CA 1
ATOM 11352 C C . LEU B 1 520 ? 1.078 46.812 21.438 1 94.69 520 LEU B C 1
ATOM 11354 O O . LEU B 1 520 ? 1.161 45.938 22.312 1 94.69 520 LEU B O 1
ATOM 11358 N N . ASP B 1 521 ? 2.061 46.969 20.469 1 96.06 521 ASP B N 1
ATOM 11359 C CA . ASP B 1 521 ? 3.191 46.031 20.422 1 96.06 521 ASP B CA 1
ATOM 11360 C C . ASP B 1 521 ? 4.293 46.469 21.391 1 96.06 521 ASP B C 1
ATOM 11362 O O . ASP B 1 521 ? 5.051 45.625 21.875 1 96.06 521 ASP B O 1
ATOM 11366 N N . THR B 1 522 ? 4.402 47.688 21.734 1 96.69 522 THR B N 1
ATOM 11367 C CA . THR B 1 522 ? 5.508 48.25 22.5 1 96.69 522 THR B CA 1
ATOM 11368 C C . THR B 1 522 ? 5.57 47.594 23.891 1 96.69 522 THR B C 1
ATOM 11370 O O . THR B 1 522 ? 6.633 47.156 24.328 1 96.69 522 THR B O 1
ATOM 11373 N N . PRO B 1 523 ? 4.426 47.5 24.609 1 97.56 523 PRO B N 1
ATOM 11374 C CA . PRO B 1 523 ? 4.496 46.844 25.922 1 97.56 523 PRO B CA 1
ATOM 11375 C C . PRO B 1 523 ? 4.848 45.375 25.797 1 97.56 523 PRO B C 1
ATOM 11377 O O . PRO B 1 523 ? 5.477 44.812 26.703 1 97.56 523 PRO B O 1
ATOM 11380 N N . ILE B 1 524 ? 4.441 44.781 24.75 1 98.44 524 ILE B N 1
ATOM 11381 C CA . ILE B 1 524 ? 4.742 43.344 24.547 1 98.44 524 ILE B CA 1
ATOM 11382 C C . ILE B 1 524 ? 6.242 43.188 24.312 1 98.44 524 ILE B C 1
ATOM 11384 O O . ILE B 1 524 ? 6.871 42.281 24.891 1 98.44 524 ILE B O 1
ATOM 11388 N N . TRP B 1 525 ? 6.82 44.062 23.438 1 97.81 525 TRP B N 1
ATOM 11389 C CA . TRP B 1 525 ? 8.258 44 23.156 1 97.81 525 TRP B CA 1
ATOM 11390 C C . TRP B 1 525 ? 9.062 44.25 24.422 1 97.81 525 TRP B C 1
ATOM 11392 O O . TRP B 1 525 ? 10.109 43.656 24.641 1 97.81 525 TRP B O 1
ATOM 11402 N N . ALA B 1 526 ? 8.594 45.125 25.234 1 97.5 526 ALA B N 1
ATOM 11403 C CA . ALA B 1 526 ? 9.281 45.406 26.484 1 97.5 526 ALA B CA 1
ATOM 11404 C C . ALA B 1 526 ? 9.32 44.188 27.391 1 97.5 526 ALA B C 1
ATOM 11406 O O . ALA B 1 526 ? 10.359 43.875 27.969 1 97.5 526 ALA B O 1
ATOM 11407 N N . ALA B 1 527 ? 8.188 43.562 27.531 1 98.38 527 ALA B N 1
ATOM 11408 C CA . ALA B 1 527 ? 8.109 42.344 28.344 1 98.38 527 ALA B CA 1
ATOM 11409 C C . ALA B 1 527 ? 8.984 41.25 27.75 1 98.38 527 ALA B C 1
ATOM 11411 O O . ALA B 1 527 ? 9.625 40.5 28.5 1 98.38 527 ALA B O 1
ATOM 11412 N N . ALA B 1 528 ? 9.016 41.156 26.453 1 98.56 528 ALA B N 1
ATOM 11413 C CA . ALA B 1 528 ? 9.828 40.125 25.781 1 98.56 528 ALA B CA 1
ATOM 11414 C C . ALA B 1 528 ? 11.312 40.375 26.031 1 98.56 528 ALA B C 1
ATOM 11416 O O . ALA B 1 528 ? 12.062 39.406 26.266 1 98.56 528 ALA B O 1
ATOM 11417 N N . THR B 1 529 ? 11.727 41.562 25.969 1 98.06 529 THR B N 1
ATOM 11418 C CA . THR B 1 529 ? 13.125 41.906 26.203 1 98.06 529 THR B CA 1
ATOM 11419 C C . THR B 1 529 ? 13.57 41.5 27.594 1 98.06 529 THR B C 1
ATOM 11421 O O . THR B 1 529 ? 14.633 40.906 27.766 1 98.06 529 THR B O 1
ATOM 11424 N N . GLU B 1 530 ? 12.734 41.812 28.531 1 98.25 530 GLU B N 1
ATOM 11425 C CA . GLU B 1 530 ? 13.031 41.406 29.906 1 98.25 530 GLU B CA 1
ATOM 11426 C C . GLU B 1 530 ? 13.078 39.906 30.047 1 98.25 530 GLU B C 1
ATOM 11428 O O . GLU B 1 530 ? 13.938 39.375 30.75 1 98.25 530 GLU B O 1
ATOM 11433 N N . THR B 1 531 ? 12.164 39.312 29.422 1 98.62 531 THR B N 1
ATOM 11434 C CA . THR B 1 531 ? 12.07 37.844 29.516 1 98.62 531 THR B CA 1
ATOM 11435 C C . THR B 1 531 ? 13.32 37.188 28.922 1 98.62 531 THR B C 1
ATOM 11437 O O . THR B 1 531 ? 13.844 36.219 29.484 1 98.62 531 THR B O 1
ATOM 11440 N N . TRP B 1 532 ? 13.828 37.656 27.781 1 98.5 532 TRP B N 1
ATOM 11441 C CA . TRP B 1 532 ? 15 37.062 27.141 1 98.5 532 TRP B CA 1
ATOM 11442 C C . TRP B 1 532 ? 16.25 37.281 27.984 1 98.5 532 TRP B C 1
ATOM 11444 O O . TRP B 1 532 ? 17.156 36.438 27.984 1 98.5 532 TRP B O 1
ATOM 11454 N N . GLN B 1 533 ? 16.297 38.344 28.75 1 98.25 533 GLN B N 1
ATOM 11455 C CA . GLN B 1 533 ? 17.375 38.5 29.719 1 98.25 533 GLN B CA 1
ATOM 11456 C C . GLN B 1 533 ? 17.344 37.438 30.781 1 98.25 533 GLN B C 1
ATOM 11458 O O . GLN B 1 533 ? 18.391 36.875 31.156 1 98.25 533 GLN B O 1
ATOM 11463 N N . ASP B 1 534 ? 16.203 37.156 31.234 1 98.56 534 ASP B N 1
ATOM 11464 C CA . ASP B 1 534 ? 16.031 36.094 32.219 1 98.56 534 ASP B CA 1
ATOM 11465 C C . ASP B 1 534 ? 16.391 34.75 31.641 1 98.56 534 ASP B C 1
ATOM 11467 O O . ASP B 1 534 ? 16.969 33.906 32.344 1 98.56 534 ASP B O 1
ATOM 11471 N N . VAL B 1 535 ? 16.031 34.5 30.359 1 98.75 535 VAL B N 1
ATOM 11472 C CA . VAL B 1 535 ? 16.344 33.25 29.703 1 98.75 535 VAL B CA 1
ATOM 11473 C C . VAL B 1 535 ? 17.844 33 29.703 1 98.75 535 VAL B C 1
ATOM 11475 O O . VAL B 1 535 ? 18.312 31.922 30.047 1 98.75 535 VAL B O 1
ATOM 11478 N N . LEU B 1 536 ? 18.578 34.031 29.297 1 98.31 536 LEU B N 1
ATOM 11479 C CA . LEU B 1 536 ? 20.016 33.906 29.219 1 98.31 536 LEU B CA 1
ATOM 11480 C C . LEU B 1 536 ? 20.641 33.719 30.594 1 98.31 536 LEU B C 1
ATOM 11482 O O . LEU B 1 536 ? 21.516 32.875 30.781 1 98.31 536 LEU B O 1
ATOM 11486 N N . ARG B 1 537 ? 20.125 34.406 31.594 1 98.19 537 ARG B N 1
ATOM 11487 C CA . ARG B 1 537 ? 20.656 34.312 32.938 1 98.19 537 ARG B CA 1
ATOM 11488 C C . ARG B 1 537 ? 20.344 32.969 33.594 1 98.19 537 ARG B C 1
ATOM 11490 O O . ARG B 1 537 ? 21.234 32.281 34.094 1 98.19 537 ARG B O 1
ATOM 11497 N N . LEU B 1 538 ? 19.109 32.594 33.594 1 98.25 538 LEU B N 1
ATOM 11498 C CA . LEU B 1 538 ? 18.688 31.344 34.219 1 98.25 538 LEU B CA 1
ATOM 11499 C C . LEU B 1 538 ? 19.203 30.141 33.438 1 98.25 538 LEU B C 1
ATOM 11501 O O . LEU B 1 538 ? 19.531 29.109 34.031 1 98.25 538 LEU B O 1
ATOM 11505 N N . GLY B 1 539 ? 19.203 30.281 32.094 1 98.06 539 GLY B N 1
ATOM 11506 C CA . GLY B 1 539 ? 19.703 29.203 31.25 1 98.06 539 GLY B CA 1
ATOM 11507 C C . GLY B 1 539 ? 21.156 28.875 31.516 1 98.06 539 GLY B C 1
ATOM 11508 O O . GLY B 1 539 ? 21.547 27.703 31.516 1 98.06 539 GLY B O 1
ATOM 11509 N N . GLU B 1 540 ? 21.906 29.906 31.672 1 96.62 540 GLU B N 1
ATOM 11510 C CA . GLU B 1 540 ? 23.328 29.719 31.969 1 96.62 540 GLU B CA 1
ATOM 11511 C C . GLU B 1 540 ? 23.516 29.016 33.312 1 96.62 540 GLU B C 1
ATOM 11513 O O . GLU B 1 540 ? 24.438 28.219 33.469 1 96.62 540 GLU B O 1
ATOM 11518 N N . LYS B 1 541 ? 22.688 29.266 34.188 1 97.31 541 LYS B N 1
ATOM 11519 C CA . LYS B 1 541 ? 22.797 28.75 35.562 1 97.31 541 LYS B CA 1
ATOM 11520 C C . LYS B 1 541 ? 22.25 27.328 35.625 1 97.31 541 LYS B C 1
ATOM 11522 O O . LYS B 1 541 ? 22.891 26.438 36.219 1 97.31 541 LYS B O 1
ATOM 11527 N N . ASN B 1 542 ? 21.094 27.078 35.094 1 97.94 542 ASN B N 1
ATOM 11528 C CA . ASN B 1 542 ? 20.344 25.859 35.375 1 97.94 542 ASN B CA 1
ATOM 11529 C C . ASN B 1 542 ? 20.312 24.922 34.188 1 97.94 542 ASN B C 1
ATOM 11531 O O . ASN B 1 542 ? 20 23.734 34.312 1 97.94 542 ASN B O 1
ATOM 11535 N N . GLY B 1 543 ? 20.641 25.438 32.969 1 98.38 543 GLY B N 1
ATOM 11536 C CA . GLY B 1 543 ? 20.312 24.703 31.766 1 98.38 543 GLY B CA 1
ATOM 11537 C C . GLY B 1 543 ? 18.844 24.797 31.375 1 98.38 543 GLY B C 1
ATOM 11538 O O . GLY B 1 543 ? 18.141 25.703 31.828 1 98.38 543 GLY B O 1
ATOM 11539 N N . PHE B 1 544 ? 18.484 23.891 30.562 1 98.81 544 PHE B N 1
ATOM 11540 C CA . PHE B 1 544 ? 17.109 23.906 30.078 1 98.81 544 PHE B CA 1
ATOM 11541 C C . PHE B 1 544 ? 16.484 22.516 30.172 1 98.81 544 PHE B C 1
ATOM 11543 O O . PHE B 1 544 ? 17.156 21.516 29.953 1 98.81 544 PHE B O 1
ATOM 11550 N N . ARG B 1 545 ? 15.188 22.469 30.484 1 98.62 545 ARG B N 1
ATOM 11551 C CA . ARG B 1 545 ? 14.414 21.234 30.625 1 98.62 545 ARG B CA 1
ATOM 11552 C C . ARG B 1 545 ? 13.961 20.719 29.266 1 98.62 545 ARG B C 1
ATOM 11554 O O . ARG B 1 545 ? 13.703 19.531 29.094 1 98.62 545 ARG B O 1
ATOM 11561 N N . ASN B 1 546 ? 13.883 21.594 28.266 1 98.62 546 ASN B N 1
ATOM 11562 C CA . ASN B 1 546 ? 13.305 21.234 26.969 1 98.62 546 ASN B CA 1
ATOM 11563 C C . ASN B 1 546 ? 14.211 21.656 25.812 1 98.62 546 ASN B C 1
ATOM 11565 O O . ASN B 1 546 ? 14.68 22.797 25.781 1 98.62 546 ASN B O 1
ATOM 11569 N N . ALA B 1 547 ? 14.367 20.781 24.844 1 98.56 547 ALA B N 1
ATOM 11570 C CA . ALA B 1 547 ? 15.227 21.062 23.688 1 98.56 547 ALA B CA 1
ATOM 11571 C C . ALA B 1 547 ? 14.516 21.953 22.672 1 98.56 547 ALA B C 1
ATOM 11573 O O . ALA B 1 547 ? 15.164 22.625 21.875 1 98.56 547 ALA B O 1
ATOM 11574 N N . GLN B 1 548 ? 13.258 21.984 22.625 1 98.12 548 GLN B N 1
ATOM 11575 C CA . GLN B 1 548 ? 12.391 22.812 21.812 1 98.12 548 GLN B CA 1
ATOM 11576 C C . GLN B 1 548 ? 11.164 23.281 22.594 1 98.12 548 GLN B C 1
ATOM 11578 O O . GLN B 1 548 ? 10.625 22.531 23.406 1 98.12 548 GLN B O 1
ATOM 11583 N N . ALA B 1 549 ? 10.664 24.516 22.266 1 98.25 549 ALA B N 1
ATOM 11584 C CA . ALA B 1 549 ? 9.617 25.047 23.141 1 98.25 549 ALA B CA 1
ATOM 11585 C C . ALA B 1 549 ? 8.391 25.453 22.328 1 98.25 549 ALA B C 1
ATOM 11587 O O . ALA B 1 549 ? 7.258 25.359 22.812 1 98.25 549 ALA B O 1
ATOM 11588 N N . SER B 1 550 ? 8.633 25.953 21.109 1 98.5 550 SER B N 1
ATOM 11589 C CA . SER B 1 550 ? 7.484 26.578 20.453 1 98.5 550 SER B CA 1
ATOM 11590 C C . SER B 1 550 ? 7.426 26.219 18.969 1 98.5 550 SER B C 1
ATOM 11592 O O . SER B 1 550 ? 8.461 26.062 18.328 1 98.5 550 SER B O 1
ATOM 11594 N N . VAL B 1 551 ? 6.227 26 18.453 1 98.06 551 VAL B N 1
ATOM 11595 C CA . VAL B 1 551 ? 5.855 25.875 17.047 1 98.06 551 VAL B CA 1
ATOM 11596 C C . VAL B 1 551 ? 4.496 26.531 16.812 1 98.06 551 VAL B C 1
ATOM 11598 O O . VAL B 1 551 ? 3.748 26.781 17.766 1 98.06 551 VAL B O 1
ATOM 11601 N N . ILE B 1 552 ? 4.168 26.891 15.578 1 97.81 552 ILE B N 1
ATOM 11602 C CA . ILE B 1 552 ? 2.807 27.312 15.266 1 97.81 552 ILE B CA 1
ATOM 11603 C C . ILE B 1 552 ? 2.117 26.25 14.414 1 97.81 552 ILE B C 1
ATOM 11605 O O . ILE B 1 552 ? 2.391 26.141 13.219 1 97.81 552 ILE B O 1
ATOM 11609 N N . ALA B 1 553 ? 1.207 25.562 15.055 1 94.88 553 ALA B N 1
ATOM 11610 C CA . ALA B 1 553 ? 0.45 24.5 14.383 1 94.88 553 ALA B CA 1
ATOM 11611 C C . ALA B 1 553 ? -0.801 25.062 13.719 1 94.88 553 ALA B C 1
ATOM 11613 O O . ALA B 1 553 ? -1.219 26.188 14.008 1 94.88 553 ALA B O 1
ATOM 11614 N N . PRO B 1 554 ? -1.437 24.422 12.758 1 89.25 554 PRO B N 1
ATOM 11615 C CA . PRO B 1 554 ? -2.646 24.922 12.102 1 89.25 554 PRO B CA 1
ATOM 11616 C C . PRO B 1 554 ? -3.838 25.016 13.047 1 89.25 554 PRO B C 1
ATOM 11618 O O . PRO B 1 554 ? -4.719 25.859 12.852 1 89.25 554 PRO B O 1
ATOM 11621 N N . THR B 1 555 ? -4.008 24.203 13.969 1 90.88 555 THR B N 1
ATOM 11622 C CA . THR B 1 555 ? -5.008 24.188 15.031 1 90.88 555 THR B CA 1
ATOM 11623 C C . THR B 1 555 ? -6.41 24 14.453 1 90.88 555 THR B C 1
ATOM 11625 O O . THR B 1 555 ? -7.352 24.688 14.867 1 90.88 555 THR B O 1
ATOM 11628 N N . GLY B 1 556 ? -6.672 23.172 13.484 1 87.06 556 GLY B N 1
ATOM 11629 C CA . GLY B 1 556 ? -7.957 22.984 12.836 1 87.06 556 GLY B CA 1
ATOM 11630 C C . GLY B 1 556 ? -9.07 22.625 13.805 1 87.06 556 GLY B C 1
ATOM 11631 O O . GLY B 1 556 ? -9.82 23.5 14.242 1 87.06 556 GLY B O 1
ATOM 11632 N N . THR B 1 557 ? -9.141 21.469 14.328 1 86.31 557 THR B N 1
ATOM 11633 C CA . THR B 1 557 ? -10.234 20.984 15.172 1 86.31 557 THR B CA 1
ATOM 11634 C C . THR B 1 557 ? -10.211 21.672 16.531 1 86.31 557 THR B C 1
ATOM 11636 O O . THR B 1 557 ? -11.258 22.047 17.062 1 86.31 557 THR B O 1
ATOM 11639 N N . ILE B 1 558 ? -9.102 21.891 17.062 1 93.25 558 ILE B N 1
ATOM 11640 C CA . ILE B 1 558 ? -9.031 22.516 18.375 1 93.25 558 ILE B CA 1
ATOM 11641 C C . ILE B 1 558 ? -9.414 23.984 18.281 1 93.25 558 ILE B C 1
ATOM 11643 O O . ILE B 1 558 ? -9.938 24.562 19.234 1 93.25 558 ILE B O 1
ATOM 11647 N N . GLY B 1 559 ? -9.109 24.594 17.109 1 93.06 559 GLY B N 1
ATOM 11648 C CA . GLY B 1 559 ? -9.562 25.969 16.906 1 93.06 559 GLY B CA 1
ATOM 11649 C C . GLY B 1 559 ? -11.07 26.109 16.969 1 93.06 559 GLY B C 1
ATOM 11650 O O . GLY B 1 559 ? -11.586 27.078 17.516 1 93.06 559 GLY B O 1
ATOM 11651 N N . LEU B 1 560 ? -11.734 25.141 16.375 1 89.19 560 LEU B N 1
ATOM 11652 C CA . LEU B 1 560 ? -13.195 25.125 16.438 1 89.19 560 LEU B CA 1
ATOM 11653 C C . LEU B 1 560 ? -13.688 24.891 17.859 1 89.19 560 LEU B C 1
ATOM 11655 O O . LEU B 1 560 ? -14.648 25.516 18.297 1 89.19 560 LEU B O 1
ATOM 11659 N N . ALA B 1 561 ? -13.016 24.047 18.531 1 93.81 561 ALA B N 1
ATOM 11660 C CA . ALA B 1 561 ? -13.375 23.75 19.906 1 93.81 561 ALA B CA 1
ATOM 11661 C C . ALA B 1 561 ? -13.203 24.969 20.797 1 93.81 561 ALA B C 1
ATOM 11663 O O . ALA B 1 561 ? -13.961 25.156 21.75 1 93.81 561 ALA B O 1
ATOM 11664 N N . MET B 1 562 ? -12.281 25.812 20.438 1 95.88 562 MET B N 1
ATOM 11665 C CA . MET B 1 562 ? -12.023 27.031 21.203 1 95.88 562 MET B CA 1
ATOM 11666 C C . MET B 1 562 ? -12.844 28.203 20.672 1 95.88 562 MET B C 1
ATOM 11668 O O . MET B 1 562 ? -12.742 29.328 21.156 1 95.88 562 MET B O 1
ATOM 11672 N N . SER B 1 563 ? -13.609 27.906 19.641 1 92.94 563 SER B N 1
ATOM 11673 C CA . SER B 1 563 ? -14.422 28.938 19 1 92.94 563 SER B CA 1
ATOM 11674 C C . SER B 1 563 ? -13.555 30.047 18.406 1 92.94 563 SER B C 1
ATOM 11676 O O . SER B 1 563 ? -13.898 31.219 18.484 1 92.94 563 SER B O 1
ATOM 11678 N N . CYS B 1 564 ? -12.43 29.641 17.875 1 92.94 564 CYS B N 1
ATOM 11679 C CA . CYS B 1 564 ? -11.531 30.594 17.234 1 92.94 564 CYS B CA 1
ATOM 11680 C C . CYS B 1 564 ? -12.102 31.062 15.891 1 92.94 564 CYS B C 1
ATOM 11682 O O . CYS B 1 564 ? -12.758 30.281 15.195 1 92.94 564 CYS B O 1
ATOM 11684 N N . ASP B 1 565 ? -11.812 32.312 15.555 1 89.75 565 ASP B N 1
ATOM 11685 C CA . ASP B 1 565 ? -12.227 32.844 14.258 1 89.75 565 ASP B CA 1
ATOM 11686 C C . ASP B 1 565 ? -11.227 32.469 13.164 1 89.75 565 ASP B C 1
ATOM 11688 O O . ASP B 1 565 ? -11.609 32.281 12.008 1 89.75 565 ASP B O 1
ATOM 11692 N N . THR B 1 566 ? -10.016 32.5 13.516 1 92.12 566 THR B N 1
ATOM 11693 C CA . THR B 1 566 ? -8.953 32.062 12.617 1 92.12 566 THR B CA 1
ATOM 11694 C C . THR B 1 566 ? -8.062 31.031 13.297 1 92.12 566 THR B C 1
ATOM 11696 O O . THR B 1 566 ? -7.977 30.984 14.523 1 92.12 566 THR B O 1
ATOM 11699 N N . THR B 1 567 ? -7.449 30.188 12.492 1 90.56 567 THR B N 1
ATOM 11700 C CA . THR B 1 567 ? -6.586 29.141 13.023 1 90.56 567 THR B CA 1
ATOM 11701 C C . THR B 1 567 ? -5.113 29.531 12.883 1 90.56 567 THR B C 1
ATOM 11703 O O . THR B 1 567 ? -4.742 30.25 11.953 1 90.56 567 THR B O 1
ATOM 11706 N N . GLY B 1 568 ? -4.316 29.094 13.859 1 93.75 568 GLY B N 1
ATOM 11707 C CA . GLY B 1 568 ? -2.891 29.391 13.812 1 93.75 568 GLY B CA 1
ATOM 11708 C C . GLY B 1 568 ? -2.584 30.828 13.477 1 93.75 568 GLY B C 1
ATOM 11709 O O . GLY B 1 568 ? -3.104 31.75 14.125 1 93.75 568 GLY B O 1
ATOM 11710 N N . LEU B 1 569 ? -1.756 31.016 12.516 1 95.44 569 LEU B N 1
ATOM 11711 C CA . LEU B 1 569 ? -1.399 32.375 12.109 1 95.44 569 LEU B CA 1
ATOM 11712 C C . LEU B 1 569 ? -2.133 32.75 10.836 1 95.44 569 LEU B C 1
ATOM 11714 O O . LEU B 1 569 ? -1.775 33.75 10.195 1 95.44 569 LEU B O 1
ATOM 11718 N N . GLU B 1 570 ? -3.189 31.984 10.484 1 93.31 570 GLU B N 1
ATOM 11719 C CA . GLU B 1 570 ? -3.945 32.25 9.266 1 93.31 570 GLU B CA 1
ATOM 11720 C C . GLU B 1 570 ? -4.816 33.5 9.406 1 93.31 570 GLU B C 1
ATOM 11722 O O . GLU B 1 570 ? -5.336 33.781 10.492 1 93.31 570 GLU B O 1
ATOM 11727 N N . PRO B 1 571 ? -4.996 34.25 8.297 1 93.62 571 PRO B N 1
ATOM 11728 C CA . PRO B 1 571 ? -5.988 35.312 8.312 1 93.62 571 PRO B CA 1
ATOM 11729 C C . PRO B 1 571 ? -7.418 34.812 8.164 1 93.62 571 PRO B C 1
ATOM 11731 O O . PRO B 1 571 ? -7.629 33.594 7.969 1 93.62 571 PRO B O 1
ATOM 11734 N N . ASP B 1 572 ? -8.32 35.719 8.32 1 90.06 572 ASP B N 1
ATOM 11735 C CA . ASP B 1 572 ? -9.703 35.344 8.039 1 90.06 572 ASP B CA 1
ATOM 11736 C C . ASP B 1 572 ? -9.867 34.906 6.582 1 90.06 572 ASP B C 1
ATOM 11738 O O . ASP B 1 572 ? -9.266 35.469 5.68 1 90.06 572 ASP B O 1
ATOM 11742 N N . LEU B 1 573 ? -10.641 33.906 6.477 1 83.06 573 LEU B N 1
ATOM 11743 C CA . LEU B 1 573 ? -10.93 33.438 5.121 1 83.06 573 LEU B CA 1
ATOM 11744 C C . LEU B 1 573 ? -11.75 34.5 4.367 1 83.06 573 LEU B C 1
ATOM 11746 O O . LEU B 1 573 ? -11.484 34.75 3.193 1 83.06 573 LEU B O 1
ATOM 11750 N N . ALA B 1 574 ? -12.797 34.969 4.988 1 84.25 574 ALA B N 1
ATOM 11751 C CA . ALA B 1 574 ? -13.711 36 4.484 1 84.25 574 ALA B CA 1
ATOM 11752 C C . ALA B 1 574 ? -14.258 36.844 5.625 1 84.25 574 ALA B C 1
ATOM 11754 O O . ALA B 1 574 ? -14.047 36.531 6.801 1 84.25 574 ALA B O 1
ATOM 11755 N N . LEU B 1 575 ? -14.969 37.875 5.242 1 90.44 575 LEU B N 1
ATOM 11756 C CA . LEU B 1 575 ? -15.477 38.781 6.254 1 90.44 575 LEU B CA 1
ATOM 11757 C C . LEU B 1 575 ? -16.828 38.312 6.785 1 90.44 575 LEU B C 1
ATOM 11759 O O . LEU B 1 575 ? -17.297 38.812 7.812 1 90.44 575 LEU B O 1
ATOM 11763 N N . VAL B 1 576 ? -17.344 37.344 6.102 1 84.12 576 VAL B N 1
ATOM 11764 C CA . VAL B 1 576 ? -18.625 36.781 6.52 1 84.12 576 VAL B CA 1
ATOM 11765 C C . VAL B 1 576 ? -18.453 35.312 6.824 1 84.12 576 VAL B C 1
ATOM 11767 O O . VAL B 1 576 ? -17.594 34.625 6.242 1 84.12 576 VAL B O 1
ATOM 11770 N N . LYS B 1 577 ? -19.156 34.906 7.828 1 79.75 577 LYS B N 1
ATOM 11771 C CA . LYS B 1 577 ? -19.125 33.469 8.164 1 79.75 577 LYS B CA 1
ATOM 11772 C C . LYS B 1 577 ? -20.516 32.969 8.516 1 79.75 577 LYS B C 1
ATOM 11774 O O . LYS B 1 577 ? -21.453 33.75 8.688 1 79.75 577 LYS B O 1
ATOM 11779 N N . PHE B 1 578 ? -20.531 31.578 8.531 1 71.31 578 PHE B N 1
ATOM 11780 C CA . PHE B 1 578 ? -21.766 30.922 8.906 1 71.31 578 PHE B CA 1
ATOM 11781 C C . PHE B 1 578 ? -21.766 30.547 10.391 1 71.31 578 PHE B C 1
ATOM 11783 O O . PHE B 1 578 ? -20.75 30.109 10.914 1 71.31 578 PHE B O 1
ATOM 11790 N N . LYS B 1 579 ? -22.891 30.891 11.008 1 68.31 579 LYS B N 1
ATOM 11791 C CA . LYS B 1 579 ? -23.062 30.516 12.414 1 68.31 579 LYS B CA 1
ATOM 11792 C C . LYS B 1 579 ? -24.234 29.562 12.594 1 68.31 579 LYS B C 1
ATOM 11794 O O . LYS B 1 579 ? -25.328 29.797 12.07 1 68.31 579 LYS B O 1
ATOM 11799 N N . LYS B 1 580 ? -23.938 28.469 13.25 1 67.94 580 LYS B N 1
ATOM 11800 C CA . LYS B 1 580 ? -25 27.5 13.57 1 67.94 580 LYS B CA 1
ATOM 11801 C C . LYS B 1 580 ? -25.859 28.016 14.719 1 67.94 580 LYS B C 1
ATOM 11803 O O . LYS B 1 580 ? -25.359 28.594 15.672 1 67.94 580 LYS B O 1
ATOM 11808 N N . LEU B 1 581 ? -27.219 27.891 14.523 1 60.91 581 LEU B N 1
ATOM 11809 C CA . LEU B 1 581 ? -28.156 28.344 15.531 1 60.91 581 LEU B CA 1
ATOM 11810 C C . LEU B 1 581 ? -28.641 27.188 16.391 1 60.91 581 LEU B C 1
ATOM 11812 O O . LEU B 1 581 ? -28.656 26.047 15.945 1 60.91 581 LEU B O 1
ATOM 11816 N N . VAL B 1 582 ? -28.938 27.672 17.641 1 57.31 582 VAL B N 1
ATOM 11817 C CA . VAL B 1 582 ? -29.547 26.719 18.547 1 57.31 582 VAL B CA 1
ATOM 11818 C C . VAL B 1 582 ? -30.906 26.266 18 1 57.31 582 VAL B C 1
ATOM 11820 O O . VAL B 1 582 ? -31.719 27.109 17.594 1 57.31 582 VAL B O 1
ATOM 11823 N N . GLY B 1 583 ? -31.203 25.062 17.781 1 53.03 583 GLY B N 1
ATOM 11824 C CA . GLY B 1 583 ? -32.469 24.531 17.281 1 53.03 583 GLY B CA 1
ATOM 11825 C C . GLY B 1 583 ? -32.406 24.109 15.828 1 53.03 583 GLY B C 1
ATOM 11826 O O . GLY B 1 583 ? -33.406 23.672 15.25 1 53.03 583 GLY B O 1
ATOM 11827 N N . GLY B 1 584 ? -31.375 24.359 15.25 1 58.88 584 GLY B N 1
ATOM 11828 C CA . GLY B 1 584 ? -31.234 23.891 13.875 1 58.88 584 GLY B CA 1
ATOM 11829 C C . GLY B 1 584 ? -31.203 25.031 12.867 1 58.88 584 GLY B C 1
ATOM 11830 O O . GLY B 1 584 ? -31.703 26.125 13.133 1 58.88 584 GLY B O 1
ATOM 11831 N N . GLY B 1 585 ? -30.391 25.031 11.844 1 60.28 585 GLY B N 1
ATOM 11832 C CA . GLY B 1 585 ? -30.281 26.031 10.789 1 60.28 585 GLY B CA 1
ATOM 11833 C C . GLY B 1 585 ? -29 26.844 10.867 1 60.28 585 GLY B C 1
ATOM 11834 O O . GLY B 1 585 ? -28.109 26.531 11.68 1 60.28 585 GLY B O 1
ATOM 11835 N N . SER B 1 586 ? -28.672 27.641 9.906 1 66.69 586 SER B N 1
ATOM 11836 C CA . SER B 1 586 ? -27.469 28.453 9.852 1 66.69 586 SER B CA 1
ATOM 11837 C C . SER B 1 586 ? -27.781 29.859 9.367 1 66.69 586 SER B C 1
ATOM 11839 O O . SER B 1 586 ? -28.812 30.094 8.727 1 66.69 586 SER B O 1
ATOM 11841 N N . MET B 1 587 ? -27.109 30.828 10.039 1 66.75 587 MET B N 1
ATOM 11842 C CA . MET B 1 587 ? -27.266 32.219 9.609 1 66.75 587 MET B CA 1
ATOM 11843 C C . MET B 1 587 ? -25.922 32.812 9.219 1 66.75 587 MET B C 1
ATOM 11845 O O . MET B 1 587 ? -24.891 32.469 9.781 1 66.75 587 MET B O 1
ATOM 11849 N N . GLN B 1 588 ? -26 33.688 8.219 1 75.06 588 GLN B N 1
ATOM 11850 C CA . GLN B 1 588 ? -24.828 34.438 7.82 1 75.06 588 GLN B CA 1
ATOM 11851 C C . GLN B 1 588 ? -24.562 35.594 8.773 1 75.06 588 GLN B C 1
ATOM 11853 O O . GLN B 1 588 ? -25.5 36.312 9.148 1 75.06 588 GLN B O 1
ATOM 11858 N N . ILE B 1 589 ? -23.344 35.656 9.188 1 74.31 589 ILE B N 1
ATOM 11859 C CA . ILE B 1 589 ? -23.031 36.781 10.047 1 74.31 589 ILE B CA 1
ATOM 11860 C C . ILE B 1 589 ? -21.703 37.406 9.609 1 74.31 589 ILE B C 1
ATOM 11862 O O . ILE B 1 589 ? -20.859 36.719 9.008 1 74.31 589 ILE B O 1
ATOM 11866 N N . VAL B 1 590 ? -21.594 38.688 9.828 1 84.38 590 VAL B N 1
ATOM 11867 C CA . VAL B 1 590 ? -20.312 39.344 9.648 1 84.38 590 VAL B CA 1
ATOM 11868 C C . VAL B 1 590 ? -19.391 39.031 10.82 1 84.38 590 VAL B C 1
ATOM 11870 O O . VAL B 1 590 ? -19.844 38.938 11.969 1 84.38 590 VAL B O 1
ATOM 11873 N N . ASN B 1 591 ? -18.094 38.906 10.523 1 88.44 591 ASN B N 1
ATOM 11874 C CA . ASN B 1 591 ? -17.125 38.594 11.57 1 88.44 591 ASN B CA 1
ATOM 11875 C C . ASN B 1 591 ? -17.156 39.625 12.688 1 88.44 591 ASN B C 1
ATOM 11877 O O . ASN B 1 591 ? -17.141 40.844 12.422 1 88.44 591 ASN B O 1
ATOM 11881 N N . GLY B 1 592 ? -17.188 39.219 13.867 1 88.25 592 GLY B N 1
ATOM 11882 C CA . GLY B 1 592 ? -17.266 40.094 15.031 1 88.25 592 GLY B CA 1
ATOM 11883 C C . GLY B 1 592 ? -16.047 41 15.172 1 88.25 592 GLY B C 1
ATOM 11884 O O . GLY B 1 592 ? -16.125 42.031 15.852 1 88.25 592 GLY B O 1
ATOM 11885 N N . THR B 1 593 ? -15.023 40.688 14.516 1 93.81 593 THR B N 1
ATOM 11886 C CA . THR B 1 593 ? -13.797 41.469 14.602 1 93.81 593 THR B CA 1
ATOM 11887 C C . THR B 1 593 ? -13.922 42.75 13.773 1 93.81 593 THR B C 1
ATOM 11889 O O . THR B 1 593 ? -13.195 43.719 14 1 93.81 593 THR B O 1
ATOM 11892 N N . VAL B 1 594 ? -14.883 42.781 12.836 1 94.62 594 VAL B N 1
ATOM 11893 C CA . VAL B 1 594 ? -15.031 43.938 11.945 1 94.62 594 VAL B CA 1
ATOM 11894 C C . VAL B 1 594 ? -15.508 45.156 12.734 1 94.62 594 VAL B C 1
ATOM 11896 O O . VAL B 1 594 ? -14.844 46.188 12.75 1 94.62 594 VAL B O 1
ATOM 11899 N N . PRO B 1 595 ? -16.641 45.062 13.445 1 94.75 595 PRO B N 1
ATOM 11900 C CA . PRO B 1 595 ? -17.047 46.219 14.234 1 94.75 595 PRO B CA 1
ATOM 11901 C C . PRO B 1 595 ? -16.016 46.625 15.281 1 94.75 595 PRO B C 1
ATOM 11903 O O . PRO B 1 595 ? -15.859 47.812 15.594 1 94.75 595 PRO B O 1
ATOM 11906 N N . GLN B 1 596 ? -15.344 45.688 15.836 1 95.44 596 GLN B N 1
ATOM 11907 C CA . GLN B 1 596 ? -14.297 45.969 16.812 1 95.44 596 GLN B CA 1
ATOM 11908 C C . GLN B 1 596 ? -13.172 46.812 16.188 1 95.44 596 GLN B C 1
ATOM 11910 O O . GLN B 1 596 ? -12.68 47.75 16.781 1 95.44 596 GLN B O 1
ATOM 11915 N N . ALA B 1 597 ? -12.742 46.438 15.008 1 96.94 597 ALA B N 1
ATOM 11916 C CA . ALA B 1 597 ? -11.695 47.125 14.273 1 96.94 597 ALA B CA 1
ATOM 11917 C C . ALA B 1 597 ? -12.125 48.562 13.953 1 96.94 597 ALA B C 1
ATOM 11919 O O . ALA B 1 597 ? -11.328 49.5 14.086 1 96.94 597 ALA B O 1
ATOM 11920 N N . LEU B 1 598 ? -13.367 48.688 13.508 1 97 598 LEU B N 1
ATOM 11921 C CA . LEU B 1 598 ? -13.883 50 13.117 1 97 598 LEU B CA 1
ATOM 11922 C C . LEU B 1 598 ? -13.93 50.938 14.32 1 97 598 LEU B C 1
ATOM 11924 O O . LEU B 1 598 ? -13.625 52.125 14.195 1 97 598 LEU B O 1
ATOM 11928 N N . ARG B 1 599 ? -14.32 50.406 15.461 1 96.38 599 ARG B N 1
ATOM 11929 C CA . ARG B 1 599 ? -14.297 51.219 16.672 1 96.38 599 ARG B CA 1
ATOM 11930 C C . ARG B 1 599 ? -12.883 51.688 17.016 1 96.38 599 ARG B C 1
ATOM 11932 O O . ARG B 1 599 ? -12.656 52.844 17.359 1 96.38 599 ARG B O 1
ATOM 11939 N N . ARG B 1 600 ? -11.977 50.812 16.938 1 96.06 600 ARG B N 1
ATOM 11940 C CA . ARG B 1 600 ? -10.578 51.094 17.219 1 96.06 600 ARG B CA 1
ATOM 11941 C C . ARG B 1 600 ? -10.047 52.156 16.266 1 96.06 600 ARG B C 1
ATOM 11943 O O . ARG B 1 600 ? -9.195 52.969 16.641 1 96.06 600 ARG B O 1
ATOM 11950 N N . LEU B 1 601 ? -10.516 52.125 15.039 1 96.31 601 LEU B N 1
ATOM 11951 C CA . LEU B 1 601 ? -10.062 53.031 14 1 96.31 601 LEU B CA 1
ATOM 11952 C C . LEU B 1 601 ? -10.758 54.375 14.133 1 96.31 601 LEU B C 1
ATOM 11954 O O . LEU B 1 601 ? -10.43 55.344 13.406 1 96.31 601 LEU B O 1
ATOM 11958 N N . GLY B 1 602 ? -11.789 54.469 14.953 1 95 602 GLY B N 1
ATOM 11959 C CA . GLY B 1 602 ? -12.367 55.781 15.297 1 95 602 GLY B CA 1
ATOM 11960 C C . GLY B 1 602 ? -13.688 56.031 14.609 1 95 602 GLY B C 1
ATOM 11961 O O . GLY B 1 602 ? -14.195 57.156 14.633 1 95 602 GLY B O 1
ATOM 11962 N N . TYR B 1 603 ? -14.266 55.031 14.094 1 96.5 603 TYR B N 1
ATOM 11963 C CA . TYR B 1 603 ? -15.547 55.219 13.43 1 96.5 603 TYR B CA 1
ATOM 11964 C C . TYR B 1 603 ? -16.688 55.312 14.438 1 96.5 603 TYR B C 1
ATOM 11966 O O . TYR B 1 603 ? -16.656 54.625 15.469 1 96.5 603 TYR B O 1
ATOM 11974 N N . GLN B 1 604 ? -17.703 56.031 14.078 1 94.81 604 GLN B N 1
ATOM 11975 C CA . GLN B 1 604 ? -18.859 56.219 14.953 1 94.81 604 GLN B CA 1
ATOM 11976 C C . GLN B 1 604 ? -19.844 55.062 14.789 1 94.81 604 GLN B C 1
ATOM 11978 O O . GLN B 1 604 ? -19.828 54.344 13.781 1 94.81 604 GLN B O 1
ATOM 11983 N N . ALA B 1 605 ? -20.703 54.969 15.773 1 94.31 605 ALA B N 1
ATOM 11984 C CA . ALA B 1 605 ? -21.625 53.812 15.852 1 94.31 605 ALA B CA 1
ATOM 11985 C C . ALA B 1 605 ? -22.484 53.719 14.594 1 94.31 605 ALA B C 1
ATOM 11987 O O . ALA B 1 605 ? -22.703 52.625 14.07 1 94.31 605 ALA B O 1
ATOM 11988 N N . GLU B 1 606 ? -22.922 54.844 14.094 1 94 606 GLU B N 1
ATOM 11989 C CA . GLU B 1 606 ? -23.781 54.844 12.914 1 94 606 GLU B CA 1
ATOM 11990 C C . GLU B 1 606 ? -23.016 54.406 11.664 1 94 606 GLU B C 1
ATOM 11992 O O . GLU B 1 606 ? -23.547 53.719 10.805 1 94 606 GLU B O 1
ATOM 11997 N N . GLN B 1 607 ? -21.828 54.875 11.602 1 95.56 607 GLN B N 1
ATOM 11998 C CA . GLN B 1 607 ? -20.984 54.5 10.484 1 95.56 607 GLN B CA 1
ATOM 11999 C C . GLN B 1 607 ? -20.672 53 10.508 1 95.56 607 GLN B C 1
ATOM 12001 O O . GLN B 1 607 ? -20.672 52.344 9.469 1 95.56 607 GLN B O 1
ATOM 12006 N N . ILE B 1 608 ? -20.422 52.562 11.695 1 96.38 608 ILE B N 1
ATOM 12007 C CA . ILE B 1 608 ? -20.094 51.125 11.875 1 96.38 608 ILE B CA 1
ATOM 12008 C C . ILE B 1 608 ? -21.266 50.281 11.422 1 96.38 608 ILE B C 1
ATOM 12010 O O . ILE B 1 608 ? -21.062 49.281 10.719 1 96.38 608 ILE B O 1
ATOM 12014 N N . GLU B 1 609 ? -22.391 50.594 11.812 1 95.12 609 GLU B N 1
ATOM 12015 C CA . GLU B 1 609 ? -23.578 49.844 11.43 1 95.12 609 GLU B CA 1
ATOM 12016 C C . GLU B 1 609 ? -23.766 49.844 9.914 1 95.12 609 GLU B C 1
ATOM 12018 O O . GLU B 1 609 ? -24.125 48.812 9.336 1 95.12 609 GLU B O 1
ATOM 12023 N N . ALA B 1 610 ? -23.484 50.938 9.312 1 95.06 610 ALA B N 1
ATOM 12024 C CA . ALA B 1 610 ? -23.641 51.031 7.863 1 95.06 610 ALA B CA 1
ATOM 12025 C C . ALA B 1 610 ? -22.609 50.156 7.141 1 95.06 610 ALA B C 1
ATOM 12027 O O . ALA B 1 610 ? -22.922 49.531 6.125 1 95.06 610 ALA B O 1
ATOM 12028 N N . ILE B 1 611 ? -21.438 50.219 7.621 1 96.06 611 ILE B N 1
ATOM 12029 C CA . ILE B 1 611 ? -20.359 49.438 7.012 1 96.06 611 ILE B CA 1
ATOM 12030 C C . ILE B 1 611 ? -20.641 47.969 7.195 1 96.06 611 ILE B C 1
ATOM 12032 O O . ILE B 1 611 ? -20.469 47.156 6.266 1 96.06 611 ILE B O 1
ATOM 12036 N N . VAL B 1 612 ? -21.031 47.531 8.398 1 95.19 612 VAL B N 1
ATOM 12037 C CA . VAL B 1 612 ? -21.344 46.125 8.703 1 95.19 612 VAL B CA 1
ATOM 12038 C C . VAL B 1 612 ? -22.484 45.656 7.82 1 95.19 612 VAL B C 1
ATOM 12040 O O . VAL B 1 612 ? -22.484 44.531 7.34 1 95.19 612 VAL B O 1
ATOM 12043 N N . GLU B 1 613 ? -23.422 46.469 7.609 1 93.06 613 GLU B N 1
ATOM 12044 C CA . GLU B 1 613 ? -24.547 46.156 6.734 1 93.06 613 GLU B CA 1
ATOM 12045 C C . GLU B 1 613 ? -24.078 45.969 5.293 1 93.06 613 GLU B C 1
ATOM 12047 O O . GLU B 1 613 ? -24.562 45.062 4.586 1 93.06 613 GLU B O 1
ATOM 12052 N N . HIS B 1 614 ? -23.25 46.844 4.91 1 94.12 614 HIS B N 1
ATOM 12053 C CA . HIS B 1 614 ? -22.688 46.719 3.572 1 94.12 614 HIS B CA 1
ATOM 12054 C C . HIS B 1 614 ? -21.953 45.406 3.395 1 94.12 614 HIS B C 1
ATOM 12056 O O . HIS B 1 614 ? -22.125 44.719 2.377 1 94.12 614 HIS B O 1
ATOM 12062 N N . ILE B 1 615 ? -21.156 45.031 4.336 1 93.12 615 ILE B N 1
ATOM 12063 C CA . ILE B 1 615 ? -20.375 43.781 4.281 1 93.12 615 ILE B CA 1
ATOM 12064 C C . ILE B 1 615 ? -21.328 42.594 4.285 1 93.12 615 ILE B C 1
ATOM 12066 O O . ILE B 1 615 ? -21.094 41.594 3.59 1 93.12 615 ILE B O 1
ATOM 12070 N N . ALA B 1 616 ? -22.312 42.625 5.094 1 89.44 616 ALA B N 1
ATOM 12071 C CA . ALA B 1 616 ? -23.297 41.562 5.145 1 89.44 616 ALA B CA 1
ATOM 12072 C C . ALA B 1 616 ? -23.922 41.344 3.777 1 89.44 616 ALA B C 1
ATOM 12074 O O . ALA B 1 616 ? -24.234 40.188 3.416 1 89.44 616 ALA B O 1
ATOM 12075 N N . GLU B 1 617 ? -24.047 42.344 3.09 1 85.62 617 GLU B N 1
ATOM 12076 C CA . GLU B 1 617 ? -24.734 42.281 1.8 1 85.62 617 GLU B CA 1
ATOM 12077 C C . GLU B 1 617 ? -23.766 41.906 0.687 1 85.62 617 GLU B C 1
ATOM 12079 O O . GLU B 1 617 ? -24.109 41.125 -0.216 1 85.62 617 GLU B O 1
ATOM 12084 N N . HIS B 1 618 ? -22.594 42.469 0.767 1 85.69 618 HIS B N 1
ATOM 12085 C CA . HIS B 1 618 ? -21.719 42.375 -0.388 1 85.69 618 HIS B CA 1
ATOM 12086 C C . HIS B 1 618 ? -20.547 41.438 -0.096 1 85.69 618 HIS B C 1
ATOM 12088 O O . HIS B 1 618 ? -19.844 41 -1.015 1 85.69 618 HIS B O 1
ATOM 12094 N N . GLY B 1 619 ? -20.328 41.188 1.086 1 86.75 619 GLY B N 1
ATOM 12095 C CA . GLY B 1 619 ? -19.266 40.25 1.473 1 86.75 619 GLY B CA 1
ATOM 12096 C C . GLY B 1 619 ? -17.891 40.906 1.509 1 86.75 619 GLY B C 1
ATOM 12097 O O . GLY B 1 619 ? -16.891 40.219 1.762 1 86.75 619 GLY B O 1
ATOM 12098 N N . ASN B 1 620 ? -17.766 42.156 1.165 1 89.12 620 ASN B N 1
ATOM 12099 C CA . ASN B 1 620 ? -16.5 42.906 1.168 1 89.12 620 ASN B CA 1
ATOM 12100 C C . ASN B 1 620 ? -16.688 44.375 1.557 1 89.12 620 ASN B C 1
ATOM 12102 O O . ASN B 1 620 ? -17.828 44.812 1.735 1 89.12 620 ASN B O 1
ATOM 12106 N N . VAL B 1 621 ? -15.617 45.062 1.69 1 93.75 621 VAL B N 1
ATOM 12107 C CA . VAL B 1 621 ? -15.695 46.438 2.211 1 93.75 621 VAL B CA 1
ATOM 12108 C C . VAL B 1 621 ? -15.656 47.438 1.057 1 93.75 621 VAL B C 1
ATOM 12110 O O . VAL B 1 621 ? -15.766 48.625 1.271 1 93.75 621 VAL B O 1
ATOM 12113 N N . LEU B 1 622 ? -15.5 46.969 -0.138 1 92.44 622 LEU B N 1
ATOM 12114 C CA . LEU B 1 622 ? -15.367 47.875 -1.271 1 92.44 622 LEU B CA 1
ATOM 12115 C C . LEU B 1 622 ? -16.578 48.781 -1.375 1 92.44 622 LEU B C 1
ATOM 12117 O O . LEU B 1 622 ? -17.719 48.312 -1.399 1 92.44 622 LEU B O 1
ATOM 12121 N N . ASP B 1 623 ? -16.375 50 -1.385 1 91.75 623 ASP B N 1
ATOM 12122 C CA . ASP B 1 623 ? -17.375 51.031 -1.555 1 91.75 623 ASP B CA 1
ATOM 12123 C C . ASP B 1 623 ? -18.312 51.094 -0.345 1 91.75 623 ASP B C 1
ATOM 12125 O O . ASP B 1 623 ? -19.422 51.594 -0.447 1 91.75 623 ASP B O 1
ATOM 12129 N N . ALA B 1 624 ? -17.891 50.625 0.717 1 95.06 624 ALA B N 1
ATOM 12130 C CA . ALA B 1 624 ? -18.688 50.75 1.938 1 95.06 624 ALA B CA 1
ATOM 12131 C C . ALA B 1 624 ? -18.844 52.219 2.348 1 95.06 624 ALA B C 1
ATOM 12133 O O . ALA B 1 624 ? -17.875 52.969 2.361 1 95.06 624 ALA B O 1
ATOM 12134 N N . PRO B 1 625 ? -20.031 52.5 2.691 1 94.88 625 PRO B N 1
ATOM 12135 C CA . PRO B 1 625 ? -20.281 53.906 3.014 1 94.88 625 PRO B CA 1
ATOM 12136 C C . PRO B 1 625 ? -19.484 54.375 4.234 1 94.88 625 PRO B C 1
ATOM 12138 O O . PRO B 1 625 ? -19.547 53.75 5.293 1 94.88 625 PRO B O 1
ATOM 12141 N N . GLY B 1 626 ? -18.781 55.531 4.039 1 93.94 626 GLY B N 1
ATOM 12142 C CA . GLY B 1 626 ? -18.125 56.156 5.164 1 93.94 626 GLY B CA 1
ATOM 12143 C C . GLY B 1 626 ? -16.766 55.562 5.469 1 93.94 626 GLY B C 1
ATOM 12144 O O . GLY B 1 626 ? -15.992 56.125 6.258 1 93.94 626 GLY B O 1
ATOM 12145 N N . LEU B 1 627 ? -16.453 54.406 4.926 1 96.69 627 LEU B N 1
ATOM 12146 C CA . LEU B 1 627 ? -15.172 53.781 5.207 1 96.69 627 LEU B CA 1
ATOM 12147 C C . LEU B 1 627 ? -14.062 54.406 4.371 1 96.69 627 LEU B C 1
ATOM 12149 O O . LEU B 1 627 ? -14.156 54.469 3.143 1 96.69 627 LEU B O 1
ATOM 12153 N N . LYS B 1 628 ? -13.094 54.844 5.016 1 96.19 628 LYS B N 1
ATOM 12154 C CA . LYS B 1 628 ? -11.961 55.469 4.328 1 96.19 628 LYS B CA 1
ATOM 12155 C C . LYS B 1 628 ? -11.148 54.406 3.57 1 96.19 628 LYS B C 1
ATOM 12157 O O . LYS B 1 628 ? -10.93 53.312 4.074 1 96.19 628 LYS B O 1
ATOM 12162 N N . THR B 1 629 ? -10.602 54.719 2.459 1 94.56 629 THR B N 1
ATOM 12163 C CA . THR B 1 629 ? -9.883 53.812 1.587 1 94.56 629 THR B CA 1
ATOM 12164 C C . THR B 1 629 ? -8.586 53.344 2.24 1 94.56 629 THR B C 1
ATOM 12166 O O . THR B 1 629 ? -8.125 52.219 2.008 1 94.56 629 THR B O 1
ATOM 12169 N N . GLU B 1 630 ? -8.008 54.188 3.016 1 93.56 630 GLU B N 1
ATOM 12170 C CA . GLU B 1 630 ? -6.75 53.844 3.676 1 93.56 630 GLU B CA 1
ATOM 12171 C C . GLU B 1 630 ? -6.938 52.688 4.648 1 93.56 630 GLU B C 1
ATOM 12173 O O . GLU B 1 630 ? -5.973 52 5.008 1 93.56 630 GLU B O 1
ATOM 12178 N N . HIS B 1 631 ? -8.211 52.438 5.039 1 96.38 631 HIS B N 1
ATOM 12179 C CA . HIS B 1 631 ? -8.477 51.406 6.027 1 96.38 631 HIS B CA 1
ATOM 12180 C C . HIS B 1 631 ? -8.938 50.125 5.359 1 96.38 631 HIS B C 1
ATOM 12182 O O . HIS B 1 631 ? -9.133 49.094 6.031 1 96.38 631 HIS B O 1
ATOM 12188 N N . TYR B 1 632 ? -9.023 50.094 4.039 1 96.06 632 TYR B N 1
ATOM 12189 C CA . TYR B 1 632 ? -9.461 48.875 3.318 1 96.06 632 TYR B CA 1
ATOM 12190 C C . TYR B 1 632 ? -8.57 47.688 3.645 1 96.06 632 TYR B C 1
ATOM 12192 O O . TYR B 1 632 ? -9.062 46.594 3.822 1 96.06 632 TYR B O 1
ATOM 12200 N N . LYS B 1 633 ? -7.312 47.875 3.82 1 95.81 633 LYS B N 1
ATOM 12201 C CA . LYS B 1 633 ? -6.328 46.781 3.977 1 95.81 633 LYS B CA 1
ATOM 12202 C C . LYS B 1 633 ? -6.527 46.062 5.297 1 95.81 633 LYS B C 1
ATOM 12204 O O . LYS B 1 633 ? -6.141 44.875 5.422 1 95.81 633 LYS B O 1
ATOM 12209 N N . VAL B 1 634 ? -7.141 46.688 6.277 1 96.88 634 VAL B N 1
ATOM 12210 C CA . VAL B 1 634 ? -7.395 46.094 7.582 1 96.88 634 VAL B CA 1
ATOM 12211 C C . VAL B 1 634 ? -8.328 44.906 7.422 1 96.88 634 VAL B C 1
ATOM 12213 O O . VAL B 1 634 ? -8.266 43.938 8.203 1 96.88 634 VAL B O 1
ATOM 12216 N N . PHE B 1 635 ? -9.062 44.906 6.34 1 96.19 635 PHE B N 1
ATOM 12217 C CA . PHE B 1 635 ? -10.133 43.938 6.188 1 96.19 635 PHE B CA 1
ATOM 12218 C C . PHE B 1 635 ? -9.828 42.969 5.047 1 96.19 635 PHE B C 1
ATOM 12220 O O . PHE B 1 635 ? -10.711 42.25 4.59 1 96.19 635 PHE B O 1
ATOM 12227 N N . ASP B 1 636 ? -8.586 43 4.598 1 94.56 636 ASP B N 1
ATOM 12228 C CA . ASP B 1 636 ? -8.172 42 3.602 1 94.56 636 ASP B CA 1
ATOM 12229 C C . ASP B 1 636 ? -8.188 40.594 4.184 1 94.56 636 ASP B C 1
ATOM 12231 O O . ASP B 1 636 ? -7.805 40.406 5.336 1 94.56 636 ASP B O 1
ATOM 12235 N N . CYS B 1 637 ? -8.703 39.688 3.41 1 91.62 637 CYS B N 1
ATOM 12236 C CA . CYS B 1 637 ? -8.805 38.281 3.844 1 91.62 637 CYS B CA 1
ATOM 12237 C C . CYS B 1 637 ? -8 37.375 2.938 1 91.62 637 CYS B C 1
ATOM 12239 O O . CYS B 1 637 ? -7.273 37.844 2.057 1 91.62 637 CYS B O 1
ATOM 12241 N N . ALA B 1 638 ? -7.969 36.094 3.219 1 86.25 638 ALA B N 1
ATOM 12242 C CA . ALA B 1 638 ? -7.207 35.125 2.449 1 86.25 638 ALA B CA 1
ATOM 12243 C C . ALA B 1 638 ? -7.77 34.969 1.039 1 86.25 638 ALA B C 1
ATOM 12245 O O . ALA B 1 638 ? -7.023 34.688 0.093 1 86.25 638 ALA B O 1
ATOM 12246 N N . MET B 1 639 ? -9.047 35.125 0.894 1 78.88 639 MET B N 1
ATOM 12247 C CA . MET B 1 639 ? -9.711 34.969 -0.397 1 78.88 639 MET B CA 1
ATOM 12248 C C . MET B 1 639 ? -10.695 36.125 -0.644 1 78.88 639 MET B C 1
ATOM 12250 O O . MET B 1 639 ? -11.078 36.812 0.291 1 78.88 639 MET B O 1
ATOM 12254 N N . GLY B 1 640 ? -11.102 36.25 -2.037 1 76 640 GLY B N 1
ATOM 12255 C CA . GLY B 1 640 ? -12.109 37.219 -2.375 1 76 640 GLY B CA 1
ATOM 12256 C C . GLY B 1 640 ? -11.586 38.344 -3.248 1 76 640 GLY B C 1
ATOM 12257 O O . GLY B 1 640 ? -10.484 38.25 -3.803 1 76 640 GLY B O 1
ATOM 12258 N N . GLU B 1 641 ? -12.414 39.406 -3.314 1 79.75 641 GLU B N 1
ATOM 12259 C CA . GLU B 1 641 ? -12.094 40.531 -4.188 1 79.75 641 GLU B CA 1
ATOM 12260 C C . GLU B 1 641 ? -10.875 41.281 -3.68 1 79.75 641 GLU B C 1
ATOM 12262 O O . GLU B 1 641 ? -10.062 41.781 -4.473 1 79.75 641 GLU B O 1
ATOM 12267 N N . ARG B 1 642 ? -10.844 41.406 -2.371 1 86.75 642 ARG B N 1
ATOM 12268 C CA . ARG B 1 642 ? -9.648 41.938 -1.729 1 86.75 642 ARG B CA 1
ATOM 12269 C C . ARG B 1 642 ? -8.945 40.875 -0.905 1 86.75 642 ARG B C 1
ATOM 12271 O O . ARG B 1 642 ? -9.5 40.375 0.07 1 86.75 642 ARG B O 1
ATOM 12278 N N . SER B 1 643 ? -7.805 40.5 -1.383 1 89.56 643 SER B N 1
ATOM 12279 C CA . SER B 1 643 ? -7.098 39.406 -0.709 1 89.56 643 SER B CA 1
ATOM 12280 C C . SER B 1 643 ? -5.652 39.781 -0.407 1 89.56 643 SER B C 1
ATOM 12282 O O . SER B 1 643 ? -5.078 40.656 -1.081 1 89.56 643 SER B O 1
ATOM 12284 N N . ILE B 1 644 ? -5.16 39.219 0.615 1 94.12 644 ILE B N 1
ATOM 12285 C CA . ILE B 1 644 ? -3.764 39.406 0.997 1 94.12 644 ILE B CA 1
ATOM 12286 C C . ILE B 1 644 ? -2.85 38.875 -0.106 1 94.12 644 ILE B C 1
ATOM 12288 O O . ILE B 1 644 ? -3.104 37.812 -0.668 1 94.12 644 ILE B O 1
ATOM 12292 N N . SER B 1 645 ? -1.86 39.656 -0.418 1 93.25 645 SER B N 1
ATOM 12293 C CA . SER B 1 645 ? -0.931 39.219 -1.457 1 93.25 645 SER B CA 1
ATOM 12294 C C . SER B 1 645 ? -0.146 37.969 -1.021 1 93.25 645 SER B C 1
ATOM 12296 O O . SER B 1 645 ? 0.086 37.781 0.173 1 93.25 645 SER B O 1
ATOM 12298 N N . ALA B 1 646 ? 0.268 37.188 -2.004 1 94.12 646 ALA B N 1
ATOM 12299 C CA . ALA B 1 646 ? 1.063 36 -1.704 1 94.12 646 ALA B CA 1
ATOM 12300 C C . ALA B 1 646 ? 2.307 36.344 -0.896 1 94.12 646 ALA B C 1
ATOM 12302 O O . ALA B 1 646 ? 2.631 35.688 0.089 1 94.12 646 ALA B O 1
ATOM 12303 N N . MET B 1 647 ? 2.936 37.406 -1.26 1 96.19 647 MET B N 1
ATOM 12304 C CA . MET B 1 647 ? 4.141 37.812 -0.556 1 96.19 647 MET B CA 1
ATOM 12305 C C . MET B 1 647 ? 3.801 38.375 0.822 1 96.19 647 MET B C 1
ATOM 12307 O O . MET B 1 647 ? 4.645 38.375 1.72 1 96.19 647 MET B O 1
ATOM 12311 N N . GLY B 1 648 ? 2.598 38.875 1.001 1 96.62 648 GLY B N 1
ATOM 12312 C CA . GLY B 1 648 ? 2.148 39.281 2.322 1 96.62 648 GLY B CA 1
ATOM 12313 C C . GLY B 1 648 ? 2.154 38.125 3.33 1 96.62 648 GLY B C 1
ATOM 12314 O O . GLY B 1 648 ? 2.486 38.344 4.5 1 96.62 648 GLY B O 1
ATOM 12315 N N . HIS B 1 649 ? 1.75 36.969 2.857 1 96.19 649 HIS B N 1
ATOM 12316 C CA . HIS B 1 649 ? 1.816 35.781 3.699 1 96.19 649 HIS B CA 1
ATOM 12317 C C . HIS B 1 649 ? 3.258 35.438 4.07 1 96.19 649 HIS B C 1
ATOM 12319 O O . HIS B 1 649 ? 3.551 35.125 5.23 1 96.19 649 HIS B O 1
ATOM 12325 N N . VAL B 1 650 ? 4.145 35.5 3.105 1 97.56 650 VAL B N 1
ATOM 12326 C CA . VAL B 1 650 ? 5.547 35.156 3.299 1 97.56 650 VAL B CA 1
ATOM 12327 C C . VAL B 1 650 ? 6.195 36.125 4.277 1 97.56 650 VAL B C 1
ATOM 12329 O O . VAL B 1 650 ? 6.957 35.719 5.16 1 97.56 650 VAL B O 1
ATOM 12332 N N . ARG B 1 651 ? 5.895 37.406 4.148 1 97.88 651 ARG B N 1
ATOM 12333 C CA . ARG B 1 651 ? 6.461 38.406 5.035 1 97.88 651 ARG B CA 1
ATOM 12334 C C . ARG B 1 651 ? 5.996 38.219 6.473 1 97.88 651 ARG B C 1
ATOM 12336 O O . ARG B 1 651 ? 6.754 38.438 7.418 1 97.88 651 ARG B O 1
ATOM 12343 N N . MET B 1 652 ? 4.758 37.844 6.645 1 97.94 652 MET B N 1
ATOM 12344 C CA . MET B 1 652 ? 4.262 37.562 7.988 1 97.94 652 MET B CA 1
ATOM 12345 C C . MET B 1 652 ? 5.012 36.375 8.594 1 97.94 652 MET B C 1
ATOM 12347 O O . MET B 1 652 ? 5.406 36.406 9.758 1 97.94 652 MET B O 1
ATOM 12351 N N . MET B 1 653 ? 5.207 35.312 7.797 1 97.88 653 MET B N 1
ATOM 12352 C CA . MET B 1 653 ? 5.965 34.156 8.273 1 97.88 653 MET B CA 1
ATOM 12353 C C . MET B 1 653 ? 7.375 34.562 8.68 1 97.88 653 MET B C 1
ATOM 12355 O O . MET B 1 653 ? 7.867 34.156 9.734 1 97.88 653 MET B O 1
ATOM 12359 N N . ALA B 1 654 ? 7.992 35.406 7.855 1 97.62 654 ALA B N 1
ATOM 12360 C CA . ALA B 1 654 ? 9.359 35.844 8.109 1 97.62 654 ALA B CA 1
ATOM 12361 C C . ALA B 1 654 ? 9.43 36.688 9.391 1 97.62 654 ALA B C 1
ATOM 12363 O O . ALA B 1 654 ? 10.438 36.656 10.102 1 97.62 654 ALA B O 1
ATOM 12364 N N . ALA B 1 655 ? 8.375 37.406 9.703 1 97.25 655 ALA B N 1
ATOM 12365 C CA . ALA B 1 655 ? 8.336 38.281 10.875 1 97.25 655 ALA B CA 1
ATOM 12366 C C . ALA B 1 655 ? 8.25 37.469 12.156 1 97.25 655 ALA B C 1
ATOM 12368 O O . ALA B 1 655 ? 8.727 37.906 13.211 1 97.25 655 ALA B O 1
ATOM 12369 N N . ILE B 1 656 ? 7.73 36.281 12.078 1 97.81 656 ILE B N 1
ATOM 12370 C CA . ILE B 1 656 ? 7.449 35.469 13.25 1 97.81 656 ILE B CA 1
ATOM 12371 C C . ILE B 1 656 ? 8.57 34.438 13.438 1 97.81 656 ILE B C 1
ATOM 12373 O O . ILE B 1 656 ? 8.914 34.094 14.57 1 97.81 656 ILE B O 1
ATOM 12377 N N . GLN B 1 657 ? 9.195 33.969 12.367 1 97.44 657 GLN B N 1
ATOM 12378 C CA . GLN B 1 657 ? 10.047 32.781 12.32 1 97.44 657 GLN B CA 1
ATOM 12379 C C . GLN B 1 657 ? 11.234 32.906 13.266 1 97.44 657 GLN B C 1
ATOM 12381 O O . GLN B 1 657 ? 11.617 31.953 13.93 1 97.44 657 GLN B O 1
ATOM 12386 N N . PRO B 1 658 ? 11.836 34.094 13.453 1 96.5 658 PRO B N 1
ATOM 12387 C CA . PRO B 1 658 ? 13.016 34.188 14.328 1 96.5 658 PRO B CA 1
ATOM 12388 C C . PRO B 1 658 ? 12.703 33.875 15.781 1 96.5 658 PRO B C 1
ATOM 12390 O O . PRO B 1 658 ? 13.609 33.562 16.562 1 96.5 658 PRO B O 1
ATOM 12393 N N . TRP B 1 659 ? 11.477 33.844 16.125 1 96.69 659 TRP B N 1
ATOM 12394 C CA . TRP B 1 659 ? 11.148 33.688 17.547 1 96.69 659 TRP B CA 1
ATOM 12395 C C . TRP B 1 659 ? 10.477 32.344 17.812 1 96.69 659 TRP B C 1
ATOM 12397 O O . TRP B 1 659 ? 10.148 32.031 18.953 1 96.69 659 TRP B O 1
ATOM 12407 N N . ILE B 1 660 ? 10.312 31.578 16.797 1 98.06 660 ILE B N 1
ATOM 12408 C CA . ILE B 1 660 ? 9.727 30.25 16.953 1 98.06 660 ILE B CA 1
ATOM 12409 C C . ILE B 1 660 ? 10.82 29.188 16.906 1 98.06 660 ILE B C 1
ATOM 12411 O O . ILE B 1 660 ? 11.594 29.125 15.953 1 98.06 660 ILE B O 1
ATOM 12415 N N . SER B 1 661 ? 10.922 28.391 17.969 1 96.38 661 SER B N 1
ATOM 12416 C CA . SER B 1 661 ? 11.961 27.359 18.062 1 96.38 661 SER B CA 1
ATOM 12417 C C . SER B 1 661 ? 11.836 26.344 16.938 1 96.38 661 SER B C 1
ATOM 12419 O O . SER B 1 661 ? 12.836 25.938 16.344 1 96.38 661 SER B O 1
ATOM 12421 N N . GLY B 1 662 ? 10.672 25.844 16.656 1 97.25 662 GLY B N 1
ATOM 12422 C CA . GLY B 1 662 ? 10.422 25 15.492 1 97.25 662 GLY B CA 1
ATOM 12423 C C . GLY B 1 662 ? 10.141 25.781 14.227 1 97.25 662 GLY B C 1
ATOM 12424 O O . GLY B 1 662 ? 10.922 26.656 13.852 1 97.25 662 GLY B O 1
ATOM 12425 N N . ALA B 1 663 ? 9.016 25.422 13.633 1 97.94 663 ALA B N 1
ATOM 12426 C CA . ALA B 1 663 ? 8.648 26.109 12.398 1 97.94 663 ALA B CA 1
ATOM 12427 C C . ALA B 1 663 ? 7.176 26.5 12.406 1 97.94 663 ALA B C 1
ATOM 12429 O O . ALA B 1 663 ? 6.535 26.5 13.461 1 97.94 663 ALA B O 1
ATOM 12430 N N . LEU B 1 664 ? 6.77 27.016 11.281 1 97.38 664 LEU B N 1
ATOM 12431 C CA . LEU B 1 664 ? 5.422 27.547 11.117 1 97.38 664 LEU B CA 1
ATOM 12432 C C . LEU B 1 664 ? 4.621 26.719 10.125 1 97.38 664 LEU B C 1
ATOM 12434 O O . LEU B 1 664 ? 5.121 26.375 9.047 1 97.38 664 LEU B O 1
ATOM 12438 N N . SER B 1 665 ? 3.459 26.375 10.547 1 93.94 665 SER B N 1
ATOM 12439 C CA . SER B 1 665 ? 2.525 25.797 9.578 1 93.94 665 SER B CA 1
ATOM 12440 C C . SER B 1 665 ? 1.658 26.891 8.945 1 93.94 665 SER B C 1
ATOM 12442 O O . SER B 1 665 ? 0.865 27.531 9.633 1 93.94 665 SER B O 1
ATOM 12444 N N . LYS B 1 666 ? 1.889 27.125 7.699 1 90.75 666 LYS B N 1
ATOM 12445 C CA . LYS B 1 666 ? 1.171 28.172 6.988 1 90.75 666 LYS B CA 1
ATOM 12446 C C . LYS B 1 666 ? 1.038 27.844 5.504 1 90.75 666 LYS B C 1
ATOM 12448 O O . LYS B 1 666 ? 1.987 27.359 4.883 1 90.75 666 LYS B O 1
ATOM 12453 N N . THR B 1 667 ? -0.122 28.078 4.984 1 87.5 667 THR B N 1
ATOM 12454 C CA . THR B 1 667 ? -0.334 27.969 3.545 1 87.5 667 THR B CA 1
ATOM 12455 C C . THR B 1 667 ? -0.325 29.344 2.889 1 87.5 667 THR B C 1
ATOM 12457 O O . THR B 1 667 ? -1.026 30.25 3.336 1 87.5 667 THR B O 1
ATOM 12460 N N . VAL B 1 668 ? 0.467 29.5 1.925 1 94.12 668 VAL B N 1
ATOM 12461 C CA . VAL B 1 668 ? 0.438 30.719 1.118 1 94.12 668 VAL B CA 1
ATOM 12462 C C . VAL B 1 668 ? -0.656 30.609 0.059 1 94.12 668 VAL B C 1
ATOM 12464 O O . VAL B 1 668 ? -0.471 29.953 -0.969 1 94.12 668 VAL B O 1
ATOM 12467 N N . ASN B 1 669 ? -1.738 31.297 0.286 1 89.06 669 ASN B N 1
ATOM 12468 C CA . ASN B 1 669 ? -2.869 31.25 -0.634 1 89.06 669 ASN B CA 1
ATOM 12469 C C . ASN B 1 669 ? -2.627 32.125 -1.856 1 89.06 669 ASN B C 1
ATOM 12471 O O . ASN B 1 669 ? -2.16 33.281 -1.728 1 89.06 669 ASN B O 1
ATOM 12475 N N . MET B 1 670 ? -2.855 31.547 -2.92 1 90.44 670 MET B N 1
ATOM 12476 C CA . MET B 1 670 ? -2.699 32.281 -4.184 1 90.44 670 MET B CA 1
ATOM 12477 C C . MET B 1 670 ? -3.98 32.219 -5.008 1 90.44 670 MET B C 1
ATOM 12479 O O . MET B 1 670 ? -4.688 31.203 -4.992 1 90.44 670 MET B O 1
ATOM 12483 N N . PRO B 1 671 ? -4.312 33.281 -5.688 1 86.62 671 PRO B N 1
ATOM 12484 C CA . PRO B 1 671 ? -5.484 33.219 -6.566 1 86.62 671 PRO B CA 1
ATOM 12485 C C . PRO B 1 671 ? -5.293 32.312 -7.773 1 86.62 671 PRO B C 1
ATOM 12487 O O . PRO B 1 671 ? -4.16 31.953 -8.109 1 86.62 671 PRO B O 1
ATOM 12490 N N . GLU B 1 672 ? -6.293 32 -8.398 1 86.44 672 GLU B N 1
ATOM 12491 C CA . GLU B 1 672 ? -6.262 31.125 -9.562 1 86.44 672 GLU B CA 1
ATOM 12492 C C . GLU B 1 672 ? -5.387 31.703 -10.672 1 86.44 672 GLU B C 1
ATOM 12494 O O . GLU B 1 672 ? -4.754 30.969 -11.422 1 86.44 672 GLU B O 1
ATOM 12499 N N . SER B 1 673 ? -5.34 33.031 -10.742 1 89.75 673 SER B N 1
ATOM 12500 C CA . SER B 1 673 ? -4.633 33.719 -11.812 1 89.75 673 SER B CA 1
ATOM 12501 C C . SER B 1 673 ? -3.129 33.75 -11.555 1 89.75 673 SER B C 1
ATOM 12503 O O . SER B 1 673 ? -2.355 34.188 -12.406 1 89.75 673 SER B O 1
ATOM 12505 N N . ALA B 1 674 ? -2.76 33.312 -10.375 1 93.38 674 ALA B N 1
ATOM 12506 C CA . ALA B 1 674 ? -1.338 33.312 -10.039 1 93.38 674 ALA B CA 1
ATOM 12507 C C . ALA B 1 674 ? -0.518 32.562 -11.062 1 93.38 674 ALA B C 1
ATOM 12509 O O . ALA B 1 674 ? -1.003 31.578 -11.656 1 93.38 674 ALA B O 1
ATOM 12510 N N . THR B 1 675 ? 0.734 32.906 -11.258 1 96.31 675 THR B N 1
ATOM 12511 C CA . THR B 1 675 ? 1.603 32.312 -12.266 1 96.31 675 THR B CA 1
ATOM 12512 C C . THR B 1 675 ? 2.682 31.453 -11.602 1 96.31 675 THR B C 1
ATOM 12514 O O . THR B 1 675 ? 2.885 31.531 -10.391 1 96.31 675 THR B O 1
ATOM 12517 N N . VAL B 1 676 ? 3.342 30.672 -12.422 1 97.56 676 VAL B N 1
ATOM 12518 C CA . VAL B 1 676 ? 4.438 29.828 -11.953 1 97.56 676 VAL B CA 1
ATOM 12519 C C . VAL B 1 676 ? 5.586 30.703 -11.461 1 97.56 676 VAL B C 1
ATOM 12521 O O . VAL B 1 676 ? 6.262 30.359 -10.484 1 97.56 676 VAL B O 1
ATOM 12524 N N . GLU B 1 677 ? 5.809 31.797 -12.133 1 96.88 677 GLU B N 1
ATOM 12525 C CA . GLU B 1 677 ? 6.867 32.719 -11.758 1 96.88 677 GLU B CA 1
ATOM 12526 C C . GLU B 1 677 ? 6.641 33.281 -10.359 1 96.88 677 GLU B C 1
ATOM 12528 O O . GLU B 1 677 ? 7.598 33.5 -9.609 1 96.88 677 GLU B O 1
ATOM 12533 N N . GLU B 1 678 ? 5.406 33.5 -10.023 1 96.88 678 GLU B N 1
ATOM 12534 C CA . GLU B 1 678 ? 5.09 33.969 -8.672 1 96.88 678 GLU B CA 1
ATOM 12535 C C . GLU B 1 678 ? 5.426 32.906 -7.629 1 96.88 678 GLU B C 1
ATOM 12537 O O . GLU B 1 678 ? 5.875 33.25 -6.527 1 96.88 678 GLU B O 1
ATOM 12542 N N . VAL B 1 679 ? 5.16 31.672 -7.973 1 97.75 679 VAL B N 1
ATOM 12543 C CA . VAL B 1 679 ? 5.52 30.578 -7.062 1 97.75 679 VAL B CA 1
ATOM 12544 C C . VAL B 1 679 ? 7.035 30.547 -6.883 1 97.75 679 VAL B C 1
ATOM 12546 O O . VAL B 1 679 ? 7.527 30.359 -5.766 1 97.75 679 VAL B O 1
ATOM 12549 N N . GLU B 1 680 ? 7.801 30.672 -7.977 1 97.88 680 GLU B N 1
ATOM 12550 C CA . GLU B 1 680 ? 9.258 30.734 -7.902 1 97.88 680 GLU B CA 1
ATOM 12551 C C . GLU B 1 680 ? 9.719 31.859 -6.98 1 97.88 680 GLU B C 1
ATOM 12553 O O . GLU B 1 680 ? 10.633 31.672 -6.172 1 97.88 680 GLU B O 1
ATOM 12558 N N . GLU B 1 681 ? 9.07 32.969 -7.133 1 97.62 681 GLU B N 1
ATOM 12559 C CA . GLU B 1 681 ? 9.414 34.094 -6.309 1 97.62 681 GLU B CA 1
ATOM 12560 C C . GLU B 1 681 ? 9.164 33.812 -4.828 1 97.62 681 GLU B C 1
ATOM 12562 O O . GLU B 1 681 ? 10 34.156 -3.98 1 97.62 681 GLU B O 1
ATOM 12567 N N . ILE B 1 682 ? 8.062 33.281 -4.535 1 98 682 ILE B N 1
ATOM 12568 C CA . ILE B 1 682 ? 7.699 32.969 -3.162 1 98 682 ILE B CA 1
ATOM 12569 C C . ILE B 1 682 ? 8.75 32.031 -2.562 1 98 682 ILE B C 1
ATOM 12571 O O . ILE B 1 682 ? 9.266 32.281 -1.469 1 98 682 ILE B O 1
ATOM 12575 N N . TYR B 1 683 ? 9.078 30.922 -3.293 1 98.19 683 TYR B N 1
ATOM 12576 C CA . TYR B 1 683 ? 10.047 29.953 -2.809 1 98.19 683 TYR B CA 1
ATOM 12577 C C . TYR B 1 683 ? 11.414 30.609 -2.602 1 98.19 683 TYR B C 1
ATOM 12579 O O . TYR B 1 683 ? 12.094 30.328 -1.608 1 98.19 683 TYR B O 1
ATOM 12587 N N . PHE B 1 684 ? 11.805 31.453 -3.555 1 98.31 684 PHE B N 1
ATOM 12588 C CA . PHE B 1 684 ? 13.125 32.062 -3.516 1 98.31 684 PHE B CA 1
ATOM 12589 C C . PHE B 1 684 ? 13.203 33.094 -2.406 1 98.31 684 PHE B C 1
ATOM 12591 O O . PHE B 1 684 ? 14.156 33.094 -1.62 1 98.31 684 PHE B O 1
ATOM 12598 N N . GLU B 1 685 ? 12.227 33.969 -2.271 1 98.31 685 GLU B N 1
ATOM 12599 C CA . GLU B 1 685 ? 12.234 35.062 -1.282 1 98.31 685 GLU B CA 1
ATOM 12600 C C . GLU B 1 685 ? 12.086 34.5 0.133 1 98.31 685 GLU B C 1
ATOM 12602 O O . GLU B 1 685 ? 12.648 35.062 1.082 1 98.31 685 GLU B O 1
ATOM 12607 N N . ALA B 1 686 ? 11.289 33.531 0.265 1 98.38 686 ALA B N 1
ATOM 12608 C CA . ALA B 1 686 ? 11.164 32.906 1.58 1 98.38 686 ALA B CA 1
ATOM 12609 C C . ALA B 1 686 ? 12.516 32.438 2.098 1 98.38 686 ALA B C 1
ATOM 12611 O O . ALA B 1 686 ? 12.82 32.594 3.283 1 98.38 686 ALA B O 1
ATOM 12612 N N . TRP B 1 687 ? 13.312 31.812 1.186 1 98.44 687 TRP B N 1
ATOM 12613 C CA . TRP B 1 687 ? 14.664 31.391 1.534 1 98.44 687 TRP B CA 1
ATOM 12614 C C . TRP B 1 687 ? 15.508 32.562 1.997 1 98.44 687 TRP B C 1
ATOM 12616 O O . TRP B 1 687 ? 16.156 32.5 3.039 1 98.44 687 TRP B O 1
ATOM 12626 N N . LYS B 1 688 ? 15.43 33.625 1.301 1 98.06 688 LYS B N 1
ATOM 12627 C CA . LYS B 1 688 ? 16.219 34.812 1.61 1 98.06 688 LYS B CA 1
ATOM 12628 C C . LYS B 1 688 ? 15.789 35.438 2.934 1 98.06 688 LYS B C 1
ATOM 12630 O O . LYS B 1 688 ? 16.609 36 3.652 1 98.06 688 LYS B O 1
ATOM 12635 N N . MET B 1 689 ? 14.531 35.281 3.262 1 97.75 689 MET B N 1
ATOM 12636 C CA . MET B 1 689 ? 13.969 35.938 4.441 1 97.75 689 MET B CA 1
ATOM 12637 C C . MET B 1 689 ? 14.109 35.031 5.672 1 97.75 689 MET B C 1
ATOM 12639 O O . MET B 1 689 ? 13.758 35.438 6.781 1 97.75 689 MET B O 1
ATOM 12643 N N . GLY B 1 690 ? 14.57 33.844 5.551 1 97.31 690 GLY B N 1
ATOM 12644 C CA . GLY B 1 690 ? 14.883 32.969 6.684 1 97.31 690 GLY B CA 1
ATOM 12645 C C . GLY B 1 690 ? 13.711 32.125 7.125 1 97.31 690 GLY B C 1
ATOM 12646 O O . GLY B 1 690 ? 13.703 31.594 8.25 1 97.31 690 GLY B O 1
ATOM 12647 N N . VAL B 1 691 ? 12.688 31.969 6.297 1 98.06 691 VAL B N 1
ATOM 12648 C CA . VAL B 1 691 ? 11.594 31.047 6.578 1 98.06 691 VAL B CA 1
ATOM 12649 C C . VAL B 1 691 ? 12.094 29.609 6.5 1 98.06 691 VAL B C 1
ATOM 12651 O O . VAL B 1 691 ? 12.953 29.281 5.68 1 98.06 691 VAL B O 1
ATOM 12654 N N . LYS B 1 692 ? 11.625 28.734 7.355 1 98.31 692 LYS B N 1
ATOM 12655 C CA . LYS B 1 692 ? 12.148 27.375 7.434 1 98.31 692 LYS B CA 1
ATOM 12656 C C . LYS B 1 692 ? 11.453 26.469 6.434 1 98.31 692 LYS B C 1
ATOM 12658 O O . LYS B 1 692 ? 12.062 25.516 5.918 1 98.31 692 LYS B O 1
ATOM 12663 N N . ALA B 1 693 ? 10.156 26.656 6.207 1 97.56 693 ALA B N 1
ATOM 12664 C CA . ALA B 1 693 ? 9.367 25.844 5.289 1 97.56 693 ALA B CA 1
ATOM 12665 C C . ALA B 1 693 ? 8.102 26.562 4.859 1 97.56 693 ALA B C 1
ATOM 12667 O O . ALA B 1 693 ? 7.613 27.453 5.562 1 97.56 693 ALA B O 1
ATOM 12668 N N . LEU B 1 694 ? 7.586 26.172 3.729 1 94.62 694 LEU B N 1
ATOM 12669 C CA . LEU B 1 694 ? 6.293 26.719 3.332 1 94.62 694 LEU B CA 1
ATOM 12670 C C . LEU B 1 694 ? 5.648 25.875 2.244 1 94.62 694 LEU B C 1
ATOM 12672 O O . LEU B 1 694 ? 6.32 25.047 1.622 1 94.62 694 LEU B O 1
ATOM 12676 N N . ALA B 1 695 ? 4.426 25.984 2.137 1 93.38 695 ALA B N 1
ATOM 12677 C CA . ALA B 1 695 ? 3.592 25.391 1.097 1 93.38 695 ALA B CA 1
ATOM 12678 C C . ALA B 1 695 ? 2.633 26.422 0.505 1 93.38 695 ALA B C 1
ATOM 12680 O O . ALA B 1 695 ? 2.283 27.406 1.163 1 93.38 695 ALA B O 1
ATOM 12681 N N . ILE B 1 696 ? 2.285 26.188 -0.714 1 94.06 696 ILE B N 1
ATOM 12682 C CA . ILE B 1 696 ? 1.358 27.109 -1.36 1 94.06 696 ILE B CA 1
ATOM 12683 C C . ILE B 1 696 ? 0.082 26.375 -1.751 1 94.06 696 ILE B C 1
ATOM 12685 O O . ILE B 1 696 ? 0.059 25.141 -1.789 1 94.06 696 ILE B O 1
ATOM 12689 N N . TYR B 1 697 ? -0.904 27.109 -1.96 1 90.19 697 TYR B N 1
ATOM 12690 C CA . TYR B 1 697 ? -2.141 26.609 -2.547 1 90.19 697 TYR B CA 1
ATOM 12691 C C . TYR B 1 697 ? -2.738 27.625 -3.516 1 90.19 697 TYR B C 1
ATOM 12693 O O . TYR B 1 697 ? -3.117 28.719 -3.115 1 90.19 697 TYR B O 1
ATOM 12701 N N . ARG B 1 698 ? -2.768 27.25 -4.715 1 89.56 698 ARG B N 1
ATOM 12702 C CA . ARG B 1 698 ? -3.42 28.047 -5.738 1 89.56 698 ARG B CA 1
ATOM 12703 C C . ARG B 1 698 ? -4.879 27.641 -5.906 1 89.56 698 ARG B C 1
ATOM 12705 O O . ARG B 1 698 ? -5.188 26.453 -6.055 1 89.56 698 ARG B O 1
ATOM 12712 N N . ASP B 1 699 ? -5.699 28.562 -5.941 1 82 699 ASP B N 1
ATOM 12713 C CA . ASP B 1 699 ? -7.133 28.297 -6.027 1 82 699 ASP B CA 1
ATOM 12714 C C . ASP B 1 699 ? -7.461 27.422 -7.23 1 82 699 ASP B C 1
ATOM 12716 O O . ASP B 1 699 ? -7.004 27.688 -8.344 1 82 699 ASP B O 1
ATOM 12720 N N . ASN B 1 700 ? -8.172 26.266 -6.969 1 78.12 700 ASN B N 1
ATOM 12721 C CA . ASN B 1 700 ? -8.727 25.359 -7.973 1 78.12 700 ASN B CA 1
ATOM 12722 C C . ASN B 1 700 ? -7.641 24.531 -8.656 1 78.12 700 ASN B C 1
ATOM 12724 O O . ASN B 1 700 ? -7.812 24.094 -9.789 1 78.12 700 ASN B O 1
ATOM 12728 N N . CYS B 1 701 ? -6.578 24.453 -8.016 1 85.44 701 CYS B N 1
ATOM 12729 C CA . CYS B 1 701 ? -5.523 23.688 -8.656 1 85.44 701 CYS B CA 1
ATOM 12730 C C . CYS B 1 701 ? -5.75 22.188 -8.445 1 85.44 701 CYS B C 1
ATOM 12732 O O . CYS B 1 701 ? -5.191 21.359 -9.18 1 85.44 701 CYS B O 1
ATOM 12734 N N . LYS B 1 702 ? -6.496 21.766 -7.457 1 82.44 702 LYS B N 1
ATOM 12735 C CA . LYS B 1 702 ? -6.852 20.375 -7.254 1 82.44 702 LYS B CA 1
ATOM 12736 C C . LYS B 1 702 ? -8.336 20.141 -7.531 1 82.44 702 LYS B C 1
ATOM 12738 O O . LYS B 1 702 ? -9.156 21.047 -7.367 1 82.44 702 LYS B O 1
ATOM 12743 N N . VAL B 1 703 ? -8.648 18.812 -8.008 1 64.69 703 VAL B N 1
ATOM 12744 C CA . VAL B 1 703 ? -10.039 18.453 -8.289 1 64.69 703 VAL B CA 1
ATOM 12745 C C . VAL B 1 703 ? -10.812 18.328 -6.984 1 64.69 703 VAL B C 1
ATOM 12747 O O . VAL B 1 703 ? -10.438 17.562 -6.102 1 64.69 703 VAL B O 1
ATOM 12750 N N . GLY B 1 704 ? -11.414 19.312 -6.402 1 54.94 704 GLY B N 1
ATOM 12751 C CA . GLY B 1 704 ? -12.148 19.297 -5.148 1 54.94 704 GLY B CA 1
ATOM 12752 C C . GLY B 1 704 ? -13.578 18.812 -5.297 1 54.94 704 GLY B C 1
ATOM 12753 O O . GLY B 1 704 ? -14.125 18.188 -4.383 1 54.94 704 GLY B O 1
ATOM 12754 N N . GLN B 1 705 ? -14.719 19.375 -5.926 1 47.12 705 GLN B N 1
ATOM 12755 C CA . GLN B 1 705 ? -16.172 19.25 -5.957 1 47.12 705 GLN B CA 1
ATOM 12756 C C . GLN B 1 705 ? -16.641 18.422 -7.152 1 47.12 705 GLN B C 1
ATOM 12758 O O . GLN B 1 705 ? -16.031 18.484 -8.227 1 47.12 705 GLN B O 1
ATOM 12763 N N . PRO B 1 706 ? -17.656 17.406 -6.652 1 38.69 706 PRO B N 1
ATOM 12764 C CA . PRO B 1 706 ? -18.375 16.812 -7.777 1 38.69 706 PRO B CA 1
ATOM 12765 C C . PRO B 1 706 ? -18.984 17.844 -8.711 1 38.69 706 PRO B C 1
ATOM 12767 O O . PRO B 1 706 ? -19.281 18.969 -8.281 1 38.69 706 PRO B O 1
ATOM 12770 N N . LEU B 1 707 ? -19.219 17.656 -9.805 1 33.72 707 LEU B N 1
ATOM 12771 C CA . LEU B 1 707 ? -19.969 18.5 -10.734 1 33.72 707 LEU B CA 1
ATOM 12772 C C . LEU B 1 707 ? -21.391 18.734 -10.25 1 33.72 707 LEU B C 1
ATOM 12774 O O . LEU B 1 707 ? -22.031 17.797 -9.75 1 33.72 707 LEU B O 1
ATOM 12778 N N . SER B 1 708 ? -21.984 19.859 -9.688 1 30.72 708 SER B N 1
ATOM 12779 C CA . SER B 1 708 ? -23.344 20.219 -9.305 1 30.72 708 SER B CA 1
ATOM 12780 C C . SER B 1 708 ? -24.375 19.516 -10.18 1 30.72 708 SER B C 1
ATOM 12782 O O . SER B 1 708 ? -24.203 19.438 -11.398 1 30.72 708 SER B O 1
ATOM 12784 N N . ALA B 1 709 ? -25.484 18.828 -9.523 1 32.19 709 ALA B N 1
ATOM 12785 C CA . ALA B 1 709 ? -26.703 18.25 -10.047 1 32.19 709 ALA B CA 1
ATOM 12786 C C . ALA B 1 709 ? -27.547 19.297 -10.781 1 32.19 709 ALA B C 1
ATOM 12788 O O . ALA B 1 709 ? -28.594 18.969 -11.336 1 32.19 709 ALA B O 1
ATOM 12789 N N . LYS B 1 710 ? -27.75 20.531 -10.586 1 28.22 710 LYS B N 1
ATOM 12790 C CA . LYS B 1 710 ? -28.812 21.328 -11.203 1 28.22 710 LYS B CA 1
ATOM 12791 C C . LYS B 1 710 ? -28.875 21.078 -12.703 1 28.22 710 LYS B C 1
ATOM 12793 O O . LYS B 1 710 ? -29.781 21.594 -13.383 1 28.22 710 LYS B O 1
ATOM 12798 N N . THR B 1 711 ? -28.172 20.594 -13.383 1 26.36 711 THR B N 1
ATOM 12799 C CA . THR B 1 711 ? -28.625 20.484 -14.766 1 26.36 711 THR B CA 1
ATOM 12800 C C . THR B 1 711 ? -29.547 19.281 -14.945 1 26.36 711 THR B C 1
ATOM 12802 O O . THR B 1 711 ? -30.078 19.062 -16.031 1 26.36 711 THR B O 1
ATOM 12805 N N . LYS B 1 712 ? -29.766 18.422 -13.773 1 28.98 712 LYS B N 1
ATOM 12806 C CA . LYS B 1 712 ? -30.766 17.391 -14.07 1 28.98 712 LYS B CA 1
ATOM 12807 C C . LYS B 1 712 ? -32.188 17.891 -13.75 1 28.98 712 LYS B C 1
ATOM 12809 O O . LYS B 1 712 ? -33.156 17.188 -14 1 28.98 712 LYS B O 1
ATOM 12814 N N . GLU B 1 713 ? -32.562 18.797 -12.953 1 26.52 713 GLU B N 1
ATOM 12815 C CA . GLU B 1 713 ? -33.969 19 -12.656 1 26.52 713 GLU B CA 1
ATOM 12816 C C . GLU B 1 713 ? -34.719 19.516 -13.883 1 26.52 713 GLU B C 1
ATOM 12818 O O . GLU B 1 713 ? -35.969 19.594 -13.875 1 26.52 713 GLU B O 1
ATOM 12823 N N . LYS B 1 714 ? -34.312 20.125 -14.82 1 27.91 714 LYS B N 1
ATOM 12824 C CA . LYS B 1 714 ? -35.375 20.375 -15.766 1 27.91 714 LYS B CA 1
ATOM 12825 C C . LYS B 1 714 ? -35.906 19.062 -16.344 1 27.91 714 LYS B C 1
ATOM 12827 O O . LYS B 1 714 ? -37.031 19.031 -16.875 1 27.91 714 LYS B O 1
ATOM 12832 N N . GLU B 1 715 ? -35.312 17.938 -16.469 1 25.94 715 GLU B N 1
ATOM 12833 C CA . GLU B 1 715 ? -36.062 16.969 -17.25 1 25.94 715 GLU B CA 1
ATOM 12834 C C . GLU B 1 715 ? -37 16.141 -16.359 1 25.94 715 GLU B C 1
ATOM 12836 O O . GLU B 1 715 ? -37.875 15.445 -16.844 1 25.94 715 GLU B O 1
ATOM 12841 N N . GLN B 1 716 ? -36.875 15.984 -15.031 1 28.23 716 GLN B N 1
ATOM 12842 C CA . GLN B 1 716 ? -37.781 15 -14.438 1 28.23 716 GLN B CA 1
ATOM 12843 C C . GLN B 1 716 ? -39.156 15.594 -14.211 1 28.23 716 GLN B C 1
ATOM 12845 O O . GLN B 1 716 ? -40.062 14.906 -13.734 1 28.23 716 GLN B O 1
ATOM 12850 N N . ASP B 1 717 ? -39.625 16.734 -14.484 1 27.75 717 ASP B N 1
ATOM 12851 C CA . ASP B 1 717 ? -41.031 16.906 -14.156 1 27.75 717 ASP B CA 1
ATOM 12852 C C . ASP B 1 717 ? -41.906 15.945 -14.969 1 27.75 717 ASP B C 1
ATOM 12854 O O . ASP B 1 717 ? -43.094 15.781 -14.672 1 27.75 717 ASP B O 1
ATOM 12858 N N . GLY B 1 718 ? -41.625 15.57 -16.203 1 25.31 718 GLY B N 1
ATOM 12859 C CA . GLY B 1 718 ? -42.656 14.773 -16.859 1 25.31 718 GLY B CA 1
ATOM 12860 C C . GLY B 1 718 ? -42.719 13.344 -16.344 1 25.31 718 GLY B C 1
ATOM 12861 O O . GLY B 1 718 ? -43.75 12.695 -16.438 1 25.31 718 GLY B O 1
ATOM 12862 N N . ILE B 1 719 ? -41.594 12.633 -16.078 1 25.06 719 ILE B N 1
ATOM 12863 C CA . ILE B 1 719 ? -41.719 11.18 -16.078 1 25.06 719 ILE B CA 1
ATOM 12864 C C . ILE B 1 719 ? -42.062 10.703 -14.672 1 25.06 719 ILE B C 1
ATOM 12866 O O . ILE B 1 719 ? -41.812 9.547 -14.32 1 25.06 719 ILE B O 1
ATOM 12870 N N . ALA B 1 720 ? -42.406 11.562 -13.703 1 25.41 720 ALA B N 1
ATOM 12871 C CA . ALA B 1 720 ? -42.594 11.023 -12.352 1 25.41 720 ALA B CA 1
ATOM 12872 C C . ALA B 1 720 ? -43.719 9.977 -12.328 1 25.41 720 ALA B C 1
ATOM 12874 O O . ALA B 1 720 ? -43.875 9.273 -11.336 1 25.41 720 ALA B O 1
ATOM 12875 N N . GLU B 1 721 ? -44.625 10.023 -13.164 1 23.67 721 GLU B N 1
ATOM 12876 C CA . GLU B 1 721 ? -45.75 9.188 -12.719 1 23.67 721 GLU B CA 1
ATOM 12877 C C . GLU B 1 721 ? -45.344 7.711 -12.727 1 23.67 721 GLU B C 1
ATOM 12879 O O . GLU B 1 721 ? -45.781 6.953 -11.844 1 23.67 721 GLU B O 1
ATOM 12884 N N . LYS B 1 722 ? -44.656 7.215 -13.812 1 25.64 722 LYS B N 1
ATOM 12885 C CA . LYS B 1 722 ? -44.844 5.781 -14.039 1 25.64 722 LYS B CA 1
ATOM 12886 C C . LYS B 1 722 ? -43.875 4.961 -13.195 1 25.64 722 LYS B C 1
ATOM 12888 O O . LYS B 1 722 ? -43.719 3.756 -13.406 1 25.64 722 LYS B O 1
ATOM 12893 N N . THR B 1 723 ? -43.125 5.512 -12.242 1 23.88 723 THR B N 1
ATOM 12894 C CA . THR B 1 723 ? -42 4.801 -11.68 1 23.88 723 THR B CA 1
ATOM 12895 C C . THR B 1 723 ? -42.438 3.635 -10.812 1 23.88 723 THR B C 1
ATOM 12897 O O . THR B 1 723 ? -41.625 2.916 -10.234 1 23.88 723 THR B O 1
ATOM 12900 N N . GLU B 1 724 ? -43.719 3.463 -10.453 1 23 724 GLU B N 1
ATOM 12901 C CA . GLU B 1 724 ? -43.906 2.512 -9.367 1 23 724 GLU B CA 1
ATOM 12902 C C . GLU B 1 724 ? -43.5 1.104 -9.773 1 23 724 GLU B C 1
ATOM 12904 O O . GLU B 1 724 ? -42.938 0.362 -8.969 1 23 724 GLU B O 1
ATOM 12909 N N . ASP B 1 725 ? -44 0.657 -10.93 1 21.88 725 ASP B N 1
ATOM 12910 C CA . ASP B 1 725 ? -44.156 -0.792 -11.031 1 21.88 725 ASP B CA 1
ATOM 12911 C C . ASP B 1 725 ? -42.812 -1.464 -11.305 1 21.88 725 ASP B C 1
ATOM 12913 O O . ASP B 1 725 ? -42.625 -2.633 -10.969 1 21.88 725 ASP B O 1
ATOM 12917 N N . THR B 1 726 ? -41.969 -0.851 -12.188 1 20.72 726 THR B N 1
ATOM 12918 C CA . THR B 1 726 ? -41.031 -1.738 -12.852 1 20.72 726 THR B CA 1
ATOM 12919 C C . THR B 1 726 ? -39.812 -2.008 -11.969 1 20.72 726 THR B C 1
ATOM 12921 O O . THR B 1 726 ? -38.906 -1.174 -11.867 1 20.72 726 THR B O 1
ATOM 12924 N N . ILE B 1 727 ? -39.875 -2.182 -10.594 1 21.2 727 ILE B N 1
ATOM 12925 C CA . ILE B 1 727 ? -38.812 -2.408 -9.609 1 21.2 727 ILE B CA 1
ATOM 12926 C C . ILE B 1 727 ? -37.938 -3.578 -10.039 1 21.2 727 ILE B C 1
ATOM 12928 O O . ILE B 1 727 ? -36.781 -3.648 -9.68 1 21.2 727 ILE B O 1
ATOM 12932 N N . ARG B 1 728 ? -38.438 -4.762 -10.414 1 23.22 728 ARG B N 1
ATOM 12933 C CA . ARG B 1 728 ? -37.781 -6.016 -10.078 1 23.22 728 ARG B CA 1
ATOM 12934 C C . ARG B 1 728 ? -36.5 -6.207 -10.906 1 23.22 728 ARG B C 1
ATOM 12936 O O . ARG B 1 728 ? -35.625 -6.98 -10.531 1 23.22 728 ARG B O 1
ATOM 12943 N N . ALA B 1 729 ? -36.5 -6.035 -12.273 1 21.89 729 ALA B N 1
ATOM 12944 C CA . ALA B 1 729 ? -35.562 -6.84 -13.047 1 21.89 729 ALA B CA 1
ATOM 12945 C C . ALA B 1 729 ? -34.156 -6.234 -13.016 1 21.89 729 ALA B C 1
ATOM 12947 O O . ALA B 1 729 ? -33.969 -5.07 -13.383 1 21.89 729 ALA B O 1
ATOM 12948 N N . ALA B 1 730 ? -33.219 -6.621 -12.047 1 22.67 730 ALA B N 1
ATOM 12949 C CA . ALA B 1 730 ? -31.844 -6.254 -11.688 1 22.67 730 ALA B CA 1
ATOM 12950 C C . ALA B 1 730 ? -30.938 -6.266 -12.914 1 22.67 730 ALA B C 1
ATOM 12952 O O . ALA B 1 730 ? -30.547 -7.332 -13.406 1 22.67 730 ALA B O 1
ATOM 12953 N N . VAL B 1 731 ? -31.203 -5.535 -13.992 1 23.7 731 VAL B N 1
ATOM 12954 C CA . VAL B 1 731 ? -30.438 -5.605 -15.234 1 23.7 731 VAL B CA 1
ATOM 12955 C C . VAL B 1 731 ? -28.984 -5.203 -14.977 1 23.7 731 VAL B C 1
ATOM 12957 O O . VAL B 1 731 ? -28.719 -4.363 -14.117 1 23.7 731 VAL B O 1
ATOM 12960 N N . GLU B 1 732 ? -27.891 -5.934 -15.547 1 23.36 732 GLU B N 1
ATOM 12961 C CA . GLU B 1 732 ? -26.438 -6.012 -15.656 1 23.36 732 GLU B CA 1
ATOM 12962 C C . GLU B 1 732 ? -25.859 -4.715 -16.219 1 23.36 732 GLU B C 1
ATOM 12964 O O . GLU B 1 732 ? -26.156 -4.332 -17.344 1 23.36 732 GLU B O 1
ATOM 12969 N N . LYS B 1 733 ? -25.516 -3.736 -15.414 1 26 733 LYS B N 1
ATOM 12970 C CA . LYS B 1 733 ? -25.062 -2.398 -15.766 1 26 733 LYS B CA 1
ATOM 12971 C C . LYS B 1 733 ? -23.703 -2.451 -16.453 1 26 733 LYS B C 1
ATOM 12973 O O . LYS B 1 733 ? -22.703 -2.809 -15.828 1 26 733 LYS B O 1
ATOM 12978 N N . VAL B 1 734 ? -23.531 -2.842 -17.734 1 23.5 734 VAL B N 1
ATOM 12979 C CA . VAL B 1 734 ? -22.375 -2.732 -18.609 1 23.5 734 VAL B CA 1
ATOM 12980 C C . VAL B 1 734 ? -21.906 -1.279 -18.672 1 23.5 734 VAL B C 1
ATOM 12982 O O . VAL B 1 734 ? -22.656 -0.398 -19.109 1 23.5 734 VAL B O 1
ATOM 12985 N N . ILE B 1 735 ? -21.016 -0.875 -17.875 1 25.86 735 ILE B N 1
ATOM 12986 C CA . ILE B 1 735 ? -20.516 0.49 -17.766 1 25.86 735 ILE B CA 1
ATOM 12987 C C . ILE B 1 735 ? -19.703 0.846 -19 1 25.86 735 ILE B C 1
ATOM 12989 O O . ILE B 1 735 ? -18.625 0.293 -19.234 1 25.86 735 ILE B O 1
ATOM 12993 N N . GLU B 1 736 ? -20.203 1.043 -20.219 1 30.05 736 GLU B N 1
ATOM 12994 C CA . GLU B 1 736 ? -19.625 1.555 -21.453 1 30.05 736 GLU B CA 1
ATOM 12995 C C . GLU B 1 736 ? -19.094 2.979 -21.266 1 30.05 736 GLU B C 1
ATOM 12997 O O . GLU B 1 736 ? -19.766 3.816 -20.656 1 30.05 736 GLU B O 1
ATOM 13002 N N . TYR B 1 737 ? -17.875 3.25 -21.406 1 31.8 737 TYR B N 1
ATOM 13003 C CA . TYR B 1 737 ? -17.172 4.527 -21.438 1 31.8 737 TYR B CA 1
ATOM 13004 C C . TYR B 1 737 ? -17.812 5.48 -22.422 1 31.8 737 TYR B C 1
ATOM 13006 O O . TYR B 1 737 ? -17.703 5.293 -23.641 1 31.8 737 TYR B O 1
ATOM 13014 N N . ARG B 1 738 ? -18.781 6.293 -22.141 1 42.69 738 ARG B N 1
ATOM 13015 C CA . ARG B 1 738 ? -19.562 7.145 -23.047 1 42.69 738 ARG B CA 1
ATOM 13016 C C . ARG B 1 738 ? -19.031 8.578 -23.031 1 42.69 738 ARG B C 1
ATOM 13018 O O . ARG B 1 738 ? -18.797 9.148 -21.953 1 42.69 738 ARG B O 1
ATOM 13025 N N . PRO B 1 739 ? -18.391 9.227 -24.125 1 52.03 739 PRO B N 1
ATOM 13026 C CA . PRO B 1 739 ? -18.047 10.641 -24.234 1 52.03 739 PRO B CA 1
ATOM 13027 C C . PRO B 1 739 ? -19.094 11.555 -23.594 1 52.03 739 PRO B C 1
ATOM 13029 O O . PRO B 1 739 ? -20.297 11.336 -23.75 1 52.03 739 PRO B O 1
ATOM 13032 N N . VAL B 1 740 ? -18.594 12.391 -22.703 1 55.94 740 VAL B N 1
ATOM 13033 C CA . VAL B 1 740 ? -19.562 13.234 -22.016 1 55.94 740 VAL B CA 1
ATOM 13034 C C . VAL B 1 740 ? -19.688 14.57 -22.734 1 55.94 740 VAL B C 1
ATOM 13036 O O . VAL B 1 740 ? -18.688 15.195 -23.094 1 55.94 740 VAL B O 1
ATOM 13039 N N . ARG B 1 741 ? -20.766 15.039 -22.875 1 72 741 ARG B N 1
ATOM 13040 C CA . ARG B 1 741 ? -21.094 16.281 -23.562 1 72 741 ARG B CA 1
ATOM 13041 C C . ARG B 1 741 ? -20.906 17.484 -22.641 1 72 741 ARG B C 1
ATOM 13043 O O . ARG B 1 741 ? -21.5 17.531 -21.562 1 72 741 ARG B O 1
ATOM 13050 N N . LYS B 1 742 ? -20.078 18.469 -23.094 1 70.94 742 LYS B N 1
ATOM 13051 C CA . LYS B 1 742 ? -19.953 19.75 -22.438 1 70.94 742 LYS B CA 1
ATOM 13052 C C . LYS B 1 742 ? -20.859 20.797 -23.078 1 70.94 742 LYS B C 1
ATOM 13054 O O . LYS B 1 742 ? -20.562 21.328 -24.141 1 70.94 742 LYS B O 1
ATOM 13059 N N . ARG B 1 743 ? -21.906 21.062 -22.375 1 71.19 743 ARG B N 1
ATOM 13060 C CA . ARG B 1 743 ? -22.844 22.031 -22.938 1 71.19 743 ARG B CA 1
ATOM 13061 C C . ARG B 1 743 ? -22.438 23.453 -22.625 1 71.19 743 ARG B C 1
ATOM 13063 O O . ARG B 1 743 ? -21.828 23.719 -21.578 1 71.19 743 ARG B O 1
ATOM 13070 N N . LEU B 1 744 ? -22.719 24.391 -23.438 1 71.44 744 LEU B N 1
ATOM 13071 C CA . LEU B 1 744 ? -22.469 25.812 -23.234 1 71.44 744 LEU B CA 1
ATOM 13072 C C . LEU B 1 744 ? -23.5 26.438 -22.312 1 71.44 744 LEU B C 1
ATOM 13074 O O . LEU B 1 744 ? -24.672 26.047 -22.328 1 71.44 744 LEU B O 1
ATOM 13078 N N . PRO B 1 745 ? -23.188 27.375 -21.5 1 67.38 745 PRO B N 1
ATOM 13079 C CA . PRO B 1 745 ? -24.156 28.062 -20.641 1 67.38 745 PRO B CA 1
ATOM 13080 C C . PRO B 1 745 ? -25.172 28.875 -21.453 1 67.38 745 PRO B C 1
ATOM 13082 O O . PRO B 1 745 ? -24.984 29.094 -22.641 1 67.38 745 PRO B O 1
ATOM 13085 N N . LYS B 1 746 ? -26.219 29.281 -20.766 1 65.94 746 LYS B N 1
ATOM 13086 C CA . LYS B 1 746 ? -27.281 30.047 -21.406 1 65.94 746 LYS B CA 1
ATOM 13087 C C . LYS B 1 746 ? -26.75 31.359 -21.969 1 65.94 746 LYS B C 1
ATOM 13089 O O . LYS B 1 746 ? -27.109 31.766 -23.078 1 65.94 746 LYS B O 1
ATOM 13094 N N . GLY B 1 747 ? -25.938 32 -21.031 1 64.12 747 GLY B N 1
ATOM 13095 C CA . GLY B 1 747 ? -25.188 33.125 -21.547 1 64.12 747 GLY B CA 1
ATOM 13096 C C . GLY B 1 747 ? -23.734 32.812 -21.844 1 64.12 747 GLY B C 1
ATOM 13097 O O . GLY B 1 747 ? -23.047 32.219 -21.016 1 64.12 747 GLY B O 1
ATOM 13098 N N . ARG B 1 748 ? -23.359 32.938 -23.172 1 66.19 748 ARG B N 1
ATOM 13099 C CA . ARG B 1 748 ? -22 32.594 -23.578 1 66.19 748 ARG B CA 1
ATOM 13100 C C . ARG B 1 748 ? -21.438 33.656 -24.531 1 66.19 748 ARG B C 1
ATOM 13102 O O . ARG B 1 748 ? -22.172 34.281 -25.281 1 66.19 748 ARG B O 1
ATOM 13109 N N . PRO B 1 749 ? -20.141 33.906 -24.281 1 72.38 749 PRO B N 1
ATOM 13110 C CA . PRO B 1 749 ? -19.547 34.844 -25.266 1 72.38 749 PRO B CA 1
ATOM 13111 C C . PRO B 1 749 ? -19.531 34.25 -26.672 1 72.38 749 PRO B C 1
ATOM 13113 O O . PRO B 1 749 ? -19.344 33.062 -26.859 1 72.38 749 PRO B O 1
ATOM 13116 N N . GLY B 1 750 ? -19.922 35.125 -27.578 1 75.12 750 GLY B N 1
ATOM 13117 C CA . GLY B 1 750 ? -19.922 34.688 -28.969 1 75.12 750 GLY B CA 1
ATOM 13118 C C . GLY B 1 750 ? -19.484 35.781 -29.938 1 75.12 750 GLY B C 1
ATOM 13119 O O . GLY B 1 750 ? -19.562 36.969 -29.625 1 75.12 750 GLY B O 1
ATOM 13120 N N . ILE B 1 751 ? -18.828 35.406 -31.016 1 78.56 751 ILE B N 1
ATOM 13121 C CA . ILE B 1 751 ? -18.453 36.281 -32.094 1 78.56 751 ILE B CA 1
ATOM 13122 C C . ILE B 1 751 ? -19.234 35.938 -33.375 1 78.56 751 ILE B C 1
ATOM 13124 O O . ILE B 1 751 ? -19.281 34.75 -33.75 1 78.56 751 ILE B O 1
ATOM 13128 N N . THR B 1 752 ? -20 36.844 -33.844 1 80.25 752 THR B N 1
ATOM 13129 C CA . THR B 1 752 ? -20.688 36.688 -35.125 1 80.25 752 THR B CA 1
ATOM 13130 C C . THR B 1 752 ? -19.906 37.344 -36.25 1 80.25 752 THR B C 1
ATOM 13132 O O . THR B 1 752 ? -19.594 38.531 -36.156 1 80.25 752 THR B O 1
ATOM 13135 N N . THR B 1 753 ? -19.531 36.625 -37.219 1 82.88 753 THR B N 1
ATOM 13136 C CA . THR B 1 753 ? -18.781 37.156 -38.375 1 82.88 753 THR B CA 1
ATOM 13137 C C . THR B 1 753 ? -19.578 36.969 -39.656 1 82.88 753 THR B C 1
ATOM 13139 O O . THR B 1 753 ? -20.062 35.875 -39.938 1 82.88 753 THR B O 1
ATOM 13142 N N . SER B 1 754 ? -19.734 38.062 -40.312 1 82.62 754 SER B N 1
ATOM 13143 C CA . SER B 1 754 ? -20.312 37.969 -41.656 1 82.62 754 SER B CA 1
ATOM 13144 C C . SER B 1 754 ? -19.297 37.469 -42.656 1 82.62 754 SER B C 1
ATOM 13146 O O . SER B 1 754 ? -18.109 37.812 -42.562 1 82.62 754 SER B O 1
ATOM 13148 N N . PHE B 1 755 ? -19.766 36.531 -43.562 1 85.38 755 PHE B N 1
ATOM 13149 C CA . PHE B 1 755 ? -18.828 36.062 -44.562 1 85.38 755 PHE B CA 1
ATOM 13150 C C . PHE B 1 755 ? -19.484 36.094 -45.938 1 85.38 755 PHE B C 1
ATOM 13152 O O . PHE B 1 755 ? -20.703 36.062 -46.062 1 85.38 755 PHE B O 1
ATOM 13159 N N . THR B 1 756 ? -18.625 36.281 -46.969 1 85.88 756 THR B N 1
ATOM 13160 C CA . THR B 1 756 ? -19 36.188 -48.375 1 85.88 756 THR B CA 1
ATOM 13161 C C . THR B 1 756 ? -18.094 35.219 -49.125 1 85.88 756 THR B C 1
ATOM 13163 O O . THR B 1 756 ? -16.859 35.312 -49 1 85.88 756 THR B O 1
ATOM 13166 N N . VAL B 1 757 ? -18.625 34.219 -49.781 1 87.19 757 VAL B N 1
ATOM 13167 C CA . VAL B 1 757 ? -17.859 33.281 -50.625 1 87.19 757 VAL B CA 1
ATOM 13168 C C . VAL B 1 757 ? -18.484 33.219 -52 1 87.19 757 VAL B C 1
ATOM 13170 O O . VAL B 1 757 ? -19.641 32.781 -52.156 1 87.19 757 VAL B O 1
ATOM 13173 N N . GLY B 1 758 ? -17.766 33.531 -53.031 1 84.25 758 GLY B N 1
ATOM 13174 C CA . GLY B 1 758 ? -18.266 33.469 -54.406 1 84.25 758 GLY B CA 1
ATOM 13175 C C . GLY B 1 758 ? -19.609 34.188 -54.594 1 84.25 758 GLY B C 1
ATOM 13176 O O . GLY B 1 758 ? -20.484 33.688 -55.312 1 84.25 758 GLY B O 1
ATOM 13177 N N . GLY B 1 759 ? -19.797 35.219 -53.75 1 79.31 759 GLY B N 1
ATOM 13178 C CA . GLY B 1 759 ? -21.016 36 -53.844 1 79.31 759 GLY B CA 1
ATOM 13179 C C . GLY B 1 759 ? -22.109 35.562 -52.875 1 79.31 759 GLY B C 1
ATOM 13180 O O . GLY B 1 759 ? -23.109 36.25 -52.719 1 79.31 759 GLY B O 1
ATOM 13181 N N . ALA B 1 760 ? -22 34.406 -52.312 1 82.56 760 ALA B N 1
ATOM 13182 C CA . ALA B 1 760 ? -22.953 33.969 -51.281 1 82.56 760 ALA B CA 1
ATOM 13183 C C . ALA B 1 760 ? -22.609 34.531 -49.906 1 82.56 760 ALA B C 1
ATOM 13185 O O . ALA B 1 760 ? -21.453 34.562 -49.5 1 82.56 760 ALA B O 1
ATOM 13186 N N . GLU B 1 761 ? -23.609 35.156 -49.281 1 83.75 761 GLU B N 1
ATOM 13187 C CA . GLU B 1 761 ? -23.391 35.812 -48 1 83.75 761 GLU B CA 1
ATOM 13188 C C . GLU B 1 761 ? -24.016 35 -46.875 1 83.75 761 GLU B C 1
ATOM 13190 O O . GLU B 1 761 ? -25.031 34.344 -47.062 1 83.75 761 GLU B O 1
ATOM 13195 N N . GLY B 1 762 ? -23.312 34.969 -45.719 1 83.94 762 GLY B N 1
ATOM 13196 C CA . GLY B 1 762 ? -23.812 34.281 -44.531 1 83.94 762 GLY B CA 1
ATOM 13197 C C . GLY B 1 762 ? -23.156 34.781 -43.25 1 83.94 762 GLY B C 1
ATOM 13198 O O . GLY B 1 762 ? -22.375 35.719 -43.281 1 83.94 762 GLY B O 1
ATOM 13199 N N . TYR B 1 763 ? -23.703 34.312 -42.188 1 82.75 763 TYR B N 1
ATOM 13200 C CA . TYR B 1 763 ? -23.188 34.625 -40.844 1 82.75 763 TYR B CA 1
ATOM 13201 C C . TYR B 1 763 ? -22.766 33.375 -40.125 1 82.75 763 TYR B C 1
ATOM 13203 O O . TYR B 1 763 ? -23.406 32.312 -40.25 1 82.75 763 TYR B O 1
ATOM 13211 N N . MET B 1 764 ? -21.625 33.406 -39.5 1 85.81 764 MET B N 1
ATOM 13212 C CA . MET B 1 764 ? -21.172 32.375 -38.594 1 85.81 764 MET B CA 1
ATOM 13213 C C . MET B 1 764 ? -21.078 32.875 -37.156 1 85.81 764 MET B C 1
ATOM 13215 O O . MET B 1 764 ? -20.469 33.906 -36.906 1 85.81 764 MET B O 1
ATOM 13219 N N . THR B 1 765 ? -21.781 32.281 -36.219 1 79.56 765 THR B N 1
ATOM 13220 C CA . THR B 1 765 ? -21.672 32.594 -34.812 1 79.56 765 THR B CA 1
ATOM 13221 C C . THR B 1 765 ? -20.891 31.5 -34.094 1 79.56 765 THR B C 1
ATOM 13223 O O . THR B 1 765 ? -21.234 30.328 -34.156 1 79.56 765 THR B O 1
ATOM 13226 N N . ALA B 1 766 ? -19.812 31.844 -33.625 1 85.81 766 ALA B N 1
ATOM 13227 C CA . ALA B 1 766 ? -18.984 30.953 -32.812 1 85.81 766 ALA B CA 1
ATOM 13228 C C . ALA B 1 766 ? -19.094 31.281 -31.328 1 85.81 766 ALA B C 1
ATOM 13230 O O . ALA B 1 766 ? -18.688 32.375 -30.906 1 85.81 766 ALA B O 1
ATOM 13231 N N . ASN B 1 767 ? -19.688 30.359 -30.625 1 79.31 767 ASN B N 1
ATOM 13232 C CA . ASN B 1 767 ? -19.828 30.547 -29.188 1 79.31 767 ASN B CA 1
ATOM 13233 C C . ASN B 1 767 ? -18.766 29.781 -28.406 1 79.31 767 ASN B C 1
ATOM 13235 O O . ASN B 1 767 ? -18.453 28.641 -28.734 1 79.31 767 ASN B O 1
ATOM 13239 N N . SER B 1 768 ? -18.172 30.453 -27.531 1 81.06 768 SER B N 1
ATOM 13240 C CA . SER B 1 768 ? -17.094 29.875 -26.75 1 81.06 768 SER B CA 1
ATOM 13241 C C . SER B 1 768 ? -17.5 29.656 -25.297 1 81.06 768 SER B C 1
ATOM 13243 O O . SER B 1 768 ? -18.438 30.281 -24.812 1 81.06 768 SER B O 1
ATOM 13245 N N . TYR B 1 769 ? -16.844 28.734 -24.75 1 77.31 769 TYR B N 1
ATOM 13246 C CA . TYR B 1 769 ? -16.953 28.594 -23.297 1 77.31 769 TYR B CA 1
ATOM 13247 C C . TYR B 1 769 ? -16.406 29.828 -22.594 1 77.31 769 TYR B C 1
ATOM 13249 O O . TYR B 1 769 ? -15.539 30.531 -23.125 1 77.31 769 TYR B O 1
ATOM 13257 N N . PRO B 1 770 ? -16.797 30.172 -21.469 1 67.44 770 PRO B N 1
ATOM 13258 C CA . PRO B 1 770 ? -16.297 31.359 -20.781 1 67.44 770 PRO B CA 1
ATOM 13259 C C . PRO B 1 770 ? -14.789 31.312 -20.516 1 67.44 770 PRO B C 1
ATOM 13261 O O . PRO B 1 770 ? -14.117 32.344 -20.547 1 67.44 770 PRO B O 1
ATOM 13264 N N . ASP B 1 771 ? -14.109 30.203 -20.312 1 59.19 771 ASP B N 1
ATOM 13265 C CA . ASP B 1 771 ? -12.688 30.047 -20.047 1 59.19 771 ASP B CA 1
ATOM 13266 C C . ASP B 1 771 ? -11.906 29.75 -21.328 1 59.19 771 ASP B C 1
ATOM 13268 O O . ASP B 1 771 ? -10.758 29.312 -21.266 1 59.19 771 ASP B O 1
ATOM 13272 N N . ASP B 1 772 ? -12.391 29.781 -22.438 1 61.22 772 ASP B N 1
ATOM 13273 C CA . ASP B 1 772 ? -11.773 29.766 -23.75 1 61.22 772 ASP B CA 1
ATOM 13274 C C . ASP B 1 772 ? -12.031 28.453 -24.469 1 61.22 772 ASP B C 1
ATOM 13276 O O . ASP B 1 772 ? -12.297 27.422 -23.828 1 61.22 772 ASP B O 1
ATOM 13280 N N . GLY B 1 773 ? -12.18 28.547 -25.641 1 73.94 773 GLY B N 1
ATOM 13281 C CA . GLY B 1 773 ? -12.406 27.453 -26.562 1 73.94 773 GLY B CA 1
ATOM 13282 C C . GLY B 1 773 ? -13.766 27.484 -27.234 1 73.94 773 GLY B C 1
ATOM 13283 O O . GLY B 1 773 ? -14.734 27.953 -26.641 1 73.94 773 GLY B O 1
ATOM 13284 N N . LEU B 1 774 ? -13.758 26.969 -28.266 1 81.19 774 LEU B N 1
ATOM 13285 C CA . LEU B 1 774 ? -14.969 26.953 -29.078 1 81.19 774 LEU B CA 1
ATOM 13286 C C . LEU B 1 774 ? -15.891 25.812 -28.672 1 81.19 774 LEU B C 1
ATOM 13288 O O . LEU B 1 774 ? -15.438 24.672 -28.516 1 81.19 774 LEU B O 1
ATOM 13292 N N . GLY B 1 775 ? -17.109 26.172 -28.406 1 81.56 775 GLY B N 1
ATOM 13293 C CA . GLY B 1 775 ? -18.062 25.141 -27.969 1 81.56 775 GLY B CA 1
ATOM 13294 C C . GLY B 1 775 ? -19.156 24.875 -29 1 81.56 775 GLY B C 1
ATOM 13295 O O . GLY B 1 775 ? -19.719 23.781 -29.031 1 81.56 775 GLY B O 1
ATOM 13296 N N . GLU B 1 776 ? -19.516 25.922 -29.688 1 87.75 776 GLU B N 1
ATOM 13297 C CA . GLU B 1 776 ? -20.594 25.75 -30.656 1 87.75 776 GLU B CA 1
ATOM 13298 C C . GLU B 1 776 ? -20.422 26.688 -31.844 1 87.75 776 GLU B C 1
ATOM 13300 O O . GLU B 1 776 ? -19.828 27.766 -31.719 1 87.75 776 GLU B O 1
ATOM 13305 N N . VAL B 1 777 ? -20.844 26.156 -33 1 88.25 777 VAL B N 1
ATOM 13306 C CA . VAL B 1 777 ? -20.812 26.938 -34.219 1 88.25 777 VAL B CA 1
ATOM 13307 C C . VAL B 1 777 ? -22.188 26.938 -34.875 1 88.25 777 VAL B C 1
ATOM 13309 O O . VAL B 1 777 ? -22.844 25.906 -34.969 1 88.25 777 VAL B O 1
ATOM 13312 N N . PHE B 1 778 ? -22.703 28.156 -35.219 1 85.94 778 PHE B N 1
ATOM 13313 C CA . PHE B 1 778 ? -23.953 28.312 -35.938 1 85.94 778 PHE B CA 1
ATOM 13314 C C . PHE B 1 778 ? -23.719 28.969 -37.281 1 85.94 778 PHE B C 1
ATOM 13316 O O . PHE B 1 778 ? -23.078 30.016 -37.375 1 85.94 778 PHE B O 1
ATOM 13323 N N . LEU B 1 779 ? -24.172 28.281 -38.312 1 85.94 779 LEU B N 1
ATOM 13324 C CA . LEU B 1 779 ? -24.016 28.812 -39.656 1 85.94 779 LEU B CA 1
ATOM 13325 C C . LEU B 1 779 ? -25.375 29.188 -40.25 1 85.94 779 LEU B C 1
ATOM 13327 O O . LEU B 1 779 ? -26.344 28.438 -40.125 1 85.94 779 LEU B O 1
ATOM 13331 N N . LYS B 1 780 ? -25.469 30.391 -40.719 1 79.5 780 LYS B N 1
ATOM 13332 C CA . LYS B 1 780 ? -26.672 30.859 -41.406 1 79.5 780 LYS B CA 1
ATOM 13333 C C . LYS B 1 780 ? -26.328 31.547 -42.719 1 79.5 780 LYS B C 1
ATOM 13335 O O . LYS B 1 780 ? -25.406 32.375 -42.781 1 79.5 780 LYS B O 1
ATOM 13340 N N . MET B 1 781 ? -26.984 31.141 -43.812 1 78.5 781 MET B N 1
ATOM 13341 C CA . MET B 1 781 ? -26.812 31.828 -45.062 1 78.5 781 MET B CA 1
ATOM 13342 C C . MET B 1 781 ? -27.984 32.781 -45.344 1 78.5 781 MET B C 1
ATOM 13344 O O . MET B 1 781 ? -29.109 32.5 -44.938 1 78.5 781 MET B O 1
ATOM 13348 N N . SER B 1 782 ? -27.938 34.031 -45.812 1 68.25 782 SER B N 1
ATOM 13349 C CA . SER B 1 782 ? -28.953 35.062 -46.031 1 68.25 782 SER B CA 1
ATOM 13350 C C . SER B 1 782 ? -30.047 34.562 -47 1 68.25 782 SER B C 1
ATOM 13352 O O . SER B 1 782 ? -31.219 34.844 -46.781 1 68.25 782 SER B O 1
ATOM 13354 N N . LYS B 1 783 ? -29.828 33.875 -48.281 1 63.94 783 LYS B N 1
ATOM 13355 C CA . LYS B 1 783 ? -30.828 33.469 -49.25 1 63.94 783 LYS B CA 1
ATOM 13356 C C . LYS B 1 783 ? -30.781 31.969 -49.5 1 63.94 783 LYS B C 1
ATOM 13358 O O . LYS B 1 783 ? -30.016 31.5 -50.344 1 63.94 783 LYS B O 1
ATOM 13363 N N . GLN B 1 784 ? -31.234 31.156 -48.531 1 64.44 784 GLN B N 1
ATOM 13364 C CA . GLN B 1 784 ? -31.094 29.719 -48.719 1 64.44 784 GLN B CA 1
ATOM 13365 C C . GLN B 1 784 ? -32.438 29.031 -48.719 1 64.44 784 GLN B C 1
ATOM 13367 O O . GLN B 1 784 ? -33.406 29.5 -48.094 1 64.44 784 GLN B O 1
ATOM 13372 N N . GLY B 1 785 ? -32.656 28.188 -49.656 1 69.56 785 GLY B N 1
ATOM 13373 C CA . GLY B 1 785 ? -33.844 27.312 -49.594 1 69.56 785 GLY B CA 1
ATOM 13374 C C . GLY B 1 785 ? -33.906 26.5 -48.312 1 69.56 785 GLY B C 1
ATOM 13375 O O . GLY B 1 785 ? -32.906 26.359 -47.594 1 69.56 785 GLY B O 1
ATOM 13376 N N . SER B 1 786 ? -35.062 26.094 -48 1 70.31 786 SER B N 1
ATOM 13377 C CA . SER B 1 786 ? -35.344 25.375 -46.75 1 70.31 786 SER B CA 1
ATOM 13378 C C . SER B 1 786 ? -34.438 24.188 -46.562 1 70.31 786 SER B C 1
ATOM 13380 O O . SER B 1 786 ? -33.969 23.906 -45.469 1 70.31 786 SER B O 1
ATOM 13382 N N . THR B 1 787 ? -34.094 23.547 -47.625 1 76.75 787 THR B N 1
ATOM 13383 C CA . THR B 1 787 ? -33.312 22.328 -47.531 1 76.75 787 THR B CA 1
ATOM 13384 C C . THR B 1 787 ? -31.859 22.656 -47.156 1 76.75 787 THR B C 1
ATOM 13386 O O . THR B 1 787 ? -31.281 22.016 -46.25 1 76.75 787 THR B O 1
ATOM 13389 N N . LEU B 1 788 ? -31.312 23.578 -47.844 1 80.56 788 LEU B N 1
ATOM 13390 C CA . LEU B 1 788 ? -29.938 23.969 -47.531 1 80.56 788 LEU B CA 1
ATOM 13391 C C . LEU B 1 788 ? -29.828 24.531 -46.125 1 80.56 788 LEU B C 1
ATOM 13393 O O . LEU B 1 788 ? -28.891 24.219 -45.375 1 80.56 788 LEU B O 1
ATOM 13397 N N . ALA B 1 789 ? -30.812 25.344 -45.75 1 81 789 ALA B N 1
ATOM 13398 C CA . ALA B 1 789 ? -30.828 25.891 -44.406 1 81 789 ALA B CA 1
ATOM 13399 C C . ALA B 1 789 ? -30.891 24.781 -43.344 1 81 789 ALA B C 1
ATOM 13401 O O . ALA B 1 789 ? -30.188 24.828 -42.344 1 81 789 ALA B O 1
ATOM 13402 N N . GLY B 1 790 ? -31.766 23.859 -43.625 1 83.31 790 GLY B N 1
ATOM 13403 C CA . GLY B 1 790 ? -31.891 22.734 -42.719 1 83.31 790 GLY B CA 1
ATOM 13404 C C . GLY B 1 790 ? -30.609 21.938 -42.594 1 83.31 790 GLY B C 1
ATOM 13405 O O . GLY B 1 790 ? -30.219 21.562 -41.469 1 83.31 790 GLY B O 1
ATOM 13406 N N . MET B 1 791 ? -29.953 21.672 -43.688 1 86.44 791 MET B N 1
ATOM 13407 C CA . MET B 1 791 ? -28.719 20.891 -43.688 1 86.44 791 MET B CA 1
ATOM 13408 C C . MET B 1 791 ? -27.594 21.656 -43 1 86.44 791 MET B C 1
ATOM 13410 O O . MET B 1 791 ? -26.766 21.062 -42.281 1 86.44 791 MET B O 1
ATOM 13414 N N . MET B 1 792 ? -27.531 22.953 -43.188 1 85.5 792 MET B N 1
ATOM 13415 C CA . MET B 1 792 ? -26.531 23.781 -42.531 1 85.5 792 MET B CA 1
ATOM 13416 C C . MET B 1 792 ? -26.75 23.766 -41 1 85.5 792 MET B C 1
ATOM 13418 O O . MET B 1 792 ? -25.781 23.703 -40.25 1 85.5 792 MET B O 1
ATOM 13422 N N . ASP B 1 793 ? -28 23.859 -40.625 1 84.81 793 ASP B N 1
ATOM 13423 C CA . ASP B 1 793 ? -28.312 23.75 -39.219 1 84.81 793 ASP B CA 1
ATOM 13424 C C . ASP B 1 793 ? -27.891 22.391 -38.656 1 84.81 793 ASP B C 1
ATOM 13426 O O . ASP B 1 793 ? -27.312 22.312 -37.562 1 84.81 793 ASP B O 1
ATOM 13430 N N . ALA B 1 794 ? -28.234 21.359 -39.438 1 86.19 794 ALA B N 1
ATOM 13431 C CA . ALA B 1 794 ? -27.828 20.016 -39 1 86.19 794 ALA B CA 1
ATOM 13432 C C . ALA B 1 794 ? -26.312 19.906 -38.906 1 86.19 794 ALA B C 1
ATOM 13434 O O . ALA B 1 794 ? -25.797 19.297 -37.938 1 86.19 794 ALA B O 1
ATOM 13435 N N . PHE B 1 795 ? -25.531 20.422 -39.781 1 88.25 795 PHE B N 1
ATOM 13436 C CA . PHE B 1 795 ? -24.078 20.453 -39.781 1 88.25 795 PHE B CA 1
ATOM 13437 C C . PHE B 1 795 ? -23.562 21.188 -38.531 1 88.25 795 PHE B C 1
ATOM 13439 O O . PHE B 1 795 ? -22.672 20.703 -37.844 1 88.25 795 PHE B O 1
ATOM 13446 N N . SER B 1 796 ? -24.219 22.328 -38.344 1 89.5 796 SER B N 1
ATOM 13447 C CA . SER B 1 796 ? -23.859 23.125 -37.156 1 89.5 796 SER B CA 1
ATOM 13448 C C . SER B 1 796 ? -24.047 22.328 -35.875 1 89.5 796 SER B C 1
ATOM 13450 O O . SER B 1 796 ? -23.203 22.375 -35 1 89.5 796 SER B O 1
ATOM 13452 N N . ILE B 1 797 ? -25.125 21.703 -35.812 1 86 797 ILE B N 1
ATOM 13453 C CA . ILE B 1 797 ? -25.438 20.906 -34.625 1 86 797 ILE B CA 1
ATOM 13454 C C . ILE B 1 797 ? -24.438 19.766 -34.5 1 86 797 ILE B C 1
ATOM 13456 O O . ILE B 1 797 ? -23.922 19.5 -33.406 1 86 797 ILE B O 1
ATOM 13460 N N . ALA B 1 798 ? -24.141 19.094 -35.594 1 88.75 798 ALA B N 1
ATOM 13461 C CA . ALA B 1 798 ? -23.219 17.969 -35.562 1 88.75 798 ALA B CA 1
ATOM 13462 C C . ALA B 1 798 ? -21.844 18.406 -35.062 1 88.75 798 ALA B C 1
ATOM 13464 O O . ALA B 1 798 ? -21.234 17.734 -34.219 1 88.75 798 ALA B O 1
ATOM 13465 N N . VAL B 1 799 ? -21.328 19.5 -35.625 1 89.38 799 VAL B N 1
ATOM 13466 C CA . VAL B 1 799 ? -20.016 20.016 -35.219 1 89.38 799 VAL B CA 1
ATOM 13467 C C . VAL B 1 799 ? -20.062 20.438 -33.75 1 89.38 799 VAL B C 1
ATOM 13469 O O . VAL B 1 799 ? -19.141 20.141 -33 1 89.38 799 VAL B O 1
ATOM 13472 N N . SER B 1 800 ? -21.094 21.156 -33.375 1 87.25 800 SER B N 1
ATOM 13473 C CA . SER B 1 800 ? -21.219 21.641 -32 1 87.25 800 SER B CA 1
ATOM 13474 C C . SER B 1 800 ? -21.25 20.484 -31 1 87.25 800 SER B C 1
ATOM 13476 O O . SER B 1 800 ? -20.609 20.531 -29.953 1 87.25 800 SER B O 1
ATOM 13478 N N . VAL B 1 801 ? -22.062 19.469 -31.391 1 84.25 801 VAL B N 1
ATOM 13479 C CA . VAL B 1 801 ? -22.125 18.297 -30.531 1 84.25 801 VAL B CA 1
ATOM 13480 C C . VAL B 1 801 ? -20.75 17.656 -30.438 1 84.25 801 VAL B C 1
ATOM 13482 O O . VAL B 1 801 ? -20.312 17.25 -29.344 1 84.25 801 VAL B O 1
ATOM 13485 N N . GLY B 1 802 ? -20.062 17.516 -31.531 1 86.19 802 GLY B N 1
ATOM 13486 C CA . GLY B 1 802 ? -18.703 16.984 -31.516 1 86.19 802 GLY B CA 1
ATOM 13487 C C . GLY B 1 802 ? -17.766 17.781 -30.641 1 86.19 802 GLY B C 1
ATOM 13488 O O . GLY B 1 802 ? -17.016 17.203 -29.844 1 86.19 802 GLY B O 1
ATOM 13489 N N . LEU B 1 803 ? -17.844 19.078 -30.828 1 86.31 803 LEU B N 1
ATOM 13490 C CA . LEU B 1 803 ? -17 19.969 -30.016 1 86.31 803 LEU B CA 1
ATOM 13491 C C . LEU B 1 803 ? -17.328 19.812 -28.531 1 86.31 803 LEU B C 1
ATOM 13493 O O . LEU B 1 803 ? -16.438 19.781 -27.703 1 86.31 803 LEU B O 1
ATOM 13497 N N . GLN B 1 804 ? -18.562 19.672 -28.297 1 81.5 804 GLN B N 1
ATOM 13498 C CA . GLN B 1 804 ? -19.031 19.594 -26.922 1 81.5 804 GLN B CA 1
ATOM 13499 C C . GLN B 1 804 ? -18.672 18.25 -26.297 1 81.5 804 GLN B C 1
ATOM 13501 O O . GLN B 1 804 ? -18.562 18.141 -25.062 1 81.5 804 GLN B O 1
ATOM 13506 N N . TYR B 1 805 ? -18.469 17.297 -27.203 1 80.31 805 TYR B N 1
ATOM 13507 C CA . TYR B 1 805 ? -18.062 15.992 -26.719 1 80.31 805 TYR B CA 1
ATOM 13508 C C . TYR B 1 805 ? -16.547 15.852 -26.781 1 80.31 805 TYR B C 1
ATOM 13510 O O . TYR B 1 805 ? -16 14.75 -26.594 1 80.31 805 TYR B O 1
ATOM 13518 N N . GLY B 1 806 ? -15.812 17.031 -27.156 1 76.25 806 GLY B N 1
ATOM 13519 C CA . GLY B 1 806 ? -14.367 17.109 -27.016 1 76.25 806 GLY B CA 1
ATOM 13520 C C . GLY B 1 806 ? -13.625 16.859 -28.312 1 76.25 806 GLY B C 1
ATOM 13521 O O . GLY B 1 806 ? -12.406 16.656 -28.312 1 76.25 806 GLY B O 1
ATOM 13522 N N . VAL B 1 807 ? -14.25 16.812 -29.391 1 82.25 807 VAL B N 1
ATOM 13523 C CA . VAL B 1 807 ? -13.562 16.75 -30.672 1 82.25 807 VAL B CA 1
ATOM 13524 C C . VAL B 1 807 ? -12.711 18 -30.859 1 82.25 807 VAL B C 1
ATOM 13526 O O . VAL B 1 807 ? -13.227 19.125 -30.781 1 82.25 807 VAL B O 1
ATOM 13529 N N . PRO B 1 808 ? -11.5 17.859 -31.078 1 82.44 808 PRO B N 1
ATOM 13530 C CA . PRO B 1 808 ? -10.68 19.047 -31.266 1 82.44 808 PRO B CA 1
ATOM 13531 C C . PRO B 1 808 ? -11.055 19.844 -32.5 1 82.44 808 PRO B C 1
ATOM 13533 O O . PRO B 1 808 ? -11.305 19.25 -33.562 1 82.44 808 PRO B O 1
ATOM 13536 N N . LEU B 1 809 ? -10.969 21.016 -32.312 1 87.56 809 LEU B N 1
ATOM 13537 C CA . LEU B 1 809 ? -11.258 21.875 -33.438 1 87.56 809 LEU B CA 1
ATOM 13538 C C . LEU B 1 809 ? -10.273 21.625 -34.594 1 87.56 809 LEU B C 1
ATOM 13540 O O . LEU B 1 809 ? -10.656 21.656 -35.75 1 87.56 809 LEU B O 1
ATOM 13544 N N . GLU B 1 810 ? -9.109 21.344 -34.219 1 85.62 810 GLU B N 1
ATOM 13545 C CA . GLU B 1 810 ? -8.078 21.094 -35.219 1 85.62 810 GLU B CA 1
ATOM 13546 C C . GLU B 1 810 ? -8.469 19.953 -36.156 1 85.62 810 GLU B C 1
ATOM 13548 O O . GLU B 1 810 ? -8.133 19.953 -37.344 1 85.62 810 GLU B O 1
ATOM 13553 N N . THR B 1 811 ? -9.125 19.031 -35.625 1 85.62 811 THR B N 1
ATOM 13554 C CA . THR B 1 811 ? -9.555 17.891 -36.438 1 85.62 811 THR B CA 1
ATOM 13555 C C . THR B 1 811 ? -10.57 18.328 -37.469 1 85.62 811 THR B C 1
ATOM 13557 O O . THR B 1 811 ? -10.469 17.953 -38.656 1 85.62 811 THR B O 1
ATOM 13560 N N . TYR B 1 812 ? -11.438 19.094 -37.062 1 89.31 812 TYR B N 1
ATOM 13561 C CA . TYR B 1 812 ? -12.43 19.594 -38 1 89.31 812 TYR B CA 1
ATOM 13562 C C . TYR B 1 812 ? -11.789 20.531 -39.031 1 89.31 812 TYR B C 1
ATOM 13564 O O . TYR B 1 812 ? -12.094 20.453 -40.219 1 89.31 812 TYR B O 1
ATOM 13572 N N . VAL B 1 813 ? -10.93 21.281 -38.562 1 88.69 813 VAL B N 1
ATOM 13573 C CA . VAL B 1 813 ? -10.25 22.203 -39.469 1 88.69 813 VAL B CA 1
ATOM 13574 C C . VAL B 1 813 ? -9.461 21.422 -40.5 1 88.69 813 VAL B C 1
ATOM 13576 O O . VAL B 1 813 ? -9.516 21.734 -41.688 1 88.69 813 VAL B O 1
ATOM 13579 N N . SER B 1 814 ? -8.766 20.422 -40.062 1 86.69 814 SER B N 1
ATOM 13580 C CA . SER B 1 814 ? -7.969 19.594 -40.969 1 86.69 814 SER B CA 1
ATOM 13581 C C . SER B 1 814 ? -8.844 18.906 -42 1 86.69 814 SER B C 1
ATOM 13583 O O . SER B 1 814 ? -8.438 18.734 -43.156 1 86.69 814 SER B O 1
ATOM 13585 N N . LYS B 1 815 ? -10.016 18.594 -41.625 1 86.25 815 LYS B N 1
ATOM 13586 C CA . LYS B 1 815 ? -10.898 17.828 -42.531 1 86.25 815 LYS B CA 1
ATOM 13587 C C . LYS B 1 815 ? -11.625 18.75 -43.5 1 86.25 815 LYS B C 1
ATOM 13589 O O . LYS B 1 815 ? -11.875 18.375 -44.656 1 86.25 815 LYS B O 1
ATOM 13594 N N . PHE B 1 816 ? -11.867 19.953 -43.031 1 90.25 816 PHE B N 1
ATOM 13595 C CA . PHE B 1 816 ? -12.773 20.781 -43.844 1 90.25 816 PHE B CA 1
ATOM 13596 C C . PHE B 1 816 ? -12 21.828 -44.625 1 90.25 816 PHE B C 1
ATOM 13598 O O . PHE B 1 816 ? -12.523 22.406 -45.594 1 90.25 816 PHE B O 1
ATOM 13605 N N . THR B 1 817 ? -10.789 21.984 -44.219 1 86.31 817 THR B N 1
ATOM 13606 C CA . THR B 1 817 ? -9.969 22.891 -45.031 1 86.31 817 THR B CA 1
ATOM 13607 C C . THR B 1 817 ? -9.68 22.312 -46.406 1 86.31 817 THR B C 1
ATOM 13609 O O . THR B 1 817 ? -9.367 21.125 -46.531 1 86.31 817 THR B O 1
ATOM 13612 N N . ASN B 1 818 ? -9.898 23.016 -47.469 1 79.81 818 ASN B N 1
ATOM 13613 C CA . ASN B 1 818 ? -9.672 22.688 -48.875 1 79.81 818 ASN B CA 1
ATOM 13614 C C . ASN B 1 818 ? -10.766 21.781 -49.406 1 79.81 818 ASN B C 1
ATOM 13616 O O . ASN B 1 818 ? -10.609 21.203 -50.5 1 79.81 818 ASN B O 1
ATOM 13620 N N . MET B 1 819 ? -11.844 21.609 -48.594 1 84.81 819 MET B N 1
ATOM 13621 C CA . MET B 1 819 ? -13 20.906 -49.156 1 84.81 819 MET B CA 1
ATOM 13622 C C . MET B 1 819 ? -13.602 21.688 -50.344 1 84.81 819 MET B C 1
ATOM 13624 O O . MET B 1 819 ? -13.906 22.875 -50.188 1 84.81 819 MET B O 1
ATOM 13628 N N . ARG B 1 820 ? -13.844 21.047 -51.469 1 80.31 820 ARG B N 1
ATOM 13629 C CA . ARG B 1 820 ? -14.18 21.766 -52.688 1 80.31 820 ARG B CA 1
ATOM 13630 C C . ARG B 1 820 ? -15.625 21.516 -53.094 1 80.31 820 ARG B C 1
ATOM 13632 O O . ARG B 1 820 ? -16.016 20.375 -53.312 1 80.31 820 ARG B O 1
ATOM 13639 N N . PHE B 1 821 ? -16.422 22.578 -53 1 84.56 821 PHE B N 1
ATOM 13640 C CA . PHE B 1 821 ? -17.75 22.594 -53.594 1 84.56 821 PHE B CA 1
ATOM 13641 C C . PHE B 1 821 ? -18.266 24.016 -53.75 1 84.56 821 PHE B C 1
ATOM 13643 O O . PHE B 1 821 ? -17.734 24.953 -53.125 1 84.56 821 PHE B O 1
ATOM 13650 N N . GLU B 1 822 ? -19.234 24.25 -54.5 1 81.88 822 GLU B N 1
ATOM 13651 C CA . GLU B 1 822 ? -19.797 25.578 -54.688 1 81.88 822 GLU B CA 1
ATOM 13652 C C . GLU B 1 822 ? -20.703 25.984 -53.531 1 81.88 822 GLU B C 1
ATOM 13654 O O . GLU B 1 822 ? -21.359 25.125 -52.938 1 81.88 822 GLU B O 1
ATOM 13659 N N . PRO B 1 823 ? -20.641 27.125 -53.312 1 83.5 823 PRO B N 1
ATOM 13660 C CA . PRO B 1 823 ? -19.922 28.297 -53.844 1 83.5 823 PRO B CA 1
ATOM 13661 C C . PRO B 1 823 ? -18.453 28.328 -53.406 1 83.5 823 PRO B C 1
ATOM 13663 O O . PRO B 1 823 ? -18.141 28 -52.25 1 83.5 823 PRO B O 1
ATOM 13666 N N . ALA B 1 824 ? -17.594 28.547 -54.281 1 87.19 824 ALA B N 1
ATOM 13667 C CA . ALA B 1 824 ? -16.156 28.688 -54.094 1 87.19 824 ALA B CA 1
ATOM 13668 C C . ALA B 1 824 ? -15.625 29.953 -54.75 1 87.19 824 ALA B C 1
ATOM 13670 O O . ALA B 1 824 ? -16.188 30.422 -55.75 1 87.19 824 ALA B O 1
ATOM 13671 N N . GLY B 1 825 ? -14.68 30.719 -54.188 1 86.44 825 GLY B N 1
ATOM 13672 C CA . GLY B 1 825 ? -14.109 31.891 -54.812 1 86.44 825 GLY B CA 1
ATOM 13673 C C . GLY B 1 825 ? -13.57 32.906 -53.812 1 86.44 825 GLY B C 1
ATOM 13674 O O . GLY B 1 825 ? -13.125 32.531 -52.75 1 86.44 825 GLY B O 1
ATOM 13675 N N . MET B 1 826 ? -13.734 34.125 -54.281 1 82.19 826 MET B N 1
ATOM 13676 C CA . MET B 1 826 ? -13.18 35.219 -53.5 1 82.19 826 MET B CA 1
ATOM 13677 C C . MET B 1 826 ? -14.023 35.5 -52.25 1 82.19 826 MET B C 1
ATOM 13679 O O . MET B 1 826 ? -15.25 35.406 -52.281 1 82.19 826 MET B O 1
ATOM 13683 N N . THR B 1 827 ? -13.359 35.75 -51.156 1 87.31 827 THR B N 1
ATOM 13684 C CA . THR B 1 827 ? -14.031 36.062 -49.906 1 87.31 827 THR B CA 1
ATOM 13685 C C . THR B 1 827 ? -13.797 37.5 -49.5 1 87.31 827 THR B C 1
ATOM 13687 O O . THR B 1 827 ? -13.008 38.219 -50.125 1 87.31 827 THR B O 1
ATOM 13690 N N . ASP B 1 828 ? -14.484 38.062 -48.531 1 81.19 828 ASP B N 1
ATOM 13691 C CA . ASP B 1 828 ? -14.297 39.406 -48.031 1 81.19 828 ASP B CA 1
ATOM 13692 C C . ASP B 1 828 ? -13.398 39.406 -46.781 1 81.19 828 ASP B C 1
ATOM 13694 O O . ASP B 1 828 ? -13.195 40.438 -46.156 1 81.19 828 ASP B O 1
ATOM 13698 N N . ASP B 1 829 ? -12.875 38.312 -46.438 1 82.81 829 ASP B N 1
ATOM 13699 C CA . ASP B 1 829 ? -11.969 38.156 -45.312 1 82.81 829 ASP B CA 1
ATOM 13700 C C . ASP B 1 829 ? -10.523 38.469 -45.719 1 82.81 829 ASP B C 1
ATOM 13702 O O . ASP B 1 829 ? -9.977 37.781 -46.594 1 82.81 829 ASP B O 1
ATOM 13706 N N . PRO B 1 830 ? -9.883 39.469 -45.156 1 81.19 830 PRO B N 1
ATOM 13707 C CA . PRO B 1 830 ? -8.523 39.812 -45.562 1 81.19 830 PRO B CA 1
ATOM 13708 C C . PRO B 1 830 ? -7.516 38.719 -45.281 1 81.19 830 PRO B C 1
ATOM 13710 O O . PRO B 1 830 ? -6.469 38.656 -45.938 1 81.19 830 PRO B O 1
ATOM 13713 N N . ASP B 1 831 ? -7.859 37.875 -44.438 1 85.19 831 ASP B N 1
ATOM 13714 C CA . ASP B 1 831 ? -6.938 36.781 -44.062 1 85.19 831 ASP B CA 1
ATOM 13715 C C . ASP B 1 831 ? -7.164 35.562 -44.969 1 85.19 831 ASP B C 1
ATOM 13717 O O . ASP B 1 831 ? -6.266 34.75 -45.125 1 85.19 831 ASP B O 1
ATOM 13721 N N . VAL B 1 832 ? -8.383 35.375 -45.531 1 86.44 832 VAL B N 1
ATOM 13722 C CA . VAL B 1 832 ? -8.758 34.281 -46.406 1 86.44 832 VAL B CA 1
ATOM 13723 C C . VAL B 1 832 ? -9.32 34.812 -47.719 1 86.44 832 VAL B C 1
ATOM 13725 O O . VAL B 1 832 ? -10.539 34.969 -47.844 1 86.44 832 VAL B O 1
ATOM 13728 N N . ARG B 1 833 ? -8.539 35.094 -48.562 1 83 833 ARG B N 1
ATOM 13729 C CA . ARG B 1 833 ? -8.945 35.844 -49.75 1 83 833 ARG B CA 1
ATOM 13730 C C . ARG B 1 833 ? -9.703 34.938 -50.719 1 83 833 ARG B C 1
ATOM 13732 O O . ARG B 1 833 ? -10.578 35.406 -51.469 1 83 833 ARG B O 1
ATOM 13739 N N . MET B 1 834 ? -9.25 33.625 -50.719 1 84.81 834 MET B N 1
ATOM 13740 C CA . MET B 1 834 ? -9.906 32.656 -51.562 1 84.81 834 MET B CA 1
ATOM 13741 C C . MET B 1 834 ? -10.312 31.406 -50.781 1 84.81 834 MET B C 1
ATOM 13743 O O . MET B 1 834 ? -9.562 30.938 -49.906 1 84.81 834 MET B O 1
ATOM 13747 N N . ALA B 1 835 ? -11.508 30.969 -51 1 88.88 835 ALA B N 1
ATOM 13748 C CA . ALA B 1 835 ? -12 29.75 -50.344 1 88.88 835 ALA B CA 1
ATOM 13749 C C . ALA B 1 835 ? -12.539 28.766 -51.375 1 88.88 835 ALA B C 1
ATOM 13751 O O . ALA B 1 835 ? -13.125 29.156 -52.406 1 88.88 835 ALA B O 1
ATOM 13752 N N . GLN B 1 836 ? -12.391 27.5 -51.156 1 88.12 836 GLN B N 1
ATOM 13753 C CA . GLN B 1 836 ? -12.805 26.438 -52.062 1 88.12 836 GLN B CA 1
ATOM 13754 C C . GLN B 1 836 ? -14.25 26.031 -51.781 1 88.12 836 GLN B C 1
ATOM 13756 O O . GLN B 1 836 ? -14.828 25.234 -52.562 1 88.12 836 GLN B O 1
ATOM 13761 N N . SER B 1 837 ? -14.805 26.469 -50.75 1 89 837 SER B N 1
ATOM 13762 C CA . SER B 1 837 ? -16.203 26.266 -50.375 1 89 837 SER B CA 1
ATOM 13763 C C . SER B 1 837 ? -16.562 27.125 -49.156 1 89 837 SER B C 1
ATOM 13765 O O . SER B 1 837 ? -15.695 27.766 -48.562 1 89 837 SER B O 1
ATOM 13767 N N . ILE B 1 838 ? -17.797 27.062 -48.781 1 85.38 838 ILE B N 1
ATOM 13768 C CA . ILE B 1 838 ? -18.266 27.766 -47.594 1 85.38 838 ILE B CA 1
ATOM 13769 C C . ILE B 1 838 ? -17.641 27.156 -46.344 1 85.38 838 ILE B C 1
ATOM 13771 O O . ILE B 1 838 ? -17.203 27.875 -45.438 1 85.38 838 ILE B O 1
ATOM 13775 N N . VAL B 1 839 ? -17.562 25.844 -46.312 1 89.25 839 VAL B N 1
ATOM 13776 C CA . VAL B 1 839 ? -17.031 25.125 -45.156 1 89.25 839 VAL B CA 1
ATOM 13777 C C . VAL B 1 839 ? -15.531 25.375 -45.031 1 89.25 839 VAL B C 1
ATOM 13779 O O . VAL B 1 839 ? -15.008 25.547 -43.938 1 89.25 839 VAL B O 1
ATOM 13782 N N . ASP B 1 840 ? -14.852 25.422 -46.125 1 91.44 840 ASP B N 1
ATOM 13783 C CA . ASP B 1 840 ? -13.438 25.766 -46.156 1 91.44 840 ASP B CA 1
ATOM 13784 C C . ASP B 1 840 ? -13.203 27.156 -45.562 1 91.44 840 ASP B C 1
ATOM 13786 O O . ASP B 1 840 ? -12.336 27.328 -44.688 1 91.44 840 ASP B O 1
ATOM 13790 N N . ASN B 1 841 ? -13.977 28.109 -45.969 1 89.94 841 ASN B N 1
ATOM 13791 C CA . ASN B 1 841 ? -13.867 29.484 -45.5 1 89.94 841 ASN B CA 1
ATOM 13792 C C . ASN B 1 841 ? -14.078 29.562 -43.969 1 89.94 841 ASN B C 1
ATOM 13794 O O . ASN B 1 841 ? -13.297 30.188 -43.25 1 89.94 841 ASN B O 1
ATOM 13798 N N . ILE B 1 842 ? -15.133 28.922 -43.562 1 88.5 842 ILE B N 1
ATOM 13799 C CA . ILE B 1 842 ? -15.547 28.984 -42.156 1 88.5 842 ILE B CA 1
ATOM 13800 C C . ILE B 1 842 ? -14.461 28.359 -41.281 1 88.5 842 ILE B C 1
ATOM 13802 O O . ILE B 1 842 ? -14.07 28.953 -40.25 1 88.5 842 ILE B O 1
ATOM 13806 N N . PHE B 1 843 ? -13.977 27.297 -41.594 1 90.88 843 PHE B N 1
ATOM 13807 C CA . PHE B 1 843 ? -13.062 26.594 -40.719 1 90.88 843 PHE B CA 1
ATOM 13808 C C . PHE B 1 843 ? -11.664 27.203 -40.781 1 90.88 843 PHE B C 1
ATOM 13810 O O . PHE B 1 843 ? -10.914 27.156 -39.812 1 90.88 843 PHE B O 1
ATOM 13817 N N . ARG B 1 844 ? -11.273 27.781 -41.844 1 90.81 844 ARG B N 1
ATOM 13818 C CA . ARG B 1 844 ? -10.07 28.609 -41.875 1 90.81 844 ARG B CA 1
ATOM 13819 C C . ARG B 1 844 ? -10.203 29.797 -40.906 1 90.81 844 ARG B C 1
ATOM 13821 O O . ARG B 1 844 ? -9.266 30.125 -40.188 1 90.81 844 ARG B O 1
ATOM 13828 N N . ARG B 1 845 ? -11.367 30.391 -40.969 1 89.88 845 ARG B N 1
ATOM 13829 C CA . ARG B 1 845 ? -11.633 31.5 -40.094 1 89.88 845 ARG B CA 1
ATOM 13830 C C . ARG B 1 845 ? -11.617 31.047 -38.625 1 89.88 845 ARG B C 1
ATOM 13832 O O . ARG B 1 845 ? -11.031 31.719 -37.781 1 89.88 845 ARG B O 1
ATOM 13839 N N . LEU B 1 846 ? -12.242 29.938 -38.344 1 89.12 846 LEU B N 1
ATOM 13840 C CA . LEU B 1 846 ? -12.242 29.391 -37 1 89.12 846 LEU B CA 1
ATOM 13841 C C . LEU B 1 846 ? -10.828 29.078 -36.531 1 89.12 846 LEU B C 1
ATOM 13843 O O . LEU B 1 846 ? -10.477 29.312 -35.375 1 89.12 846 LEU B O 1
ATOM 13847 N N . ALA B 1 847 ? -10.047 28.578 -37.406 1 90.44 847 ALA B N 1
ATOM 13848 C CA . ALA B 1 847 ? -8.648 28.297 -37.094 1 90.44 847 ALA B CA 1
ATOM 13849 C C . ALA B 1 847 ? -7.898 29.562 -36.719 1 90.44 847 ALA B C 1
ATOM 13851 O O . ALA B 1 847 ? -7.16 29.609 -35.75 1 90.44 847 ALA B O 1
ATOM 13852 N N . LEU B 1 848 ? -8.062 30.578 -37.438 1 87.94 848 LEU B N 1
ATOM 13853 C CA . LEU B 1 848 ? -7.387 31.859 -37.25 1 87.94 848 LEU B CA 1
ATOM 13854 C C . LEU B 1 848 ? -7.836 32.5 -35.938 1 87.94 848 LEU B C 1
ATOM 13856 O O . LEU B 1 848 ? -7.039 33.156 -35.25 1 87.94 848 LEU B O 1
ATOM 13860 N N . ASP B 1 849 ? -9.023 32.188 -35.562 1 84.56 849 ASP B N 1
ATOM 13861 C CA . ASP B 1 849 ? -9.586 32.844 -34.406 1 84.56 849 ASP B CA 1
ATOM 13862 C C . ASP B 1 849 ? -9.297 32.062 -33.125 1 84.56 849 ASP B C 1
ATOM 13864 O O . ASP B 1 849 ? -9.148 32.625 -32.031 1 84.56 849 ASP B O 1
ATOM 13868 N N . PHE B 1 850 ? -9.211 30.719 -33.281 1 84.81 850 PHE B N 1
ATOM 13869 C CA . PHE B 1 850 ? -9.289 29.953 -32.031 1 84.81 850 PHE B CA 1
ATOM 13870 C C . PHE B 1 850 ? -8.078 29.047 -31.891 1 84.81 850 PHE B C 1
ATOM 13872 O O . PHE B 1 850 ? -7.855 28.469 -30.828 1 84.81 850 PHE B O 1
ATOM 13879 N N . LEU B 1 851 ? -7.312 28.891 -32.969 1 85.44 851 LEU B N 1
ATOM 13880 C CA . LEU B 1 851 ? -6.164 28 -32.875 1 85.44 851 LEU B CA 1
ATOM 13881 C C . LEU B 1 851 ? -4.867 28.781 -32.719 1 85.44 851 LEU B C 1
ATOM 13883 O O . LEU B 1 851 ? -4.73 29.859 -33.312 1 85.44 851 LEU B O 1
ATOM 13887 N N . PRO B 1 852 ? -3.945 28.25 -32.031 1 80.5 852 PRO B N 1
ATOM 13888 C CA . PRO B 1 852 ? -2.643 28.922 -31.922 1 80.5 852 PRO B CA 1
ATOM 13889 C C . PRO B 1 852 ? -1.86 28.891 -33.219 1 80.5 852 PRO B C 1
ATOM 13891 O O . PRO B 1 852 ? -2.111 28.031 -34.094 1 80.5 852 PRO B O 1
ATOM 13894 N N . PHE B 1 853 ? -0.936 29.672 -33.312 1 77.94 853 PHE B N 1
ATOM 13895 C CA . PHE B 1 853 ? -0.169 29.875 -34.562 1 77.94 853 PHE B CA 1
ATOM 13896 C C . PHE B 1 853 ? 0.529 28.594 -34.969 1 77.94 853 PHE B C 1
ATOM 13898 O O . PHE B 1 853 ? 0.51 28.219 -36.156 1 77.94 853 PHE B O 1
ATOM 13905 N N . GLU B 1 854 ? 1.04 27.922 -34.031 1 76.38 854 GLU B N 1
ATOM 13906 C CA . GLU B 1 854 ? 1.802 26.734 -34.375 1 76.38 854 GLU B CA 1
ATOM 13907 C C . GLU B 1 854 ? 0.907 25.656 -35 1 76.38 854 GLU B C 1
ATOM 13909 O O . GLU B 1 854 ? 1.284 25.031 -36 1 76.38 854 GLU B O 1
ATOM 13914 N N . THR B 1 855 ? -0.245 25.609 -34.531 1 79.5 855 THR B N 1
ATOM 13915 C CA . THR B 1 855 ? -1.192 24.625 -35.031 1 79.5 855 THR B CA 1
ATOM 13916 C C . THR B 1 855 ? -1.729 25.031 -36.406 1 79.5 855 THR B C 1
ATOM 13918 O O . THR B 1 855 ? -1.837 24.203 -37.312 1 79.5 855 THR B O 1
ATOM 13921 N N . ARG B 1 856 ? -1.904 26.203 -36.5 1 81.75 856 ARG B N 1
ATOM 13922 C CA . ARG B 1 856 ? -2.443 26.719 -37.75 1 81.75 856 ARG B CA 1
ATOM 13923 C C . ARG B 1 856 ? -1.396 26.672 -38.875 1 81.75 856 ARG B C 1
ATOM 13925 O O . ARG B 1 856 ? -1.714 26.359 -40 1 81.75 856 ARG B O 1
ATOM 13932 N N . SER B 1 857 ? -0.247 26.953 -38.438 1 79.44 857 SER B N 1
ATOM 13933 C CA . SER B 1 857 ? 0.832 26.938 -39.438 1 79.44 857 SER B CA 1
ATOM 13934 C C . SER B 1 857 ? 1.073 25.531 -39.969 1 79.44 857 SER B C 1
ATOM 13936 O O . SER B 1 857 ? 1.339 25.359 -41.156 1 79.44 857 SER B O 1
ATOM 13938 N N . ALA B 1 858 ? 0.901 24.594 -39.094 1 77.38 858 ALA B N 1
ATOM 13939 C CA . ALA B 1 858 ? 1.044 23.203 -39.531 1 77.38 858 ALA B CA 1
ATOM 13940 C C . ALA B 1 858 ? -0.049 22.812 -40.5 1 77.38 858 ALA B C 1
ATOM 13942 O O . ALA B 1 858 ? 0.15 21.922 -41.344 1 77.38 858 ALA B O 1
ATOM 13943 N N . LEU B 1 859 ? -1.123 23.578 -40.5 1 80.12 859 LEU B N 1
ATOM 13944 C CA . LEU B 1 859 ? -2.252 23.312 -41.406 1 80.12 859 LEU B CA 1
ATOM 13945 C C . LEU B 1 859 ? -2.223 24.234 -42.594 1 80.12 859 LEU B C 1
ATOM 13947 O O . LEU B 1 859 ? -3.141 24.219 -43.438 1 80.12 859 LEU B O 1
ATOM 13951 N N . GLY B 1 860 ? -1.138 25.078 -42.562 1 80.62 860 GLY B N 1
ATOM 13952 C CA . GLY B 1 860 ? -0.935 25.969 -43.688 1 80.62 860 GLY B CA 1
ATOM 13953 C C . GLY B 1 860 ? -1.859 27.172 -43.656 1 80.62 860 GLY B C 1
ATOM 13954 O O . GLY B 1 860 ? -2.174 27.734 -44.719 1 80.62 860 GLY B O 1
ATOM 13955 N N . ILE B 1 861 ? -2.34 27.516 -42.5 1 86.56 861 ILE B N 1
ATOM 13956 C CA . ILE B 1 861 ? -3.279 28.625 -42.375 1 86.56 861 ILE B CA 1
ATOM 13957 C C . ILE B 1 861 ? -2.584 29.828 -41.75 1 86.56 861 ILE B C 1
ATOM 13959 O O . ILE B 1 861 ? -2.145 29.75 -40.594 1 86.56 861 ILE B O 1
ATOM 13963 N N . HIS B 1 862 ? -2.488 30.891 -42.438 1 87.5 862 HIS B N 1
ATOM 13964 C CA . HIS B 1 862 ? -1.788 32.094 -42 1 87.5 862 HIS B CA 1
ATOM 13965 C C . HIS B 1 862 ? -2.613 33.344 -42.25 1 87.5 862 HIS B C 1
ATOM 13967 O O . HIS B 1 862 ? -3.344 33.406 -43.25 1 87.5 862 HIS B O 1
ATOM 13973 N N . SER B 1 863 ? -2.479 34.312 -41.469 1 84 863 SER B N 1
ATOM 13974 C CA . SER B 1 863 ? -3.143 35.594 -41.656 1 84 863 SER B CA 1
ATOM 13975 C C . SER B 1 863 ? -2.441 36.438 -42.719 1 84 863 SER B C 1
ATOM 13977 O O . SER B 1 863 ? -1.318 36.125 -43.125 1 84 863 SER B O 1
ATOM 13979 N N . ALA B 1 864 ? -3.094 37.469 -43.156 1 81.44 864 ALA B N 1
ATOM 13980 C CA . ALA B 1 864 ? -2.52 38.375 -44.156 1 81.44 864 ALA B CA 1
ATOM 13981 C C . ALA B 1 864 ? -1.234 39 -43.625 1 81.44 864 ALA B C 1
ATOM 13983 O O . ALA B 1 864 ? -0.254 39.125 -44.375 1 81.44 864 ALA B O 1
ATOM 13984 N N . GLU B 1 865 ? -1.244 39.312 -42.375 1 79.31 865 GLU B N 1
ATOM 13985 C CA . GLU B 1 865 ? -0.068 39.938 -41.75 1 79.31 865 GLU B CA 1
ATOM 13986 C C . GLU B 1 865 ? 1.091 38.938 -41.688 1 79.31 865 GLU B C 1
ATOM 13988 O O . GLU B 1 865 ? 2.242 39.312 -41.938 1 79.31 865 GLU B O 1
ATOM 13993 N N . GLU B 1 866 ? 0.772 37.781 -41.469 1 82.38 866 GLU B N 1
ATOM 13994 C CA . GLU B 1 866 ? 1.78 36.719 -41.344 1 82.38 866 GLU B CA 1
ATOM 13995 C C . GLU B 1 866 ? 2.373 36.344 -42.688 1 82.38 866 GLU B C 1
ATOM 13997 O O . GLU B 1 866 ? 3.578 36.125 -42.812 1 82.38 866 GLU B O 1
ATOM 14002 N N . ARG B 1 867 ? 1.625 36.312 -43.625 1 80.25 867 ARG B N 1
ATOM 14003 C CA . ARG B 1 867 ? 2.07 36.031 -45 1 80.25 867 ARG B CA 1
ATOM 14004 C C . ARG B 1 867 ? 2.959 37.156 -45.5 1 80.25 867 ARG B C 1
ATOM 14006 O O . ARG B 1 867 ? 3.977 36.875 -46.156 1 80.25 867 ARG B O 1
ATOM 14013 N N . GLN B 1 868 ? 2.588 38.375 -45.188 1 78.56 868 GLN B N 1
ATOM 14014 C CA . GLN B 1 868 ? 3.398 39.531 -45.594 1 78.56 868 GLN B CA 1
ATOM 14015 C C . GLN B 1 868 ? 4.758 39.5 -44.875 1 78.56 868 GLN B C 1
ATOM 14017 O O . GLN B 1 868 ? 5.785 39.781 -45.5 1 78.56 868 GLN B O 1
ATOM 14022 N N . ARG B 1 869 ? 4.789 39.094 -43.719 1 77.06 869 ARG B N 1
ATOM 14023 C CA . ARG B 1 869 ? 6.031 38.969 -42.969 1 77.06 869 ARG B CA 1
ATOM 14024 C C . ARG B 1 869 ? 6.93 37.875 -43.562 1 77.06 869 ARG B C 1
ATOM 14026 O O . ARG B 1 869 ? 8.148 38.062 -43.625 1 77.06 869 ARG B O 1
ATOM 14033 N N . HIS B 1 870 ? 6.328 36.875 -43.969 1 76.81 870 HIS B N 1
ATOM 14034 C CA . HIS B 1 870 ? 7.074 35.812 -44.594 1 76.81 870 HIS B CA 1
ATOM 14035 C C . HIS B 1 870 ? 7.703 36.25 -45.906 1 76.81 870 HIS B C 1
ATOM 14037 O O . HIS B 1 870 ? 8.836 35.875 -46.219 1 76.81 870 HIS B O 1
ATOM 14043 N N . LEU B 1 871 ? 7.02 37.031 -46.625 1 73.75 871 LEU B N 1
ATOM 14044 C CA . LEU B 1 871 ? 7.535 37.562 -47.875 1 73.75 871 LEU B CA 1
ATOM 14045 C C . LEU B 1 871 ? 8.68 38.531 -47.625 1 73.75 871 LEU B C 1
ATOM 14047 O O . LEU B 1 871 ? 9.648 38.562 -48.375 1 73.75 871 LEU B O 1
ATOM 14051 N N . ASP B 1 872 ? 8.633 39.125 -46.469 1 69.62 872 ASP B N 1
ATOM 14052 C CA . ASP B 1 872 ? 9.617 40.156 -46.156 1 69.62 872 ASP B CA 1
ATOM 14053 C C . ASP B 1 872 ? 10.836 39.562 -45.438 1 69.62 872 ASP B C 1
ATOM 14055 O O . ASP B 1 872 ? 11.961 40.031 -45.656 1 69.62 872 ASP B O 1
ATOM 14059 N N . THR B 1 873 ? 10.531 38.594 -44.562 1 72 873 THR B N 1
ATOM 14060 C CA . THR B 1 873 ? 11.609 38.188 -43.656 1 72 873 THR B CA 1
ATOM 14061 C C . THR B 1 873 ? 11.938 36.688 -43.875 1 72 873 THR B C 1
ATOM 14063 O O . THR B 1 873 ? 12.938 36.188 -43.344 1 72 873 THR B O 1
ATOM 14066 N N . GLY B 1 874 ? 11.156 35.969 -44.656 1 68.81 874 GLY B N 1
ATOM 14067 C CA . GLY B 1 874 ? 11.328 34.531 -44.906 1 68.81 874 GLY B CA 1
ATOM 14068 C C . GLY B 1 874 ? 10.758 33.688 -43.812 1 68.81 874 GLY B C 1
ATOM 14069 O O . GLY B 1 874 ? 10.797 32.438 -43.875 1 68.81 874 GLY B O 1
ATOM 14070 N N . SER B 1 875 ? 10.328 34.25 -42.719 1 70.06 875 SER B N 1
ATOM 14071 C CA . SER B 1 875 ? 9.75 33.5 -41.594 1 70.06 875 SER B CA 1
ATOM 14072 C C . SER B 1 875 ? 8.367 34 -41.25 1 70.06 875 SER B C 1
ATOM 14074 O O . SER B 1 875 ? 8.109 35.219 -41.312 1 70.06 875 SER B O 1
ATOM 14076 N N . TYR B 1 876 ? 7.484 33.094 -40.844 1 68.12 876 TYR B N 1
ATOM 14077 C CA . TYR B 1 876 ? 6.129 33.469 -40.469 1 68.12 876 TYR B CA 1
ATOM 14078 C C . TYR B 1 876 ? 6.098 34.031 -39.031 1 68.12 876 TYR B C 1
ATOM 14080 O O . TYR B 1 876 ? 5.133 34.656 -38.625 1 68.12 876 TYR B O 1
ATOM 14088 N N . GLU B 1 877 ? 7.188 33.812 -38.312 1 63.53 877 GLU B N 1
ATOM 14089 C CA . GLU B 1 877 ? 7.219 34.156 -36.875 1 63.53 877 GLU B CA 1
ATOM 14090 C C . GLU B 1 877 ? 7.773 35.562 -36.656 1 63.53 877 GLU B C 1
ATOM 14092 O O . GLU B 1 877 ? 8.594 36.062 -37.469 1 63.53 877 GLU B O 1
ATOM 14097 N N . GLN B 1 878 ? 7.453 36.375 -35.719 1 48.06 878 GLN B N 1
ATOM 14098 C CA . GLN B 1 878 ? 7.98 37.688 -35.375 1 48.06 878 GLN B CA 1
ATOM 14099 C C . GLN B 1 878 ? 9.383 37.594 -34.781 1 48.06 878 GLN B C 1
ATOM 14101 O O . GLN B 1 878 ? 9.609 36.844 -33.844 1 48.06 878 GLN B O 1
ATOM 14106 N N . VAL B 1 879 ? 10.555 37.906 -35.25 1 40.97 879 VAL B N 1
ATOM 14107 C CA . VAL B 1 879 ? 11.859 38.062 -34.656 1 40.97 879 VAL B CA 1
ATOM 14108 C C . VAL B 1 879 ? 11.789 39.188 -33.594 1 40.97 879 VAL B C 1
ATOM 14110 O O . VAL B 1 879 ? 11.438 40.344 -33.938 1 40.97 879 VAL B O 1
ATOM 14113 N N . ILE B 1 880 ? 11.766 38.969 -32.281 1 33.75 880 ILE B N 1
ATOM 14114 C CA . ILE B 1 880 ? 11.75 39.969 -31.219 1 33.75 880 ILE B CA 1
ATOM 14115 C C . ILE B 1 880 ? 13.047 40.781 -31.266 1 33.75 880 ILE B C 1
ATOM 14117 O O . ILE B 1 880 ? 14.133 40.25 -31.016 1 33.75 880 ILE B O 1
ATOM 14121 N N . GLU B 1 881 ? 13.469 41.562 -32.188 1 30.05 881 GLU B N 1
ATOM 14122 C CA . GLU B 1 881 ? 14.539 42.531 -31.953 1 30.05 881 GLU B CA 1
ATOM 14123 C C . GLU B 1 881 ? 14.328 43.281 -30.656 1 30.05 881 GLU B C 1
ATOM 14125 O O . GLU B 1 881 ? 13.203 43.688 -30.328 1 30.05 881 GLU B O 1
ATOM 14130 N N . GLU B 1 882 ? 15.352 43.156 -29.734 1 30.64 882 GLU B N 1
ATOM 14131 C CA . GLU B 1 882 ? 15.461 43.812 -28.438 1 30.64 882 GLU B CA 1
ATOM 14132 C C . GLU B 1 882 ? 15.352 45.344 -28.562 1 30.64 882 GLU B C 1
ATOM 14134 O O . GLU B 1 882 ? 16.359 46.031 -28.531 1 30.64 882 GLU B O 1
ATOM 14139 N N . ASP B 1 883 ? 14.766 45.938 -29.5 1 26.75 883 ASP B N 1
ATOM 14140 C CA . ASP B 1 883 ? 14.773 47.406 -29.578 1 26.75 883 ASP B CA 1
ATOM 14141 C C . ASP B 1 883 ? 14.281 48 -28.281 1 26.75 883 ASP B C 1
ATOM 14143 O O . ASP B 1 883 ? 13.492 47.406 -27.547 1 26.75 883 ASP B O 1
ATOM 14147 N N . GLU B 1 884 ? 15.078 49.125 -27.797 1 30.27 884 GLU B N 1
ATOM 14148 C CA . GLU B 1 884 ? 15.016 50.094 -26.703 1 30.27 884 GLU B CA 1
ATOM 14149 C C . GLU B 1 884 ? 13.648 50.75 -26.625 1 30.27 884 GLU B C 1
ATOM 14151 O O . GLU B 1 884 ? 13.32 51.625 -27.438 1 30.27 884 GLU B O 1
ATOM 14156 N N . LEU B 1 885 ? 12.609 50.062 -26.438 1 25.53 885 LEU B N 1
ATOM 14157 C CA . LEU B 1 885 ? 11.25 50.594 -26.469 1 25.53 885 LEU 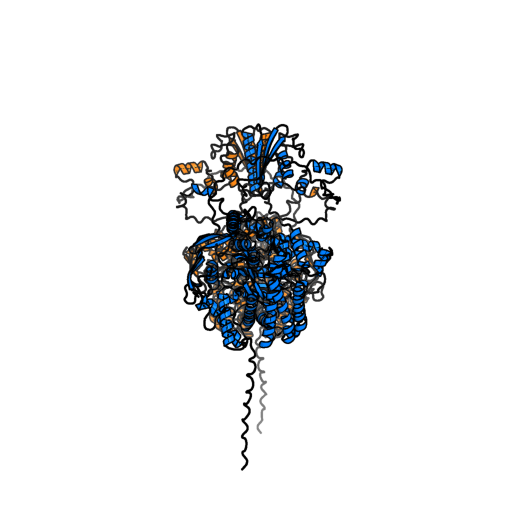B CA 1
ATOM 14158 C C . LEU B 1 885 ? 11.109 51.781 -25.531 1 25.53 885 LEU B C 1
ATOM 14160 O O . LEU B 1 885 ? 11.398 51.688 -24.328 1 25.53 885 LEU B O 1
ATOM 14164 N N . ASP B 1 886 ? 11.414 52.938 -26.109 1 23.86 886 ASP B N 1
ATOM 14165 C CA . ASP B 1 886 ? 11.234 54.25 -25.547 1 23.86 886 ASP B CA 1
ATOM 14166 C C . ASP B 1 886 ? 9.789 54.469 -25.094 1 23.86 886 ASP B C 1
ATOM 14168 O O . ASP B 1 886 ? 8.875 54.562 -25.906 1 23.86 886 ASP B O 1
ATOM 14172 N N . VAL B 1 887 ? 9.391 53.844 -24.031 1 24.52 887 VAL B N 1
ATOM 14173 C CA . VAL B 1 887 ? 8.062 53.719 -23.422 1 24.52 887 VAL B CA 1
ATOM 14174 C C . VAL B 1 887 ? 7.484 55.125 -23.172 1 24.52 887 VAL B C 1
ATOM 14176 O O . VAL B 1 887 ? 6.5 55.25 -22.438 1 24.52 887 VAL B O 1
ATOM 14179 N N . GLU B 1 888 ? 8.219 56.25 -23.562 1 22.34 888 GLU B N 1
ATOM 14180 C CA . GLU B 1 888 ? 7.758 57.5 -22.984 1 22.34 888 GLU B CA 1
ATOM 14181 C C . GLU B 1 888 ? 6.371 57.875 -23.5 1 22.34 888 GLU B C 1
ATOM 14183 O O . GLU B 1 888 ? 5.523 58.344 -22.75 1 22.34 888 GLU B O 1
ATOM 14188 N N . GLY B 1 889 ? 6.25 58.062 -24.828 1 21.86 889 GLY B N 1
ATOM 14189 C CA . GLY B 1 889 ? 5.348 59.062 -25.391 1 21.86 889 GLY B CA 1
ATOM 14190 C C . GLY B 1 889 ? 3.896 58.625 -25.359 1 21.86 889 GLY B C 1
ATOM 14191 O O . GLY B 1 889 ? 3.008 59.375 -25.75 1 21.86 889 GLY B O 1
ATOM 14192 N N . LEU B 1 890 ? 3.65 57.375 -25.516 1 21.03 890 LEU B N 1
ATOM 14193 C CA . LEU B 1 890 ? 2.348 57.156 -26.141 1 21.03 890 LEU B CA 1
ATOM 14194 C C . LEU B 1 890 ? 1.221 57.406 -25.156 1 21.03 890 LEU B C 1
ATOM 14196 O O . LEU B 1 890 ? 0.13 56.844 -25.281 1 21.03 890 LEU B O 1
ATOM 14200 N N . ALA B 1 891 ? 1.418 58.219 -24.031 1 21.88 891 ALA B N 1
ATOM 14201 C CA . ALA B 1 891 ? 0.416 58.281 -22.969 1 21.88 891 ALA B CA 1
ATOM 14202 C C . ALA B 1 891 ? -0.835 59.031 -23.438 1 21.88 891 ALA B C 1
ATOM 14204 O O . ALA B 1 891 ? -1.881 58.938 -22.781 1 21.88 891 ALA B O 1
ATOM 14205 N N . GLN B 1 892 ? -0.772 59.844 -24.453 1 19.81 892 GLN B N 1
ATOM 14206 C CA . GLN B 1 892 ? -1.665 61 -24.25 1 19.81 892 GLN B CA 1
ATOM 14207 C C . GLN B 1 892 ? -3.109 60.625 -24.578 1 19.81 892 GLN B C 1
ATOM 14209 O O . GLN B 1 892 ? -4.027 60.969 -23.844 1 19.81 892 GLN B O 1
ATOM 14214 N N . SER B 1 893 ? -3.549 60.469 -25.859 1 18.97 893 SER B N 1
ATOM 14215 C CA . SER B 1 893 ? -4.684 61.219 -26.375 1 18.97 893 SER B CA 1
ATOM 14216 C C . SER B 1 893 ? -5.996 60.469 -26.156 1 18.97 893 SER B C 1
ATOM 14218 O O . SER B 1 893 ? -7.074 61 -26.406 1 18.97 893 SER B O 1
ATOM 14220 N N . ALA B 1 894 ? -6.141 59.156 -26.078 1 20.95 894 ALA B N 1
ATOM 14221 C CA . ALA B 1 894 ? -7.41 58.781 -26.688 1 20.95 894 ALA B CA 1
ATOM 14222 C C . ALA B 1 894 ? -8.586 59.156 -25.781 1 20.95 894 ALA B C 1
ATOM 14224 O O . ALA B 1 894 ? -8.57 58.875 -24.578 1 20.95 894 ALA B O 1
ATOM 14225 N N . PRO B 1 895 ? -9.43 60.031 -26.203 1 20.22 895 PRO B N 1
ATOM 14226 C CA . PRO B 1 895 ? -10.57 60.656 -25.516 1 20.22 895 PRO B CA 1
ATOM 14227 C C . PRO B 1 895 ? -11.656 59.625 -25.172 1 20.22 895 PRO B C 1
ATOM 14229 O O . PRO B 1 895 ? -11.977 58.75 -25.984 1 20.22 895 PRO B O 1
ATOM 14232 N N . ARG B 1 896 ? -11.742 59.25 -23.953 1 23.88 896 ARG B N 1
ATOM 14233 C CA . ARG B 1 896 ? -12.617 58.281 -23.312 1 23.88 896 ARG B CA 1
ATOM 14234 C C . ARG B 1 896 ? -14.086 58.594 -23.578 1 23.88 896 ARG B C 1
ATOM 14236 O O . ARG B 1 896 ? -14.602 59.594 -23.062 1 23.88 896 ARG B O 1
ATOM 14243 N N . GLN B 1 897 ? -14.508 58.406 -24.875 1 20.22 897 GLN B N 1
ATOM 14244 C CA . GLN B 1 897 ? -15.906 58.781 -25.094 1 20.22 897 GLN B CA 1
ATOM 14245 C C . GLN B 1 897 ? -16.812 58.094 -24.062 1 20.22 897 GLN B C 1
ATOM 14247 O O . GLN B 1 897 ? -16.609 56.906 -23.75 1 20.22 897 GLN B O 1
ATOM 14252 N N . GLN B 1 898 ? -17.562 58.812 -23.234 1 21.64 898 GLN B N 1
ATOM 14253 C CA . GLN B 1 898 ? -18.469 58.688 -22.094 1 21.64 898 GLN B CA 1
ATOM 14254 C C . GLN B 1 898 ? -19.719 57.906 -22.484 1 21.64 898 GLN B C 1
ATOM 14256 O O . GLN B 1 898 ? -20.547 58.375 -23.25 1 21.64 898 GLN B O 1
ATOM 14261 N N . ILE B 1 899 ? -19.578 56.75 -23.094 1 23.97 899 ILE B N 1
ATOM 14262 C CA . ILE B 1 899 ? -20.859 56.219 -23.516 1 23.97 899 ILE B CA 1
ATOM 14263 C C . ILE B 1 899 ? -21.812 56.094 -22.328 1 23.97 899 ILE B C 1
ATOM 14265 O O . ILE B 1 899 ? -21.422 55.594 -21.266 1 23.97 899 ILE B O 1
ATOM 14269 N N . PRO B 1 900 ? -22.938 56.656 -22.297 1 23.41 900 PRO B N 1
ATOM 14270 C CA . PRO B 1 900 ? -23.953 56.875 -21.266 1 23.41 900 PRO B CA 1
ATOM 14271 C C . PRO B 1 900 ? -24.547 55.562 -20.766 1 23.41 900 PRO B C 1
ATOM 14273 O O . PRO B 1 900 ? -24.688 54.594 -21.531 1 23.41 900 PRO B O 1
ATOM 14276 N N . ALA B 1 901 ? -24.422 55.25 -19.453 1 22.5 901 ALA B N 1
ATOM 14277 C CA . ALA B 1 901 ? -24.719 54.094 -18.594 1 22.5 901 ALA B CA 1
ATOM 14278 C C . ALA B 1 901 ? -26.188 53.719 -18.672 1 22.5 901 ALA B C 1
ATOM 14280 O O . ALA B 1 901 ? -27.062 54.531 -18.375 1 22.5 901 ALA B O 1
ATOM 14281 N N . VAL B 1 902 ? -26.547 52.969 -19.734 1 25.41 902 VAL B N 1
ATOM 14282 C CA . VAL B 1 902 ? -27.953 52.594 -19.844 1 25.41 902 VAL B CA 1
ATOM 14283 C C . VAL B 1 902 ? -28.422 51.969 -18.547 1 25.41 902 VAL B C 1
ATOM 14285 O O . VAL B 1 902 ? -27.688 51.188 -17.922 1 25.41 902 VAL B O 1
ATOM 14288 N N . PRO B 1 903 ? -29.531 52.406 -17.891 1 22.8 903 PRO B N 1
ATOM 14289 C CA . PRO B 1 903 ? -30.094 52.094 -16.562 1 22.8 903 PRO B CA 1
ATOM 14290 C C . PRO B 1 903 ? -30.5 50.656 -16.406 1 22.8 903 PRO B C 1
ATOM 14292 O O . PRO B 1 903 ? -31.156 50.094 -17.297 1 22.8 903 PRO B O 1
ATOM 14295 N N . ALA B 1 904 ? -29.781 49.844 -15.734 1 23.59 904 ALA B N 1
ATOM 14296 C CA . ALA B 1 904 ? -29.875 48.375 -15.523 1 23.59 904 ALA B CA 1
ATOM 14297 C C . ALA B 1 904 ? -31.219 48 -14.93 1 23.59 904 ALA B C 1
ATOM 14299 O O . ALA B 1 904 ? -31.703 48.656 -13.992 1 23.59 904 ALA B O 1
ATOM 14300 N N . ALA B 1 905 ? -32 47.344 -15.695 1 26.48 905 ALA B N 1
ATOM 14301 C CA . ALA B 1 905 ? -33.344 46.875 -15.281 1 26.48 905 ALA B CA 1
ATOM 14302 C C . ALA B 1 905 ? -33.25 46.062 -13.992 1 26.48 905 ALA B C 1
ATOM 14304 O O . ALA B 1 905 ? -32.281 45.375 -13.75 1 26.48 905 ALA B O 1
ATOM 14305 N N . PRO B 1 906 ? -34.156 46.281 -12.984 1 22.41 906 PRO B N 1
ATOM 14306 C CA . PRO B 1 906 ? -34.156 45.781 -11.602 1 22.41 906 PRO B CA 1
ATOM 14307 C C . PRO B 1 906 ? -34.156 44.25 -11.531 1 22.41 906 PRO B C 1
ATOM 14309 O O . PRO B 1 906 ? -35 43.594 -12.141 1 22.41 906 PRO B O 1
ATOM 14312 N N . ALA B 1 907 ? -33.094 43.531 -11.461 1 27.72 907 ALA B N 1
ATOM 14313 C CA . ALA B 1 907 ? -32.844 42.094 -11.43 1 27.72 907 ALA B CA 1
ATOM 14314 C C . ALA B 1 907 ? -33.625 41.438 -10.297 1 27.72 907 ALA B C 1
ATOM 14316 O O . ALA B 1 907 ? -33.625 41.938 -9.164 1 27.72 907 ALA B O 1
ATOM 14317 N N . GLU B 1 908 ? -34.75 40.875 -10.625 1 26.73 908 GLU B N 1
ATOM 14318 C CA . GLU B 1 908 ? -35.562 40.125 -9.664 1 26.73 908 GLU B CA 1
ATOM 14319 C C . GLU B 1 908 ? -34.719 39.188 -8.82 1 26.73 908 GLU B C 1
ATOM 14321 O O . GLU B 1 908 ? -33.844 38.5 -9.352 1 26.73 908 GLU B O 1
ATOM 14326 N N . ILE B 1 909 ? -34.562 39.438 -7.523 1 27.39 909 ILE B N 1
ATOM 14327 C CA . ILE B 1 909 ? -33.75 38.844 -6.465 1 27.39 909 ILE B CA 1
ATOM 14328 C C . ILE B 1 909 ? -34 37.344 -6.387 1 27.39 909 ILE B C 1
ATOM 14330 O O . ILE B 1 909 ? -35.125 36.906 -6.137 1 27.39 909 ILE B O 1
ATOM 14334 N N . PRO B 1 910 ? -33.344 36.531 -7.168 1 28.41 910 PRO B N 1
ATOM 14335 C CA . PRO B 1 910 ? -33.562 35.062 -7.066 1 28.41 910 PRO B CA 1
ATOM 14336 C C . PRO B 1 910 ? -33.625 34.594 -5.621 1 28.41 910 PRO B C 1
ATOM 14338 O O . PRO B 1 910 ? -33.094 35.25 -4.723 1 28.41 910 PRO B O 1
ATOM 14341 N N . ALA B 1 911 ? -34.375 33.594 -5.262 1 28.11 911 ALA B N 1
ATOM 14342 C CA . ALA B 1 911 ? -34.625 33 -3.941 1 28.11 911 ALA B CA 1
ATOM 14343 C C . ALA B 1 911 ? -33.312 32.562 -3.273 1 28.11 911 ALA B C 1
ATOM 14345 O O . ALA B 1 911 ? -32.438 32.031 -3.926 1 28.11 911 ALA B O 1
ATOM 14346 N N . PRO B 1 912 ? -32.875 33.062 -2.123 1 29.11 912 PRO B N 1
ATOM 14347 C CA . PRO B 1 912 ? -31.578 32.969 -1.43 1 29.11 912 PRO B CA 1
ATOM 14348 C C . PRO B 1 912 ? -31.141 31.531 -1.202 1 29.11 912 PRO B C 1
ATOM 14350 O O . PRO B 1 912 ? -31.875 30.75 -0.614 1 29.11 912 PRO B O 1
ATOM 14353 N N . LYS B 1 913 ? -30.438 30.766 -1.995 1 38.28 913 LYS B N 1
ATOM 14354 C CA . LYS B 1 913 ? -29.75 29.5 -1.748 1 38.28 913 LYS B CA 1
ATOM 14355 C C . LYS B 1 913 ? -29.047 29.516 -0.398 1 38.28 913 LYS B C 1
ATOM 14357 O O . LYS B 1 913 ? -28.25 30.422 -0.112 1 38.28 913 LYS B O 1
ATOM 14362 N N . GLN B 1 914 ? -29.578 28.859 0.621 1 42.59 914 GLN B N 1
ATOM 14363 C CA . GLN B 1 914 ? -29.109 28.859 2 1 42.59 914 GLN B CA 1
ATOM 14364 C C . GLN B 1 914 ? -27.719 28.203 2.102 1 42.59 914 GLN B C 1
ATOM 14366 O O . GLN B 1 914 ? -27.531 27.078 1.652 1 42.59 914 GLN B O 1
ATOM 14371 N N . ALA B 1 915 ? -26.656 28.859 2.41 1 52.84 915 ALA B N 1
ATOM 14372 C CA . ALA B 1 915 ? -25.297 28.391 2.688 1 52.84 915 ALA B CA 1
ATOM 14373 C C . ALA B 1 915 ? -25.234 27.703 4.043 1 52.84 915 ALA B C 1
ATOM 14375 O O . ALA B 1 915 ? -25.844 28.141 5.012 1 52.84 915 ALA B O 1
ATOM 14376 N N . HIS B 1 916 ? -24.641 26.531 4.016 1 54.59 916 HIS B N 1
ATOM 14377 C CA . HIS B 1 916 ? -24.562 25.766 5.254 1 54.59 916 HIS B CA 1
ATOM 14378 C C . HIS B 1 916 ? -23.172 25.875 5.875 1 54.59 916 HIS B C 1
ATOM 14380 O O . HIS B 1 916 ? -22.938 25.406 6.988 1 54.59 916 HIS B O 1
ATOM 14386 N N . THR B 1 917 ? -22.141 26.422 5.191 1 59.31 917 THR B N 1
ATOM 14387 C CA . THR B 1 917 ? -20.781 26.625 5.695 1 59.31 917 THR B CA 1
ATOM 14388 C C . THR B 1 917 ? -20.219 27.969 5.227 1 59.31 917 THR B C 1
ATOM 14390 O O . THR B 1 917 ? -20.781 28.594 4.312 1 59.31 917 THR B O 1
ATOM 14393 N N . SER B 1 918 ? -19.188 28.328 5.961 1 58.03 918 SER B N 1
ATOM 14394 C CA . SER B 1 918 ? -18.547 29.578 5.559 1 58.03 918 SER B CA 1
ATOM 14395 C C . SER B 1 918 ? -18 29.484 4.141 1 58.03 918 SER B C 1
ATOM 14397 O O . SER B 1 918 ? -18.078 30.453 3.371 1 58.03 918 SER B O 1
ATOM 14399 N N . ALA B 1 919 ? -17.516 28.359 3.832 1 59.03 919 ALA B N 1
ATOM 14400 C CA . ALA B 1 919 ? -16.938 28.156 2.502 1 59.03 919 ALA B CA 1
ATOM 14401 C C . ALA B 1 919 ? -18.016 28.281 1.421 1 59.03 919 ALA B C 1
ATOM 14403 O O . ALA B 1 919 ? -17.781 28.922 0.389 1 59.03 919 ALA B O 1
ATOM 14404 N N . GLU B 1 920 ? -19.125 27.656 1.631 1 61.88 920 GLU B N 1
ATOM 14405 C CA . GLU B 1 920 ? -20.25 27.734 0.69 1 61.88 920 GLU B CA 1
ATOM 14406 C C . GLU B 1 920 ? -20.734 29.172 0.539 1 61.88 920 GLU B C 1
ATOM 14408 O O . GLU B 1 920 ? -21.109 29.594 -0.558 1 61.88 920 GLU B O 1
ATOM 14413 N N . LEU B 1 921 ? -20.766 29.812 1.659 1 59.78 921 LEU B N 1
ATOM 14414 C CA . LEU B 1 921 ? -21.203 31.188 1.67 1 59.78 921 LEU B CA 1
ATOM 14415 C C . LEU B 1 921 ? -20.297 32.062 0.805 1 59.78 921 LEU B C 1
ATOM 14417 O O . LEU B 1 921 ? -20.781 32.906 0.038 1 59.78 921 LEU B O 1
ATOM 14421 N N . VAL B 1 922 ? -19.062 31.844 1.015 1 60.69 922 VAL B N 1
ATOM 14422 C CA . VAL B 1 922 ? -18.094 32.625 0.248 1 60.69 922 VAL B CA 1
ATOM 14423 C C . VAL B 1 922 ? -18.281 32.344 -1.244 1 60.69 922 VAL B C 1
ATOM 14425 O O . VAL B 1 922 ? -18.203 33.281 -2.061 1 60.69 922 VAL B O 1
ATOM 14428 N N . GLU B 1 923 ? -18.531 31.109 -1.522 1 62.88 923 GLU B N 1
ATOM 14429 C CA . GLU B 1 923 ? -18.781 30.766 -2.92 1 62.88 923 GLU B CA 1
ATOM 14430 C C . GLU B 1 923 ? -19.984 31.5 -3.465 1 62.88 923 GLU B C 1
ATOM 14432 O O . GLU B 1 923 ? -19.969 32 -4.594 1 62.88 923 GLU B O 1
ATOM 14437 N N . MET B 1 924 ? -21.016 31.531 -2.693 1 55.53 924 MET B N 1
ATOM 14438 C CA . MET B 1 924 ? -22.281 32.156 -3.111 1 55.53 924 MET B CA 1
ATOM 14439 C C . MET B 1 924 ? -22.109 33.656 -3.266 1 55.53 924 MET B C 1
ATOM 14441 O O . MET B 1 924 ? -22.641 34.25 -4.211 1 55.53 924 MET B O 1
ATOM 14445 N N . GLN B 1 925 ? -21.375 34.125 -2.326 1 52.03 925 GLN B N 1
ATOM 14446 C CA . GLN B 1 925 ? -21.281 35.594 -2.307 1 52.03 925 GLN B CA 1
ATOM 14447 C C . GLN B 1 925 ? -20.219 36.094 -3.279 1 52.03 925 GLN B C 1
ATOM 14449 O O . GLN B 1 925 ? -20.406 37.125 -3.932 1 52.03 925 GLN B O 1
ATOM 14454 N N . LEU B 1 926 ? -19.141 35.281 -3.195 1 54.25 926 LEU B N 1
ATOM 14455 C CA . LEU B 1 926 ? -18.031 35.781 -3.977 1 54.25 926 LEU B CA 1
ATOM 14456 C C . LEU B 1 926 ? -17.984 35.156 -5.355 1 54.25 926 LEU B C 1
ATOM 14458 O O . LEU B 1 926 ? -17.234 35.594 -6.23 1 54.25 926 LEU B O 1
ATOM 14462 N N . GLY B 1 927 ? -18.938 34.281 -5.652 1 45.75 927 GLY B N 1
ATOM 14463 C CA . GLY B 1 927 ? -18.969 33.625 -6.945 1 45.75 927 GLY B CA 1
ATOM 14464 C C . GLY B 1 927 ? -17.734 32.812 -7.234 1 45.75 927 GLY B C 1
ATOM 14465 O O . GLY B 1 927 ? -17.406 32.562 -8.398 1 45.75 927 GLY B O 1
ATOM 14466 N N . ILE B 1 928 ? -16.891 32.75 -6.234 1 45.44 928 ILE B N 1
ATOM 14467 C CA . ILE B 1 928 ? -15.641 32.031 -6.453 1 45.44 928 ILE B CA 1
ATOM 14468 C C . ILE B 1 928 ? -15.82 30.562 -6.059 1 45.44 928 ILE B C 1
ATOM 14470 O O . ILE B 1 928 ? -16.422 30.25 -5.023 1 45.44 928 ILE B O 1
ATOM 14474 N N . SER B 1 929 ? -15.789 29.703 -7.059 1 44.59 929 SER B N 1
ATOM 14475 C CA . SER B 1 929 ? -15.852 28.266 -6.754 1 44.59 929 SER B CA 1
ATOM 14476 C C . SER B 1 929 ? -14.719 27.859 -5.82 1 44.59 929 SER B C 1
ATOM 14478 O O . SER B 1 929 ? -13.547 28 -6.164 1 44.59 929 SER B O 1
ATOM 14480 N N . ALA B 1 930 ? -14.977 27.922 -4.543 1 49.44 930 ALA B N 1
ATOM 14481 C CA . ALA B 1 930 ? -13.961 27.406 -3.633 1 49.44 930 ALA B CA 1
ATOM 14482 C C . ALA B 1 930 ? -13.75 25.906 -3.844 1 49.44 930 ALA B C 1
ATOM 14484 O O . ALA B 1 930 ? -14.703 25.125 -3.824 1 49.44 930 ALA B O 1
ATOM 14485 N N . ASP B 1 931 ? -12.711 25.406 -4.438 1 56.72 931 ASP B N 1
ATOM 14486 C CA . ASP B 1 931 ? -12.344 24.016 -4.617 1 56.72 931 ASP B CA 1
ATOM 14487 C C . ASP B 1 931 ? -12.234 23.297 -3.273 1 56.72 931 ASP B C 1
ATOM 14489 O O . ASP B 1 931 ? -11.172 22.781 -2.92 1 56.72 931 ASP B O 1
ATOM 14493 N N . ALA B 1 932 ? -13.281 23.531 -2.455 1 64.12 932 ALA B N 1
ATOM 14494 C CA . ALA B 1 932 ? -13.258 22.781 -1.202 1 64.12 932 ALA B CA 1
ATOM 14495 C C . ALA B 1 932 ? -14.117 21.516 -1.302 1 64.12 932 ALA B C 1
ATOM 14497 O O . ALA B 1 932 ? -15.242 21.562 -1.802 1 64.12 932 ALA B O 1
ATOM 14498 N N . PRO B 1 933 ? -13.508 20.469 -0.887 1 68.56 933 PRO B N 1
ATOM 14499 C CA . PRO B 1 933 ? -14.25 19.219 -0.956 1 68.56 933 PRO B CA 1
ATOM 14500 C C . PRO B 1 933 ? -15.383 19.141 0.065 1 68.56 933 PRO B C 1
ATOM 14502 O O . PRO B 1 933 ? -15.445 19.969 0.98 1 68.56 933 PRO B O 1
ATOM 14505 N N . LEU B 1 934 ? -16.328 18.281 -0.257 1 69.62 934 LEU B N 1
ATOM 14506 C CA . LEU B 1 934 ? -17.375 17.984 0.722 1 69.62 934 LEU B CA 1
ATOM 14507 C C . LEU B 1 934 ? -16.859 17.031 1.791 1 69.62 934 LEU B C 1
ATOM 14509 O O . LEU B 1 934 ? -16.094 16.109 1.489 1 69.62 934 LEU B O 1
ATOM 14513 N N . CYS B 1 935 ? -17.25 17.344 2.938 1 73.81 935 CYS B N 1
ATOM 14514 C CA . CYS B 1 935 ? -16.875 16.484 4.062 1 73.81 935 CYS B CA 1
ATOM 14515 C C . CYS B 1 935 ? -17.453 15.094 3.908 1 73.81 935 CYS B C 1
ATOM 14517 O O . CYS B 1 935 ? -18.656 14.938 3.648 1 73.81 935 CYS B O 1
ATOM 14519 N N . PHE B 1 936 ? -16.688 14.109 4.082 1 66.19 936 PHE B N 1
ATOM 14520 C CA . PHE B 1 936 ? -17.125 12.727 3.943 1 66.19 936 PHE B CA 1
ATOM 14521 C C . PHE B 1 936 ? -18.047 12.336 5.094 1 66.19 936 PHE B C 1
ATOM 14523 O O . PHE B 1 936 ? -18.891 11.461 4.945 1 66.19 936 PHE B O 1
ATOM 14530 N N . SER B 1 937 ? -17.922 13.039 6.215 1 66.94 937 SER B N 1
ATOM 14531 C CA . SER B 1 937 ? -18.672 12.672 7.41 1 66.94 937 SER B CA 1
ATOM 14532 C C . SER B 1 937 ? -20.047 13.328 7.426 1 66.94 937 SER B C 1
ATOM 14534 O O . SER B 1 937 ? -21.031 12.703 7.812 1 66.94 937 SER B O 1
ATOM 14536 N N . CYS B 1 938 ? -20.109 14.664 6.98 1 69.75 938 CYS B N 1
ATOM 14537 C CA . CYS B 1 938 ? -21.406 15.32 7.168 1 69.75 938 CYS B CA 1
ATOM 14538 C C . CYS B 1 938 ? -21.859 16 5.883 1 69.75 938 CYS B C 1
ATOM 14540 O O . CYS B 1 938 ? -22.922 16.609 5.84 1 69.75 938 CYS B O 1
ATOM 14542 N N . GLY B 1 939 ? -20.922 15.992 4.883 1 66.38 939 GLY B N 1
ATOM 14543 C CA . GLY B 1 939 ? -21.344 16.453 3.566 1 66.38 939 GLY B CA 1
ATOM 14544 C C . GLY B 1 939 ? -21.234 17.953 3.391 1 66.38 939 GLY B C 1
ATOM 14545 O O . GLY B 1 939 ? -21.641 18.5 2.361 1 66.38 939 GLY B O 1
ATOM 14546 N N . THR B 1 940 ? -20.688 18.641 4.391 1 69.88 940 THR B N 1
ATOM 14547 C CA . THR B 1 940 ? -20.547 20.094 4.301 1 69.88 940 THR B CA 1
ATOM 14548 C C . THR B 1 940 ? -19.234 20.469 3.617 1 69.88 940 THR B C 1
ATOM 14550 O O . THR B 1 940 ? -18.25 19.703 3.674 1 69.88 940 THR B O 1
ATOM 14553 N N . LYS B 1 941 ? -19.234 21.578 2.965 1 71.88 941 LYS B N 1
ATOM 14554 C CA . LYS B 1 941 ? -18.016 22.047 2.301 1 71.88 941 LYS B CA 1
ATOM 14555 C C . LYS B 1 941 ? -16.938 22.375 3.316 1 71.88 941 LYS B C 1
ATOM 14557 O O . LYS B 1 941 ? -17.172 23.078 4.293 1 71.88 941 LYS B O 1
ATOM 14562 N N . MET B 1 942 ? -15.789 21.922 3.096 1 75.69 942 MET B N 1
ATOM 14563 C CA . MET B 1 942 ? -14.688 22.062 4.039 1 75.69 942 MET B CA 1
ATOM 14564 C C . MET B 1 942 ? -13.867 23.312 3.725 1 75.69 942 MET B C 1
ATOM 14566 O O . MET B 1 942 ? -14.094 23.969 2.711 1 75.69 942 MET B O 1
ATOM 14570 N N . GLN B 1 943 ? -13.086 23.688 4.719 1 71.69 943 GLN B N 1
ATOM 14571 C CA . GLN B 1 943 ? -12.156 24.797 4.539 1 71.69 943 GLN B CA 1
ATOM 14572 C C . GLN B 1 943 ? -10.719 24.344 4.766 1 71.69 943 GLN B C 1
ATOM 14574 O O . GLN B 1 943 ? -10.461 23.406 5.52 1 71.69 943 GLN B O 1
ATOM 14579 N N . ARG B 1 944 ? -9.859 24.953 4.184 1 68.62 944 ARG B N 1
ATOM 14580 C CA . ARG B 1 944 ? -8.453 24.594 4.297 1 68.62 944 ARG B CA 1
ATOM 14581 C C . ARG B 1 944 ? -7.906 24.953 5.676 1 68.62 944 ARG B C 1
ATOM 14583 O O . ARG B 1 944 ? -8.25 26 6.23 1 68.62 944 ARG B O 1
ATOM 14590 N N . ALA B 1 945 ? -7.215 24.141 6.23 1 66.94 945 ALA B N 1
ATOM 14591 C CA . ALA B 1 945 ? -6.438 24.312 7.457 1 66.94 945 ALA B CA 1
ATOM 14592 C C . ALA B 1 945 ? -5.047 23.703 7.312 1 66.94 945 ALA B C 1
ATOM 14594 O O . ALA B 1 945 ? -4.867 22.5 7.508 1 66.94 945 ALA B O 1
ATOM 14595 N N . GLY B 1 946 ? -4.172 24.531 7.105 1 61.84 946 GLY B N 1
ATOM 14596 C CA . GLY B 1 946 ? -2.871 24 6.746 1 61.84 946 GLY B CA 1
ATOM 14597 C C . GLY B 1 946 ? -2.885 23.234 5.434 1 61.84 946 GLY B C 1
ATOM 14598 O O . GLY B 1 946 ? -3.328 23.75 4.41 1 61.84 946 GLY B O 1
ATOM 14599 N N . SER B 1 947 ? -2.297 22.031 5.57 1 62.38 947 SER B N 1
ATOM 14600 C CA . SER B 1 947 ? -2.227 21.219 4.367 1 62.38 947 SER B CA 1
ATOM 14601 C C . SER B 1 947 ? -3.459 20.328 4.23 1 62.38 947 SER B C 1
ATOM 14603 O O . SER B 1 947 ? -3.604 19.609 3.242 1 62.38 947 SER B O 1
ATOM 14605 N N . CYS B 1 948 ? -4.363 20.547 5.223 1 70.38 948 CYS B N 1
ATOM 14606 C CA . CYS B 1 948 ? -5.562 19.719 5.238 1 70.38 948 CYS B CA 1
ATOM 14607 C C . CYS B 1 948 ? -6.816 20.562 5.086 1 70.38 948 CYS B C 1
ATOM 14609 O O . CYS B 1 948 ? -6.73 21.766 4.863 1 70.38 948 CYS B O 1
ATOM 14611 N N . TYR B 1 949 ? -7.914 19.875 4.988 1 72.88 949 TYR B N 1
ATOM 14612 C CA . TYR B 1 949 ? -9.219 20.516 5.066 1 72.88 949 TYR B CA 1
ATOM 14613 C C . TYR B 1 949 ? -9.891 20.219 6.398 1 72.88 949 TYR B C 1
ATOM 14615 O O . TYR B 1 949 ? -9.727 19.141 6.961 1 72.88 949 TYR B O 1
ATOM 14623 N N . ILE B 1 950 ? -10.555 21.188 6.891 1 75.38 950 ILE B N 1
ATOM 14624 C CA . ILE B 1 950 ? -11.32 21.016 8.117 1 75.38 950 ILE B CA 1
ATOM 14625 C C . ILE B 1 950 ? -12.789 21.312 7.852 1 75.38 950 ILE B C 1
ATOM 14627 O O . ILE B 1 950 ? -13.117 22.219 7.07 1 75.38 950 ILE B O 1
ATOM 14631 N N . CYS B 1 951 ? -13.609 20.5 8.422 1 76.5 951 CYS B N 1
ATOM 14632 C CA . CYS B 1 951 ? -15.047 20.703 8.305 1 76.5 951 CYS B CA 1
ATOM 14633 C C . CYS B 1 951 ? -15.586 21.531 9.469 1 76.5 951 CYS B C 1
ATOM 14635 O O . CYS B 1 951 ? -15.5 21.109 10.625 1 76.5 951 CYS B O 1
ATOM 14637 N N . GLU B 1 952 ? -16.156 22.578 9.148 1 74.88 952 GLU B N 1
ATOM 14638 C CA . GLU B 1 952 ? -16.703 23.453 10.188 1 74.88 952 GLU B CA 1
ATOM 14639 C C . GLU B 1 952 ? -17.938 22.828 10.844 1 74.88 952 GLU B C 1
ATOM 14641 O O . GLU B 1 952 ? -18.281 23.188 11.977 1 74.88 952 GLU B O 1
ATOM 14646 N N . GLY B 1 953 ? -18.422 21.953 10.086 1 70.31 953 GLY B N 1
ATOM 14647 C CA . GLY B 1 953 ? -19.641 21.328 10.594 1 70.31 953 GLY B CA 1
ATOM 14648 C C . GLY B 1 953 ? -19.375 20.25 11.625 1 70.31 953 GLY B C 1
ATOM 14649 O O . GLY B 1 953 ? -19.953 20.266 12.711 1 70.31 953 GLY B O 1
ATOM 14650 N N . CYS B 1 954 ? -18.484 19.391 11.25 1 74.25 954 CYS B N 1
ATOM 14651 C CA . CYS B 1 954 ? -18.328 18.234 12.141 1 74.25 954 CYS B CA 1
ATOM 14652 C C . CYS B 1 954 ? -16.906 18.156 12.672 1 74.25 954 CYS B C 1
ATOM 14654 O O . CYS B 1 954 ? -16.594 17.297 13.508 1 74.25 954 CYS B O 1
ATOM 14656 N N . GLY B 1 955 ? -16.016 19 12.203 1 72.44 955 GLY B N 1
ATOM 14657 C CA . GLY B 1 955 ? -14.656 19.031 12.734 1 72.44 955 GLY B CA 1
ATOM 14658 C C . GLY B 1 955 ? -13.742 18 12.117 1 72.44 955 GLY B C 1
ATOM 14659 O O . GLY B 1 955 ? -12.57 17.891 12.484 1 72.44 955 GLY B O 1
ATOM 14660 N N . SER B 1 956 ? -14.195 17.266 11.148 1 73.12 956 SER B N 1
ATOM 14661 C CA . SER B 1 956 ? -13.375 16.25 10.5 1 73.12 956 SER B CA 1
ATOM 14662 C C . SER B 1 956 ? -12.281 16.875 9.641 1 73.12 956 SER B C 1
ATOM 14664 O O . SER B 1 956 ? -12.492 17.938 9.055 1 73.12 956 SER B O 1
ATOM 14666 N N . THR B 1 957 ? -11.188 16.297 9.711 1 71.81 957 THR B N 1
ATOM 14667 C CA . THR B 1 957 ? -10.07 16.734 8.875 1 71.81 957 THR B CA 1
ATOM 14668 C C . THR B 1 957 ? -9.82 15.727 7.754 1 71.81 957 THR B C 1
ATOM 14670 O O . THR B 1 957 ? -9.938 14.516 7.961 1 71.81 957 THR B O 1
ATOM 14673 N N . SER B 1 958 ? -9.617 16.156 6.566 1 67.75 958 SER B N 1
ATOM 14674 C CA . SER B 1 958 ? -9.336 15.273 5.438 1 67.75 958 SER B CA 1
ATOM 14675 C C . SER B 1 958 ? -8.391 15.938 4.441 1 67.75 958 SER B C 1
ATOM 14677 O O . SER B 1 958 ? -8.086 17.125 4.562 1 67.75 958 SER B O 1
ATOM 14679 N N . GLY B 1 959 ? -7.891 15.195 3.561 1 58.44 959 GLY B N 1
ATOM 14680 C CA . GLY B 1 959 ? -7.137 15.719 2.434 1 58.44 959 GLY B CA 1
ATOM 14681 C C . GLY B 1 959 ? -5.773 16.266 2.826 1 58.44 959 GLY B C 1
ATOM 14682 O O . GLY B 1 959 ? -5.312 17.266 2.266 1 58.44 959 GLY B O 1
ATOM 14683 N N . CYS B 1 960 ? -5.367 15.75 3.932 1 59.81 960 CYS B N 1
ATOM 14684 C CA . CYS B 1 960 ? -4.039 16.219 4.312 1 59.81 960 CYS B CA 1
ATOM 14685 C C . CYS B 1 960 ? -2.994 15.789 3.291 1 59.81 960 CYS B C 1
ATOM 14687 O O . CYS B 1 960 ? -2.311 14.781 3.484 1 59.81 960 CYS B O 1
ATOM 14689 N N . SER B 1 961 ? -3.17 16.141 1.893 1 56.41 961 SER B N 1
ATOM 14690 C CA . SER B 1 961 ? -2.297 15.812 0.769 1 56.41 961 SER B CA 1
ATOM 14691 C C . SER B 1 961 ? -1.851 17.078 0.034 1 56.41 961 SER B C 1
ATOM 14693 O O . SER B 1 961 ? -2.586 18.062 -0.019 1 56.41 961 SER B O 1
#

Solvent-accessible surface area (backbone atoms only — not comparable to full-atom values): 100337 Å² total; per-residue (Å²): 140,82,81,74,79,79,72,82,80,77,77,76,78,69,77,69,74,74,81,65,73,26,43,82,59,79,79,84,85,66,51,92,94,52,60,57,75,75,76,56,58,76,38,70,41,71,38,76,42,54,17,72,76,76,62,43,75,67,45,74,51,72,61,30,37,39,51,69,85,60,51,66,63,19,52,44,32,43,54,72,67,37,47,47,54,42,83,93,43,89,70,29,60,52,37,52,65,60,56,53,43,34,38,38,51,48,51,38,51,47,29,56,74,67,38,47,38,45,42,73,66,26,40,50,47,47,34,43,47,52,45,36,34,53,73,68,38,40,36,44,63,35,66,31,37,59,63,17,40,68,50,95,53,72,32,34,44,45,46,28,25,23,42,68,48,51,71,42,72,68,39,47,38,45,41,48,36,51,50,51,54,36,18,47,68,53,19,25,36,7,27,33,46,54,53,30,43,30,43,88,38,73,41,88,79,33,53,60,36,67,24,45,70,40,51,48,42,17,45,24,38,37,42,66,44,42,48,9,48,48,37,90,30,57,33,36,25,21,43,30,39,39,60,40,37,71,47,36,68,59,56,42,43,48,54,47,56,34,51,52,48,45,52,51,40,38,69,68,68,45,44,49,26,61,77,31,89,46,38,77,35,49,55,58,57,35,30,28,45,29,38,35,37,43,62,72,52,55,50,20,36,74,70,62,37,73,38,62,19,32,42,61,88,78,62,45,70,77,45,78,40,54,27,44,60,53,52,47,51,40,21,43,23,18,53,51,52,31,32,40,23,43,31,33,48,55,59,48,56,71,55,40,33,45,60,79,80,44,66,66,72,39,26,22,47,64,45,12,50,55,46,53,64,30,24,51,39,36,45,31,32,33,36,51,61,75,36,52,47,67,76,82,76,37,52,67,44,62,43,57,69,62,49,48,52,48,44,41,52,49,50,52,52,57,57,44,46,63,76,70,42,45,59,94,43,70,64,31,43,54,43,28,60,30,35,37,44,38,23,42,33,37,25,15,44,28,42,43,29,27,29,68,49,22,20,69,73,36,72,60,24,30,32,38,49,25,22,53,36,33,29,51,35,25,38,35,49,32,45,25,9,54,42,7,65,47,71,40,42,23,70,53,34,79,78,16,45,68,48,31,52,49,42,53,48,51,37,41,54,54,60,72,69,58,70,75,74,51,85,61,30,37,62,33,40,52,53,22,54,54,33,34,52,46,24,57,54,41,30,70,72,37,32,39,29,44,64,32,50,16,18,30,49,35,44,52,52,58,24,44,49,46,65,45,82,14,34,8,74,37,54,32,58,51,54,46,37,53,42,73,43,90,93,63,64,58,45,82,40,59,45,74,37,52,60,44,12,40,30,44,71,64,51,49,73,71,47,43,53,46,31,53,51,37,26,64,73,59,50,45,69,82,86,26,58,87,62,58,74,88,56,51,55,32,68,43,12,57,43,68,95,54,44,53,50,50,64,35,48,49,50,41,46,36,45,33,41,70,35,34,59,35,26,52,26,53,57,35,48,35,57,64,86,60,51,47,68,56,44,43,46,51,60,53,51,34,55,75,55,58,35,42,48,46,34,46,39,35,50,62,35,52,90,19,64,74,82,80,66,76,82,57,63,77,67,52,76,75,65,63,74,72,67,73,73,83,70,72,83,82,72,83,81,76,84,71,90,66,54,60,72,52,79,74,61,96,80,56,56,64,50,73,45,78,44,36,31,50,82,49,48,30,38,38,36,42,30,27,41,89,91,64,53,73,36,36,45,44,54,46,60,80,89,57,57,58,40,55,48,41,50,38,43,51,31,20,48,33,44,18,51,23,30,17,33,40,45,52,64,64,57,53,30,66,65,32,46,77,37,76,32,51,47,41,32,54,33,78,42,81,49,47,49,64,26,42,10,62,61,14,42,50,33,50,50,48,37,72,72,72,43,54,65,70,61,25,47,76,71,71,51,62,45,49,68,33,51,50,38,23,74,74,71,74,39,71,70,87,80,82,71,87,68,85,73,77,78,72,70,87,72,74,72,85,74,78,77,78,73,80,80,74,83,76,76,86,72,77,79,70,82,81,81,83,49,87,28,39,46,45,37,45,22,69,63,62,66,41,80,62,52,35,28,43,31,76,77,37,48,44,44,18,41,78,38,52,61,22,29,30,20,82,85,69,42,46,45,41,61,34,64,138,80,81,76,74,79,72,81,82,75,78,76,78,71,77,71,75,73,79,61,64,27,44,83,59,81,80,82,86,66,50,92,94,52,58,59,75,74,75,55,57,75,37,69,42,70,38,75,42,53,18,71,76,77,64,42,76,68,45,75,51,72,61,30,36,39,52,69,84,60,51,66,63,20,52,43,34,41,56,72,67,38,45,47,56,42,84,93,42,89,70,28,60,51,38,52,65,61,57,51,44,33,37,39,51,48,50,37,51,47,28,56,75,67,44,47,40,45,42,73,66,25,39,50,47,48,35,43,47,51,46,37,33,52,74,67,37,40,35,44,64,37,66,30,36,56,62,16,40,69,50,94,52,73,33,34,43,44,45,28,26,24,44,68,47,51,70,42,71,69,39,46,39,46,41,48,36,53,50,52,55,34,18,46,67,53,19,26,36,6,28,32,45,53,53,30,43,30,44,88,37,75,40,88,79,32,54,58,36,67,22,44,68,41,51,47,42,16,46,25,37,39,41,66,43,45,50,10,48,48,37,90,29,58,33,36,25,21,43,30,36,39,60,38,36,70,48,37,67,60,57,42,42,5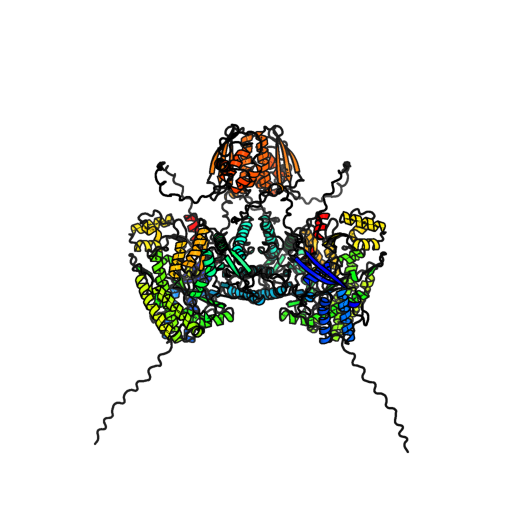0,54,46,55,34,52,51,49,47,52,51,40,38,68,69,68,44,45,49,27,61,77,31,86,46,37,76,36,51,55,59,58,36,29,29,45,29,37,34,37,42,64,72,53,55,50,20,36,74,72,61,35,72,38,61,19,33,42,60,87,78,61,45,70,77,46,77,43,55,27,44,60,53,51,47,51,40,21,44,22,18,53,50,51,32,32,40,24,42,32,34,47,55,58,47,54,72,56,41,32,47,60,79,80,43,64,64,70,40,27,23,46,64,44,13,50,56,45,54,64,30,25,50,39,38,42,32,32,32,34,51,62,76,37,52,46,69,77,82,76,37,55,67,43,61,43,56,69,62,50,49,52,48,43,42,52,50,49,52,53,56,57,44,46,63,75,71,43,43,58,92,45,69,64,30,42,53,43,29,60,30,33,37,44,39,23,42,34,38,24,15,44,27,41,44,29,27,28,67,49,22,22,68,74,35,73,58,25,30,31,37,51,24,21,54,35,34,28,49,37,26,38,34,48,32,44,24,9,54,42,7,64,42,71,41,41,23,70,55,34,79,78,15,46,67,48,33,52,48,42,54,49,51,38,40,53,53,60,73,68,58,70,74,73,49,85,59,29,37,63,34,42,52,53,20,54,55,32,34,53,47,25,55,55,42,30,72,73,38,32,39,28,44,65,33,50,16,17,28,48,34,44,54,52,55,24,44,49,47,64,45,82,12,33,8,73,36,53,32,58,52,54,46,36,54,40,72,43,92,92,62,64,60,44,82,41,59,46,73,38,54,61,44,12,39,32,44,71,65,51,50,72,69,46,42,53,46,32,52,51,38,27,64,72,58,50,45,68,83,84,26,58,89,61,57,75,89,56,52,55,32,69,43,13,57,43,71,95,53,45,52,51,50,63,36,48,50,52,41,48,36,46,32,40,72,36,33,60,37,28,52,26,53,58,35,48,35,57,63,84,60,53,48,67,55,43,43,46,51,59,53,50,33,56,76,55,58,34,42,47,46,34,48,38,37,49,63,35,52,90,19,63,72,80,80,66,77,80,55,63,76,66,54,75,75,66,66,77,74,66,72,74,82,69,75,83,85,73,87,82,77,85,69,89,67,54,58,73,53,79,73,63,94,79,56,56,64,50,76,44,78,46,37,32,50,82,46,47,30,40,38,37,43,29,27,42,89,90,64,53,73,35,35,46,44,57,45,60,79,89,57,56,57,40,55,48,40,48,40,44,51,31,20,47,34,44,18,51,21,30,17,34,38,43,51,64,65,58,52,31,66,66,32,45,77,37,76,30,52,47,41,32,54,33,78,43,80,51,46,49,65,28,41,11,61,59,14,41,50,33,50,50,48,38,72,73,73,44,55,65,71,62,27,48,75,71,70,50,62,44,48,70,33,51,52,38,24,74,73,69,73,38,70,66,85,79,83,71,86,67,84,73,76,78,73,72,86,75,72,72,84,77,78,77,77,74,80,80,75,82,76,74,84,73,78,79,73,81,81,80,82,50,86,28,40,48,46,36,44,23,69,63,62,66,42,82,63,52,36,27,43,31,75,79,37,47,43,43,20,41,78,36,52,61,22,28,29,19,82,84,69,44,47,44,43,61,32,63

InterPro domains:
  IPR000788 Ribonucleotide reductase large subunit, C-terminal [PF02867] (158-697)
  IPR000788 Ribonucleotide reductase large subunit, C-terminal [PR01183] (233-252)
  IPR000788 Ribonucleotide reductase large subunit, C-terminal [PR01183] (360-371)
  IPR000788 Ribonucleotide reductase large subunit, C-terminal [PR01183] (398-421)
  IPR000788 Ribonucleotide reductase large subunit, C-terminal [PR01183] (436-458)
  IPR000788 Ribonucleotide reductase large subunit, C-terminal [PR01183] (543-570)
  IPR013344 Ribonucleotide reductase, adenosylcobalamin-dependent [TIGR02504] (97-707)
  IPR013344 Ribonucleotide reductase, adenosylcobalamin-dependent [cd02888] (127-700)
  IPR013678 Ribonucleotide reductase class II vitamin B12-dependent, N-terminal domain [PF08471] (47-137)
  IPR024434 TSCPD domain [PF12637] (748-848)
  IPR050862 Ribonucleoside diphosphate reductase class-2 [PTHR43371] (24-960)